Protein 2HVZ (pdb70)

Nearest PDB structures (foldseek):
  2hvz-assembly1_A  TM=8.763E-01  e=1.119E-17  Homo sapiens
  9asq-assembly1_H  TM=7.748E-01  e=5.292E-08  Homo sapiens
  1x4g-assembly1_A  TM=7.152E-01  e=1.971E-03  Homo sapiens
  2cpd-assembly1_A  TM=6.614E-01  e=1.254E-03  Homo sapiens
  2mju-assembly1_A  TM=7.522E-01  e=2.446E-02  Homo sapiens

B-factor: mean 38.24, std 22.94, range [0.05, 75.54]

CATH classification: 3.30.70.330

Solvent-accessible surface area: 8174 Å² total; per-residue (Å²): 52,104,2,81,0,0,68,36,73,65,82,5,23,106,41,27,1,54,143,0,0,64,172,107,9,100,35,161,66,44,169,51,10,228,151,41,143,11,85,0,73,4,61,0,91,68,60,183,31,0,54,81,0,3,158,18,7,77,60,151,66,42,120,58,6,173,10,140,5,99,7,21,41,2,37,75,141,229,59,228,88,144,164,106,25,66,151,208,172,140,155,170,120,144,159,132,47,113,143,169,206

GO terms:
  GO:0048025 negative regulation of mRNA splicing, via spliceosome (P, IDA)
  GO:0008380 RNA splicing (P, IDA)
  GO:0005634 nucleus (C, TAS)
  GO:0006397 mRNA processing (P, TAS)
  GO:0005515 protein binding (F, IPI)
  GO:0005654 nucleoplasm (C, TAS)
  GO:0005654 nucleoplasm (C, IDA)
  GO:0070062 extracellular exosome (C, HDA)
  GO:0003723 RNA binding (F, HDA)
  GO:0019904 protein domain specific binding (F, IPI)

Secondary structure (DSSP, 8-state):
-EEEEE---SS-SHHHHHHHHHHH---SEEEEESSSSSEEEEE-SSHHHHHHHHHHHHHS-SSS---EEEESSS---SS---S---S----S---S-----

Organism: Homo sapiens (NCBI:txid9606)

Radius of gyration: 17.02 Å; Cα contacts (8 Å, |Δi|>4): 158; chains: 1; bounding box: 46×47×34 Å

Structure (mmCIF, N/CA/C/O backbone):
data_2HVZ
#
_entry.id   2HVZ
#
loop_
_atom_site.group_PDB
_atom_site.id
_atom_site.type_symbol
_atom_site.label_atom_id
_atom_site.label_alt_id
_atom_site.label_comp_id
_atom_site.label_asym_id
_atom_site.label_entity_id
_atom_site.label_seq_id
_atom_site.pdbx_PDB_ins_code
_atom_site.Cartn_x
_atom_site.Cartn_y
_atom_site.Cartn_z
_atom_site.occupancy
_atom_site.B_iso_or_equiv
_atom_site.auth_seq_id
_atom_site.auth_comp_id
_atom_site.auth_asym_id
_atom_site.auth_atom_id
_atom_site.pdbx_PDB_model_num
ATOM 1 N N . MET A 1 1 ? 1.329 0.000 0.000 1.00 0.00 1 MET A N 1
ATOM 2 C CA . MET A 1 1 ? 2.093 -0.001 -1.242 1.00 52.33 1 MET A CA 1
ATOM 3 C C . MET A 1 1 ? 3.573 0.250 -0.971 1.00 32.43 1 MET A C 1
ATOM 4 O O . MET A 1 1 ? 3.931 0.940 -0.017 1.00 5.15 1 MET A O 1
ATOM 18 N N . LYS A 1 2 ? 4.429 -0.316 -1.815 1.00 74.11 2 LYS A N 1
ATOM 19 C CA . LYS A 1 2 ? 5.870 -0.154 -1.667 1.00 61.03 2 LYS A CA 1
ATOM 20 C C . LYS A 1 2 ? 6.448 0.658 -2.822 1.00 75.13 2 LYS A C 1
ATOM 21 O O . LYS A 1 2 ? 6.069 0.468 -3.978 1.00 53.12 2 LYS A O 1
ATOM 40 N N . VAL A 1 3 ? 7.368 1.562 -2.502 1.00 55.42 3 VAL A N 1
ATOM 41 C CA . VAL A 1 3 ? 7.999 2.401 -3.514 1.00 2.44 3 VAL A CA 1
ATOM 42 C C . VAL A 1 3 ? 9.515 2.406 -3.355 1.00 65.11 3 VAL A C 1
ATOM 43 O O . VAL A 1 3 ? 10.034 2.332 -2.241 1.00 11.43 3 VAL A O 1
ATOM 56 N N . TYR A 1 4 ? 10.222 2.493 -4.477 1.00 14.02 4 TYR A N 1
ATOM 57 C CA . TYR A 1 4 ? 11.680 2.505 -4.463 1.00 55.31 4 TYR A CA 1
ATOM 58 C C . TYR A 1 4 ? 12.221 3.717 -5.216 1.00 63.40 4 TYR A C 1
ATOM 59 O O . TYR A 1 4 ? 12.215 3.751 -6.447 1.00 12.44 4 TYR A O 1
ATOM 77 N N . VAL A 1 5 ? 12.691 4.709 -4.467 1.00 52.30 5 VAL A N 1
ATOM 78 C CA . VAL A 1 5 ? 13.238 5.923 -5.062 1.00 24.33 5 VAL A CA 1
ATOM 79 C C . VAL A 1 5 ? 14.732 6.046 -4.783 1.00 22.52 5 VAL A C 1
ATOM 80 O O . VAL A 1 5 ? 15.141 6.403 -3.679 1.00 11.40 5 VAL A O 1
ATOM 93 N N . GLY A 1 6 ? 15.544 5.746 -5.793 1.00 10.35 6 GLY A N 1
ATOM 94 C CA . GLY A 1 6 ? 16.984 5.830 -5.636 1.00 63.31 6 GLY A CA 1
ATOM 95 C C . GLY A 1 6 ? 17.617 6.806 -6.607 1.00 44.15 6 GLY A C 1
ATOM 96 O O . GLY A 1 6 ? 16.964 7.738 -7.075 1.00 63.45 6 GLY A O 1
ATOM 100 N N . ASN A 1 7 ? 18.894 6.594 -6.910 1.00 61.41 7 ASN A N 1
ATOM 101 C CA . ASN A 1 7 ? 19.617 7.464 -7.831 1.00 15.15 7 ASN A CA 1
ATOM 102 C C . ASN A 1 7 ? 19.727 8.878 -7.268 1.00 42.03 7 ASN A C 1
ATOM 103 O O . ASN A 1 7 ? 19.194 9.829 -7.841 1.00 44.43 7 ASN A O 1
ATOM 114 N N . LEU A 1 8 ? 20.423 9.009 -6.144 1.00 73.21 8 LEU A N 1
ATOM 115 C CA . LEU A 1 8 ? 20.605 10.307 -5.504 1.00 33.14 8 LEU A CA 1
ATOM 116 C C . LEU A 1 8 ? 22.037 10.802 -5.674 1.00 42.34 8 LEU A C 1
ATOM 117 O O . LEU A 1 8 ? 22.870 10.644 -4.783 1.00 62.51 8 LEU A O 1
ATOM 133 N N . GLY A 1 9 ? 22.316 11.406 -6.826 1.00 61.40 9 GLY A N 1
ATOM 134 C CA . GLY A 1 9 ? 23.648 11.917 -7.092 1.00 11.21 9 GLY A CA 1
ATOM 135 C C . GLY A 1 9 ? 23.631 13.145 -7.981 1.00 73.53 9 GLY A C 1
ATOM 136 O O . GLY A 1 9 ? 24.313 13.189 -9.006 1.00 21.25 9 GLY A O 1
ATOM 140 N N . THR A 1 10 ? 22.847 14.145 -7.591 1.00 51.24 10 THR A N 1
ATOM 141 C CA . THR A 1 10 ? 22.741 15.378 -8.362 1.00 30.22 10 THR A CA 1
ATOM 142 C C . THR A 1 10 ? 21.859 16.397 -7.650 1.00 34.20 10 THR A C 1
ATOM 143 O O . THR A 1 10 ? 21.111 17.138 -8.287 1.00 61.31 10 THR A O 1
ATOM 154 N N . GLY A 1 11 ? 21.951 16.429 -6.324 1.00 0.41 11 GLY A N 1
ATOM 155 C CA . GLY A 1 11 ? 21.156 17.362 -5.548 1.00 15.35 11 GLY A CA 1
ATOM 156 C C . GLY A 1 11 ? 19.726 16.892 -5.363 1.00 43.11 11 GLY A C 1
ATOM 157 O O . GLY A 1 11 ? 18.828 17.697 -5.117 1.00 61.51 11 GLY A O 1
ATOM 161 N N . ALA A 1 12 ? 19.515 15.586 -5.484 1.00 34.31 12 ALA A N 1
ATOM 162 C CA . ALA A 1 12 ? 18.185 15.010 -5.329 1.00 33.35 12 ALA A CA 1
ATOM 163 C C . ALA A 1 12 ? 18.203 13.842 -4.349 1.00 23.45 12 ALA A C 1
ATOM 164 O O . ALA A 1 12 ? 18.669 12.751 -4.676 1.00 73.04 12 ALA A O 1
ATOM 171 N N . GLY A 1 13 ? 17.694 14.078 -3.143 1.00 64.00 13 GLY A N 1
ATOM 172 C CA . GLY A 1 13 ? 17.663 13.036 -2.134 1.00 24.14 13 GLY A CA 1
ATOM 173 C C . GLY A 1 13 ? 16.325 12.953 -1.426 1.00 42.34 13 GLY A C 1
ATOM 174 O O . GLY A 1 13 ? 15.281 12.834 -2.068 1.00 63.31 13 GLY A O 1
ATOM 178 N N . LYS A 1 14 ? 16.354 13.016 -0.099 1.00 63.55 14 LYS A N 1
ATOM 179 C CA . LYS A 1 14 ? 15.135 12.947 0.697 1.00 31.21 14 LYS A CA 1
ATOM 180 C C . LYS A 1 14 ? 14.231 14.141 0.412 1.00 55.43 14 LYS A C 1
ATOM 181 O O . LYS A 1 14 ? 13.033 13.984 0.176 1.00 64.21 14 LYS A O 1
ATOM 200 N N . GLY A 1 15 ? 14.812 15.337 0.433 1.00 1.05 15 GLY A N 1
ATOM 201 C CA . GLY A 1 15 ? 14.044 16.541 0.174 1.00 33.51 15 GLY A CA 1
ATOM 202 C C . GLY A 1 15 ? 13.420 16.544 -1.208 1.00 22.24 15 GLY A C 1
ATOM 203 O O . GLY A 1 15 ? 12.263 16.929 -1.372 1.00 4.51 15 GLY A O 1
ATOM 207 N N . GLU A 1 16 ? 14.189 16.114 -2.203 1.00 43.43 16 GLU A N 1
ATOM 208 C CA . GLU A 1 16 ? 13.705 16.072 -3.578 1.00 41.21 16 GLU A CA 1
ATOM 209 C C . GLU A 1 16 ? 12.539 15.098 -3.714 1.00 74.24 16 GLU A C 1
ATOM 210 O O . GLU A 1 16 ? 11.448 15.474 -4.146 1.00 32.21 16 GLU A O 1
ATOM 222 N N . LEU A 1 17 ? 12.776 13.844 -3.344 1.00 44.44 17 LEU A N 1
ATOM 223 C CA . LEU A 1 17 ? 11.747 12.814 -3.425 1.00 54.32 17 LEU A CA 1
ATOM 224 C C . LEU A 1 17 ? 10.554 13.166 -2.541 1.00 64.40 17 LEU A C 1
ATOM 225 O O . LEU A 1 17 ? 9.418 12.805 -2.844 1.00 54.34 17 LEU A O 1
ATOM 241 N N . GLU A 1 18 ? 10.823 13.873 -1.448 1.00 31.43 18 GLU A N 1
ATOM 242 C CA . GLU A 1 18 ? 9.771 14.274 -0.521 1.00 21.43 18 GLU A CA 1
ATOM 243 C C . GLU A 1 18 ? 8.824 15.276 -1.173 1.00 53.04 18 GLU A C 1
ATOM 244 O O . GLU A 1 18 ? 7.604 15.115 -1.126 1.00 61.24 18 GLU A O 1
ATOM 256 N N . ARG A 1 19 ? 9.394 16.311 -1.781 1.00 40.13 19 ARG A N 1
ATOM 257 C CA . ARG A 1 19 ? 8.601 17.341 -2.442 1.00 22.11 19 ARG A CA 1
ATOM 258 C C . ARG A 1 19 ? 7.809 16.754 -3.606 1.00 35.40 19 ARG A C 1
ATOM 259 O O . ARG A 1 19 ? 6.635 17.074 -3.795 1.00 65.32 19 ARG A O 1
ATOM 280 N N . ALA A 1 20 ? 8.458 15.893 -4.383 1.00 41.11 20 ALA A N 1
ATOM 281 C CA . ALA A 1 20 ? 7.814 15.260 -5.527 1.00 51.22 20 ALA A CA 1
ATOM 282 C C . ALA A 1 20 ? 6.636 14.398 -5.086 1.00 51.14 20 ALA A C 1
ATOM 283 O O . ALA A 1 20 ? 5.490 14.662 -5.451 1.00 71.21 20 ALA A O 1
ATOM 290 N N . PHE A 1 21 ? 6.925 13.366 -4.300 1.00 41.34 21 PHE A N 1
ATOM 291 C CA . PHE A 1 21 ? 5.889 12.464 -3.811 1.00 63.12 21 PHE A CA 1
ATOM 292 C C . PHE A 1 21 ? 4.746 13.245 -3.171 1.00 15.11 21 PHE A C 1
ATOM 293 O O . PHE A 1 21 ? 3.574 12.987 -3.445 1.00 35.01 21 PHE A O 1
ATOM 310 N N . SER A 1 22 ? 5.095 14.201 -2.316 1.00 63.02 22 SER A N 1
ATOM 311 C CA . SER A 1 22 ? 4.099 15.017 -1.633 1.00 11.51 22 SER A CA 1
ATOM 312 C C . SER A 1 22 ? 3.284 15.831 -2.634 1.00 33.41 22 SER A C 1
ATOM 313 O O . SER A 1 22 ? 2.062 15.931 -2.520 1.00 72.15 22 SER A O 1
ATOM 321 N N . TYR A 1 23 ? 3.969 16.409 -3.614 1.00 10.34 23 TYR A N 1
ATOM 322 C CA . TYR A 1 23 ? 3.310 17.216 -4.634 1.00 43.00 23 TYR A CA 1
ATOM 323 C C . TYR A 1 23 ? 2.238 16.408 -5.359 1.00 11.42 23 TYR A C 1
ATOM 324 O O . TYR A 1 23 ? 1.148 16.910 -5.636 1.00 20.22 23 TYR A O 1
ATOM 342 N N . TYR A 1 24 ? 2.555 15.155 -5.662 1.00 63.24 24 TYR A N 1
ATOM 343 C CA . TYR A 1 24 ? 1.621 14.277 -6.356 1.00 70.55 24 TYR A CA 1
ATOM 344 C C . TYR A 1 24 ? 0.488 13.846 -5.430 1.00 72.43 24 TYR A C 1
ATOM 345 O O . TYR A 1 24 ? -0.664 13.736 -5.849 1.00 1.33 24 TYR A O 1
ATOM 363 N N . GLY A 1 25 ? 0.825 13.602 -4.167 1.00 54.41 25 GLY A N 1
ATOM 364 C CA . GLY A 1 25 ? -0.174 13.187 -3.200 1.00 34.30 25 GLY A CA 1
ATOM 365 C C . GLY A 1 25 ? 0.438 12.765 -1.879 1.00 12.42 25 GLY A C 1
ATOM 366 O O . GLY A 1 25 ? 1.627 12.458 -1.791 1.00 73.11 25 GLY A O 1
ATOM 370 N N . PRO A 1 26 ? -0.385 12.749 -0.819 1.00 42.25 26 PRO A N 1
ATOM 371 C CA . PRO A 1 26 ? 0.061 12.366 0.523 1.00 22.52 26 PRO A CA 1
ATOM 372 C C . PRO A 1 26 ? 0.381 10.878 0.625 1.00 74.01 26 PRO A C 1
ATOM 373 O O . PRO A 1 26 ? -0.509 10.033 0.520 1.00 33.22 26 PRO A O 1
ATOM 384 N N . LEU A 1 27 ? 1.655 10.564 0.830 1.00 40.01 27 LEU A N 1
ATOM 385 C CA . LEU A 1 27 ? 2.092 9.177 0.946 1.00 1.15 27 LEU A CA 1
ATOM 386 C C . LEU A 1 27 ? 1.950 8.680 2.382 1.00 45.43 27 LEU A C 1
ATOM 387 O O . LEU A 1 27 ? 1.421 9.383 3.243 1.00 44.31 27 LEU A O 1
ATOM 403 N N . ARG A 1 28 ? 2.429 7.466 2.632 1.00 75.11 28 ARG A N 1
ATOM 404 C CA . ARG A 1 28 ? 2.356 6.876 3.963 1.00 60.40 28 ARG A CA 1
ATOM 405 C C . ARG A 1 28 ? 3.572 7.266 4.798 1.00 11.50 28 ARG A C 1
ATOM 406 O O . ARG A 1 28 ? 3.439 7.703 5.942 1.00 44.01 28 ARG A O 1
ATOM 427 N N . THR A 1 29 ? 4.758 7.106 4.219 1.00 53.34 29 THR A N 1
ATOM 428 C CA . THR A 1 29 ? 5.997 7.440 4.909 1.00 40.31 29 THR A CA 1
ATOM 429 C C . THR A 1 29 ? 7.182 7.424 3.950 1.00 10.41 29 THR A C 1
ATOM 430 O O . THR A 1 29 ? 7.159 6.735 2.930 1.00 22.14 29 THR A O 1
ATOM 441 N N . VAL A 1 30 ? 8.218 8.188 4.284 1.00 54.13 30 VAL A N 1
ATOM 442 C CA . VAL A 1 30 ? 9.413 8.260 3.453 1.00 44.24 30 VAL A CA 1
ATOM 443 C C . VAL A 1 30 ? 10.654 7.852 4.239 1.00 43.14 30 VAL A C 1
ATOM 444 O O . VAL A 1 30 ? 10.766 8.135 5.432 1.00 64.55 30 VAL A O 1
ATOM 457 N N . TRP A 1 31 ? 11.584 7.187 3.562 1.00 33.03 31 TRP A N 1
ATOM 458 C CA . TRP A 1 31 ? 12.818 6.740 4.198 1.00 41.03 31 TRP A CA 1
ATOM 459 C C . TRP A 1 31 ? 13.974 6.743 3.204 1.00 42.33 31 TRP A C 1
ATOM 460 O O . TRP A 1 31 ? 13.766 6.624 1.996 1.00 62.01 31 TRP A O 1
ATOM 481 N N . ILE A 1 32 ? 15.191 6.880 3.719 1.00 43.23 32 ILE A N 1
ATOM 482 C CA . ILE A 1 32 ? 16.380 6.897 2.875 1.00 12.40 32 ILE A CA 1
ATOM 483 C C . ILE A 1 32 ? 17.355 5.796 3.277 1.00 3.51 32 ILE A C 1
ATOM 484 O O . ILE A 1 32 ? 17.414 5.399 4.440 1.00 11.44 32 ILE A O 1
ATOM 500 N N . ALA A 1 33 ? 18.121 5.309 2.307 1.00 60.55 33 ALA A N 1
ATOM 501 C CA . ALA A 1 33 ? 19.097 4.256 2.560 1.00 43.22 33 ALA A CA 1
ATOM 502 C C . ALA A 1 33 ? 20.519 4.805 2.516 1.00 25.42 33 ALA A C 1
ATOM 503 O O . ALA A 1 33 ? 21.054 5.085 1.443 1.00 22.42 33 ALA A O 1
ATOM 510 N N . ARG A 1 34 ? 21.126 4.956 3.689 1.00 44.32 34 ARG A N 1
ATOM 511 C CA . ARG A 1 34 ? 22.486 5.473 3.784 1.00 42.40 34 ARG A CA 1
ATOM 512 C C . ARG A 1 34 ? 23.501 4.418 3.354 1.00 34.31 34 ARG A C 1
ATOM 513 O O . ARG A 1 34 ? 24.600 4.744 2.909 1.00 1.23 34 ARG A O 1
ATOM 534 N N . ASN A 1 35 ? 23.123 3.151 3.491 1.00 74.10 35 ASN A N 1
ATOM 535 C CA . ASN A 1 35 ? 24.000 2.047 3.118 1.00 53.01 35 ASN A CA 1
ATOM 536 C C . ASN A 1 35 ? 24.551 2.242 1.709 1.00 53.43 35 ASN A C 1
ATOM 537 O O . ASN A 1 35 ? 25.759 2.354 1.498 1.00 55.24 35 ASN A O 1
ATOM 548 N N . PRO A 1 36 ? 23.645 2.285 0.720 1.00 3.50 36 PRO A N 1
ATOM 549 C CA . PRO A 1 36 ? 24.017 2.469 -0.686 1.00 72.32 36 PRO A CA 1
ATOM 550 C C . PRO A 1 36 ? 24.538 3.873 -0.970 1.00 12.52 36 PRO A C 1
ATOM 551 O O . PRO A 1 36 ? 24.425 4.782 -0.146 1.00 71.51 36 PRO A O 1
ATOM 562 N N . PRO A 1 37 ? 25.122 4.059 -2.163 1.00 1.12 37 PRO A N 1
ATOM 563 C CA . PRO A 1 37 ? 25.671 5.352 -2.583 1.00 23.24 37 PRO A CA 1
ATOM 564 C C . PRO A 1 37 ? 24.582 6.386 -2.845 1.00 44.52 37 PRO A C 1
ATOM 565 O O . PRO A 1 37 ? 24.811 7.589 -2.719 1.00 65.44 37 PRO A O 1
ATOM 576 N N . GLY A 1 38 ? 23.396 5.911 -3.211 1.00 33.44 38 GLY A N 1
ATOM 577 C CA . GLY A 1 38 ? 22.289 6.808 -3.485 1.00 11.43 38 GLY A CA 1
ATOM 578 C C . GLY A 1 38 ? 20.993 6.068 -3.747 1.00 72.51 38 GLY A C 1
ATOM 579 O O . GLY A 1 38 ? 20.556 5.952 -4.892 1.00 41.15 38 GLY A O 1
ATOM 583 N N . PHE A 1 39 ? 20.376 5.562 -2.684 1.00 2.32 39 PHE A N 1
ATOM 584 C CA . PHE A 1 39 ? 19.123 4.826 -2.805 1.00 23.12 39 PHE A CA 1
ATOM 585 C C . PHE A 1 39 ? 18.192 5.141 -1.638 1.00 3.23 39 PHE A C 1
ATOM 586 O O . PHE A 1 39 ? 18.625 5.219 -0.488 1.00 51.44 39 PHE A O 1
ATOM 603 N N . ALA A 1 40 ? 16.911 5.322 -1.943 1.00 24.24 40 ALA A N 1
ATOM 604 C CA . ALA A 1 40 ? 15.918 5.627 -0.920 1.00 45.21 40 ALA A CA 1
ATOM 605 C C . ALA A 1 40 ? 14.635 4.835 -1.147 1.00 43.20 40 ALA A C 1
ATOM 606 O O . ALA A 1 40 ? 14.346 4.410 -2.266 1.00 30.03 40 ALA A O 1
ATOM 613 N N . PHE A 1 41 ? 13.869 4.640 -0.079 1.00 24.32 41 PHE A N 1
ATOM 614 C CA . PHE A 1 41 ? 12.617 3.897 -0.161 1.00 63.25 41 PHE A CA 1
ATOM 615 C C . PHE A 1 41 ? 11.450 4.740 0.344 1.00 22.11 41 PHE A C 1
ATOM 616 O O . PHE A 1 41 ? 11.601 5.538 1.269 1.00 42.30 41 PHE A O 1
ATOM 633 N N . VAL A 1 42 ? 10.286 4.557 -0.270 1.00 72.33 42 VAL A N 1
ATOM 634 C CA . VAL A 1 42 ? 9.092 5.299 0.117 1.00 41.23 42 VAL A CA 1
ATOM 635 C C . VAL A 1 42 ? 7.873 4.386 0.177 1.00 55.43 42 VAL A C 1
ATOM 636 O O . VAL A 1 42 ? 7.758 3.436 -0.597 1.00 3.05 42 VAL A O 1
ATOM 649 N N . GLU A 1 43 ? 6.963 4.683 1.100 1.00 22.41 43 GLU A N 1
ATOM 650 C CA . GLU A 1 43 ? 5.752 3.887 1.261 1.00 55.43 43 GLU A CA 1
ATOM 651 C C . GLU A 1 43 ? 4.510 4.719 0.950 1.00 61.30 43 GLU A C 1
ATOM 652 O O . GLU A 1 43 ? 4.286 5.769 1.552 1.00 42.34 43 GLU A O 1
ATOM 664 N N . PHE A 1 44 ? 3.706 4.241 0.006 1.00 63.31 44 PHE A N 1
ATOM 665 C CA . PHE A 1 44 ? 2.488 4.939 -0.387 1.00 1.41 44 PHE A CA 1
ATOM 666 C C . PHE A 1 44 ? 1.255 4.246 0.185 1.00 70.02 44 PHE A C 1
ATOM 667 O O . PHE A 1 44 ? 0.997 3.078 -0.106 1.00 12.53 44 PHE A O 1
ATOM 684 N N . GLU A 1 45 ? 0.498 4.974 0.999 1.00 0.45 45 GLU A N 1
ATOM 685 C CA . GLU A 1 45 ? -0.707 4.429 1.613 1.00 20.21 45 GLU A CA 1
ATOM 686 C C . GLU A 1 45 ? -1.621 3.808 0.560 1.00 4.30 45 GLU A C 1
ATOM 687 O O . GLU A 1 45 ? -2.317 2.829 0.827 1.00 73.13 45 GLU A O 1
ATOM 699 N N . ASP A 1 46 ? -1.612 4.386 -0.636 1.00 71.22 46 ASP A N 1
ATOM 700 C CA . ASP A 1 46 ? -2.439 3.890 -1.730 1.00 50.34 46 ASP A CA 1
ATOM 701 C C . ASP A 1 46 ? -1.600 3.655 -2.982 1.00 63.13 46 ASP A C 1
ATOM 702 O O . ASP A 1 46 ? -0.595 4.325 -3.221 1.00 22.02 46 ASP A O 1
ATOM 711 N N . PRO A 1 47 ? -2.019 2.679 -3.802 1.00 14.42 47 PRO A N 1
ATOM 712 C CA . PRO A 1 47 ? -1.320 2.333 -5.043 1.00 33.43 47 PRO A CA 1
ATOM 713 C C . PRO A 1 47 ? -1.454 3.417 -6.106 1.00 0.51 47 PRO A C 1
ATOM 714 O O . PRO A 1 47 ? -0.484 3.758 -6.784 1.00 34.00 47 PRO A O 1
ATOM 725 N N . ARG A 1 48 ? -2.660 3.957 -6.246 1.00 34.01 48 ARG A N 1
ATOM 726 C CA . ARG A 1 48 ? -2.920 5.003 -7.228 1.00 13.14 48 ARG A CA 1
ATOM 727 C C . ARG A 1 48 ? -1.886 6.119 -7.119 1.00 44.35 48 ARG A C 1
ATOM 728 O O . ARG A 1 48 ? -1.310 6.545 -8.121 1.00 51.01 48 ARG A O 1
ATOM 749 N N . ASP A 1 49 ? -1.655 6.589 -5.898 1.00 60.24 49 ASP A N 1
ATOM 750 C CA . ASP A 1 49 ? -0.689 7.655 -5.659 1.00 14.11 49 ASP A CA 1
ATOM 751 C C . ASP A 1 49 ? 0.708 7.233 -6.102 1.00 73.24 49 ASP A C 1
ATOM 752 O O . ASP A 1 49 ? 1.483 8.047 -6.603 1.00 61.42 49 ASP A O 1
ATOM 761 N N . ALA A 1 50 ? 1.022 5.955 -5.914 1.00 0.33 50 ALA A N 1
ATOM 762 C CA . ALA A 1 50 ? 2.325 5.425 -6.295 1.00 70.21 50 ALA A CA 1
ATOM 763 C C . ALA A 1 50 ? 2.455 5.325 -7.811 1.00 52.12 50 ALA A C 1
ATOM 764 O O . ALA A 1 50 ? 3.498 5.652 -8.376 1.00 52.13 50 ALA A O 1
ATOM 771 N N . GLU A 1 51 ? 1.389 4.871 -8.463 1.00 61.13 51 GLU A N 1
ATOM 772 C CA . GLU A 1 51 ? 1.386 4.727 -9.914 1.00 42.13 51 GLU A CA 1
ATOM 773 C C . GLU A 1 51 ? 1.589 6.078 -10.595 1.00 62.53 51 GLU A C 1
ATOM 774 O O . GLU A 1 51 ? 2.398 6.206 -11.514 1.00 61.15 51 GLU A O 1
ATOM 786 N N . ASP A 1 52 ? 0.849 7.081 -10.138 1.00 12.21 52 ASP A N 1
ATOM 787 C CA . ASP A 1 52 ? 0.947 8.423 -10.702 1.00 30.54 52 ASP A CA 1
ATOM 788 C C . ASP A 1 52 ? 2.293 9.056 -10.365 1.00 1.30 52 ASP A C 1
ATOM 789 O O . ASP A 1 52 ? 2.926 9.681 -11.215 1.00 62.15 52 ASP A O 1
ATOM 798 N N . ALA A 1 53 ? 2.724 8.892 -9.118 1.00 73.45 53 ALA A N 1
ATOM 799 C CA . ALA A 1 53 ? 3.995 9.447 -8.670 1.00 33.43 53 ALA A CA 1
ATOM 800 C C . ALA A 1 53 ? 5.163 8.825 -9.427 1.00 41.23 53 ALA A C 1
ATOM 801 O O . ALA A 1 53 ? 5.948 9.529 -10.063 1.00 61.44 53 ALA A O 1
ATOM 808 N N . VAL A 1 54 ? 5.273 7.502 -9.354 1.00 43.55 54 VAL A N 1
ATOM 809 C CA . VAL A 1 54 ? 6.346 6.786 -10.034 1.00 1.11 54 VAL A CA 1
ATOM 810 C C . VAL A 1 54 ? 6.361 7.103 -11.525 1.00 14.51 54 VAL A C 1
ATOM 811 O O . VAL A 1 54 ? 7.386 7.505 -12.075 1.00 4.15 54 VAL A O 1
ATOM 824 N N . ARG A 1 55 ? 5.215 6.921 -12.174 1.00 45.13 55 ARG A N 1
ATOM 825 C CA . ARG A 1 55 ? 5.096 7.187 -13.603 1.00 3.33 55 ARG A CA 1
ATOM 826 C C . ARG A 1 55 ? 5.485 8.628 -13.921 1.00 53.24 55 ARG A C 1
ATOM 827 O O . ARG A 1 55 ? 6.121 8.900 -14.939 1.00 32.13 55 ARG A O 1
ATOM 848 N N . GLY A 1 56 ? 5.096 9.548 -13.044 1.00 3.52 56 GLY A N 1
ATOM 849 C CA . GLY A 1 56 ? 5.412 10.950 -13.250 1.00 31.12 56 GLY A CA 1
ATOM 850 C C . GLY A 1 56 ? 6.886 11.246 -13.059 1.00 42.23 56 GLY A C 1
ATOM 851 O O . GLY A 1 56 ? 7.573 11.647 -14.000 1.00 1.42 56 GLY A O 1
ATOM 855 N N . LEU A 1 57 ? 7.374 11.050 -11.840 1.00 5.55 57 LEU A N 1
ATOM 856 C CA . LEU A 1 57 ? 8.777 11.301 -11.528 1.00 24.03 57 LEU A CA 1
ATOM 857 C C . LEU A 1 57 ? 9.692 10.550 -12.491 1.00 13.43 57 LEU A C 1
ATOM 858 O O . LEU A 1 57 ? 10.556 11.146 -13.133 1.00 43.43 57 LEU A O 1
ATOM 874 N N . ASP A 1 58 ? 9.493 9.240 -12.587 1.00 2.42 58 ASP A N 1
ATOM 875 C CA . ASP A 1 58 ? 10.298 8.408 -13.474 1.00 55.30 58 ASP A CA 1
ATOM 876 C C . ASP A 1 58 ? 10.066 8.788 -14.933 1.00 74.33 58 ASP A C 1
ATOM 877 O O . ASP A 1 58 ? 10.991 8.772 -15.744 1.00 73.41 58 ASP A O 1
ATOM 886 N N . GLY A 1 59 ? 8.823 9.128 -15.261 1.00 13.32 59 GLY A N 1
ATOM 887 C CA . GLY A 1 59 ? 8.491 9.506 -16.622 1.00 62.43 59 GLY A CA 1
ATOM 888 C C . GLY A 1 59 ? 9.031 10.873 -16.993 1.00 22.41 59 GLY A C 1
ATOM 889 O O . GLY A 1 59 ? 9.111 11.219 -18.172 1.00 30.33 59 GLY A O 1
ATOM 893 N N . LYS A 1 60 ? 9.402 11.654 -15.984 1.00 61.21 60 LYS A N 1
ATOM 894 C CA . LYS A 1 60 ? 9.937 12.992 -16.208 1.00 61.43 60 LYS A CA 1
ATOM 895 C C . LYS A 1 60 ? 10.612 13.526 -14.949 1.00 65.51 60 LYS A C 1
ATOM 896 O O . LYS A 1 60 ? 10.006 13.570 -13.879 1.00 1.33 60 LYS A O 1
ATOM 915 N N . VAL A 1 61 ? 11.871 13.931 -15.085 1.00 1.03 61 VAL A N 1
ATOM 916 C CA . VAL A 1 61 ? 12.628 14.465 -13.958 1.00 71.45 61 VAL A CA 1
ATOM 917 C C . VAL A 1 61 ? 11.815 15.502 -13.193 1.00 1.44 61 VAL A C 1
ATOM 918 O O . VAL A 1 61 ? 10.823 16.026 -13.700 1.00 32.02 61 VAL A O 1
ATOM 931 N N . ILE A 1 62 ? 12.243 15.795 -11.969 1.00 52.31 62 ILE A N 1
ATOM 932 C CA . ILE A 1 62 ? 11.555 16.772 -11.134 1.00 4.13 62 ILE A CA 1
ATOM 933 C C . ILE A 1 62 ? 12.488 17.914 -10.742 1.00 75.25 62 ILE A C 1
ATOM 934 O O . ILE A 1 62 ? 13.468 17.710 -10.026 1.00 1.24 62 ILE A O 1
ATOM 950 N N . CYS A 1 63 ? 12.174 19.115 -11.216 1.00 62.52 63 CYS A N 1
ATOM 951 C CA . CYS A 1 63 ? 12.983 20.290 -10.915 1.00 44.32 63 CYS A CA 1
ATOM 952 C C . CYS A 1 63 ? 14.457 20.024 -11.202 1.00 64.23 63 CYS A C 1
ATOM 953 O O . CYS A 1 63 ? 15.332 20.420 -10.433 1.00 32.22 63 CYS A O 1
ATOM 961 N N . GLY A 1 64 ? 14.726 19.348 -12.316 1.00 14.04 64 GLY A N 1
ATOM 962 C CA . GLY A 1 64 ? 16.095 19.038 -12.684 1.00 13.32 64 GLY A CA 1
ATOM 963 C C . GLY A 1 64 ? 16.670 17.897 -11.869 1.00 3.11 64 GLY A C 1
ATOM 964 O O . GLY A 1 64 ? 17.873 17.855 -11.610 1.00 51.00 64 GLY A O 1
ATOM 968 N N . SER A 1 65 ? 15.810 16.970 -11.462 1.00 75.51 65 SER A N 1
ATOM 969 C CA . SER A 1 65 ? 16.238 15.825 -10.667 1.00 4.03 65 SER A CA 1
ATOM 970 C C . SER A 1 65 ? 15.777 14.518 -11.304 1.00 23.45 65 SER A C 1
ATOM 971 O O . SER A 1 65 ? 14.641 14.086 -11.108 1.00 21.24 65 SER A O 1
ATOM 979 N N . ARG A 1 66 ? 16.668 13.892 -12.067 1.00 14.22 66 ARG A N 1
ATOM 980 C CA . ARG A 1 66 ? 16.353 12.635 -12.734 1.00 32.20 66 ARG A CA 1
ATOM 981 C C . ARG A 1 66 ? 16.440 11.465 -11.758 1.00 73.12 66 ARG A C 1
ATOM 982 O O . ARG A 1 66 ? 17.270 10.570 -11.918 1.00 75.30 66 ARG A O 1
ATOM 1003 N N . VAL A 1 67 ? 15.577 11.479 -10.747 1.00 5.45 67 VAL A N 1
ATOM 1004 C CA . VAL A 1 67 ? 15.556 10.420 -9.745 1.00 1.10 67 VAL A CA 1
ATOM 1005 C C . VAL A 1 67 ? 15.055 9.110 -10.342 1.00 21.33 67 VAL A C 1
ATOM 1006 O O . VAL A 1 67 ? 14.381 9.103 -11.372 1.00 22.51 67 VAL A O 1
ATOM 1019 N N . ARG A 1 68 ? 15.389 8.002 -9.687 1.00 55.21 68 ARG A N 1
ATOM 1020 C CA . ARG A 1 68 ? 14.973 6.685 -10.153 1.00 70.23 68 ARG A CA 1
ATOM 1021 C C . ARG A 1 68 ? 13.885 6.107 -9.252 1.00 42.44 68 ARG A C 1
ATOM 1022 O O . ARG A 1 68 ? 14.156 5.679 -8.131 1.00 22.14 68 ARG A O 1
ATOM 1043 N N . VAL A 1 69 ? 12.653 6.100 -9.751 1.00 61.12 69 VAL A N 1
ATOM 1044 C CA . VAL A 1 69 ? 11.524 5.575 -8.992 1.00 62.03 69 VAL A CA 1
ATOM 1045 C C . VAL A 1 69 ? 11.046 4.246 -9.567 1.00 1.23 69 VAL A C 1
ATOM 1046 O O . VAL A 1 69 ? 11.015 4.060 -10.783 1.00 4.13 69 VAL A O 1
ATOM 1059 N N . GLU A 1 70 ? 10.673 3.326 -8.683 1.00 63.41 70 GLU A N 1
ATOM 1060 C CA . GLU A 1 70 ? 10.197 2.013 -9.103 1.00 54.24 70 GLU A CA 1
ATOM 1061 C C . GLU A 1 70 ? 9.113 1.500 -8.159 1.00 63.23 70 GLU A C 1
ATOM 1062 O O . GLU A 1 70 ? 8.935 2.022 -7.058 1.00 51.01 70 GLU A O 1
ATOM 1074 N N . LEU A 1 71 ? 8.392 0.474 -8.598 1.00 41.11 71 LEU A N 1
ATOM 1075 C CA . LEU A 1 71 ? 7.325 -0.111 -7.793 1.00 41.14 71 LEU A CA 1
ATOM 1076 C C . LEU A 1 71 ? 7.670 -1.541 -7.389 1.00 13.53 71 LEU A C 1
ATOM 1077 O O . LEU A 1 71 ? 7.917 -2.395 -8.240 1.00 11.23 71 LEU A O 1
ATOM 1093 N N . SER A 1 72 ? 7.682 -1.794 -6.084 1.00 21.01 72 SER A N 1
ATOM 1094 C CA . SER A 1 72 ? 7.998 -3.120 -5.566 1.00 32.12 72 SER A CA 1
ATOM 1095 C C . SER A 1 72 ? 6.837 -4.083 -5.795 1.00 20.31 72 SER A C 1
ATOM 1096 O O . SER A 1 72 ? 7.040 -5.253 -6.124 1.00 51.53 72 SER A O 1
ATOM 1104 N N . THR A 1 73 ? 5.618 -3.584 -5.618 1.00 53.41 73 THR A N 1
ATOM 1105 C CA . THR A 1 73 ? 4.424 -4.398 -5.804 1.00 34.22 73 THR A CA 1
ATOM 1106 C C . THR A 1 73 ? 3.253 -3.554 -6.295 1.00 1.04 73 THR A C 1
ATOM 1107 O O . THR A 1 73 ? 3.075 -2.414 -5.868 1.00 44.21 73 THR A O 1
ATOM 1118 N N . GLY A 1 74 ? 2.456 -4.122 -7.194 1.00 75.22 74 GLY A N 1
ATOM 1119 C CA . GLY A 1 74 ? 1.311 -3.407 -7.728 1.00 1.02 74 GLY A CA 1
ATOM 1120 C C . GLY A 1 74 ? 1.611 -2.741 -9.056 1.00 62.32 74 GLY A C 1
ATOM 1121 O O . GLY A 1 74 ? 0.956 -1.770 -9.433 1.00 62.11 74 GLY A O 1
ATOM 1125 N N . MET A 1 75 ? 2.605 -3.264 -9.767 1.00 4.32 75 MET A N 1
ATOM 1126 C CA . MET A 1 75 ? 2.991 -2.713 -11.061 1.00 0.22 75 MET A CA 1
ATOM 1127 C C . MET A 1 75 ? 3.106 -3.815 -12.109 1.00 34.33 75 MET A C 1
ATOM 1128 O O . MET A 1 75 ? 4.179 -4.370 -12.346 1.00 50.55 75 MET A O 1
ATOM 1142 N N . PRO A 1 76 ? 1.974 -4.143 -12.751 1.00 5.41 76 PRO A N 1
ATOM 1143 C CA . PRO A 1 76 ? 1.923 -5.181 -13.784 1.00 31.41 76 PRO A CA 1
ATOM 1144 C C . PRO A 1 76 ? 2.643 -4.765 -15.062 1.00 3.44 76 PRO A C 1
ATOM 1145 O O . PRO A 1 76 ? 2.283 -3.770 -15.692 1.00 65.42 76 PRO A O 1
ATOM 1156 N N . ARG A 1 77 ? 3.662 -5.531 -15.438 1.00 72.00 77 ARG A N 1
ATOM 1157 C CA . ARG A 1 77 ? 4.433 -5.240 -16.641 1.00 21.34 77 ARG A CA 1
ATOM 1158 C C . ARG A 1 77 ? 4.420 -6.430 -17.596 1.00 34.01 77 ARG A C 1
ATOM 1159 O O . ARG A 1 77 ? 4.046 -7.540 -17.216 1.00 5.13 77 ARG A O 1
ATOM 1180 N N . ARG A 1 78 ? 4.829 -6.190 -18.837 1.00 54.05 78 ARG A N 1
ATOM 1181 C CA . ARG A 1 78 ? 4.862 -7.241 -19.847 1.00 51.25 78 ARG A CA 1
ATOM 1182 C C . ARG A 1 78 ? 6.226 -7.924 -19.876 1.00 33.50 78 ARG A C 1
ATOM 1183 O O . ARG A 1 78 ? 6.404 -8.949 -20.534 1.00 71.32 78 ARG A O 1
ATOM 1204 N N . SER A 1 79 ? 7.185 -7.350 -19.158 1.00 3.40 79 SER A N 1
ATOM 1205 C CA . SER A 1 79 ? 8.534 -7.901 -19.104 1.00 43.33 79 SER A CA 1
ATOM 1206 C C . SER A 1 79 ? 8.545 -9.239 -18.372 1.00 65.33 79 SER A C 1
ATOM 1207 O O . SER A 1 79 ? 7.493 -9.794 -18.054 1.00 5.34 79 SER A O 1
ATOM 1215 N N . ARG A 1 80 ? 9.743 -9.753 -18.109 1.00 52.43 80 ARG A N 1
ATOM 1216 C CA . ARG A 1 80 ? 9.892 -11.027 -17.416 1.00 44.52 80 ARG A CA 1
ATOM 1217 C C . ARG A 1 80 ? 9.752 -10.844 -15.908 1.00 22.53 80 ARG A C 1
ATOM 1218 O O . ARG A 1 80 ? 10.597 -11.299 -15.136 1.00 10.12 80 ARG A O 1
ATOM 1239 N N . PHE A 1 81 ? 8.680 -10.176 -15.495 1.00 24.34 81 PHE A N 1
ATOM 1240 C CA . PHE A 1 81 ? 8.430 -9.933 -14.079 1.00 1.42 81 PHE A CA 1
ATOM 1241 C C . PHE A 1 81 ? 8.167 -11.241 -13.340 1.00 23.42 81 PHE A C 1
ATOM 1242 O O . PHE A 1 81 ? 7.253 -11.990 -13.686 1.00 51.50 81 PHE A O 1
ATOM 1259 N N . ASP A 1 82 ? 8.976 -11.511 -12.321 1.00 11.12 82 ASP A N 1
ATOM 1260 C CA . ASP A 1 82 ? 8.832 -12.729 -11.532 1.00 13.24 82 ASP A CA 1
ATOM 1261 C C . ASP A 1 82 ? 7.885 -12.506 -10.356 1.00 50.24 82 ASP A C 1
ATOM 1262 O O . ASP A 1 82 ? 7.025 -13.340 -10.072 1.00 43.12 82 ASP A O 1
ATOM 1271 N N . ARG A 1 83 ? 8.050 -11.376 -9.676 1.00 51.25 83 ARG A N 1
ATOM 1272 C CA . ARG A 1 83 ? 7.212 -11.044 -8.531 1.00 33.45 83 ARG A CA 1
ATOM 1273 C C . ARG A 1 83 ? 5.795 -10.695 -8.976 1.00 72.33 83 ARG A C 1
ATOM 1274 O O . ARG A 1 83 ? 5.580 -9.829 -9.825 1.00 22.51 83 ARG A O 1
ATOM 1295 N N . PRO A 1 84 ? 4.804 -11.385 -8.392 1.00 14.41 84 PRO A N 1
ATOM 1296 C CA . PRO A 1 84 ? 3.390 -11.165 -8.713 1.00 43.11 84 PRO A CA 1
ATOM 1297 C C . PRO A 1 84 ? 2.884 -9.818 -8.208 1.00 75.31 84 PRO A C 1
ATOM 1298 O O . PRO A 1 84 ? 2.768 -9.583 -7.005 1.00 54.12 84 PRO A O 1
ATOM 1309 N N . PRO A 1 85 ? 2.573 -8.912 -9.147 1.00 4.10 85 PRO A N 1
ATOM 1310 C CA . PRO A 1 85 ? 2.073 -7.573 -8.820 1.00 71.44 85 PRO A CA 1
ATOM 1311 C C . PRO A 1 85 ? 0.661 -7.607 -8.247 1.00 15.34 85 PRO A C 1
ATOM 1312 O O . PRO A 1 85 ? -0.109 -8.527 -8.521 1.00 14.31 85 PRO A O 1
ATOM 1323 N N . ALA A 1 86 ? 0.327 -6.597 -7.449 1.00 73.13 86 ALA A N 1
ATOM 1324 C CA . ALA A 1 86 ? -0.994 -6.510 -6.839 1.00 72.11 86 ALA A CA 1
ATOM 1325 C C . ALA A 1 86 ? -1.899 -5.565 -7.622 1.00 75.42 86 ALA A C 1
ATOM 1326 O O . ALA A 1 86 ? -1.975 -4.373 -7.324 1.00 65.21 86 ALA A O 1
ATOM 1333 N N . ARG A 1 87 ? -2.585 -6.105 -8.625 1.00 24.31 87 ARG A N 1
ATOM 1334 C CA . ARG A 1 87 ? -3.483 -5.309 -9.452 1.00 34.30 87 ARG A CA 1
ATOM 1335 C C . ARG A 1 87 ? -4.922 -5.422 -8.955 1.00 42.33 87 ARG A C 1
ATOM 1336 O O . ARG A 1 87 ? -5.571 -4.415 -8.670 1.00 23.35 87 ARG A O 1
ATOM 1357 N N . ARG A 1 88 ? -5.413 -6.652 -8.856 1.00 35.44 88 ARG A N 1
ATOM 1358 C CA . ARG A 1 88 ? -6.775 -6.896 -8.395 1.00 72.14 88 ARG A CA 1
ATOM 1359 C C . ARG A 1 88 ? -6.856 -8.197 -7.603 1.00 34.44 88 ARG A C 1
ATOM 1360 O O . ARG A 1 88 ? -5.835 -8.795 -7.262 1.00 11.51 88 ARG A O 1
ATOM 1381 N N . LYS A 1 89 ? -8.078 -8.631 -7.311 1.00 70.44 89 LYS A N 1
ATOM 1382 C CA . LYS A 1 89 ? -8.294 -9.862 -6.560 1.00 14.24 89 LYS A CA 1
ATOM 1383 C C . LYS A 1 89 ? -8.520 -11.042 -7.500 1.00 3.42 89 LYS A C 1
ATOM 1384 O O . LYS A 1 89 ? -7.636 -11.880 -7.684 1.00 0.24 89 LYS A O 1
ATOM 1403 N N . LEU A 1 90 ? -9.706 -11.100 -8.094 1.00 34.30 90 LEU A N 1
ATOM 1404 C CA . LEU A 1 90 ? -10.047 -12.177 -9.017 1.00 73.03 90 LEU A CA 1
ATOM 1405 C C . LEU A 1 90 ? -9.959 -13.534 -8.327 1.00 73.42 90 LEU A C 1
ATOM 1406 O O . LEU A 1 90 ? -8.877 -14.107 -8.196 1.00 22.31 90 LEU A O 1
ATOM 1422 N N . LEU A 1 91 ? -11.105 -14.045 -7.890 1.00 20.03 91 LEU A N 1
ATOM 1423 C CA . LEU A 1 91 ? -11.158 -15.337 -7.215 1.00 35.23 91 LEU A CA 1
ATOM 1424 C C . LEU A 1 91 ? -12.593 -15.850 -7.132 1.00 42.44 91 LEU A C 1
ATOM 1425 O O . LEU A 1 91 ? -12.847 -17.041 -7.307 1.00 42.10 91 LEU A O 1
ATOM 1441 N N . GLU A 1 92 ? -13.526 -14.941 -6.867 1.00 52.13 92 GLU A N 1
ATOM 1442 C CA . GLU A 1 92 ? -14.935 -15.302 -6.764 1.00 12.14 92 GLU A CA 1
ATOM 1443 C C . GLU A 1 92 ? -15.528 -15.583 -8.142 1.00 24.25 92 GLU A C 1
ATOM 1444 O O . GLU A 1 92 ? -16.369 -16.468 -8.299 1.00 52.31 92 GLU A O 1
ATOM 1456 N N . VAL A 1 93 ? -15.082 -14.823 -9.137 1.00 60.41 93 VAL A N 1
ATOM 1457 C CA . VAL A 1 93 ? -15.567 -14.990 -10.502 1.00 64.21 93 VAL A CA 1
ATOM 1458 C C . VAL A 1 93 ? -14.560 -15.756 -11.353 1.00 21.31 93 VAL A C 1
ATOM 1459 O O . VAL A 1 93 ? -13.354 -15.699 -11.110 1.00 2.03 93 VAL A O 1
ATOM 1472 N N . LEU A 1 94 ? -15.063 -16.473 -12.352 1.00 65.11 94 LEU A N 1
ATOM 1473 C CA . LEU A 1 94 ? -14.207 -17.251 -13.241 1.00 71.52 94 LEU A CA 1
ATOM 1474 C C . LEU A 1 94 ? -14.932 -17.582 -14.542 1.00 65.21 94 LEU A C 1
ATOM 1475 O O . LEU A 1 94 ? -16.110 -17.939 -14.535 1.00 40.44 94 LEU A O 1
ATOM 1491 N N . PHE A 1 95 ? -14.218 -17.464 -15.657 1.00 53.31 95 PHE A N 1
ATOM 1492 C CA . PHE A 1 95 ? -14.793 -17.751 -16.966 1.00 63.33 95 PHE A CA 1
ATOM 1493 C C . PHE A 1 95 ? -13.710 -18.175 -17.954 1.00 63.21 95 PHE A C 1
ATOM 1494 O O . PHE A 1 95 ? -12.783 -17.418 -18.238 1.00 3.13 95 PHE A O 1
ATOM 1511 N N . ASN A 1 96 ? -13.835 -19.392 -18.474 1.00 50.01 96 ASN A N 1
ATOM 1512 C CA . ASN A 1 96 ? -12.867 -19.918 -19.429 1.00 61.34 96 ASN A CA 1
ATOM 1513 C C . ASN A 1 96 ? -13.572 -20.577 -20.611 1.00 62.12 96 ASN A C 1
ATOM 1514 O O . ASN A 1 96 ? -13.024 -21.471 -21.254 1.00 60.44 96 ASN A O 1
ATOM 1525 N N . GLY A 1 97 ? -14.791 -20.127 -20.892 1.00 33.43 97 GLY A N 1
ATOM 1526 C CA . GLY A 1 97 ? -15.551 -20.684 -21.996 1.00 13.32 97 GLY A CA 1
ATOM 1527 C C . GLY A 1 97 ? -16.136 -22.044 -21.670 1.00 65.04 97 GLY A C 1
ATOM 1528 O O . GLY A 1 97 ? -15.709 -23.070 -22.201 1.00 3.31 97 GLY A O 1
ATOM 1532 N N . PRO A 1 98 ? -17.135 -22.064 -20.776 1.00 74.55 98 PRO A N 1
ATOM 1533 C CA . PRO A 1 98 ? -17.800 -23.303 -20.360 1.00 25.11 98 PRO A CA 1
ATOM 1534 C C . PRO A 1 98 ? -18.650 -23.907 -21.472 1.00 14.10 98 PRO A C 1
ATOM 1535 O O . PRO A 1 98 ? -19.009 -25.084 -21.424 1.00 22.43 98 PRO A O 1
ATOM 1546 N N . LEU A 1 99 ? -18.971 -23.094 -22.473 1.00 25.41 99 LEU A N 1
ATOM 1547 C CA . LEU A 1 99 ? -19.780 -23.549 -23.599 1.00 5.14 99 LEU A CA 1
ATOM 1548 C C . LEU A 1 99 ? -18.974 -24.467 -24.513 1.00 11.24 99 LEU A C 1
ATOM 1549 O O . LEU A 1 99 ? -17.848 -24.147 -24.892 1.00 53.15 99 LEU A O 1
ATOM 1565 N N . GLU A 1 100 ? -19.560 -25.607 -24.863 1.00 33.41 100 GLU A N 1
ATOM 1566 C CA . GLU A 1 100 ? -18.897 -26.570 -25.734 1.00 23.42 100 GLU A CA 1
ATOM 1567 C C . GLU A 1 100 ? -19.199 -26.276 -27.200 1.00 64.04 100 GLU A C 1
ATOM 1568 O O . GLU A 1 100 ? -18.851 -27.057 -28.086 1.00 71.54 100 GLU A O 1
ATOM 1580 N N . HIS A 1 101 ? -19.849 -25.143 -27.449 1.00 24.41 101 HIS A N 1
ATOM 1581 C CA . HIS A 1 101 ? -20.198 -24.745 -28.808 1.00 0.23 101 HIS A CA 1
ATOM 1582 C C . HIS A 1 101 ? -21.170 -25.741 -29.433 1.00 50.31 101 HIS A C 1
ATOM 1583 O O . HIS A 1 101 ? -22.016 -26.312 -28.745 1.00 34.12 101 HIS A O 1
ATOM 1597 N N . MET A 1 1 ? 1.226 -0.587 -0.755 1.00 43.23 1 MET A N 2
ATOM 1598 C CA . MET A 1 1 ? 2.174 -0.712 -1.857 1.00 21.25 1 MET A CA 2
ATOM 1599 C C . MET A 1 1 ? 3.578 -0.312 -1.414 1.00 11.01 1 MET A C 2
ATOM 1600 O O . MET A 1 1 ? 3.746 0.450 -0.462 1.00 3.23 1 MET A O 2
ATOM 1614 N N . LYS A 1 2 ? 4.583 -0.831 -2.110 1.00 44.35 2 LYS A N 2
ATOM 1615 C CA . LYS A 1 2 ? 5.973 -0.527 -1.791 1.00 22.24 2 LYS A CA 2
ATOM 1616 C C . LYS A 1 2 ? 6.619 0.299 -2.899 1.00 32.52 2 LYS A C 2
ATOM 1617 O O . LYS A 1 2 ? 6.409 0.038 -4.083 1.00 70.25 2 LYS A O 2
ATOM 1636 N N . VAL A 1 3 ? 7.406 1.295 -2.506 1.00 62.11 3 VAL A N 2
ATOM 1637 C CA . VAL A 1 3 ? 8.085 2.157 -3.466 1.00 53.13 3 VAL A CA 2
ATOM 1638 C C . VAL A 1 3 ? 9.545 2.366 -3.081 1.00 51.14 3 VAL A C 2
ATOM 1639 O O . VAL A 1 3 ? 9.894 2.359 -1.901 1.00 33.44 3 VAL A O 2
ATOM 1652 N N . TYR A 1 4 ? 10.395 2.553 -4.085 1.00 75.02 4 TYR A N 2
ATOM 1653 C CA . TYR A 1 4 ? 11.819 2.762 -3.852 1.00 55.43 4 TYR A CA 2
ATOM 1654 C C . TYR A 1 4 ? 12.356 3.885 -4.735 1.00 15.12 4 TYR A C 2
ATOM 1655 O O . TYR A 1 4 ? 12.327 3.794 -5.962 1.00 71.22 4 TYR A O 2
ATOM 1673 N N . VAL A 1 5 ? 12.846 4.945 -4.100 1.00 21.12 5 VAL A N 2
ATOM 1674 C CA . VAL A 1 5 ? 13.392 6.086 -4.825 1.00 70.22 5 VAL A CA 2
ATOM 1675 C C . VAL A 1 5 ? 14.896 6.206 -4.609 1.00 63.32 5 VAL A C 2
ATOM 1676 O O . VAL A 1 5 ? 15.349 6.649 -3.555 1.00 3.02 5 VAL A O 2
ATOM 1689 N N . GLY A 1 6 ? 15.667 5.807 -5.617 1.00 2.42 6 GLY A N 2
ATOM 1690 C CA . GLY A 1 6 ? 17.113 5.878 -5.518 1.00 2.54 6 GLY A CA 2
ATOM 1691 C C . GLY A 1 6 ? 17.701 6.969 -6.391 1.00 24.20 6 GLY A C 2
ATOM 1692 O O . GLY A 1 6 ? 16.969 7.752 -6.995 1.00 5.04 6 GLY A O 2
ATOM 1696 N N . ASN A 1 7 ? 19.028 7.021 -6.457 1.00 72.22 7 ASN A N 2
ATOM 1697 C CA . ASN A 1 7 ? 19.714 8.025 -7.262 1.00 1.34 7 ASN A CA 2
ATOM 1698 C C . ASN A 1 7 ? 19.433 9.429 -6.734 1.00 43.24 7 ASN A C 2
ATOM 1699 O O . ASN A 1 7 ? 18.694 10.199 -7.349 1.00 74.31 7 ASN A O 2
ATOM 1710 N N . LEU A 1 8 ? 20.029 9.756 -5.593 1.00 12.41 8 LEU A N 2
ATOM 1711 C CA . LEU A 1 8 ? 19.844 11.068 -4.982 1.00 51.32 8 LEU A CA 2
ATOM 1712 C C . LEU A 1 8 ? 21.183 11.667 -4.563 1.00 54.41 8 LEU A C 2
ATOM 1713 O O . LEU A 1 8 ? 21.802 11.217 -3.600 1.00 72.33 8 LEU A O 2
ATOM 1729 N N . GLY A 1 9 ? 21.623 12.688 -5.292 1.00 52.45 9 GLY A N 2
ATOM 1730 C CA . GLY A 1 9 ? 22.884 13.334 -4.980 1.00 2.23 9 GLY A CA 2
ATOM 1731 C C . GLY A 1 9 ? 23.124 14.574 -5.818 1.00 1.23 9 GLY A C 2
ATOM 1732 O O . GLY A 1 9 ? 24.071 14.629 -6.603 1.00 42.20 9 GLY A O 2
ATOM 1736 N N . THR A 1 10 ? 22.263 15.574 -5.653 1.00 22.20 10 THR A N 2
ATOM 1737 C CA . THR A 1 10 ? 22.384 16.818 -6.402 1.00 60.03 10 THR A CA 2
ATOM 1738 C C . THR A 1 10 ? 21.336 17.832 -5.957 1.00 64.11 10 THR A C 2
ATOM 1739 O O . THR A 1 10 ? 20.793 18.576 -6.772 1.00 73.12 10 THR A O 2
ATOM 1750 N N . GLY A 1 11 ? 21.058 17.857 -4.657 1.00 71.52 11 GLY A N 2
ATOM 1751 C CA . GLY A 1 11 ? 20.076 18.784 -4.126 1.00 41.13 11 GLY A CA 2
ATOM 1752 C C . GLY A 1 11 ? 18.664 18.238 -4.198 1.00 70.25 11 GLY A C 2
ATOM 1753 O O . GLY A 1 11 ? 17.696 18.977 -4.026 1.00 13.40 11 GLY A O 2
ATOM 1757 N N . ALA A 1 12 ? 18.546 16.939 -4.456 1.00 10.31 12 ALA A N 2
ATOM 1758 C CA . ALA A 1 12 ? 17.242 16.295 -4.550 1.00 61.33 12 ALA A CA 2
ATOM 1759 C C . ALA A 1 12 ? 17.183 15.046 -3.677 1.00 74.34 12 ALA A C 2
ATOM 1760 O O . ALA A 1 12 ? 17.752 14.010 -4.019 1.00 74.14 12 ALA A O 2
ATOM 1767 N N . GLY A 1 13 ? 16.490 15.151 -2.547 1.00 41.32 13 GLY A N 2
ATOM 1768 C CA . GLY A 1 13 ? 16.370 14.023 -1.643 1.00 23.05 13 GLY A CA 2
ATOM 1769 C C . GLY A 1 13 ? 15.032 13.990 -0.931 1.00 61.22 13 GLY A C 2
ATOM 1770 O O . GLY A 1 13 ? 13.981 13.947 -1.571 1.00 10.42 13 GLY A O 2
ATOM 1774 N N . LYS A 1 14 ? 15.069 14.007 0.397 1.00 43.41 14 LYS A N 2
ATOM 1775 C CA . LYS A 1 14 ? 13.851 13.979 1.197 1.00 31.33 14 LYS A CA 2
ATOM 1776 C C . LYS A 1 14 ? 12.861 15.036 0.720 1.00 41.43 14 LYS A C 2
ATOM 1777 O O . LYS A 1 14 ? 11.709 14.730 0.417 1.00 53.22 14 LYS A O 2
ATOM 1796 N N . GLY A 1 15 ? 13.319 16.283 0.654 1.00 65.25 15 GLY A N 2
ATOM 1797 C CA . GLY A 1 15 ? 12.462 17.366 0.210 1.00 15.25 15 GLY A CA 2
ATOM 1798 C C . GLY A 1 15 ? 11.976 17.177 -1.213 1.00 65.51 15 GLY A C 2
ATOM 1799 O O . GLY A 1 15 ? 10.815 17.444 -1.520 1.00 63.01 15 GLY A O 2
ATOM 1803 N N . GLU A 1 16 ? 12.869 16.715 -2.084 1.00 55.32 16 GLU A N 2
ATOM 1804 C CA . GLU A 1 16 ? 12.524 16.493 -3.484 1.00 4.14 16 GLU A CA 2
ATOM 1805 C C . GLU A 1 16 ? 11.427 15.441 -3.614 1.00 14.14 16 GLU A C 2
ATOM 1806 O O . GLU A 1 16 ? 10.365 15.702 -4.181 1.00 13.24 16 GLU A O 2
ATOM 1818 N N . LEU A 1 17 ? 11.690 14.251 -3.085 1.00 43.31 17 LEU A N 2
ATOM 1819 C CA . LEU A 1 17 ? 10.726 13.158 -3.142 1.00 11.23 17 LEU A CA 2
ATOM 1820 C C . LEU A 1 17 ? 9.466 13.503 -2.354 1.00 73.34 17 LEU A C 2
ATOM 1821 O O . LEU A 1 17 ? 8.376 13.027 -2.671 1.00 52.51 17 LEU A O 2
ATOM 1837 N N . GLU A 1 18 ? 9.623 14.333 -1.329 1.00 4.54 18 GLU A N 2
ATOM 1838 C CA . GLU A 1 18 ? 8.497 14.742 -0.497 1.00 42.34 18 GLU A CA 2
ATOM 1839 C C . GLU A 1 18 ? 7.497 15.566 -1.303 1.00 72.35 18 GLU A C 2
ATOM 1840 O O . GLU A 1 18 ? 6.304 15.260 -1.331 1.00 5.24 18 GLU A O 2
ATOM 1852 N N . ARG A 1 19 ? 7.991 16.611 -1.958 1.00 42.31 19 ARG A N 2
ATOM 1853 C CA . ARG A 1 19 ? 7.141 17.480 -2.763 1.00 43.13 19 ARG A CA 2
ATOM 1854 C C . ARG A 1 19 ? 6.543 16.716 -3.940 1.00 74.25 19 ARG A C 2
ATOM 1855 O O . ARG A 1 19 ? 5.375 16.898 -4.282 1.00 54.32 19 ARG A O 2
ATOM 1876 N N . ALA A 1 20 ? 7.352 15.860 -4.557 1.00 15.14 20 ALA A N 2
ATOM 1877 C CA . ALA A 1 20 ? 6.902 15.067 -5.694 1.00 54.30 20 ALA A CA 2
ATOM 1878 C C . ALA A 1 20 ? 5.791 14.105 -5.287 1.00 53.04 20 ALA A C 2
ATOM 1879 O O . ALA A 1 20 ? 4.651 14.232 -5.736 1.00 21.43 20 ALA A O 2
ATOM 1886 N N . PHE A 1 21 ? 6.130 13.143 -4.436 1.00 62.53 21 PHE A N 2
ATOM 1887 C CA . PHE A 1 21 ? 5.161 12.157 -3.971 1.00 3.24 21 PHE A CA 2
ATOM 1888 C C . PHE A 1 21 ? 3.899 12.839 -3.451 1.00 72.04 21 PHE A C 2
ATOM 1889 O O . PHE A 1 21 ? 2.783 12.453 -3.801 1.00 25.23 21 PHE A O 2
ATOM 1906 N N . SER A 1 22 ? 4.084 13.855 -2.615 1.00 33.05 22 SER A N 2
ATOM 1907 C CA . SER A 1 22 ? 2.961 14.589 -2.043 1.00 35.41 22 SER A CA 2
ATOM 1908 C C . SER A 1 22 ? 2.111 15.223 -3.140 1.00 45.41 22 SER A C 2
ATOM 1909 O O . SER A 1 22 ? 0.882 15.180 -3.092 1.00 51.34 22 SER A O 2
ATOM 1917 N N . TYR A 1 23 ? 2.777 15.812 -4.128 1.00 14.34 23 TYR A N 2
ATOM 1918 C CA . TYR A 1 23 ? 2.085 16.459 -5.236 1.00 75.23 23 TYR A CA 2
ATOM 1919 C C . TYR A 1 23 ? 1.171 15.472 -5.958 1.00 4.40 23 TYR A C 2
ATOM 1920 O O . TYR A 1 23 ? 0.041 15.804 -6.317 1.00 63.51 23 TYR A O 2
ATOM 1938 N N . TYR A 1 24 ? 1.670 14.259 -6.166 1.00 71.12 24 TYR A N 2
ATOM 1939 C CA . TYR A 1 24 ? 0.901 13.223 -6.846 1.00 42.23 24 TYR A CA 2
ATOM 1940 C C . TYR A 1 24 ? -0.208 12.688 -5.946 1.00 24.35 24 TYR A C 2
ATOM 1941 O O . TYR A 1 24 ? -1.291 12.342 -6.414 1.00 71.42 24 TYR A O 2
ATOM 1959 N N . GLY A 1 25 ? 0.073 12.623 -4.647 1.00 53.23 25 GLY A N 2
ATOM 1960 C CA . GLY A 1 25 ? -0.910 12.130 -3.700 1.00 23.30 25 GLY A CA 2
ATOM 1961 C C . GLY A 1 25 ? -0.297 11.779 -2.359 1.00 25.31 25 GLY A C 2
ATOM 1962 O O . GLY A 1 25 ? 0.908 11.553 -2.243 1.00 62.20 25 GLY A O 2
ATOM 1966 N N . PRO A 1 26 ? -1.136 11.731 -1.314 1.00 74.12 26 PRO A N 2
ATOM 1967 C CA . PRO A 1 26 ? -0.692 11.407 0.045 1.00 60.34 26 PRO A CA 2
ATOM 1968 C C . PRO A 1 26 ? -0.277 9.946 0.186 1.00 51.20 26 PRO A C 2
ATOM 1969 O O . PRO A 1 26 ? -1.107 9.042 0.086 1.00 34.23 26 PRO A O 2
ATOM 1980 N N . LEU A 1 27 ? 1.011 9.722 0.419 1.00 44.10 27 LEU A N 2
ATOM 1981 C CA . LEU A 1 27 ? 1.537 8.370 0.575 1.00 52.12 27 LEU A CA 2
ATOM 1982 C C . LEU A 1 27 ? 1.424 7.906 2.023 1.00 32.43 27 LEU A C 2
ATOM 1983 O O . LEU A 1 27 ? 0.916 8.629 2.880 1.00 55.33 27 LEU A O 2
ATOM 1999 N N . ARG A 1 28 ? 1.903 6.695 2.290 1.00 33.11 28 ARG A N 2
ATOM 2000 C CA . ARG A 1 28 ? 1.856 6.134 3.635 1.00 3.31 28 ARG A CA 2
ATOM 2001 C C . ARG A 1 28 ? 2.992 6.685 4.493 1.00 34.11 28 ARG A C 2
ATOM 2002 O O . ARG A 1 28 ? 2.765 7.192 5.592 1.00 12.22 28 ARG A O 2
ATOM 2023 N N . THR A 1 29 ? 4.215 6.581 3.984 1.00 44.21 29 THR A N 2
ATOM 2024 C CA . THR A 1 29 ? 5.386 7.067 4.703 1.00 22.43 29 THR A CA 2
ATOM 2025 C C . THR A 1 29 ? 6.591 7.186 3.776 1.00 14.15 29 THR A C 2
ATOM 2026 O O . THR A 1 29 ? 6.656 6.526 2.739 1.00 1.50 29 THR A O 2
ATOM 2037 N N . VAL A 1 30 ? 7.543 8.031 4.157 1.00 1.43 30 VAL A N 2
ATOM 2038 C CA . VAL A 1 30 ? 8.747 8.236 3.361 1.00 60.13 30 VAL A CA 2
ATOM 2039 C C . VAL A 1 30 ? 10.001 7.915 4.167 1.00 15.00 30 VAL A C 2
ATOM 2040 O O . VAL A 1 30 ? 10.055 8.161 5.372 1.00 64.20 30 VAL A O 2
ATOM 2053 N N . TRP A 1 31 ? 11.005 7.365 3.494 1.00 10.43 31 TRP A N 2
ATOM 2054 C CA . TRP A 1 31 ? 12.259 7.011 4.149 1.00 45.04 31 TRP A CA 2
ATOM 2055 C C . TRP A 1 31 ? 13.437 7.177 3.194 1.00 31.52 31 TRP A C 2
ATOM 2056 O O . TRP A 1 31 ? 13.287 7.040 1.980 1.00 71.33 31 TRP A O 2
ATOM 2077 N N . ILE A 1 32 ? 14.607 7.471 3.751 1.00 40.25 32 ILE A N 2
ATOM 2078 C CA . ILE A 1 32 ? 15.810 7.654 2.948 1.00 73.35 32 ILE A CA 2
ATOM 2079 C C . ILE A 1 32 ? 17.015 6.991 3.605 1.00 25.00 32 ILE A C 2
ATOM 2080 O O . ILE A 1 32 ? 17.148 6.995 4.828 1.00 22.44 32 ILE A O 2
ATOM 2096 N N . ALA A 1 33 ? 17.893 6.424 2.784 1.00 42.13 33 ALA A N 2
ATOM 2097 C CA . ALA A 1 33 ? 19.090 5.761 3.285 1.00 65.11 33 ALA A CA 2
ATOM 2098 C C . ALA A 1 33 ? 20.333 6.607 3.033 1.00 44.54 33 ALA A C 2
ATOM 2099 O O . ALA A 1 33 ? 20.790 6.733 1.896 1.00 10.52 33 ALA A O 2
ATOM 2106 N N . ARG A 1 34 ? 20.876 7.186 4.099 1.00 51.42 34 ARG A N 2
ATOM 2107 C CA . ARG A 1 34 ? 22.065 8.023 3.992 1.00 61.10 34 ARG A CA 2
ATOM 2108 C C . ARG A 1 34 ? 23.318 7.168 3.823 1.00 32.13 34 ARG A C 2
ATOM 2109 O O . ARG A 1 34 ? 24.310 7.611 3.247 1.00 61.45 34 ARG A O 2
ATOM 2130 N N . ASN A 1 35 ? 23.263 5.941 4.332 1.00 44.05 35 ASN A N 2
ATOM 2131 C CA . ASN A 1 35 ? 24.394 5.024 4.238 1.00 11.32 35 ASN A CA 2
ATOM 2132 C C . ASN A 1 35 ? 24.936 4.973 2.813 1.00 5.12 35 ASN A C 2
ATOM 2133 O O . ASN A 1 35 ? 26.100 5.280 2.554 1.00 2.21 35 ASN A O 2
ATOM 2144 N N . PRO A 1 36 ? 24.074 4.576 1.866 1.00 41.34 36 PRO A N 2
ATOM 2145 C CA . PRO A 1 36 ? 24.444 4.476 0.451 1.00 54.54 36 PRO A CA 2
ATOM 2146 C C . PRO A 1 36 ? 24.668 5.843 -0.188 1.00 10.03 36 PRO A C 2
ATOM 2147 O O . PRO A 1 36 ? 24.370 6.885 0.397 1.00 24.43 36 PRO A O 2
ATOM 2158 N N . PRO A 1 37 ? 25.205 5.842 -1.417 1.00 31.11 37 PRO A N 2
ATOM 2159 C CA . PRO A 1 37 ? 25.480 7.074 -2.162 1.00 10.34 37 PRO A CA 2
ATOM 2160 C C . PRO A 1 37 ? 24.204 7.776 -2.613 1.00 74.33 37 PRO A C 2
ATOM 2161 O O . PRO A 1 37 ? 24.195 8.985 -2.840 1.00 20.14 37 PRO A O 2
ATOM 2172 N N . GLY A 1 38 ? 23.126 7.008 -2.742 1.00 55.13 38 GLY A N 2
ATOM 2173 C CA . GLY A 1 38 ? 21.858 7.574 -3.166 1.00 42.11 38 GLY A CA 2
ATOM 2174 C C . GLY A 1 38 ? 20.773 6.525 -3.308 1.00 2.23 38 GLY A C 2
ATOM 2175 O O . GLY A 1 38 ? 20.494 6.055 -4.411 1.00 24.22 38 GLY A O 2
ATOM 2179 N N . PHE A 1 39 ? 20.160 6.156 -2.188 1.00 72.22 39 PHE A N 2
ATOM 2180 C CA . PHE A 1 39 ? 19.101 5.153 -2.192 1.00 13.43 39 PHE A CA 2
ATOM 2181 C C . PHE A 1 39 ? 18.069 5.449 -1.107 1.00 72.42 39 PHE A C 2
ATOM 2182 O O . PHE A 1 39 ? 18.395 5.498 0.078 1.00 4.13 39 PHE A O 2
ATOM 2199 N N . ALA A 1 40 ? 16.822 5.644 -1.523 1.00 12.41 40 ALA A N 2
ATOM 2200 C CA . ALA A 1 40 ? 15.741 5.933 -0.588 1.00 44.31 40 ALA A CA 2
ATOM 2201 C C . ALA A 1 40 ? 14.554 5.004 -0.817 1.00 42.00 40 ALA A C 2
ATOM 2202 O O . ALA A 1 40 ? 14.390 4.446 -1.902 1.00 62.30 40 ALA A O 2
ATOM 2209 N N . PHE A 1 41 ? 13.729 4.842 0.212 1.00 72.32 41 PHE A N 2
ATOM 2210 C CA . PHE A 1 41 ? 12.557 3.978 0.123 1.00 41.20 41 PHE A CA 2
ATOM 2211 C C . PHE A 1 41 ? 11.297 4.725 0.552 1.00 64.12 41 PHE A C 2
ATOM 2212 O O . PHE A 1 41 ? 11.337 5.569 1.448 1.00 73.55 41 PHE A O 2
ATOM 2229 N N . VAL A 1 42 ? 10.180 4.408 -0.095 1.00 10.40 42 VAL A N 2
ATOM 2230 C CA . VAL A 1 42 ? 8.908 5.048 0.219 1.00 72.03 42 VAL A CA 2
ATOM 2231 C C . VAL A 1 42 ? 7.768 4.035 0.215 1.00 1.50 42 VAL A C 2
ATOM 2232 O O . VAL A 1 42 ? 7.818 3.033 -0.497 1.00 1.20 42 VAL A O 2
ATOM 2245 N N . GLU A 1 43 ? 6.741 4.305 1.015 1.00 4.33 43 GLU A N 2
ATOM 2246 C CA . GLU A 1 43 ? 5.589 3.417 1.104 1.00 32.40 43 GLU A CA 2
ATOM 2247 C C . GLU A 1 43 ? 4.300 4.162 0.768 1.00 62.33 43 GLU A C 2
ATOM 2248 O O . GLU A 1 43 ? 4.006 5.208 1.346 1.00 51.12 43 GLU A O 2
ATOM 2260 N N . PHE A 1 44 ? 3.536 3.615 -0.172 1.00 34.03 44 PHE A N 2
ATOM 2261 C CA . PHE A 1 44 ? 2.279 4.228 -0.587 1.00 62.42 44 PHE A CA 2
ATOM 2262 C C . PHE A 1 44 ? 1.087 3.413 -0.093 1.00 3.35 44 PHE A C 2
ATOM 2263 O O . PHE A 1 44 ? 0.955 2.232 -0.412 1.00 13.34 44 PHE A O 2
ATOM 2280 N N . GLU A 1 45 ? 0.224 4.054 0.689 1.00 54.21 45 GLU A N 2
ATOM 2281 C CA . GLU A 1 45 ? -0.956 3.389 1.229 1.00 73.12 45 GLU A CA 2
ATOM 2282 C C . GLU A 1 45 ? -1.739 2.687 0.123 1.00 61.12 45 GLU A C 2
ATOM 2283 O O . GLU A 1 45 ? -2.321 1.624 0.338 1.00 30.34 45 GLU A O 2
ATOM 2295 N N . ASP A 1 46 ? -1.748 3.290 -1.061 1.00 34.41 46 ASP A N 2
ATOM 2296 C CA . ASP A 1 46 ? -2.459 2.723 -2.202 1.00 3.23 46 ASP A CA 2
ATOM 2297 C C . ASP A 1 46 ? -1.496 2.421 -3.346 1.00 21.34 46 ASP A C 2
ATOM 2298 O O . ASP A 1 46 ? -0.517 3.133 -3.571 1.00 31.14 46 ASP A O 2
ATOM 2307 N N . PRO A 1 47 ? -1.778 1.338 -4.086 1.00 45.30 47 PRO A N 2
ATOM 2308 C CA . PRO A 1 47 ? -0.948 0.916 -5.219 1.00 11.33 47 PRO A CA 2
ATOM 2309 C C . PRO A 1 47 ? -1.052 1.873 -6.401 1.00 42.24 47 PRO A C 2
ATOM 2310 O O . PRO A 1 47 ? -0.040 2.297 -6.960 1.00 4.05 47 PRO A O 2
ATOM 2321 N N . ARG A 1 48 ? -2.281 2.210 -6.778 1.00 41.02 48 ARG A N 2
ATOM 2322 C CA . ARG A 1 48 ? -2.516 3.117 -7.895 1.00 71.34 48 ARG A CA 2
ATOM 2323 C C . ARG A 1 48 ? -1.702 4.398 -7.737 1.00 32.44 48 ARG A C 2
ATOM 2324 O O . ARG A 1 48 ? -1.147 4.916 -8.705 1.00 42.13 48 ARG A O 2
ATOM 2345 N N . ASP A 1 49 ? -1.637 4.902 -6.510 1.00 2.44 49 ASP A N 2
ATOM 2346 C CA . ASP A 1 49 ? -0.891 6.122 -6.223 1.00 43.35 49 ASP A CA 2
ATOM 2347 C C . ASP A 1 49 ? 0.611 5.883 -6.349 1.00 33.13 49 ASP A C 2
ATOM 2348 O O . ASP A 1 49 ? 1.355 6.761 -6.783 1.00 41.32 49 ASP A O 2
ATOM 2357 N N . ALA A 1 50 ? 1.048 4.689 -5.964 1.00 65.51 50 ALA A N 2
ATOM 2358 C CA . ALA A 1 50 ? 2.460 4.333 -6.034 1.00 44.42 50 ALA A CA 2
ATOM 2359 C C . ALA A 1 50 ? 2.912 4.160 -7.480 1.00 74.24 50 ALA A C 2
ATOM 2360 O O . ALA A 1 50 ? 3.968 4.654 -7.874 1.00 31.34 50 ALA A O 2
ATOM 2367 N N . GLU A 1 51 ? 2.104 3.455 -8.267 1.00 25.42 51 GLU A N 2
ATOM 2368 C CA . GLU A 1 51 ? 2.423 3.215 -9.669 1.00 42.25 51 GLU A CA 2
ATOM 2369 C C . GLU A 1 51 ? 2.393 4.518 -10.464 1.00 61.42 51 GLU A C 2
ATOM 2370 O O . GLU A 1 51 ? 3.244 4.753 -11.323 1.00 14.35 51 GLU A O 2
ATOM 2382 N N . ASP A 1 52 ? 1.408 5.359 -10.172 1.00 54.10 52 ASP A N 2
ATOM 2383 C CA . ASP A 1 52 ? 1.266 6.638 -10.858 1.00 53.11 52 ASP A CA 2
ATOM 2384 C C . ASP A 1 52 ? 2.427 7.568 -10.520 1.00 70.11 52 ASP A C 2
ATOM 2385 O O . ASP A 1 52 ? 3.037 8.163 -11.408 1.00 24.33 52 ASP A O 2
ATOM 2394 N N . ALA A 1 53 ? 2.726 7.689 -9.231 1.00 34.43 53 ALA A N 2
ATOM 2395 C CA . ALA A 1 53 ? 3.814 8.545 -8.776 1.00 32.05 53 ALA A CA 2
ATOM 2396 C C . ALA A 1 53 ? 5.142 8.118 -9.390 1.00 24.31 53 ALA A C 2
ATOM 2397 O O . ALA A 1 53 ? 5.849 8.927 -9.990 1.00 42.34 53 ALA A O 2
ATOM 2404 N N . VAL A 1 54 ? 5.477 6.841 -9.235 1.00 62.53 54 VAL A N 2
ATOM 2405 C CA . VAL A 1 54 ? 6.721 6.305 -9.775 1.00 43.53 54 VAL A CA 2
ATOM 2406 C C . VAL A 1 54 ? 6.807 6.528 -11.281 1.00 44.11 54 VAL A C 2
ATOM 2407 O O . VAL A 1 54 ? 7.766 7.120 -11.777 1.00 51.25 54 VAL A O 2
ATOM 2420 N N . ARG A 1 55 ? 5.799 6.050 -12.003 1.00 2.01 55 ARG A N 2
ATOM 2421 C CA . ARG A 1 55 ? 5.761 6.196 -13.453 1.00 40.10 55 ARG A CA 2
ATOM 2422 C C . ARG A 1 55 ? 5.968 7.653 -13.858 1.00 74.43 55 ARG A C 2
ATOM 2423 O O . ARG A 1 55 ? 6.655 7.944 -14.836 1.00 50.11 55 ARG A O 2
ATOM 2444 N N . GLY A 1 56 ? 5.367 8.564 -13.099 1.00 74.01 56 GLY A N 2
ATOM 2445 C CA . GLY A 1 56 ? 5.496 9.979 -13.395 1.00 62.35 56 GLY A CA 2
ATOM 2446 C C . GLY A 1 56 ? 6.889 10.505 -13.111 1.00 51.34 56 GLY A C 2
ATOM 2447 O O . GLY A 1 56 ? 7.543 11.061 -13.995 1.00 70.21 56 GLY A O 2
ATOM 2451 N N . LEU A 1 57 ? 7.344 10.333 -11.875 1.00 70.04 57 LEU A N 2
ATOM 2452 C CA . LEU A 1 57 ? 8.668 10.797 -11.476 1.00 63.31 57 LEU A CA 2
ATOM 2453 C C . LEU A 1 57 ? 9.748 10.200 -12.374 1.00 14.41 57 LEU A C 2
ATOM 2454 O O . LEU A 1 57 ? 10.562 10.924 -12.947 1.00 4.24 57 LEU A O 2
ATOM 2470 N N . ASP A 1 58 ? 9.746 8.877 -12.493 1.00 52.44 58 ASP A N 2
ATOM 2471 C CA . ASP A 1 58 ? 10.723 8.183 -13.324 1.00 52.45 58 ASP A CA 2
ATOM 2472 C C . ASP A 1 58 ? 10.508 8.506 -14.800 1.00 2.21 58 ASP A C 2
ATOM 2473 O O . ASP A 1 58 ? 11.458 8.553 -15.580 1.00 42.31 58 ASP A O 2
ATOM 2482 N N . GLY A 1 59 ? 9.252 8.727 -15.176 1.00 31.13 59 GLY A N 2
ATOM 2483 C CA . GLY A 1 59 ? 8.935 9.041 -16.557 1.00 1.03 59 GLY A CA 2
ATOM 2484 C C . GLY A 1 59 ? 9.265 10.477 -16.915 1.00 35.40 59 GLY A C 2
ATOM 2485 O O . GLY A 1 59 ? 9.349 10.827 -18.092 1.00 50.22 59 GLY A O 2
ATOM 2489 N N . LYS A 1 60 ? 9.450 11.311 -15.898 1.00 32.03 60 LYS A N 2
ATOM 2490 C CA . LYS A 1 60 ? 9.771 12.717 -16.110 1.00 3.32 60 LYS A CA 2
ATOM 2491 C C . LYS A 1 60 ? 10.381 13.331 -14.854 1.00 2.42 60 LYS A C 2
ATOM 2492 O O . LYS A 1 60 ? 9.777 13.305 -13.782 1.00 11.24 60 LYS A O 2
ATOM 2511 N N . VAL A 1 61 ? 11.582 13.885 -14.994 1.00 55.11 61 VAL A N 2
ATOM 2512 C CA . VAL A 1 61 ? 12.272 14.508 -13.871 1.00 51.32 61 VAL A CA 2
ATOM 2513 C C . VAL A 1 61 ? 11.345 15.449 -13.110 1.00 33.13 61 VAL A C 2
ATOM 2514 O O . VAL A 1 61 ? 10.370 15.958 -13.663 1.00 74.11 61 VAL A O 2
ATOM 2527 N N . ILE A 1 62 ? 11.656 15.676 -11.838 1.00 34.30 62 ILE A N 2
ATOM 2528 C CA . ILE A 1 62 ? 10.851 16.557 -11.001 1.00 31.32 62 ILE A CA 2
ATOM 2529 C C . ILE A 1 62 ? 11.682 17.719 -10.469 1.00 12.52 62 ILE A C 2
ATOM 2530 O O . ILE A 1 62 ? 12.633 17.521 -9.712 1.00 63.04 62 ILE A O 2
ATOM 2546 N N . CYS A 1 63 ? 11.315 18.932 -10.867 1.00 41.35 63 CYS A N 2
ATOM 2547 C CA . CYS A 1 63 ? 12.026 20.128 -10.430 1.00 10.50 63 CYS A CA 2
ATOM 2548 C C . CYS A 1 63 ? 13.530 19.970 -10.627 1.00 20.40 63 CYS A C 2
ATOM 2549 O O . CYS A 1 63 ? 14.321 20.313 -9.750 1.00 1.14 63 CYS A O 2
ATOM 2557 N N . GLY A 1 64 ? 13.918 19.445 -11.785 1.00 71.44 64 GLY A N 2
ATOM 2558 C CA . GLY A 1 64 ? 15.326 19.247 -12.076 1.00 40.40 64 GLY A CA 2
ATOM 2559 C C . GLY A 1 64 ? 15.919 18.084 -11.307 1.00 23.32 64 GLY A C 2
ATOM 2560 O O . GLY A 1 64 ? 17.096 18.105 -10.946 1.00 61.44 64 GLY A O 2
ATOM 2564 N N . SER A 1 65 ? 15.103 17.066 -11.053 1.00 54.21 65 SER A N 2
ATOM 2565 C CA . SER A 1 65 ? 15.552 15.891 -10.316 1.00 61.35 65 SER A CA 2
ATOM 2566 C C . SER A 1 65 ? 15.255 14.614 -11.097 1.00 71.02 65 SER A C 2
ATOM 2567 O O . SER A 1 65 ? 14.146 14.082 -11.039 1.00 61.04 65 SER A O 2
ATOM 2575 N N . ARG A 1 66 ? 16.254 14.128 -11.827 1.00 13.11 66 ARG A N 2
ATOM 2576 C CA . ARG A 1 66 ? 16.100 12.915 -12.621 1.00 22.14 66 ARG A CA 2
ATOM 2577 C C . ARG A 1 66 ? 16.404 11.676 -11.784 1.00 23.32 66 ARG A C 2
ATOM 2578 O O . ARG A 1 66 ? 17.185 10.815 -12.191 1.00 3.34 66 ARG A O 2
ATOM 2599 N N . VAL A 1 67 ? 15.782 11.592 -10.612 1.00 63.21 67 VAL A N 2
ATOM 2600 C CA . VAL A 1 67 ? 15.986 10.458 -9.718 1.00 13.20 67 VAL A CA 2
ATOM 2601 C C . VAL A 1 67 ? 15.488 9.163 -10.351 1.00 4.35 67 VAL A C 2
ATOM 2602 O O . VAL A 1 67 ? 14.763 9.185 -11.345 1.00 63.12 67 VAL A O 2
ATOM 2615 N N . ARG A 1 68 ? 15.883 8.036 -9.767 1.00 14.45 68 ARG A N 2
ATOM 2616 C CA . ARG A 1 68 ? 15.477 6.731 -10.273 1.00 64.14 68 ARG A CA 2
ATOM 2617 C C . ARG A 1 68 ? 14.579 6.013 -9.270 1.00 40.14 68 ARG A C 2
ATOM 2618 O O . ARG A 1 68 ? 15.051 5.495 -8.258 1.00 52.11 68 ARG A O 2
ATOM 2639 N N . VAL A 1 69 ? 13.282 5.987 -9.559 1.00 14.15 69 VAL A N 2
ATOM 2640 C CA . VAL A 1 69 ? 12.317 5.333 -8.683 1.00 31.23 69 VAL A CA 2
ATOM 2641 C C . VAL A 1 69 ? 11.784 4.051 -9.313 1.00 31.14 69 VAL A C 2
ATOM 2642 O O . VAL A 1 69 ? 11.584 3.981 -10.525 1.00 33.43 69 VAL A O 2
ATOM 2655 N N . GLU A 1 70 ? 11.556 3.040 -8.481 1.00 33.54 70 GLU A N 2
ATOM 2656 C CA . GLU A 1 70 ? 11.046 1.759 -8.957 1.00 53.33 70 GLU A CA 2
ATOM 2657 C C . GLU A 1 70 ? 10.095 1.139 -7.938 1.00 33.12 70 GLU A C 2
ATOM 2658 O O . GLU A 1 70 ? 10.040 1.565 -6.783 1.00 61.42 70 GLU A O 2
ATOM 2670 N N . LEU A 1 71 ? 9.346 0.131 -8.373 1.00 4.13 71 LEU A N 2
ATOM 2671 C CA . LEU A 1 71 ? 8.396 -0.549 -7.499 1.00 42.12 71 LEU A CA 2
ATOM 2672 C C . LEU A 1 71 ? 8.889 -1.948 -7.142 1.00 42.53 71 LEU A C 2
ATOM 2673 O O . LEU A 1 71 ? 9.052 -2.800 -8.015 1.00 23.53 71 LEU A O 2
ATOM 2689 N N . SER A 1 72 ? 9.123 -2.176 -5.854 1.00 31.21 72 SER A N 2
ATOM 2690 C CA . SER A 1 72 ? 9.599 -3.471 -5.381 1.00 73.14 72 SER A CA 2
ATOM 2691 C C . SER A 1 72 ? 8.487 -4.514 -5.444 1.00 30.12 72 SER A C 2
ATOM 2692 O O . SER A 1 72 ? 8.748 -5.713 -5.553 1.00 4.44 72 SER A O 2
ATOM 2700 N N . THR A 1 73 ? 7.243 -4.049 -5.374 1.00 23.31 73 THR A N 2
ATOM 2701 C CA . THR A 1 73 ? 6.091 -4.940 -5.421 1.00 13.00 73 THR A CA 2
ATOM 2702 C C . THR A 1 73 ? 4.884 -4.245 -6.041 1.00 32.11 73 THR A C 2
ATOM 2703 O O . THR A 1 73 ? 4.576 -3.101 -5.709 1.00 73.21 73 THR A O 2
ATOM 2714 N N . GLY A 1 74 ? 4.203 -4.945 -6.944 1.00 13.35 74 GLY A N 2
ATOM 2715 C CA . GLY A 1 74 ? 3.036 -4.378 -7.595 1.00 63.31 74 GLY A CA 2
ATOM 2716 C C . GLY A 1 74 ? 3.364 -3.768 -8.943 1.00 64.34 74 GLY A C 2
ATOM 2717 O O . GLY A 1 74 ? 2.655 -2.883 -9.420 1.00 45.52 74 GLY A O 2
ATOM 2721 N N . MET A 1 75 ? 4.443 -4.242 -9.559 1.00 11.12 75 MET A N 2
ATOM 2722 C CA . MET A 1 75 ? 4.864 -3.736 -10.860 1.00 75.44 75 MET A CA 2
ATOM 2723 C C . MET A 1 75 ? 5.108 -4.883 -11.836 1.00 25.32 75 MET A C 2
ATOM 2724 O O . MET A 1 75 ? 6.230 -5.367 -11.994 1.00 14.23 75 MET A O 2
ATOM 2738 N N . PRO A 1 76 ? 4.036 -5.330 -12.506 1.00 62.42 76 PRO A N 2
ATOM 2739 C CA . PRO A 1 76 ? 4.110 -6.426 -13.478 1.00 2.33 76 PRO A CA 2
ATOM 2740 C C . PRO A 1 76 ? 4.858 -6.027 -14.745 1.00 45.21 76 PRO A C 2
ATOM 2741 O O . PRO A 1 76 ? 4.461 -5.095 -15.445 1.00 10.14 76 PRO A O 2
ATOM 2752 N N . ARG A 1 77 ? 5.943 -6.738 -15.035 1.00 71.22 77 ARG A N 2
ATOM 2753 C CA . ARG A 1 77 ? 6.747 -6.457 -16.219 1.00 31.45 77 ARG A CA 2
ATOM 2754 C C . ARG A 1 77 ? 6.875 -7.699 -17.096 1.00 53.03 77 ARG A C 2
ATOM 2755 O O . ARG A 1 77 ? 6.386 -8.773 -16.744 1.00 42.15 77 ARG A O 2
ATOM 2776 N N . ARG A 1 78 ? 7.534 -7.544 -18.240 1.00 12.42 78 ARG A N 2
ATOM 2777 C CA . ARG A 1 78 ? 7.724 -8.651 -19.169 1.00 21.25 78 ARG A CA 2
ATOM 2778 C C . ARG A 1 78 ? 8.990 -9.433 -18.830 1.00 43.34 78 ARG A C 2
ATOM 2779 O O . ARG A 1 78 ? 9.235 -10.506 -19.381 1.00 70.11 78 ARG A O 2
ATOM 2800 N N . SER A 1 79 ? 9.792 -8.886 -17.922 1.00 30.22 79 SER A N 2
ATOM 2801 C CA . SER A 1 79 ? 11.035 -9.530 -17.513 1.00 41.34 79 SER A CA 2
ATOM 2802 C C . SER A 1 79 ? 10.753 -10.816 -16.743 1.00 64.10 79 SER A C 2
ATOM 2803 O O . SER A 1 79 ? 9.624 -11.064 -16.319 1.00 65.23 79 SER A O 2
ATOM 2811 N N . ARG A 1 80 ? 11.788 -11.631 -16.566 1.00 3.11 80 ARG A N 2
ATOM 2812 C CA . ARG A 1 80 ? 11.653 -12.893 -15.848 1.00 2.40 80 ARG A CA 2
ATOM 2813 C C . ARG A 1 80 ? 11.681 -12.665 -14.339 1.00 70.44 80 ARG A C 2
ATOM 2814 O O . ARG A 1 80 ? 12.467 -13.285 -13.622 1.00 75.20 80 ARG A O 2
ATOM 2835 N N . PHE A 1 81 ? 10.819 -11.772 -13.865 1.00 32.53 81 PHE A N 2
ATOM 2836 C CA . PHE A 1 81 ? 10.745 -11.462 -12.442 1.00 23.02 81 PHE A CA 2
ATOM 2837 C C . PHE A 1 81 ? 10.302 -12.683 -11.641 1.00 12.20 81 PHE A C 2
ATOM 2838 O O . PHE A 1 81 ? 9.360 -13.379 -12.021 1.00 10.14 81 PHE A O 2
ATOM 2855 N N . ASP A 1 82 ? 10.987 -12.936 -10.532 1.00 25.12 82 ASP A N 2
ATOM 2856 C CA . ASP A 1 82 ? 10.665 -14.072 -9.676 1.00 60.21 82 ASP A CA 2
ATOM 2857 C C . ASP A 1 82 ? 9.688 -13.665 -8.578 1.00 34.11 82 ASP A C 2
ATOM 2858 O O . ASP A 1 82 ? 8.793 -14.429 -8.215 1.00 52.03 82 ASP A O 2
ATOM 2867 N N . ARG A 1 83 ? 9.866 -12.458 -8.052 1.00 0.22 83 ARG A N 2
ATOM 2868 C CA . ARG A 1 83 ? 9.001 -11.950 -6.993 1.00 65.32 83 ARG A CA 2
ATOM 2869 C C . ARG A 1 83 ? 7.610 -11.634 -7.533 1.00 34.32 83 ARG A C 2
ATOM 2870 O O . ARG A 1 83 ? 7.446 -10.890 -8.500 1.00 61.31 83 ARG A O 2
ATOM 2891 N N . PRO A 1 84 ? 6.582 -12.213 -6.894 1.00 53.31 84 PRO A N 2
ATOM 2892 C CA . PRO A 1 84 ? 5.186 -12.008 -7.292 1.00 51.53 84 PRO A CA 2
ATOM 2893 C C . PRO A 1 84 ? 4.701 -10.592 -6.997 1.00 33.53 84 PRO A C 2
ATOM 2894 O O . PRO A 1 84 ? 4.562 -10.186 -5.843 1.00 24.22 84 PRO A O 2
ATOM 2905 N N . PRO A 1 85 ? 4.435 -9.822 -8.062 1.00 71.53 85 PRO A N 2
ATOM 2906 C CA . PRO A 1 85 ? 3.960 -8.441 -7.942 1.00 12.11 85 PRO A CA 2
ATOM 2907 C C . PRO A 1 85 ? 2.534 -8.363 -7.407 1.00 40.30 85 PRO A C 2
ATOM 2908 O O . PRO A 1 85 ? 1.702 -9.220 -7.703 1.00 41.45 85 PRO A O 2
ATOM 2919 N N . ALA A 1 86 ? 2.259 -7.329 -6.618 1.00 32.52 86 ALA A N 2
ATOM 2920 C CA . ALA A 1 86 ? 0.933 -7.139 -6.044 1.00 13.51 86 ALA A CA 2
ATOM 2921 C C . ALA A 1 86 ? -0.065 -6.687 -7.105 1.00 41.30 86 ALA A C 2
ATOM 2922 O O . ALA A 1 86 ? -0.408 -5.507 -7.186 1.00 45.01 86 ALA A O 2
ATOM 2929 N N . ARG A 1 87 ? -0.527 -7.632 -7.917 1.00 21.01 87 ARG A N 2
ATOM 2930 C CA . ARG A 1 87 ? -1.484 -7.330 -8.975 1.00 21.15 87 ARG A CA 2
ATOM 2931 C C . ARG A 1 87 ? -2.747 -8.173 -8.822 1.00 3.11 87 ARG A C 2
ATOM 2932 O O . ARG A 1 87 ? -3.853 -7.640 -8.729 1.00 62.35 87 ARG A O 2
ATOM 2953 N N . ARG A 1 88 ? -2.573 -9.490 -8.797 1.00 33.22 88 ARG A N 2
ATOM 2954 C CA . ARG A 1 88 ? -3.699 -10.406 -8.657 1.00 63.53 88 ARG A CA 2
ATOM 2955 C C . ARG A 1 88 ? -4.764 -10.123 -9.712 1.00 72.53 88 ARG A C 2
ATOM 2956 O O . ARG A 1 88 ? -5.723 -9.392 -9.462 1.00 62.50 88 ARG A O 2
ATOM 2977 N N . LYS A 1 89 ? -4.590 -10.707 -10.893 1.00 43.12 89 LYS A N 2
ATOM 2978 C CA . LYS A 1 89 ? -5.535 -10.519 -11.987 1.00 73.21 89 LYS A CA 2
ATOM 2979 C C . LYS A 1 89 ? -6.536 -11.669 -12.045 1.00 21.13 89 LYS A C 2
ATOM 2980 O O . LYS A 1 89 ? -6.584 -12.509 -11.145 1.00 61.33 89 LYS A O 2
ATOM 2999 N N . LEU A 1 90 ? -7.332 -11.702 -13.108 1.00 11.45 90 LEU A N 2
ATOM 3000 C CA . LEU A 1 90 ? -8.331 -12.750 -13.283 1.00 71.13 90 LEU A CA 2
ATOM 3001 C C . LEU A 1 90 ? -8.922 -12.709 -14.689 1.00 21.21 90 LEU A C 2
ATOM 3002 O O . LEU A 1 90 ? -9.909 -12.017 -14.939 1.00 54.40 90 LEU A O 2
ATOM 3018 N N . LEU A 1 91 ? -8.313 -13.457 -15.603 1.00 10.42 91 LEU A N 2
ATOM 3019 C CA . LEU A 1 91 ? -8.780 -13.508 -16.984 1.00 0.00 91 LEU A CA 2
ATOM 3020 C C . LEU A 1 91 ? -9.204 -14.923 -17.363 1.00 71.30 91 LEU A C 2
ATOM 3021 O O . LEU A 1 91 ? -10.163 -15.114 -18.110 1.00 70.40 91 LEU A O 2
ATOM 3037 N N . GLU A 1 92 ? -8.484 -15.911 -16.841 1.00 31.32 92 GLU A N 2
ATOM 3038 C CA . GLU A 1 92 ? -8.788 -17.309 -17.124 1.00 63.11 92 GLU A CA 2
ATOM 3039 C C . GLU A 1 92 ? -10.104 -17.723 -16.473 1.00 13.31 92 GLU A C 2
ATOM 3040 O O . GLU A 1 92 ? -10.791 -18.625 -16.953 1.00 41.30 92 GLU A O 2
ATOM 3052 N N . VAL A 1 93 ? -10.450 -17.057 -15.376 1.00 1.34 93 VAL A N 2
ATOM 3053 C CA . VAL A 1 93 ? -11.684 -17.354 -14.658 1.00 3.31 93 VAL A CA 2
ATOM 3054 C C . VAL A 1 93 ? -12.799 -16.397 -15.063 1.00 53.13 93 VAL A C 2
ATOM 3055 O O . VAL A 1 93 ? -12.544 -15.253 -15.441 1.00 51.34 93 VAL A O 2
ATOM 3068 N N . LEU A 1 94 ? -14.037 -16.872 -14.982 1.00 11.02 94 LEU A N 2
ATOM 3069 C CA . LEU A 1 94 ? -15.194 -16.058 -15.340 1.00 20.53 94 LEU A CA 2
ATOM 3070 C C . LEU A 1 94 ? -16.494 -16.782 -15.002 1.00 2.43 94 LEU A C 2
ATOM 3071 O O . LEU A 1 94 ? -16.665 -17.957 -15.326 1.00 51.23 94 LEU A O 2
ATOM 3087 N N . PHE A 1 95 ? -17.408 -16.071 -14.350 1.00 0.12 95 PHE A N 2
ATOM 3088 C CA . PHE A 1 95 ? -18.693 -16.644 -13.969 1.00 35.41 95 PHE A CA 2
ATOM 3089 C C . PHE A 1 95 ? -19.750 -15.555 -13.813 1.00 13.23 95 PHE A C 2
ATOM 3090 O O . PHE A 1 95 ? -19.951 -15.022 -12.722 1.00 73.22 95 PHE A O 2
ATOM 3107 N N . ASN A 1 96 ? -20.422 -15.229 -14.912 1.00 52.41 96 ASN A N 2
ATOM 3108 C CA . ASN A 1 96 ? -21.458 -14.202 -14.898 1.00 42.25 96 ASN A CA 2
ATOM 3109 C C . ASN A 1 96 ? -22.455 -14.420 -16.032 1.00 40.14 96 ASN A C 2
ATOM 3110 O O . ASN A 1 96 ? -22.829 -13.481 -16.734 1.00 3.23 96 ASN A O 2
ATOM 3121 N N . GLY A 1 97 ? -22.883 -15.667 -16.206 1.00 3.04 97 GLY A N 2
ATOM 3122 C CA . GLY A 1 97 ? -23.833 -15.986 -17.255 1.00 21.31 97 GLY A CA 2
ATOM 3123 C C . GLY A 1 97 ? -23.196 -15.995 -18.631 1.00 33.15 97 GLY A C 2
ATOM 3124 O O . GLY A 1 97 ? -23.482 -15.147 -19.476 1.00 11.32 97 GLY A O 2
ATOM 3128 N N . PRO A 1 98 ? -22.309 -16.972 -18.870 1.00 73.31 98 PRO A N 2
ATOM 3129 C CA . PRO A 1 98 ? -21.611 -17.111 -20.152 1.00 0.24 98 PRO A CA 2
ATOM 3130 C C . PRO A 1 98 ? -22.544 -17.548 -21.276 1.00 2.22 98 PRO A C 2
ATOM 3131 O O . PRO A 1 98 ? -22.326 -17.215 -22.442 1.00 14.34 98 PRO A O 2
ATOM 3142 N N . LEU A 1 99 ? -23.583 -18.295 -20.919 1.00 41.33 99 LEU A N 2
ATOM 3143 C CA . LEU A 1 99 ? -24.550 -18.777 -21.899 1.00 32.31 99 LEU A CA 2
ATOM 3144 C C . LEU A 1 99 ? -25.687 -17.777 -22.080 1.00 42.55 99 LEU A C 2
ATOM 3145 O O . LEU A 1 99 ? -26.102 -17.115 -21.129 1.00 64.42 99 LEU A O 2
ATOM 3161 N N . GLU A 1 100 ? -26.187 -17.673 -23.308 1.00 1.11 100 GLU A N 2
ATOM 3162 C CA . GLU A 1 100 ? -27.277 -16.753 -23.613 1.00 21.52 100 GLU A CA 2
ATOM 3163 C C . GLU A 1 100 ? -28.627 -17.457 -23.511 1.00 20.33 100 GLU A C 2
ATOM 3164 O O . GLU A 1 100 ? -29.661 -16.896 -23.873 1.00 15.11 100 GLU A O 2
ATOM 3176 N N . HIS A 1 101 ? -28.609 -18.691 -23.015 1.00 42.25 101 HIS A N 2
ATOM 3177 C CA . HIS A 1 101 ? -29.831 -19.472 -22.865 1.00 71.53 101 HIS A CA 2
ATOM 3178 C C . HIS A 1 101 ? -30.532 -19.649 -24.209 1.00 64.02 101 HIS A C 2
ATOM 3179 O O . HIS A 1 101 ? -29.953 -20.183 -25.156 1.00 43.41 101 HIS A O 2
ATOM 3193 N N . MET A 1 1 ? 0.428 1.424 -1.911 1.00 40.35 1 MET A N 3
ATOM 3194 C CA . MET A 1 1 ? 1.296 0.264 -2.072 1.00 23.31 1 MET A CA 3
ATOM 3195 C C . MET A 1 1 ? 2.753 0.635 -1.813 1.00 61.24 1 MET A C 3
ATOM 3196 O O . MET A 1 1 ? 3.050 1.725 -1.324 1.00 54.11 1 MET A O 3
ATOM 3210 N N . LYS A 1 2 ? 3.659 -0.279 -2.145 1.00 4.43 2 LYS A N 3
ATOM 3211 C CA . LYS A 1 2 ? 5.086 -0.048 -1.950 1.00 12.24 2 LYS A CA 3
ATOM 3212 C C . LYS A 1 2 ? 5.691 0.665 -3.154 1.00 44.34 2 LYS A C 3
ATOM 3213 O O . LYS A 1 2 ? 5.293 0.427 -4.295 1.00 31.45 2 LYS A O 3
ATOM 3232 N N . VAL A 1 3 ? 6.657 1.541 -2.894 1.00 65.45 3 VAL A N 3
ATOM 3233 C CA . VAL A 1 3 ? 7.320 2.286 -3.958 1.00 11.31 3 VAL A CA 3
ATOM 3234 C C . VAL A 1 3 ? 8.835 2.254 -3.790 1.00 71.24 3 VAL A C 3
ATOM 3235 O O . VAL A 1 3 ? 9.345 2.217 -2.671 1.00 25.34 3 VAL A O 3
ATOM 3248 N N . TYR A 1 4 ? 9.549 2.269 -4.911 1.00 34.45 4 TYR A N 3
ATOM 3249 C CA . TYR A 1 4 ? 11.006 2.239 -4.888 1.00 62.15 4 TYR A CA 3
ATOM 3250 C C . TYR A 1 4 ? 11.587 3.335 -5.777 1.00 30.21 4 TYR A C 3
ATOM 3251 O O . TYR A 1 4 ? 11.358 3.357 -6.986 1.00 73.43 4 TYR A O 3
ATOM 3269 N N . VAL A 1 5 ? 12.341 4.244 -5.167 1.00 65.24 5 VAL A N 3
ATOM 3270 C CA . VAL A 1 5 ? 12.958 5.342 -5.902 1.00 13.54 5 VAL A CA 3
ATOM 3271 C C . VAL A 1 5 ? 14.479 5.271 -5.824 1.00 35.32 5 VAL A C 3
ATOM 3272 O O . VAL A 1 5 ? 15.075 5.613 -4.804 1.00 44.41 5 VAL A O 3
ATOM 3285 N N . GLY A 1 6 ? 15.101 4.823 -6.910 1.00 71.31 6 GLY A N 3
ATOM 3286 C CA . GLY A 1 6 ? 16.548 4.714 -6.945 1.00 14.34 6 GLY A CA 3
ATOM 3287 C C . GLY A 1 6 ? 17.186 5.761 -7.836 1.00 4.14 6 GLY A C 3
ATOM 3288 O O . GLY A 1 6 ? 16.527 6.707 -8.264 1.00 1.35 6 GLY A O 3
ATOM 3292 N N . ASN A 1 7 ? 18.475 5.592 -8.114 1.00 51.14 7 ASN A N 3
ATOM 3293 C CA . ASN A 1 7 ? 19.204 6.532 -8.959 1.00 31.34 7 ASN A CA 3
ATOM 3294 C C . ASN A 1 7 ? 19.243 7.918 -8.322 1.00 22.42 7 ASN A C 3
ATOM 3295 O O . ASN A 1 7 ? 18.618 8.857 -8.815 1.00 14.44 7 ASN A O 3
ATOM 3306 N N . LEU A 1 8 ? 19.982 8.038 -7.225 1.00 23.44 8 LEU A N 3
ATOM 3307 C CA . LEU A 1 8 ? 20.105 9.309 -6.520 1.00 34.03 8 LEU A CA 3
ATOM 3308 C C . LEU A 1 8 ? 21.563 9.749 -6.439 1.00 51.15 8 LEU A C 3
ATOM 3309 O O . LEU A 1 8 ? 22.348 9.196 -5.670 1.00 75.34 8 LEU A O 3
ATOM 3325 N N . GLY A 1 9 ? 21.918 10.751 -7.239 1.00 24.35 9 GLY A N 3
ATOM 3326 C CA . GLY A 1 9 ? 23.281 11.250 -7.241 1.00 21.20 9 GLY A CA 3
ATOM 3327 C C . GLY A 1 9 ? 23.453 12.463 -8.134 1.00 34.15 9 GLY A C 3
ATOM 3328 O O . GLY A 1 9 ? 24.338 12.494 -8.989 1.00 52.22 9 GLY A O 3
ATOM 3332 N N . THR A 1 10 ? 22.602 13.466 -7.936 1.00 65.13 10 THR A N 3
ATOM 3333 C CA . THR A 1 10 ? 22.662 14.686 -8.732 1.00 31.34 10 THR A CA 3
ATOM 3334 C C . THR A 1 10 ? 21.823 15.793 -8.104 1.00 21.14 10 THR A C 3
ATOM 3335 O O . THR A 1 10 ? 21.200 16.588 -8.806 1.00 63.33 10 THR A O 3
ATOM 3346 N N . GLY A 1 11 ? 21.812 15.839 -6.775 1.00 10.52 11 GLY A N 3
ATOM 3347 C CA . GLY A 1 11 ? 21.046 16.854 -6.074 1.00 44.15 11 GLY A CA 3
ATOM 3348 C C . GLY A 1 11 ? 19.607 16.438 -5.843 1.00 64.20 11 GLY A C 3
ATOM 3349 O O . GLY A 1 11 ? 18.746 17.277 -5.583 1.00 54.01 11 GLY A O 3
ATOM 3353 N N . ALA A 1 12 ? 19.346 15.138 -5.939 1.00 42.32 12 ALA A N 3
ATOM 3354 C CA . ALA A 1 12 ? 18.002 14.612 -5.738 1.00 53.41 12 ALA A CA 3
ATOM 3355 C C . ALA A 1 12 ? 18.008 13.456 -4.745 1.00 34.53 12 ALA A C 3
ATOM 3356 O O . ALA A 1 12 ? 18.425 12.346 -5.072 1.00 71.51 12 ALA A O 3
ATOM 3363 N N . GLY A 1 13 ? 17.542 13.723 -3.528 1.00 41.43 13 GLY A N 3
ATOM 3364 C CA . GLY A 1 13 ? 17.504 12.695 -2.506 1.00 33.45 13 GLY A CA 3
ATOM 3365 C C . GLY A 1 13 ? 16.174 12.648 -1.780 1.00 75.52 13 GLY A C 3
ATOM 3366 O O . GLY A 1 13 ? 15.117 12.574 -2.408 1.00 41.44 13 GLY A O 3
ATOM 3370 N N . LYS A 1 14 ? 16.223 12.688 -0.453 1.00 64.31 14 LYS A N 3
ATOM 3371 C CA . LYS A 1 14 ? 15.014 12.649 0.360 1.00 33.20 14 LYS A CA 3
ATOM 3372 C C . LYS A 1 14 ? 14.115 13.843 0.056 1.00 3.53 14 LYS A C 3
ATOM 3373 O O . LYS A 1 14 ? 12.908 13.694 -0.128 1.00 62.32 14 LYS A O 3
ATOM 3392 N N . GLY A 1 15 ? 14.713 15.030 0.004 1.00 1.13 15 GLY A N 3
ATOM 3393 C CA . GLY A 1 15 ? 13.952 16.233 -0.279 1.00 33.41 15 GLY A CA 3
ATOM 3394 C C . GLY A 1 15 ? 13.269 16.182 -1.631 1.00 61.54 15 GLY A C 3
ATOM 3395 O O . GLY A 1 15 ? 12.117 16.591 -1.767 1.00 73.23 15 GLY A O 3
ATOM 3399 N N . GLU A 1 16 ? 13.983 15.679 -2.634 1.00 53.02 16 GLU A N 3
ATOM 3400 C CA . GLU A 1 16 ? 13.438 15.579 -3.983 1.00 62.02 16 GLU A CA 3
ATOM 3401 C C . GLU A 1 16 ? 12.251 14.621 -4.021 1.00 13.30 16 GLU A C 3
ATOM 3402 O O . GLU A 1 16 ? 11.146 14.999 -4.413 1.00 12.43 16 GLU A O 3
ATOM 3414 N N . LEU A 1 17 ? 12.487 13.380 -3.612 1.00 34.31 17 LEU A N 3
ATOM 3415 C CA . LEU A 1 17 ? 11.437 12.366 -3.599 1.00 4.11 17 LEU A CA 3
ATOM 3416 C C . LEU A 1 17 ? 10.295 12.777 -2.675 1.00 62.40 17 LEU A C 3
ATOM 3417 O O . LEU A 1 17 ? 9.142 12.412 -2.900 1.00 14.32 17 LEU A O 3
ATOM 3433 N N . GLU A 1 18 ? 10.625 13.538 -1.637 1.00 2.43 18 GLU A N 3
ATOM 3434 C CA . GLU A 1 18 ? 9.626 13.999 -0.680 1.00 51.31 18 GLU A CA 3
ATOM 3435 C C . GLU A 1 18 ? 8.673 15.000 -1.328 1.00 61.30 18 GLU A C 3
ATOM 3436 O O . GLU A 1 18 ? 7.457 14.808 -1.322 1.00 10.54 18 GLU A O 3
ATOM 3448 N N . ARG A 1 19 ? 9.235 16.067 -1.886 1.00 40.00 19 ARG A N 3
ATOM 3449 C CA . ARG A 1 19 ? 8.436 17.099 -2.537 1.00 23.25 19 ARG A CA 3
ATOM 3450 C C . ARG A 1 19 ? 7.563 16.499 -3.634 1.00 73.42 19 ARG A C 3
ATOM 3451 O O . ARG A 1 19 ? 6.383 16.829 -3.753 1.00 22.15 19 ARG A O 3
ATOM 3472 N N . ALA A 1 20 ? 8.151 15.616 -4.435 1.00 33.31 20 ALA A N 3
ATOM 3473 C CA . ALA A 1 20 ? 7.426 14.969 -5.521 1.00 60.45 20 ALA A CA 3
ATOM 3474 C C . ALA A 1 20 ? 6.287 14.107 -4.986 1.00 3.43 20 ALA A C 3
ATOM 3475 O O . ALA A 1 20 ? 5.114 14.388 -5.233 1.00 62.31 20 ALA A O 3
ATOM 3482 N N . PHE A 1 21 ? 6.641 13.058 -4.251 1.00 75.22 21 PHE A N 3
ATOM 3483 C CA . PHE A 1 21 ? 5.648 12.154 -3.682 1.00 14.33 21 PHE A CA 3
ATOM 3484 C C . PHE A 1 21 ? 4.580 12.932 -2.917 1.00 25.55 21 PHE A C 3
ATOM 3485 O O . PHE A 1 21 ? 3.385 12.775 -3.165 1.00 61.41 21 PHE A O 3
ATOM 3502 N N . SER A 1 22 ? 5.022 13.770 -1.984 1.00 72.22 22 SER A N 3
ATOM 3503 C CA . SER A 1 22 ? 4.105 14.569 -1.179 1.00 25.31 22 SER A CA 3
ATOM 3504 C C . SER A 1 22 ? 3.141 15.349 -2.067 1.00 3.51 22 SER A C 3
ATOM 3505 O O . SER A 1 22 ? 1.933 15.362 -1.830 1.00 2.43 22 SER A O 3
ATOM 3513 N N . TYR A 1 23 ? 3.684 15.999 -3.090 1.00 43.33 23 TYR A N 3
ATOM 3514 C CA . TYR A 1 23 ? 2.874 16.785 -4.013 1.00 50.03 23 TYR A CA 3
ATOM 3515 C C . TYR A 1 23 ? 1.795 15.923 -4.661 1.00 32.53 23 TYR A C 3
ATOM 3516 O O . TYR A 1 23 ? 0.659 16.361 -4.842 1.00 12.43 23 TYR A O 3
ATOM 3534 N N . TYR A 1 24 ? 2.159 14.693 -5.007 1.00 34.21 24 TYR A N 3
ATOM 3535 C CA . TYR A 1 24 ? 1.223 13.768 -5.636 1.00 24.42 24 TYR A CA 3
ATOM 3536 C C . TYR A 1 24 ? 0.201 13.256 -4.626 1.00 30.23 24 TYR A C 3
ATOM 3537 O O . TYR A 1 24 ? -0.981 13.116 -4.938 1.00 2.11 24 TYR A O 3
ATOM 3555 N N . GLY A 1 25 ? 0.666 12.978 -3.411 1.00 40.33 25 GLY A N 3
ATOM 3556 C CA . GLY A 1 25 ? -0.220 12.486 -2.373 1.00 24.44 25 GLY A CA 3
ATOM 3557 C C . GLY A 1 25 ? 0.458 12.414 -1.019 1.00 24.23 25 GLY A C 3
ATOM 3558 O O . GLY A 1 25 ? 1.657 12.662 -0.887 1.00 21.21 25 GLY A O 3
ATOM 3562 N N . PRO A 1 26 ? -0.318 12.069 0.019 1.00 75.32 26 PRO A N 3
ATOM 3563 C CA . PRO A 1 26 ? 0.193 11.958 1.388 1.00 12.33 26 PRO A CA 3
ATOM 3564 C C . PRO A 1 26 ? 1.126 10.765 1.564 1.00 1.31 26 PRO A C 3
ATOM 3565 O O . PRO A 1 26 ? 0.717 9.615 1.402 1.00 21.23 26 PRO A O 3
ATOM 3576 N N . LEU A 1 27 ? 2.381 11.046 1.897 1.00 43.25 27 LEU A N 3
ATOM 3577 C CA . LEU A 1 27 ? 3.374 9.995 2.095 1.00 15.42 27 LEU A CA 3
ATOM 3578 C C . LEU A 1 27 ? 3.166 9.297 3.435 1.00 73.50 27 LEU A C 3
ATOM 3579 O O . LEU A 1 27 ? 3.003 9.947 4.467 1.00 15.41 27 LEU A O 3
ATOM 3595 N N . ARG A 1 28 ? 3.175 7.968 3.411 1.00 21.21 28 ARG A N 3
ATOM 3596 C CA . ARG A 1 28 ? 2.989 7.181 4.624 1.00 73.51 28 ARG A CA 3
ATOM 3597 C C . ARG A 1 28 ? 4.311 6.998 5.362 1.00 25.13 28 ARG A C 3
ATOM 3598 O O . ARG A 1 28 ? 4.415 7.288 6.555 1.00 44.24 28 ARG A O 3
ATOM 3619 N N . THR A 1 29 ? 5.322 6.514 4.646 1.00 55.22 29 THR A N 3
ATOM 3620 C CA . THR A 1 29 ? 6.637 6.291 5.232 1.00 11.14 29 THR A CA 3
ATOM 3621 C C . THR A 1 29 ? 7.704 6.152 4.153 1.00 70.13 29 THR A C 3
ATOM 3622 O O . THR A 1 29 ? 7.679 5.211 3.359 1.00 45.20 29 THR A O 3
ATOM 3633 N N . VAL A 1 30 ? 8.641 7.094 4.129 1.00 43.25 30 VAL A N 3
ATOM 3634 C CA . VAL A 1 30 ? 9.719 7.075 3.147 1.00 41.52 30 VAL A CA 3
ATOM 3635 C C . VAL A 1 30 ? 11.075 6.909 3.823 1.00 43.12 30 VAL A C 3
ATOM 3636 O O . VAL A 1 30 ? 11.220 7.165 5.018 1.00 12.22 30 VAL A O 3
ATOM 3649 N N . TRP A 1 31 ? 12.066 6.479 3.050 1.00 2.32 31 TRP A N 3
ATOM 3650 C CA . TRP A 1 31 ? 13.412 6.279 3.575 1.00 44.14 31 TRP A CA 3
ATOM 3651 C C . TRP A 1 31 ? 14.408 6.046 2.444 1.00 41.23 31 TRP A C 3
ATOM 3652 O O . TRP A 1 31 ? 14.117 5.327 1.487 1.00 5.22 31 TRP A O 3
ATOM 3673 N N . ILE A 1 32 ? 15.582 6.658 2.560 1.00 61.45 32 ILE A N 3
ATOM 3674 C CA . ILE A 1 32 ? 16.620 6.515 1.547 1.00 64.34 32 ILE A CA 3
ATOM 3675 C C . ILE A 1 32 ? 17.776 5.663 2.061 1.00 43.24 32 ILE A C 3
ATOM 3676 O O . ILE A 1 32 ? 18.091 5.679 3.250 1.00 4.21 32 ILE A O 3
ATOM 3692 N N . ALA A 1 33 ? 18.406 4.921 1.155 1.00 11.52 33 ALA A N 3
ATOM 3693 C CA . ALA A 1 33 ? 19.530 4.066 1.516 1.00 12.31 33 ALA A CA 3
ATOM 3694 C C . ALA A 1 33 ? 20.852 4.681 1.071 1.00 64.23 33 ALA A C 3
ATOM 3695 O O . ALA A 1 33 ? 21.161 4.717 -0.121 1.00 30.14 33 ALA A O 3
ATOM 3702 N N . ARG A 1 34 ? 21.630 5.164 2.035 1.00 75.34 34 ARG A N 3
ATOM 3703 C CA . ARG A 1 34 ? 22.918 5.779 1.741 1.00 63.31 34 ARG A CA 3
ATOM 3704 C C . ARG A 1 34 ? 23.970 4.717 1.434 1.00 61.34 34 ARG A C 3
ATOM 3705 O O . ARG A 1 34 ? 24.952 4.983 0.742 1.00 53.32 34 ARG A O 3
ATOM 3726 N N . ASN A 1 35 ? 23.757 3.512 1.954 1.00 51.33 35 ASN A N 3
ATOM 3727 C CA . ASN A 1 35 ? 24.687 2.410 1.736 1.00 40.21 35 ASN A CA 3
ATOM 3728 C C . ASN A 1 35 ? 25.049 2.287 0.259 1.00 53.52 35 ASN A C 3
ATOM 3729 O O . ASN A 1 35 ? 26.213 2.384 -0.131 1.00 34.41 35 ASN A O 3
ATOM 3740 N N . PRO A 1 36 ? 24.028 2.070 -0.584 1.00 42.51 36 PRO A N 3
ATOM 3741 C CA . PRO A 1 36 ? 24.213 1.931 -2.032 1.00 1.13 36 PRO A CA 3
ATOM 3742 C C . PRO A 1 36 ? 24.610 3.246 -2.695 1.00 35.23 36 PRO A C 3
ATOM 3743 O O . PRO A 1 36 ? 24.572 4.313 -2.083 1.00 4.54 36 PRO A O 3
ATOM 3754 N N . PRO A 1 37 ? 24.998 3.170 -3.976 1.00 71.32 37 PRO A N 3
ATOM 3755 C CA . PRO A 1 37 ? 25.408 4.345 -4.750 1.00 53.23 37 PRO A CA 3
ATOM 3756 C C . PRO A 1 37 ? 24.238 5.273 -5.058 1.00 13.41 37 PRO A C 3
ATOM 3757 O O . PRO A 1 37 ? 24.430 6.444 -5.384 1.00 64.24 37 PRO A O 3
ATOM 3768 N N . GLY A 1 38 ? 23.023 4.743 -4.951 1.00 21.10 38 GLY A N 3
ATOM 3769 C CA . GLY A 1 38 ? 21.840 5.539 -5.221 1.00 32.52 38 GLY A CA 3
ATOM 3770 C C . GLY A 1 38 ? 20.576 4.702 -5.264 1.00 43.21 38 GLY A C 3
ATOM 3771 O O . GLY A 1 38 ? 20.097 4.344 -6.340 1.00 15.20 38 GLY A O 3
ATOM 3775 N N . PHE A 1 39 ? 20.036 4.388 -4.091 1.00 62.02 39 PHE A N 3
ATOM 3776 C CA . PHE A 1 39 ? 18.822 3.586 -3.999 1.00 71.31 39 PHE A CA 3
ATOM 3777 C C . PHE A 1 39 ? 17.983 4.005 -2.795 1.00 62.22 39 PHE A C 3
ATOM 3778 O O . PHE A 1 39 ? 18.458 3.994 -1.660 1.00 65.32 39 PHE A O 3
ATOM 3795 N N . ALA A 1 40 ? 16.733 4.375 -3.053 1.00 31.44 40 ALA A N 3
ATOM 3796 C CA . ALA A 1 40 ? 15.827 4.796 -1.991 1.00 61.03 40 ALA A CA 3
ATOM 3797 C C . ALA A 1 40 ? 14.493 4.063 -2.085 1.00 22.02 40 ALA A C 3
ATOM 3798 O O . ALA A 1 40 ? 14.095 3.612 -3.159 1.00 24.30 40 ALA A O 3
ATOM 3805 N N . PHE A 1 41 ? 13.806 3.947 -0.953 1.00 44.20 41 PHE A N 3
ATOM 3806 C CA . PHE A 1 41 ? 12.517 3.267 -0.907 1.00 42.03 41 PHE A CA 3
ATOM 3807 C C . PHE A 1 41 ? 11.445 4.173 -0.308 1.00 24.32 41 PHE A C 3
ATOM 3808 O O . PHE A 1 41 ? 11.724 4.982 0.577 1.00 21.33 41 PHE A O 3
ATOM 3825 N N . VAL A 1 42 ? 10.218 4.031 -0.797 1.00 73.24 42 VAL A N 3
ATOM 3826 C CA . VAL A 1 42 ? 9.103 4.835 -0.311 1.00 20.23 42 VAL A CA 3
ATOM 3827 C C . VAL A 1 42 ? 7.853 3.983 -0.122 1.00 15.40 42 VAL A C 3
ATOM 3828 O O . VAL A 1 42 ? 7.620 3.032 -0.867 1.00 54.31 42 VAL A O 3
ATOM 3841 N N . GLU A 1 43 ? 7.051 4.333 0.879 1.00 30.44 43 GLU A N 3
ATOM 3842 C CA . GLU A 1 43 ? 5.824 3.599 1.166 1.00 54.31 43 GLU A CA 3
ATOM 3843 C C . GLU A 1 43 ? 4.615 4.531 1.143 1.00 62.14 43 GLU A C 3
ATOM 3844 O O . GLU A 1 43 ? 4.561 5.514 1.882 1.00 52.14 43 GLU A O 3
ATOM 3856 N N . PHE A 1 44 ? 3.648 4.214 0.288 1.00 41.51 44 PHE A N 3
ATOM 3857 C CA . PHE A 1 44 ? 2.441 5.023 0.166 1.00 13.11 44 PHE A CA 3
ATOM 3858 C C . PHE A 1 44 ? 1.252 4.327 0.822 1.00 14.42 44 PHE A C 3
ATOM 3859 O O . PHE A 1 44 ? 0.942 3.179 0.509 1.00 72.43 44 PHE A O 3
ATOM 3876 N N . GLU A 1 45 ? 0.591 5.033 1.735 1.00 74.32 45 GLU A N 3
ATOM 3877 C CA . GLU A 1 45 ? -0.563 4.482 2.436 1.00 12.42 45 GLU A CA 3
ATOM 3878 C C . GLU A 1 45 ? -1.563 3.883 1.452 1.00 72.32 45 GLU A C 3
ATOM 3879 O O . GLU A 1 45 ? -2.205 2.873 1.740 1.00 30.54 45 GLU A O 3
ATOM 3891 N N . ASP A 1 46 ? -1.690 4.513 0.289 1.00 31.23 46 ASP A N 3
ATOM 3892 C CA . ASP A 1 46 ? -2.611 4.042 -0.739 1.00 12.41 46 ASP A CA 3
ATOM 3893 C C . ASP A 1 46 ? -1.868 3.734 -2.035 1.00 25.13 46 ASP A C 3
ATOM 3894 O O . ASP A 1 46 ? -0.852 4.351 -2.358 1.00 73.44 46 ASP A O 3
ATOM 3903 N N . PRO A 1 47 ? -2.383 2.756 -2.794 1.00 64.15 47 PRO A N 3
ATOM 3904 C CA . PRO A 1 47 ? -1.783 2.343 -4.067 1.00 21.12 47 PRO A CA 3
ATOM 3905 C C . PRO A 1 47 ? -1.939 3.402 -5.152 1.00 51.43 47 PRO A C 3
ATOM 3906 O O . PRO A 1 47 ? -1.007 3.668 -5.912 1.00 13.54 47 PRO A O 3
ATOM 3917 N N . ARG A 1 48 ? -3.122 4.004 -5.219 1.00 51.25 48 ARG A N 3
ATOM 3918 C CA . ARG A 1 48 ? -3.400 5.034 -6.213 1.00 1.40 48 ARG A CA 3
ATOM 3919 C C . ARG A 1 48 ? -2.318 6.110 -6.198 1.00 65.11 48 ARG A C 3
ATOM 3920 O O . ARG A 1 48 ? -1.793 6.491 -7.245 1.00 11.34 48 ARG A O 3
ATOM 3941 N N . ASP A 1 49 ? -1.989 6.595 -5.006 1.00 20.42 49 ASP A N 3
ATOM 3942 C CA . ASP A 1 49 ? -0.969 7.626 -4.854 1.00 61.32 49 ASP A CA 3
ATOM 3943 C C . ASP A 1 49 ? 0.398 7.106 -5.289 1.00 52.25 49 ASP A C 3
ATOM 3944 O O . ASP A 1 49 ? 1.199 7.844 -5.862 1.00 25.30 49 ASP A O 3
ATOM 3953 N N . ALA A 1 50 ? 0.656 5.832 -5.013 1.00 4.31 50 ALA A N 3
ATOM 3954 C CA . ALA A 1 50 ? 1.925 5.214 -5.377 1.00 4.14 50 ALA A CA 3
ATOM 3955 C C . ALA A 1 50 ? 2.051 5.068 -6.889 1.00 62.13 50 ALA A C 3
ATOM 3956 O O . ALA A 1 50 ? 3.114 5.314 -7.459 1.00 33.10 50 ALA A O 3
ATOM 3963 N N . GLU A 1 51 ? 0.960 4.665 -7.533 1.00 50.31 51 GLU A N 3
ATOM 3964 C CA . GLU A 1 51 ? 0.950 4.485 -8.980 1.00 45.21 51 GLU A CA 3
ATOM 3965 C C . GLU A 1 51 ? 1.134 5.820 -9.696 1.00 2.31 51 GLU A C 3
ATOM 3966 O O . GLU A 1 51 ? 1.929 5.932 -10.629 1.00 44.20 51 GLU A O 3
ATOM 3978 N N . ASP A 1 52 ? 0.393 6.829 -9.252 1.00 51.42 52 ASP A N 3
ATOM 3979 C CA . ASP A 1 52 ? 0.473 8.158 -9.849 1.00 64.51 52 ASP A CA 3
ATOM 3980 C C . ASP A 1 52 ? 1.834 8.792 -9.580 1.00 42.54 52 ASP A C 3
ATOM 3981 O O . ASP A 1 52 ? 2.384 9.489 -10.433 1.00 2.23 52 ASP A O 3
ATOM 3990 N N . ALA A 1 53 ? 2.371 8.547 -8.390 1.00 10.45 53 ALA A N 3
ATOM 3991 C CA . ALA A 1 53 ? 3.667 9.094 -8.009 1.00 4.31 53 ALA A CA 3
ATOM 3992 C C . ALA A 1 53 ? 4.783 8.511 -8.869 1.00 23.32 53 ALA A C 3
ATOM 3993 O O . ALA A 1 53 ? 5.648 9.237 -9.359 1.00 12.41 53 ALA A O 3
ATOM 4000 N N . VAL A 1 54 ? 4.759 7.194 -9.048 1.00 20.31 54 VAL A N 3
ATOM 4001 C CA . VAL A 1 54 ? 5.769 6.512 -9.849 1.00 53.43 54 VAL A CA 3
ATOM 4002 C C . VAL A 1 54 ? 5.685 6.933 -11.312 1.00 75.44 54 VAL A C 3
ATOM 4003 O O . VAL A 1 54 ? 6.658 7.422 -11.885 1.00 62.23 54 VAL A O 3
ATOM 4016 N N . ARG A 1 55 ? 4.514 6.739 -11.912 1.00 22.25 55 ARG A N 3
ATOM 4017 C CA . ARG A 1 55 ? 4.303 7.097 -13.309 1.00 14.02 55 ARG A CA 3
ATOM 4018 C C . ARG A 1 55 ? 4.599 8.576 -13.542 1.00 23.51 55 ARG A C 3
ATOM 4019 O O . ARG A 1 55 ? 5.152 8.953 -14.574 1.00 42.00 55 ARG A O 3
ATOM 4040 N N . GLY A 1 56 ? 4.227 9.408 -12.575 1.00 12.44 56 GLY A N 3
ATOM 4041 C CA . GLY A 1 56 ? 4.460 10.836 -12.694 1.00 25.30 56 GLY A CA 3
ATOM 4042 C C . GLY A 1 56 ? 5.935 11.185 -12.677 1.00 3.20 56 GLY A C 3
ATOM 4043 O O . GLY A 1 56 ? 6.460 11.744 -13.641 1.00 70.34 56 GLY A O 3
ATOM 4047 N N . LEU A 1 57 ? 6.606 10.858 -11.578 1.00 45.02 57 LEU A N 3
ATOM 4048 C CA . LEU A 1 57 ? 8.030 11.142 -11.438 1.00 45.34 57 LEU A CA 3
ATOM 4049 C C . LEU A 1 57 ? 8.835 10.442 -12.528 1.00 62.34 57 LEU A C 3
ATOM 4050 O O . LEU A 1 57 ? 9.606 11.076 -13.249 1.00 71.45 57 LEU A O 3
ATOM 4066 N N . ASP A 1 58 ? 8.649 9.131 -12.644 1.00 3.41 58 ASP A N 3
ATOM 4067 C CA . ASP A 1 58 ? 9.355 8.345 -13.648 1.00 64.45 58 ASP A CA 3
ATOM 4068 C C . ASP A 1 58 ? 9.041 8.849 -15.053 1.00 72.24 58 ASP A C 3
ATOM 4069 O O . ASP A 1 58 ? 9.900 8.841 -15.934 1.00 21.22 58 ASP A O 3
ATOM 4078 N N . GLY A 1 59 ? 7.802 9.286 -15.256 1.00 53.42 59 GLY A N 3
ATOM 4079 C CA . GLY A 1 59 ? 7.395 9.787 -16.556 1.00 61.13 59 GLY A CA 3
ATOM 4080 C C . GLY A 1 59 ? 7.827 11.221 -16.786 1.00 44.45 59 GLY A C 3
ATOM 4081 O O . GLY A 1 59 ? 7.844 11.699 -17.921 1.00 73.33 59 GLY A O 3
ATOM 4085 N N . LYS A 1 60 ? 8.177 11.913 -15.707 1.00 64.41 60 LYS A N 3
ATOM 4086 C CA . LYS A 1 60 ? 8.612 13.302 -15.795 1.00 33.30 60 LYS A CA 3
ATOM 4087 C C . LYS A 1 60 ? 9.546 13.654 -14.642 1.00 34.25 60 LYS A C 3
ATOM 4088 O O . LYS A 1 60 ? 9.149 13.623 -13.477 1.00 32.45 60 LYS A O 3
ATOM 4107 N N . VAL A 1 61 ? 10.788 13.990 -14.973 1.00 40.35 61 VAL A N 3
ATOM 4108 C CA . VAL A 1 61 ? 11.778 14.351 -13.965 1.00 54.13 61 VAL A CA 3
ATOM 4109 C C . VAL A 1 61 ? 11.218 15.380 -12.990 1.00 0.24 61 VAL A C 3
ATOM 4110 O O . VAL A 1 61 ? 10.247 16.073 -13.293 1.00 15.54 61 VAL A O 3
ATOM 4123 N N . ILE A 1 62 ? 11.838 15.474 -11.818 1.00 14.41 62 ILE A N 3
ATOM 4124 C CA . ILE A 1 62 ? 11.402 16.420 -10.798 1.00 42.30 62 ILE A CA 3
ATOM 4125 C C . ILE A 1 62 ? 12.522 17.390 -10.433 1.00 74.54 62 ILE A C 3
ATOM 4126 O O . ILE A 1 62 ? 13.554 16.987 -9.896 1.00 43.22 62 ILE A O 3
ATOM 4142 N N . CYS A 1 63 ? 12.309 18.667 -10.727 1.00 40.41 63 CYS A N 3
ATOM 4143 C CA . CYS A 1 63 ? 13.300 19.695 -10.429 1.00 40.42 63 CYS A CA 3
ATOM 4144 C C . CYS A 1 63 ? 14.674 19.295 -10.955 1.00 63.43 63 CYS A C 3
ATOM 4145 O O . CYS A 1 63 ? 15.685 19.465 -10.275 1.00 11.31 63 CYS A O 3
ATOM 4153 N N . GLY A 1 64 ? 14.703 18.759 -12.172 1.00 25.52 64 GLY A N 3
ATOM 4154 C CA . GLY A 1 64 ? 15.959 18.340 -12.768 1.00 75.30 64 GLY A CA 3
ATOM 4155 C C . GLY A 1 64 ? 16.483 17.049 -12.170 1.00 14.43 64 GLY A C 3
ATOM 4156 O O . GLY A 1 64 ? 17.693 16.844 -12.083 1.00 2.23 64 GLY A O 3
ATOM 4160 N N . SER A 1 65 ? 15.569 16.178 -11.754 1.00 62.44 65 SER A N 3
ATOM 4161 C CA . SER A 1 65 ? 15.946 14.902 -11.156 1.00 0.53 65 SER A CA 3
ATOM 4162 C C . SER A 1 65 ? 15.252 13.743 -11.864 1.00 51.33 65 SER A C 3
ATOM 4163 O O . SER A 1 65 ? 14.100 13.423 -11.572 1.00 55.52 65 SER A O 3
ATOM 4171 N N . ARG A 1 66 ? 15.962 13.118 -12.797 1.00 62.04 66 ARG A N 3
ATOM 4172 C CA . ARG A 1 66 ? 15.415 11.995 -13.549 1.00 42.25 66 ARG A CA 3
ATOM 4173 C C . ARG A 1 66 ? 15.633 10.683 -12.802 1.00 72.31 66 ARG A C 3
ATOM 4174 O O . ARG A 1 66 ? 16.139 9.712 -13.365 1.00 74.23 66 ARG A O 3
ATOM 4195 N N . VAL A 1 67 ? 15.248 10.661 -11.530 1.00 53.10 67 VAL A N 3
ATOM 4196 C CA . VAL A 1 67 ? 15.400 9.468 -10.705 1.00 51.43 67 VAL A CA 3
ATOM 4197 C C . VAL A 1 67 ? 14.650 8.285 -11.307 1.00 24.00 67 VAL A C 3
ATOM 4198 O O . VAL A 1 67 ? 13.870 8.444 -12.246 1.00 22.21 67 VAL A O 3
ATOM 4211 N N . ARG A 1 68 ? 14.892 7.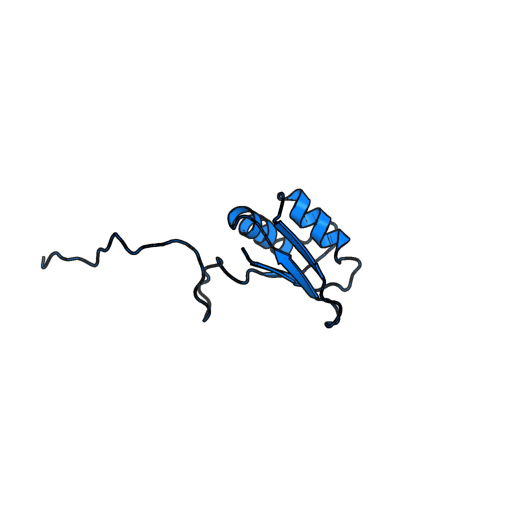098 -10.760 1.00 2.45 68 ARG A N 3
ATOM 4212 C CA . ARG A 1 68 ? 14.240 5.887 -11.243 1.00 25.03 68 ARG A CA 3
ATOM 4213 C C . ARG A 1 68 ? 13.210 5.385 -10.235 1.00 41.22 68 ARG A C 3
ATOM 4214 O O . ARG A 1 68 ? 13.563 4.882 -9.168 1.00 42.25 68 ARG A O 3
ATOM 4235 N N . VAL A 1 69 ? 11.934 5.526 -10.581 1.00 44.12 69 VAL A N 3
ATOM 4236 C CA . VAL A 1 69 ? 10.853 5.087 -9.708 1.00 35.20 69 VAL A CA 3
ATOM 4237 C C . VAL A 1 69 ? 10.165 3.846 -10.266 1.00 61.13 69 VAL A C 3
ATOM 4238 O O . VAL A 1 69 ? 9.969 3.725 -11.475 1.00 34.41 69 VAL A O 3
ATOM 4251 N N . GLU A 1 70 ? 9.801 2.927 -9.377 1.00 64.02 70 GLU A N 3
ATOM 4252 C CA . GLU A 1 70 ? 9.136 1.694 -9.782 1.00 54.52 70 GLU A CA 3
ATOM 4253 C C . GLU A 1 70 ? 8.322 1.112 -8.630 1.00 55.04 70 GLU A C 3
ATOM 4254 O O . GLU A 1 70 ? 8.486 1.509 -7.476 1.00 30.41 70 GLU A O 3
ATOM 4266 N N . LEU A 1 71 ? 7.443 0.169 -8.953 1.00 13.44 71 LEU A N 3
ATOM 4267 C CA . LEU A 1 71 ? 6.601 -0.469 -7.946 1.00 4.42 71 LEU A CA 3
ATOM 4268 C C . LEU A 1 71 ? 7.042 -1.908 -7.700 1.00 45.13 71 LEU A C 3
ATOM 4269 O O . LEU A 1 71 ? 6.891 -2.770 -8.566 1.00 23.23 71 LEU A O 3
ATOM 4285 N N . SER A 1 72 ? 7.586 -2.161 -6.514 1.00 45.41 72 SER A N 3
ATOM 4286 C CA . SER A 1 72 ? 8.051 -3.495 -6.155 1.00 31.41 72 SER A CA 3
ATOM 4287 C C . SER A 1 72 ? 6.873 -4.420 -5.864 1.00 60.51 72 SER A C 3
ATOM 4288 O O . SER A 1 72 ? 6.976 -5.640 -6.002 1.00 43.11 72 SER A O 3
ATOM 4296 N N . THR A 1 73 ? 5.752 -3.831 -5.460 1.00 33.50 73 THR A N 3
ATOM 4297 C CA . THR A 1 73 ? 4.554 -4.601 -5.148 1.00 52.31 73 THR A CA 3
ATOM 4298 C C . THR A 1 73 ? 3.293 -3.787 -5.416 1.00 33.30 73 THR A C 3
ATOM 4299 O O . THR A 1 73 ? 3.218 -2.608 -5.072 1.00 60.43 73 THR A O 3
ATOM 4310 N N . GLY A 1 74 ? 2.302 -4.425 -6.032 1.00 31.42 74 GLY A N 3
ATOM 4311 C CA . GLY A 1 74 ? 1.056 -3.745 -6.335 1.00 4.03 74 GLY A CA 3
ATOM 4312 C C . GLY A 1 74 ? 1.014 -3.220 -7.756 1.00 55.20 74 GLY A C 3
ATOM 4313 O O . GLY A 1 74 ? 0.296 -2.264 -8.050 1.00 62.10 74 GLY A O 3
ATOM 4317 N N . MET A 1 75 ? 1.785 -3.845 -8.640 1.00 13.23 75 MET A N 3
ATOM 4318 C CA . MET A 1 75 ? 1.832 -3.434 -10.038 1.00 52.21 75 MET A CA 3
ATOM 4319 C C . MET A 1 75 ? 1.467 -4.594 -10.958 1.00 62.34 75 MET A C 3
ATOM 4320 O O . MET A 1 75 ? 2.329 -5.327 -11.444 1.00 21.20 75 MET A O 3
ATOM 4334 N N . PRO A 1 76 ? 0.160 -4.767 -11.205 1.00 22.42 76 PRO A N 3
ATOM 4335 C CA . PRO A 1 76 ? -0.348 -5.837 -12.069 1.00 24.44 76 PRO A CA 3
ATOM 4336 C C . PRO A 1 76 ? -0.001 -5.612 -13.536 1.00 43.52 76 PRO A C 3
ATOM 4337 O O . PRO A 1 76 ? -0.394 -4.607 -14.129 1.00 41.12 76 PRO A O 3
ATOM 4348 N N . ARG A 1 77 ? 0.737 -6.552 -14.117 1.00 25.15 77 ARG A N 3
ATOM 4349 C CA . ARG A 1 77 ? 1.138 -6.455 -15.515 1.00 53.40 77 ARG A CA 3
ATOM 4350 C C . ARG A 1 77 ? 0.565 -7.613 -16.326 1.00 61.14 77 ARG A C 3
ATOM 4351 O O . ARG A 1 77 ? -0.032 -8.536 -15.773 1.00 34.24 77 ARG A O 3
ATOM 4372 N N . ARG A 1 78 ? 0.752 -7.557 -17.641 1.00 75.11 78 ARG A N 3
ATOM 4373 C CA . ARG A 1 78 ? 0.252 -8.600 -18.529 1.00 21.44 78 ARG A CA 3
ATOM 4374 C C . ARG A 1 78 ? 1.309 -9.679 -18.748 1.00 73.21 78 ARG A C 3
ATOM 4375 O O . ARG A 1 78 ? 1.024 -10.735 -19.314 1.00 44.43 78 ARG A O 3
ATOM 4396 N N . SER A 1 79 ? 2.529 -9.406 -18.297 1.00 33.05 79 SER A N 3
ATOM 4397 C CA . SER A 1 79 ? 3.629 -10.351 -18.447 1.00 71.03 79 SER A CA 3
ATOM 4398 C C . SER A 1 79 ? 3.403 -11.589 -17.585 1.00 64.41 79 SER A C 3
ATOM 4399 O O . SER A 1 79 ? 2.389 -11.703 -16.897 1.00 23.45 79 SER A O 3
ATOM 4407 N N . ARG A 1 80 ? 4.356 -12.515 -17.629 1.00 4.31 80 ARG A N 3
ATOM 4408 C CA . ARG A 1 80 ? 4.262 -13.746 -16.853 1.00 43.35 80 ARG A CA 3
ATOM 4409 C C . ARG A 1 80 ? 4.725 -13.520 -15.417 1.00 63.11 80 ARG A C 3
ATOM 4410 O O . ARG A 1 80 ? 5.540 -14.278 -14.890 1.00 45.43 80 ARG A O 3
ATOM 4431 N N . PHE A 1 81 ? 4.200 -12.473 -14.789 1.00 62.32 81 PHE A N 3
ATOM 4432 C CA . PHE A 1 81 ? 4.561 -12.147 -13.414 1.00 54.34 81 PHE A CA 3
ATOM 4433 C C . PHE A 1 81 ? 4.079 -13.230 -12.454 1.00 24.40 81 PHE A C 3
ATOM 4434 O O . PHE A 1 81 ? 2.880 -13.477 -12.330 1.00 74.22 81 PHE A O 3
ATOM 4451 N N . ASP A 1 82 ? 5.024 -13.874 -11.777 1.00 71.31 82 ASP A N 3
ATOM 4452 C CA . ASP A 1 82 ? 4.698 -14.932 -10.827 1.00 52.51 82 ASP A CA 3
ATOM 4453 C C . ASP A 1 82 ? 4.455 -14.356 -9.435 1.00 43.24 82 ASP A C 3
ATOM 4454 O O . ASP A 1 82 ? 3.696 -14.916 -8.645 1.00 31.02 82 ASP A O 3
ATOM 4463 N N . ARG A 1 83 ? 5.106 -13.235 -9.143 1.00 4.33 83 ARG A N 3
ATOM 4464 C CA . ARG A 1 83 ? 4.963 -12.585 -7.846 1.00 2.53 83 ARG A CA 3
ATOM 4465 C C . ARG A 1 83 ? 3.586 -11.942 -7.709 1.00 1.22 83 ARG A C 3
ATOM 4466 O O . ARG A 1 83 ? 3.159 -11.147 -8.546 1.00 50.41 83 ARG A O 3
ATOM 4487 N N . PRO A 1 84 ? 2.873 -12.294 -6.628 1.00 44.43 84 PRO A N 3
ATOM 4488 C CA . PRO A 1 84 ? 1.534 -11.763 -6.356 1.00 43.11 84 PRO A CA 3
ATOM 4489 C C . PRO A 1 84 ? 1.562 -10.286 -5.978 1.00 51.11 84 PRO A C 3
ATOM 4490 O O . PRO A 1 84 ? 2.058 -9.901 -4.919 1.00 54.51 84 PRO A O 3
ATOM 4501 N N . PRO A 1 85 ? 1.017 -9.438 -6.863 1.00 11.43 85 PRO A N 3
ATOM 4502 C CA . PRO A 1 85 ? 0.966 -7.989 -6.643 1.00 20.24 85 PRO A CA 3
ATOM 4503 C C . PRO A 1 85 ? -0.003 -7.606 -5.530 1.00 11.44 85 PRO A C 3
ATOM 4504 O O . PRO A 1 85 ? -0.985 -8.304 -5.281 1.00 21.35 85 PRO A O 3
ATOM 4515 N N . ALA A 1 86 ? 0.279 -6.491 -4.863 1.00 44.25 86 ALA A N 3
ATOM 4516 C CA . ALA A 1 86 ? -0.569 -6.013 -3.779 1.00 31.34 86 ALA A CA 3
ATOM 4517 C C . ALA A 1 86 ? -1.830 -5.348 -4.320 1.00 21.11 86 ALA A C 3
ATOM 4518 O O . ALA A 1 86 ? -2.081 -4.170 -4.063 1.00 63.44 86 ALA A O 3
ATOM 4525 N N . ARG A 1 87 ? -2.620 -6.109 -5.070 1.00 64.52 87 ARG A N 3
ATOM 4526 C CA . ARG A 1 87 ? -3.854 -5.593 -5.649 1.00 43.52 87 ARG A CA 3
ATOM 4527 C C . ARG A 1 87 ? -5.072 -6.243 -5.002 1.00 35.43 87 ARG A C 3
ATOM 4528 O O . ARG A 1 87 ? -6.101 -5.597 -4.803 1.00 34.40 87 ARG A O 3
ATOM 4549 N N . ARG A 1 88 ? -4.949 -7.526 -4.676 1.00 3.14 88 ARG A N 3
ATOM 4550 C CA . ARG A 1 88 ? -6.040 -8.265 -4.052 1.00 53.55 88 ARG A CA 3
ATOM 4551 C C . ARG A 1 88 ? -7.292 -8.224 -4.924 1.00 42.44 88 ARG A C 3
ATOM 4552 O O . ARG A 1 88 ? -7.287 -7.643 -6.010 1.00 0.20 88 ARG A O 3
ATOM 4573 N N . LYS A 1 89 ? -8.363 -8.845 -4.442 1.00 40.33 89 LYS A N 3
ATOM 4574 C CA . LYS A 1 89 ? -9.623 -8.880 -5.176 1.00 4.41 89 LYS A CA 3
ATOM 4575 C C . LYS A 1 89 ? -9.463 -9.628 -6.496 1.00 12.34 89 LYS A C 3
ATOM 4576 O O . LYS A 1 89 ? -8.350 -9.797 -6.995 1.00 3.25 89 LYS A O 3
ATOM 4595 N N . LEU A 1 90 ? -10.582 -10.073 -7.057 1.00 41.50 90 LEU A N 3
ATOM 4596 C CA . LEU A 1 90 ? -10.566 -10.801 -8.321 1.00 35.54 90 LEU A CA 3
ATOM 4597 C C . LEU A 1 90 ? -11.972 -10.913 -8.902 1.00 51.11 90 LEU A C 3
ATOM 4598 O O . LEU A 1 90 ? -12.606 -11.966 -8.824 1.00 71.14 90 LEU A O 3
ATOM 4614 N N . LEU A 1 91 ? -12.453 -9.821 -9.487 1.00 31.34 91 LEU A N 3
ATOM 4615 C CA . LEU A 1 91 ? -13.784 -9.796 -10.084 1.00 64.43 91 LEU A CA 3
ATOM 4616 C C . LEU A 1 91 ? -13.715 -9.373 -11.548 1.00 13.51 91 LEU A C 3
ATOM 4617 O O . LEU A 1 91 ? -14.284 -10.028 -12.420 1.00 50.34 91 LEU A O 3
ATOM 4633 N N . GLU A 1 92 ? -13.014 -8.274 -11.808 1.00 44.15 92 GLU A N 3
ATOM 4634 C CA . GLU A 1 92 ? -12.870 -7.764 -13.167 1.00 71.21 92 GLU A CA 3
ATOM 4635 C C . GLU A 1 92 ? -12.114 -8.758 -14.044 1.00 5.11 92 GLU A C 3
ATOM 4636 O O . GLU A 1 92 ? -12.430 -8.931 -15.221 1.00 34.32 92 GLU A O 3
ATOM 4648 N N . VAL A 1 93 ? -11.111 -9.408 -13.462 1.00 2.03 93 VAL A N 3
ATOM 4649 C CA . VAL A 1 93 ? -10.309 -10.385 -14.188 1.00 44.34 93 VAL A CA 3
ATOM 4650 C C . VAL A 1 93 ? -10.836 -11.799 -13.973 1.00 54.32 93 VAL A C 3
ATOM 4651 O O . VAL A 1 93 ? -11.419 -12.104 -12.932 1.00 12.12 93 VAL A O 3
ATOM 4664 N N . LEU A 1 94 ? -10.628 -12.659 -14.964 1.00 13.02 94 LEU A N 3
ATOM 4665 C CA . LEU A 1 94 ? -11.083 -14.043 -14.883 1.00 43.14 94 LEU A CA 3
ATOM 4666 C C . LEU A 1 94 ? -10.422 -14.896 -15.961 1.00 74.35 94 LEU A C 3
ATOM 4667 O O . LEU A 1 94 ? -10.393 -14.521 -17.134 1.00 0.03 94 LEU A O 3
ATOM 4683 N N . PHE A 1 95 ? -9.895 -16.047 -15.557 1.00 73.34 95 PHE A N 3
ATOM 4684 C CA . PHE A 1 95 ? -9.236 -16.955 -16.489 1.00 33.30 95 PHE A CA 3
ATOM 4685 C C . PHE A 1 95 ? -9.847 -18.352 -16.411 1.00 4.31 95 PHE A C 3
ATOM 4686 O O . PHE A 1 95 ? -9.813 -18.997 -15.364 1.00 72.44 95 PHE A O 3
ATOM 4703 N N . ASN A 1 96 ? -10.404 -18.810 -17.527 1.00 32.42 96 ASN A N 3
ATOM 4704 C CA . ASN A 1 96 ? -11.023 -20.130 -17.585 1.00 54.44 96 ASN A CA 3
ATOM 4705 C C . ASN A 1 96 ? -10.972 -20.692 -19.003 1.00 31.14 96 ASN A C 3
ATOM 4706 O O . ASN A 1 96 ? -11.803 -21.514 -19.386 1.00 32.31 96 ASN A O 3
ATOM 4717 N N . GLY A 1 97 ? -9.989 -20.243 -19.777 1.00 1.32 97 GLY A N 3
ATOM 4718 C CA . GLY A 1 97 ? -9.847 -20.712 -21.143 1.00 23.13 97 GLY A CA 3
ATOM 4719 C C . GLY A 1 97 ? -10.810 -20.030 -22.093 1.00 52.14 97 GLY A C 3
ATOM 4720 O O . GLY A 1 97 ? -11.769 -20.632 -22.577 1.00 53.40 97 GLY A O 3
ATOM 4724 N N . PRO A 1 98 ? -10.559 -18.742 -22.373 1.00 75.22 98 PRO A N 3
ATOM 4725 C CA . PRO A 1 98 ? -11.402 -17.949 -23.274 1.00 22.34 98 PRO A CA 3
ATOM 4726 C C . PRO A 1 98 ? -11.273 -18.392 -24.727 1.00 54.31 98 PRO A C 3
ATOM 4727 O O . PRO A 1 98 ? -12.187 -18.195 -25.530 1.00 31.34 98 PRO A O 3
ATOM 4738 N N . LEU A 1 99 ? -10.135 -18.990 -25.060 1.00 71.12 99 LEU A N 3
ATOM 4739 C CA . LEU A 1 99 ? -9.887 -19.461 -26.418 1.00 74.53 99 LEU A CA 3
ATOM 4740 C C . LEU A 1 99 ? -10.560 -20.809 -26.658 1.00 74.12 99 LEU A C 3
ATOM 4741 O O . LEU A 1 99 ? -10.854 -21.543 -25.715 1.00 53.12 99 LEU A O 3
ATOM 4757 N N . GLU A 1 100 ? -10.799 -21.128 -27.926 1.00 74.15 100 GLU A N 3
ATOM 4758 C CA . GLU A 1 100 ? -11.436 -22.389 -28.289 1.00 54.44 100 GLU A CA 3
ATOM 4759 C C . GLU A 1 100 ? -10.392 -23.448 -28.628 1.00 20.54 100 GLU A C 3
ATOM 4760 O O . GLU A 1 100 ? -10.725 -24.537 -29.097 1.00 53.14 100 GLU A O 3
ATOM 4772 N N . HIS A 1 101 ? -9.126 -23.122 -28.386 1.00 33.02 101 HIS A N 3
ATOM 4773 C CA . HIS A 1 101 ? -8.032 -24.045 -28.664 1.00 70.34 101 HIS A CA 3
ATOM 4774 C C . HIS A 1 101 ? -7.939 -24.343 -30.158 1.00 40.50 101 HIS A C 3
ATOM 4775 O O . HIS A 1 101 ? -6.997 -23.917 -30.828 1.00 12.23 101 HIS A O 3
ATOM 4789 N N . MET A 1 1 ? 0.228 -0.396 -3.694 1.00 30.50 1 MET A N 4
ATOM 4790 C CA . MET A 1 1 ? 1.237 -0.201 -4.728 1.00 42.52 1 MET A CA 4
ATOM 4791 C C . MET A 1 1 ? 2.591 0.135 -4.110 1.00 52.23 1 MET A C 4
ATOM 4792 O O . MET A 1 1 ? 2.721 1.105 -3.363 1.00 54.33 1 MET A O 4
ATOM 4806 N N . LYS A 1 2 ? 3.597 -0.673 -4.426 1.00 21.11 2 LYS A N 4
ATOM 4807 C CA . LYS A 1 2 ? 4.942 -0.462 -3.903 1.00 13.10 2 LYS A CA 4
ATOM 4808 C C . LYS A 1 2 ? 5.727 0.497 -4.792 1.00 12.21 2 LYS A C 4
ATOM 4809 O O . LYS A 1 2 ? 5.610 0.460 -6.017 1.00 3.41 2 LYS A O 4
ATOM 4828 N N . VAL A 1 3 ? 6.528 1.354 -4.167 1.00 50.52 3 VAL A N 4
ATOM 4829 C CA . VAL A 1 3 ? 7.335 2.322 -4.902 1.00 34.40 3 VAL A CA 4
ATOM 4830 C C . VAL A 1 3 ? 8.800 2.241 -4.489 1.00 40.34 3 VAL A C 4
ATOM 4831 O O . VAL A 1 3 ? 9.116 2.056 -3.314 1.00 15.43 3 VAL A O 4
ATOM 4844 N N . TYR A 1 4 ? 9.692 2.382 -5.464 1.00 14.11 4 TYR A N 4
ATOM 4845 C CA . TYR A 1 4 ? 11.125 2.324 -5.203 1.00 31.43 4 TYR A CA 4
ATOM 4846 C C . TYR A 1 4 ? 11.835 3.543 -5.784 1.00 33.24 4 TYR A C 4
ATOM 4847 O O . TYR A 1 4 ? 11.866 3.737 -6.999 1.00 11.32 4 TYR A O 4
ATOM 4865 N N . VAL A 1 5 ? 12.405 4.362 -4.905 1.00 72.34 5 VAL A N 4
ATOM 4866 C CA . VAL A 1 5 ? 13.116 5.562 -5.329 1.00 64.31 5 VAL A CA 4
ATOM 4867 C C . VAL A 1 5 ? 14.604 5.461 -5.009 1.00 35.42 5 VAL A C 4
ATOM 4868 O O . VAL A 1 5 ? 15.013 5.613 -3.859 1.00 4.50 5 VAL A O 4
ATOM 4881 N N . GLY A 1 6 ? 15.408 5.202 -6.035 1.00 43.22 6 GLY A N 4
ATOM 4882 C CA . GLY A 1 6 ? 16.842 5.085 -5.843 1.00 10.43 6 GLY A CA 4
ATOM 4883 C C . GLY A 1 6 ? 17.601 6.270 -6.407 1.00 1.15 6 GLY A C 4
ATOM 4884 O O . GLY A 1 6 ? 16.999 7.239 -6.867 1.00 41.03 6 GLY A O 4
ATOM 4888 N N . ASN A 1 7 ? 18.927 6.194 -6.369 1.00 24.54 7 ASN A N 4
ATOM 4889 C CA . ASN A 1 7 ? 19.770 7.269 -6.878 1.00 0.40 7 ASN A CA 4
ATOM 4890 C C . ASN A 1 7 ? 19.590 8.539 -6.052 1.00 13.24 7 ASN A C 4
ATOM 4891 O O . ASN A 1 7 ? 18.970 9.503 -6.502 1.00 54.40 7 ASN A O 4
ATOM 4902 N N . LEU A 1 8 ? 20.136 8.533 -4.841 1.00 21.22 8 LEU A N 4
ATOM 4903 C CA . LEU A 1 8 ? 20.037 9.684 -3.951 1.00 12.34 8 LEU A CA 4
ATOM 4904 C C . LEU A 1 8 ? 21.412 10.292 -3.690 1.00 75.35 8 LEU A C 4
ATOM 4905 O O . LEU A 1 8 ? 21.698 10.757 -2.588 1.00 34.40 8 LEU A O 4
ATOM 4921 N N . GLY A 1 9 ? 22.259 10.286 -4.715 1.00 61.10 9 GLY A N 4
ATOM 4922 C CA . GLY A 1 9 ? 23.593 10.841 -4.577 1.00 70.35 9 GLY A CA 4
ATOM 4923 C C . GLY A 1 9 ? 23.679 12.272 -5.068 1.00 51.33 9 GLY A C 4
ATOM 4924 O O . GLY A 1 9 ? 24.684 12.951 -4.855 1.00 11.34 9 GLY A O 4
ATOM 4928 N N . THR A 1 10 ? 22.623 12.734 -5.731 1.00 35.34 10 THR A N 4
ATOM 4929 C CA . THR A 1 10 ? 22.584 14.093 -6.256 1.00 74.50 10 THR A CA 4
ATOM 4930 C C . THR A 1 10 ? 21.928 15.047 -5.265 1.00 31.25 10 THR A C 4
ATOM 4931 O O . THR A 1 10 ? 21.161 15.928 -5.650 1.00 42.25 10 THR A O 4
ATOM 4942 N N . GLY A 1 11 ? 22.235 14.865 -3.984 1.00 2.44 11 GLY A N 4
ATOM 4943 C CA . GLY A 1 11 ? 21.667 15.719 -2.956 1.00 60.34 11 GLY A CA 4
ATOM 4944 C C . GLY A 1 11 ? 20.156 15.615 -2.887 1.00 4.12 11 GLY A C 4
ATOM 4945 O O . GLY A 1 11 ? 19.484 16.546 -2.444 1.00 75.34 11 GLY A O 4
ATOM 4949 N N . ALA A 1 12 ? 19.622 14.481 -3.326 1.00 73.44 12 ALA A N 4
ATOM 4950 C CA . ALA A 1 12 ? 18.181 14.259 -3.312 1.00 22.14 12 ALA A CA 4
ATOM 4951 C C . ALA A 1 12 ? 17.837 12.928 -2.652 1.00 64.42 12 ALA A C 4
ATOM 4952 O O . ALA A 1 12 ? 18.025 11.865 -3.243 1.00 32.34 12 ALA A O 4
ATOM 4959 N N . GLY A 1 13 ? 17.333 12.993 -1.423 1.00 44.45 13 GLY A N 4
ATOM 4960 C CA . GLY A 1 13 ? 16.972 11.786 -0.704 1.00 64.11 13 GLY A CA 4
ATOM 4961 C C . GLY A 1 13 ? 15.569 11.848 -0.134 1.00 61.05 13 GLY A C 4
ATOM 4962 O O . GLY A 1 13 ? 14.608 12.109 -0.858 1.00 72.32 13 GLY A O 4
ATOM 4966 N N . LYS A 1 14 ? 15.449 11.606 1.167 1.00 41.35 14 LYS A N 4
ATOM 4967 C CA . LYS A 1 14 ? 14.153 11.635 1.834 1.00 3.23 14 LYS A CA 4
ATOM 4968 C C . LYS A 1 14 ? 13.416 12.936 1.535 1.00 53.33 14 LYS A C 4
ATOM 4969 O O . LYS A 1 14 ? 12.226 12.929 1.221 1.00 62.30 14 LYS A O 4
ATOM 4988 N N . GLY A 1 15 ? 14.131 14.053 1.632 1.00 31.03 15 GLY A N 4
ATOM 4989 C CA . GLY A 1 15 ? 13.527 15.346 1.367 1.00 25.12 15 GLY A CA 4
ATOM 4990 C C . GLY A 1 15 ? 13.073 15.490 -0.072 1.00 25.31 15 GLY A C 4
ATOM 4991 O O . GLY A 1 15 ? 11.972 15.970 -0.336 1.00 41.43 15 GLY A O 4
ATOM 4995 N N . GLU A 1 16 ? 13.925 15.073 -1.004 1.00 1.40 16 GLU A N 4
ATOM 4996 C CA . GLU A 1 16 ? 13.605 15.161 -2.424 1.00 3.21 16 GLU A CA 4
ATOM 4997 C C . GLU A 1 16 ? 12.324 14.395 -2.741 1.00 41.34 16 GLU A C 4
ATOM 4998 O O . GLU A 1 16 ? 11.353 14.967 -3.239 1.00 33.45 16 GLU A O 4
ATOM 5010 N N . LEU A 1 17 ? 12.330 13.099 -2.452 1.00 31.14 17 LEU A N 4
ATOM 5011 C CA . LEU A 1 17 ? 11.169 12.253 -2.706 1.00 70.11 17 LEU A CA 4
ATOM 5012 C C . LEU A 1 17 ? 9.959 12.736 -1.913 1.00 52.13 17 LEU A C 4
ATOM 5013 O O . LEU A 1 17 ? 8.822 12.629 -2.372 1.00 30.12 17 LEU A O 4
ATOM 5029 N N . GLU A 1 18 ? 10.212 13.270 -0.722 1.00 64.25 18 GLU A N 4
ATOM 5030 C CA . GLU A 1 18 ? 9.143 13.771 0.133 1.00 71.22 18 GLU A CA 4
ATOM 5031 C C . GLU A 1 18 ? 8.351 14.868 -0.572 1.00 42.24 18 GLU A C 4
ATOM 5032 O O . GLU A 1 18 ? 7.125 14.802 -0.665 1.00 3.34 18 GLU A O 4
ATOM 5044 N N . ARG A 1 19 ? 9.061 15.877 -1.068 1.00 21.43 19 ARG A N 4
ATOM 5045 C CA . ARG A 1 19 ? 8.426 16.989 -1.763 1.00 14.51 19 ARG A CA 4
ATOM 5046 C C . ARG A 1 19 ? 7.754 16.515 -3.048 1.00 54.11 19 ARG A C 4
ATOM 5047 O O . ARG A 1 19 ? 6.626 16.903 -3.350 1.00 54.52 19 ARG A O 4
ATOM 5068 N N . ALA A 1 20 ? 8.455 15.674 -3.801 1.00 31.23 20 ALA A N 4
ATOM 5069 C CA . ALA A 1 20 ? 7.926 15.146 -5.052 1.00 31.50 20 ALA A CA 4
ATOM 5070 C C . ALA A 1 20 ? 6.653 14.341 -4.813 1.00 71.45 20 ALA A C 4
ATOM 5071 O O . ALA A 1 20 ? 5.570 14.728 -5.254 1.00 21.54 20 ALA A O 4
ATOM 5078 N N . PHE A 1 21 ? 6.790 13.219 -4.115 1.00 21.53 21 PHE A N 4
ATOM 5079 C CA . PHE A 1 21 ? 5.651 12.358 -3.819 1.00 74.22 21 PHE A CA 4
ATOM 5080 C C . PHE A 1 21 ? 4.492 13.168 -3.245 1.00 32.40 21 PHE A C 4
ATOM 5081 O O . PHE A 1 21 ? 3.356 13.059 -3.706 1.00 33.50 21 PHE A O 4
ATOM 5098 N N . SER A 1 22 ? 4.788 13.979 -2.235 1.00 42.52 22 SER A N 4
ATOM 5099 C CA . SER A 1 22 ? 3.771 14.805 -1.594 1.00 63.21 22 SER A CA 4
ATOM 5100 C C . SER A 1 22 ? 3.109 15.735 -2.606 1.00 61.11 22 SER A C 4
ATOM 5101 O O . SER A 1 22 ? 1.887 15.882 -2.624 1.00 32.11 22 SER A O 4
ATOM 5109 N N . TYR A 1 23 ? 3.925 16.360 -3.447 1.00 41.42 23 TYR A N 4
ATOM 5110 C CA . TYR A 1 23 ? 3.420 17.278 -4.461 1.00 42.42 23 TYR A CA 4
ATOM 5111 C C . TYR A 1 23 ? 2.383 16.595 -5.347 1.00 60.00 23 TYR A C 4
ATOM 5112 O O . TYR A 1 23 ? 1.353 17.180 -5.681 1.00 53.41 23 TYR A O 4
ATOM 5130 N N . TYR A 1 24 ? 2.663 15.352 -5.723 1.00 41.33 24 TYR A N 4
ATOM 5131 C CA . TYR A 1 24 ? 1.757 14.588 -6.572 1.00 35.12 24 TYR A CA 4
ATOM 5132 C C . TYR A 1 24 ? 0.531 14.131 -5.787 1.00 30.34 24 TYR A C 4
ATOM 5133 O O . TYR A 1 24 ? -0.586 14.131 -6.302 1.00 12.14 24 TYR A O 4
ATOM 5151 N N . GLY A 1 25 ? 0.750 13.741 -4.534 1.00 51.02 25 GLY A N 4
ATOM 5152 C CA . GLY A 1 25 ? -0.345 13.287 -3.696 1.00 44.05 25 GLY A CA 4
ATOM 5153 C C . GLY A 1 25 ? 0.137 12.625 -2.421 1.00 65.10 25 GLY A C 4
ATOM 5154 O O . GLY A 1 25 ? 1.294 12.218 -2.306 1.00 51.22 25 GLY A O 4
ATOM 5158 N N . PRO A 1 26 ? -0.762 12.511 -1.432 1.00 61.35 26 PRO A N 4
ATOM 5159 C CA . PRO A 1 26 ? -0.444 11.895 -0.141 1.00 33.04 26 PRO A CA 4
ATOM 5160 C C . PRO A 1 26 ? -0.231 10.389 -0.253 1.00 0.31 26 PRO A C 4
ATOM 5161 O O . PRO A 1 26 ? -1.159 9.642 -0.565 1.00 60.03 26 PRO A O 4
ATOM 5172 N N . LEU A 1 27 ? 0.996 9.950 0.004 1.00 70.41 27 LEU A N 4
ATOM 5173 C CA . LEU A 1 27 ? 1.331 8.532 -0.068 1.00 22.32 27 LEU A CA 4
ATOM 5174 C C . LEU A 1 27 ? 1.045 7.837 1.259 1.00 34.43 27 LEU A C 4
ATOM 5175 O O . LEU A 1 27 ? 0.557 8.457 2.204 1.00 51.51 27 LEU A O 4
ATOM 5191 N N . ARG A 1 28 ? 1.353 6.545 1.324 1.00 54.43 28 ARG A N 4
ATOM 5192 C CA . ARG A 1 28 ? 1.129 5.766 2.535 1.00 10.14 28 ARG A CA 4
ATOM 5193 C C . ARG A 1 28 ? 2.248 5.999 3.546 1.00 2.20 28 ARG A C 4
ATOM 5194 O O . ARG A 1 28 ? 1.995 6.340 4.702 1.00 3.21 28 ARG A O 4
ATOM 5215 N N . THR A 1 29 ? 3.488 5.812 3.103 1.00 55.55 29 THR A N 4
ATOM 5216 C CA . THR A 1 29 ? 4.645 6.000 3.968 1.00 43.54 29 THR A CA 4
ATOM 5217 C C . THR A 1 29 ? 5.927 6.124 3.152 1.00 50.04 29 THR A C 4
ATOM 5218 O O . THR A 1 29 ? 5.960 5.774 1.972 1.00 61.41 29 THR A O 4
ATOM 5229 N N . VAL A 1 30 ? 6.982 6.624 3.787 1.00 11.14 30 VAL A N 4
ATOM 5230 C CA . VAL A 1 30 ? 8.267 6.792 3.120 1.00 5.14 30 VAL A CA 4
ATOM 5231 C C . VAL A 1 30 ? 9.375 6.059 3.869 1.00 10.21 30 VAL A C 4
ATOM 5232 O O . VAL A 1 30 ? 9.342 5.950 5.095 1.00 61.12 30 VAL A O 4
ATOM 5245 N N . TRP A 1 31 ? 10.354 5.560 3.124 1.00 23.53 31 TRP A N 4
ATOM 5246 C CA . TRP A 1 31 ? 11.473 4.837 3.718 1.00 23.31 31 TRP A CA 4
ATOM 5247 C C . TRP A 1 31 ? 12.760 5.092 2.941 1.00 1.01 31 TRP A C 4
ATOM 5248 O O . TRP A 1 31 ? 12.732 5.300 1.728 1.00 70.23 31 TRP A O 4
ATOM 5269 N N . ILE A 1 32 ? 13.886 5.075 3.647 1.00 73.22 32 ILE A N 4
ATOM 5270 C CA . ILE A 1 32 ? 15.182 5.303 3.022 1.00 44.35 32 ILE A CA 4
ATOM 5271 C C . ILE A 1 32 ? 16.190 4.238 3.440 1.00 72.31 32 ILE A C 4
ATOM 5272 O O . ILE A 1 32 ? 16.179 3.772 4.579 1.00 3.41 32 ILE A O 4
ATOM 5288 N N . ALA A 1 33 ? 17.060 3.857 2.511 1.00 44.13 33 ALA A N 4
ATOM 5289 C CA . ALA A 1 33 ? 18.078 2.849 2.784 1.00 55.40 33 ALA A CA 4
ATOM 5290 C C . ALA A 1 33 ? 19.458 3.483 2.911 1.00 45.51 33 ALA A C 4
ATOM 5291 O O . ALA A 1 33 ? 20.069 3.869 1.914 1.00 52.13 33 ALA A O 4
ATOM 5298 N N . ARG A 1 34 ? 19.945 3.589 4.143 1.00 21.01 34 ARG A N 4
ATOM 5299 C CA . ARG A 1 34 ? 21.254 4.178 4.400 1.00 54.41 34 ARG A CA 4
ATOM 5300 C C . ARG A 1 34 ? 22.369 3.194 4.062 1.00 22.33 34 ARG A C 4
ATOM 5301 O O . ARG A 1 34 ? 23.468 3.593 3.680 1.00 42.11 34 ARG A O 4
ATOM 5322 N N . ASN A 1 35 ? 22.078 1.905 4.207 1.00 10.11 35 ASN A N 4
ATOM 5323 C CA . ASN A 1 35 ? 23.057 0.863 3.919 1.00 52.14 35 ASN A CA 4
ATOM 5324 C C . ASN A 1 35 ? 23.723 1.102 2.567 1.00 4.12 35 ASN A C 4
ATOM 5325 O O . ASN A 1 35 ? 24.940 1.263 2.467 1.00 51.11 35 ASN A O 4
ATOM 5336 N N . PRO A 1 36 ? 22.909 1.127 1.502 1.00 71.32 36 PRO A N 4
ATOM 5337 C CA . PRO A 1 36 ? 23.397 1.347 0.137 1.00 31.42 36 PRO A CA 4
ATOM 5338 C C . PRO A 1 36 ? 23.886 2.775 -0.081 1.00 34.44 36 PRO A C 4
ATOM 5339 O O . PRO A 1 36 ? 23.694 3.656 0.757 1.00 53.52 36 PRO A O 4
ATOM 5350 N N . PRO A 1 37 ? 24.532 3.010 -1.232 1.00 3.52 37 PRO A N 4
ATOM 5351 C CA . PRO A 1 37 ? 25.061 4.331 -1.587 1.00 32.14 37 PRO A CA 4
ATOM 5352 C C . PRO A 1 37 ? 23.955 5.336 -1.888 1.00 54.23 37 PRO A C 4
ATOM 5353 O O . PRO A 1 37 ? 24.079 6.521 -1.582 1.00 51.22 37 PRO A O 4
ATOM 5364 N N . GLY A 1 38 ? 22.871 4.855 -2.491 1.00 24.54 38 GLY A N 4
ATOM 5365 C CA . GLY A 1 38 ? 21.759 5.725 -2.823 1.00 73.22 38 GLY A CA 4
ATOM 5366 C C . GLY A 1 38 ? 20.526 4.953 -3.251 1.00 24.30 38 GLY A C 4
ATOM 5367 O O . GLY A 1 38 ? 20.266 4.797 -4.444 1.00 74.11 38 GLY A O 4
ATOM 5371 N N . PHE A 1 39 ? 19.767 4.466 -2.275 1.00 53.03 39 PHE A N 4
ATOM 5372 C CA . PHE A 1 39 ? 18.556 3.703 -2.557 1.00 3.10 39 PHE A CA 4
ATOM 5373 C C . PHE A 1 39 ? 17.497 3.950 -1.487 1.00 74.21 39 PHE A C 4
ATOM 5374 O O . PHE A 1 39 ? 17.780 3.885 -0.291 1.00 52.13 39 PHE A O 4
ATOM 5391 N N . ALA A 1 40 ? 16.275 4.233 -1.927 1.00 40.31 40 ALA A N 4
ATOM 5392 C CA . ALA A 1 40 ? 15.172 4.488 -1.009 1.00 4.44 40 ALA A CA 4
ATOM 5393 C C . ALA A 1 40 ? 13.897 3.796 -1.477 1.00 13.43 40 ALA A C 4
ATOM 5394 O O . ALA A 1 40 ? 13.741 3.494 -2.660 1.00 21.41 40 ALA A O 4
ATOM 5401 N N . PHE A 1 41 ? 12.986 3.548 -0.541 1.00 42.21 41 PHE A N 4
ATOM 5402 C CA . PHE A 1 41 ? 11.724 2.890 -0.858 1.00 22.10 41 PHE A CA 4
ATOM 5403 C C . PHE A 1 41 ? 10.541 3.717 -0.364 1.00 34.41 41 PHE A C 4
ATOM 5404 O O . PHE A 1 41 ? 10.621 4.382 0.669 1.00 62.50 41 PHE A O 4
ATOM 5421 N N . VAL A 1 42 ? 9.441 3.670 -1.110 1.00 44.11 42 VAL A N 4
ATOM 5422 C CA . VAL A 1 42 ? 8.240 4.414 -0.749 1.00 63.41 42 VAL A CA 4
ATOM 5423 C C . VAL A 1 42 ? 6.986 3.581 -0.988 1.00 31.43 42 VAL A C 4
ATOM 5424 O O . VAL A 1 42 ? 6.943 2.752 -1.897 1.00 3.25 42 VAL A O 4
ATOM 5437 N N . GLU A 1 43 ? 5.966 3.807 -0.165 1.00 43.23 43 GLU A N 4
ATOM 5438 C CA . GLU A 1 43 ? 4.710 3.077 -0.287 1.00 63.55 43 GLU A CA 4
ATOM 5439 C C . GLU A 1 43 ? 3.551 4.030 -0.561 1.00 14.05 43 GLU A C 4
ATOM 5440 O O . GLU A 1 43 ? 3.290 4.947 0.218 1.00 35.05 43 GLU A O 4
ATOM 5452 N N . PHE A 1 44 ? 2.858 3.807 -1.673 1.00 24.02 44 PHE A N 4
ATOM 5453 C CA . PHE A 1 44 ? 1.727 4.646 -2.051 1.00 4.44 44 PHE A CA 4
ATOM 5454 C C . PHE A 1 44 ? 0.406 3.948 -1.746 1.00 34.43 44 PHE A C 4
ATOM 5455 O O . PHE A 1 44 ? 0.133 2.863 -2.258 1.00 61.34 44 PHE A O 4
ATOM 5472 N N . GLU A 1 45 ? -0.411 4.578 -0.907 1.00 4.01 45 GLU A N 4
ATOM 5473 C CA . GLU A 1 45 ? -1.703 4.016 -0.533 1.00 10.14 45 GLU A CA 4
ATOM 5474 C C . GLU A 1 45 ? -2.534 3.690 -1.770 1.00 43.15 45 GLU A C 4
ATOM 5475 O O . GLU A 1 45 ? -3.329 2.751 -1.767 1.00 74.35 45 GLU A O 4
ATOM 5487 N N . ASP A 1 46 ? -2.343 4.473 -2.826 1.00 40.15 46 ASP A N 4
ATOM 5488 C CA . ASP A 1 46 ? -3.073 4.269 -4.072 1.00 35.41 46 ASP A CA 4
ATOM 5489 C C . ASP A 1 46 ? -2.113 4.008 -5.228 1.00 75.34 46 ASP A C 4
ATOM 5490 O O . ASP A 1 46 ? -1.009 4.548 -5.284 1.00 43.13 46 ASP A O 4
ATOM 5499 N N . PRO A 1 47 ? -2.543 3.159 -6.174 1.00 25.50 47 PRO A N 4
ATOM 5500 C CA . PRO A 1 47 ? -1.736 2.806 -7.346 1.00 50.02 47 PRO A CA 4
ATOM 5501 C C . PRO A 1 47 ? -1.589 3.970 -8.320 1.00 41.20 47 PRO A C 4
ATOM 5502 O O . PRO A 1 47 ? -0.485 4.284 -8.765 1.00 63.42 47 PRO A O 4
ATOM 5513 N N . ARG A 1 48 ? -2.708 4.608 -8.646 1.00 74.23 48 ARG A N 4
ATOM 5514 C CA . ARG A 1 48 ? -2.703 5.737 -9.568 1.00 55.31 48 ARG A CA 4
ATOM 5515 C C . ARG A 1 48 ? -1.673 6.780 -9.145 1.00 11.12 48 ARG A C 4
ATOM 5516 O O . ARG A 1 48 ? -0.958 7.335 -9.979 1.00 50.22 48 ARG A O 4
ATOM 5537 N N . ASP A 1 49 ? -1.604 7.041 -7.844 1.00 43.42 49 ASP A N 4
ATOM 5538 C CA . ASP A 1 49 ? -0.661 8.017 -7.310 1.00 2.05 49 ASP A CA 4
ATOM 5539 C C . ASP A 1 49 ? 0.778 7.562 -7.534 1.00 52.02 49 ASP A C 4
ATOM 5540 O O . ASP A 1 49 ? 1.666 8.378 -7.778 1.00 62.24 49 ASP A O 4
ATOM 5549 N N . ALA A 1 50 ? 1.000 6.254 -7.449 1.00 13.53 50 ALA A N 4
ATOM 5550 C CA . ALA A 1 50 ? 2.330 5.691 -7.643 1.00 52.14 50 ALA A CA 4
ATOM 5551 C C . ALA A 1 50 ? 2.728 5.719 -9.115 1.00 73.13 50 ALA A C 4
ATOM 5552 O O . ALA A 1 50 ? 3.869 6.033 -9.453 1.00 35.12 50 ALA A O 4
ATOM 5559 N N . GLU A 1 51 ? 1.780 5.388 -9.986 1.00 74.33 51 GLU A N 4
ATOM 5560 C CA . GLU A 1 51 ? 2.033 5.374 -11.422 1.00 64.21 51 GLU A CA 4
ATOM 5561 C C . GLU A 1 51 ? 2.377 6.772 -11.928 1.00 15.24 51 GLU A C 4
ATOM 5562 O O . GLU A 1 51 ? 3.338 6.955 -12.674 1.00 50.34 51 GLU A O 4
ATOM 5574 N N . ASP A 1 52 ? 1.583 7.755 -11.515 1.00 62.25 52 ASP A N 4
ATOM 5575 C CA . ASP A 1 52 ? 1.802 9.137 -11.925 1.00 41.13 52 ASP A CA 4
ATOM 5576 C C . ASP A 1 52 ? 3.076 9.695 -11.298 1.00 31.31 52 ASP A C 4
ATOM 5577 O O . ASP A 1 52 ? 3.933 10.242 -11.991 1.00 54.41 52 ASP A O 4
ATOM 5586 N N . ALA A 1 53 ? 3.193 9.552 -9.982 1.00 13.02 53 ALA A N 4
ATOM 5587 C CA . ALA A 1 53 ? 4.362 10.040 -9.261 1.00 52.42 53 ALA A CA 4
ATOM 5588 C C . ALA A 1 53 ? 5.648 9.477 -9.855 1.00 61.45 53 ALA A C 4
ATOM 5589 O O . ALA A 1 53 ? 6.552 10.225 -10.227 1.00 63.11 53 ALA A O 4
ATOM 5596 N N . VAL A 1 54 ? 5.724 8.152 -9.942 1.00 11.32 54 VAL A N 4
ATOM 5597 C CA . VAL A 1 54 ? 6.900 7.488 -10.491 1.00 53.14 54 VAL A CA 4
ATOM 5598 C C . VAL A 1 54 ? 7.160 7.931 -11.927 1.00 21.41 54 VAL A C 4
ATOM 5599 O O . VAL A 1 54 ? 8.271 8.336 -12.270 1.00 54.24 54 VAL A O 4
ATOM 5612 N N . ARG A 1 55 ? 6.129 7.850 -12.761 1.00 51.23 55 ARG A N 4
ATOM 5613 C CA . ARG A 1 55 ? 6.246 8.242 -14.161 1.00 21.12 55 ARG A CA 4
ATOM 5614 C C . ARG A 1 55 ? 6.845 9.640 -14.286 1.00 21.32 55 ARG A C 4
ATOM 5615 O O . ARG A 1 55 ? 7.647 9.905 -15.180 1.00 62.22 55 ARG A O 4
ATOM 5636 N N . GLY A 1 56 ? 6.449 10.531 -13.382 1.00 53.02 56 GLY A N 4
ATOM 5637 C CA . GLY A 1 56 ? 6.956 11.891 -13.409 1.00 75.43 56 GLY A CA 4
ATOM 5638 C C . GLY A 1 56 ? 8.363 11.996 -12.856 1.00 60.25 56 GLY A C 4
ATOM 5639 O O . GLY A 1 56 ? 9.272 12.473 -13.538 1.00 33.42 56 GLY A O 4
ATOM 5643 N N . LEU A 1 57 ? 8.545 11.551 -11.618 1.00 0.51 57 LEU A N 4
ATOM 5644 C CA . LEU A 1 57 ? 9.852 11.599 -10.972 1.00 44.23 57 LEU A CA 4
ATOM 5645 C C . LEU A 1 57 ? 10.921 10.968 -11.859 1.00 31.30 57 LEU A C 4
ATOM 5646 O O . LEU A 1 57 ? 12.035 11.481 -11.967 1.00 73.22 57 LEU A O 4
ATOM 5662 N N . ASP A 1 58 ? 10.573 9.853 -12.493 1.00 2.22 58 ASP A N 4
ATOM 5663 C CA . ASP A 1 58 ? 11.501 9.153 -13.373 1.00 43.02 58 ASP A CA 4
ATOM 5664 C C . ASP A 1 58 ? 11.559 9.821 -14.743 1.00 45.34 58 ASP A C 4
ATOM 5665 O O . ASP A 1 58 ? 12.622 9.911 -15.357 1.00 1.33 58 ASP A O 4
ATOM 5674 N N . GLY A 1 59 ? 10.408 10.288 -15.218 1.00 65.12 59 GLY A N 4
ATOM 5675 C CA . GLY A 1 59 ? 10.350 10.941 -16.513 1.00 63.30 59 GLY A CA 4
ATOM 5676 C C . GLY A 1 59 ? 11.342 12.081 -16.633 1.00 30.15 59 GLY A C 4
ATOM 5677 O O . GLY A 1 59 ? 12.095 12.160 -17.604 1.00 12.25 59 GLY A O 4
ATOM 5681 N N . LYS A 1 60 ? 11.343 12.968 -15.644 1.00 13.34 60 LYS A N 4
ATOM 5682 C CA . LYS A 1 60 ? 12.249 14.111 -15.641 1.00 34.11 60 LYS A CA 4
ATOM 5683 C C . LYS A 1 60 ? 12.916 14.272 -14.279 1.00 45.52 60 LYS A C 4
ATOM 5684 O O . LYS A 1 60 ? 13.008 13.320 -13.505 1.00 2.04 60 LYS A O 4
ATOM 5703 N N . VAL A 1 61 ? 13.381 15.485 -13.993 1.00 35.23 61 VAL A N 4
ATOM 5704 C CA . VAL A 1 61 ? 14.038 15.772 -12.723 1.00 74.42 61 VAL A CA 4
ATOM 5705 C C . VAL A 1 61 ? 13.090 16.481 -11.762 1.00 44.11 61 VAL A C 4
ATOM 5706 O O . VAL A 1 61 ? 12.156 17.162 -12.186 1.00 34.35 61 VAL A O 4
ATOM 5719 N N . ILE A 1 62 ? 13.339 16.318 -10.467 1.00 73.21 62 ILE A N 4
ATOM 5720 C CA . ILE A 1 62 ? 12.509 16.944 -9.446 1.00 13.33 62 ILE A CA 4
ATOM 5721 C C . ILE A 1 62 ? 13.288 18.009 -8.681 1.00 52.12 62 ILE A C 4
ATOM 5722 O O . ILE A 1 62 ? 13.999 17.704 -7.723 1.00 44.23 62 ILE A O 4
ATOM 5738 N N . CYS A 1 63 ? 13.147 19.259 -9.109 1.00 70.43 63 CYS A N 4
ATOM 5739 C CA . CYS A 1 63 ? 13.837 20.370 -8.464 1.00 50.23 63 CYS A CA 4
ATOM 5740 C C . CYS A 1 63 ? 15.349 20.227 -8.605 1.00 31.32 63 CYS A C 4
ATOM 5741 O O . CYS A 1 63 ? 16.105 20.607 -7.712 1.00 14.13 63 CYS A O 4
ATOM 5749 N N . GLY A 1 64 ? 15.783 19.673 -9.733 1.00 45.10 64 GLY A N 4
ATOM 5750 C CA . GLY A 1 64 ? 17.203 19.487 -9.969 1.00 42.12 64 GLY A CA 4
ATOM 5751 C C . GLY A 1 64 ? 17.707 18.153 -9.455 1.00 53.01 64 GLY A C 4
ATOM 5752 O O . GLY A 1 64 ? 18.893 18.000 -9.165 1.00 20.41 64 GLY A O 4
ATOM 5756 N N . SER A 1 65 ? 16.803 17.185 -9.340 1.00 55.52 65 SER A N 4
ATOM 5757 C CA . SER A 1 65 ? 17.160 15.859 -8.852 1.00 25.11 65 SER A CA 4
ATOM 5758 C C . SER A 1 65 ? 16.695 14.779 -9.823 1.00 75.52 65 SER A C 4
ATOM 5759 O O . SER A 1 65 ? 15.545 14.340 -9.776 1.00 41.12 65 SER A O 4
ATOM 5767 N N . ARG A 1 66 ? 17.596 14.354 -10.703 1.00 13.20 66 ARG A N 4
ATOM 5768 C CA . ARG A 1 66 ? 17.278 13.326 -11.687 1.00 12.32 66 ARG A CA 4
ATOM 5769 C C . ARG A 1 66 ? 17.415 11.933 -11.081 1.00 31.43 66 ARG A C 4
ATOM 5770 O O . ARG A 1 66 ? 18.139 11.085 -11.604 1.00 13.14 66 ARG A O 4
ATOM 5791 N N . VAL A 1 67 ? 16.715 11.703 -9.974 1.00 61.31 67 VAL A N 4
ATOM 5792 C CA . VAL A 1 67 ? 16.758 10.412 -9.297 1.00 0.32 67 VAL A CA 4
ATOM 5793 C C . VAL A 1 67 ? 16.201 9.306 -10.186 1.00 1.20 67 VAL A C 4
ATOM 5794 O O . VAL A 1 67 ? 15.736 9.563 -11.296 1.00 54.52 67 VAL A O 4
ATOM 5807 N N . ARG A 1 68 ? 16.252 8.074 -9.690 1.00 52.12 68 ARG A N 4
ATOM 5808 C CA . ARG A 1 68 ? 15.753 6.928 -10.440 1.00 71.31 68 ARG A CA 4
ATOM 5809 C C . ARG A 1 68 ? 14.675 6.189 -9.651 1.00 42.55 68 ARG A C 4
ATOM 5810 O O . ARG A 1 68 ? 14.973 5.463 -8.703 1.00 72.02 68 ARG A O 4
ATOM 5831 N N . VAL A 1 69 ? 13.422 6.381 -10.050 1.00 14.31 69 VAL A N 4
ATOM 5832 C CA . VAL A 1 69 ? 12.299 5.734 -9.381 1.00 64.33 69 VAL A CA 4
ATOM 5833 C C . VAL A 1 69 ? 11.670 4.668 -10.272 1.00 11.24 69 VAL A C 4
ATOM 5834 O O . VAL A 1 69 ? 11.583 4.834 -11.488 1.00 12.43 69 VAL A O 4
ATOM 5847 N N . GLU A 1 70 ? 11.232 3.574 -9.657 1.00 20.05 70 GLU A N 4
ATOM 5848 C CA . GLU A 1 70 ? 10.610 2.481 -10.395 1.00 25.35 70 GLU A CA 4
ATOM 5849 C C . GLU A 1 70 ? 9.652 1.697 -9.502 1.00 2.31 70 GLU A C 4
ATOM 5850 O O . GLU A 1 70 ? 9.665 1.844 -8.279 1.00 20.51 70 GLU A O 4
ATOM 5862 N N . LEU A 1 71 ? 8.822 0.866 -10.122 1.00 12.13 71 LEU A N 4
ATOM 5863 C CA . LEU A 1 71 ? 7.856 0.059 -9.385 1.00 15.13 71 LEU A CA 4
ATOM 5864 C C . LEU A 1 71 ? 8.264 -1.410 -9.380 1.00 63.52 71 LEU A C 4
ATOM 5865 O O . LEU A 1 71 ? 8.130 -2.105 -10.387 1.00 65.43 71 LEU A O 4
ATOM 5881 N N . SER A 1 72 ? 8.761 -1.878 -8.239 1.00 43.43 72 SER A N 4
ATOM 5882 C CA . SER A 1 72 ? 9.191 -3.264 -8.104 1.00 20.52 72 SER A CA 4
ATOM 5883 C C . SER A 1 72 ? 7.989 -4.200 -8.023 1.00 32.30 72 SER A C 4
ATOM 5884 O O . SER A 1 72 ? 8.080 -5.379 -8.367 1.00 32.43 72 SER A O 4
ATOM 5892 N N . THR A 1 73 ? 6.861 -3.666 -7.565 1.00 74.15 73 THR A N 4
ATOM 5893 C CA . THR A 1 73 ? 5.640 -4.452 -7.438 1.00 12.24 73 THR A CA 4
ATOM 5894 C C . THR A 1 73 ? 4.407 -3.603 -7.726 1.00 71.03 73 THR A C 4
ATOM 5895 O O . THR A 1 73 ? 4.380 -2.409 -7.430 1.00 34.43 73 THR A O 4
ATOM 5906 N N . GLY A 1 74 ? 3.387 -4.228 -8.307 1.00 14.43 74 GLY A N 4
ATOM 5907 C CA . GLY A 1 74 ? 2.164 -3.514 -8.625 1.00 50.42 74 GLY A CA 4
ATOM 5908 C C . GLY A 1 74 ? 2.127 -3.040 -10.065 1.00 23.12 74 GLY A C 4
ATOM 5909 O O . GLY A 1 74 ? 1.439 -2.073 -10.389 1.00 44.25 74 GLY A O 4
ATOM 5913 N N . MET A 1 75 ? 2.871 -3.722 -10.930 1.00 32.55 75 MET A N 4
ATOM 5914 C CA . MET A 1 75 ? 2.921 -3.365 -12.343 1.00 35.15 75 MET A CA 4
ATOM 5915 C C . MET A 1 75 ? 2.430 -4.518 -13.212 1.00 62.25 75 MET A C 4
ATOM 5916 O O . MET A 1 75 ? 3.208 -5.352 -13.676 1.00 64.10 75 MET A O 4
ATOM 5930 N N . PRO A 1 76 ? 1.109 -4.569 -13.440 1.00 44.12 76 PRO A N 4
ATOM 5931 C CA . PRO A 1 76 ? 0.486 -5.615 -14.256 1.00 23.51 76 PRO A CA 4
ATOM 5932 C C . PRO A 1 76 ? 0.835 -5.483 -15.734 1.00 42.34 76 PRO A C 4
ATOM 5933 O O . PRO A 1 76 ? 0.532 -4.470 -16.365 1.00 4.53 76 PRO A O 4
ATOM 5944 N N . ARG A 1 77 ? 1.473 -6.512 -16.282 1.00 20.11 77 ARG A N 4
ATOM 5945 C CA . ARG A 1 77 ? 1.864 -6.509 -17.687 1.00 34.55 77 ARG A CA 4
ATOM 5946 C C . ARG A 1 77 ? 1.710 -7.900 -18.296 1.00 43.10 77 ARG A C 4
ATOM 5947 O O . ARG A 1 77 ? 1.353 -8.855 -17.606 1.00 64.01 77 ARG A O 4
ATOM 5968 N N . ARG A 1 78 ? 1.982 -8.005 -19.593 1.00 32.13 78 ARG A N 4
ATOM 5969 C CA . ARG A 1 78 ? 1.872 -9.278 -20.295 1.00 44.24 78 ARG A CA 4
ATOM 5970 C C . ARG A 1 78 ? 3.195 -10.038 -20.253 1.00 40.44 78 ARG A C 4
ATOM 5971 O O . ARG A 1 78 ? 3.222 -11.244 -20.008 1.00 1.50 78 ARG A O 4
ATOM 5992 N N . SER A 1 79 ? 4.290 -9.323 -20.495 1.00 33.40 79 SER A N 4
ATOM 5993 C CA . SER A 1 79 ? 5.615 -9.931 -20.489 1.00 44.21 79 SER A CA 4
ATOM 5994 C C . SER A 1 79 ? 6.558 -9.168 -19.564 1.00 4.04 79 SER A C 4
ATOM 5995 O O . SER A 1 79 ? 6.147 -8.236 -18.872 1.00 24.45 79 SER A O 4
ATOM 6003 N N . ARG A 1 80 ? 7.825 -9.571 -19.557 1.00 51.42 80 ARG A N 4
ATOM 6004 C CA . ARG A 1 80 ? 8.827 -8.927 -18.716 1.00 50.24 80 ARG A CA 4
ATOM 6005 C C . ARG A 1 80 ? 8.485 -9.093 -17.239 1.00 20.23 80 ARG A C 4
ATOM 6006 O O . ARG A 1 80 ? 9.014 -8.382 -16.384 1.00 63.03 80 ARG A O 4
ATOM 6027 N N . PHE A 1 81 ? 7.597 -10.037 -16.945 1.00 15.31 81 PHE A N 4
ATOM 6028 C CA . PHE A 1 81 ? 7.183 -10.296 -15.571 1.00 15.32 81 PHE A CA 4
ATOM 6029 C C . PHE A 1 81 ? 7.117 -11.795 -15.296 1.00 25.31 81 PHE A C 4
ATOM 6030 O O . PHE A 1 81 ? 6.376 -12.526 -15.953 1.00 33.13 81 PHE A O 4
ATOM 6047 N N . ASP A 1 82 ? 7.900 -12.246 -14.321 1.00 74.24 82 ASP A N 4
ATOM 6048 C CA . ASP A 1 82 ? 7.931 -13.658 -13.958 1.00 65.22 82 ASP A CA 4
ATOM 6049 C C . ASP A 1 82 ? 6.904 -13.963 -12.872 1.00 63.44 82 ASP A C 4
ATOM 6050 O O . ASP A 1 82 ? 6.188 -14.962 -12.945 1.00 23.24 82 ASP A O 4
ATOM 6059 N N . ARG A 1 83 ? 6.839 -13.097 -11.867 1.00 32.03 83 ARG A N 4
ATOM 6060 C CA . ARG A 1 83 ? 5.901 -13.275 -10.765 1.00 21.23 83 ARG A CA 4
ATOM 6061 C C . ARG A 1 83 ? 4.713 -12.328 -10.903 1.00 51.12 83 ARG A C 4
ATOM 6062 O O . ARG A 1 83 ? 4.770 -11.320 -11.608 1.00 71.24 83 ARG A O 4
ATOM 6083 N N . PRO A 1 84 ? 3.610 -12.657 -10.215 1.00 73.42 84 PRO A N 4
ATOM 6084 C CA . PRO A 1 84 ? 2.387 -11.849 -10.245 1.00 61.13 84 PRO A CA 4
ATOM 6085 C C . PRO A 1 84 ? 2.556 -10.515 -9.526 1.00 20.42 84 PRO A C 4
ATOM 6086 O O . PRO A 1 84 ? 3.209 -10.422 -8.486 1.00 52.10 84 PRO A O 4
ATOM 6097 N N . PRO A 1 85 ? 1.954 -9.457 -10.090 1.00 25.54 85 PRO A N 4
ATOM 6098 C CA . PRO A 1 85 ? 2.023 -8.110 -9.517 1.00 44.45 85 PRO A CA 4
ATOM 6099 C C . PRO A 1 85 ? 1.234 -7.990 -8.219 1.00 33.14 85 PRO A C 4
ATOM 6100 O O . PRO A 1 85 ? 0.307 -8.761 -7.972 1.00 31.14 85 PRO A O 4
ATOM 6111 N N . ALA A 1 86 ? 1.607 -7.019 -7.392 1.00 14.41 86 ALA A N 4
ATOM 6112 C CA . ALA A 1 86 ? 0.931 -6.797 -6.119 1.00 60.04 86 ALA A CA 4
ATOM 6113 C C . ALA A 1 86 ? -0.357 -6.004 -6.313 1.00 10.15 86 ALA A C 4
ATOM 6114 O O . ALA A 1 86 ? -0.539 -4.943 -5.716 1.00 1.43 86 ALA A O 4
ATOM 6121 N N . ARG A 1 87 ? -1.248 -6.525 -7.150 1.00 65.21 87 ARG A N 4
ATOM 6122 C CA . ARG A 1 87 ? -2.518 -5.864 -7.423 1.00 20.20 87 ARG A CA 4
ATOM 6123 C C . ARG A 1 87 ? -3.672 -6.608 -6.757 1.00 60.34 87 ARG A C 4
ATOM 6124 O O . ARG A 1 87 ? -4.838 -6.388 -7.086 1.00 43.33 87 ARG A O 4
ATOM 6145 N N . ARG A 1 88 ? -3.339 -7.490 -5.821 1.00 23.41 88 ARG A N 4
ATOM 6146 C CA . ARG A 1 88 ? -4.347 -8.268 -5.111 1.00 24.24 88 ARG A CA 4
ATOM 6147 C C . ARG A 1 88 ? -5.209 -9.061 -6.088 1.00 34.43 88 ARG A C 4
ATOM 6148 O O . ARG A 1 88 ? -4.988 -9.027 -7.298 1.00 65.23 88 ARG A O 4
ATOM 6169 N N . LYS A 1 89 ? -6.194 -9.776 -5.554 1.00 32.12 89 LYS A N 4
ATOM 6170 C CA . LYS A 1 89 ? -7.092 -10.578 -6.377 1.00 44.10 89 LYS A CA 4
ATOM 6171 C C . LYS A 1 89 ? -8.549 -10.222 -6.098 1.00 64.45 89 LYS A C 4
ATOM 6172 O O . LYS A 1 89 ? -8.838 -9.276 -5.365 1.00 52.02 89 LYS A O 4
ATOM 6191 N N . LEU A 1 90 ? -9.462 -10.987 -6.686 1.00 70.14 90 LEU A N 4
ATOM 6192 C CA . LEU A 1 90 ? -10.890 -10.754 -6.500 1.00 40.31 90 LEU A CA 4
ATOM 6193 C C . LEU A 1 90 ? -11.295 -9.391 -7.051 1.00 54.54 90 LEU A C 4
ATOM 6194 O O . LEU A 1 90 ? -12.032 -8.642 -6.407 1.00 24.21 90 LEU A O 4
ATOM 6210 N N . LEU A 1 91 ? -10.812 -9.075 -8.248 1.00 14.41 91 LEU A N 4
ATOM 6211 C CA . LEU A 1 91 ? -11.126 -7.802 -8.888 1.00 12.10 91 LEU A CA 4
ATOM 6212 C C . LEU A 1 91 ? -10.773 -7.837 -10.372 1.00 14.15 91 LEU A C 4
ATOM 6213 O O . LEU A 1 91 ? -11.610 -7.543 -11.225 1.00 21.32 91 LEU A O 4
ATOM 6229 N N . GLU A 1 92 ? -9.530 -8.200 -10.670 1.00 41.15 92 GLU A N 4
ATOM 6230 C CA . GLU A 1 92 ? -9.068 -8.275 -12.051 1.00 42.45 92 GLU A CA 4
ATOM 6231 C C . GLU A 1 92 ? -9.270 -9.677 -12.618 1.00 21.12 92 GLU A C 4
ATOM 6232 O O . GLU A 1 92 ? -9.456 -9.852 -13.822 1.00 41.32 92 GLU A O 4
ATOM 6244 N N . VAL A 1 93 ? -9.231 -10.675 -11.740 1.00 14.40 93 VAL A N 4
ATOM 6245 C CA . VAL A 1 93 ? -9.411 -12.062 -12.151 1.00 4.01 93 VAL A CA 4
ATOM 6246 C C . VAL A 1 93 ? -10.818 -12.553 -11.829 1.00 64.04 93 VAL A C 4
ATOM 6247 O O . VAL A 1 93 ? -11.449 -12.085 -10.881 1.00 2.02 93 VAL A O 4
ATOM 6260 N N . LEU A 1 94 ? -11.304 -13.499 -12.625 1.00 31.32 94 LEU A N 4
ATOM 6261 C CA . LEU A 1 94 ? -12.638 -14.056 -12.425 1.00 42.40 94 LEU A CA 4
ATOM 6262 C C . LEU A 1 94 ? -12.765 -15.419 -13.096 1.00 70.42 94 LEU A C 4
ATOM 6263 O O . LEU A 1 94 ? -11.895 -15.828 -13.866 1.00 53.31 94 LEU A O 4
ATOM 6279 N N . PHE A 1 95 ? -13.855 -16.119 -12.801 1.00 35.12 95 PHE A N 4
ATOM 6280 C CA . PHE A 1 95 ? -14.098 -17.437 -13.377 1.00 3.25 95 PHE A CA 4
ATOM 6281 C C . PHE A 1 95 ? -15.553 -17.855 -13.186 1.00 3.34 95 PHE A C 4
ATOM 6282 O O . PHE A 1 95 ? -16.089 -17.787 -12.081 1.00 12.53 95 PHE A O 4
ATOM 6299 N N . ASN A 1 96 ? -16.185 -18.287 -14.272 1.00 14.23 96 ASN A N 4
ATOM 6300 C CA . ASN A 1 96 ? -17.579 -18.715 -14.225 1.00 42.20 96 ASN A CA 4
ATOM 6301 C C . ASN A 1 96 ? -17.795 -19.957 -15.085 1.00 15.44 96 ASN A C 4
ATOM 6302 O O . ASN A 1 96 ? -18.892 -20.191 -15.590 1.00 53.33 96 ASN A O 4
ATOM 6313 N N . GLY A 1 97 ? -16.741 -20.750 -15.245 1.00 22.31 97 GLY A N 4
ATOM 6314 C CA . GLY A 1 97 ? -16.836 -21.959 -16.043 1.00 52.50 97 GLY A CA 4
ATOM 6315 C C . GLY A 1 97 ? -16.883 -21.669 -17.530 1.00 54.12 97 GLY A C 4
ATOM 6316 O O . GLY A 1 97 ? -17.914 -21.833 -18.184 1.00 23.11 97 GLY A O 4
ATOM 6320 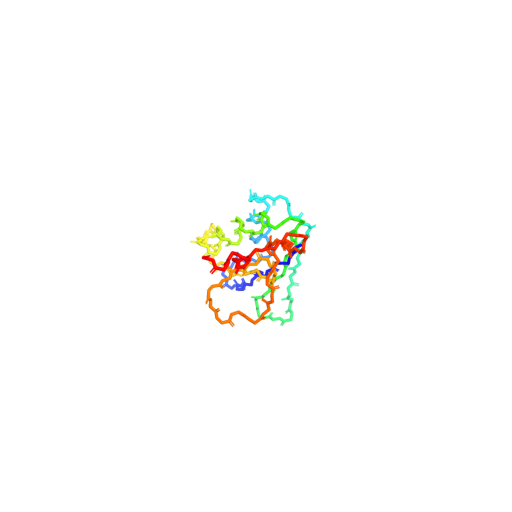N N . PRO A 1 98 ? -15.747 -21.225 -18.087 1.00 23.20 98 PRO A N 4
ATOM 6321 C CA . PRO A 1 98 ? -15.637 -20.901 -19.512 1.00 73.45 98 PRO A CA 4
ATOM 6322 C C . PRO A 1 98 ? -15.700 -22.143 -20.396 1.00 14.15 98 PRO A C 4
ATOM 6323 O O . PRO A 1 98 ? -16.068 -22.065 -21.569 1.00 2.04 98 PRO A O 4
ATOM 6334 N N . LEU A 1 99 ? -15.341 -23.288 -19.825 1.00 43.53 99 LEU A N 4
ATOM 6335 C CA . LEU A 1 99 ? -15.357 -24.547 -20.561 1.00 70.11 99 LEU A CA 4
ATOM 6336 C C . LEU A 1 99 ? -16.616 -25.347 -20.243 1.00 21.43 99 LEU A C 4
ATOM 6337 O O . LEU A 1 99 ? -17.092 -25.347 -19.108 1.00 54.32 99 LEU A O 4
ATOM 6353 N N . GLU A 1 100 ? -17.148 -26.030 -21.252 1.00 22.54 100 GLU A N 4
ATOM 6354 C CA . GLU A 1 100 ? -18.351 -26.836 -21.078 1.00 24.23 100 GLU A CA 4
ATOM 6355 C C . GLU A 1 100 ? -17.995 -28.268 -20.689 1.00 23.22 100 GLU A C 4
ATOM 6356 O O . GLU A 1 100 ? -18.860 -29.143 -20.640 1.00 24.50 100 GLU A O 4
ATOM 6368 N N . HIS A 1 101 ? -16.715 -28.500 -20.413 1.00 50.23 101 HIS A N 4
ATOM 6369 C CA . HIS A 1 101 ? -16.244 -29.825 -20.029 1.00 25.43 101 HIS A CA 4
ATOM 6370 C C . HIS A 1 101 ? -16.556 -30.850 -21.115 1.00 53.33 101 HIS A C 4
ATOM 6371 O O . HIS A 1 101 ? -15.658 -31.519 -21.628 1.00 13.51 101 HIS A O 4
ATOM 6385 N N . MET A 1 1 ? 0.624 1.174 -1.196 1.00 75.40 1 MET A N 5
ATOM 6386 C CA . MET A 1 1 ? 1.635 0.144 -1.407 1.00 35.00 1 MET A CA 5
ATOM 6387 C C . MET A 1 1 ? 3.035 0.702 -1.175 1.00 62.14 1 MET A C 5
ATOM 6388 O O . MET A 1 1 ? 3.197 1.855 -0.777 1.00 3.42 1 MET A O 5
ATOM 6402 N N . LYS A 1 2 ? 4.045 -0.124 -1.427 1.00 42.14 2 LYS A N 5
ATOM 6403 C CA . LYS A 1 2 ? 5.433 0.286 -1.248 1.00 13.54 2 LYS A CA 5
ATOM 6404 C C . LYS A 1 2 ? 5.978 0.933 -2.517 1.00 72.11 2 LYS A C 5
ATOM 6405 O O . LYS A 1 2 ? 5.627 0.535 -3.628 1.00 42.11 2 LYS A O 5
ATOM 6424 N N . VAL A 1 3 ? 6.839 1.931 -2.345 1.00 14.21 3 VAL A N 5
ATOM 6425 C CA . VAL A 1 3 ? 7.434 2.631 -3.477 1.00 22.21 3 VAL A CA 5
ATOM 6426 C C . VAL A 1 3 ? 8.954 2.661 -3.366 1.00 44.11 3 VAL A C 5
ATOM 6427 O O . VAL A 1 3 ? 9.505 2.783 -2.272 1.00 2.14 3 VAL A O 5
ATOM 6440 N N . TYR A 1 4 ? 9.627 2.550 -4.506 1.00 24.11 4 TYR A N 5
ATOM 6441 C CA . TYR A 1 4 ? 11.085 2.563 -4.537 1.00 60.42 4 TYR A CA 5
ATOM 6442 C C . TYR A 1 4 ? 11.600 3.619 -5.511 1.00 31.44 4 TYR A C 5
ATOM 6443 O O . TYR A 1 4 ? 11.310 3.572 -6.706 1.00 52.11 4 TYR A O 5
ATOM 6461 N N . VAL A 1 5 ? 12.367 4.571 -4.989 1.00 71.11 5 VAL A N 5
ATOM 6462 C CA . VAL A 1 5 ? 12.925 5.639 -5.811 1.00 32.55 5 VAL A CA 5
ATOM 6463 C C . VAL A 1 5 ? 14.449 5.627 -5.765 1.00 54.44 5 VAL A C 5
ATOM 6464 O O . VAL A 1 5 ? 15.054 6.059 -4.786 1.00 3.54 5 VAL A O 5
ATOM 6477 N N . GLY A 1 6 ? 15.063 5.130 -6.834 1.00 45.14 6 GLY A N 5
ATOM 6478 C CA . GLY A 1 6 ? 16.512 5.072 -6.897 1.00 2.21 6 GLY A CA 5
ATOM 6479 C C . GLY A 1 6 ? 17.091 6.079 -7.871 1.00 62.11 6 GLY A C 5
ATOM 6480 O O . GLY A 1 6 ? 16.383 6.958 -8.360 1.00 74.41 6 GLY A O 5
ATOM 6484 N N . ASN A 1 7 ? 18.384 5.952 -8.152 1.00 71.25 7 ASN A N 5
ATOM 6485 C CA . ASN A 1 7 ? 19.059 6.860 -9.073 1.00 74.42 7 ASN A CA 5
ATOM 6486 C C . ASN A 1 7 ? 19.023 8.292 -8.548 1.00 63.25 7 ASN A C 5
ATOM 6487 O O . ASN A 1 7 ? 18.381 9.164 -9.135 1.00 43.02 7 ASN A O 5
ATOM 6498 N N . LEU A 1 8 ? 19.718 8.527 -7.441 1.00 12.32 8 LEU A N 5
ATOM 6499 C CA . LEU A 1 8 ? 19.767 9.854 -6.836 1.00 43.14 8 LEU A CA 5
ATOM 6500 C C . LEU A 1 8 ? 21.170 10.446 -6.936 1.00 33.34 8 LEU A C 5
ATOM 6501 O O . LEU A 1 8 ? 22.062 10.086 -6.169 1.00 60.31 8 LEU A O 5
ATOM 6517 N N . GLY A 1 9 ? 21.356 11.358 -7.885 1.00 11.12 9 GLY A N 5
ATOM 6518 C CA . GLY A 1 9 ? 22.651 11.987 -8.065 1.00 63.24 9 GLY A CA 5
ATOM 6519 C C . GLY A 1 9 ? 22.967 12.989 -6.973 1.00 54.41 9 GLY A C 5
ATOM 6520 O O . GLY A 1 9 ? 23.260 12.612 -5.838 1.00 74.21 9 GLY A O 5
ATOM 6524 N N . THR A 1 10 ? 22.908 14.273 -7.315 1.00 64.12 10 THR A N 5
ATOM 6525 C CA . THR A 1 10 ? 23.193 15.333 -6.356 1.00 72.03 10 THR A CA 5
ATOM 6526 C C . THR A 1 10 ? 22.183 16.469 -6.477 1.00 22.30 10 THR A C 5
ATOM 6527 O O . THR A 1 10 ? 22.332 17.514 -5.846 1.00 12.13 10 THR A O 5
ATOM 6538 N N . GLY A 1 11 ? 21.154 16.256 -7.292 1.00 44.01 11 GLY A N 5
ATOM 6539 C CA . GLY A 1 11 ? 20.135 17.271 -7.480 1.00 15.31 11 GLY A CA 5
ATOM 6540 C C . GLY A 1 11 ? 18.741 16.757 -7.177 1.00 24.43 11 GLY A C 5
ATOM 6541 O O . GLY A 1 11 ? 17.817 17.539 -6.960 1.00 52.32 11 GLY A O 5
ATOM 6545 N N . ALA A 1 12 ? 18.590 15.436 -7.163 1.00 0.33 12 ALA A N 5
ATOM 6546 C CA . ALA A 1 12 ? 17.300 14.818 -6.884 1.00 12.23 12 ALA A CA 5
ATOM 6547 C C . ALA A 1 12 ? 17.425 13.750 -5.803 1.00 21.12 12 ALA A C 5
ATOM 6548 O O . ALA A 1 12 ? 17.930 12.656 -6.053 1.00 4.43 12 ALA A O 5
ATOM 6555 N N . GLY A 1 13 ? 16.962 14.075 -4.599 1.00 60.34 13 GLY A N 5
ATOM 6556 C CA . GLY A 1 13 ? 17.033 13.132 -3.498 1.00 53.22 13 GLY A CA 5
ATOM 6557 C C . GLY A 1 13 ? 15.779 13.140 -2.647 1.00 14.33 13 GLY A C 5
ATOM 6558 O O . GLY A 1 13 ? 14.672 12.961 -3.156 1.00 30.03 13 GLY A O 5
ATOM 6562 N N . LYS A 1 14 ? 15.950 13.347 -1.345 1.00 43.25 14 LYS A N 5
ATOM 6563 C CA . LYS A 1 14 ? 14.824 13.378 -0.420 1.00 70.30 14 LYS A CA 5
ATOM 6564 C C . LYS A 1 14 ? 13.866 14.513 -0.766 1.00 72.13 14 LYS A C 5
ATOM 6565 O O . LYS A 1 14 ? 12.652 14.319 -0.821 1.00 22.11 14 LYS A O 5
ATOM 6584 N N . GLY A 1 15 ? 14.420 15.699 -1.001 1.00 20.41 15 GLY A N 5
ATOM 6585 C CA . GLY A 1 15 ? 13.600 16.847 -1.340 1.00 72.34 15 GLY A CA 5
ATOM 6586 C C . GLY A 1 15 ? 12.859 16.663 -2.650 1.00 41.11 15 GLY A C 5
ATOM 6587 O O . GLY A 1 15 ? 11.688 17.022 -2.763 1.00 13.40 15 GLY A O 5
ATOM 6591 N N . GLU A 1 16 ? 13.544 16.104 -3.642 1.00 64.25 16 GLU A N 5
ATOM 6592 C CA . GLU A 1 16 ? 12.943 15.876 -4.951 1.00 45.25 16 GLU A CA 5
ATOM 6593 C C . GLU A 1 16 ? 11.763 14.915 -4.848 1.00 53.14 16 GLU A C 5
ATOM 6594 O O . GLU A 1 16 ? 10.647 15.238 -5.258 1.00 13.44 16 GLU A O 5
ATOM 6606 N N . LEU A 1 17 ? 12.017 13.732 -4.300 1.00 14.33 17 LEU A N 5
ATOM 6607 C CA . LEU A 1 17 ? 10.976 12.722 -4.143 1.00 15.44 17 LEU A CA 5
ATOM 6608 C C . LEU A 1 17 ? 9.880 13.211 -3.200 1.00 45.30 17 LEU A C 5
ATOM 6609 O O . LEU A 1 17 ? 8.714 12.846 -3.346 1.00 45.45 17 LEU A O 5
ATOM 6625 N N . GLU A 1 18 ? 10.264 14.040 -2.234 1.00 45.44 18 GLU A N 5
ATOM 6626 C CA . GLU A 1 18 ? 9.314 14.580 -1.269 1.00 40.12 18 GLU A CA 5
ATOM 6627 C C . GLU A 1 18 ? 8.283 15.468 -1.959 1.00 54.13 18 GLU A C 5
ATOM 6628 O O . GLU A 1 18 ? 7.077 15.278 -1.797 1.00 41.44 18 GLU A O 5
ATOM 6640 N N . ARG A 1 19 ? 8.766 16.438 -2.729 1.00 32.02 19 ARG A N 5
ATOM 6641 C CA . ARG A 1 19 ? 7.887 17.357 -3.442 1.00 70.32 19 ARG A CA 5
ATOM 6642 C C . ARG A 1 19 ? 7.047 16.613 -4.476 1.00 71.23 19 ARG A C 5
ATOM 6643 O O . ARG A 1 19 ? 5.850 16.864 -4.616 1.00 4.43 19 ARG A O 5
ATOM 6664 N N . ALA A 1 20 ? 7.683 15.696 -5.199 1.00 54.40 20 ALA A N 5
ATOM 6665 C CA . ALA A 1 20 ? 6.994 14.915 -6.219 1.00 0.21 20 ALA A CA 5
ATOM 6666 C C . ALA A 1 20 ? 5.880 14.074 -5.606 1.00 73.54 20 ALA A C 5
ATOM 6667 O O . ALA A 1 20 ? 4.700 14.287 -5.888 1.00 3.10 20 ALA A O 5
ATOM 6674 N N . PHE A 1 21 ? 6.261 13.116 -4.768 1.00 32.51 21 PHE A N 5
ATOM 6675 C CA . PHE A 1 21 ? 5.293 12.240 -4.117 1.00 3.13 21 PHE A CA 5
ATOM 6676 C C . PHE A 1 21 ? 4.182 13.052 -3.458 1.00 1.21 21 PHE A C 5
ATOM 6677 O O . PHE A 1 21 ? 2.999 12.759 -3.630 1.00 10.23 21 PHE A O 5
ATOM 6694 N N . SER A 1 22 ? 4.572 14.074 -2.703 1.00 3.04 22 SER A N 5
ATOM 6695 C CA . SER A 1 22 ? 3.610 14.927 -2.014 1.00 25.42 22 SER A CA 5
ATOM 6696 C C . SER A 1 22 ? 2.682 15.614 -3.011 1.00 4.13 22 SER A C 5
ATOM 6697 O O . SER A 1 22 ? 1.471 15.682 -2.803 1.00 73.00 22 SER A O 5
ATOM 6705 N N . TYR A 1 23 ? 3.260 16.123 -4.093 1.00 62.32 23 TYR A N 5
ATOM 6706 C CA . TYR A 1 23 ? 2.487 16.808 -5.122 1.00 73.41 23 TYR A CA 5
ATOM 6707 C C . TYR A 1 23 ? 1.380 15.907 -5.662 1.00 31.23 23 TYR A C 5
ATOM 6708 O O . TYR A 1 23 ? 0.244 16.344 -5.849 1.00 21.33 23 TYR A O 5
ATOM 6726 N N . TYR A 1 24 ? 1.720 14.647 -5.909 1.00 70.23 24 TYR A N 5
ATOM 6727 C CA . TYR A 1 24 ? 0.757 13.683 -6.429 1.00 51.30 24 TYR A CA 5
ATOM 6728 C C . TYR A 1 24 ? -0.257 13.295 -5.358 1.00 33.33 24 TYR A C 5
ATOM 6729 O O . TYR A 1 24 ? -1.423 13.037 -5.655 1.00 20.45 24 TYR A O 5
ATOM 6747 N N . GLY A 1 25 ? 0.196 13.256 -4.108 1.00 45.04 25 GLY A N 5
ATOM 6748 C CA . GLY A 1 25 ? -0.683 12.899 -3.011 1.00 22.15 25 GLY A CA 5
ATOM 6749 C C . GLY A 1 25 ? 0.076 12.614 -1.729 1.00 73.14 25 GLY A C 5
ATOM 6750 O O . GLY A 1 25 ? 1.275 12.334 -1.742 1.00 13.32 25 GLY A O 5
ATOM 6754 N N . PRO A 1 26 ? -0.630 12.685 -0.591 1.00 1.20 26 PRO A N 5
ATOM 6755 C CA . PRO A 1 26 ? -0.035 12.437 0.726 1.00 54.03 26 PRO A CA 5
ATOM 6756 C C . PRO A 1 26 ? 0.331 10.971 0.929 1.00 34.25 26 PRO A C 5
ATOM 6757 O O . PRO A 1 26 ? -0.545 10.111 1.037 1.00 22.02 26 PRO A O 5
ATOM 6768 N N . LEU A 1 27 ? 1.628 10.692 0.982 1.00 22.30 27 LEU A N 5
ATOM 6769 C CA . LEU A 1 27 ? 2.110 9.328 1.174 1.00 44.23 27 LEU A CA 5
ATOM 6770 C C . LEU A 1 27 ? 2.194 8.984 2.657 1.00 23.23 27 LEU A C 5
ATOM 6771 O O . LEU A 1 27 ? 1.850 9.798 3.514 1.00 12.01 27 LEU A O 5
ATOM 6787 N N . ARG A 1 28 ? 2.656 7.773 2.953 1.00 0.33 28 ARG A N 5
ATOM 6788 C CA . ARG A 1 28 ? 2.786 7.322 4.333 1.00 23.43 28 ARG A CA 5
ATOM 6789 C C . ARG A 1 28 ? 4.065 7.865 4.965 1.00 71.23 28 ARG A C 5
ATOM 6790 O O . ARG A 1 28 ? 4.031 8.481 6.030 1.00 3.24 28 ARG A O 5
ATOM 6811 N N . THR A 1 29 ? 5.192 7.631 4.300 1.00 5.42 29 THR A N 5
ATOM 6812 C CA . THR A 1 29 ? 6.482 8.095 4.796 1.00 10.13 29 THR A CA 5
ATOM 6813 C C . THR A 1 29 ? 7.557 7.983 3.722 1.00 62.04 29 THR A C 5
ATOM 6814 O O . THR A 1 29 ? 7.370 7.307 2.710 1.00 51.12 29 THR A O 5
ATOM 6825 N N . VAL A 1 30 ? 8.685 8.649 3.948 1.00 40.35 30 VAL A N 5
ATOM 6826 C CA . VAL A 1 30 ? 9.792 8.623 2.999 1.00 72.22 30 VAL A CA 5
ATOM 6827 C C . VAL A 1 30 ? 11.076 8.143 3.666 1.00 71.43 30 VAL A C 5
ATOM 6828 O O . VAL A 1 30 ? 11.248 8.282 4.877 1.00 50.25 30 VAL A O 5
ATOM 6841 N N . TRP A 1 31 ? 11.974 7.577 2.868 1.00 43.13 31 TRP A N 5
ATOM 6842 C CA . TRP A 1 31 ? 13.244 7.076 3.381 1.00 44.20 31 TRP A CA 5
ATOM 6843 C C . TRP A 1 31 ? 14.323 7.124 2.305 1.00 44.41 31 TRP A C 5
ATOM 6844 O O . TRP A 1 31 ? 14.031 7.011 1.114 1.00 34.53 31 TRP A O 5
ATOM 6865 N N . ILE A 1 32 ? 15.571 7.293 2.731 1.00 54.32 32 ILE A N 5
ATOM 6866 C CA . ILE A 1 32 ? 16.693 7.355 1.802 1.00 34.24 32 ILE A CA 5
ATOM 6867 C C . ILE A 1 32 ? 17.817 6.421 2.237 1.00 44.42 32 ILE A C 5
ATOM 6868 O O . ILE A 1 32 ? 18.081 6.263 3.428 1.00 0.04 32 ILE A O 5
ATOM 6884 N N . ALA A 1 33 ? 18.479 5.807 1.262 1.00 73.34 33 ALA A N 5
ATOM 6885 C CA . ALA A 1 33 ? 19.578 4.892 1.543 1.00 61.13 33 ALA A CA 5
ATOM 6886 C C . ALA A 1 33 ? 20.921 5.525 1.196 1.00 4.01 33 ALA A C 5
ATOM 6887 O O . ALA A 1 33 ? 21.280 5.640 0.024 1.00 0.20 33 ALA A O 5
ATOM 6894 N N . ARG A 1 34 ? 21.660 5.935 2.222 1.00 33.45 34 ARG A N 5
ATOM 6895 C CA . ARG A 1 34 ? 22.963 6.558 2.026 1.00 52.03 34 ARG A CA 5
ATOM 6896 C C . ARG A 1 34 ? 24.019 5.513 1.678 1.00 74.24 34 ARG A C 5
ATOM 6897 O O . ARG A 1 34 ? 25.017 5.818 1.028 1.00 64.15 34 ARG A O 5
ATOM 6918 N N . ASN A 1 35 ? 23.790 4.279 2.116 1.00 55.11 35 ASN A N 5
ATOM 6919 C CA . ASN A 1 35 ? 24.721 3.189 1.852 1.00 64.23 35 ASN A CA 5
ATOM 6920 C C . ASN A 1 35 ? 25.096 3.139 0.374 1.00 53.35 35 ASN A C 5
ATOM 6921 O O . ASN A 1 35 ? 26.260 3.273 -0.002 1.00 45.13 35 ASN A O 5
ATOM 6932 N N . PRO A 1 36 ? 24.085 2.943 -0.486 1.00 42.04 36 PRO A N 5
ATOM 6933 C CA . PRO A 1 36 ? 24.283 2.872 -1.937 1.00 51.53 36 PRO A CA 5
ATOM 6934 C C . PRO A 1 36 ? 24.661 4.222 -2.537 1.00 53.51 36 PRO A C 5
ATOM 6935 O O . PRO A 1 36 ? 24.585 5.263 -1.883 1.00 22.32 36 PRO A O 5
ATOM 6946 N N . PRO A 1 37 ? 25.077 4.209 -3.812 1.00 62.31 37 PRO A N 5
ATOM 6947 C CA . PRO A 1 37 ? 25.474 5.425 -4.528 1.00 61.44 37 PRO A CA 5
ATOM 6948 C C . PRO A 1 37 ? 24.288 6.337 -4.823 1.00 4.12 37 PRO A C 5
ATOM 6949 O O . PRO A 1 37 ? 24.453 7.540 -5.021 1.00 13.12 37 PRO A O 5
ATOM 6960 N N . GLY A 1 38 ? 23.093 5.756 -4.850 1.00 14.33 38 GLY A N 5
ATOM 6961 C CA . GLY A 1 38 ? 21.897 6.533 -5.120 1.00 72.34 38 GLY A CA 5
ATOM 6962 C C . GLY A 1 38 ? 20.641 5.683 -5.119 1.00 44.24 38 GLY A C 5
ATOM 6963 O O . GLY A 1 38 ? 20.107 5.351 -6.178 1.00 20.24 38 GLY A O 5
ATOM 6967 N N . PHE A 1 39 ? 20.170 5.329 -3.929 1.00 35.04 39 PHE A N 5
ATOM 6968 C CA . PHE A 1 39 ? 18.970 4.510 -3.794 1.00 43.22 39 PHE A CA 5
ATOM 6969 C C . PHE A 1 39 ? 18.108 4.995 -2.632 1.00 63.02 39 PHE A C 5
ATOM 6970 O O . PHE A 1 39 ? 18.593 5.161 -1.513 1.00 75.31 39 PHE A O 5
ATOM 6987 N N . ALA A 1 40 ? 16.828 5.221 -2.907 1.00 52.02 40 ALA A N 5
ATOM 6988 C CA . ALA A 1 40 ? 15.897 5.685 -1.886 1.00 5.23 40 ALA A CA 5
ATOM 6989 C C . ALA A 1 40 ? 14.600 4.885 -1.920 1.00 61.41 40 ALA A C 5
ATOM 6990 O O . ALA A 1 40 ? 14.237 4.315 -2.950 1.00 4.23 40 ALA A O 5
ATOM 6997 N N . PHE A 1 41 ? 13.905 4.844 -0.788 1.00 51.43 41 PHE A N 5
ATOM 6998 C CA . PHE A 1 41 ? 12.648 4.112 -0.689 1.00 21.43 41 PHE A CA 5
ATOM 6999 C C . PHE A 1 41 ? 11.548 4.995 -0.109 1.00 55.51 41 PHE A C 5
ATOM 7000 O O . PHE A 1 41 ? 11.806 5.856 0.732 1.00 14.24 41 PHE A O 5
ATOM 7017 N N . VAL A 1 42 ? 10.319 4.777 -0.566 1.00 73.43 42 VAL A N 5
ATOM 7018 C CA . VAL A 1 42 ? 9.178 5.552 -0.094 1.00 31.11 42 VAL A CA 5
ATOM 7019 C C . VAL A 1 42 ? 7.979 4.652 0.184 1.00 1.01 42 VAL A C 5
ATOM 7020 O O . VAL A 1 42 ? 7.805 3.618 -0.459 1.00 60.24 42 VAL A O 5
ATOM 7033 N N . GLU A 1 43 ? 7.155 5.054 1.147 1.00 60.22 43 GLU A N 5
ATOM 7034 C CA . GLU A 1 43 ? 5.972 4.282 1.510 1.00 40.50 43 GLU A CA 5
ATOM 7035 C C . GLU A 1 43 ? 4.701 5.096 1.283 1.00 42.13 43 GLU A C 5
ATOM 7036 O O . GLU A 1 43 ? 4.581 6.226 1.756 1.00 2.23 43 GLU A O 5
ATOM 7048 N N . PHE A 1 44 ? 3.755 4.513 0.554 1.00 11.21 44 PHE A N 5
ATOM 7049 C CA . PHE A 1 44 ? 2.493 5.184 0.262 1.00 63.41 44 PHE A CA 5
ATOM 7050 C C . PHE A 1 44 ? 1.345 4.542 1.035 1.00 73.13 44 PHE A C 5
ATOM 7051 O O . PHE A 1 44 ? 1.110 3.338 0.931 1.00 1.45 44 PHE A O 5
ATOM 7068 N N . GLU A 1 45 ? 0.633 5.355 1.809 1.00 1.11 45 GLU A N 5
ATOM 7069 C CA . GLU A 1 45 ? -0.490 4.866 2.601 1.00 41.45 45 GLU A CA 5
ATOM 7070 C C . GLU A 1 45 ? -1.432 4.023 1.746 1.00 41.22 45 GLU A C 5
ATOM 7071 O O . GLU A 1 45 ? -1.991 3.031 2.214 1.00 54.45 45 GLU A O 5
ATOM 7083 N N . ASP A 1 46 ? -1.602 4.426 0.491 1.00 32.52 46 ASP A N 5
ATOM 7084 C CA . ASP A 1 46 ? -2.476 3.708 -0.430 1.00 24.30 46 ASP A CA 5
ATOM 7085 C C . ASP A 1 46 ? -1.720 3.303 -1.692 1.00 5.04 46 ASP A C 5
ATOM 7086 O O . ASP A 1 46 ? -0.787 3.977 -2.129 1.00 24.01 46 ASP A O 5
ATOM 7095 N N . PRO A 1 47 ? -2.129 2.175 -2.291 1.00 51.32 47 PRO A N 5
ATOM 7096 C CA . PRO A 1 47 ? -1.504 1.655 -3.511 1.00 23.14 47 PRO A CA 5
ATOM 7097 C C . PRO A 1 47 ? -1.796 2.525 -4.729 1.00 21.35 47 PRO A C 5
ATOM 7098 O O . PRO A 1 47 ? -0.904 2.809 -5.529 1.00 33.54 47 PRO A O 5
ATOM 7109 N N . ARG A 1 48 ? -3.050 2.945 -4.863 1.00 5.14 48 ARG A N 5
ATOM 7110 C CA . ARG A 1 48 ? -3.459 3.782 -5.984 1.00 2.21 48 ARG A CA 5
ATOM 7111 C C . ARG A 1 48 ? -2.574 5.021 -6.089 1.00 13.23 48 ARG A C 5
ATOM 7112 O O . ARG A 1 48 ? -2.068 5.346 -7.163 1.00 75.01 48 ARG A O 5
ATOM 7133 N N . ASP A 1 49 ? -2.393 5.709 -4.967 1.00 30.34 49 ASP A N 5
ATOM 7134 C CA . ASP A 1 49 ? -1.569 6.912 -4.932 1.00 34.34 49 ASP A CA 5
ATOM 7135 C C . ASP A 1 49 ? -0.140 6.604 -5.366 1.00 42.43 49 ASP A C 5
ATOM 7136 O O . ASP A 1 49 ? 0.497 7.406 -6.049 1.00 65.52 49 ASP A O 5
ATOM 7145 N N . ALA A 1 50 ? 0.358 5.439 -4.965 1.00 12.32 50 ALA A N 5
ATOM 7146 C CA . ALA A 1 50 ? 1.711 5.026 -5.314 1.00 23.24 50 ALA A CA 5
ATOM 7147 C C . ALA A 1 50 ? 1.814 4.676 -6.794 1.00 41.23 50 ALA A C 5
ATOM 7148 O O . ALA A 1 50 ? 2.799 5.010 -7.453 1.00 32.34 50 ALA A O 5
ATOM 7155 N N . GLU A 1 51 ? 0.791 4.002 -7.311 1.00 44.20 51 GLU A N 5
ATOM 7156 C CA . GLU A 1 51 ? 0.769 3.607 -8.714 1.00 61.53 51 GLU A CA 5
ATOM 7157 C C . GLU A 1 51 ? 0.806 4.830 -9.625 1.00 44.23 51 GLU A C 5
ATOM 7158 O O . GLU A 1 51 ? 1.541 4.860 -10.613 1.00 1.13 51 GLU A O 5
ATOM 7170 N N . ASP A 1 52 ? 0.009 5.837 -9.286 1.00 73.04 52 ASP A N 5
ATOM 7171 C CA . ASP A 1 52 ? -0.050 7.064 -10.073 1.00 30.15 52 ASP A CA 5
ATOM 7172 C C . ASP A 1 52 ? 1.238 7.868 -9.922 1.00 72.34 52 ASP A C 5
ATOM 7173 O O . ASP A 1 52 ? 1.783 8.373 -10.903 1.00 5.02 52 ASP A O 5
ATOM 7182 N N . ALA A 1 53 ? 1.717 7.982 -8.688 1.00 43.32 53 ALA A N 5
ATOM 7183 C CA . ALA A 1 53 ? 2.941 8.724 -8.410 1.00 20.31 53 ALA A CA 5
ATOM 7184 C C . ALA A 1 53 ? 4.124 8.137 -9.172 1.00 60.42 53 ALA A C 5
ATOM 7185 O O . ALA A 1 53 ? 4.899 8.865 -9.792 1.00 23.20 53 ALA A O 5
ATOM 7192 N N . VAL A 1 54 ? 4.257 6.815 -9.122 1.00 25.12 54 VAL A N 5
ATOM 7193 C CA . VAL A 1 54 ? 5.346 6.130 -9.808 1.00 62.22 54 VAL A CA 5
ATOM 7194 C C . VAL A 1 54 ? 5.208 6.257 -11.321 1.00 63.31 54 VAL A C 5
ATOM 7195 O O . VAL A 1 54 ? 6.142 6.673 -12.007 1.00 12.40 54 VAL A O 5
ATOM 7208 N N . ARG A 1 55 ? 4.037 5.895 -11.835 1.00 64.04 55 ARG A N 5
ATOM 7209 C CA . ARG A 1 55 ? 3.777 5.968 -13.268 1.00 60.30 55 ARG A CA 5
ATOM 7210 C C . ARG A 1 55 ? 4.116 7.352 -13.813 1.00 13.24 55 ARG A C 5
ATOM 7211 O O . ARG A 1 55 ? 4.672 7.483 -14.902 1.00 62.10 55 ARG A O 5
ATOM 7232 N N . GLY A 1 56 ? 3.775 8.384 -13.046 1.00 21.10 56 GLY A N 5
ATOM 7233 C CA . GLY A 1 56 ? 4.050 9.745 -13.468 1.00 62.34 56 GLY A CA 5
ATOM 7234 C C . GLY A 1 56 ? 5.515 10.109 -13.333 1.00 3.03 56 GLY A C 5
ATOM 7235 O O . GLY A 1 56 ? 6.143 10.558 -14.293 1.00 31.40 56 GLY A O 5
ATOM 7239 N N . LEU A 1 57 ? 6.062 9.918 -12.137 1.00 43.13 57 LEU A N 5
ATOM 7240 C CA . LEU A 1 57 ? 7.463 10.231 -11.878 1.00 44.31 57 LEU A CA 5
ATOM 7241 C C . LEU A 1 57 ? 8.374 9.513 -12.869 1.00 1.12 57 LEU A C 5
ATOM 7242 O O . LEU A 1 57 ? 9.196 10.139 -13.538 1.00 2.30 57 LEU A O 5
ATOM 7258 N N . ASP A 1 58 ? 8.220 8.197 -12.959 1.00 25.35 58 ASP A N 5
ATOM 7259 C CA . ASP A 1 58 ? 9.027 7.393 -13.870 1.00 53.21 58 ASP A CA 5
ATOM 7260 C C . ASP A 1 58 ? 8.618 7.641 -15.319 1.00 22.21 58 ASP A C 5
ATOM 7261 O O . ASP A 1 58 ? 9.463 7.697 -16.212 1.00 32.13 58 ASP A O 5
ATOM 7270 N N . GLY A 1 59 ? 7.316 7.787 -15.545 1.00 1.52 59 GLY A N 5
ATOM 7271 C CA . GLY A 1 59 ? 6.818 8.026 -16.887 1.00 23.01 59 GLY A CA 5
ATOM 7272 C C . GLY A 1 59 ? 7.224 9.384 -17.423 1.00 3.50 59 GLY A C 5
ATOM 7273 O O . GLY A 1 59 ? 7.159 9.630 -18.628 1.00 2.03 59 GLY A O 5
ATOM 7277 N N . LYS A 1 60 ? 7.643 10.271 -16.527 1.00 3.33 60 LYS A N 5
ATOM 7278 C CA . LYS A 1 60 ? 8.061 11.613 -16.915 1.00 4.12 60 LYS A CA 5
ATOM 7279 C C . LYS A 1 60 ? 8.921 12.251 -15.828 1.00 60.11 60 LYS A C 5
ATOM 7280 O O . LYS A 1 60 ? 8.486 12.400 -14.686 1.00 52.22 60 LYS A O 5
ATOM 7299 N N . VAL A 1 61 ? 10.143 12.627 -16.191 1.00 63.20 61 VAL A N 5
ATOM 7300 C CA . VAL A 1 61 ? 11.063 13.251 -15.248 1.00 11.15 61 VAL A CA 5
ATOM 7301 C C . VAL A 1 61 ? 10.383 14.382 -14.483 1.00 71.55 61 VAL A C 5
ATOM 7302 O O . VAL A 1 61 ? 9.454 15.014 -14.987 1.00 61.23 61 VAL A O 5
ATOM 7315 N N . ILE A 1 62 ? 10.852 14.631 -13.265 1.00 73.25 62 ILE A N 5
ATOM 7316 C CA . ILE A 1 62 ? 10.290 15.687 -12.432 1.00 73.54 62 ILE A CA 5
ATOM 7317 C C . ILE A 1 62 ? 11.322 16.773 -12.150 1.00 63.41 62 ILE A C 5
ATOM 7318 O O . ILE A 1 62 ? 12.404 16.495 -11.631 1.00 62.24 62 ILE A O 5
ATOM 7334 N N . CYS A 1 63 ? 10.980 18.009 -12.493 1.00 44.42 63 CYS A N 5
ATOM 7335 C CA . CYS A 1 63 ? 11.878 19.139 -12.276 1.00 34.22 63 CYS A CA 5
ATOM 7336 C C . CYS A 1 63 ? 13.288 18.814 -12.758 1.00 34.41 63 CYS A C 5
ATOM 7337 O O . CYS A 1 63 ? 14.272 19.150 -12.101 1.00 62.14 63 CYS A O 5
ATOM 7345 N N . GLY A 1 64 ? 13.377 18.155 -13.910 1.00 12.24 64 GLY A N 5
ATOM 7346 C CA . GLY A 1 64 ? 14.670 17.794 -14.459 1.00 63.42 64 GLY A CA 5
ATOM 7347 C C . GLY A 1 64 ? 15.326 16.657 -13.700 1.00 11.33 64 GLY A C 5
ATOM 7348 O O . GLY A 1 64 ? 16.550 16.603 -13.585 1.00 43.22 64 GLY A O 5
ATOM 7352 N N . SER A 1 65 ? 14.509 15.748 -13.178 1.00 23.32 65 SER A N 5
ATOM 7353 C CA . SER A 1 65 ? 15.017 14.610 -12.420 1.00 71.21 65 SER A CA 5
ATOM 7354 C C . SER A 1 65 ? 14.464 13.299 -12.972 1.00 40.43 65 SER A C 5
ATOM 7355 O O . SER A 1 65 ? 13.330 12.919 -12.680 1.00 2.12 65 SER A O 5
ATOM 7363 N N . ARG A 1 66 ? 15.274 12.613 -13.772 1.00 54.55 66 ARG A N 5
ATOM 7364 C CA . ARG A 1 66 ? 14.866 11.346 -14.367 1.00 43.22 66 ARG A CA 5
ATOM 7365 C C . ARG A 1 66 ? 15.179 10.182 -13.432 1.00 75.52 66 ARG A C 5
ATOM 7366 O O . ARG A 1 66 ? 15.764 9.180 -13.845 1.00 4.45 66 ARG A O 5
ATOM 7387 N N . VAL A 1 67 ? 14.784 10.320 -12.170 1.00 74.05 67 VAL A N 5
ATOM 7388 C CA . VAL A 1 67 ? 15.021 9.280 -11.177 1.00 35.33 67 VAL A CA 5
ATOM 7389 C C . VAL A 1 67 ? 14.352 7.971 -11.581 1.00 71.33 67 VAL A C 5
ATOM 7390 O O . VAL A 1 67 ? 13.611 7.918 -12.563 1.00 65.35 67 VAL A O 5
ATOM 7403 N N . ARG A 1 68 ? 14.618 6.916 -10.818 1.00 13.15 68 ARG A N 5
ATOM 7404 C CA . ARG A 1 68 ? 14.042 5.606 -11.097 1.00 2.02 68 ARG A CA 5
ATOM 7405 C C . ARG A 1 68 ? 12.989 5.242 -10.055 1.00 35.21 68 ARG A C 5
ATOM 7406 O O . ARG A 1 68 ? 13.316 4.888 -8.922 1.00 64.23 68 ARG A O 5
ATOM 7427 N N . VAL A 1 69 ? 11.721 5.332 -10.446 1.00 22.31 69 VAL A N 5
ATOM 7428 C CA . VAL A 1 69 ? 10.619 5.011 -9.547 1.00 1.33 69 VAL A CA 5
ATOM 7429 C C . VAL A 1 69 ? 9.943 3.706 -9.950 1.00 31.34 69 VAL A C 5
ATOM 7430 O O . VAL A 1 69 ? 9.679 3.470 -11.128 1.00 41.53 69 VAL A O 5
ATOM 7443 N N . GLU A 1 70 ? 9.665 2.860 -8.962 1.00 54.31 70 GLU A N 5
ATOM 7444 C CA . GLU A 1 70 ? 9.019 1.578 -9.215 1.00 32.42 70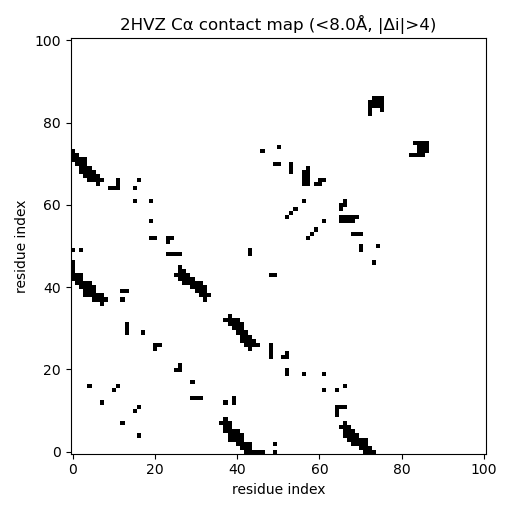 GLU A CA 5
ATOM 7445 C C . GLU A 1 70 ? 8.371 1.035 -7.944 1.00 55.23 70 GLU A C 5
ATOM 7446 O O . GLU A 1 70 ? 8.635 1.520 -6.843 1.00 54.11 70 GLU A O 5
ATOM 7458 N N . LEU A 1 71 ? 7.521 0.027 -8.105 1.00 55.10 71 LEU A N 5
ATOM 7459 C CA . LEU A 1 71 ? 6.833 -0.582 -6.972 1.00 20.23 71 LEU A CA 5
ATOM 7460 C C . LEU A 1 71 ? 7.395 -1.969 -6.675 1.00 50.14 71 LEU A C 5
ATOM 7461 O O . LEU A 1 71 ? 7.291 -2.880 -7.496 1.00 71.23 71 LEU A O 5
ATOM 7477 N N . SER A 1 72 ? 7.989 -2.121 -5.496 1.00 71.51 72 SER A N 5
ATOM 7478 C CA . SER A 1 72 ? 8.569 -3.397 -5.092 1.00 12.24 72 SER A CA 5
ATOM 7479 C C . SER A 1 72 ? 7.477 -4.399 -4.728 1.00 63.15 72 SER A C 5
ATOM 7480 O O . SER A 1 72 ? 7.676 -5.611 -4.815 1.00 63.34 72 SER A O 5
ATOM 7488 N N . THR A 1 73 ? 6.322 -3.884 -4.320 1.00 55.05 73 THR A N 5
ATOM 7489 C CA . THR A 1 73 ? 5.198 -4.732 -3.943 1.00 11.34 73 THR A CA 5
ATOM 7490 C C . THR A 1 73 ? 3.875 -4.130 -4.403 1.00 45.35 73 THR A C 5
ATOM 7491 O O . THR A 1 73 ? 3.638 -2.933 -4.244 1.00 32.22 73 THR A O 5
ATOM 7502 N N . GLY A 1 74 ? 3.016 -4.968 -4.976 1.00 44.31 74 GLY A N 5
ATOM 7503 C CA . GLY A 1 74 ? 1.728 -4.499 -5.451 1.00 34.12 74 GLY A CA 5
ATOM 7504 C C . GLY A 1 74 ? 1.737 -4.180 -6.933 1.00 34.13 74 GLY A C 5
ATOM 7505 O O . GLY A 1 74 ? 0.863 -3.468 -7.426 1.00 40.51 74 GLY A O 5
ATOM 7509 N N . MET A 1 75 ? 2.728 -4.707 -7.644 1.00 32.51 75 MET A N 5
ATOM 7510 C CA . MET A 1 75 ? 2.847 -4.474 -9.078 1.00 73.04 75 MET A CA 5
ATOM 7511 C C . MET A 1 75 ? 3.061 -5.786 -9.827 1.00 15.12 75 MET A C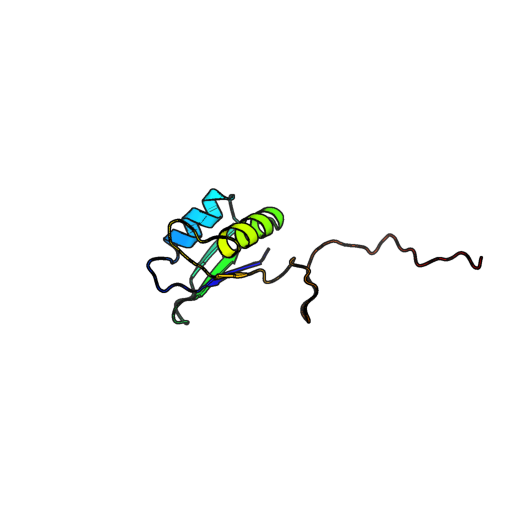 5
ATOM 7512 O O . MET A 1 75 ? 4.189 -6.196 -10.100 1.00 11.13 75 MET A O 5
ATOM 7526 N N . PRO A 1 76 ? 1.953 -6.462 -10.167 1.00 51.50 76 PRO A N 5
ATOM 7527 C CA . PRO A 1 76 ? 1.994 -7.737 -10.889 1.00 11.14 76 PRO A CA 5
ATOM 7528 C C . PRO A 1 76 ? 2.455 -7.571 -12.333 1.00 34.32 76 PRO A C 5
ATOM 7529 O O . PRO A 1 76 ? 1.825 -6.862 -13.118 1.00 34.42 76 PRO A O 5
ATOM 7540 N N . ARG A 1 77 ? 3.557 -8.230 -12.677 1.00 14.14 77 ARG A N 5
ATOM 7541 C CA . ARG A 1 77 ? 4.102 -8.155 -14.027 1.00 13.43 77 ARG A CA 5
ATOM 7542 C C . ARG A 1 77 ? 4.407 -9.548 -14.568 1.00 72.13 77 ARG A C 5
ATOM 7543 O O . ARG A 1 77 ? 4.228 -10.548 -13.873 1.00 23.03 77 ARG A O 5
ATOM 7564 N N . ARG A 1 78 ? 4.867 -9.606 -15.814 1.00 10.42 78 ARG A N 5
ATOM 7565 C CA . ARG A 1 78 ? 5.195 -10.876 -16.449 1.00 60.02 78 ARG A CA 5
ATOM 7566 C C . ARG A 1 78 ? 6.539 -11.401 -15.952 1.00 73.44 78 ARG A C 5
ATOM 7567 O O . ARG A 1 78 ? 6.911 -12.542 -16.227 1.00 75.23 78 ARG A O 5
ATOM 7588 N N . SER A 1 79 ? 7.263 -10.561 -15.220 1.00 33.10 79 SER A N 5
ATOM 7589 C CA . SER A 1 79 ? 8.567 -10.939 -14.688 1.00 51.04 79 SER A CA 5
ATOM 7590 C C . SER A 1 79 ? 8.427 -12.027 -13.629 1.00 20.54 79 SER A C 5
ATOM 7591 O O . SER A 1 79 ? 7.385 -12.152 -12.985 1.00 71.31 79 SER A O 5
ATOM 7599 N N . ARG A 1 80 ? 9.485 -12.813 -13.453 1.00 75.11 80 ARG A N 5
ATOM 7600 C CA . ARG A 1 80 ? 9.480 -13.892 -12.473 1.00 24.22 80 ARG A CA 5
ATOM 7601 C C . ARG A 1 80 ? 9.820 -13.365 -11.082 1.00 3.50 80 ARG A C 5
ATOM 7602 O O . ARG A 1 80 ? 10.704 -13.891 -10.405 1.00 72.45 80 ARG A O 5
ATOM 7623 N N . PHE A 1 81 ? 9.113 -12.321 -10.662 1.00 3.33 81 PHE A N 5
ATOM 7624 C CA . PHE A 1 81 ? 9.341 -11.720 -9.352 1.00 71.44 81 PHE A CA 5
ATOM 7625 C C . PHE A 1 81 ? 8.986 -12.699 -8.236 1.00 41.25 81 PHE A C 5
ATOM 7626 O O . PHE A 1 81 ? 7.822 -13.056 -8.056 1.00 72.03 81 PHE A O 5
ATOM 7643 N N . ASP A 1 82 ? 9.998 -13.128 -7.491 1.00 22.51 82 ASP A N 5
ATOM 7644 C CA . ASP A 1 82 ? 9.794 -14.065 -6.392 1.00 25.21 82 ASP A CA 5
ATOM 7645 C C . ASP A 1 82 ? 8.922 -13.446 -5.304 1.00 45.33 82 ASP A C 5
ATOM 7646 O O . ASP A 1 82 ? 8.162 -14.143 -4.632 1.00 44.12 82 ASP A O 5
ATOM 7655 N N . ARG A 1 83 ? 9.039 -12.132 -5.136 1.00 74.45 83 ARG A N 5
ATOM 7656 C CA . ARG A 1 83 ? 8.263 -11.419 -4.129 1.00 33.41 83 ARG A CA 5
ATOM 7657 C C . ARG A 1 83 ? 6.792 -11.341 -4.530 1.00 25.22 83 ARG A C 5
ATOM 7658 O O . ARG A 1 83 ? 6.444 -10.878 -5.616 1.00 34.11 83 ARG A O 5
ATOM 7679 N N . PRO A 1 84 ? 5.909 -11.805 -3.634 1.00 30.05 84 PRO A N 5
ATOM 7680 C CA . PRO A 1 84 ? 4.463 -11.798 -3.871 1.00 75.43 84 PRO A CA 5
ATOM 7681 C C . PRO A 1 84 ? 3.880 -10.389 -3.862 1.00 70.23 84 PRO A C 5
ATOM 7682 O O . PRO A 1 84 ? 3.833 -9.718 -2.832 1.00 12.44 84 PRO A O 5
ATOM 7693 N N . PRO A 1 85 ? 3.425 -9.929 -5.037 1.00 12.30 85 PRO A N 5
ATOM 7694 C CA . PRO A 1 85 ? 2.836 -8.595 -5.190 1.00 10.02 85 PRO A CA 5
ATOM 7695 C C . PRO A 1 85 ? 1.478 -8.479 -4.507 1.00 33.24 85 PRO A C 5
ATOM 7696 O O . PRO A 1 85 ? 0.698 -9.431 -4.488 1.00 65.52 85 PRO A O 5
ATOM 7707 N N . ALA A 1 86 ? 1.200 -7.306 -3.946 1.00 64.43 86 ALA A N 5
ATOM 7708 C CA . ALA A 1 86 ? -0.065 -7.066 -3.264 1.00 51.12 86 ALA A CA 5
ATOM 7709 C C . ALA A 1 86 ? -1.139 -6.607 -4.245 1.00 2.31 86 ALA A C 5
ATOM 7710 O O . ALA A 1 86 ? -1.207 -5.430 -4.599 1.00 45.33 86 ALA A O 5
ATOM 7717 N N . ARG A 1 87 ? -1.975 -7.543 -4.680 1.00 74.13 87 ARG A N 5
ATOM 7718 C CA . ARG A 1 87 ? -3.045 -7.234 -5.622 1.00 23.20 87 ARG A CA 5
ATOM 7719 C C . ARG A 1 87 ? -4.132 -8.304 -5.580 1.00 63.23 87 ARG A C 5
ATOM 7720 O O . ARG A 1 87 ? -4.864 -8.497 -6.551 1.00 62.51 87 ARG A O 5
ATOM 7741 N N . ARG A 1 88 ? -4.230 -8.997 -4.450 1.00 52.42 88 ARG A N 5
ATOM 7742 C CA . ARG A 1 88 ? -5.226 -10.048 -4.283 1.00 31.12 88 ARG A CA 5
ATOM 7743 C C . ARG A 1 88 ? -5.099 -11.098 -5.383 1.00 41.30 88 ARG A C 5
ATOM 7744 O O . ARG A 1 88 ? -4.201 -11.027 -6.223 1.00 31.44 88 ARG A O 5
ATOM 7765 N N . LYS A 1 89 ? -6.003 -12.071 -5.372 1.00 72.14 89 LYS A N 5
ATOM 7766 C CA . LYS A 1 89 ? -5.994 -13.136 -6.369 1.00 10.43 89 LYS A CA 5
ATOM 7767 C C . LYS A 1 89 ? -6.034 -12.560 -7.781 1.00 3.34 89 LYS A C 5
ATOM 7768 O O . LYS A 1 89 ? -5.022 -12.543 -8.484 1.00 15.33 89 LYS A O 5
ATOM 7787 N N . LEU A 1 90 ? -7.206 -12.088 -8.189 1.00 53.22 90 LEU A N 5
ATOM 7788 C CA . LEU A 1 90 ? -7.377 -11.509 -9.517 1.00 72.14 90 LEU A CA 5
ATOM 7789 C C . LEU A 1 90 ? -6.857 -12.455 -10.595 1.00 22.23 90 LEU A C 5
ATOM 7790 O O . LEU A 1 90 ? -5.695 -12.376 -10.997 1.00 31.41 90 LEU A O 5
ATOM 7806 N N . LEU A 1 91 ? -7.724 -13.348 -11.060 1.00 3.22 91 LEU A N 5
ATOM 7807 C CA . LEU A 1 91 ? -7.353 -14.308 -12.093 1.00 63.41 91 LEU A CA 5
ATOM 7808 C C . LEU A 1 91 ? -8.539 -15.191 -12.468 1.00 12.33 91 LEU A C 5
ATOM 7809 O O . LEU A 1 91 ? -8.699 -15.572 -13.627 1.00 15.43 91 LEU A O 5
ATOM 7825 N N . GLU A 1 92 ? -9.369 -15.509 -11.479 1.00 24.41 92 GLU A N 5
ATOM 7826 C CA . GLU A 1 92 ? -10.541 -16.346 -11.706 1.00 54.32 92 GLU A CA 5
ATOM 7827 C C . GLU A 1 92 ? -11.528 -15.656 -12.645 1.00 25.32 92 GLU A C 5
ATOM 7828 O O . GLU A 1 92 ? -12.309 -16.313 -13.333 1.00 51.33 92 GLU A O 5
ATOM 7840 N N . VAL A 1 93 ? -11.485 -14.328 -12.666 1.00 52.12 93 VAL A N 5
ATOM 7841 C CA . VAL A 1 93 ? -12.374 -13.548 -13.520 1.00 22.42 93 VAL A CA 5
ATOM 7842 C C . VAL A 1 93 ? -11.661 -13.099 -14.790 1.00 62.13 93 VAL A C 5
ATOM 7843 O O . VAL A 1 93 ? -10.444 -12.907 -14.798 1.00 71.50 93 VAL A O 5
ATOM 7856 N N . LEU A 1 94 ? -12.426 -12.932 -15.864 1.00 24.15 94 LEU A N 5
ATOM 7857 C CA . LEU A 1 94 ? -11.868 -12.504 -17.142 1.00 25.13 94 LEU A CA 5
ATOM 7858 C C . LEU A 1 94 ? -12.961 -12.376 -18.198 1.00 3.14 94 LEU A C 5
ATOM 7859 O O . LEU A 1 94 ? -13.849 -13.223 -18.293 1.00 21.32 94 LEU A O 5
ATOM 7875 N N . PHE A 1 95 ? -12.888 -11.312 -18.991 1.00 34.04 95 PHE A N 5
ATOM 7876 C CA . PHE A 1 95 ? -13.871 -11.073 -20.041 1.00 71.32 95 PHE A CA 5
ATOM 7877 C C . PHE A 1 95 ? -13.185 -10.837 -21.384 1.00 15.53 95 PHE A C 5
ATOM 7878 O O . PHE A 1 95 ? -12.418 -9.888 -21.542 1.00 32.11 95 PHE A O 5
ATOM 7895 N N . ASN A 1 96 ? -13.468 -11.707 -22.347 1.00 54.15 96 ASN A N 5
ATOM 7896 C CA . ASN A 1 96 ? -12.879 -11.594 -23.677 1.00 4.05 96 ASN A CA 5
ATOM 7897 C C . ASN A 1 96 ? -13.667 -12.415 -24.693 1.00 4.31 96 ASN A C 5
ATOM 7898 O O . ASN A 1 96 ? -13.125 -12.851 -25.708 1.00 33.23 96 ASN A O 5
ATOM 7909 N N . GLY A 1 97 ? -14.950 -12.620 -24.412 1.00 71.23 97 GLY A N 5
ATOM 7910 C CA . GLY A 1 97 ? -15.792 -13.387 -25.311 1.00 73.33 97 GLY A CA 5
ATOM 7911 C C . GLY A 1 97 ? -15.507 -14.875 -25.245 1.00 40.44 97 GLY A C 5
ATOM 7912 O O . GLY A 1 97 ? -14.928 -15.459 -26.162 1.00 13.51 97 GLY A O 5
ATOM 7916 N N . PRO A 1 98 ? -15.917 -15.511 -24.138 1.00 71.34 98 PRO A N 5
ATOM 7917 C CA . PRO A 1 98 ? -15.712 -16.948 -23.929 1.00 41.35 98 PRO A CA 5
ATOM 7918 C C . PRO A 1 98 ? -16.575 -17.797 -24.856 1.00 63.41 98 PRO A C 5
ATOM 7919 O O . PRO A 1 98 ? -16.315 -18.986 -25.046 1.00 32.52 98 PRO A O 5
ATOM 7930 N N . LEU A 1 99 ? -17.601 -17.181 -25.431 1.00 51.14 99 LEU A N 5
ATOM 7931 C CA . LEU A 1 99 ? -18.503 -17.881 -26.340 1.00 22.03 99 LEU A CA 5
ATOM 7932 C C . LEU A 1 99 ? -18.407 -17.308 -27.750 1.00 75.43 99 LEU A C 5
ATOM 7933 O O . LEU A 1 99 ? -18.735 -16.145 -27.981 1.00 3.10 99 LEU A O 5
ATOM 7949 N N . GLU A 1 100 ? -17.959 -18.135 -28.690 1.00 71.00 100 GLU A N 5
ATOM 7950 C CA . GLU A 1 100 ? -17.823 -17.710 -30.078 1.00 64.22 100 GLU A CA 5
ATOM 7951 C C . GLU A 1 100 ? -19.090 -18.020 -30.869 1.00 72.43 100 GLU A C 5
ATOM 7952 O O . GLU A 1 100 ? -19.124 -17.875 -32.092 1.00 23.43 100 GLU A O 5
ATOM 7964 N N . HIS A 1 101 ? -20.132 -18.449 -30.163 1.00 4.11 101 HIS A N 5
ATOM 7965 C CA . HIS A 1 101 ? -21.402 -18.780 -30.798 1.00 71.02 101 HIS A CA 5
ATOM 7966 C C . HIS A 1 101 ? -21.218 -19.876 -31.843 1.00 64.13 101 HIS A C 5
ATOM 7967 O O . HIS A 1 101 ? -20.580 -20.897 -31.580 1.00 54.43 101 HIS A O 5
ATOM 7981 N N . MET A 1 1 ? 0.964 -1.952 -2.022 1.00 40.14 1 MET A N 6
ATOM 7982 C CA . MET A 1 1 ? 1.848 -2.026 -3.180 1.00 10.40 1 MET A CA 6
ATOM 7983 C C . MET A 1 1 ? 3.298 -1.785 -2.773 1.00 22.33 1 MET A C 6
ATOM 7984 O O . MET A 1 1 ? 3.577 -1.358 -1.652 1.00 73.30 1 MET A O 6
ATOM 7998 N N . LYS A 1 2 ? 4.219 -2.062 -3.690 1.00 21.34 2 LYS A N 6
ATOM 7999 C CA . LYS A 1 2 ? 5.641 -1.876 -3.427 1.00 42.51 2 LYS A CA 6
ATOM 8000 C C . LYS A 1 2 ? 6.263 -0.928 -4.448 1.00 21.10 2 LYS A C 6
ATOM 8001 O O . LYS A 1 2 ? 6.024 -1.050 -5.649 1.00 54.14 2 LYS A O 6
ATOM 8020 N N . VAL A 1 3 ? 7.064 0.015 -3.962 1.00 51.33 3 VAL A N 6
ATOM 8021 C CA . VAL A 1 3 ? 7.722 0.982 -4.833 1.00 24.21 3 VAL A CA 6
ATOM 8022 C C . VAL A 1 3 ? 9.171 1.202 -4.413 1.00 2.24 3 VAL A C 6
ATOM 8023 O O . VAL A 1 3 ? 9.506 1.113 -3.231 1.00 43.22 3 VAL A O 6
ATOM 8036 N N . TYR A 1 4 ? 10.026 1.491 -5.387 1.00 65.21 4 TYR A N 6
ATOM 8037 C CA . TYR A 1 4 ? 11.441 1.722 -5.119 1.00 12.41 4 TYR A CA 6
ATOM 8038 C C . TYR A 1 4 ? 11.921 3.002 -5.796 1.00 43.23 4 TYR A C 6
ATOM 8039 O O . TYR A 1 4 ? 11.916 3.109 -7.023 1.00 3.13 4 TYR A O 6
ATOM 8057 N N . VAL A 1 5 ? 12.337 3.972 -4.988 1.00 31.14 5 VAL A N 6
ATOM 8058 C CA . VAL A 1 5 ? 12.823 5.245 -5.507 1.00 32.32 5 VAL A CA 6
ATOM 8059 C C . VAL A 1 5 ? 14.302 5.438 -5.192 1.00 12.22 5 VAL A C 6
ATOM 8060 O O . VAL A 1 5 ? 14.671 5.750 -4.060 1.00 72.13 5 VAL A O 6
ATOM 8073 N N . GLY A 1 6 ? 15.146 5.251 -6.202 1.00 40.30 6 GLY A N 6
ATOM 8074 C CA . GLY A 1 6 ? 16.576 5.410 -6.013 1.00 21.03 6 GLY A CA 6
ATOM 8075 C C . GLY A 1 6 ? 17.115 6.657 -6.685 1.00 41.00 6 GLY A C 6
ATOM 8076 O O . GLY A 1 6 ? 16.349 7.500 -7.149 1.00 50.31 6 GLY A O 6
ATOM 8080 N N . ASN A 1 7 ? 18.438 6.775 -6.736 1.00 51.12 7 ASN A N 6
ATOM 8081 C CA . ASN A 1 7 ? 19.079 7.930 -7.355 1.00 32.12 7 ASN A CA 6
ATOM 8082 C C . ASN A 1 7 ? 18.731 9.212 -6.604 1.00 63.21 7 ASN A C 6
ATOM 8083 O O . ASN A 1 7 ? 17.987 10.056 -7.106 1.00 24.14 7 ASN A O 6
ATOM 8094 N N . LEU A 1 8 ? 19.275 9.351 -5.400 1.00 12.50 8 LEU A N 6
ATOM 8095 C CA . LEU A 1 8 ? 19.023 10.531 -4.579 1.00 64.02 8 LEU A CA 6
ATOM 8096 C C . LEU A 1 8 ? 20.305 11.331 -4.368 1.00 70.22 8 LEU A C 6
ATOM 8097 O O . LEU A 1 8 ? 20.820 11.415 -3.254 1.00 53.51 8 LEU A O 6
ATOM 8113 N N . GLY A 1 9 ? 20.814 11.918 -5.447 1.00 3.42 9 GLY A N 6
ATOM 8114 C CA . GLY A 1 9 ? 22.030 12.706 -5.358 1.00 62.33 9 GLY A CA 6
ATOM 8115 C C . GLY A 1 9 ? 21.948 13.991 -6.158 1.00 22.04 9 GLY A C 6
ATOM 8116 O O . GLY A 1 9 ? 22.831 14.288 -6.963 1.00 41.22 9 GLY A O 6
ATOM 8120 N N . THR A 1 10 ? 20.884 14.756 -5.937 1.00 53.52 10 THR A N 6
ATOM 8121 C CA . THR A 1 10 ? 20.688 16.015 -6.645 1.00 12.31 10 THR A CA 6
ATOM 8122 C C . THR A 1 10 ? 19.694 16.909 -5.912 1.00 5.42 10 THR A C 6
ATOM 8123 O O . THR A 1 10 ? 19.052 17.766 -6.517 1.00 13.32 10 THR A O 6
ATOM 8134 N N . GLY A 1 11 ? 19.574 16.704 -4.604 1.00 1.45 11 GLY A N 6
ATOM 8135 C CA . GLY A 1 11 ? 18.657 17.501 -3.809 1.00 70.32 11 GLY A CA 6
ATOM 8136 C C . GLY A 1 11 ? 17.276 16.882 -3.724 1.00 30.40 11 GLY A C 6
ATOM 8137 O O . GLY A 1 11 ? 16.298 17.567 -3.427 1.00 3.51 11 GLY A O 6
ATOM 8141 N N . ALA A 1 12 ? 17.195 15.581 -3.987 1.00 12.42 12 ALA A N 6
ATOM 8142 C CA . ALA A 1 12 ? 15.923 14.870 -3.938 1.00 44.10 12 ALA A CA 6
ATOM 8143 C C . ALA A 1 12 ? 16.032 13.610 -3.086 1.00 13.22 12 ALA A C 6
ATOM 8144 O O . ALA A 1 12 ? 16.610 12.610 -3.509 1.00 42.42 12 ALA A O 6
ATOM 8151 N N . GLY A 1 13 ? 15.471 13.666 -1.881 1.00 63.23 13 GLY A N 6
ATOM 8152 C CA . GLY A 1 13 ? 15.517 12.523 -0.988 1.00 71.34 13 GLY A CA 6
ATOM 8153 C C . GLY A 1 13 ? 14.155 12.176 -0.420 1.00 60.13 13 GLY A C 6
ATOM 8154 O O . GLY A 1 13 ? 13.189 12.005 -1.164 1.00 33.01 13 GLY A O 6
ATOM 8158 N N . LYS A 1 14 ? 14.077 12.070 0.902 1.00 72.22 14 LYS A N 6
ATOM 8159 C CA . LYS A 1 14 ? 12.824 11.741 1.571 1.00 73.44 14 LYS A CA 6
ATOM 8160 C C . LYS A 1 14 ? 11.786 12.837 1.352 1.00 72.21 14 LYS A C 6
ATOM 8161 O O . LYS A 1 14 ? 10.654 12.563 0.954 1.00 3.20 14 LYS A O 6
ATOM 8180 N N . GLY A 1 15 ? 12.180 14.080 1.614 1.00 72.54 15 GLY A N 6
ATOM 8181 C CA . GLY A 1 15 ? 11.272 15.198 1.438 1.00 50.00 15 GLY A CA 6
ATOM 8182 C C . GLY A 1 15 ? 10.789 15.334 0.007 1.00 4.05 15 GLY A C 6
ATOM 8183 O O . GLY A 1 15 ? 9.604 15.556 -0.235 1.00 52.23 15 GLY A O 6
ATOM 8187 N N . GLU A 1 16 ? 11.711 15.202 -0.941 1.00 41.15 16 GLU A N 6
ATOM 8188 C CA . GLU A 1 16 ? 11.372 15.314 -2.355 1.00 43.53 16 GLU A CA 6
ATOM 8189 C C . GLU A 1 16 ? 10.365 14.242 -2.760 1.00 62.14 16 GLU A C 6
ATOM 8190 O O . GLU A 1 16 ? 9.281 14.548 -3.259 1.00 45.33 16 GLU A O 6
ATOM 8202 N N . LEU A 1 17 ? 10.731 12.983 -2.543 1.00 12.40 17 LEU A N 6
ATOM 8203 C CA . LEU A 1 17 ? 9.861 11.864 -2.885 1.00 75.24 17 LEU A CA 6
ATOM 8204 C C . LEU A 1 17 ? 8.562 11.919 -2.087 1.00 2.33 17 LEU A C 6
ATOM 8205 O O . LEU A 1 17 ? 7.521 11.450 -2.544 1.00 52.45 17 LEU A O 6
ATOM 8221 N N . GLU A 1 18 ? 8.633 12.497 -0.892 1.00 13.44 18 GLU A N 6
ATOM 8222 C CA . GLU A 1 18 ? 7.462 12.615 -0.030 1.00 51.05 18 GLU A CA 6
ATOM 8223 C C . GLU A 1 18 ? 6.412 13.525 -0.661 1.00 72.03 18 GLU A C 6
ATOM 8224 O O . GLU A 1 18 ? 5.255 13.136 -0.825 1.00 23.32 18 GLU A O 6
ATOM 8236 N N . ARG A 1 19 ? 6.823 14.739 -1.013 1.00 24.31 19 ARG A N 6
ATOM 8237 C CA . ARG A 1 19 ? 5.919 15.705 -1.624 1.00 12.12 19 ARG A CA 6
ATOM 8238 C C . ARG A 1 19 ? 5.421 15.204 -2.977 1.00 5.53 19 ARG A C 6
ATOM 8239 O O . ARG A 1 19 ? 4.255 15.385 -3.326 1.00 23.31 19 ARG A O 6
ATOM 8260 N N . ALA A 1 20 ? 6.315 14.576 -3.734 1.00 34.31 20 ALA A N 6
ATOM 8261 C CA . ALA A 1 20 ? 5.966 14.048 -5.047 1.00 63.12 20 ALA A CA 6
ATOM 8262 C C . ALA A 1 20 ? 4.917 12.947 -4.936 1.00 25.42 20 ALA A C 6
ATOM 8263 O O . ALA A 1 20 ? 3.789 13.101 -5.403 1.00 32.20 20 ALA A O 6
ATOM 8270 N N . PHE A 1 21 ? 5.297 11.835 -4.315 1.00 23.21 21 PHE A N 6
ATOM 8271 C CA . PHE A 1 21 ? 4.390 10.706 -4.144 1.00 15.42 21 PHE A CA 6
ATOM 8272 C C . PHE A 1 21 ? 3.069 11.159 -3.527 1.00 42.33 21 PHE A C 6
ATOM 8273 O O . PHE A 1 21 ? 1.993 10.800 -4.005 1.00 61.01 21 PHE A O 6
ATOM 8290 N N . SER A 1 22 ? 3.160 11.950 -2.463 1.00 24.12 22 SER A N 6
ATOM 8291 C CA . SER A 1 22 ? 1.974 12.449 -1.777 1.00 70.13 22 SER A CA 6
ATOM 8292 C C . SER A 1 22 ? 1.082 13.232 -2.736 1.00 1.44 22 SER A C 6
ATOM 8293 O O . SER A 1 22 ? -0.139 13.072 -2.737 1.00 4.24 22 SER A O 6
ATOM 8301 N N . TYR A 1 23 ? 1.701 14.080 -3.550 1.00 11.12 23 TYR A N 6
ATOM 8302 C CA . TYR A 1 23 ? 0.964 14.891 -4.512 1.00 4.32 23 TYR A CA 6
ATOM 8303 C C . TYR A 1 23 ? 0.234 14.011 -5.521 1.00 63.52 23 TYR A C 6
ATOM 8304 O O . TYR A 1 23 ? -0.902 14.294 -5.902 1.00 21.41 23 TYR A O 6
ATOM 8322 N N . TYR A 1 24 ? 0.895 12.941 -5.950 1.00 42.10 24 TYR A N 6
ATOM 8323 C CA . TYR A 1 24 ? 0.311 12.019 -6.916 1.00 64.55 24 TYR A CA 6
ATOM 8324 C C . TYR A 1 24 ? -0.776 11.166 -6.268 1.00 45.44 24 TYR A C 6
ATOM 8325 O O . TYR A 1 24 ? -1.791 10.857 -6.890 1.00 61.42 24 TYR A O 6
ATOM 8343 N N . GLY A 1 25 ? -0.554 10.791 -5.012 1.00 61.12 25 GLY A N 6
ATOM 8344 C CA . GLY A 1 25 ? -1.522 9.979 -4.299 1.00 31.31 25 GLY A CA 6
ATOM 8345 C C . GLY A 1 25 ? -1.147 9.773 -2.845 1.00 20.42 25 GLY A C 6
ATOM 8346 O O . GLY A 1 25 ? -0.075 10.177 -2.395 1.00 24.22 25 GLY A O 6
ATOM 8350 N N . PRO A 1 26 ? -2.045 9.131 -2.083 1.00 73.31 26 PRO A N 6
ATOM 8351 C CA . PRO A 1 26 ? -1.826 8.858 -0.660 1.00 4.34 26 PRO A CA 6
ATOM 8352 C C . PRO A 1 26 ? -0.739 7.813 -0.430 1.00 42.53 26 PRO A C 6
ATOM 8353 O O . PRO A 1 26 ? -0.839 6.683 -0.910 1.00 1.25 26 PRO A O 6
ATOM 8364 N N . LEU A 1 27 ? 0.299 8.197 0.305 1.00 14.52 27 LEU A N 6
ATOM 8365 C CA . LEU A 1 27 ? 1.405 7.293 0.599 1.00 72.11 27 LEU A CA 6
ATOM 8366 C C . LEU A 1 27 ? 1.077 6.402 1.793 1.00 64.12 27 LEU A C 6
ATOM 8367 O O . LEU A 1 27 ? 0.408 6.829 2.733 1.00 33.14 27 LEU A O 6
ATOM 8383 N N . ARG A 1 28 ? 1.556 5.163 1.749 1.00 70.23 28 ARG A N 6
ATOM 8384 C CA . ARG A 1 28 ? 1.315 4.212 2.827 1.00 30.12 28 ARG A CA 6
ATOM 8385 C C . ARG A 1 28 ? 2.518 4.135 3.763 1.00 33.10 28 ARG A C 6
ATOM 8386 O O . ARG A 1 28 ? 2.377 4.230 4.983 1.00 71.12 28 ARG A O 6
ATOM 8407 N N . THR A 1 29 ? 3.702 3.962 3.184 1.00 72.53 29 THR A N 6
ATOM 8408 C CA . THR A 1 29 ? 4.929 3.870 3.965 1.00 73.01 29 THR A CA 6
ATOM 8409 C C . THR A 1 29 ? 6.122 4.401 3.179 1.00 70.34 29 THR A C 6
ATOM 8410 O O . THR A 1 29 ? 6.322 4.043 2.018 1.00 64.31 29 THR A O 6
ATOM 8421 N N . VAL A 1 30 ? 6.913 5.256 3.818 1.00 10.43 30 VAL A N 6
ATOM 8422 C CA . VAL A 1 30 ? 8.088 5.835 3.179 1.00 44.52 30 VAL A CA 6
ATOM 8423 C C . VAL A 1 30 ? 9.355 5.513 3.963 1.00 4.53 30 VAL A C 6
ATOM 8424 O O . VAL A 1 30 ? 9.407 5.694 5.180 1.00 41.52 30 VAL A O 6
ATOM 8437 N N . TRP A 1 31 ? 10.375 5.036 3.259 1.00 70.00 31 TRP A N 6
ATOM 8438 C CA . TRP A 1 31 ? 11.643 4.689 3.890 1.00 64.12 31 TRP A CA 6
ATOM 8439 C C . TRP A 1 31 ? 12.818 5.061 2.992 1.00 51.14 31 TRP A C 6
ATOM 8440 O O . TRP A 1 31 ? 12.694 5.074 1.767 1.00 62.25 31 TRP A O 6
ATOM 8461 N N . ILE A 1 32 ? 13.956 5.363 3.608 1.00 52.04 32 ILE A N 6
ATOM 8462 C CA . ILE A 1 32 ? 15.152 5.734 2.862 1.00 2.02 32 ILE A CA 6
ATOM 8463 C C . ILE A 1 32 ? 16.350 4.895 3.292 1.00 23.55 32 ILE A C 6
ATOM 8464 O O . ILE A 1 32 ? 16.461 4.501 4.453 1.00 12.43 32 ILE A O 6
ATOM 8480 N N . ALA A 1 33 ? 17.247 4.625 2.349 1.00 55.02 33 ALA A N 6
ATOM 8481 C CA . ALA A 1 33 ? 18.439 3.836 2.631 1.00 70.41 33 ALA A CA 6
ATOM 8482 C C . ALA A 1 33 ? 19.686 4.713 2.653 1.00 13.43 33 ALA A C 6
ATOM 8483 O O . ALA A 1 33 ? 20.178 5.135 1.607 1.00 41.32 33 ALA A O 6
ATOM 8490 N N . ARG A 1 34 ? 20.191 4.985 3.852 1.00 10.01 34 ARG A N 6
ATOM 8491 C CA . ARG A 1 34 ? 21.379 5.814 4.010 1.00 5.52 34 ARG A CA 6
ATOM 8492 C C . ARG A 1 34 ? 22.642 5.024 3.681 1.00 62.41 34 ARG A C 6
ATOM 8493 O O . ARG A 1 34 ? 23.640 5.587 3.235 1.00 45.14 34 ARG A O 6
ATOM 8514 N N . ASN A 1 35 ? 22.590 3.715 3.905 1.00 33.42 35 ASN A N 6
ATOM 8515 C CA . ASN A 1 35 ? 23.729 2.846 3.633 1.00 4.35 35 ASN A CA 6
ATOM 8516 C C . ASN A 1 35 ? 24.293 3.108 2.240 1.00 0.52 35 ASN A C 6
ATOM 8517 O O . ASN A 1 35 ? 25.457 3.473 2.073 1.00 51.42 35 ASN A O 6
ATOM 8528 N N . PRO A 1 36 ? 23.449 2.919 1.215 1.00 11.12 36 PRO A N 6
ATOM 8529 C CA . PRO A 1 36 ? 23.840 3.130 -0.182 1.00 11.32 36 PRO A CA 6
ATOM 8530 C C . PRO A 1 36 ? 24.058 4.604 -0.506 1.00 41.21 36 PRO A C 6
ATOM 8531 O O . PRO A 1 36 ? 23.742 5.492 0.286 1.00 55.44 36 PRO A O 6
ATOM 8542 N N . PRO A 1 37 ? 24.611 4.873 -1.698 1.00 5.10 37 PRO A N 6
ATOM 8543 C CA . PRO A 1 37 ? 24.883 6.239 -2.154 1.00 42.34 37 PRO A CA 6
ATOM 8544 C C . PRO A 1 37 ? 23.606 7.012 -2.463 1.00 54.25 37 PRO A C 6
ATOM 8545 O O . PRO A 1 37 ? 23.531 8.221 -2.245 1.00 22.52 37 PRO A O 6
ATOM 8556 N N . GLY A 1 38 ? 22.601 6.306 -2.973 1.00 53.24 38 GLY A N 6
ATOM 8557 C CA . GLY A 1 38 ? 21.339 6.943 -3.304 1.00 3.12 38 GLY A CA 6
ATOM 8558 C C . GLY A 1 38 ? 20.251 5.940 -3.632 1.00 25.45 38 GLY A C 6
ATOM 8559 O O . GLY A 1 38 ? 19.995 5.651 -4.801 1.00 13.05 38 GLY A O 6
ATOM 8563 N N . PHE A 1 39 ? 19.611 5.405 -2.597 1.00 61.33 39 PHE A N 6
ATOM 8564 C CA . PHE A 1 39 ? 18.546 4.425 -2.781 1.00 5.12 39 PHE A CA 6
ATOM 8565 C C . PHE A 1 39 ? 17.487 4.563 -1.691 1.00 62.42 39 PHE A C 6
ATOM 8566 O O . PHE A 1 39 ? 17.800 4.550 -0.501 1.00 63.02 39 PHE A O 6
ATOM 8583 N N . ALA A 1 40 ? 16.232 4.694 -2.108 1.00 1.42 40 ALA A N 6
ATOM 8584 C CA . ALA A 1 40 ? 15.126 4.833 -1.169 1.00 30.14 40 ALA A CA 6
ATOM 8585 C C . ALA A 1 40 ? 13.976 3.900 -1.533 1.00 62.03 40 ALA A C 6
ATOM 8586 O O . ALA A 1 40 ? 13.793 3.550 -2.699 1.00 42.14 40 ALA A O 6
ATOM 8593 N N . PHE A 1 41 ? 13.204 3.500 -0.529 1.00 31.44 41 PHE A N 6
ATOM 8594 C CA . PHE A 1 41 ? 12.072 2.605 -0.744 1.00 3.33 41 PHE A CA 6
ATOM 8595 C C . PHE A 1 41 ? 10.756 3.307 -0.423 1.00 12.10 41 PHE A C 6
ATOM 8596 O O . PHE A 1 41 ? 10.691 4.152 0.470 1.00 41.10 41 PHE A O 6
ATOM 8613 N N . VAL A 1 42 ? 9.708 2.951 -1.159 1.00 34.12 42 VAL A N 6
ATOM 8614 C CA . VAL A 1 42 ? 8.392 3.545 -0.954 1.00 1.15 42 VAL A CA 6
ATOM 8615 C C . VAL A 1 42 ? 7.293 2.492 -1.045 1.00 42.31 42 VAL A C 6
ATOM 8616 O O . VAL A 1 42 ? 7.445 1.482 -1.730 1.00 73.43 42 VAL A O 6
ATOM 8629 N N . GLU A 1 43 ? 6.187 2.738 -0.350 1.00 71.50 43 GLU A N 6
ATOM 8630 C CA . GLU A 1 43 ? 5.062 1.809 -0.353 1.00 42.52 43 GLU A CA 6
ATOM 8631 C C . GLU A 1 43 ? 3.746 2.550 -0.571 1.00 40.40 43 GLU A C 6
ATOM 8632 O O . GLU A 1 43 ? 3.360 3.401 0.231 1.00 55.13 43 GLU A O 6
ATOM 8644 N N . PHE A 1 44 ? 3.062 2.221 -1.662 1.00 1.31 44 PHE A N 6
ATOM 8645 C CA . PHE A 1 44 ? 1.790 2.856 -1.987 1.00 61.22 44 PHE A CA 6
ATOM 8646 C C . PHE A 1 44 ? 0.621 1.931 -1.659 1.00 4.20 44 PHE A C 6
ATOM 8647 O O . PHE A 1 44 ? 0.514 0.833 -2.204 1.00 11.31 44 PHE A O 6
ATOM 8664 N N . GLU A 1 45 ? -0.251 2.384 -0.764 1.00 2.50 45 GLU A N 6
ATOM 8665 C CA . GLU A 1 45 ? -1.411 1.597 -0.362 1.00 44.41 45 GLU A CA 6
ATOM 8666 C C . GLU A 1 45 ? -2.259 1.221 -1.573 1.00 52.33 45 GLU A C 6
ATOM 8667 O O . GLU A 1 45 ? -2.931 0.190 -1.578 1.00 22.51 45 GLU A O 6
ATOM 8679 N N . ASP A 1 46 ? -2.224 2.066 -2.598 1.00 64.21 46 ASP A N 6
ATOM 8680 C CA . ASP A 1 46 ? -2.988 1.823 -3.816 1.00 34.01 46 ASP A CA 6
ATOM 8681 C C . ASP A 1 46 ? -2.067 1.744 -5.029 1.00 73.33 46 ASP A C 6
ATOM 8682 O O . ASP A 1 46 ? -1.049 2.431 -5.112 1.00 70.24 46 ASP A O 6
ATOM 8691 N N . PRO A 1 47 ? -2.431 0.885 -5.993 1.00 63.14 47 PRO A N 6
ATOM 8692 C CA . PRO A 1 47 ? -1.650 0.695 -7.220 1.00 32.24 47 PRO A CA 6
ATOM 8693 C C . PRO A 1 47 ? -1.713 1.908 -8.141 1.00 12.21 47 PRO A C 6
ATOM 8694 O O . PRO A 1 47 ? -0.698 2.335 -8.691 1.00 1.22 47 PRO A O 6
ATOM 8705 N N . ARG A 1 48 ? -2.911 2.460 -8.305 1.00 34.54 48 ARG A N 6
ATOM 8706 C CA . ARG A 1 48 ? -3.106 3.624 -9.160 1.00 72.22 48 ARG A CA 6
ATOM 8707 C C . ARG A 1 48 ? -2.109 4.726 -8.814 1.00 62.44 48 ARG A C 6
ATOM 8708 O O . ARG A 1 48 ? -1.539 5.362 -9.701 1.00 70.43 48 ARG A O 6
ATOM 8729 N N . ASP A 1 49 ? -1.904 4.946 -7.521 1.00 24.24 49 ASP A N 6
ATOM 8730 C CA . ASP A 1 49 ? -0.975 5.970 -7.057 1.00 42.22 49 ASP A CA 6
ATOM 8731 C C . ASP A 1 49 ? 0.465 5.586 -7.384 1.00 10.12 49 ASP A C 6
ATOM 8732 O O . ASP A 1 49 ? 1.290 6.443 -7.699 1.00 1.14 49 ASP A O 6
ATOM 8741 N N . ALA A 1 50 ? 0.759 4.292 -7.305 1.00 43.52 50 ALA A N 6
ATOM 8742 C CA . ALA A 1 50 ? 2.099 3.795 -7.593 1.00 73.03 50 ALA A CA 6
ATOM 8743 C C . ALA A 1 50 ? 2.415 3.900 -9.081 1.00 44.42 50 ALA A C 6
ATOM 8744 O O . ALA A 1 50 ? 3.514 4.301 -9.464 1.00 1.02 50 ALA A O 6
ATOM 8751 N N . GLU A 1 51 ? 1.446 3.538 -9.915 1.00 73.41 51 GLU A N 6
ATOM 8752 C CA . GLU A 1 51 ? 1.623 3.591 -11.361 1.00 65.55 51 GLU A CA 6
ATOM 8753 C C . GLU A 1 51 ? 1.756 5.033 -11.841 1.00 2.21 51 GLU A C 6
ATOM 8754 O O . GLU A 1 51 ? 2.657 5.362 -12.613 1.00 22.51 51 GLU A O 6
ATOM 8766 N N . ASP A 1 52 ? 0.852 5.890 -11.378 1.00 63.51 52 ASP A N 6
ATOM 8767 C CA . ASP A 1 52 ? 0.868 7.297 -11.758 1.00 54.34 52 ASP A CA 6
ATOM 8768 C C . ASP A 1 52 ? 2.131 7.984 -11.249 1.00 12.12 52 ASP A C 6
ATOM 8769 O O . ASP A 1 52 ? 2.738 8.790 -11.953 1.00 12.51 52 ASP A O 6
ATOM 8778 N N . ALA A 1 53 ? 2.520 7.659 -10.020 1.00 43.53 53 ALA A N 6
ATOM 8779 C CA . ALA A 1 53 ? 3.711 8.244 -9.417 1.00 3.20 53 ALA A CA 6
ATOM 8780 C C . ALA A 1 53 ? 4.967 7.850 -10.187 1.00 51.35 53 ALA A C 6
ATOM 8781 O O . ALA A 1 53 ? 5.747 8.707 -10.603 1.00 51.31 53 ALA A O 6
ATOM 8788 N N . VAL A 1 54 ? 5.157 6.548 -10.374 1.00 72.04 54 VAL A N 6
ATOM 8789 C CA . VAL A 1 54 ? 6.318 6.040 -11.095 1.00 51.55 54 VAL A CA 6
ATOM 8790 C C . VAL A 1 54 ? 6.350 6.568 -12.526 1.00 23.34 54 VAL A C 6
ATOM 8791 O O . VAL A 1 54 ? 7.274 7.283 -12.913 1.00 41.15 54 VAL A O 6
ATOM 8804 N N . ARG A 1 55 ? 5.335 6.210 -13.305 1.00 63.14 55 ARG A N 6
ATOM 8805 C CA . ARG A 1 55 ? 5.248 6.646 -14.694 1.00 13.54 55 ARG A CA 6
ATOM 8806 C C . ARG A 1 55 ? 5.413 8.160 -14.799 1.00 64.32 55 ARG A C 6
ATOM 8807 O O . ARG A 1 55 ? 6.073 8.660 -15.709 1.00 40.21 55 ARG A O 6
ATOM 8828 N N . GLY A 1 56 ? 4.809 8.883 -13.862 1.00 11.15 56 GLY A N 6
ATOM 8829 C CA . GLY A 1 56 ? 4.901 10.331 -13.868 1.00 0.44 56 GLY A CA 6
ATOM 8830 C C . GLY A 1 56 ? 6.296 10.825 -13.541 1.00 4.03 56 GLY A C 6
ATOM 8831 O O . GLY A 1 56 ? 6.994 11.357 -14.406 1.00 33.32 56 GLY A O 6
ATOM 8835 N N . LEU A 1 57 ? 6.705 10.651 -12.289 1.00 4.22 57 LEU A N 6
ATOM 8836 C CA . LEU A 1 57 ? 8.027 11.085 -11.848 1.00 71.55 57 LEU A CA 6
ATOM 8837 C C . LEU A 1 57 ? 9.111 10.570 -12.791 1.00 14.42 57 LEU A C 6
ATOM 8838 O O . LEU A 1 57 ? 9.894 11.349 -13.335 1.00 60.53 57 LEU A O 6
ATOM 8854 N N . ASP A 1 58 ? 9.148 9.256 -12.980 1.00 53.11 58 ASP A N 6
ATOM 8855 C CA . ASP A 1 58 ? 10.133 8.638 -13.860 1.00 20.24 58 ASP A CA 6
ATOM 8856 C C . ASP A 1 58 ? 9.970 9.135 -15.293 1.00 31.43 58 ASP A C 6
ATOM 8857 O O . ASP A 1 58 ? 10.951 9.332 -16.008 1.00 24.14 58 ASP A O 6
ATOM 8866 N N . GLY A 1 59 ? 8.722 9.334 -15.706 1.00 70.13 59 GLY A N 6
ATOM 8867 C CA . GLY A 1 59 ? 8.453 9.805 -17.052 1.00 71.45 59 GLY A CA 6
ATOM 8868 C C . GLY A 1 59 ? 8.845 11.256 -17.249 1.00 21.45 59 GLY A C 6
ATOM 8869 O O . GLY A 1 59 ? 9.008 11.716 -18.379 1.00 31.41 59 GLY A O 6
ATOM 8873 N N . LYS A 1 60 ? 8.996 11.980 -16.145 1.00 50.31 60 LYS A N 6
ATOM 8874 C CA . LYS A 1 60 ? 9.371 13.388 -16.199 1.00 50.32 60 LYS A CA 6
ATOM 8875 C C . LYS A 1 60 ? 9.914 13.859 -14.854 1.00 33.24 60 LYS A C 6
ATOM 8876 O O . LYS A 1 60 ? 9.221 13.798 -13.838 1.00 13.41 60 LYS A O 6
ATOM 8895 N N . VAL A 1 61 ? 11.157 14.329 -14.854 1.00 1.12 61 VAL A N 6
ATOM 8896 C CA . VAL A 1 61 ? 11.792 14.813 -13.633 1.00 73.44 61 VAL A CA 6
ATOM 8897 C C . VAL A 1 61 ? 10.877 15.773 -12.881 1.00 73.44 61 VAL A C 6
ATOM 8898 O O . VAL A 1 61 ? 10.044 16.452 -13.483 1.00 30.41 61 VAL A O 6
ATOM 8911 N N . ILE A 1 62 ? 11.037 15.824 -11.563 1.00 45.15 62 ILE A N 6
ATOM 8912 C CA . ILE A 1 62 ? 10.227 16.702 -10.729 1.00 52.43 62 ILE A CA 6
ATOM 8913 C C . ILE A 1 62 ? 11.087 17.762 -10.048 1.00 73.34 62 ILE A C 6
ATOM 8914 O O . ILE A 1 62 ? 12.042 17.440 -9.340 1.00 74.43 62 ILE A O 6
ATOM 8930 N N . CYS A 1 63 ? 10.741 19.026 -10.266 1.00 31.31 63 CYS A N 6
ATOM 8931 C CA . CYS A 1 63 ? 11.481 20.134 -9.672 1.00 73.22 63 CYS A CA 6
ATOM 8932 C C . CYS A 1 63 ? 12.983 19.950 -9.865 1.00 55.21 63 CYS A C 6
ATOM 8933 O O . CYS A 1 63 ? 13.771 20.206 -8.956 1.00 64.04 63 CYS A O 6
ATOM 8941 N N . GLY A 1 64 ? 13.371 19.503 -11.056 1.00 11.23 64 GLY A N 6
ATOM 8942 C CA . GLY A 1 64 ? 14.777 19.291 -11.346 1.00 31.11 64 GLY A CA 6
ATOM 8943 C C . GLY A 1 64 ? 15.337 18.073 -10.639 1.00 24.03 64 GLY A C 6
ATOM 8944 O O . GLY A 1 64 ? 16.511 18.047 -10.270 1.00 24.43 64 GLY A O 6
ATOM 8948 N N . SER A 1 65 ? 14.496 17.062 -10.448 1.00 12.03 65 SER A N 6
ATOM 8949 C CA . SER A 1 65 ? 14.912 15.837 -9.775 1.00 5.32 65 SER A CA 6
ATOM 8950 C C . SER A 1 65 ? 14.581 14.612 -10.622 1.00 12.34 65 SER A C 6
ATOM 8951 O O . SER A 1 65 ? 13.442 14.144 -10.637 1.00 2.52 65 SER A O 6
ATOM 8959 N N . ARG A 1 66 ? 15.584 14.098 -11.325 1.00 42.13 66 ARG A N 6
ATOM 8960 C CA . ARG A 1 66 ? 15.400 12.928 -12.176 1.00 1.50 66 ARG A CA 6
ATOM 8961 C C . ARG A 1 66 ? 15.515 11.642 -11.364 1.00 32.14 66 ARG A C 6
ATOM 8962 O O . ARG A 1 66 ? 16.311 10.760 -11.687 1.00 1.35 66 ARG A O 6
ATOM 8983 N N . VAL A 1 67 ? 14.714 11.542 -10.307 1.00 62.42 67 VAL A N 6
ATOM 8984 C CA . VAL A 1 67 ? 14.725 10.363 -9.449 1.00 2.22 67 VAL A CA 6
ATOM 8985 C C . VAL A 1 67 ? 14.388 9.104 -10.239 1.00 50.14 67 VAL A C 6
ATOM 8986 O O . VAL A 1 67 ? 13.740 9.170 -11.284 1.00 64.14 67 VAL A O 6
ATOM 8999 N N . ARG A 1 68 ? 14.831 7.958 -9.733 1.00 61.14 68 ARG A N 6
ATOM 9000 C CA . ARG A 1 68 ? 14.577 6.683 -10.393 1.00 31.32 68 ARG A CA 6
ATOM 9001 C C . ARG A 1 68 ? 13.537 5.872 -9.625 1.00 71.34 68 ARG A C 6
ATOM 9002 O O . ARG A 1 68 ? 13.830 5.302 -8.574 1.00 43.31 68 ARG A O 6
ATOM 9023 N N . VAL A 1 69 ? 12.320 5.824 -10.158 1.00 50.13 69 VAL A N 6
ATOM 9024 C CA . VAL A 1 69 ? 11.236 5.083 -9.524 1.00 62.25 69 VAL A CA 6
ATOM 9025 C C . VAL A 1 69 ? 10.898 3.822 -10.312 1.00 44.25 69 VAL A C 6
ATOM 9026 O O . VAL A 1 69 ? 10.835 3.845 -11.541 1.00 51.31 69 VAL A O 6
ATOM 9039 N N . GLU A 1 70 ? 10.682 2.723 -9.596 1.00 41.33 70 GLU A N 6
ATOM 9040 C CA . GLU A 1 70 ? 10.351 1.452 -10.230 1.00 13.43 70 GLU A CA 6
ATOM 9041 C C . GLU A 1 70 ? 9.521 0.578 -9.294 1.00 21.01 70 GLU A C 6
ATOM 9042 O O . GLU A 1 70 ? 9.507 0.787 -8.080 1.00 61.00 70 GLU A O 6
ATOM 9054 N N . LEU A 1 71 ? 8.830 -0.402 -9.867 1.00 4.44 71 LEU A N 6
ATOM 9055 C CA . LEU A 1 71 ? 7.997 -1.309 -9.085 1.00 1.41 71 LEU A CA 6
ATOM 9056 C C . LEU A 1 71 ? 8.617 -2.701 -9.023 1.00 41.11 71 LEU A C 6
ATOM 9057 O O . LEU A 1 71 ? 8.628 -3.431 -10.014 1.00 42.12 71 LEU A O 6
ATOM 9073 N N . SER A 1 72 ? 9.130 -3.063 -7.852 1.00 4.02 72 SER A N 6
ATOM 9074 C CA . SER A 1 72 ? 9.754 -4.367 -7.661 1.00 33.43 72 SER A CA 6
ATOM 9075 C C . SER A 1 72 ? 8.700 -5.469 -7.599 1.00 21.04 72 SER A C 6
ATOM 9076 O O . SER A 1 72 ? 8.977 -6.629 -7.907 1.00 5.34 72 SER A O 6
ATOM 9084 N N . THR A 1 73 ? 7.488 -5.098 -7.198 1.00 30.14 73 THR A N 6
ATOM 9085 C CA . THR A 1 73 ? 6.392 -6.053 -7.093 1.00 70.12 73 THR A CA 6
ATOM 9086 C C . THR A 1 73 ? 5.048 -5.375 -7.332 1.00 34.33 73 THR A C 6
ATOM 9087 O O . THR A 1 73 ? 4.787 -4.291 -6.811 1.00 71.44 73 THR A O 6
ATOM 9098 N N . GLY A 1 74 ? 4.196 -6.022 -8.122 1.00 13.20 74 GLY A N 6
ATOM 9099 C CA . GLY A 1 74 ? 2.888 -5.466 -8.415 1.00 14.12 74 GLY A CA 6
ATOM 9100 C C . GLY A 1 74 ? 2.859 -4.713 -9.730 1.00 73.22 74 GLY A C 6
ATOM 9101 O O . GLY A 1 74 ? 2.026 -3.829 -9.929 1.00 3.25 74 GLY A O 6
ATOM 9105 N N . MET A 1 75 ? 3.771 -5.063 -10.631 1.00 23.33 75 MET A N 6
ATOM 9106 C CA . MET A 1 75 ? 3.847 -4.414 -11.934 1.00 52.50 75 MET A CA 6
ATOM 9107 C C . MET A 1 75 ? 3.904 -5.447 -13.054 1.00 63.23 75 MET A C 6
ATOM 9108 O O . MET A 1 75 ? 4.976 -5.835 -13.519 1.00 43.13 75 MET A O 6
ATOM 9122 N N . PRO A 1 76 ? 2.725 -5.905 -13.499 1.00 72.41 76 PRO A N 6
ATOM 9123 C CA . PRO A 1 76 ? 2.615 -6.900 -14.570 1.00 71.04 76 PRO A CA 6
ATOM 9124 C C . PRO A 1 76 ? 3.019 -6.336 -15.928 1.00 60.44 76 PRO A C 6
ATOM 9125 O O . PRO A 1 76 ? 2.420 -5.378 -16.416 1.00 41.22 76 PRO A O 6
ATOM 9136 N N . ARG A 1 77 ? 4.038 -6.938 -16.534 1.00 53.31 77 ARG A N 6
ATOM 9137 C CA . ARG A 1 77 ? 4.522 -6.495 -17.836 1.00 11.31 77 ARG A CA 6
ATOM 9138 C C . ARG A 1 77 ? 4.452 -7.627 -18.856 1.00 73.13 77 ARG A C 6
ATOM 9139 O O . ARG A 1 77 ? 4.083 -8.754 -18.524 1.00 3.34 77 ARG A O 6
ATOM 9160 N N . ARG A 1 78 ? 4.807 -7.319 -20.099 1.00 72.44 78 ARG A N 6
ATOM 9161 C CA . ARG A 1 78 ? 4.782 -8.310 -21.168 1.00 64.35 78 ARG A CA 6
ATOM 9162 C C . ARG A 1 78 ? 6.111 -9.056 -21.249 1.00 43.23 78 ARG A C 6
ATOM 9163 O O . ARG A 1 78 ? 6.234 -10.050 -21.965 1.00 3.12 78 ARG A O 6
ATOM 9184 N N . SER A 1 79 ? 7.103 -8.568 -20.511 1.00 64.13 79 SER A N 6
ATOM 9185 C CA . SER A 1 79 ? 8.425 -9.185 -20.503 1.00 35.23 79 SER A CA 6
ATOM 9186 C C . SER A 1 79 ? 8.378 -10.560 -19.842 1.00 52.30 79 SER A C 6
ATOM 9187 O O . SER A 1 79 ? 7.395 -10.915 -19.192 1.00 14.22 79 SER A O 6
ATOM 9195 N N . ARG A 1 80 ? 9.448 -11.329 -20.014 1.00 41.51 80 ARG A N 6
ATOM 9196 C CA . ARG A 1 80 ? 9.530 -12.665 -19.436 1.00 51.43 80 ARG A CA 6
ATOM 9197 C C . ARG A 1 80 ? 9.909 -12.596 -17.960 1.00 32.12 80 ARG A C 6
ATOM 9198 O O . ARG A 1 80 ? 10.864 -13.238 -17.523 1.00 22.02 80 ARG A O 6
ATOM 9219 N N . PHE A 1 81 ? 9.154 -11.813 -17.196 1.00 72.22 81 PHE A N 6
ATOM 9220 C CA . PHE A 1 81 ? 9.411 -11.659 -15.769 1.00 61.41 81 PHE A CA 6
ATOM 9221 C C . PHE A 1 81 ? 9.210 -12.982 -15.034 1.00 52.45 81 PHE A C 6
ATOM 9222 O O . PHE A 1 81 ? 8.231 -13.691 -15.268 1.00 11.13 81 PHE A O 6
ATOM 9239 N N . ASP A 1 82 ? 10.143 -13.306 -14.147 1.00 24.30 82 ASP A N 6
ATOM 9240 C CA . ASP A 1 82 ? 10.070 -14.543 -13.377 1.00 54.42 82 ASP A CA 6
ATOM 9241 C C . ASP A 1 82 ? 9.355 -14.314 -12.049 1.00 1.11 82 ASP A C 6
ATOM 9242 O O . ASP A 1 82 ? 8.576 -15.154 -11.599 1.00 55.04 82 ASP A O 6
ATOM 9251 N N . ARG A 1 83 ? 9.627 -13.172 -11.425 1.00 65.33 83 ARG A N 6
ATOM 9252 C CA . ARG A 1 83 ? 9.013 -12.834 -10.147 1.00 74.33 83 ARG A CA 6
ATOM 9253 C C . ARG A 1 83 ? 7.531 -12.513 -10.325 1.00 24.23 83 ARG A C 6
ATOM 9254 O O . ARG A 1 83 ? 7.147 -11.662 -11.127 1.00 3.33 83 ARG A O 6
ATOM 9275 N N . PRO A 1 84 ? 6.679 -13.211 -9.559 1.00 53.44 84 PRO A N 6
ATOM 9276 C CA . PRO A 1 84 ? 5.227 -13.017 -9.614 1.00 34.31 84 PRO A CA 6
ATOM 9277 C C . PRO A 1 84 ? 4.799 -11.673 -9.036 1.00 53.42 84 PRO A C 6
ATOM 9278 O O . PRO A 1 84 ? 4.912 -11.421 -7.836 1.00 51.13 84 PRO A O 6
ATOM 9289 N N . PRO A 1 85 ? 4.295 -10.787 -9.908 1.00 14.41 85 PRO A N 6
ATOM 9290 C CA . PRO A 1 85 ? 3.839 -9.453 -9.506 1.00 54.43 85 PRO A CA 6
ATOM 9291 C C . PRO A 1 85 ? 2.564 -9.503 -8.670 1.00 43.13 85 PRO A C 6
ATOM 9292 O O . PRO A 1 85 ? 1.705 -10.357 -8.883 1.00 34.30 85 PRO A O 6
ATOM 9303 N N . ALA A 1 86 ? 2.449 -8.582 -7.719 1.00 42.33 86 ALA A N 6
ATOM 9304 C CA . ALA A 1 86 ? 1.278 -8.520 -6.853 1.00 45.02 86 ALA A CA 6
ATOM 9305 C C . ALA A 1 86 ? 0.047 -8.063 -7.627 1.00 75.21 86 ALA A C 6
ATOM 9306 O O . ALA A 1 86 ? -0.300 -6.882 -7.620 1.00 2.20 86 ALA A O 6
ATOM 9313 N N . ARG A 1 87 ? -0.611 -9.006 -8.294 1.00 62.11 87 ARG A N 6
ATOM 9314 C CA . ARG A 1 87 ? -1.803 -8.699 -9.075 1.00 33.43 87 ARG A CA 6
ATOM 9315 C C . ARG A 1 87 ? -2.890 -9.744 -8.840 1.00 72.44 87 ARG A C 6
ATOM 9316 O O . ARG A 1 87 ? -3.749 -9.963 -9.695 1.00 34.15 87 ARG A O 6
ATOM 9337 N N . ARG A 1 88 ? -2.845 -10.387 -7.678 1.00 12.11 88 ARG A N 6
ATOM 9338 C CA . ARG A 1 88 ? -3.825 -11.410 -7.332 1.00 43.00 88 ARG A CA 6
ATOM 9339 C C . ARG A 1 88 ? -5.020 -10.796 -6.609 1.00 71.03 88 ARG A C 6
ATOM 9340 O O . ARG A 1 88 ? -5.166 -10.940 -5.395 1.00 54.42 88 ARG A O 6
ATOM 9361 N N . LYS A 1 89 ? -5.873 -10.111 -7.363 1.00 44.45 89 LYS A N 6
ATOM 9362 C CA . LYS A 1 89 ? -7.056 -9.475 -6.797 1.00 10.33 89 LYS A CA 6
ATOM 9363 C C . LYS A 1 89 ? -8.112 -9.234 -7.871 1.00 63.11 89 LYS A C 6
ATOM 9364 O O . LYS A 1 89 ? -7.834 -9.349 -9.066 1.00 20.34 89 LYS A O 6
ATOM 9383 N N . LEU A 1 90 ? -9.322 -8.898 -7.440 1.00 33.13 90 LEU A N 6
ATOM 9384 C CA . LEU A 1 90 ? -10.420 -8.639 -8.365 1.00 62.22 90 LEU A CA 6
ATOM 9385 C C . LEU A 1 90 ? -11.450 -7.705 -7.740 1.00 14.41 90 LEU A C 6
ATOM 9386 O O . LEU A 1 90 ? -12.370 -8.149 -7.050 1.00 45.44 90 LEU A O 6
ATOM 9402 N N . LEU A 1 91 ? -11.293 -6.409 -7.987 1.00 1.13 91 LEU A N 6
ATOM 9403 C CA . LEU A 1 91 ? -12.211 -5.411 -7.450 1.00 12.41 91 LEU A CA 6
ATOM 9404 C C . LEU A 1 91 ? -12.159 -4.125 -8.270 1.00 24.52 91 LEU A C 6
ATOM 9405 O O . LEU A 1 91 ? -13.180 -3.654 -8.768 1.00 71.34 91 LEU A O 6
ATOM 9421 N N . GLU A 1 92 ? -10.961 -3.565 -8.406 1.00 63.23 92 GLU A N 6
ATOM 9422 C CA . GLU A 1 92 ? -10.776 -2.335 -9.167 1.00 63.34 92 GLU A CA 6
ATOM 9423 C C . GLU A 1 92 ? -10.638 -2.633 -10.658 1.00 23.23 92 GLU A C 6
ATOM 9424 O O . GLU A 1 92 ? -11.001 -1.815 -11.502 1.00 54.42 92 GLU A O 6
ATOM 9436 N N . VAL A 1 93 ? -10.109 -3.811 -10.973 1.00 62.32 93 VAL A N 6
ATOM 9437 C CA . VAL A 1 93 ? -9.923 -4.219 -12.361 1.00 4.33 93 VAL A CA 6
ATOM 9438 C C . VAL A 1 93 ? -10.974 -5.241 -12.779 1.00 43.41 93 VAL A C 6
ATOM 9439 O O . VAL A 1 93 ? -11.504 -5.979 -11.947 1.00 41.45 93 VAL A O 6
ATOM 9452 N N . LEU A 1 94 ? -11.271 -5.279 -14.073 1.00 61.13 94 LEU A N 6
ATOM 9453 C CA . LEU A 1 94 ? -12.259 -6.212 -14.604 1.00 13.31 94 LEU A CA 6
ATOM 9454 C C . LEU A 1 94 ? -11.820 -6.758 -15.959 1.00 31.24 94 LEU A C 6
ATOM 9455 O O . LEU A 1 94 ? -10.842 -6.290 -16.541 1.00 51.43 94 LEU A O 6
ATOM 9471 N N . PHE A 1 95 ? -12.551 -7.751 -16.455 1.00 42.25 95 PHE A N 6
ATOM 9472 C CA . PHE A 1 95 ? -12.238 -8.361 -17.743 1.00 4.54 95 PHE A CA 6
ATOM 9473 C C . PHE A 1 95 ? -10.877 -9.050 -17.701 1.00 40.11 95 PHE A C 6
ATOM 9474 O O . PHE A 1 95 ? -10.082 -8.934 -18.632 1.00 42.55 95 PHE A O 6
ATOM 9491 N N . ASN A 1 96 ? -10.617 -9.768 -16.613 1.00 41.31 96 ASN A N 6
ATOM 9492 C CA . ASN A 1 96 ? -9.352 -10.475 -16.449 1.00 33.35 96 ASN A CA 6
ATOM 9493 C C . ASN A 1 96 ? -9.580 -11.981 -16.356 1.00 64.10 96 ASN A C 6
ATOM 9494 O O . ASN A 1 96 ? -8.747 -12.714 -15.824 1.00 1.34 96 ASN A O 6
ATOM 9505 N N . GLY A 1 97 ? -10.714 -12.436 -16.879 1.00 71.44 97 GLY A N 6
ATOM 9506 C CA . GLY A 1 97 ? -11.031 -13.852 -16.846 1.00 63.22 97 GLY A CA 6
ATOM 9507 C C . GLY A 1 97 ? -11.350 -14.342 -15.448 1.00 23.42 97 GLY A C 6
ATOM 9508 O O . GLY A 1 97 ? -10.603 -15.120 -14.854 1.00 25.20 97 GLY A O 6
ATOM 9512 N N . PRO A 1 98 ? -12.484 -13.881 -14.899 1.00 65.32 98 PRO A N 6
ATOM 9513 C CA . PRO A 1 98 ? -12.925 -14.264 -13.555 1.00 0.24 98 PRO A CA 6
ATOM 9514 C C . PRO A 1 98 ? -13.367 -15.721 -13.482 1.00 72.34 98 PRO A C 6
ATOM 9515 O O . PRO A 1 98 ? -13.345 -16.335 -12.415 1.00 22.41 98 PRO A O 6
ATOM 9526 N N . LEU A 1 99 ? -13.768 -16.270 -14.624 1.00 35.13 99 LEU A N 6
ATOM 9527 C CA . LEU A 1 99 ? -14.216 -17.657 -14.690 1.00 62.00 99 LEU A CA 6
ATOM 9528 C C . LEU A 1 99 ? -13.154 -18.542 -15.335 1.00 4.50 99 LEU A C 6
ATOM 9529 O O . LEU A 1 99 ? -12.852 -18.402 -16.520 1.00 13.42 99 LEU A O 6
ATOM 9545 N N . GLU A 1 100 ? -12.592 -19.453 -14.547 1.00 63.12 100 GLU A N 6
ATOM 9546 C CA . GLU A 1 100 ? -11.564 -20.361 -15.043 1.00 32.20 100 GLU A CA 6
ATOM 9547 C C . GLU A 1 100 ? -12.185 -21.660 -15.550 1.00 5.01 100 GLU A C 6
ATOM 9548 O O . GLU A 1 100 ? -11.477 -22.615 -15.872 1.00 42.23 100 GLU A O 6
ATOM 9560 N N . HIS A 1 101 ? -13.512 -21.688 -15.617 1.00 22.30 101 HIS A N 6
ATOM 9561 C CA . HIS A 1 101 ? -14.229 -22.869 -16.084 1.00 63.45 101 HIS A CA 6
ATOM 9562 C C . HIS A 1 101 ? -13.900 -24.082 -15.219 1.00 62.33 101 HIS A C 6
ATOM 9563 O O . HIS A 1 101 ? -13.167 -23.975 -14.236 1.00 4.52 101 HIS A O 6
ATOM 9577 N N . MET A 1 1 ? 1.301 1.026 1.533 1.00 71.33 1 MET A N 7
ATOM 9578 C CA . MET A 1 1 ? 1.780 0.625 0.215 1.00 52.12 1 MET A CA 7
ATOM 9579 C C . MET A 1 1 ? 3.300 0.729 0.134 1.00 75.20 1 MET A C 7
ATOM 9580 O O . MET A 1 1 ? 3.890 1.710 0.587 1.00 63.52 1 MET A O 7
ATOM 9594 N N . LYS A 1 2 ? 3.928 -0.289 -0.445 1.00 55.11 2 LYS A N 7
ATOM 9595 C CA . LYS A 1 2 ? 5.379 -0.313 -0.586 1.00 55.45 2 LYS A CA 7
ATOM 9596 C C . LYS A 1 2 ? 5.809 0.347 -1.893 1.00 12.23 2 LYS A C 7
ATOM 9597 O O . LYS A 1 2 ? 5.413 -0.082 -2.977 1.00 24.54 2 LYS A O 7
ATOM 9616 N N . VAL A 1 3 ? 6.622 1.393 -1.783 1.00 22.34 3 VAL A N 7
ATOM 9617 C CA . VAL A 1 3 ? 7.108 2.110 -2.955 1.00 43.12 3 VAL A CA 7
ATOM 9618 C C . VAL A 1 3 ? 8.626 2.017 -3.066 1.00 71.24 3 VAL A C 7
ATOM 9619 O O . VAL A 1 3 ? 9.343 2.200 -2.083 1.00 23.13 3 VAL A O 7
ATOM 9632 N N . TYR A 1 4 ? 9.109 1.732 -4.271 1.00 33.45 4 TYR A N 7
ATOM 9633 C CA . TYR A 1 4 ? 10.542 1.612 -4.511 1.00 31.03 4 TYR A CA 7
ATOM 9634 C C . TYR A 1 4 ? 11.018 2.667 -5.504 1.00 54.35 4 TYR A C 7
ATOM 9635 O O . TYR A 1 4 ? 10.798 2.546 -6.710 1.00 13.13 4 TYR A O 7
ATOM 9653 N N . VAL A 1 5 ? 11.672 3.703 -4.989 1.00 43.34 5 VAL A N 7
ATOM 9654 C CA . VAL A 1 5 ? 12.182 4.780 -5.830 1.00 12.20 5 VAL A CA 7
ATOM 9655 C C . VAL A 1 5 ? 13.703 4.858 -5.762 1.00 72.41 5 VAL A C 7
ATOM 9656 O O . VAL A 1 5 ? 14.266 5.366 -4.794 1.00 44.31 5 VAL A O 7
ATOM 9669 N N . GLY A 1 6 ? 14.363 4.349 -6.798 1.00 52.14 6 GLY A N 7
ATOM 9670 C CA . GLY A 1 6 ? 15.813 4.371 -6.837 1.00 63.21 6 GLY A CA 7
ATOM 9671 C C . GLY A 1 6 ? 16.350 5.071 -8.070 1.00 21.22 6 GLY A C 7
ATOM 9672 O O . GLY A 1 6 ? 15.697 5.954 -8.624 1.00 2.13 6 GLY A O 7
ATOM 9676 N N . ASN A 1 7 ? 17.544 4.676 -8.499 1.00 44.54 7 ASN A N 7
ATOM 9677 C CA . ASN A 1 7 ? 18.170 5.274 -9.674 1.00 11.15 7 ASN A CA 7
ATOM 9678 C C . ASN A 1 7 ? 18.436 6.760 -9.451 1.00 74.03 7 ASN A C 7
ATOM 9679 O O . ASN A 1 7 ? 17.974 7.606 -10.218 1.00 41.14 7 ASN A O 7
ATOM 9690 N N . LEU A 1 8 ? 19.183 7.071 -8.398 1.00 34.54 8 LEU A N 7
ATOM 9691 C CA . LEU A 1 8 ? 19.511 8.454 -8.074 1.00 2.52 8 LEU A CA 7
ATOM 9692 C C . LEU A 1 8 ? 20.967 8.761 -8.409 1.00 42.22 8 LEU A C 7
ATOM 9693 O O . LEU A 1 8 ? 21.882 8.308 -7.722 1.00 52.14 8 LEU A O 7
ATOM 9709 N N . GLY A 1 9 ? 21.175 9.536 -9.470 1.00 15.24 9 GLY A N 7
ATOM 9710 C CA . GLY A 1 9 ? 22.521 9.892 -9.876 1.00 43.23 9 GLY A CA 7
ATOM 9711 C C . GLY A 1 9 ? 23.137 10.948 -8.980 1.00 44.44 9 GLY A C 7
ATOM 9712 O O . GLY A 1 9 ? 23.682 10.635 -7.921 1.00 45.14 9 GLY A O 7
ATOM 9716 N N . THR A 1 10 ? 23.053 12.205 -9.405 1.00 41.44 10 THR A N 7
ATOM 9717 C CA . THR A 1 10 ? 23.609 13.311 -8.636 1.00 0.20 10 THR A CA 7
ATOM 9718 C C . THR A 1 10 ? 22.803 14.588 -8.847 1.00 32.35 10 THR A C 7
ATOM 9719 O O . THR A 1 10 ? 23.232 15.494 -9.558 1.00 42.54 10 THR A O 7
ATOM 9730 N N . GLY A 1 11 ? 21.631 14.652 -8.222 1.00 12.04 11 GLY A N 7
ATOM 9731 C CA . GLY A 1 11 ? 20.783 15.823 -8.353 1.00 63.41 11 GLY A CA 7
ATOM 9732 C C . GLY A 1 11 ? 19.362 15.564 -7.893 1.00 4.33 11 GLY A C 7
ATOM 9733 O O . GLY A 1 11 ? 18.638 16.495 -7.540 1.00 23.21 11 GLY A O 7
ATOM 9737 N N . ALA A 1 12 ? 18.962 14.297 -7.897 1.00 54.24 12 ALA A N 7
ATOM 9738 C CA . ALA A 1 12 ? 17.618 13.919 -7.477 1.00 1.43 12 ALA A CA 7
ATOM 9739 C C . ALA A 1 12 ? 17.662 12.805 -6.436 1.00 54.51 12 ALA A C 7
ATOM 9740 O O . ALA A 1 12 ? 17.920 11.648 -6.762 1.00 72.33 12 ALA A O 7
ATOM 9747 N N . GLY A 1 13 ? 17.408 13.164 -5.181 1.00 73.11 13 GLY A N 7
ATOM 9748 C CA . GLY A 1 13 ? 17.424 12.183 -4.112 1.00 31.22 13 GLY A CA 7
ATOM 9749 C C . GLY A 1 13 ? 16.161 12.218 -3.274 1.00 21.40 13 GLY A C 7
ATOM 9750 O O . GLY A 1 13 ? 15.053 12.133 -3.803 1.00 72.25 13 GLY A O 7
ATOM 9754 N N . LYS A 1 14 ? 16.327 12.341 -1.961 1.00 61.15 14 LYS A N 7
ATOM 9755 C CA . LYS A 1 14 ? 15.192 12.386 -1.047 1.00 41.22 14 LYS A CA 7
ATOM 9756 C C . LYS A 1 14 ? 14.328 13.614 -1.313 1.00 53.44 14 LYS A C 7
ATOM 9757 O O . LYS A 1 14 ? 13.108 13.512 -1.435 1.00 13.43 14 LYS A O 7
ATOM 9776 N N . GLY A 1 15 ? 14.969 14.776 -1.404 1.00 60.35 15 GLY A N 7
ATOM 9777 C CA . GLY A 1 15 ? 14.243 16.006 -1.657 1.00 53.42 15 GLY A CA 7
ATOM 9778 C C . GLY A 1 15 ? 13.490 15.976 -2.973 1.00 24.12 15 GLY A C 7
ATOM 9779 O O . GLY A 1 15 ? 12.343 16.414 -3.049 1.00 3.42 15 GLY A O 7
ATOM 9783 N N . GLU A 1 16 ? 14.139 15.458 -4.012 1.00 14.24 16 GLU A N 7
ATOM 9784 C CA . GLU A 1 16 ? 13.523 15.375 -5.331 1.00 1.31 16 GLU A CA 7
ATOM 9785 C C . GLU A 1 16 ? 12.311 14.448 -5.309 1.00 3.13 16 GLU A C 7
ATOM 9786 O O . GLU A 1 16 ? 11.199 14.853 -5.650 1.00 62.13 16 GLU A O 7
ATOM 9798 N N . LEU A 1 17 ? 12.534 13.202 -4.905 1.00 45.32 17 LEU A N 7
ATOM 9799 C CA . LEU A 1 17 ? 11.462 12.216 -4.838 1.00 72.14 17 LEU A CA 7
ATOM 9800 C C . LEU A 1 17 ? 10.363 12.670 -3.883 1.00 10.21 17 LEU A C 7
ATOM 9801 O O . LEU A 1 17 ? 9.192 12.343 -4.069 1.00 54.13 17 LEU A O 7
ATOM 9817 N N . GLU A 1 18 ? 10.750 13.428 -2.861 1.00 61.52 18 GLU A N 7
ATOM 9818 C CA . GLU A 1 18 ? 9.797 13.928 -1.878 1.00 33.33 18 GLU A CA 7
ATOM 9819 C C . GLU A 1 18 ? 8.864 14.963 -2.501 1.00 65.41 18 GLU A C 7
ATOM 9820 O O . GLU A 1 18 ? 7.647 14.897 -2.333 1.00 54.45 18 GLU A O 7
ATOM 9832 N N . ARG A 1 19 ? 9.446 15.917 -3.220 1.00 50.12 19 ARG A N 7
ATOM 9833 C CA . ARG A 1 19 ? 8.669 16.967 -3.867 1.00 54.12 19 ARG A CA 7
ATOM 9834 C C . ARG A 1 19 ? 7.715 16.378 -4.902 1.00 73.12 19 ARG A C 7
ATOM 9835 O O . ARG A 1 19 ? 6.546 16.758 -4.971 1.00 43.04 19 ARG A O 7
ATOM 9856 N N . ALA A 1 20 ? 8.222 15.448 -5.705 1.00 52.11 20 ALA A N 7
ATOM 9857 C CA . ALA A 1 20 ? 7.415 14.806 -6.735 1.00 61.41 20 ALA A CA 7
ATOM 9858 C C . ALA A 1 20 ? 6.266 14.015 -6.119 1.00 11.12 20 ALA A C 7
ATOM 9859 O O . ALA A 1 20 ? 5.096 14.282 -6.397 1.00 25.52 20 ALA A O 7
ATOM 9866 N N . PHE A 1 21 ? 6.606 13.041 -5.281 1.00 41.12 21 PHE A N 7
ATOM 9867 C CA . PHE A 1 21 ? 5.602 12.210 -4.627 1.00 3.24 21 PHE A CA 7
ATOM 9868 C C . PHE A 1 21 ? 4.525 13.071 -3.974 1.00 11.50 21 PHE A C 7
ATOM 9869 O O . PHE A 1 21 ? 3.331 12.858 -4.187 1.00 4.43 21 PHE A O 7
ATOM 9886 N N . SER A 1 22 ? 4.956 14.045 -3.178 1.00 33.22 22 SER A N 7
ATOM 9887 C CA . SER A 1 22 ? 4.029 14.936 -2.490 1.00 10.10 22 SER A CA 7
ATOM 9888 C C . SER A 1 22 ? 3.149 15.681 -3.489 1.00 40.12 22 SER A C 7
ATOM 9889 O O . SER A 1 22 ? 1.938 15.800 -3.299 1.00 63.14 22 SER A O 7
ATOM 9897 N N . TYR A 1 23 ? 3.767 16.181 -4.554 1.00 14.25 23 TYR A N 7
ATOM 9898 C CA . TYR A 1 23 ? 3.041 16.917 -5.582 1.00 45.23 23 TYR A CA 7
ATOM 9899 C C . TYR A 1 23 ? 1.896 16.081 -6.145 1.00 43.04 23 TYR A C 7
ATOM 9900 O O . TYR A 1 23 ? 0.803 16.591 -6.391 1.00 71.25 23 TYR A O 7
ATOM 9918 N N . TYR A 1 24 ? 2.156 14.794 -6.346 1.00 73.12 24 TYR A N 7
ATOM 9919 C CA . TYR A 1 24 ? 1.149 13.886 -6.882 1.00 34.32 24 TYR A CA 7
ATOM 9920 C C . TYR A 1 24 ? 0.096 13.556 -5.827 1.00 42.54 24 TYR A C 7
ATOM 9921 O O . TYR A 1 24 ? -1.081 13.387 -6.141 1.00 13.01 24 TYR A O 7
ATOM 9939 N N . GLY A 1 25 ? 0.531 13.468 -4.574 1.00 11.01 25 GLY A N 7
ATOM 9940 C CA . GLY A 1 25 ? -0.385 13.160 -3.491 1.00 41.11 25 GLY A CA 7
ATOM 9941 C C . GLY A 1 25 ? 0.326 12.981 -2.164 1.00 55.21 25 GLY A C 7
ATOM 9942 O O . GLY A 1 25 ? 1.521 12.692 -2.110 1.00 2.43 25 GLY A O 7
ATOM 9946 N N . PRO A 1 26 ? -0.418 13.156 -1.062 1.00 14.11 26 PRO A N 7
ATOM 9947 C CA . PRO A 1 26 ? 0.127 13.018 0.292 1.00 43.23 26 PRO A CA 7
ATOM 9948 C C . PRO A 1 26 ? 0.470 11.572 0.634 1.00 43.41 26 PRO A C 7
ATOM 9949 O O . PRO A 1 26 ? -0.418 10.737 0.805 1.00 32.43 26 PRO A O 7
ATOM 9960 N N . LEU A 1 27 ? 1.763 11.283 0.733 1.00 41.55 27 LEU A N 7
ATOM 9961 C CA . LEU A 1 27 ? 2.224 9.937 1.055 1.00 11.53 27 LEU A CA 7
ATOM 9962 C C . LEU A 1 27 ? 2.271 9.725 2.565 1.00 10.41 27 LEU A C 7
ATOM 9963 O O . LEU A 1 27 ? 1.921 10.617 3.338 1.00 3.43 27 LEU A O 7
ATOM 9979 N N . ARG A 1 28 ? 2.707 8.540 2.978 1.00 64.14 28 ARG A N 7
ATOM 9980 C CA . ARG A 1 28 ? 2.801 8.211 4.395 1.00 45.22 28 ARG A CA 7
ATOM 9981 C C . ARG A 1 28 ? 4.161 8.616 4.958 1.00 53.12 28 ARG A C 7
ATOM 9982 O O . ARG A 1 28 ? 4.249 9.458 5.852 1.00 42.41 28 ARG A O 7
ATOM 10003 N N . THR A 1 29 ? 5.219 8.010 4.429 1.00 41.03 29 THR A N 7
ATOM 10004 C CA . THR A 1 29 ? 6.573 8.306 4.879 1.00 64.41 29 THR A CA 7
ATOM 10005 C C . THR A 1 29 ? 7.597 7.973 3.799 1.00 34.52 29 THR A C 7
ATOM 10006 O O . THR A 1 29 ? 7.502 6.939 3.138 1.00 70.43 29 THR A O 7
ATOM 10017 N N . VAL A 1 30 ? 8.576 8.855 3.626 1.00 72.31 30 VAL A N 7
ATOM 10018 C CA . VAL A 1 30 ? 9.619 8.653 2.627 1.00 14.11 30 VAL A CA 7
ATOM 10019 C C . VAL A 1 30 ? 10.952 8.318 3.285 1.00 4.30 30 VAL A C 7
ATOM 10020 O O . VAL A 1 30 ? 11.184 8.652 4.447 1.00 34.32 30 VAL A O 7
ATOM 10033 N N . TRP A 1 31 ? 11.827 7.658 2.534 1.00 15.03 31 TRP A N 7
ATOM 10034 C CA . TRP A 1 31 ? 13.139 7.278 3.045 1.00 51.11 31 TRP A CA 7
ATOM 10035 C C . TRP A 1 31 ? 14.122 7.047 1.902 1.00 15.12 31 TRP A C 7
ATOM 10036 O O . TRP A 1 31 ? 13.718 6.782 0.769 1.00 5.51 31 TRP A O 7
ATOM 10057 N N . ILE A 1 32 ? 15.411 7.148 2.207 1.00 51.43 32 ILE A N 7
ATOM 10058 C CA . ILE A 1 32 ? 16.450 6.949 1.204 1.00 21.13 32 ILE A CA 7
ATOM 10059 C C . ILE A 1 32 ? 17.496 5.950 1.688 1.00 74.43 32 ILE A C 7
ATOM 10060 O O . ILE A 1 32 ? 17.752 5.834 2.886 1.00 55.42 32 ILE A O 7
ATOM 10076 N N . ALA A 1 33 ? 18.098 5.230 0.747 1.00 41.14 33 ALA A N 7
ATOM 10077 C CA . ALA A 1 33 ? 19.119 4.243 1.076 1.00 50.20 33 ALA A CA 7
ATOM 10078 C C . ALA A 1 33 ? 20.507 4.735 0.679 1.00 54.33 33 ALA A C 7
ATOM 10079 O O . ALA A 1 33 ? 20.857 4.748 -0.502 1.00 14.05 33 ALA A O 7
ATOM 10086 N N . ARG A 1 34 ? 21.292 5.140 1.671 1.00 3.31 34 ARG A N 7
ATOM 10087 C CA . ARG A 1 34 ? 22.641 5.635 1.424 1.00 2.33 34 ARG A CA 7
ATOM 10088 C C . ARG A 1 34 ? 23.588 4.488 1.085 1.00 31.43 34 ARG A C 7
ATOM 10089 O O . ARG A 1 34 ? 24.602 4.683 0.417 1.00 52.32 34 ARG A O 7
ATOM 10110 N N . ASN A 1 35 ? 23.249 3.290 1.552 1.00 10.21 35 ASN A N 7
ATOM 10111 C CA . ASN A 1 35 ? 24.069 2.111 1.299 1.00 2.14 35 ASN A CA 7
ATOM 10112 C C . ASN A 1 35 ? 24.396 1.984 -0.185 1.00 43.04 35 ASN A C 7
ATOM 10113 O O . ASN A 1 35 ? 25.557 2.017 -0.596 1.00 34.51 35 ASN A O 7
ATOM 10124 N N . PRO A 1 36 ? 23.350 1.836 -1.011 1.00 52.32 36 PRO A N 7
ATOM 10125 C CA . PRO A 1 36 ? 23.500 1.703 -2.463 1.00 70.43 36 PRO A CA 7
ATOM 10126 C C . PRO A 1 36 ? 23.960 2.999 -3.120 1.00 45.33 36 PRO A C 7
ATOM 10127 O O . PRO A 1 36 ? 23.966 4.066 -2.506 1.00 44.53 36 PRO A O 7
ATOM 10138 N N . PRO A 1 37 ? 24.356 2.908 -4.399 1.00 14.12 37 PRO A N 7
ATOM 10139 C CA . PRO A 1 37 ? 24.824 4.065 -5.167 1.00 42.31 37 PRO A CA 7
ATOM 10140 C C . PRO A 1 37 ? 23.700 5.046 -5.482 1.00 74.32 37 PRO A C 7
ATOM 10141 O O . PRO A 1 37 ? 23.946 6.215 -5.774 1.00 41.11 37 PRO A O 7
ATOM 10152 N N . GLY A 1 38 ? 22.463 4.561 -5.421 1.00 20.23 38 GLY A N 7
ATOM 10153 C CA . GLY A 1 38 ? 21.319 5.408 -5.702 1.00 0.43 38 GLY A CA 7
ATOM 10154 C C . GLY A 1 38 ? 20.006 4.657 -5.615 1.00 75.12 38 GLY A C 7
ATOM 10155 O O . GLY A 1 38 ? 19.441 4.260 -6.635 1.00 14.13 38 GLY A O 7
ATOM 10159 N N . PHE A 1 39 ? 19.518 4.459 -4.395 1.00 22.21 39 PHE A N 7
ATOM 10160 C CA . PHE A 1 39 ? 18.264 3.747 -4.179 1.00 11.13 39 PHE A CA 7
ATOM 10161 C C . PHE A 1 39 ? 17.520 4.311 -2.972 1.00 31.45 39 PHE A C 7
ATOM 10162 O O . PHE A 1 39 ? 18.108 4.527 -1.912 1.00 53.24 39 PHE A O 7
ATOM 10179 N N . ALA A 1 40 ? 16.223 4.546 -3.140 1.00 52.05 40 ALA A N 7
ATOM 10180 C CA . ALA A 1 40 ? 15.398 5.083 -2.066 1.00 35.34 40 ALA A CA 7
ATOM 10181 C C . ALA A 1 40 ? 14.075 4.331 -1.961 1.00 52.15 40 ALA A C 7
ATOM 10182 O O . ALA A 1 40 ? 13.624 3.712 -2.925 1.00 73.32 40 ALA A O 7
ATOM 10189 N N . PHE A 1 41 ? 13.458 4.389 -0.786 1.00 74.10 41 PHE A N 7
ATOM 10190 C CA . PHE A 1 41 ? 12.187 3.712 -0.556 1.00 32.14 41 PHE A CA 7
ATOM 10191 C C . PHE A 1 41 ? 11.151 4.678 0.012 1.00 71.11 41 PHE A C 7
ATOM 10192 O O . PHE A 1 41 ? 11.483 5.583 0.778 1.00 63.14 41 PHE A O 7
ATOM 10209 N N . VAL A 1 42 ? 9.893 4.479 -0.370 1.00 3.02 42 VAL A N 7
ATOM 10210 C CA . VAL A 1 42 ? 8.808 5.331 0.101 1.00 53.25 42 VAL A CA 7
ATOM 10211 C C . VAL A 1 42 ? 7.572 4.507 0.446 1.00 44.22 42 VAL A C 7
ATOM 10212 O O . VAL A 1 42 ? 7.344 3.444 -0.129 1.00 72.51 42 VAL A O 7
ATOM 10225 N N . GLU A 1 43 ? 6.779 5.007 1.388 1.00 32.31 43 GLU A N 7
ATOM 10226 C CA . GLU A 1 43 ? 5.566 4.316 1.810 1.00 61.41 43 GLU A CA 7
ATOM 10227 C C . GLU A 1 43 ? 4.334 5.184 1.571 1.00 60.41 43 GLU A C 7
ATOM 10228 O O . GLU A 1 43 ? 4.254 6.314 2.052 1.00 22.15 43 GLU A O 7
ATOM 10240 N N . PHE A 1 44 ? 3.375 4.647 0.823 1.00 25.12 44 PHE A N 7
ATOM 10241 C CA . PHE A 1 44 ? 2.148 5.372 0.518 1.00 14.01 44 PHE A CA 7
ATOM 10242 C C . PHE A 1 44 ? 0.985 4.851 1.359 1.00 44.33 44 PHE A C 7
ATOM 10243 O O . PHE A 1 44 ? 0.626 3.677 1.279 1.00 53.44 44 PHE A O 7
ATOM 10260 N N . GLU A 1 45 ? 0.403 5.734 2.164 1.00 4.25 45 GLU A N 7
ATOM 10261 C CA . GLU A 1 45 ? -0.717 5.363 3.021 1.00 40.21 45 GLU A CA 7
ATOM 10262 C C . GLU A 1 45 ? -1.861 4.779 2.197 1.00 13.33 45 GLU A C 7
ATOM 10263 O O . GLU A 1 45 ? -2.626 3.945 2.682 1.00 52.13 45 GLU A O 7
ATOM 10275 N N . ASP A 1 46 ? -1.972 5.224 0.951 1.00 41.35 46 ASP A N 7
ATOM 10276 C CA . ASP A 1 46 ? -3.022 4.746 0.058 1.00 1.44 46 ASP A CA 7
ATOM 10277 C C . ASP A 1 46 ? -2.431 4.234 -1.251 1.00 42.23 46 ASP A C 7
ATOM 10278 O O . ASP A 1 46 ? -1.410 4.725 -1.734 1.00 52.32 46 ASP A O 7
ATOM 10287 N N . PRO A 1 47 ? -3.085 3.222 -1.841 1.00 11.54 47 PRO A N 7
ATOM 10288 C CA . PRO A 1 47 ? -2.642 2.621 -3.102 1.00 10.20 47 PRO A CA 7
ATOM 10289 C C . PRO A 1 47 ? -2.827 3.561 -4.289 1.00 4.05 47 PRO A C 7
ATOM 10290 O O . PRO A 1 47 ? -1.936 3.699 -5.128 1.00 33.44 47 PRO A O 7
ATOM 10301 N N . ARG A 1 48 ? -3.987 4.206 -4.352 1.00 21.12 48 ARG A N 7
ATOM 10302 C CA . ARG A 1 48 ? -4.288 5.132 -5.437 1.00 1.45 48 ARG A CA 7
ATOM 10303 C C . ARG A 1 48 ? -3.149 6.129 -5.632 1.00 20.01 48 ARG A C 7
ATOM 10304 O O . ARG A 1 48 ? -2.733 6.398 -6.759 1.00 10.30 48 ARG A O 7
ATOM 10325 N N . ASP A 1 49 ? -2.650 6.673 -4.528 1.00 10.14 49 ASP A N 7
ATOM 10326 C CA . ASP A 1 49 ? -1.559 7.639 -4.577 1.00 10.51 49 ASP A CA 7
ATOM 10327 C C . ASP A 1 49 ? -0.283 6.992 -5.106 1.00 51.12 49 ASP A C 7
ATOM 10328 O O . ASP A 1 49 ? 0.501 7.627 -5.811 1.00 12.44 49 ASP A O 7
ATOM 10337 N N . ALA A 1 50 ? -0.082 5.725 -4.761 1.00 24.32 50 ALA A N 7
ATOM 10338 C CA . ALA A 1 50 ? 1.098 4.991 -5.202 1.00 3.22 50 ALA A CA 7
ATOM 10339 C C . ALA A 1 50 ? 1.019 4.667 -6.690 1.00 1.32 50 ALA A C 7
ATOM 10340 O O . ALA A 1 50 ? 2.012 4.770 -7.410 1.00 33.53 50 ALA A O 7
ATOM 10347 N N . GLU A 1 51 ? -0.168 4.276 -7.143 1.00 63.13 51 GLU A N 7
ATOM 10348 C CA . GLU A 1 51 ? -0.374 3.936 -8.546 1.00 74.31 51 GLU A CA 7
ATOM 10349 C C . GLU A 1 51 ? -0.187 5.161 -9.436 1.00 71.13 51 GLU A C 7
ATOM 10350 O O . GLU A 1 51 ? 0.497 5.100 -10.458 1.00 41.21 51 GLU A O 7
ATOM 10362 N N . ASP A 1 52 ? -0.800 6.271 -9.041 1.00 52.12 52 ASP A N 7
ATOM 10363 C CA . ASP A 1 52 ? -0.701 7.511 -9.802 1.00 14.30 52 ASP A CA 7
ATOM 10364 C C . ASP A 1 52 ? 0.717 8.070 -9.749 1.00 21.03 52 ASP A C 7
ATOM 10365 O O . ASP A 1 52 ? 1.308 8.389 -10.780 1.00 0.32 52 ASP A O 7
ATOM 10374 N N . ALA A 1 53 ? 1.257 8.186 -8.540 1.00 12.12 53 ALA A N 7
ATOM 10375 C CA . ALA A 1 53 ? 2.606 8.705 -8.352 1.00 51.32 53 ALA A CA 7
ATOM 10376 C C . ALA A 1 53 ? 3.623 7.891 -9.145 1.00 33.24 53 ALA A C 7
ATOM 10377 O O . ALA A 1 53 ? 4.496 8.447 -9.810 1.00 5.44 53 ALA A O 7
ATOM 10384 N N . VAL A 1 54 ? 3.504 6.569 -9.069 1.00 34.02 54 VAL A N 7
ATOM 10385 C CA . VAL A 1 54 ? 4.412 5.677 -9.780 1.00 4.55 54 VAL A CA 7
ATOM 10386 C C . VAL A 1 54 ? 4.307 5.873 -11.288 1.00 11.53 54 VAL A C 7
ATOM 10387 O O . VAL A 1 54 ? 5.299 6.161 -11.958 1.00 21.35 54 VAL A O 7
ATOM 10400 N N . ARG A 1 55 ? 3.098 5.717 -11.816 1.00 75.31 55 ARG A N 7
ATOM 10401 C CA . ARG A 1 55 ? 2.862 5.876 -13.246 1.00 60.30 55 ARG A CA 7
ATOM 10402 C C . ARG A 1 55 ? 3.456 7.187 -13.752 1.00 54.22 55 ARG A C 7
ATOM 10403 O O . ARG A 1 55 ? 4.042 7.239 -14.833 1.00 31.15 55 ARG A O 7
ATOM 10424 N N . GLY A 1 56 ? 3.298 8.246 -12.963 1.00 63.21 56 GLY A N 7
ATOM 10425 C CA . GLY A 1 56 ? 3.823 9.543 -13.348 1.00 62.34 56 GLY A CA 7
ATOM 10426 C C . GLY A 1 56 ? 5.327 9.633 -13.179 1.00 51.22 56 GLY A C 7
ATOM 10427 O O . GLY A 1 56 ? 6.058 9.826 -14.152 1.00 22.34 56 GLY A O 7
ATOM 10431 N N . LEU A 1 57 ? 5.791 9.496 -11.942 1.00 74.20 57 LEU A N 7
ATOM 10432 C CA . LEU A 1 57 ? 7.218 9.565 -11.648 1.00 32.32 57 LEU A CA 7
ATOM 10433 C C . LEU A 1 57 ? 8.011 8.655 -12.581 1.00 14.01 57 LEU A C 7
ATOM 10434 O O . LEU A 1 57 ? 8.992 9.079 -13.192 1.00 11.14 57 LEU A O 7
ATOM 10450 N N . ASP A 1 58 ? 7.577 7.404 -12.688 1.00 24.24 58 ASP A N 7
ATOM 10451 C CA . ASP A 1 58 ? 8.245 6.435 -13.549 1.00 74.50 58 ASP A CA 7
ATOM 10452 C C . ASP A 1 58 ? 7.926 6.702 -15.017 1.00 33.13 58 ASP A C 7
ATOM 10453 O O . ASP A 1 58 ? 8.766 6.499 -15.892 1.00 3.51 58 ASP A O 7
ATOM 10462 N N . GLY A 1 59 ? 6.704 7.157 -15.278 1.00 42.24 59 GLY A N 7
ATOM 10463 C CA . GLY A 1 59 ? 6.295 7.443 -16.641 1.00 44.51 59 GLY A CA 7
ATOM 10464 C C . GLY A 1 59 ? 7.265 8.364 -17.356 1.00 71.51 59 GLY A C 7
ATOM 10465 O O . GLY A 1 59 ? 7.735 8.053 -18.451 1.00 1.12 59 GLY A O 7
ATOM 10469 N N . LYS A 1 60 ? 7.564 9.501 -16.738 1.00 25.35 60 LYS A N 7
ATOM 10470 C CA . LYS A 1 60 ? 8.484 10.470 -17.321 1.00 11.41 60 LYS A CA 7
ATOM 10471 C C . LYS A 1 60 ? 9.506 10.940 -16.290 1.00 73.32 60 LYS A C 7
ATOM 10472 O O . LYS A 1 60 ? 9.788 10.240 -15.318 1.00 31.44 60 LYS A O 7
ATOM 10491 N N . VAL A 1 61 ? 10.056 12.130 -16.509 1.00 24.33 61 VAL A N 7
ATOM 10492 C CA . VAL A 1 61 ? 11.045 12.694 -15.597 1.00 71.43 61 VAL A CA 7
ATOM 10493 C C . VAL A 1 61 ? 10.453 13.840 -14.785 1.00 34.30 61 VAL A C 7
ATOM 10494 O O . VAL A 1 61 ? 9.422 14.405 -15.151 1.00 11.40 61 VAL A O 7
ATOM 10507 N N . ILE A 1 62 ? 11.111 14.177 -13.681 1.00 40.44 62 ILE A N 7
ATOM 10508 C CA . ILE A 1 62 ? 10.650 15.258 -12.818 1.00 23.51 62 ILE A CA 7
ATOM 10509 C C . ILE A 1 62 ? 11.731 16.319 -12.641 1.00 53.14 62 ILE A C 7
ATOM 10510 O O . ILE A 1 62 ? 12.772 16.064 -12.036 1.00 5.42 62 ILE A O 7
ATOM 10526 N N . CYS A 1 63 ? 11.475 17.510 -13.172 1.00 72.52 63 CYS A N 7
ATOM 10527 C CA . CYS A 1 63 ? 12.425 18.611 -13.073 1.00 3.44 63 CYS A CA 7
ATOM 10528 C C . CYS A 1 63 ? 13.814 18.174 -13.528 1.00 11.45 63 CYS A C 7
ATOM 10529 O O . CYS A 1 63 ? 14.818 18.507 -12.899 1.00 34.25 63 CYS A O 7
ATOM 10537 N N . GLY A 1 64 ? 13.863 17.425 -14.625 1.00 1.21 64 GLY A N 7
ATOM 10538 C CA . GLY A 1 64 ? 15.133 16.953 -15.144 1.00 43.04 64 GLY A CA 7
ATOM 10539 C C . GLY A 1 64 ? 15.703 15.808 -14.331 1.00 75.51 64 GLY A C 7
ATOM 10540 O O . GLY A 1 64 ? 16.919 15.635 -14.257 1.00 30.44 64 GLY A O 7
ATOM 10544 N N . SER A 1 65 ? 14.821 15.024 -13.718 1.00 62.42 65 SER A N 7
ATOM 10545 C CA . SER A 1 65 ? 15.243 13.892 -12.901 1.00 61.24 65 SER A CA 7
ATOM 10546 C C . SER A 1 65 ? 14.537 12.612 -13.340 1.00 43.30 65 SER A C 7
ATOM 10547 O O . SER A 1 65 ? 13.411 12.339 -12.926 1.00 75.22 65 SER A O 7
ATOM 10555 N N . ARG A 1 66 ? 15.209 11.832 -14.181 1.00 12.04 66 ARG A N 7
ATOM 10556 C CA . ARG A 1 66 ? 14.647 10.582 -14.677 1.00 74.12 66 ARG A CA 7
ATOM 10557 C C . ARG A 1 66 ? 14.802 9.468 -13.646 1.00 5.12 66 ARG A C 7
ATOM 10558 O O . ARG A 1 66 ? 15.394 8.426 -13.927 1.00 24.23 66 ARG A O 7
ATOM 10579 N N . VAL A 1 67 ? 14.268 9.696 -12.450 1.00 53.45 67 VAL A N 7
ATOM 10580 C CA . VAL A 1 67 ? 14.347 8.713 -11.377 1.00 74.32 67 VAL A CA 7
ATOM 10581 C C . VAL A 1 67 ? 13.566 7.451 -11.729 1.00 44.24 67 VAL A C 7
ATOM 10582 O O . VAL A 1 67 ? 12.708 7.466 -12.612 1.00 62.00 67 VAL A O 7
ATOM 10595 N N . ARG A 1 68 ? 13.870 6.361 -11.033 1.00 60.43 68 ARG A N 7
ATOM 10596 C CA . ARG A 1 68 ? 13.198 5.089 -11.273 1.00 15.41 68 ARG A CA 7
ATOM 10597 C C . ARG A 1 68 ? 12.255 4.748 -10.122 1.00 62.55 68 ARG A C 7
ATOM 10598 O O . ARG A 1 68 ? 12.684 4.595 -8.979 1.00 25.02 68 ARG A O 7
ATOM 10619 N N . VAL A 1 69 ? 10.968 4.629 -10.434 1.00 3.04 69 VAL A N 7
ATOM 10620 C CA . VAL A 1 69 ? 9.965 4.305 -9.427 1.00 20.34 69 VAL A CA 7
ATOM 10621 C C . VAL A 1 69 ? 9.240 3.009 -9.771 1.00 32.31 69 VAL A C 7
ATOM 10622 O O . VAL A 1 69 ? 8.876 2.777 -10.923 1.00 41.34 69 VAL A O 7
ATOM 10635 N N . GLU A 1 70 ? 9.033 2.167 -8.763 1.00 14.11 70 GLU A N 7
ATOM 10636 C CA . GLU A 1 70 ? 8.351 0.893 -8.960 1.00 15.41 70 GLU A CA 7
ATOM 10637 C C . GLU A 1 70 ? 7.643 0.452 -7.682 1.00 23.41 70 GLU A C 7
ATOM 10638 O O . GLU A 1 70 ? 7.889 0.994 -6.604 1.00 15.23 70 GLU A O 7
ATOM 10650 N N . LEU A 1 71 ? 6.764 -0.536 -7.811 1.00 23.13 71 LEU A N 7
ATOM 10651 C CA . LEU A 1 71 ? 6.020 -1.052 -6.667 1.00 11.31 71 LEU A CA 7
ATOM 10652 C C . LEU A 1 71 ? 6.522 -2.436 -6.270 1.00 73.41 71 LEU A C 7
ATOM 10653 O O . LEU A 1 71 ? 6.359 -3.403 -7.014 1.00 65.35 71 LEU A O 7
ATOM 10669 N N . SER A 1 72 ? 7.130 -2.524 -5.092 1.00 21.54 72 SER A N 7
ATOM 10670 C CA . SER A 1 72 ? 7.657 -3.791 -4.596 1.00 40.31 72 SER A CA 7
ATOM 10671 C C . SER A 1 72 ? 6.528 -4.781 -4.327 1.00 40.02 72 SER A C 7
ATOM 10672 O O . SER A 1 72 ? 6.723 -5.995 -4.388 1.00 70.42 72 SER A O 7
ATOM 10680 N N . THR A 1 73 ? 5.345 -4.253 -4.029 1.00 32.22 73 THR A N 7
ATOM 10681 C CA . THR A 1 73 ? 4.184 -5.089 -3.749 1.00 51.30 73 THR A CA 7
ATOM 10682 C C . THR A 1 73 ? 2.893 -4.396 -4.173 1.00 25.45 73 THR A C 7
ATOM 10683 O O . THR A 1 73 ? 2.712 -3.203 -3.938 1.00 10.45 73 THR A O 7
ATOM 10694 N N . GLY A 1 74 ? 1.998 -5.155 -4.798 1.00 42.33 74 GLY A N 7
ATOM 10695 C CA . GLY A 1 74 ? 0.735 -4.596 -5.244 1.00 61.31 74 GLY A CA 7
ATOM 10696 C C . GLY A 1 74 ? 0.766 -4.184 -6.702 1.00 72.35 74 GLY A C 7
ATOM 10697 O O . GLY A 1 74 ? -0.045 -3.369 -7.141 1.00 71.21 74 GLY A O 7
ATOM 10701 N N . MET A 1 75 ? 1.705 -4.748 -7.455 1.00 41.32 75 MET A N 7
ATOM 10702 C CA . MET A 1 75 ? 1.838 -4.433 -8.873 1.00 61.30 75 MET A CA 7
ATOM 10703 C C . MET A 1 75 ? 1.738 -5.697 -9.722 1.00 13.32 75 MET A C 7
ATOM 10704 O O . MET A 1 75 ? 2.738 -6.341 -10.040 1.00 14.13 75 MET A O 7
ATOM 10718 N N . PRO A 1 76 ? 0.503 -6.061 -10.098 1.00 60.42 76 PRO A N 7
ATOM 10719 C CA . PRO A 1 76 ? 0.243 -7.250 -10.915 1.00 64.43 76 PRO A CA 7
ATOM 10720 C C . PRO A 1 76 ? 0.738 -7.088 -12.348 1.00 64.44 76 PRO A C 7
ATOM 10721 O O . PRO A 1 76 ? 0.288 -6.202 -13.074 1.00 73.13 76 PRO A O 7
ATOM 10732 N N . ARG A 1 77 ? 1.667 -7.950 -12.750 1.00 4.14 77 ARG A N 7
ATOM 10733 C CA . ARG A 1 77 ? 2.224 -7.901 -14.096 1.00 71.33 77 ARG A CA 7
ATOM 10734 C C . ARG A 1 77 ? 2.496 -9.307 -14.623 1.00 71.23 77 ARG A C 7
ATOM 10735 O O . ARG A 1 77 ? 2.295 -10.295 -13.917 1.00 22.22 77 ARG A O 7
ATOM 10756 N N . ARG A 1 78 ? 2.953 -9.389 -15.869 1.00 0.45 78 ARG A N 7
ATOM 10757 C CA . ARG A 1 78 ? 3.251 -10.673 -16.491 1.00 33.13 78 ARG A CA 7
ATOM 10758 C C . ARG A 1 78 ? 4.680 -11.109 -16.181 1.00 34.35 78 ARG A C 7
ATOM 10759 O O . ARG A 1 78 ? 4.927 -12.268 -15.846 1.00 51.21 78 ARG A O 7
ATOM 10780 N N . SER A 1 79 ? 5.616 -10.173 -16.295 1.00 25.35 79 SER A N 7
ATOM 10781 C CA . SER A 1 79 ? 7.021 -10.462 -16.031 1.00 3.23 79 SER A CA 7
ATOM 10782 C C . SER A 1 79 ? 7.604 -9.462 -15.036 1.00 73.11 79 SER A C 7
ATOM 10783 O O . SER A 1 79 ? 6.885 -8.627 -14.486 1.00 25.43 79 SER A O 7
ATOM 10791 N N . ARG A 1 80 ? 8.910 -9.554 -14.811 1.00 43.21 80 ARG A N 7
ATOM 10792 C CA . ARG A 1 80 ? 9.590 -8.659 -13.882 1.00 62.13 80 ARG A CA 7
ATOM 10793 C C . ARG A 1 80 ? 9.079 -8.862 -12.459 1.00 52.00 80 ARG A C 7
ATOM 10794 O O . ARG A 1 80 ? 9.306 -8.029 -11.582 1.00 5.24 80 ARG A O 7
ATOM 10815 N N . PHE A 1 81 ? 8.386 -9.974 -12.238 1.00 22.33 81 PHE A N 7
ATOM 10816 C CA . PHE A 1 81 ? 7.841 -10.286 -10.922 1.00 31.34 81 PHE A CA 7
ATOM 10817 C C . PHE A 1 81 ? 8.066 -11.755 -10.574 1.00 5.34 81 PHE A C 7
ATOM 10818 O O . PHE A 1 81 ? 7.610 -12.650 -11.285 1.00 40.42 81 PHE A O 7
ATOM 10835 N N . ASP A 1 82 ? 8.774 -11.994 -9.475 1.00 31.00 82 ASP A N 7
ATOM 10836 C CA . ASP A 1 82 ? 9.060 -13.353 -9.031 1.00 65.21 82 ASP A CA 7
ATOM 10837 C C . ASP A 1 82 ? 7.982 -13.851 -8.074 1.00 31.11 82 ASP A C 7
ATOM 10838 O O . ASP A 1 82 ? 7.517 -14.986 -8.183 1.00 3.11 82 ASP A O 7
ATOM 10847 N N . ARG A 1 83 ? 7.589 -12.995 -7.136 1.00 62.12 83 ARG A N 7
ATOM 10848 C CA . ARG A 1 83 ? 6.567 -13.349 -6.159 1.00 2.25 83 ARG A CA 7
ATOM 10849 C C . ARG A 1 83 ? 5.231 -12.703 -6.511 1.00 75.03 83 ARG A C 7
ATOM 10850 O O . ARG A 1 83 ? 5.162 -11.732 -7.265 1.00 41.01 83 ARG A O 7
ATOM 10871 N N . PRO A 1 84 ? 4.142 -13.254 -5.955 1.00 14.14 84 PRO A N 7
ATOM 10872 C CA . PRO A 1 84 ? 2.787 -12.748 -6.196 1.00 2.11 84 PRO A CA 7
ATOM 10873 C C . PRO A 1 84 ? 2.552 -11.389 -5.546 1.00 51.40 84 PRO A C 7
ATOM 10874 O O . PRO A 1 84 ? 2.978 -11.130 -4.420 1.00 43.45 84 PRO A O 7
ATOM 10885 N N . PRO A 1 85 ? 1.857 -10.498 -6.269 1.00 72.34 85 PRO A N 7
ATOM 10886 C CA . PRO A 1 85 ? 1.548 -9.151 -5.782 1.00 44.42 85 PRO A CA 7
ATOM 10887 C C . PRO A 1 85 ? 0.534 -9.164 -4.643 1.00 44.13 85 PRO A C 7
ATOM 10888 O O . PRO A 1 85 ? -0.241 -10.109 -4.501 1.00 51.33 85 PRO A O 7
ATOM 10899 N N . ALA A 1 86 ? 0.546 -8.109 -3.835 1.00 30.34 86 ALA A N 7
ATOM 10900 C CA . ALA A 1 86 ? -0.375 -7.999 -2.710 1.00 25.12 86 ALA A CA 7
ATOM 10901 C C . ALA A 1 86 ? -1.701 -7.385 -3.144 1.00 72.42 86 ALA A C 7
ATOM 10902 O O . ALA A 1 86 ? -2.183 -6.430 -2.535 1.00 60.21 86 ALA A O 7
ATOM 10909 N N . ARG A 1 87 ? -2.286 -7.940 -4.201 1.00 14.31 87 ARG A N 7
ATOM 10910 C CA . ARG A 1 87 ? -3.557 -7.445 -4.718 1.00 3.03 87 ARG A CA 7
ATOM 10911 C C . ARG A 1 87 ? -4.729 -8.162 -4.055 1.00 74.35 87 ARG A C 7
ATOM 10912 O O . ARG A 1 87 ? -5.836 -7.628 -3.983 1.00 51.22 87 ARG A O 7
ATOM 10933 N N . ARG A 1 88 ? -4.479 -9.376 -3.574 1.00 42.52 88 ARG A N 7
ATOM 10934 C CA . ARG A 1 88 ? -5.514 -10.167 -2.920 1.00 2.43 88 ARG A CA 7
ATOM 10935 C C . ARG A 1 88 ? -6.697 -10.395 -3.856 1.00 12.54 88 ARG A C 7
ATOM 10936 O O . ARG A 1 88 ? -7.585 -9.549 -3.969 1.00 32.22 88 ARG A O 7
ATOM 10957 N N . LYS A 1 89 ? -6.703 -11.542 -4.525 1.00 62.13 89 LYS A N 7
ATOM 10958 C CA . LYS A 1 89 ? -7.776 -11.883 -5.451 1.00 74.01 89 LYS A CA 7
ATOM 10959 C C . LYS A 1 89 ? -7.820 -10.902 -6.619 1.00 21.44 89 LYS A C 7
ATOM 10960 O O . LYS A 1 89 ? -6.941 -10.051 -6.760 1.00 54.44 89 LYS A O 7
ATOM 10979 N N . LEU A 1 90 ? -8.847 -11.027 -7.452 1.00 12.44 90 LEU A N 7
ATOM 10980 C CA . LEU A 1 90 ? -9.006 -10.150 -8.607 1.00 12.35 90 LEU A CA 7
ATOM 10981 C C . LEU A 1 90 ? -7.852 -10.328 -9.588 1.00 54.32 90 LEU A C 7
ATOM 10982 O O . LEU A 1 90 ? -7.513 -9.410 -10.337 1.00 22.32 90 LEU A O 7
ATOM 10998 N N . LEU A 1 91 ? -7.255 -11.514 -9.581 1.00 45.05 91 LEU A N 7
ATOM 10999 C CA . LEU A 1 91 ? -6.140 -11.814 -10.473 1.00 44.12 91 LEU A CA 7
ATOM 11000 C C . LEU A 1 91 ? -6.322 -13.177 -11.133 1.00 41.24 91 LEU A C 7
ATOM 11001 O O . LEU A 1 91 ? -6.159 -13.316 -12.345 1.00 62.40 91 LEU A O 7
ATOM 11017 N N . GLU A 1 92 ? -6.663 -14.178 -10.328 1.00 62.01 92 GLU A N 7
ATOM 11018 C CA . GLU A 1 92 ? -6.869 -15.529 -10.836 1.00 24.55 92 GLU A CA 7
ATOM 11019 C C . GLU A 1 92 ? -8.051 -15.575 -11.799 1.00 50.32 92 GLU A C 7
ATOM 11020 O O . GLU A 1 92 ? -8.095 -16.405 -12.707 1.00 41.43 92 GLU A O 7
ATOM 11032 N N . VAL A 1 93 ? -9.009 -14.676 -11.594 1.00 21.11 93 VAL A N 7
ATOM 11033 C CA . VAL A 1 93 ? -10.192 -14.612 -12.444 1.00 21.03 93 VAL A CA 7
ATOM 11034 C C . VAL A 1 93 ? -10.017 -13.581 -13.553 1.00 4.12 93 VAL A C 7
ATOM 11035 O O . VAL A 1 93 ? -9.297 -12.594 -13.391 1.00 21.45 93 VAL A O 7
ATOM 11048 N N . LEU A 1 94 ? -10.679 -13.815 -14.680 1.00 51.42 94 LEU A N 7
ATOM 11049 C CA . LEU A 1 94 ? -10.598 -12.905 -15.818 1.00 64.31 94 LEU A CA 7
ATOM 11050 C C . LEU A 1 94 ? -11.562 -13.327 -16.922 1.00 41.12 94 LEU A C 7
ATOM 11051 O O . LEU A 1 94 ? -11.610 -14.496 -17.306 1.00 12.13 94 LEU A O 7
ATOM 11067 N N . PHE A 1 95 ? -12.327 -12.367 -17.431 1.00 41.20 95 PHE A N 7
ATOM 11068 C CA . PHE A 1 95 ? -13.289 -12.638 -18.492 1.00 73.05 95 PHE A CA 7
ATOM 11069 C C . PHE A 1 95 ? -13.580 -11.375 -19.299 1.00 31.54 95 PHE A C 7
ATOM 11070 O O . PHE A 1 95 ? -14.356 -10.521 -18.874 1.00 52.53 95 PHE A O 7
ATOM 11087 N N . ASN A 1 96 ? -12.950 -11.267 -20.464 1.00 13.51 96 ASN A N 7
ATOM 11088 C CA . ASN A 1 96 ? -13.140 -10.108 -21.330 1.00 21.42 96 ASN A CA 7
ATOM 11089 C C . ASN A 1 96 ? -12.515 -10.346 -22.701 1.00 71.42 96 ASN A C 7
ATOM 11090 O O . ASN A 1 96 ? -12.049 -9.413 -23.353 1.00 52.02 96 ASN A O 7
ATOM 11101 N N . GLY A 1 97 ? -12.510 -11.604 -23.133 1.00 24.00 97 GLY A N 7
ATOM 11102 C CA . GLY A 1 97 ? -11.940 -11.943 -24.424 1.00 54.53 97 GLY A CA 7
ATOM 11103 C C . GLY A 1 97 ? -10.463 -12.269 -24.339 1.00 23.33 97 GLY A C 7
ATOM 11104 O O . GLY A 1 97 ? -9.612 -11.532 -24.837 1.00 10.54 97 GLY A O 7
ATOM 11108 N N . PRO A 1 98 ? -10.139 -13.399 -23.693 1.00 20.33 98 PRO A N 7
ATOM 11109 C CA . PRO A 1 98 ? -8.753 -13.847 -23.527 1.00 70.42 98 PRO A CA 7
ATOM 11110 C C . PRO A 1 98 ? -8.131 -14.305 -24.842 1.00 41.00 98 PRO A C 7
ATOM 11111 O O . PRO A 1 98 ? -6.935 -14.121 -25.072 1.00 22.01 98 PRO A O 7
ATOM 11122 N N . LEU A 1 99 ? -8.949 -14.901 -25.702 1.00 61.32 99 LEU A N 7
ATOM 11123 C CA . LEU A 1 99 ? -8.479 -15.385 -26.996 1.00 25.14 99 LEU A CA 7
ATOM 11124 C C . LEU A 1 99 ? -8.780 -14.374 -28.097 1.00 62.35 99 LEU A C 7
ATOM 11125 O O . LEU A 1 99 ? -9.889 -13.850 -28.184 1.00 54.53 99 LEU A O 7
ATOM 11141 N N . GLU A 1 100 ? -7.785 -14.108 -28.938 1.00 23.32 100 GLU A N 7
ATOM 11142 C CA . GLU A 1 100 ? -7.945 -13.161 -30.035 1.00 62.30 100 GLU A CA 7
ATOM 11143 C C . GLU A 1 100 ? -8.329 -13.882 -31.324 1.00 61.01 100 GLU A C 7
ATOM 11144 O O . GLU A 1 100 ? -8.370 -13.279 -32.397 1.00 62.22 100 GLU A O 7
ATOM 11156 N N . HIS A 1 101 ? -8.609 -15.176 -31.210 1.00 72.55 101 HIS A N 7
ATOM 11157 C CA . HIS A 1 101 ? -8.990 -15.981 -32.366 1.00 51.53 101 HIS A CA 7
ATOM 11158 C C . HIS A 1 101 ? -7.850 -16.053 -33.378 1.00 0.54 101 HIS A C 7
ATOM 11159 O O . HIS A 1 101 ? -8.007 -16.608 -34.466 1.00 1.25 101 HIS A O 7
ATOM 11173 N N . MET A 1 1 ? -0.739 1.387 -2.181 1.00 43.34 1 MET A N 8
ATOM 11174 C CA . MET A 1 1 ? 0.140 1.333 -3.344 1.00 23.41 1 MET A CA 8
ATOM 11175 C C . MET A 1 1 ? 1.604 1.416 -2.923 1.00 40.51 1 MET A C 8
ATOM 11176 O O . MET A 1 1 ? 2.008 2.348 -2.226 1.00 62.42 1 MET A O 8
ATOM 11190 N N . LYS A 1 2 ? 2.395 0.438 -3.350 1.00 72.12 2 LYS A N 8
ATOM 11191 C CA . LYS A 1 2 ? 3.814 0.401 -3.019 1.00 63.20 2 LYS A CA 8
ATOM 11192 C C . LYS A 1 2 ? 4.630 1.201 -4.030 1.00 12.04 2 LYS A C 8
ATOM 11193 O O . LYS A 1 2 ? 4.449 1.060 -5.239 1.00 65.31 2 LYS A O 8
ATOM 11212 N N . VAL A 1 3 ? 5.529 2.041 -3.526 1.00 33.23 3 VAL A N 8
ATOM 11213 C CA . VAL A 1 3 ? 6.374 2.861 -4.385 1.00 10.54 3 VAL A CA 8
ATOM 11214 C C . VAL A 1 3 ? 7.851 2.579 -4.134 1.00 70.43 3 VAL A C 8
ATOM 11215 O O . VAL A 1 3 ? 8.286 2.462 -2.988 1.00 40.34 3 VAL A O 8
ATOM 11228 N N . TYR A 1 4 ? 8.618 2.469 -5.213 1.00 53.35 4 TYR A N 8
ATOM 11229 C CA . TYR A 1 4 ? 10.047 2.198 -5.112 1.00 33.05 4 TYR A CA 8
ATOM 11230 C C . TYR A 1 4 ? 10.861 3.316 -5.756 1.00 32.14 4 TYR A C 8
ATOM 11231 O O . TYR A 1 4 ? 10.771 3.550 -6.961 1.00 10.32 4 TYR A O 8
ATOM 11249 N N . VAL A 1 5 ? 11.657 4.003 -4.943 1.00 14.54 5 VAL A N 8
ATOM 11250 C CA . VAL A 1 5 ? 12.489 5.096 -5.431 1.00 41.14 5 VAL A CA 8
ATOM 11251 C C . VAL A 1 5 ? 13.948 4.894 -5.038 1.00 11.14 5 VAL A C 8
ATOM 11252 O O . VAL A 1 5 ? 14.325 5.099 -3.884 1.00 74.54 5 VAL A O 8
ATOM 11265 N N . GLY A 1 6 ? 14.766 4.491 -6.005 1.00 43.32 6 GLY A N 8
ATOM 11266 C CA . GLY A 1 6 ? 16.176 4.269 -5.740 1.00 35.40 6 GLY A CA 8
ATOM 11267 C C . GLY A 1 6 ? 17.072 5.126 -6.611 1.00 60.12 6 GLY A C 8
ATOM 11268 O O . GLY A 1 6 ? 16.660 6.183 -7.087 1.00 33.14 6 GLY A O 8
ATOM 11272 N N . ASN A 1 7 ? 18.303 4.670 -6.820 1.00 1.23 7 ASN A N 8
ATOM 11273 C CA . ASN A 1 7 ? 19.261 5.404 -7.638 1.00 4.41 7 ASN A CA 8
ATOM 11274 C C . ASN A 1 7 ? 19.574 6.764 -7.021 1.00 52.52 7 ASN A C 8
ATOM 11275 O O . ASN A 1 7 ? 19.261 7.807 -7.598 1.00 65.25 7 ASN A O 8
ATOM 11286 N N . LEU A 1 8 ? 20.192 6.747 -5.846 1.00 23.33 8 LEU A N 8
ATOM 11287 C CA . LEU A 1 8 ? 20.548 7.978 -5.150 1.00 3.52 8 LEU A CA 8
ATOM 11288 C C . LEU A 1 8 ? 22.046 8.250 -5.254 1.00 73.42 8 LEU A C 8
ATOM 11289 O O . LEU A 1 8 ? 22.806 7.955 -4.333 1.00 61.32 8 LEU A O 8
ATOM 11305 N N . GLY A 1 9 ? 22.462 8.816 -6.383 1.00 23.30 9 GLY A N 8
ATOM 11306 C CA . GLY A 1 9 ? 23.867 9.119 -6.586 1.00 52.32 9 GLY A CA 8
ATOM 11307 C C . GLY A 1 9 ? 24.076 10.394 -7.379 1.00 55.30 9 GLY A C 8
ATOM 11308 O O . GLY A 1 9 ? 24.752 10.392 -8.408 1.00 25.42 9 GLY A O 8
ATOM 11312 N N . THR A 1 10 ? 23.491 11.489 -6.901 1.00 63.14 10 THR A N 8
ATOM 11313 C CA . THR A 1 10 ? 23.614 12.776 -7.574 1.00 10.13 10 THR A CA 8
ATOM 11314 C C . THR A 1 10 ? 22.941 13.883 -6.770 1.00 30.42 10 THR A C 8
ATOM 11315 O O . THR A 1 10 ? 22.409 14.838 -7.334 1.00 64.21 10 THR A O 8
ATOM 11326 N N . GLY A 1 11 ? 22.968 13.748 -5.447 1.00 62.53 11 GLY A N 8
ATOM 11327 C CA . GLY A 1 11 ? 22.358 14.744 -4.587 1.00 55.11 11 GLY A CA 8
ATOM 11328 C C . GLY A 1 11 ? 20.856 14.572 -4.476 1.00 54.53 11 GLY A C 8
ATOM 11329 O O . GLY A 1 11 ? 20.133 15.530 -4.200 1.00 24.21 11 GLY A O 8
ATOM 11333 N N . ALA A 1 12 ? 20.384 13.349 -4.694 1.00 53.33 12 ALA A N 8
ATOM 11334 C CA . ALA A 1 12 ? 18.958 13.056 -4.617 1.00 61.51 12 ALA A CA 8
ATOM 11335 C C . ALA A 1 12 ? 18.694 11.850 -3.722 1.00 33.14 12 ALA A C 8
ATOM 11336 O O . ALA A 1 12 ? 18.935 10.709 -4.113 1.00 74.22 12 ALA A O 8
ATOM 11343 N N . GLY A 1 13 ? 18.197 12.111 -2.516 1.00 41.22 13 GLY A N 8
ATOM 11344 C CA . GLY A 1 13 ? 17.909 11.037 -1.584 1.00 2.13 13 GLY A CA 8
ATOM 11345 C C . GLY A 1 13 ? 16.546 11.181 -0.937 1.00 31.32 13 GLY A C 8
ATOM 11346 O O . GLY A 1 13 ? 15.534 11.317 -1.626 1.00 4.15 13 GLY A O 8
ATOM 11350 N N . LYS A 1 14 ? 16.517 11.149 0.391 1.00 34.41 14 LYS A N 8
ATOM 11351 C CA . LYS A 1 14 ? 15.268 11.276 1.133 1.00 74.23 14 LYS A CA 8
ATOM 11352 C C . LYS A 1 14 ? 14.640 12.648 0.910 1.00 1.23 14 LYS A C 8
ATOM 11353 O O . LYS A 1 14 ? 13.453 12.757 0.605 1.00 63.30 14 LYS A O 8
ATOM 11372 N N . GLY A 1 15 ? 15.446 13.695 1.064 1.00 30.43 15 GLY A N 8
ATOM 11373 C CA . GLY A 1 15 ? 14.952 15.046 0.875 1.00 34.21 15 GLY A CA 8
ATOM 11374 C C . GLY A 1 15 ? 14.423 15.279 -0.527 1.00 25.15 15 GLY A C 8
ATOM 11375 O O . GLY A 1 15 ? 13.372 15.892 -0.706 1.00 33.23 15 GLY A O 8
ATOM 11379 N N . GLU A 1 16 ? 15.156 14.790 -1.522 1.00 40.24 16 GLU A N 8
ATOM 11380 C CA . GLU A 1 16 ? 14.755 14.952 -2.915 1.00 64.51 16 GLU A CA 8
ATOM 11381 C C . GLU A 1 16 ? 13.433 14.241 -3.187 1.00 34.25 16 GLU A C 8
ATOM 11382 O O . GLU A 1 16 ? 12.466 14.855 -3.639 1.00 51.43 16 GLU A O 8
ATOM 11394 N N . LEU A 1 17 ? 13.397 12.943 -2.907 1.00 64.54 17 LEU A N 8
ATOM 11395 C CA . LEU A 1 17 ? 12.194 12.146 -3.121 1.00 51.34 17 LEU A CA 8
ATOM 11396 C C . LEU A 1 17 ? 11.040 12.663 -2.268 1.00 23.24 17 LEU A C 8
ATOM 11397 O O . LEU A 1 17 ? 9.875 12.536 -2.641 1.00 33.01 17 LEU A O 8
ATOM 11413 N N . GLU A 1 18 ? 11.375 13.247 -1.121 1.00 55.12 18 GLU A N 8
ATOM 11414 C CA . GLU A 1 18 ? 10.366 13.784 -0.216 1.00 14.03 18 GLU A CA 8
ATOM 11415 C C . GLU A 1 18 ? 9.680 15.003 -0.826 1.00 43.21 18 GLU A C 8
ATOM 11416 O O . GLU A 1 18 ? 8.453 15.104 -0.826 1.00 63.53 18 GLU A O 8
ATOM 11428 N N . ARG A 1 19 ? 10.482 15.928 -1.344 1.00 62.45 19 ARG A N 8
ATOM 11429 C CA . ARG A 1 19 ? 9.954 17.141 -1.956 1.00 41.03 19 ARG A CA 8
ATOM 11430 C C . ARG A 1 19 ? 9.127 16.810 -3.195 1.00 31.31 19 ARG A C 8
ATOM 11431 O O . ARG A 1 19 ? 8.044 17.359 -3.395 1.00 70.24 19 ARG A O 8
ATOM 11452 N N . ALA A 1 20 ? 9.645 15.909 -4.023 1.00 24.52 20 ALA A N 8
ATOM 11453 C CA . ALA A 1 20 ? 8.954 15.503 -5.240 1.00 45.05 20 ALA A CA 8
ATOM 11454 C C . ALA A 1 20 ? 7.616 14.848 -4.920 1.00 35.53 20 ALA A C 8
ATOM 11455 O O . ALA A 1 20 ? 6.562 15.328 -5.338 1.00 32.30 20 ALA A O 8
ATOM 11462 N N . PHE A 1 21 ? 7.664 13.748 -4.175 1.00 73.45 21 PHE A N 8
ATOM 11463 C CA . PHE A 1 21 ? 6.454 13.025 -3.800 1.00 60.00 21 PHE A CA 8
ATOM 11464 C C . PHE A 1 21 ? 5.430 13.967 -3.174 1.00 52.23 21 PHE A C 8
ATOM 11465 O O . PHE A 1 21 ? 4.278 14.023 -3.605 1.00 11.44 21 PHE A O 8
ATOM 11482 N N . SER A 1 22 ? 5.859 14.705 -2.155 1.00 55.23 22 SER A N 8
ATOM 11483 C CA . SER A 1 22 ? 4.979 15.642 -1.467 1.00 14.15 22 SER A CA 8
ATOM 11484 C C . SER A 1 22 ? 4.405 16.666 -2.442 1.00 21.14 22 SER A C 8
ATOM 11485 O O . SER A 1 22 ? 3.221 16.998 -2.385 1.00 72.13 22 SER A O 8
ATOM 11493 N N . TYR A 1 23 ? 5.254 17.162 -3.335 1.00 13.53 23 TYR A N 8
ATOM 11494 C CA . TYR A 1 23 ? 4.833 18.150 -4.321 1.00 45.43 23 TYR A CA 8
ATOM 11495 C C . TYR A 1 23 ? 3.656 17.634 -5.142 1.00 71.23 23 TYR A C 8
ATOM 11496 O O . TYR A 1 23 ? 2.674 18.345 -5.356 1.00 40.24 23 TYR A O 8
ATOM 11514 N N . TYR A 1 24 ? 3.762 16.391 -5.599 1.00 33.13 24 TYR A N 8
ATOM 11515 C CA . TYR A 1 24 ? 2.707 15.778 -6.398 1.00 24.33 24 TYR A CA 8
ATOM 11516 C C . TYR A 1 24 ? 1.493 15.447 -5.536 1.00 12.24 24 TYR A C 8
ATOM 11517 O O . TYR A 1 24 ? 0.355 15.502 -5.999 1.00 54.42 24 TYR A O 8
ATOM 11535 N N . GLY A 1 25 ? 1.745 15.104 -4.276 1.00 71.40 25 GLY A N 8
ATOM 11536 C CA . GLY A 1 25 ? 0.664 14.770 -3.368 1.00 33.44 25 GLY A CA 8
ATOM 11537 C C . GLY A 1 25 ? 1.161 14.147 -2.078 1.00 62.02 25 GLY A C 8
ATOM 11538 O O . GLY A 1 25 ? 2.275 13.628 -2.004 1.00 20.31 25 GLY A O 8
ATOM 11542 N N . PRO A 1 26 ? 0.324 14.196 -1.031 1.00 42.13 26 PRO A N 8
ATOM 11543 C CA . PRO A 1 26 ? 0.664 13.638 0.281 1.00 42.20 26 PRO A CA 8
ATOM 11544 C C . PRO A 1 26 ? 0.714 12.114 0.268 1.00 43.24 26 PRO A C 8
ATOM 11545 O O . PRO A 1 26 ? -0.306 11.451 0.075 1.00 23.15 26 PRO A O 8
ATOM 11556 N N . LEU A 1 27 ? 1.906 11.564 0.473 1.00 0.41 27 LEU A N 8
ATOM 11557 C CA . LEU A 1 27 ? 2.089 10.117 0.485 1.00 0.12 27 LEU A CA 8
ATOM 11558 C C . LEU A 1 27 ? 1.806 9.544 1.870 1.00 11.12 27 LEU A C 8
ATOM 11559 O O . LEU A 1 27 ? 1.795 10.272 2.863 1.00 34.43 27 LEU A O 8
ATOM 11575 N N . ARG A 1 28 ? 1.580 8.236 1.929 1.00 70.23 28 ARG A N 8
ATOM 11576 C CA . ARG A 1 28 ? 1.298 7.565 3.192 1.00 21.11 28 ARG A CA 8
ATOM 11577 C C . ARG A 1 28 ? 2.498 7.647 4.131 1.00 64.54 28 ARG A C 8
ATOM 11578 O O . ARG A 1 28 ? 2.374 8.070 5.280 1.00 4.23 28 ARG A O 8
ATOM 11599 N N . THR A 1 29 ? 3.661 7.237 3.633 1.00 44.31 29 THR A N 8
ATOM 11600 C CA . THR A 1 29 ? 4.884 7.262 4.426 1.00 15.35 29 THR A CA 8
ATOM 11601 C C . THR A 1 29 ? 6.115 7.093 3.545 1.00 63.05 29 THR A C 8
ATOM 11602 O O . THR A 1 29 ? 6.052 6.468 2.485 1.00 11.45 29 THR A O 8
ATOM 11613 N N . VAL A 1 30 ? 7.236 7.653 3.988 1.00 65.30 30 VAL A N 8
ATOM 11614 C CA . VAL A 1 30 ? 8.484 7.562 3.239 1.00 23.13 30 VAL A CA 8
ATOM 11615 C C . VAL A 1 30 ? 9.478 6.639 3.937 1.00 53.52 30 VAL A C 8
ATOM 11616 O O . VAL A 1 30 ? 9.463 6.507 5.161 1.00 63.04 30 VAL A O 8
ATOM 11629 N N . TRP A 1 31 ? 10.339 6.005 3.150 1.00 23.45 31 TRP A N 8
ATOM 11630 C CA . TRP A 1 31 ? 11.341 5.094 3.693 1.00 2.00 31 TRP A CA 8
ATOM 11631 C C . TRP A 1 31 ? 12.633 5.163 2.886 1.00 21.02 31 TRP A C 8
ATOM 11632 O O . TRP A 1 31 ? 12.607 5.363 1.672 1.00 52.54 31 TRP A O 8
ATOM 11653 N N . ILE A 1 32 ? 13.761 4.996 3.568 1.00 21.42 32 ILE A N 8
ATOM 11654 C CA . ILE A 1 32 ? 15.063 5.038 2.913 1.00 34.22 32 ILE A CA 8
ATOM 11655 C C . ILE A 1 32 ? 15.905 3.822 3.285 1.00 53.11 32 ILE A C 8
ATOM 11656 O O . ILE A 1 32 ? 15.904 3.381 4.434 1.00 54.31 32 ILE A O 8
ATOM 11672 N N . ALA A 1 33 ? 16.624 3.286 2.305 1.00 64.41 33 ALA A N 8
ATOM 11673 C CA . ALA A 1 33 ? 17.475 2.123 2.530 1.00 54.14 33 ALA A CA 8
ATOM 11674 C C . ALA A 1 33 ? 18.948 2.515 2.545 1.00 41.43 33 ALA A C 8
ATOM 11675 O O . ALA A 1 33 ? 19.541 2.779 1.498 1.00 14.43 33 ALA A O 8
ATOM 11682 N N . ARG A 1 34 ? 19.534 2.552 3.737 1.00 13.31 34 ARG A N 8
ATOM 11683 C CA . ARG A 1 34 ? 20.938 2.914 3.888 1.00 51.41 34 ARG A CA 8
ATOM 11684 C C . ARG A 1 34 ? 21.843 1.736 3.541 1.00 45.55 34 ARG A C 8
ATOM 11685 O O . ARG A 1 34 ? 22.973 1.921 3.090 1.00 41.31 34 ARG A O 8
ATOM 11706 N N . ASN A 1 35 ? 21.339 0.526 3.754 1.00 32.42 35 ASN A N 8
ATOM 11707 C CA . ASN A 1 35 ? 22.103 -0.683 3.465 1.00 54.32 35 ASN A CA 8
ATOM 11708 C C . ASN A 1 35 ? 22.738 -0.606 2.080 1.00 50.11 35 ASN A C 8
ATOM 11709 O O . ASN A 1 35 ? 23.957 -0.676 1.924 1.00 23.22 35 ASN A O 8
ATOM 11720 N N . PRO A 1 36 ? 21.893 -0.458 1.049 1.00 42.43 36 PRO A N 8
ATOM 11721 C CA . PRO A 1 36 ? 22.349 -0.367 -0.342 1.00 2.25 36 PRO A CA 8
ATOM 11722 C C . PRO A 1 36 ? 23.082 0.940 -0.627 1.00 70.41 36 PRO A C 8
ATOM 11723 O O . PRO A 1 36 ? 23.094 1.863 0.187 1.00 44.20 36 PRO A O 8
ATOM 11734 N N . PRO A 1 37 ? 23.708 1.022 -1.811 1.00 33.44 37 PRO A N 8
ATOM 11735 C CA . PRO A 1 37 ? 24.454 2.212 -2.231 1.00 34.50 37 PRO A CA 8
ATOM 11736 C C . PRO A 1 37 ? 23.539 3.396 -2.522 1.00 12.31 37 PRO A C 8
ATOM 11737 O O . PRO A 1 37 ? 23.935 4.551 -2.371 1.00 4.04 37 PRO A O 8
ATOM 11748 N N . GLY A 1 38 ? 22.311 3.102 -2.940 1.00 44.01 38 GLY A N 8
ATOM 11749 C CA . GLY A 1 38 ? 21.359 4.154 -3.245 1.00 45.11 38 GLY A CA 8
ATOM 11750 C C . GLY A 1 38 ? 19.992 3.611 -3.611 1.00 25.10 38 GLY A C 8
ATOM 11751 O O . GLY A 1 38 ? 19.662 3.485 -4.790 1.00 73.12 38 GLY A O 8
ATOM 11755 N N . PHE A 1 39 ? 19.196 3.286 -2.598 1.00 11.41 39 PHE A N 8
ATOM 11756 C CA . PHE A 1 39 ? 17.858 2.751 -2.819 1.00 33.22 39 PHE A CA 8
ATOM 11757 C C . PHE A 1 39 ? 16.908 3.183 -1.706 1.00 1.45 39 PHE A C 8
ATOM 11758 O O . PHE A 1 39 ? 17.260 3.150 -0.527 1.00 3.01 39 PHE A O 8
ATOM 11775 N N . ALA A 1 40 ? 15.702 3.590 -2.089 1.00 64.02 40 ALA A N 8
ATOM 11776 C CA . ALA A 1 40 ? 14.701 4.028 -1.125 1.00 21.14 40 ALA A CA 8
ATOM 11777 C C . ALA A 1 40 ? 13.313 3.526 -1.508 1.00 41.31 40 ALA A C 8
ATOM 11778 O O . ALA A 1 40 ? 13.062 3.186 -2.665 1.00 4.44 40 ALA A O 8
ATOM 11785 N N . PHE A 1 41 ? 12.414 3.482 -0.530 1.00 62.43 41 PHE A N 8
ATOM 11786 C CA . PHE A 1 41 ? 11.051 3.019 -0.765 1.00 42.54 41 PHE A CA 8
ATOM 11787 C C . PHE A 1 41 ? 10.037 4.003 -0.190 1.00 34.14 41 PHE A C 8
ATOM 11788 O O . PHE A 1 41 ? 10.284 4.638 0.836 1.00 55.34 41 PHE A O 8
ATOM 11805 N N . VAL A 1 42 ? 8.893 4.123 -0.857 1.00 45.53 42 VAL A N 8
ATOM 11806 C CA . VAL A 1 42 ? 7.840 5.029 -0.413 1.00 23.40 42 VAL A CA 8
ATOM 11807 C C . VAL A 1 42 ? 6.469 4.370 -0.519 1.00 42.51 42 VAL A C 8
ATOM 11808 O O . VAL A 1 42 ? 6.235 3.540 -1.396 1.00 63.22 42 VAL A O 8
ATOM 11821 N N . GLU A 1 43 ? 5.566 4.748 0.380 1.00 2.53 43 GLU A N 8
ATOM 11822 C CA . GLU A 1 43 ? 4.218 4.194 0.387 1.00 15.03 43 GLU A CA 8
ATOM 11823 C C . GLU A 1 43 ? 3.181 5.281 0.116 1.00 21.33 43 GLU A C 8
ATOM 11824 O O . GLU A 1 43 ? 3.118 6.285 0.826 1.00 32.31 43 GLU A O 8
ATOM 11836 N N . PHE A 1 44 ? 2.371 5.073 -0.916 1.00 75.20 44 PHE A N 8
ATOM 11837 C CA . PHE A 1 44 ? 1.338 6.035 -1.283 1.00 34.42 44 PHE A CA 8
ATOM 11838 C C . PHE A 1 44 ? -0.040 5.547 -0.844 1.00 11.01 44 PHE A C 8
ATOM 11839 O O . PHE A 1 44 ? -0.499 4.488 -1.270 1.00 54.12 44 PHE A O 8
ATOM 11856 N N . GLU A 1 45 ? -0.693 6.328 0.011 1.00 21.13 45 GLU A N 8
ATOM 11857 C CA . GLU A 1 45 ? -2.017 5.975 0.509 1.00 32.22 45 GLU A CA 8
ATOM 11858 C C . GLU A 1 45 ? -2.994 5.764 -0.644 1.00 43.13 45 GLU A C 8
ATOM 11859 O O . GLU A 1 45 ? -3.940 4.984 -0.536 1.00 61.10 45 GLU A O 8
ATOM 11871 N N . ASP A 1 46 ? -2.757 6.466 -1.747 1.00 72.44 46 ASP A N 8
ATOM 11872 C CA . ASP A 1 46 ? -3.615 6.356 -2.922 1.00 23.12 46 ASP A CA 8
ATOM 11873 C C . ASP A 1 46 ? -2.807 5.941 -4.148 1.00 2.34 46 ASP A C 8
ATOM 11874 O O . ASP A 1 46 ? -1.638 6.296 -4.300 1.00 41.33 46 ASP A O 8
ATOM 11883 N N . PRO A 1 47 ? -3.442 5.171 -5.043 1.00 35.43 47 PRO A N 8
ATOM 11884 C CA . PRO A 1 47 ? -2.802 4.690 -6.271 1.00 3.45 47 PRO A CA 8
ATOM 11885 C C . PRO A 1 47 ? -2.550 5.814 -7.270 1.00 64.35 47 PRO A C 8
ATOM 11886 O O . PRO A 1 47 ? -1.455 5.932 -7.822 1.00 14.40 47 PRO A O 8
ATOM 11897 N N . ARG A 1 48 ? -3.568 6.636 -7.499 1.00 75.22 48 ARG A N 8
ATOM 11898 C CA . ARG A 1 48 ? -3.457 7.749 -8.434 1.00 2.34 48 ARG A CA 8
ATOM 11899 C C . ARG A 1 48 ? -2.219 8.589 -8.133 1.00 64.13 48 ARG A C 8
ATOM 11900 O O . ARG A 1 48 ? -1.493 8.991 -9.043 1.00 72.33 48 ARG A O 8
ATOM 11921 N N . ASP A 1 49 ? -1.984 8.850 -6.852 1.00 41.22 49 ASP A N 8
ATOM 11922 C CA . ASP A 1 49 ? -0.833 9.641 -6.431 1.00 54.45 49 ASP A CA 8
ATOM 11923 C C . ASP A 1 49 ? 0.471 8.948 -6.812 1.00 2.32 49 ASP A C 8
ATOM 11924 O O . ASP A 1 49 ? 1.454 9.602 -7.162 1.00 35.31 49 ASP A O 8
ATOM 11933 N N . ALA A 1 50 ? 0.473 7.621 -6.739 1.00 43.34 50 ALA A N 8
ATOM 11934 C CA . ALA A 1 50 ? 1.656 6.840 -7.077 1.00 24.42 50 ALA A CA 8
ATOM 11935 C C . ALA A 1 50 ? 1.880 6.806 -8.585 1.00 21.31 50 ALA A C 8
ATOM 11936 O O . ALA A 1 50 ? 3.009 6.940 -9.057 1.00 34.03 50 ALA A O 8
ATOM 11943 N N . GLU A 1 51 ? 0.798 6.625 -9.335 1.00 72.52 51 GLU A N 8
ATOM 11944 C CA . GLU A 1 51 ? 0.878 6.571 -10.790 1.00 40.52 51 GLU A CA 8
ATOM 11945 C C . GLU A 1 51 ? 1.428 7.879 -11.353 1.00 23.12 51 GLU A C 8
ATOM 11946 O O . GLU A 1 51 ? 2.326 7.876 -12.195 1.00 25.52 51 GLU A O 8
ATOM 11958 N N . ASP A 1 52 ? 0.882 8.995 -10.882 1.00 24.31 52 ASP A N 8
ATOM 11959 C CA . ASP A 1 52 ? 1.318 10.310 -11.337 1.00 10.03 52 ASP A CA 8
ATOM 11960 C C . ASP A 1 52 ? 2.730 10.614 -10.846 1.00 41.54 52 ASP A C 8
ATOM 11961 O O . ASP A 1 52 ? 3.609 10.964 -11.633 1.00 61.15 52 ASP A O 8
ATOM 11970 N N . ALA A 1 53 ? 2.939 10.480 -9.541 1.00 5.21 53 ALA A N 8
ATOM 11971 C CA . ALA A 1 53 ? 4.244 10.740 -8.946 1.00 25.12 53 ALA A CA 8
ATOM 11972 C C . ALA A 1 53 ? 5.335 9.932 -9.640 1.00 62.53 53 ALA A C 8
ATOM 11973 O O . ALA A 1 53 ? 6.320 10.488 -10.127 1.00 31.24 53 ALA A O 8
ATOM 11980 N N . VAL A 1 54 ? 5.154 8.615 -9.683 1.00 13.45 54 VAL A N 8
ATOM 11981 C CA . VAL A 1 54 ? 6.122 7.730 -10.318 1.00 4.11 54 VAL A CA 8
ATOM 11982 C C . VAL A 1 54 ? 6.335 8.107 -11.780 1.00 20.12 54 VAL A C 8
ATOM 11983 O O . VAL A 1 54 ? 7.469 8.259 -12.234 1.00 23.04 54 VAL A O 8
ATOM 11996 N N . ARG A 1 55 ? 5.236 8.257 -12.512 1.00 63.33 55 ARG A N 8
ATOM 11997 C CA . ARG A 1 55 ? 5.302 8.615 -13.924 1.00 2.31 55 ARG A CA 8
ATOM 11998 C C . ARG A 1 55 ? 6.134 9.879 -14.126 1.00 31.43 55 ARG A C 8
ATOM 11999 O O . ARG A 1 55 ? 6.856 10.007 -15.113 1.00 44.31 55 ARG A O 8
ATOM 12020 N N . GLY A 1 56 ? 6.026 10.809 -13.182 1.00 54.43 56 GLY A N 8
ATOM 12021 C CA . GLY A 1 56 ? 6.772 12.050 -13.275 1.00 43.34 56 GLY A CA 8
ATOM 12022 C C . GLY A 1 56 ? 8.225 11.884 -12.877 1.00 2.03 56 GLY A C 8
ATOM 12023 O O . GLY A 1 56 ? 9.126 12.053 -13.700 1.00 0.33 56 GLY A O 8
ATOM 12027 N N . LEU A 1 57 ? 8.455 11.553 -11.611 1.00 5.31 57 LEU A N 8
ATOM 12028 C CA . LEU A 1 57 ? 9.810 11.366 -11.103 1.00 62.45 57 LEU A CA 8
ATOM 12029 C C . LEU A 1 57 ? 10.605 10.429 -12.007 1.00 64.23 57 LEU A C 8
ATOM 12030 O O . LEU A 1 57 ? 11.775 10.677 -12.300 1.00 1.10 57 LEU A O 8
ATOM 12046 N N . ASP A 1 58 ? 9.962 9.353 -12.448 1.00 2.13 58 ASP A N 8
ATOM 12047 C CA . ASP A 1 58 ? 10.608 8.380 -13.321 1.00 41.43 58 ASP A CA 8
ATOM 12048 C C . ASP A 1 58 ? 10.633 8.877 -14.763 1.00 51.54 58 ASP A C 8
ATOM 12049 O O . ASP A 1 58 ? 11.612 8.680 -15.482 1.00 73.10 58 ASP A O 8
ATOM 12058 N N . GLY A 1 59 ? 9.548 9.523 -15.180 1.00 51.24 59 GLY A N 8
ATOM 12059 C CA . GLY A 1 59 ? 9.465 10.037 -16.535 1.00 44.21 59 GLY A CA 8
ATOM 12060 C C . GLY A 1 59 ? 10.660 10.894 -16.904 1.00 65.50 59 GLY A C 8
ATOM 12061 O O . GLY A 1 59 ? 11.292 10.679 -17.939 1.00 23.13 59 GLY A O 8
ATOM 12065 N N . LYS A 1 60 ? 10.972 11.869 -16.057 1.00 34.21 60 LYS A N 8
ATOM 12066 C CA . LYS A 1 60 ? 12.099 12.762 -16.298 1.00 75.02 60 LYS A CA 8
ATOM 12067 C C . LYS A 1 60 ? 12.880 13.012 -15.012 1.00 70.43 60 LYS A C 8
ATOM 12068 O O . LYS A 1 60 ? 12.824 12.215 -14.075 1.00 54.22 60 LYS A O 8
ATOM 12087 N N . VAL A 1 61 ? 13.608 14.123 -14.974 1.00 10.13 61 VAL A N 8
ATOM 12088 C CA . VAL A 1 61 ? 14.399 14.479 -13.802 1.00 33.14 61 VAL A CA 8
ATOM 12089 C C . VAL A 1 61 ? 13.646 15.458 -12.908 1.00 2.14 61 VAL A C 8
ATOM 12090 O O . VAL A 1 61 ? 12.935 16.338 -13.394 1.00 60.32 61 VAL A O 8
ATOM 12103 N N . ILE A 1 62 ? 13.808 15.300 -11.598 1.00 62.34 62 ILE A N 8
ATOM 12104 C CA . ILE A 1 62 ? 13.145 16.171 -10.636 1.00 43.22 62 ILE A CA 8
ATOM 12105 C C . ILE A 1 62 ? 14.113 17.207 -10.074 1.00 65.42 62 ILE A C 8
ATOM 12106 O O . ILE A 1 62 ? 14.837 16.938 -9.114 1.00 14.41 62 ILE A O 8
ATOM 12122 N N . CYS A 1 63 ? 14.121 18.390 -10.677 1.00 53.13 63 CYS A N 8
ATOM 12123 C CA . CYS A 1 63 ? 15.000 19.468 -10.236 1.00 75.44 63 CYS A CA 8
ATOM 12124 C C . CYS A 1 63 ? 16.464 19.081 -10.413 1.00 24.14 63 CYS A C 8
ATOM 12125 O O . CYS A 1 63 ? 17.322 19.482 -9.627 1.00 52.40 63 CYS A O 8
ATOM 12133 N N . GLY A 1 64 ? 16.744 18.297 -11.449 1.00 74.53 64 GLY A N 8
ATOM 12134 C CA . GLY A 1 64 ? 18.105 17.867 -11.709 1.00 23.11 64 GLY A CA 8
ATOM 12135 C C . GLY A 1 64 ? 18.435 16.548 -11.038 1.00 1.42 64 GLY A C 8
ATOM 12136 O O . GLY A 1 64 ? 19.603 16.238 -10.804 1.00 41.21 64 GLY A O 8
ATOM 12140 N N . SER A 1 65 ? 17.403 15.771 -10.725 1.00 64.34 65 SER A N 8
ATOM 12141 C CA . SER A 1 65 ? 17.589 14.481 -10.072 1.00 30.53 65 SER A CA 8
ATOM 12142 C C . SER A 1 65 ? 16.876 13.373 -10.843 1.00 3.54 65 SER A C 8
ATOM 12143 O O . SER A 1 65 ? 15.690 13.119 -10.631 1.00 44.33 65 SER A O 8
ATOM 12151 N N . ARG A 1 66 ? 17.609 12.718 -11.737 1.00 53.34 66 ARG A N 8
ATOM 12152 C CA . ARG A 1 66 ? 17.048 11.639 -12.541 1.00 54.34 66 ARG A CA 8
ATOM 12153 C C . ARG A 1 66 ? 17.042 10.327 -11.762 1.00 40.24 66 ARG A C 8
ATOM 12154 O O . ARG A 1 66 ? 17.592 9.322 -12.214 1.00 54.52 66 ARG A O 8
ATOM 12175 N N . VAL A 1 67 ? 16.418 10.344 -10.589 1.00 55.21 67 VAL A N 8
ATOM 12176 C CA . VAL A 1 67 ? 16.340 9.156 -9.747 1.00 53.33 67 VAL A CA 8
ATOM 12177 C C . VAL A 1 67 ? 15.564 8.042 -10.440 1.00 33.31 67 VAL A C 8
ATOM 12178 O O . VAL A 1 67 ? 15.014 8.235 -11.524 1.00 51.53 67 VAL A O 8
ATOM 12191 N N . ARG A 1 68 ? 15.523 6.874 -9.806 1.00 12.40 68 ARG A N 8
ATOM 12192 C CA . ARG A 1 68 ? 14.814 5.728 -10.362 1.00 23.34 68 ARG A CA 8
ATOM 12193 C C . ARG A 1 68 ? 13.549 5.431 -9.563 1.00 15.43 68 ARG A C 8
ATOM 12194 O O . ARG A 1 68 ? 13.611 4.890 -8.459 1.00 11.34 68 ARG A O 8
ATOM 12215 N N . VAL A 1 69 ? 12.400 5.790 -10.128 1.00 43.42 69 VAL A N 8
ATOM 12216 C CA . VAL A 1 69 ? 11.120 5.563 -9.470 1.00 34.24 69 VAL A CA 8
ATOM 12217 C C . VAL A 1 69 ? 10.275 4.557 -10.243 1.00 72.23 69 VAL A C 8
ATOM 12218 O O . VAL A 1 69 ? 10.211 4.600 -11.471 1.00 52.43 69 VAL A O 8
ATOM 12231 N N . GLU A 1 70 ? 9.628 3.652 -9.516 1.00 32.25 70 GLU A N 8
ATOM 12232 C CA . GLU A 1 70 ? 8.787 2.634 -10.135 1.00 14.33 70 GLU A CA 8
ATOM 12233 C C . GLU A 1 70 ? 7.900 1.955 -9.095 1.00 55.41 70 GLU A C 8
ATOM 12234 O O . GLU A 1 70 ? 8.119 2.091 -7.891 1.00 4.13 70 GLU A O 8
ATOM 12246 N N . LEU A 1 71 ? 6.896 1.225 -9.569 1.00 1.02 71 LEU A N 8
ATOM 12247 C CA . LEU A 1 71 ? 5.974 0.524 -8.681 1.00 42.54 71 LEU A CA 8
ATOM 12248 C C . LEU A 1 71 ? 6.218 -0.981 -8.722 1.00 14.35 71 LEU A C 8
ATOM 12249 O O . LEU A 1 71 ? 5.973 -1.632 -9.737 1.00 25.20 71 LEU A O 8
ATOM 12265 N N . SER A 1 72 ? 6.698 -1.527 -7.609 1.00 63.22 72 SER A N 8
ATOM 12266 C CA . SER A 1 72 ? 6.976 -2.956 -7.518 1.00 2.33 72 SER A CA 8
ATOM 12267 C C . SER A 1 72 ? 5.681 -3.755 -7.408 1.00 23.11 72 SER A C 8
ATOM 12268 O O . SER A 1 72 ? 5.627 -4.928 -7.781 1.00 4.50 72 SER A O 8
ATOM 12276 N N . THR A 1 73 ? 4.638 -3.112 -6.893 1.00 30.02 73 THR A N 8
ATOM 12277 C CA . THR A 1 73 ? 3.343 -3.761 -6.732 1.00 22.40 73 THR A CA 8
ATOM 12278 C C . THR A 1 73 ? 2.204 -2.812 -7.085 1.00 2.31 73 THR A C 8
ATOM 12279 O O . THR A 1 73 ? 2.217 -1.643 -6.702 1.00 54.42 73 THR A O 8
ATOM 12290 N N . GLY A 1 74 ? 1.219 -3.323 -7.817 1.00 40.34 74 GLY A N 8
ATOM 12291 C CA . GLY A 1 74 ? 0.085 -2.506 -8.209 1.00 44.31 74 GLY A CA 8
ATOM 12292 C C . GLY A 1 74 ? 0.238 -1.932 -9.604 1.00 25.12 74 GLY A C 8
ATOM 12293 O O . GLY A 1 74 ? -0.402 -0.939 -9.947 1.00 42.21 74 GLY A O 8
ATOM 12297 N N . MET A 1 75 ? 1.091 -2.558 -10.409 1.00 55.01 75 MET A N 8
ATOM 12298 C CA . MET A 1 75 ? 1.326 -2.103 -11.774 1.00 51.24 75 MET A CA 8
ATOM 12299 C C . MET A 1 75 ? 1.075 -3.228 -12.773 1.00 53.35 75 MET A C 8
ATOM 12300 O O . MET A 1 75 ? 1.981 -3.974 -13.145 1.00 34.33 75 MET A O 8
ATOM 12314 N N . PRO A 1 76 ? -0.184 -3.354 -13.220 1.00 22.01 76 PRO A N 8
ATOM 12315 C CA . PRO A 1 76 ? -0.583 -4.386 -14.182 1.00 43.40 76 PRO A CA 8
ATOM 12316 C C . PRO A 1 76 ? -0.011 -4.133 -15.573 1.00 23.32 76 PRO A C 8
ATOM 12317 O O . PRO A 1 76 ? -0.294 -3.109 -16.194 1.00 60.03 76 PRO A O 8
ATOM 12328 N N . ARG A 1 77 ? 0.795 -5.073 -16.056 1.00 30.52 77 ARG A N 8
ATOM 12329 C CA . ARG A 1 77 ? 1.407 -4.952 -17.373 1.00 62.03 77 ARG A CA 8
ATOM 12330 C C . ARG A 1 77 ? 1.489 -6.311 -18.062 1.00 73.03 77 ARG A C 8
ATOM 12331 O O . ARG A 1 77 ? 1.118 -7.334 -17.486 1.00 3.35 77 ARG A O 8
ATOM 12352 N N . ARG A 1 78 ? 1.975 -6.313 -19.299 1.00 61.51 78 ARG A N 8
ATOM 12353 C CA . ARG A 1 78 ? 2.103 -7.546 -20.067 1.00 44.02 78 ARG A CA 8
ATOM 12354 C C . ARG A 1 78 ? 3.437 -8.229 -19.780 1.00 30.53 78 ARG A C 8
ATOM 12355 O O . ARG A 1 78 ? 3.494 -9.444 -19.586 1.00 4.34 78 ARG A O 8
ATOM 12376 N N . SER A 1 79 ? 4.507 -7.441 -19.755 1.00 31.15 79 SER A N 8
ATOM 12377 C CA . SER A 1 79 ? 5.841 -7.971 -19.495 1.00 54.42 79 SER A CA 8
ATOM 12378 C C . SER A 1 79 ? 6.522 -7.199 -18.369 1.00 33.33 79 SER A C 8
ATOM 12379 O O . SER A 1 79 ? 5.915 -6.332 -17.740 1.00 34.31 79 SER A O 8
ATOM 12387 N N . ARG A 1 80 ? 7.787 -7.522 -18.120 1.00 13.21 80 ARG A N 8
ATOM 12388 C CA . ARG A 1 80 ? 8.551 -6.861 -17.069 1.00 21.11 80 ARG A CA 8
ATOM 12389 C C . ARG A 1 80 ? 7.951 -7.151 -15.696 1.00 63.32 80 ARG A C 8
ATOM 12390 O O . ARG A 1 80 ? 8.265 -6.477 -14.715 1.00 24.42 80 ARG A O 8
ATOM 12411 N N . PHE A 1 81 ? 7.086 -8.158 -15.635 1.00 62.11 81 PHE A N 8
ATOM 12412 C CA . PHE A 1 81 ? 6.441 -8.537 -14.383 1.00 50.23 81 PHE A CA 8
ATOM 12413 C C . PHE A 1 81 ? 6.417 -10.054 -14.221 1.00 3.22 81 PHE A C 8
ATOM 12414 O O . PHE A 1 81 ? 5.858 -10.769 -15.052 1.00 33.20 81 PHE A O 8
ATOM 12431 N N . ASP A 1 82 ? 7.029 -10.537 -13.145 1.00 70.02 82 ASP A N 8
ATOM 12432 C CA . ASP A 1 82 ? 7.078 -11.969 -12.872 1.00 44.32 82 ASP A CA 8
ATOM 12433 C C . ASP A 1 82 ? 5.892 -12.400 -12.015 1.00 41.15 82 ASP A C 8
ATOM 12434 O O . ASP A 1 82 ? 5.261 -13.423 -12.281 1.00 64.21 82 ASP A O 8
ATOM 12443 N N . ARG A 1 83 ? 5.595 -11.613 -10.986 1.00 70.15 83 ARG A N 8
ATOM 12444 C CA . ARG A 1 83 ? 4.486 -11.915 -10.089 1.00 41.33 83 ARG A CA 8
ATOM 12445 C C . ARG A 1 83 ? 3.286 -11.021 -10.389 1.00 30.13 83 ARG A C 8
ATOM 12446 O O . ARG A 1 83 ? 3.406 -9.966 -11.012 1.00 64.43 83 ARG A O 8
ATOM 12467 N N . PRO A 1 84 ? 2.099 -11.452 -9.935 1.00 5.42 84 PRO A N 8
ATOM 12468 C CA . PRO A 1 84 ? 0.855 -10.706 -10.142 1.00 53.30 84 PRO A CA 8
ATOM 12469 C C . PRO A 1 84 ? 0.809 -9.417 -9.328 1.00 52.02 84 PRO A C 8
ATOM 12470 O O . PRO A 1 84 ? 1.230 -9.369 -8.172 1.00 44.15 84 PRO A O 8
ATOM 12481 N N . PRO A 1 85 ? 0.285 -8.346 -9.943 1.00 74.30 85 PRO A N 8
ATOM 12482 C CA . PRO A 1 85 ? 0.170 -7.037 -9.293 1.00 63.30 85 PRO A CA 8
ATOM 12483 C C . PRO A 1 85 ? -0.873 -7.032 -8.181 1.00 3.53 85 PRO A C 8
ATOM 12484 O O . PRO A 1 85 ? -1.790 -7.852 -8.173 1.00 52.51 85 PRO A O 8
ATOM 12495 N N . ALA A 1 86 ? -0.726 -6.101 -7.243 1.00 23.42 86 ALA A N 8
ATOM 12496 C CA . ALA A 1 86 ? -1.657 -5.988 -6.127 1.00 42.21 86 ALA A CA 8
ATOM 12497 C C . ALA A 1 86 ? -2.874 -5.153 -6.511 1.00 2.24 86 ALA A C 8
ATOM 12498 O O . ALA A 1 86 ? -3.218 -4.189 -5.826 1.00 45.24 86 ALA A O 8
ATOM 12505 N N . ARG A 1 87 ? -3.521 -5.529 -7.609 1.00 14.24 87 ARG A N 8
ATOM 12506 C CA . ARG A 1 87 ? -4.699 -4.813 -8.084 1.00 12.12 87 ARG A CA 8
ATOM 12507 C C . ARG A 1 87 ? -5.974 -5.582 -7.750 1.00 72.02 87 ARG A C 8
ATOM 12508 O O . ARG A 1 87 ? -6.846 -5.080 -7.040 1.00 23.31 87 ARG A O 8
ATOM 12529 N N . ARG A 1 88 ? -6.076 -6.802 -8.268 1.00 50.30 88 ARG A N 8
ATOM 12530 C CA . ARG A 1 88 ? -7.245 -7.639 -8.027 1.00 22.13 88 ARG A CA 8
ATOM 12531 C C . ARG A 1 88 ? -6.835 -9.089 -7.789 1.00 23.54 88 ARG A C 8
ATOM 12532 O O . ARG A 1 88 ? -5.649 -9.399 -7.669 1.00 32.34 88 ARG A O 8
ATOM 12553 N N . LYS A 1 89 ? -7.823 -9.975 -7.721 1.00 11.22 89 LYS A N 8
ATOM 12554 C CA . LYS A 1 89 ? -7.567 -11.393 -7.498 1.00 1.21 89 LYS A CA 8
ATOM 12555 C C . LYS A 1 89 ? -6.924 -11.622 -6.134 1.00 4.41 89 LYS A C 8
ATOM 12556 O O . LYS A 1 89 ? -6.366 -10.700 -5.536 1.00 52.35 89 LYS A O 8
ATOM 12575 N N . LEU A 1 90 ? -7.003 -12.855 -5.647 1.00 2.00 90 LEU A N 8
ATOM 12576 C CA . LEU A 1 90 ? -6.427 -13.205 -4.353 1.00 64.44 90 LEU A CA 8
ATOM 12577 C C . LEU A 1 90 ? -6.139 -14.701 -4.272 1.00 74.24 90 LEU A C 8
ATOM 12578 O O . LEU A 1 90 ? -6.178 -15.294 -3.194 1.00 21.35 90 LEU A O 8
ATOM 12594 N N . LEU A 1 91 ? -5.849 -15.305 -5.419 1.00 75.54 91 LEU A N 8
ATOM 12595 C CA . LEU A 1 91 ? -5.553 -16.733 -5.479 1.00 1.43 91 LEU A CA 8
ATOM 12596 C C . LEU A 1 91 ? -6.830 -17.559 -5.370 1.00 32.20 91 LEU A C 8
ATOM 12597 O O . LEU A 1 91 ? -6.803 -18.781 -5.509 1.00 60.54 91 LEU A O 8
ATOM 12613 N N . GLU A 1 92 ? -7.948 -16.883 -5.122 1.00 45.13 92 GLU A N 8
ATOM 12614 C CA . GLU A 1 92 ? -9.235 -17.556 -4.997 1.00 10.33 92 GLU A CA 8
ATOM 12615 C C . GLU A 1 92 ? -10.009 -17.499 -6.310 1.00 52.45 92 GLU A C 8
ATOM 12616 O O . GLU A 1 92 ? -10.660 -18.467 -6.703 1.00 64.24 92 GLU A O 8
ATOM 12628 N N . VAL A 1 93 ? -9.935 -16.356 -6.985 1.00 44.14 93 VAL A N 8
ATOM 12629 C CA . VAL A 1 93 ? -10.627 -16.171 -8.255 1.00 72.20 93 VAL A CA 8
ATOM 12630 C C . VAL A 1 93 ? -9.710 -16.483 -9.432 1.00 22.21 93 VAL A C 8
ATOM 12631 O O . VAL A 1 93 ? -8.491 -16.325 -9.343 1.00 34.33 93 VAL A O 8
ATOM 12644 N N . LEU A 1 94 ? -10.302 -16.927 -10.535 1.00 52.32 94 LEU A N 8
ATOM 12645 C CA . LEU A 1 94 ? -9.538 -17.261 -11.732 1.00 53.02 94 LEU A CA 8
ATOM 12646 C C . LEU A 1 94 ? -10.406 -17.147 -12.981 1.00 73.54 94 LEU A C 8
ATOM 12647 O O . LEU A 1 94 ? -11.626 -17.006 -12.892 1.00 31.12 94 LEU A O 8
ATOM 12663 N N . PHE A 1 95 ? -9.769 -17.212 -14.146 1.00 35.30 95 PHE A N 8
ATOM 12664 C CA . PHE A 1 95 ? -10.483 -17.118 -15.414 1.00 35.10 95 PHE A CA 8
ATOM 12665 C C . PHE A 1 95 ? -9.521 -17.248 -16.591 1.00 31.10 95 PHE A C 8
ATOM 12666 O O . PHE A 1 95 ? -8.949 -16.261 -17.050 1.00 44.21 95 PHE A O 8
ATOM 12683 N N . ASN A 1 96 ? -9.348 -18.474 -17.074 1.00 33.34 96 ASN A N 8
ATOM 12684 C CA . ASN A 1 96 ? -8.455 -18.735 -18.196 1.00 44.13 96 ASN A CA 8
ATOM 12685 C C . ASN A 1 96 ? -9.166 -19.535 -19.283 1.00 63.32 96 ASN A C 8
ATOM 12686 O O . ASN A 1 96 ? -8.534 -20.270 -20.041 1.00 72.41 96 ASN A O 8
ATOM 12697 N N . GLY A 1 97 ? -10.485 -19.386 -19.353 1.00 72.22 97 GLY A N 8
ATOM 12698 C CA . GLY A 1 97 ? -11.261 -20.100 -20.350 1.00 64.55 97 GLY A CA 8
ATOM 12699 C C . GLY A 1 97 ? -11.343 -21.587 -20.065 1.00 53.11 97 GLY A C 8
ATOM 12700 O O . GLY A 1 97 ? -10.760 -22.410 -20.771 1.00 3.30 97 GLY A O 8
ATOM 12704 N N . PRO A 1 98 ? -12.082 -21.950 -19.006 1.00 52.12 98 PRO A N 8
ATOM 12705 C CA . PRO A 1 98 ? -12.256 -23.349 -18.604 1.00 44.11 98 PRO A CA 8
ATOM 12706 C C . PRO A 1 98 ? -13.110 -24.135 -19.593 1.00 43.31 98 PRO A C 8
ATOM 12707 O O . PRO A 1 98 ? -13.020 -25.361 -19.669 1.00 41.25 98 PRO A O 8
ATOM 12718 N N . LEU A 1 99 ? -13.938 -23.422 -20.349 1.00 64.22 99 LEU A N 8
ATOM 12719 C CA . LEU A 1 99 ? -14.808 -24.053 -21.335 1.00 33.31 99 LEU A CA 8
ATOM 12720 C C . LEU A 1 99 ? -14.011 -24.508 -22.553 1.00 74.24 99 LEU A C 8
ATOM 12721 O O . LEU A 1 99 ? -12.937 -23.979 -22.836 1.00 71.35 99 LEU A O 8
ATOM 12737 N N . GLU A 1 100 ? -14.547 -25.490 -23.271 1.00 60.55 100 GLU A N 8
ATOM 12738 C CA . GLU A 1 100 ? -13.886 -26.015 -24.461 1.00 5.25 100 GLU A CA 8
ATOM 12739 C C . GLU A 1 100 ? -14.317 -25.247 -25.706 1.00 42.55 100 GLU A C 8
ATOM 12740 O O . GLU A 1 100 ? -13.987 -25.628 -26.830 1.00 0.00 100 GLU A O 8
ATOM 12752 N N . HIS A 1 101 ? -15.057 -24.162 -25.499 1.00 41.01 101 HIS A N 8
ATOM 12753 C CA . HIS A 1 101 ? -15.534 -23.339 -26.605 1.00 31.10 101 HIS A CA 8
ATOM 12754 C C . HIS A 1 101 ? -16.387 -24.162 -27.566 1.00 14.15 101 HIS A C 8
ATOM 12755 O O . HIS A 1 101 ? -16.947 -25.192 -27.187 1.00 50.42 101 HIS A O 8
ATOM 12769 N N . MET A 1 1 ? 1.680 -1.880 -1.693 1.00 21.12 1 MET A N 9
ATOM 12770 C CA . MET A 1 1 ? 2.004 -0.631 -2.372 1.00 55.12 1 MET A CA 9
ATOM 12771 C C . MET A 1 1 ? 3.242 0.016 -1.760 1.00 70.11 1 MET A C 9
ATOM 12772 O O . MET A 1 1 ? 3.154 0.724 -0.757 1.00 13.21 1 MET A O 9
ATOM 12786 N N . LYS A 1 2 ? 4.396 -0.232 -2.370 1.00 21.12 2 LYS A N 9
ATOM 12787 C CA . LYS A 1 2 ? 5.653 0.326 -1.886 1.00 41.51 2 LYS A CA 9
ATOM 12788 C C . LYS A 1 2 ? 6.333 1.156 -2.971 1.00 21.22 2 LYS A C 9
ATOM 12789 O O . LYS A 1 2 ? 6.242 0.839 -4.157 1.00 2.21 2 LYS A O 9
ATOM 12808 N N . VAL A 1 3 ? 7.016 2.218 -2.556 1.00 52.52 3 VAL A N 9
ATOM 12809 C CA . VAL A 1 3 ? 7.713 3.092 -3.492 1.00 65.34 3 VAL A CA 9
ATOM 12810 C C . VAL A 1 3 ? 9.224 2.912 -3.390 1.00 71.13 3 VAL A C 9
ATOM 12811 O O . VAL A 1 3 ? 9.789 2.928 -2.296 1.00 70.25 3 VAL A O 9
ATOM 12824 N N . TYR A 1 4 ? 9.872 2.741 -4.537 1.00 5.51 4 TYR A N 9
ATOM 12825 C CA . TYR A 1 4 ? 11.318 2.557 -4.577 1.00 62.40 4 TYR A CA 9
ATOM 12826 C C . TYR A 1 4 ? 11.991 3.688 -5.348 1.00 50.21 4 TYR A C 9
ATOM 12827 O O . TYR A 1 4 ? 11.834 3.806 -6.563 1.00 51.44 4 TYR A O 9
ATOM 12845 N N . VAL A 1 5 ? 12.742 4.519 -4.632 1.00 23.41 5 VAL A N 9
ATOM 12846 C CA . VAL A 1 5 ? 13.441 5.640 -5.247 1.00 45.41 5 VAL A CA 9
ATOM 12847 C C . VAL A 1 5 ? 14.947 5.534 -5.032 1.00 0.31 5 VAL A C 9
ATOM 12848 O O . VAL A 1 5 ? 15.451 5.820 -3.947 1.00 23.33 5 VAL A O 9
ATOM 12861 N N . GLY A 1 6 ? 15.661 5.122 -6.075 1.00 71.31 6 GLY A N 9
ATOM 12862 C CA . GLY A 1 6 ? 17.103 4.985 -5.980 1.00 54.31 6 GLY A CA 9
ATOM 12863 C C . GLY A 1 6 ? 17.835 5.867 -6.972 1.00 10.32 6 GLY A C 9
ATOM 12864 O O . GLY A 1 6 ? 17.275 6.837 -7.481 1.00 4.41 6 GLY A O 9
ATOM 12868 N N . ASN A 1 7 ? 19.091 5.531 -7.245 1.00 63.24 7 ASN A N 9
ATOM 12869 C CA . ASN A 1 7 ? 19.902 6.301 -8.181 1.00 44.12 7 ASN A CA 9
ATOM 12870 C C . ASN A 1 7 ? 20.110 7.726 -7.676 1.00 63.41 7 ASN A C 9
ATOM 12871 O O . ASN A 1 7 ? 19.539 8.676 -8.213 1.00 4.01 7 ASN A O 9
ATOM 12882 N N . LEU A 1 8 ? 20.932 7.866 -6.642 1.00 15.55 8 LEU A N 9
ATOM 12883 C CA . LEU A 1 8 ? 21.216 9.175 -6.063 1.00 43.34 8 LEU A CA 9
ATOM 12884 C C . LEU A 1 8 ? 22.673 9.566 -6.291 1.00 61.12 8 LEU A C 9
ATOM 12885 O O . LEU A 1 8 ? 23.373 8.951 -7.095 1.00 11.11 8 LEU A O 9
ATOM 12901 N N . GLY A 1 9 ? 23.124 10.592 -5.576 1.00 23.00 9 GLY A N 9
ATOM 12902 C CA . GLY A 1 9 ? 24.496 11.046 -5.713 1.00 70.41 9 GLY A CA 9
ATOM 12903 C C . GLY A 1 9 ? 24.637 12.171 -6.719 1.00 72.41 9 GLY A C 9
ATOM 12904 O O . GLY A 1 9 ? 25.697 12.349 -7.319 1.00 64.11 9 GLY A O 9
ATOM 12908 N N . THR A 1 10 ? 23.564 12.933 -6.907 1.00 35.52 10 THR A N 9
ATOM 12909 C CA . THR A 1 10 ? 23.571 14.044 -7.849 1.00 52.22 10 THR A CA 9
ATOM 12910 C C . THR A 1 10 ? 22.662 15.172 -7.375 1.00 52.55 10 THR A C 9
ATOM 12911 O O . THR A 1 10 ? 22.054 15.874 -8.183 1.00 44.11 10 THR A O 9
ATOM 12922 N N . GLY A 1 11 ? 22.573 15.342 -6.060 1.00 3.44 11 GLY A N 9
ATOM 12923 C CA . GLY A 1 11 ? 21.736 16.388 -5.501 1.00 42.13 11 GLY A CA 9
ATOM 12924 C C . GLY A 1 11 ? 20.297 15.947 -5.327 1.00 15.13 11 GLY A C 9
ATOM 12925 O O . GLY A 1 11 ? 19.394 16.777 -5.221 1.00 5.40 11 GLY A O 9
ATOM 12929 N N . ALA A 1 12 ? 20.080 14.636 -5.298 1.00 3.10 12 ALA A N 9
ATOM 12930 C CA . ALA A 1 12 ? 18.740 14.086 -5.135 1.00 2.32 12 ALA A CA 9
ATOM 12931 C C . ALA A 1 12 ? 18.706 13.045 -4.022 1.00 30.52 12 ALA A C 9
ATOM 12932 O O . ALA A 1 12 ? 19.180 11.922 -4.194 1.00 13.31 12 ALA A O 9
ATOM 12939 N N . GLY A 1 13 ? 18.143 13.424 -2.879 1.00 15.42 13 GLY A N 9
ATOM 12940 C CA . GLY A 1 13 ? 18.058 12.511 -1.754 1.00 41.31 13 GLY A CA 9
ATOM 12941 C C . GLY A 1 13 ? 16.740 12.624 -1.013 1.00 63.05 13 GLY A C 9
ATOM 12942 O O . GLY A 1 13 ? 15.671 12.499 -1.611 1.00 12.34 13 GLY A O 9
ATOM 12946 N N . LYS A 1 14 ? 16.815 12.859 0.292 1.00 4.11 14 LYS A N 9
ATOM 12947 C CA . LYS A 1 14 ? 15.620 12.988 1.117 1.00 51.32 14 LYS A CA 9
ATOM 12948 C C . LYS A 1 14 ? 14.833 14.240 0.742 1.00 3.33 14 LYS A C 9
ATOM 12949 O O . LYS A 1 14 ? 13.634 14.175 0.475 1.00 2.01 14 LYS A O 9
ATOM 12968 N N . GLY A 1 15 ? 15.517 15.380 0.724 1.00 45.44 15 GLY A N 9
ATOM 12969 C CA . GLY A 1 15 ? 14.866 16.631 0.379 1.00 23.31 15 GLY A CA 9
ATOM 12970 C C . GLY A 1 15 ? 14.262 16.606 -1.011 1.00 32.13 15 GLY A C 9
ATOM 12971 O O . GLY A 1 15 ? 13.159 17.110 -1.224 1.00 25.55 15 GLY A O 9
ATOM 12975 N N . GLU A 1 16 ? 14.986 16.020 -1.959 1.00 72.41 16 GLU A N 9
ATOM 12976 C CA . GLU A 1 16 ? 14.514 15.934 -3.336 1.00 42.12 16 GLU A CA 9
ATOM 12977 C C . GLU A 1 16 ? 13.275 15.049 -3.433 1.00 62.40 16 GLU A C 9
ATOM 12978 O O . GLU A 1 16 ? 12.222 15.484 -3.900 1.00 13.14 16 GLU A O 9
ATOM 12990 N N . LEU A 1 17 ? 13.409 13.804 -2.990 1.00 22.44 17 LEU A N 9
ATOM 12991 C CA . LEU A 1 17 ? 12.301 12.855 -3.026 1.00 44.11 17 LEU A CA 9
ATOM 12992 C C . LEU A 1 17 ? 11.134 13.348 -2.177 1.00 40.32 17 LEU A C 9
ATOM 12993 O O . LEU A 1 17 ? 9.978 13.029 -2.451 1.00 14.41 17 LEU A O 9
ATOM 13009 N N . GLU A 1 18 ? 11.446 14.129 -1.148 1.00 0.34 18 GLU A N 9
ATOM 13010 C CA . GLU A 1 18 ? 10.422 14.667 -0.260 1.00 51.51 18 GLU A CA 9
ATOM 13011 C C . GLU A 1 18 ? 9.589 15.729 -0.972 1.00 14.53 18 GLU A C 9
ATOM 13012 O O . GLU A 1 18 ? 8.359 15.702 -0.927 1.00 34.35 18 GLU A O 9
ATOM 13024 N N . ARG A 1 19 ? 10.268 16.665 -1.628 1.00 32.43 19 ARG A N 9
ATOM 13025 C CA . ARG A 1 19 ? 9.591 17.737 -2.347 1.00 63.14 19 ARG A CA 9
ATOM 13026 C C . ARG A 1 19 ? 8.729 17.176 -3.474 1.00 74.30 19 ARG A C 9
ATOM 13027 O O . ARG A 1 19 ? 7.599 17.617 -3.683 1.00 41.20 19 ARG A O 9
ATOM 13048 N N . ALA A 1 20 ? 9.270 16.200 -4.197 1.00 14.51 20 ALA A N 9
ATOM 13049 C CA . ALA A 1 20 ? 8.549 15.578 -5.301 1.00 3.13 20 ALA A CA 9
ATOM 13050 C C . ALA A 1 20 ? 7.336 14.803 -4.797 1.00 43.12 20 ALA A C 9
ATOM 13051 O O . ALA A 1 20 ? 6.198 15.114 -5.150 1.00 24.21 20 ALA A O 9
ATOM 13058 N N . PHE A 1 21 ? 7.587 13.793 -3.971 1.00 72.43 21 PHE A N 9
ATOM 13059 C CA . PHE A 1 21 ? 6.515 12.972 -3.420 1.00 73.35 21 PHE A CA 9
ATOM 13060 C C . PHE A 1 21 ? 5.434 13.842 -2.787 1.00 13.52 21 PHE A C 9
ATOM 13061 O O . PHE A 1 21 ? 4.247 13.687 -3.076 1.00 24.30 21 PHE A O 9
ATOM 13078 N N . SER A 1 22 ? 5.853 14.759 -1.920 1.00 41.15 22 SER A N 9
ATOM 13079 C CA . SER A 1 22 ? 4.921 15.652 -1.242 1.00 4.32 22 SER A CA 9
ATOM 13080 C C . SER A 1 22 ? 4.129 16.479 -2.250 1.00 72.41 22 SER A C 9
ATOM 13081 O O . SER A 1 22 ? 2.915 16.638 -2.121 1.00 52.31 22 SER A O 9
ATOM 13089 N N . TYR A 1 23 ? 4.824 17.002 -3.254 1.00 24.44 23 TYR A N 9
ATOM 13090 C CA . TYR A 1 23 ? 4.187 17.814 -4.283 1.00 64.25 23 TYR A CA 9
ATOM 13091 C C . TYR A 1 23 ? 3.031 17.061 -4.934 1.00 31.54 23 TYR A C 9
ATOM 13092 O O . TYR A 1 23 ? 1.952 17.616 -5.143 1.00 4.44 23 TYR A O 9
ATOM 13110 N N . TYR A 1 24 ? 3.264 15.792 -5.250 1.00 71.24 24 TYR A N 9
ATOM 13111 C CA . TYR A 1 24 ? 2.243 14.961 -5.878 1.00 44.04 24 TYR A CA 9
ATOM 13112 C C . TYR A 1 24 ? 1.145 14.601 -4.883 1.00 10.44 24 TYR A C 9
ATOM 13113 O O . TYR A 1 24 ? -0.018 14.447 -5.253 1.00 11.34 24 TYR A O 9
ATOM 13131 N N . GLY A 1 25 ? 1.524 14.470 -3.615 1.00 22.41 25 GLY A N 9
ATOM 13132 C CA . GLY A 1 25 ? 0.561 14.130 -2.584 1.00 21.30 25 GLY A CA 9
ATOM 13133 C C . GLY A 1 25 ? 1.224 13.718 -1.284 1.00 51.23 25 GLY A C 9
ATOM 13134 O O . GLY A 1 25 ? 2.404 13.369 -1.248 1.00 11.12 25 GLY A O 9
ATOM 13138 N N . PRO A 1 26 ? 0.456 13.758 -0.185 1.00 51.24 26 PRO A N 9
ATOM 13139 C CA . PRO A 1 26 ? 0.955 13.391 1.143 1.00 22.20 26 PRO A CA 9
ATOM 13140 C C . PRO A 1 26 ? 1.226 11.895 1.267 1.00 11.34 26 PRO A C 9
ATOM 13141 O O . PRO A 1 26 ? 0.307 11.079 1.185 1.00 23.31 26 PRO A O 9
ATOM 13152 N N . LEU A 1 27 ? 2.491 11.542 1.466 1.00 0.55 27 LEU A N 9
ATOM 13153 C CA . LEU A 1 27 ? 2.883 10.144 1.603 1.00 32.10 27 LEU A CA 9
ATOM 13154 C C . LEU A 1 27 ? 2.737 9.676 3.047 1.00 11.15 27 LEU A C 9
ATOM 13155 O O . LEU A 1 27 ? 2.319 10.439 3.918 1.00 3.44 27 LEU A O 9
ATOM 13171 N N . ARG A 1 28 ? 3.086 8.418 3.295 1.00 72.34 28 ARG A N 9
ATOM 13172 C CA . ARG A 1 28 ? 2.995 7.849 4.634 1.00 74.53 28 ARG A CA 9
ATOM 13173 C C . ARG A 1 28 ? 4.310 8.021 5.388 1.00 34.14 28 ARG A C 9
ATOM 13174 O O . ARG A 1 28 ? 4.331 8.512 6.518 1.00 73.14 28 ARG A O 9
ATOM 13195 N N . THR A 1 29 ? 5.406 7.613 4.757 1.00 3.11 29 THR A N 9
ATOM 13196 C CA . THR A 1 29 ? 6.725 7.721 5.369 1.00 72.53 29 THR A CA 9
ATOM 13197 C C . THR A 1 29 ? 7.826 7.651 4.317 1.00 60.40 29 THR A C 9
ATOM 13198 O O . THR A 1 29 ? 7.587 7.247 3.179 1.00 53.12 29 THR A O 9
ATOM 13209 N N . VAL A 1 30 ? 9.035 8.046 4.705 1.00 35.50 30 VAL A N 9
ATOM 13210 C CA . VAL A 1 30 ? 10.174 8.026 3.796 1.00 71.35 30 VAL A CA 9
ATOM 13211 C C . VAL A 1 30 ? 11.430 7.524 4.499 1.00 1.41 30 VAL A C 9
ATOM 13212 O O . VAL A 1 30 ? 11.649 7.808 5.677 1.00 70.02 30 VAL A O 9
ATOM 13225 N N . TRP A 1 31 ? 12.252 6.779 3.770 1.00 70.33 31 TRP A N 9
ATOM 13226 C CA . TRP A 1 31 ? 13.488 6.238 4.324 1.00 32.22 31 TRP A CA 9
ATOM 13227 C C . TRP A 1 31 ? 14.524 6.013 3.228 1.00 14.11 31 TRP A C 9
ATOM 13228 O O . TRP A 1 31 ? 14.263 5.312 2.250 1.00 41.01 31 TRP A O 9
ATOM 13249 N N . ILE A 1 32 ? 15.698 6.612 3.398 1.00 73.50 32 ILE A N 9
ATOM 13250 C CA . ILE A 1 32 ? 16.772 6.475 2.423 1.00 65.41 32 ILE A CA 9
ATOM 13251 C C . ILE A 1 32 ? 17.892 5.590 2.960 1.00 63.43 32 ILE A C 9
ATOM 13252 O O . ILE A 1 32 ? 18.163 5.573 4.160 1.00 35.31 32 ILE A O 9
ATOM 13268 N N . ALA A 1 33 ? 18.542 4.857 2.061 1.00 32.54 33 ALA A N 9
ATOM 13269 C CA . ALA A 1 33 ? 19.635 3.972 2.444 1.00 63.12 33 ALA A CA 9
ATOM 13270 C C . ALA A 1 33 ? 20.983 4.555 2.032 1.00 12.00 33 ALA A C 9
ATOM 13271 O O . ALA A 1 33 ? 21.316 4.596 0.848 1.00 62.14 33 ALA A O 9
ATOM 13278 N N . ARG A 1 34 ? 21.753 5.006 3.017 1.00 61.32 34 ARG A N 9
ATOM 13279 C CA . ARG A 1 34 ? 23.064 5.589 2.756 1.00 72.51 34 ARG A CA 9
ATOM 13280 C C . ARG A 1 34 ? 24.100 4.500 2.490 1.00 54.13 34 ARG A C 9
ATOM 13281 O O . ARG A 1 34 ? 25.103 4.735 1.818 1.00 52.32 34 ARG A O 9
ATOM 13302 N N . ASN A 1 35 ? 23.848 3.309 3.022 1.00 24.53 35 ASN A N 9
ATOM 13303 C CA . ASN A 1 35 ? 24.760 2.184 2.843 1.00 34.12 35 ASN A CA 9
ATOM 13304 C C . ASN A 1 35 ? 25.148 2.027 1.376 1.00 23.13 35 ASN A C 9
ATOM 13305 O O . ASN A 1 35 ? 26.322 2.085 1.010 1.00 42.23 35 ASN A O 9
ATOM 13316 N N . PRO A 1 36 ? 24.140 1.823 0.516 1.00 51.44 36 PRO A N 9
ATOM 13317 C CA . PRO A 1 36 ? 24.351 1.655 -0.925 1.00 52.03 36 PRO A CA 9
ATOM 13318 C C . PRO A 1 36 ? 24.796 2.947 -1.601 1.00 4.41 36 PRO A C 9
ATOM 13319 O O . PRO A 1 36 ? 24.777 4.025 -1.006 1.00 44.45 36 PRO A O 9
ATOM 13330 N N . PRO A 1 37 ? 25.207 2.840 -2.873 1.00 62.22 37 PRO A N 9
ATOM 13331 C CA . PRO A 1 37 ? 25.664 3.991 -3.657 1.00 65.14 37 PRO A CA 9
ATOM 13332 C C . PRO A 1 37 ? 24.527 4.946 -4.002 1.00 70.04 37 PRO A C 9
ATOM 13333 O O . PRO A 1 37 ? 24.757 6.114 -4.313 1.00 72.13 37 PRO A O 9
ATOM 13344 N N . GLY A 1 38 ? 23.298 4.441 -3.945 1.00 2.10 38 GLY A N 9
ATOM 13345 C CA . GLY A 1 38 ? 22.143 5.264 -4.254 1.00 21.32 38 GLY A CA 9
ATOM 13346 C C . GLY A 1 38 ? 20.857 4.463 -4.302 1.00 21.32 38 GLY A C 9
ATOM 13347 O O . GLY A 1 38 ? 20.399 4.074 -5.377 1.00 11.35 38 GLY A O 9
ATOM 13351 N N . PHE A 1 39 ? 20.274 4.213 -3.134 1.00 75.13 39 PHE A N 9
ATOM 13352 C CA . PHE A 1 39 ? 19.034 3.450 -3.047 1.00 53.21 39 PHE A CA 9
ATOM 13353 C C . PHE A 1 39 ? 18.181 3.930 -1.876 1.00 23.11 39 PHE A C 9
ATOM 13354 O O . PHE A 1 39 ? 18.598 3.856 -0.720 1.00 54.22 39 PHE A O 9
ATOM 13371 N N . ALA A 1 40 ? 16.986 4.422 -2.184 1.00 51.14 40 ALA A N 9
ATOM 13372 C CA . ALA A 1 40 ? 16.074 4.913 -1.159 1.00 31.34 40 ALA A CA 9
ATOM 13373 C C . ALA A 1 40 ? 14.681 4.318 -1.333 1.00 14.20 40 ALA A C 9
ATOM 13374 O O . ALA A 1 40 ? 14.278 3.969 -2.443 1.00 21.11 40 ALA A O 9
ATOM 13381 N N . PHE A 1 41 ? 13.948 4.205 -0.230 1.00 3.02 41 PHE A N 9
ATOM 13382 C CA . PHE A 1 41 ? 12.600 3.651 -0.261 1.00 31.32 41 PHE A CA 9
ATOM 13383 C C . PHE A 1 41 ? 11.595 4.631 0.338 1.00 61.31 41 PHE A C 9
ATOM 13384 O O . PHE A 1 41 ? 11.910 5.367 1.273 1.00 44.34 41 PHE A O 9
ATOM 13401 N N . VAL A 1 42 ? 10.383 4.634 -0.208 1.00 42.03 42 VAL A N 9
ATOM 13402 C CA . VAL A 1 42 ? 9.331 5.522 0.271 1.00 0.30 42 VAL A CA 9
ATOM 13403 C C . VAL A 1 42 ? 7.984 4.809 0.307 1.00 51.54 42 VAL A C 9
ATOM 13404 O O . VAL A 1 42 ? 7.737 3.890 -0.473 1.00 31.01 42 VAL A O 9
ATOM 13417 N N . GLU A 1 43 ? 7.116 5.241 1.216 1.00 11.13 43 GLU A N 9
ATOM 13418 C CA . GLU A 1 43 ? 5.793 4.643 1.353 1.00 1.11 43 GLU A CA 9
ATOM 13419 C C . GLU A 1 43 ? 4.703 5.707 1.265 1.00 1.40 43 GLU A C 9
ATOM 13420 O O . GLU A 1 43 ? 4.752 6.721 1.962 1.00 51.21 43 GLU A O 9
ATOM 13432 N N . PHE A 1 44 ? 3.720 5.469 0.403 1.00 42.31 44 PHE A N 9
ATOM 13433 C CA . PHE A 1 44 ? 2.618 6.407 0.221 1.00 5.35 44 PHE A CA 9
ATOM 13434 C C . PHE A 1 44 ? 1.379 5.945 0.982 1.00 24.52 44 PHE A C 9
ATOM 13435 O O . PHE A 1 44 ? 0.967 4.790 0.873 1.00 52.53 44 PHE A O 9
ATOM 13452 N N . GLU A 1 45 ? 0.792 6.854 1.753 1.00 13.04 45 GLU A N 9
ATOM 13453 C CA . GLU A 1 45 ? -0.399 6.539 2.534 1.00 72.45 45 GLU A CA 9
ATOM 13454 C C . GLU A 1 45 ? -1.496 5.963 1.643 1.00 55.22 45 GLU A C 9
ATOM 13455 O O . GLU A 1 45 ? -2.274 5.110 2.070 1.00 32.13 45 GLU A O 9
ATOM 13467 N N . ASP A 1 46 ? -1.553 6.437 0.403 1.00 62.10 46 ASP A N 9
ATOM 13468 C CA . ASP A 1 46 ? -2.554 5.970 -0.549 1.00 42.02 46 ASP A CA 9
ATOM 13469 C C . ASP A 1 46 ? -1.890 5.371 -1.785 1.00 53.14 46 ASP A C 9
ATOM 13470 O O . ASP A 1 46 ? -0.777 5.739 -2.162 1.00 74.33 46 ASP A O 9
ATOM 13479 N N . PRO A 1 47 ? -2.588 4.425 -2.432 1.00 4.20 47 PRO A N 9
ATOM 13480 C CA . PRO A 1 47 ? -2.085 3.755 -3.635 1.00 33.31 47 PRO A CA 9
ATOM 13481 C C . PRO A 1 47 ? -2.041 4.686 -4.842 1.00 32.42 47 PRO A C 9
ATOM 13482 O O . PRO A 1 47 ? -1.027 4.771 -5.535 1.00 74.11 47 PRO A O 9
ATOM 13493 N N . ARG A 1 48 ? -3.146 5.382 -5.087 1.00 34.20 48 ARG A N 9
ATOM 13494 C CA . ARG A 1 48 ? -3.233 6.306 -6.211 1.00 55.20 48 ARG A CA 9
ATOM 13495 C C . ARG A 1 48 ? -2.087 7.313 -6.177 1.00 54.00 48 ARG A C 9
ATOM 13496 O O . ARG A 1 48 ? -1.528 7.668 -7.215 1.00 73.50 48 ARG A O 9
ATOM 13517 N N . ASP A 1 49 ? -1.744 7.770 -4.978 1.00 24.21 49 ASP A N 9
ATOM 13518 C CA . ASP A 1 49 ? -0.664 8.735 -4.808 1.00 51.42 49 ASP A CA 9
ATOM 13519 C C . ASP A 1 49 ? 0.683 8.111 -5.159 1.00 1.53 49 ASP A C 9
ATOM 13520 O O . ASP A 1 49 ? 1.564 8.778 -5.701 1.00 24.41 49 ASP A O 9
ATOM 13529 N N . ALA A 1 50 ? 0.835 6.829 -4.844 1.00 44.32 50 ALA A N 9
ATOM 13530 C CA . ALA A 1 50 ? 2.074 6.115 -5.127 1.00 5.44 50 ALA A CA 9
ATOM 13531 C C . ALA A 1 50 ? 2.266 5.921 -6.627 1.00 3.01 50 ALA A C 9
ATOM 13532 O O . ALA A 1 50 ? 3.367 6.095 -7.148 1.00 62.12 50 ALA A O 9
ATOM 13539 N N . GLU A 1 51 ? 1.188 5.559 -7.315 1.00 31.12 51 GLU A N 9
ATOM 13540 C CA . GLU A 1 51 ? 1.240 5.340 -8.755 1.00 73.35 51 GLU A CA 9
ATOM 13541 C C . GLU A 1 51 ? 1.507 6.647 -9.496 1.00 14.24 51 GLU A C 9
ATOM 13542 O O . GLU A 1 51 ? 2.358 6.708 -10.383 1.00 2.14 51 GLU A O 9
ATOM 13554 N N . ASP A 1 52 ? 0.772 7.690 -9.125 1.00 5.42 52 ASP A N 9
ATOM 13555 C CA . ASP A 1 52 ? 0.929 8.997 -9.752 1.00 43.42 52 ASP A CA 9
ATOM 13556 C C . ASP A 1 52 ? 2.317 9.569 -9.477 1.00 54.23 52 ASP A C 9
ATOM 13557 O O . ASP A 1 52 ? 2.976 10.084 -10.379 1.00 43.34 52 ASP A O 9
ATOM 13566 N N . ALA A 1 53 ? 2.752 9.476 -8.225 1.00 62.42 53 ALA A N 9
ATOM 13567 C CA . ALA A 1 53 ? 4.061 9.983 -7.832 1.00 31.52 53 ALA A CA 9
ATOM 13568 C C . ALA A 1 53 ? 5.173 9.307 -8.626 1.00 61.54 53 ALA A C 9
ATOM 13569 O O . ALA A 1 53 ? 5.986 9.973 -9.267 1.00 54.42 53 ALA A O 9
ATOM 13576 N N . VAL A 1 54 ? 5.204 7.978 -8.580 1.00 3.41 54 VAL A N 9
ATOM 13577 C CA . VAL A 1 54 ? 6.217 7.212 -9.296 1.00 31.11 54 VAL A CA 9
ATOM 13578 C C . VAL A 1 54 ? 6.205 7.541 -10.784 1.00 52.14 54 VAL A C 9
ATOM 13579 O O . VAL A 1 54 ? 7.211 7.982 -11.341 1.00 75.54 54 VAL A O 9
ATOM 13592 N N . ARG A 1 55 ? 5.060 7.325 -11.423 1.00 54.03 55 ARG A N 9
ATOM 13593 C CA . ARG A 1 55 ? 4.916 7.598 -12.848 1.00 44.22 55 ARG A CA 9
ATOM 13594 C C . ARG A 1 55 ? 5.377 9.015 -13.179 1.00 60.32 55 ARG A C 9
ATOM 13595 O O . ARG A 1 55 ? 5.962 9.258 -14.234 1.00 24.33 55 ARG A O 9
ATOM 13616 N N . GLY A 1 56 ? 5.108 9.947 -12.270 1.00 74.01 56 GLY A N 9
ATOM 13617 C CA . GLY A 1 56 ? 5.501 11.327 -12.484 1.00 54.53 56 GLY A CA 9
ATOM 13618 C C . GLY A 1 56 ? 7.003 11.517 -12.431 1.00 5.43 56 GLY A C 9
ATOM 13619 O O . GLY A 1 56 ? 7.623 11.912 -13.420 1.00 14.13 56 GLY A O 9
ATOM 13623 N N . LEU A 1 57 ? 7.592 11.238 -11.273 1.00 45.12 57 LEU A N 9
ATOM 13624 C CA . LEU A 1 57 ? 9.033 11.382 -11.093 1.00 60.15 57 LEU A CA 9
ATOM 13625 C C . LEU A 1 57 ? 9.796 10.563 -12.130 1.00 54.12 57 LEU A C 9
ATOM 13626 O O . LEU A 1 57 ? 10.640 11.091 -12.854 1.00 4.04 57 LEU A O 9
ATOM 13642 N N . ASP A 1 58 ? 9.490 9.272 -12.198 1.00 3.13 58 ASP A N 9
ATOM 13643 C CA . ASP A 1 58 ? 10.144 8.380 -13.148 1.00 44.44 58 ASP A CA 9
ATOM 13644 C C . ASP A 1 58 ? 9.842 8.800 -14.584 1.00 3.25 58 ASP A C 9
ATOM 13645 O O . ASP A 1 58 ? 10.684 8.666 -15.471 1.00 31.33 58 ASP A O 9
ATOM 13654 N N . GLY A 1 59 ? 8.634 9.309 -14.804 1.00 73.23 59 GLY A N 9
ATOM 13655 C CA . GLY A 1 59 ? 8.241 9.739 -16.134 1.00 4.15 59 GLY A CA 9
ATOM 13656 C C . GLY A 1 59 ? 8.844 11.078 -16.511 1.00 62.30 59 GLY A C 9
ATOM 13657 O O . GLY A 1 59 ? 8.873 11.445 -17.686 1.00 11.43 59 GLY A O 9
ATOM 13661 N N . LYS A 1 60 ? 9.326 11.810 -15.513 1.00 2.32 60 LYS A N 9
ATOM 13662 C CA . LYS A 1 60 ? 9.931 13.117 -15.745 1.00 22.55 60 LYS A CA 9
ATOM 13663 C C . LYS A 1 60 ? 10.807 13.527 -14.565 1.00 51.52 60 LYS A C 9
ATOM 13664 O O . LYS A 1 60 ? 10.340 13.601 -13.428 1.00 63.33 60 LYS A O 9
ATOM 13683 N N . VAL A 1 61 ? 12.079 13.796 -14.843 1.00 53.25 61 VAL A N 9
ATOM 13684 C CA . VAL A 1 61 ? 13.019 14.203 -13.806 1.00 30.51 61 VAL A CA 9
ATOM 13685 C C . VAL A 1 61 ? 12.420 15.285 -12.915 1.00 2.00 61 VAL A C 9
ATOM 13686 O O . VAL A 1 61 ? 11.583 16.073 -13.356 1.00 43.30 61 VAL A O 9
ATOM 13699 N N . ILE A 1 62 ? 12.855 15.318 -11.660 1.00 34.43 62 ILE A N 9
ATOM 13700 C CA . ILE A 1 62 ? 12.362 16.305 -10.707 1.00 24.21 62 ILE A CA 9
ATOM 13701 C C . ILE A 1 62 ? 13.478 17.246 -10.265 1.00 52.33 62 ILE A C 9
ATOM 13702 O O . ILE A 1 62 ? 14.512 16.806 -9.762 1.00 44.51 62 ILE A O 9
ATOM 13718 N N . CYS A 1 63 ? 13.260 18.543 -10.455 1.00 73.31 63 CYS A N 9
ATOM 13719 C CA . CYS A 1 63 ? 14.246 19.548 -10.075 1.00 63.33 63 CYS A CA 9
ATOM 13720 C C . CYS A 1 63 ? 15.637 19.155 -10.562 1.00 44.33 63 CYS A C 9
ATOM 13721 O O . CYS A 1 63 ? 16.623 19.300 -9.840 1.00 51.44 63 CYS A O 9
ATOM 13729 N N . GLY A 1 64 ? 15.709 18.655 -11.792 1.00 41.44 64 GLY A N 9
ATOM 13730 C CA . GLY A 1 64 ? 16.983 18.248 -12.354 1.00 65.33 64 GLY A CA 9
ATOM 13731 C C . GLY A 1 64 ? 17.510 16.970 -11.731 1.00 1.43 64 GLY A C 9
ATOM 13732 O O . GLY A 1 64 ? 18.720 16.791 -11.595 1.00 3.02 64 GLY A O 9
ATOM 13736 N N . SER A 1 65 ? 16.599 16.081 -11.349 1.00 23.12 65 SER A N 9
ATOM 13737 C CA . SER A 1 65 ? 16.979 14.816 -10.731 1.00 35.33 65 SER A CA 9
ATOM 13738 C C . SER A 1 65 ? 16.334 13.640 -11.460 1.00 5.43 65 SER A C 9
ATOM 13739 O O . SER A 1 65 ? 15.162 13.331 -11.247 1.00 21.23 65 SER A O 9
ATOM 13747 N N . ARG A 1 66 ? 17.110 12.990 -12.321 1.00 30.43 66 ARG A N 9
ATOM 13748 C CA . ARG A 1 66 ? 16.616 11.849 -13.083 1.00 1.12 66 ARG A CA 9
ATOM 13749 C C . ARG A 1 66 ? 16.797 10.552 -12.300 1.00 5.24 66 ARG A C 9
ATOM 13750 O O . ARG A 1 66 ? 17.309 9.563 -12.825 1.00 40.52 66 ARG A O 9
ATOM 13771 N N . VAL A 1 67 ? 16.375 10.564 -11.039 1.00 50.02 67 VAL A N 9
ATOM 13772 C CA . VAL A 1 67 ? 16.490 9.389 -10.183 1.00 40.34 67 VAL A CA 9
ATOM 13773 C C . VAL A 1 67 ? 15.686 8.221 -10.743 1.00 22.12 67 VAL A C 9
ATOM 13774 O O . VAL A 1 67 ? 15.020 8.348 -11.770 1.00 14.20 67 VAL A O 9
ATOM 13787 N N . ARG A 1 68 ? 15.754 7.083 -10.060 1.00 74.30 68 ARG A N 9
ATOM 13788 C CA . ARG A 1 68 ? 15.032 5.891 -10.489 1.00 64.51 68 ARG A CA 9
ATOM 13789 C C . ARG A 1 68 ? 13.863 5.596 -9.554 1.00 5.04 68 ARG A C 9
ATOM 13790 O O . ARG A 1 68 ? 14.054 5.113 -8.437 1.00 43.14 68 ARG A O 9
ATOM 13811 N N . VAL A 1 69 ? 12.653 5.891 -10.017 1.00 32.13 69 VAL A N 9
ATOM 13812 C CA . VAL A 1 69 ? 11.453 5.657 -9.222 1.00 53.52 69 VAL A CA 9
ATOM 13813 C C . VAL A 1 69 ? 10.617 4.525 -9.808 1.00 63.14 69 VAL A C 9
ATOM 13814 O O . VAL A 1 69 ? 10.327 4.510 -11.004 1.00 61.30 69 VAL A O 9
ATOM 13827 N N . GLU A 1 70 ? 10.234 3.578 -8.957 1.00 55.35 70 GLU A N 9
ATOM 13828 C CA . GLU A 1 70 ? 9.431 2.441 -9.392 1.00 62.02 70 GLU A CA 9
ATOM 13829 C C . GLU A 1 70 ? 8.705 1.804 -8.211 1.00 23.13 70 GLU A C 9
ATOM 13830 O O . GLU A 1 70 ? 9.056 2.037 -7.053 1.00 52.01 70 GLU A O 9
ATOM 13842 N N . LEU A 1 71 ? 7.692 0.999 -8.511 1.00 11.21 71 LEU A N 9
ATOM 13843 C CA . LEU A 1 71 ? 6.915 0.328 -7.475 1.00 21.14 71 LEU A CA 9
ATOM 13844 C C . LEU A 1 71 ? 7.104 -1.184 -7.546 1.00 1.03 71 LEU A C 9
ATOM 13845 O O . LEU A 1 71 ? 6.826 -1.807 -8.570 1.00 41.14 71 LEU A O 9
ATOM 13861 N N . SER A 1 72 ? 7.577 -1.768 -6.449 1.00 72.34 72 SER A N 9
ATOM 13862 C CA . SER A 1 72 ? 7.805 -3.207 -6.388 1.00 35.33 72 SER A CA 9
ATOM 13863 C C . SER A 1 72 ? 6.484 -3.962 -6.268 1.00 12.40 72 SER A C 9
ATOM 13864 O O . SER A 1 72 ? 6.380 -5.124 -6.662 1.00 4.04 72 SER A O 9
ATOM 13872 N N . THR A 1 73 ? 5.474 -3.292 -5.721 1.00 2.50 73 THR A N 9
ATOM 13873 C CA . THR A 1 73 ? 4.160 -3.897 -5.547 1.00 51.14 73 THR A CA 9
ATOM 13874 C C . THR A 1 73 ? 3.058 -2.844 -5.600 1.00 24.50 73 THR A C 9
ATOM 13875 O O . THR A 1 73 ? 3.281 -1.681 -5.267 1.00 23.44 73 THR A O 9
ATOM 13886 N N . GLY A 1 74 ? 1.868 -3.261 -6.021 1.00 13.24 74 GLY A N 9
ATOM 13887 C CA . GLY A 1 74 ? 0.749 -2.341 -6.108 1.00 73.04 74 GLY A CA 9
ATOM 13888 C C . GLY A 1 74 ? 0.564 -1.785 -7.506 1.00 51.52 74 GLY A C 9
ATOM 13889 O O . GLY A 1 74 ? 0.018 -0.696 -7.681 1.00 15.34 74 GLY A O 9
ATOM 13893 N N . MET A 1 75 ? 1.022 -2.533 -8.505 1.00 10.44 75 MET A N 9
ATOM 13894 C CA . MET A 1 75 ? 0.904 -2.107 -9.894 1.00 44.34 75 MET A CA 9
ATOM 13895 C C . MET A 1 75 ? 0.325 -3.223 -10.758 1.00 4.11 75 MET A C 9
ATOM 13896 O O . MET A 1 75 ? 1.051 -4.009 -11.367 1.00 41.24 75 MET A O 9
ATOM 13910 N N . PRO A 1 76 ? -1.013 -3.296 -10.813 1.00 22.43 76 PRO A N 9
ATOM 13911 C CA . PRO A 1 76 ? -1.718 -4.313 -11.599 1.00 52.30 76 PRO A CA 9
ATOM 13912 C C . PRO A 1 76 ? -1.571 -4.089 -13.100 1.00 72.42 76 PRO A C 9
ATOM 13913 O O . PRO A 1 76 ? -1.969 -3.049 -13.624 1.00 44.33 76 PRO A O 9
ATOM 13924 N N . ARG A 1 77 ? -0.999 -5.073 -13.787 1.00 4.22 77 ARG A N 9
ATOM 13925 C CA . ARG A 1 77 ? -0.799 -4.983 -15.228 1.00 42.31 77 ARG A CA 9
ATOM 13926 C C . ARG A 1 77 ? -1.233 -6.272 -15.919 1.00 21.21 77 ARG A C 9
ATOM 13927 O O . ARG A 1 77 ? -1.160 -7.355 -15.337 1.00 2.40 77 ARG A O 9
ATOM 13948 N N . ARG A 1 78 ? -1.685 -6.148 -17.162 1.00 40.04 78 ARG A N 9
ATOM 13949 C CA . ARG A 1 78 ? -2.132 -7.303 -17.932 1.00 15.24 78 ARG A CA 9
ATOM 13950 C C . ARG A 1 78 ? -0.959 -7.971 -18.641 1.00 63.15 78 ARG A C 9
ATOM 13951 O O . ARG A 1 78 ? -1.093 -9.066 -19.189 1.00 1.35 78 ARG A O 9
ATOM 13972 N N . SER A 1 79 ? 0.191 -7.305 -18.629 1.00 2.52 79 SER A N 9
ATOM 13973 C CA . SER A 1 79 ? 1.387 -7.832 -19.275 1.00 4.40 79 SER A CA 9
ATOM 13974 C C . SER A 1 79 ? 1.908 -9.061 -18.535 1.00 54.55 79 SER A C 9
ATOM 13975 O O . SER A 1 79 ? 1.243 -9.589 -17.644 1.00 24.40 79 SER A O 9
ATOM 13983 N N . ARG A 1 80 ? 3.100 -9.509 -18.913 1.00 23.43 80 ARG A N 9
ATOM 13984 C CA . ARG A 1 80 ? 3.710 -10.677 -18.287 1.00 42.51 80 ARG A CA 9
ATOM 13985 C C . ARG A 1 80 ? 4.357 -10.304 -16.956 1.00 62.22 80 ARG A C 9
ATOM 13986 O O . ARG A 1 80 ? 5.527 -10.603 -16.718 1.00 25.12 80 ARG A O 9
ATOM 14007 N N . PHE A 1 81 ? 3.588 -9.650 -16.093 1.00 13.32 81 PHE A N 9
ATOM 14008 C CA . PHE A 1 81 ? 4.086 -9.235 -14.787 1.00 10.04 81 PHE A CA 9
ATOM 14009 C C . PHE A 1 81 ? 4.417 -10.447 -13.921 1.00 65.10 81 PHE A C 9
ATOM 14010 O O . PHE A 1 81 ? 3.614 -11.371 -13.794 1.00 13.14 81 PHE A O 9
ATOM 14027 N N . ASP A 1 82 ? 5.607 -10.436 -13.329 1.00 73.10 82 ASP A N 9
ATOM 14028 C CA . ASP A 1 82 ? 6.046 -11.534 -12.475 1.00 13.51 82 ASP A CA 9
ATOM 14029 C C . ASP A 1 82 ? 5.682 -11.267 -11.018 1.00 31.04 82 ASP A C 9
ATOM 14030 O O . ASP A 1 82 ? 5.188 -12.152 -10.319 1.00 71.20 82 ASP A O 9
ATOM 14039 N N . ARG A 1 83 ? 5.930 -10.042 -10.565 1.00 64.25 83 ARG A N 9
ATOM 14040 C CA . ARG A 1 83 ? 5.631 -9.660 -9.191 1.00 21.03 83 ARG A CA 9
ATOM 14041 C C . ARG A 1 83 ? 4.138 -9.403 -9.011 1.00 32.03 83 ARG A C 9
ATOM 14042 O O . ARG A 1 83 ? 3.532 -8.595 -9.716 1.00 25.34 83 ARG A O 9
ATOM 14063 N N . PRO A 1 84 ? 3.528 -10.106 -8.045 1.00 24.33 84 PRO A N 9
ATOM 14064 C CA . PRO A 1 84 ? 2.099 -9.972 -7.749 1.00 52.44 84 PRO A CA 9
ATOM 14065 C C . PRO A 1 84 ? 1.762 -8.625 -7.118 1.00 33.34 84 PRO A C 9
ATOM 14066 O O . PRO A 1 84 ? 2.259 -8.272 -6.048 1.00 61.50 84 PRO A O 9
ATOM 14077 N N . PRO A 1 85 ? 0.896 -7.854 -7.792 1.00 63.14 85 PRO A N 9
ATOM 14078 C CA . PRO A 1 85 ? 0.473 -6.535 -7.315 1.00 12.43 85 PRO A CA 9
ATOM 14079 C C . PRO A 1 85 ? -0.418 -6.623 -6.080 1.00 61.51 85 PRO A C 9
ATOM 14080 O O . PRO A 1 85 ? -1.067 -7.642 -5.844 1.00 14.41 85 PRO A O 9
ATOM 14091 N N . ALA A 1 86 ? -0.444 -5.551 -5.296 1.00 45.42 86 ALA A N 9
ATOM 14092 C CA . ALA A 1 86 ? -1.257 -5.507 -4.087 1.00 64.22 86 ALA A CA 9
ATOM 14093 C C . ALA A 1 86 ? -2.705 -5.158 -4.412 1.00 71.21 86 ALA A C 9
ATOM 14094 O O . ALA A 1 86 ? -3.263 -4.208 -3.863 1.00 44.31 86 ALA A O 9
ATOM 14101 N N . ARG A 1 87 ? -3.309 -5.932 -5.308 1.00 22.30 87 ARG A N 9
ATOM 14102 C CA . ARG A 1 87 ? -4.692 -5.703 -5.707 1.00 71.21 87 ARG A CA 9
ATOM 14103 C C . ARG A 1 87 ? -5.136 -6.730 -6.745 1.00 44.12 87 ARG A C 9
ATOM 14104 O O . ARG A 1 87 ? -5.910 -6.418 -7.650 1.00 11.21 87 ARG A O 9
ATOM 14125 N N . ARG A 1 88 ? -4.639 -7.955 -6.608 1.00 43.12 88 ARG A N 9
ATOM 14126 C CA . ARG A 1 88 ? -4.982 -9.027 -7.535 1.00 12.32 88 ARG A CA 9
ATOM 14127 C C . ARG A 1 88 ? -6.402 -9.527 -7.285 1.00 61.12 88 ARG A C 9
ATOM 14128 O O . ARG A 1 88 ? -6.983 -9.277 -6.229 1.00 75.21 88 ARG A O 9
ATOM 14149 N N . LYS A 1 89 ? -6.955 -10.235 -8.264 1.00 40.34 89 LYS A N 9
ATOM 14150 C CA . LYS A 1 89 ? -8.306 -10.772 -8.152 1.00 40.52 89 LYS A CA 9
ATOM 14151 C C . LYS A 1 89 ? -8.472 -12.013 -9.023 1.00 54.43 89 LYS A C 9
ATOM 14152 O O . LYS A 1 89 ? -7.607 -12.331 -9.840 1.00 52.33 89 LYS A O 9
ATOM 14171 N N . LEU A 1 90 ? -9.589 -12.709 -8.845 1.00 72.40 90 LEU A N 9
ATOM 14172 C CA . LEU A 1 90 ? -9.870 -13.915 -9.616 1.00 61.43 90 LEU A CA 9
ATOM 14173 C C . LEU A 1 90 ? -11.247 -14.474 -9.271 1.00 64.33 90 LEU A C 9
ATOM 14174 O O . LEU A 1 90 ? -11.401 -15.218 -8.302 1.00 34.40 90 LEU A O 9
ATOM 14190 N N . LEU A 1 91 ? -12.243 -14.113 -10.072 1.00 14.15 91 LEU A N 9
ATOM 14191 C CA . LEU A 1 91 ? -13.608 -14.580 -9.853 1.00 30.13 91 LEU A CA 9
ATOM 14192 C C . LEU A 1 91 ? -14.476 -14.320 -11.080 1.00 11.54 91 LEU A C 9
ATOM 14193 O O . LEU A 1 91 ? -15.034 -15.247 -11.664 1.00 74.03 91 LEU A O 9
ATOM 14209 N N . GLU A 1 92 ? -14.583 -13.051 -11.464 1.00 63.54 92 GLU A N 9
ATOM 14210 C CA . GLU A 1 92 ? -15.382 -12.670 -12.623 1.00 22.11 92 GLU A CA 9
ATOM 14211 C C . GLU A 1 92 ? -14.783 -13.236 -13.907 1.00 43.02 92 GLU A C 9
ATOM 14212 O O . GLU A 1 92 ? -15.492 -13.471 -14.886 1.00 0.33 92 GLU A O 9
ATOM 14224 N N . VAL A 1 93 ? -13.471 -13.452 -13.896 1.00 71.33 93 VAL A N 9
ATOM 14225 C CA . VAL A 1 93 ? -12.775 -13.991 -15.059 1.00 14.11 93 VAL A CA 9
ATOM 14226 C C . VAL A 1 93 ? -12.561 -15.494 -14.923 1.00 72.25 93 VAL A C 9
ATOM 14227 O O . VAL A 1 93 ? -12.446 -16.019 -13.815 1.00 11.21 93 VAL A O 9
ATOM 14240 N N . LEU A 1 94 ? -12.508 -16.183 -16.058 1.00 72.11 94 LEU A N 9
ATOM 14241 C CA . LEU A 1 94 ? -12.307 -17.628 -16.067 1.00 41.12 94 LEU A CA 9
ATOM 14242 C C . LEU A 1 94 ? -12.109 -18.141 -17.490 1.00 24.11 94 LEU A C 9
ATOM 14243 O O . LEU A 1 94 ? -12.854 -17.780 -18.401 1.00 33.43 94 LEU A O 9
ATOM 14259 N N . PHE A 1 95 ? -11.100 -18.987 -17.673 1.00 42.52 95 PHE A N 9
ATOM 14260 C CA . PHE A 1 95 ? -10.804 -19.551 -18.985 1.00 10.12 95 PHE A CA 9
ATOM 14261 C C . PHE A 1 95 ? -9.978 -20.827 -18.854 1.00 72.31 95 PHE A C 9
ATOM 14262 O O . PHE A 1 95 ? -8.769 -20.777 -18.631 1.00 54.13 95 PHE A O 9
ATOM 14279 N N . ASN A 1 96 ? -10.641 -21.971 -18.994 1.00 11.22 96 ASN A N 9
ATOM 14280 C CA . ASN A 1 96 ? -9.970 -23.261 -18.890 1.00 65.23 96 ASN A CA 9
ATOM 14281 C C . ASN A 1 96 ? -10.440 -24.209 -19.989 1.00 34.20 96 ASN A C 9
ATOM 14282 O O . ASN A 1 96 ? -10.415 -25.428 -19.825 1.00 32.24 96 ASN A O 9
ATOM 14293 N N . GLY A 1 97 ? -10.870 -23.639 -21.111 1.00 64.52 97 GLY A N 9
ATOM 14294 C CA . GLY A 1 97 ? -11.340 -24.448 -22.221 1.00 3.02 97 GLY A CA 9
ATOM 14295 C C . GLY A 1 97 ? -12.756 -24.948 -22.015 1.00 23.12 97 GLY A C 9
ATOM 14296 O O . GLY A 1 97 ? -12.995 -26.142 -21.832 1.00 2.13 97 GLY A O 9
ATOM 14300 N N . PRO A 1 98 ? -13.725 -24.021 -22.042 1.00 23.12 98 PRO A N 9
ATOM 14301 C CA . PRO A 1 98 ? -15.141 -24.351 -21.857 1.00 51.22 98 PRO A CA 9
ATOM 14302 C C . PRO A 1 98 ? -15.715 -25.126 -23.038 1.00 44.14 98 PRO A C 9
ATOM 14303 O O . PRO A 1 98 ? -16.651 -25.911 -22.883 1.00 54.54 98 PRO A O 9
ATOM 14314 N N . LEU A 1 99 ? -15.147 -24.902 -24.218 1.00 71.15 99 LEU A N 9
ATOM 14315 C CA . LEU A 1 99 ? -15.602 -25.581 -25.427 1.00 41.52 99 LEU A CA 9
ATOM 14316 C C . LEU A 1 99 ? -15.116 -27.026 -25.456 1.00 43.01 99 LEU A C 9
ATOM 14317 O O . LEU A 1 99 ? -14.031 -27.335 -24.964 1.00 72.40 99 LEU A O 9
ATOM 14333 N N . GLU A 1 100 ? -15.925 -27.906 -26.038 1.00 10.23 100 GLU A N 9
ATOM 14334 C CA . GLU A 1 100 ? -15.576 -29.318 -26.132 1.00 24.33 100 GLU A CA 9
ATOM 14335 C C . GLU A 1 100 ? -14.917 -29.628 -27.473 1.00 53.11 100 GLU A C 9
ATOM 14336 O O . GLU A 1 100 ? -14.679 -30.789 -27.807 1.00 51.03 100 GLU A O 9
ATOM 14348 N N . HIS A 1 101 ? -14.626 -28.581 -28.238 1.00 51.34 101 HIS A N 9
ATOM 14349 C CA . HIS A 1 101 ? -13.995 -28.740 -29.544 1.00 13.31 101 HIS A CA 9
ATOM 14350 C C . HIS A 1 101 ? -14.905 -29.508 -30.497 1.00 75.31 101 HIS A C 9
ATOM 14351 O O . HIS A 1 101 ? -15.291 -28.997 -31.549 1.00 75.30 101 HIS A O 9
ATOM 14365 N N . MET A 1 1 ? 0.993 -0.211 -3.156 1.00 11.51 1 MET A N 10
ATOM 14366 C CA . MET A 1 1 ? 2.063 -1.166 -3.418 1.00 3.33 1 MET A CA 10
ATOM 14367 C C . MET A 1 1 ? 3.408 -0.616 -2.952 1.00 20.52 1 MET A C 10
ATOM 14368 O O . MET A 1 1 ? 3.470 0.406 -2.268 1.00 72.32 1 MET A O 10
ATOM 14382 N N . LYS A 1 2 ? 4.483 -1.302 -3.325 1.00 44.45 2 LYS A N 10
ATOM 14383 C CA . LYS A 1 2 ? 5.828 -0.883 -2.947 1.00 53.52 2 LYS A CA 10
ATOM 14384 C C . LYS A 1 2 ? 6.397 0.102 -3.964 1.00 0.03 2 LYS A C 10
ATOM 14385 O O . LYS A 1 2 ? 6.141 -0.010 -5.163 1.00 34.25 2 LYS A O 10
ATOM 14404 N N . VAL A 1 3 ? 7.172 1.066 -3.477 1.00 41.21 3 VAL A N 10
ATOM 14405 C CA . VAL A 1 3 ? 7.780 2.069 -4.344 1.00 31.13 3 VAL A CA 10
ATOM 14406 C C . VAL A 1 3 ? 9.275 2.196 -4.072 1.00 53.43 3 VAL A C 10
ATOM 14407 O O . VAL A 1 3 ? 9.713 2.156 -2.922 1.00 41.54 3 VAL A O 10
ATOM 14420 N N . TYR A 1 4 ? 10.053 2.350 -5.138 1.00 14.41 4 TYR A N 10
ATOM 14421 C CA . TYR A 1 4 ? 11.500 2.482 -5.015 1.00 55.12 4 TYR A CA 10
ATOM 14422 C C . TYR A 1 4 ? 11.988 3.766 -5.679 1.00 11.25 4 TYR A C 10
ATOM 14423 O O . TYR A 1 4 ? 11.821 3.959 -6.883 1.00 11.31 4 TYR A O 10
ATOM 14441 N N . VAL A 1 5 ? 12.593 4.642 -4.883 1.00 4.31 5 VAL A N 10
ATOM 14442 C CA . VAL A 1 5 ? 13.109 5.908 -5.391 1.00 75.02 5 VAL A CA 10
ATOM 14443 C C . VAL A 1 5 ? 14.565 6.111 -4.987 1.00 74.55 5 VAL A C 10
ATOM 14444 O O . VAL A 1 5 ? 14.861 6.441 -3.840 1.00 44.33 5 VAL A O 10
ATOM 14457 N N . GLY A 1 6 ? 15.471 5.910 -5.940 1.00 33.12 6 GLY A N 10
ATOM 14458 C CA . GLY A 1 6 ? 16.886 6.075 -5.664 1.00 52.50 6 GLY A CA 10
ATOM 14459 C C . GLY A 1 6 ? 17.517 7.165 -6.508 1.00 63.30 6 GLY A C 10
ATOM 14460 O O . GLY A 1 6 ? 16.834 8.081 -6.962 1.00 44.54 6 GLY A O 10
ATOM 14464 N N . ASN A 1 7 ? 18.826 7.065 -6.717 1.00 1.30 7 ASN A N 10
ATOM 14465 C CA . ASN A 1 7 ? 19.551 8.052 -7.510 1.00 74.43 7 ASN A CA 10
ATOM 14466 C C . ASN A 1 7 ? 19.477 9.431 -6.862 1.00 62.15 7 ASN A C 10
ATOM 14467 O O . ASN A 1 7 ? 18.892 10.361 -7.420 1.00 65.31 7 ASN A O 10
ATOM 14478 N N . LEU A 1 8 ? 20.075 9.557 -5.683 1.00 34.34 8 LEU A N 10
ATOM 14479 C CA . LEU A 1 8 ? 20.078 10.823 -4.958 1.00 62.10 8 LEU A CA 10
ATOM 14480 C C . LEU A 1 8 ? 21.396 11.564 -5.163 1.00 74.11 8 LEU A C 10
ATOM 14481 O O . LEU A 1 8 ? 22.072 11.926 -4.202 1.00 1.15 8 LEU A O 10
ATOM 14497 N N . GLY A 1 9 ? 21.753 11.788 -6.424 1.00 72.22 9 GLY A N 10
ATOM 14498 C CA . GLY A 1 9 ? 22.987 12.487 -6.733 1.00 33.43 9 GLY A CA 10
ATOM 14499 C C . GLY A 1 9 ? 22.749 13.770 -7.503 1.00 1.30 9 GLY A C 10
ATOM 14500 O O . GLY A 1 9 ? 23.012 13.841 -8.704 1.00 75.12 9 GLY A O 10
ATOM 14504 N N . THR A 1 10 ? 22.249 14.790 -6.812 1.00 32.34 10 THR A N 10
ATOM 14505 C CA . THR A 1 10 ? 21.973 16.076 -7.438 1.00 53.13 10 THR A CA 10
ATOM 14506 C C . THR A 1 10 ? 21.367 17.056 -6.439 1.00 64.35 10 THR A C 10
ATOM 14507 O O . THR A 1 10 ? 21.583 18.264 -6.531 1.00 74.55 10 THR A O 10
ATOM 14518 N N . GLY A 1 11 ? 20.609 16.527 -5.484 1.00 21.12 11 GLY A N 10
ATOM 14519 C CA . GLY A 1 11 ? 19.985 17.370 -4.481 1.00 32.52 11 GLY A CA 10
ATOM 14520 C C . GLY A 1 11 ? 18.545 16.980 -4.210 1.00 61.45 11 GLY A C 10
ATOM 14521 O O . GLY A 1 11 ? 17.711 17.832 -3.906 1.00 21.41 11 GLY A O 10
ATOM 14525 N N . ALA A 1 12 ? 18.252 15.688 -4.324 1.00 3.25 12 ALA A N 10
ATOM 14526 C CA . ALA A 1 12 ? 16.904 15.187 -4.089 1.00 13.42 12 ALA A CA 10
ATOM 14527 C C . ALA A 1 12 ? 16.918 13.997 -3.135 1.00 43.25 12 ALA A C 10
ATOM 14528 O O . ALA A 1 12 ? 17.293 12.889 -3.516 1.00 45.11 12 ALA A O 10
ATOM 14535 N N . GLY A 1 13 ? 16.508 14.235 -1.893 1.00 72.42 13 GLY A N 10
ATOM 14536 C CA . GLY A 1 13 ? 16.483 13.173 -0.905 1.00 34.44 13 GLY A CA 10
ATOM 14537 C C . GLY A 1 13 ? 15.099 12.952 -0.325 1.00 42.44 13 GLY A C 10
ATOM 14538 O O . GLY A 1 13 ? 14.125 12.802 -1.063 1.00 42.04 13 GLY A O 10
ATOM 14542 N N . LYS A 1 14 ? 15.011 12.931 1.000 1.00 0.42 14 LYS A N 10
ATOM 14543 C CA . LYS A 1 14 ? 13.737 12.727 1.680 1.00 41.44 14 LYS A CA 10
ATOM 14544 C C . LYS A 1 14 ? 12.787 13.891 1.415 1.00 0.03 14 LYS A C 10
ATOM 14545 O O . LYS A 1 14 ? 11.615 13.689 1.101 1.00 70.11 14 LYS A O 10
ATOM 14564 N N . GLY A 1 15 ? 13.302 15.110 1.544 1.00 55.43 15 GLY A N 10
ATOM 14565 C CA . GLY A 1 15 ? 12.485 16.288 1.314 1.00 62.03 15 GLY A CA 10
ATOM 14566 C C . GLY A 1 15 ? 11.970 16.367 -0.110 1.00 3.52 15 GLY A C 10
ATOM 14567 O O . GLY A 1 15 ? 10.796 16.657 -0.336 1.00 11.11 15 GLY A O 10
ATOM 14571 N N . GLU A 1 16 ? 12.852 16.111 -1.072 1.00 15.25 16 GLU A N 10
ATOM 14572 C CA . GLU A 1 16 ? 12.479 16.158 -2.480 1.00 52.15 16 GLU A CA 10
ATOM 14573 C C . GLU A 1 16 ? 11.407 15.118 -2.795 1.00 10.34 16 GLU A C 10
ATOM 14574 O O . GLU A 1 16 ? 10.329 15.451 -3.289 1.00 32.04 16 GLU A O 10
ATOM 14586 N N . LEU A 1 17 ? 11.711 13.858 -2.505 1.00 62.13 17 LEU A N 10
ATOM 14587 C CA . LEU A 1 17 ? 10.775 12.768 -2.757 1.00 20.22 17 LEU A CA 10
ATOM 14588 C C . LEU A 1 17 ? 9.490 12.959 -1.958 1.00 74.23 17 LEU A C 10
ATOM 14589 O O . LEU A 1 17 ? 8.421 12.505 -2.367 1.00 23.14 17 LEU A O 10
ATOM 14605 N N . GLU A 1 18 ? 9.601 13.635 -0.819 1.00 44.23 18 GLU A N 10
ATOM 14606 C CA . GLU A 1 18 ? 8.447 13.887 0.035 1.00 10.22 18 GLU A CA 10
ATOM 14607 C C . GLU A 1 18 ? 7.479 14.860 -0.631 1.00 74.05 18 GLU A C 10
ATOM 14608 O O . GLU A 1 18 ? 6.276 14.607 -0.698 1.00 74.12 18 GLU A O 10
ATOM 14620 N N . ARG A 1 19 ? 8.012 15.974 -1.123 1.00 23.52 19 ARG A N 10
ATOM 14621 C CA . ARG A 1 19 ? 7.196 16.985 -1.783 1.00 1.44 19 ARG A CA 10
ATOM 14622 C C . ARG A 1 19 ? 6.567 16.430 -3.057 1.00 51.30 19 ARG A C 10
ATOM 14623 O O . ARG A 1 19 ? 5.412 16.719 -3.368 1.00 13.44 19 ARG A O 10
ATOM 14644 N N . ALA A 1 20 ? 7.335 15.632 -3.791 1.00 43.31 20 ALA A N 10
ATOM 14645 C CA . ALA A 1 20 ? 6.853 15.036 -5.030 1.00 60.35 20 ALA A CA 10
ATOM 14646 C C . ALA A 1 20 ? 5.734 14.035 -4.759 1.00 44.43 20 ALA A C 10
ATOM 14647 O O . ALA A 1 20 ? 4.597 14.230 -5.188 1.00 33.12 20 ALA A O 10
ATOM 14654 N N . PHE A 1 21 ? 6.065 12.964 -4.046 1.00 0.11 21 PHE A N 10
ATOM 14655 C CA . PHE A 1 21 ? 5.088 11.932 -3.719 1.00 62.10 21 PHE A CA 10
ATOM 14656 C C . PHE A 1 21 ? 3.835 12.545 -3.102 1.00 13.33 21 PHE A C 10
ATOM 14657 O O . PHE A 1 21 ? 2.714 12.210 -3.483 1.00 73.55 21 PHE A O 10
ATOM 14674 N N . SER A 1 22 ? 4.034 13.446 -2.145 1.00 33.03 22 SER A N 10
ATOM 14675 C CA . SER A 1 22 ? 2.920 14.104 -1.471 1.00 25.45 22 SER A CA 10
ATOM 14676 C C . SER A 1 22 ? 2.086 14.911 -2.461 1.00 21.34 22 SER A C 10
ATOM 14677 O O . SER A 1 22 ? 0.856 14.883 -2.420 1.00 72.44 22 SER A O 10
ATOM 14685 N N . TYR A 1 23 ? 2.764 15.629 -3.348 1.00 45.13 23 TYR A N 10
ATOM 14686 C CA . TYR A 1 23 ? 2.087 16.447 -4.348 1.00 23.42 23 TYR A CA 10
ATOM 14687 C C . TYR A 1 23 ? 1.151 15.598 -5.202 1.00 71.33 23 TYR A C 10
ATOM 14688 O O . TYR A 1 23 ? 0.027 16.002 -5.502 1.00 3.51 23 TYR A O 10
ATOM 14706 N N . TYR A 1 24 ? 1.622 14.418 -5.591 1.00 11.12 24 TYR A N 10
ATOM 14707 C CA . TYR A 1 24 ? 0.829 13.511 -6.412 1.00 51.33 24 TYR A CA 10
ATOM 14708 C C . TYR A 1 24 ? -0.300 12.886 -5.599 1.00 31.31 24 TYR A C 10
ATOM 14709 O O . TYR A 1 24 ? -1.402 12.675 -6.104 1.00 42.22 24 TYR A O 10
ATOM 14727 N N . GLY A 1 25 ? -0.016 12.591 -4.334 1.00 14.13 25 GLY A N 10
ATOM 14728 C CA . GLY A 1 25 ? -1.017 11.993 -3.469 1.00 43.10 25 GLY A CA 10
ATOM 14729 C C . GLY A 1 25 ? -0.431 11.493 -2.163 1.00 43.54 25 GLY A C 10
ATOM 14730 O O . GLY A 1 25 ? 0.771 11.251 -2.050 1.00 42.41 25 GLY A O 10
ATOM 14734 N N . PRO A 1 26 ? -1.291 11.334 -1.147 1.00 20.41 26 PRO A N 10
ATOM 14735 C CA . PRO A 1 26 ? -0.874 10.859 0.176 1.00 1.40 26 PRO A CA 10
ATOM 14736 C C . PRO A 1 26 ? -0.464 9.391 0.163 1.00 75.42 26 PRO A C 10
ATOM 14737 O O . PRO A 1 26 ? -1.297 8.505 -0.040 1.00 44.34 26 PRO A O 10
ATOM 14748 N N . LEU A 1 27 ? 0.821 9.138 0.381 1.00 63.33 27 LEU A N 10
ATOM 14749 C CA . LEU A 1 27 ? 1.341 7.775 0.394 1.00 24.25 27 LEU A CA 10
ATOM 14750 C C . LEU A 1 27 ? 1.213 7.157 1.783 1.00 1.02 27 LEU A C 10
ATOM 14751 O O . LEU A 1 27 ? 0.705 7.788 2.710 1.00 53.43 27 LEU A O 10
ATOM 14767 N N . ARG A 1 28 ? 1.679 5.920 1.920 1.00 3.12 28 ARG A N 10
ATOM 14768 C CA . ARG A 1 28 ? 1.618 5.217 3.196 1.00 14.31 28 ARG A CA 10
ATOM 14769 C C . ARG A 1 28 ? 2.744 5.669 4.121 1.00 43.13 28 ARG A C 10
ATOM 14770 O O . ARG A 1 28 ? 2.507 6.050 5.268 1.00 72.15 28 ARG A O 10
ATOM 14791 N N . THR A 1 29 ? 3.973 5.624 3.614 1.00 32.13 29 THR A N 10
ATOM 14792 C CA . THR A 1 29 ? 5.136 6.026 4.394 1.00 3.51 29 THR A CA 10
ATOM 14793 C C . THR A 1 29 ? 6.354 6.231 3.500 1.00 54.13 29 THR A C 10
ATOM 14794 O O . THR A 1 29 ? 6.367 5.804 2.345 1.00 22.12 29 THR A O 10
ATOM 14805 N N . VAL A 1 30 ? 7.376 6.887 4.040 1.00 32.23 30 VAL A N 10
ATOM 14806 C CA . VAL A 1 30 ? 8.599 7.146 3.291 1.00 5.52 30 VAL A CA 10
ATOM 14807 C C . VAL A 1 30 ? 9.832 6.749 4.096 1.00 35.23 30 VAL A C 10
ATOM 14808 O O . VAL A 1 30 ? 9.855 6.880 5.320 1.00 13.41 30 VAL A O 10
ATOM 14821 N N . TRP A 1 31 ? 10.854 6.263 3.402 1.00 75.35 31 TRP A N 10
ATOM 14822 C CA . TRP A 1 31 ? 12.091 5.846 4.052 1.00 35.12 31 TRP A CA 10
ATOM 14823 C C . TRP A 1 31 ? 13.285 6.040 3.125 1.00 23.41 31 TRP A C 10
ATOM 14824 O O . TRP A 1 31 ? 13.151 5.972 1.903 1.00 63.10 31 TRP A O 10
ATOM 14845 N N . ILE A 1 32 ? 14.452 6.280 3.713 1.00 2.33 32 ILE A N 10
ATOM 14846 C CA . ILE A 1 32 ? 15.670 6.482 2.939 1.00 43.24 32 ILE A CA 10
ATOM 14847 C C . ILE A 1 32 ? 16.756 5.495 3.353 1.00 34.43 32 ILE A C 10
ATOM 14848 O O . ILE A 1 32 ? 16.812 5.066 4.506 1.00 54.05 32 ILE A O 10
ATOM 14864 N N . ALA A 1 33 ? 17.617 5.139 2.406 1.00 25.23 33 ALA A N 10
ATOM 14865 C CA . ALA A 1 33 ? 18.704 4.205 2.674 1.00 60.20 33 ALA A CA 10
ATOM 14866 C C . ALA A 1 33 ? 20.046 4.926 2.731 1.00 4.11 33 ALA A C 10
ATOM 14867 O O . ALA A 1 33 ? 20.597 5.315 1.701 1.00 63.4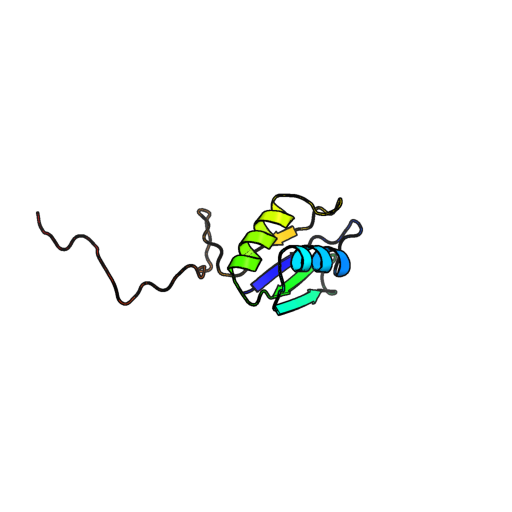0 33 ALA A O 10
ATOM 14874 N N . ARG A 1 34 ? 20.567 5.103 3.941 1.00 20.51 34 ARG A N 10
ATOM 14875 C CA . ARG A 1 34 ? 21.844 5.779 4.132 1.00 2.21 34 ARG A CA 10
ATOM 14876 C C . ARG A 1 34 ? 23.006 4.865 3.753 1.00 13.03 34 ARG A C 10
ATOM 14877 O O . ARG A 1 34 ? 24.064 5.331 3.334 1.00 50.33 34 ARG A O 10
ATOM 14898 N N . ASN A 1 35 ? 22.799 3.561 3.905 1.00 25.21 35 ASN A N 10
ATOM 14899 C CA . ASN A 1 35 ? 23.830 2.581 3.580 1.00 12.11 35 ASN A CA 10
ATOM 14900 C C . ASN A 1 35 ? 24.414 2.845 2.196 1.00 45.51 35 ASN A C 10
ATOM 14901 O O . ASN A 1 35 ? 25.610 3.094 2.037 1.00 53.42 35 ASN A O 10
ATOM 14912 N N . PRO A 1 36 ? 23.553 2.791 1.169 1.00 12.24 36 PRO A N 10
ATOM 14913 C CA . PRO A 1 36 ? 23.960 3.023 -0.219 1.00 45.04 36 PRO A CA 10
ATOM 14914 C C . PRO A 1 36 ? 24.331 4.479 -0.480 1.00 15.25 36 PRO A C 10
ATOM 14915 O O . PRO A 1 36 ? 24.104 5.360 0.350 1.00 10.22 36 PRO A O 10
ATOM 14926 N N . PRO A 1 37 ? 24.913 4.741 -1.659 1.00 24.01 37 PRO A N 10
ATOM 14927 C CA . PRO A 1 37 ? 25.326 6.090 -2.056 1.00 1.43 37 PRO A CA 10
ATOM 14928 C C . PRO A 1 37 ? 24.136 7.003 -2.330 1.00 40.43 37 PRO A C 10
ATOM 14929 O O . PRO A 1 37 ? 24.188 8.204 -2.065 1.00 33.53 37 PRO A O 10
ATOM 14940 N N . GLY A 1 38 ? 23.063 6.426 -2.864 1.00 5.14 38 GLY A N 10
ATOM 14941 C CA . GLY A 1 38 ? 21.875 7.203 -3.165 1.00 4.23 38 GLY A CA 10
ATOM 14942 C C . GLY A 1 38 ? 20.689 6.332 -3.526 1.00 71.30 38 GLY A C 10
ATOM 14943 O O . GLY A 1 38 ? 20.396 6.126 -4.704 1.00 42.21 38 GLY A O 10
ATOM 14947 N N . PHE A 1 39 ? 20.004 5.816 -2.510 1.00 42.34 39 PHE A N 10
ATOM 14948 C CA . PHE A 1 39 ? 18.844 4.960 -2.727 1.00 22.52 39 PHE A CA 10
ATOM 14949 C C . PHE A 1 39 ? 17.811 5.153 -1.620 1.00 65.53 39 PHE A C 10
ATOM 14950 O O . PHE A 1 39 ? 18.144 5.133 -0.436 1.00 22.43 39 PHE A O 10
ATOM 14967 N N . ALA A 1 40 ? 16.557 5.340 -2.016 1.00 72.03 40 ALA A N 10
ATOM 14968 C CA . ALA A 1 40 ? 15.475 5.535 -1.059 1.00 53.34 40 ALA A CA 10
ATOM 14969 C C . ALA A 1 40 ? 14.270 4.667 -1.408 1.00 3.40 40 ALA A C 10
ATOM 14970 O O . ALA A 1 40 ? 14.051 4.332 -2.572 1.00 35.41 40 ALA A O 10
ATOM 14977 N N . PHE A 1 41 ? 13.493 4.307 -0.392 1.00 61.52 41 PHE A N 10
ATOM 14978 C CA . PHE A 1 41 ? 12.311 3.476 -0.591 1.00 63.24 41 PHE A CA 10
ATOM 14979 C C . PHE A 1 41 ? 11.057 4.186 -0.092 1.00 54.32 41 PHE A C 10
ATOM 14980 O O . PHE A 1 41 ? 11.101 4.938 0.882 1.00 70.22 41 PHE A O 10
ATOM 14997 N N . VAL A 1 42 ? 9.938 3.943 -0.768 1.00 13.24 42 VAL A N 10
ATOM 14998 C CA . VAL A 1 42 ? 8.670 4.558 -0.394 1.00 11.45 42 VAL A CA 10
ATOM 14999 C C . VAL A 1 42 ? 7.525 3.556 -0.483 1.00 21.35 42 VAL A C 10
ATOM 15000 O O . VAL A 1 42 ? 7.529 2.669 -1.336 1.00 22.15 42 VAL A O 10
ATOM 15013 N N . GLU A 1 43 ? 6.546 3.704 0.404 1.00 33.43 43 GLU A N 10
ATOM 15014 C CA . GLU A 1 43 ? 5.394 2.810 0.425 1.00 32.34 43 GLU A CA 10
ATOM 15015 C C . GLU A 1 43 ? 4.107 3.573 0.123 1.00 65.24 43 GLU A C 10
ATOM 15016 O O . GLU A 1 43 ? 3.755 4.521 0.824 1.00 4.41 43 GLU A O 10
ATOM 15028 N N . PHE A 1 44 ? 3.410 3.152 -0.927 1.00 60.23 44 PHE A N 10
ATOM 15029 C CA . PHE A 1 44 ? 2.163 3.796 -1.325 1.00 25.40 44 PHE A CA 10
ATOM 15030 C C . PHE A 1 44 ? 0.960 2.961 -0.897 1.00 72.04 44 PHE A C 10
ATOM 15031 O O . PHE A 1 44 ? 0.821 1.805 -1.295 1.00 72.03 44 PHE A O 10
ATOM 15048 N N . GLU A 1 45 ? 0.093 3.556 -0.084 1.00 2.32 45 GLU A N 10
ATOM 15049 C CA . GLU A 1 45 ? -1.098 2.867 0.399 1.00 3.30 45 GLU A CA 10
ATOM 15050 C C . GLU A 1 45 ? -1.862 2.228 -0.756 1.00 74.15 45 GLU A C 10
ATOM 15051 O O . GLU A 1 45 ? -2.459 1.162 -0.605 1.00 70.35 45 GLU A O 10
ATOM 15063 N N . ASP A 1 46 ? -1.840 2.887 -1.909 1.00 51.44 46 ASP A N 10
ATOM 15064 C CA . ASP A 1 46 ? -2.530 2.384 -3.091 1.00 53.35 46 ASP A CA 10
ATOM 15065 C C . ASP A 1 46 ? -1.578 2.295 -4.280 1.00 30.32 46 ASP A C 10
ATOM 15066 O O . ASP A 1 46 ? -0.629 3.069 -4.406 1.00 53.22 46 ASP A O 10
ATOM 15075 N N . PRO A 1 47 ? -1.834 1.327 -5.172 1.00 73.33 47 PRO A N 10
ATOM 15076 C CA . PRO A 1 47 ? -1.011 1.112 -6.366 1.00 1.31 47 PRO A CA 10
ATOM 15077 C C . PRO A 1 47 ? -1.170 2.232 -7.388 1.00 44.35 47 PRO A C 10
ATOM 15078 O O . PRO A 1 47 ? -0.187 2.714 -7.953 1.00 32.01 47 PRO A O 10
ATOM 15089 N N . ARG A 1 48 ? -2.412 2.643 -7.622 1.00 21.41 48 ARG A N 10
ATOM 15090 C CA . ARG A 1 48 ? -2.699 3.706 -8.577 1.00 64.23 48 ARG A CA 10
ATOM 15091 C C . ARG A 1 48 ? -1.824 4.927 -8.310 1.00 13.52 48 ARG A C 10
ATOM 15092 O O . ARG A 1 48 ? -1.209 5.475 -9.225 1.00 1.13 48 ARG A O 10
ATOM 15113 N N . ASP A 1 49 ? -1.775 5.349 -7.051 1.00 72.00 49 ASP A N 10
ATOM 15114 C CA . ASP A 1 49 ? -0.976 6.505 -6.663 1.00 11.44 49 ASP A CA 10
ATOM 15115 C C . ASP A 1 49 ? 0.495 6.288 -7.001 1.00 23.41 49 ASP A C 10
ATOM 15116 O O . ASP A 1 49 ? 1.199 7.222 -7.382 1.00 65.05 49 ASP A O 10
ATOM 15125 N N . ALA A 1 50 ? 0.953 5.048 -6.857 1.00 41.23 50 ALA A N 10
ATOM 15126 C CA . ALA A 1 50 ? 2.340 4.708 -7.149 1.00 21.35 50 ALA A CA 10
ATOM 15127 C C . ALA A 1 50 ? 2.594 4.679 -8.652 1.00 5.52 50 ALA A C 10
ATOM 15128 O O . ALA A 1 50 ? 3.639 5.129 -9.122 1.00 21.23 50 ALA A O 10
ATOM 15135 N N . GLU A 1 51 ? 1.633 4.148 -9.400 1.00 51.03 51 GLU A N 10
ATOM 15136 C CA . GLU A 1 51 ? 1.755 4.060 -10.851 1.00 1.43 51 GLU A CA 10
ATOM 15137 C C . GLU A 1 51 ? 1.891 5.448 -11.470 1.00 43.40 51 GLU A C 10
ATOM 15138 O O . GLU A 1 51 ? 2.731 5.671 -12.342 1.00 43.01 51 GLU A O 10
ATOM 15150 N N . ASP A 1 52 ? 1.059 6.378 -11.013 1.00 70.43 52 ASP A N 10
ATOM 15151 C CA . ASP A 1 52 ? 1.086 7.744 -11.521 1.00 52.42 52 ASP A CA 10
ATOM 15152 C C . ASP A 1 52 ? 2.320 8.487 -11.019 1.00 22.40 52 ASP A C 10
ATOM 15153 O O . ASP A 1 52 ? 3.050 9.097 -11.800 1.00 20.24 52 ASP A O 10
ATOM 15162 N N . ALA A 1 53 ? 2.547 8.431 -9.711 1.00 35.44 53 ALA A N 10
ATOM 15163 C CA . ALA A 1 53 ? 3.693 9.097 -9.104 1.00 73.54 53 ALA A CA 10
ATOM 15164 C C . ALA A 1 53 ? 4.999 8.621 -9.731 1.00 52.05 53 ALA A C 10
ATOM 15165 O O . ALA A 1 53 ? 5.860 9.427 -10.084 1.00 54.42 53 ALA A O 10
ATOM 15172 N N . VAL A 1 54 ? 5.141 7.306 -9.867 1.00 53.31 54 VAL A N 10
ATOM 15173 C CA . VAL A 1 54 ? 6.342 6.723 -10.452 1.00 42.32 54 VAL A CA 10
ATOM 15174 C C . VAL A 1 54 ? 6.459 7.074 -11.931 1.00 71.13 54 VAL A C 10
ATOM 15175 O O . VAL A 1 54 ? 7.520 7.486 -12.400 1.00 61.22 54 VAL A O 10
ATOM 15188 N N . ARG A 1 55 ? 5.361 6.908 -12.661 1.00 51.14 55 ARG A N 10
ATOM 15189 C CA . ARG A 1 55 ? 5.340 7.206 -14.088 1.00 40.44 55 ARG A CA 10
ATOM 15190 C C . ARG A 1 55 ? 5.835 8.625 -14.354 1.00 52.15 55 ARG A C 10
ATOM 15191 O O . ARG A 1 55 ? 6.584 8.865 -15.300 1.00 63.11 55 ARG A O 10
ATOM 15212 N N . GLY A 1 56 ? 5.409 9.563 -13.513 1.00 71.42 56 GLY A N 10
ATOM 15213 C CA . GLY A 1 56 ? 5.818 10.946 -13.675 1.00 30.42 56 GLY A CA 10
ATOM 15214 C C . GLY A 1 56 ? 7.207 11.207 -13.127 1.00 12.33 56 GLY A C 10
ATOM 15215 O O . GLY A 1 56 ? 8.088 11.679 -13.847 1.00 20.41 56 GLY A O 10
ATOM 15219 N N . LEU A 1 57 ? 7.404 10.903 -11.849 1.00 14.03 57 LEU A N 10
ATOM 15220 C CA . LEU A 1 57 ? 8.695 11.110 -11.203 1.00 64.42 57 LEU A CA 10
ATOM 15221 C C . LEU A 1 57 ? 9.821 10.495 -12.029 1.00 21.03 57 LEU A C 10
ATOM 15222 O O . LEU A 1 57 ? 10.872 11.107 -12.216 1.00 45.55 57 LEU A O 10
ATOM 15238 N N . ASP A 1 58 ? 9.593 9.282 -12.521 1.00 14.51 58 ASP A N 10
ATOM 15239 C CA . ASP A 1 58 ? 10.586 8.586 -13.330 1.00 22.24 58 ASP A CA 10
ATOM 15240 C C . ASP A 1 58 ? 10.497 9.017 -14.790 1.00 43.12 58 ASP A C 10
ATOM 15241 O O . ASP A 1 58 ? 11.508 9.097 -15.487 1.00 1.41 58 ASP A O 10
ATOM 15250 N N . GLY A 1 59 ? 9.280 9.293 -15.248 1.00 34.22 59 GLY A N 10
ATOM 15251 C CA . GLY A 1 59 ? 9.081 9.711 -16.623 1.00 41.11 59 GLY A CA 10
ATOM 15252 C C . GLY A 1 59 ? 9.949 10.895 -17.000 1.00 1.41 59 GLY A C 10
ATOM 15253 O O . GLY A 1 59 ? 10.509 10.941 -18.095 1.00 63.14 59 GLY A O 10
ATOM 15257 N N . LYS A 1 60 ? 10.060 11.858 -16.091 1.00 44.21 60 LYS A N 10
ATOM 15258 C CA . LYS A 1 60 ? 10.866 13.049 -16.333 1.00 13.55 60 LYS A CA 10
ATOM 15259 C C . LYS A 1 60 ? 11.453 13.582 -15.030 1.00 3.33 60 LYS A C 10
ATOM 15260 O O . LYS A 1 60 ? 11.447 12.896 -14.008 1.00 31.04 60 LYS A O 10
ATOM 15279 N N . VAL A 1 61 ? 11.960 14.811 -15.073 1.00 33.43 61 VAL A N 10
ATOM 15280 C CA . VAL A 1 61 ? 12.549 15.436 -13.895 1.00 13.41 61 VAL A CA 10
ATOM 15281 C C . VAL A 1 61 ? 11.516 16.264 -13.138 1.00 42.42 61 VAL A C 10
ATOM 15282 O O . VAL A 1 61 ? 10.740 17.007 -13.740 1.00 34.23 61 VAL A O 10
ATOM 15295 N N . ILE A 1 62 ? 11.514 16.132 -11.816 1.00 52.21 62 ILE A N 10
ATOM 15296 C CA . ILE A 1 62 ? 10.578 16.870 -10.977 1.00 34.31 62 ILE A CA 10
ATOM 15297 C C . ILE A 1 62 ? 11.305 17.886 -10.103 1.00 63.31 62 ILE A C 10
ATOM 15298 O O . ILE A 1 62 ? 12.203 17.531 -9.337 1.00 55.43 62 ILE A O 10
ATOM 15314 N N . CYS A 1 63 ? 10.912 19.149 -10.222 1.00 31.13 63 CYS A N 10
ATOM 15315 C CA . CYS A 1 63 ? 11.526 20.217 -9.442 1.00 1.44 63 CYS A CA 10
ATOM 15316 C C . CYS A 1 63 ? 13.047 20.160 -9.544 1.00 12.12 63 CYS A C 10
ATOM 15317 O O . CYS A 1 63 ? 13.751 20.278 -8.542 1.00 44.33 63 CYS A O 10
ATOM 15325 N N . GLY A 1 64 ? 13.547 19.976 -10.762 1.00 54.22 64 GLY A N 10
ATOM 15326 C CA . GLY A 1 64 ? 14.981 19.904 -10.973 1.00 14.43 64 GLY A CA 10
ATOM 15327 C C . GLY A 1 64 ? 15.596 18.664 -10.357 1.00 34.55 64 GLY A C 10
ATOM 15328 O O . GLY A 1 64 ? 16.796 18.626 -10.086 1.00 51.20 64 GLY A O 10
ATOM 15332 N N . SER A 1 65 ? 14.771 17.645 -10.132 1.00 42.24 65 SER A N 10
ATOM 15333 C CA . SER A 1 65 ? 15.240 16.399 -9.539 1.00 21.43 65 SER A CA 10
ATOM 15334 C C . SER A 1 65 ? 14.840 15.203 -10.398 1.00 41.35 65 SER A C 10
ATOM 15335 O O . SER A 1 65 ? 13.737 14.673 -10.269 1.00 32.25 65 SER A O 10
ATOM 15343 N N . ARG A 1 66 ? 15.745 14.785 -11.277 1.00 44.10 66 ARG A N 10
ATOM 15344 C CA . ARG A 1 66 ? 15.488 13.654 -12.160 1.00 32.34 66 ARG A CA 10
ATOM 15345 C C . ARG A 1 66 ? 15.893 12.342 -11.494 1.00 62.32 66 ARG A C 10
ATOM 15346 O O . ARG A 1 66 ? 16.573 11.511 -12.098 1.00 12.34 66 ARG A O 10
ATOM 15367 N N . VAL A 1 67 ? 15.472 12.162 -10.246 1.00 52.13 67 VAL A N 10
ATOM 15368 C CA . VAL A 1 67 ? 15.790 10.951 -9.499 1.00 1.53 67 VAL A CA 10
ATOM 15369 C C . VAL A 1 67 ? 15.334 9.706 -10.250 1.00 32.21 67 VAL A C 10
ATOM 15370 O O . VAL A 1 67 ? 14.738 9.799 -11.323 1.00 44.14 67 VAL A O 10
ATOM 15383 N N . ARG A 1 68 ? 15.617 8.540 -9.678 1.00 72.11 68 ARG A N 10
ATOM 15384 C CA . ARG A 1 68 ? 15.236 7.275 -10.294 1.00 60.41 68 ARG A CA 10
ATOM 15385 C C . ARG A 1 68 ? 14.105 6.609 -9.515 1.00 3.21 68 ARG A C 10
ATOM 15386 O O . ARG A 1 68 ? 14.322 6.053 -8.438 1.00 44.32 68 ARG A O 10
ATOM 15407 N N . VAL A 1 69 ? 12.897 6.670 -10.067 1.00 4.55 69 VAL A N 10
ATOM 15408 C CA . VAL A 1 69 ? 11.732 6.074 -9.424 1.00 65.32 69 VAL A CA 10
ATOM 15409 C C . VAL A 1 69 ? 11.230 4.868 -10.209 1.00 74.53 69 VAL A C 10
ATOM 15410 O O . VAL A 1 69 ? 11.261 4.859 -11.439 1.00 62.24 69 VAL A O 10
ATOM 15423 N N . GLU A 1 70 ? 10.766 3.851 -9.489 1.00 55.11 70 GLU A N 10
ATOM 15424 C CA . GLU A 1 70 ? 10.256 2.639 -10.120 1.00 31.15 70 GLU A CA 10
ATOM 15425 C C . GLU A 1 70 ? 9.510 1.772 -9.109 1.00 1.42 70 GLU A C 10
ATOM 15426 O O . GLU A 1 70 ? 9.612 1.982 -7.899 1.00 70.03 70 GLU A O 10
ATOM 15438 N N . LEU A 1 71 ? 8.760 0.799 -9.613 1.00 21.20 71 LEU A N 10
ATOM 15439 C CA . LEU A 1 71 ? 7.996 -0.100 -8.755 1.00 72.44 71 LEU A CA 10
ATOM 15440 C C . LEU A 1 71 ? 8.617 -1.493 -8.736 1.00 20.40 71 LEU A C 10
ATOM 15441 O O . LEU A 1 71 ? 8.562 -2.223 -9.726 1.00 54.51 71 LEU A O 10
ATOM 15457 N N . SER A 1 72 ? 9.207 -1.857 -7.602 1.00 35.05 72 SER A N 10
ATOM 15458 C CA . SER A 1 72 ? 9.840 -3.162 -7.453 1.00 73.23 72 SER A CA 10
ATOM 15459 C C . SER A 1 72 ? 8.791 -4.262 -7.314 1.00 4.14 72 SER A C 10
ATOM 15460 O O . SER A 1 72 ? 9.043 -5.422 -7.642 1.00 54.11 72 SER A O 10
ATOM 15468 N N . THR A 1 73 ? 7.613 -3.889 -6.823 1.00 43.11 73 THR A N 10
ATOM 15469 C CA . THR A 1 73 ? 6.526 -4.842 -6.638 1.00 2.30 73 THR A CA 10
ATOM 15470 C C . THR A 1 73 ? 5.174 -4.195 -6.918 1.00 5.12 73 THR A C 10
ATOM 15471 O O . THR A 1 73 ? 4.953 -3.030 -6.590 1.00 31.14 73 THR A O 10
ATOM 15482 N N . GLY A 1 74 ? 4.272 -4.959 -7.526 1.00 43.04 74 GLY A N 10
ATOM 15483 C CA . GLY A 1 74 ? 2.953 -4.443 -7.839 1.00 52.45 74 GLY A CA 10
ATOM 15484 C C . GLY A 1 74 ? 2.850 -3.940 -9.266 1.00 3.22 74 GLY A C 10
ATOM 15485 O O . GLY A 1 74 ? 2.014 -3.091 -9.573 1.00 73.21 74 GLY A O 10
ATOM 15489 N N . MET A 1 75 ? 3.705 -4.463 -10.139 1.00 33.31 75 MET A N 10
ATOM 15490 C CA . MET A 1 75 ? 3.707 -4.061 -11.541 1.00 34.43 75 MET A CA 10
ATOM 15491 C C . MET A 1 75 ? 3.450 -5.259 -12.450 1.00 11.01 75 MET A C 10
ATOM 15492 O O . MET A 1 75 ? 4.375 -5.922 -12.920 1.00 1.35 75 MET A O 10
ATOM 15506 N N . PRO A 1 76 ? 2.164 -5.545 -12.705 1.00 45.20 76 PRO A N 10
ATOM 15507 C CA . PRO A 1 76 ? 1.757 -6.664 -13.560 1.00 50.30 76 PRO A CA 10
ATOM 15508 C C . PRO A 1 76 ? 2.097 -6.426 -15.027 1.00 42.13 76 PRO A C 10
ATOM 15509 O O . PRO A 1 76 ? 1.624 -5.466 -15.636 1.00 44.11 76 PRO A O 10
ATOM 15520 N N . ARG A 1 77 ? 2.919 -7.306 -15.590 1.00 1.15 77 ARG A N 10
ATOM 15521 C CA . ARG A 1 77 ? 3.323 -7.191 -16.986 1.00 12.33 77 ARG A CA 10
ATOM 15522 C C . ARG A 1 77 ? 3.435 -8.567 -17.635 1.00 21.25 77 ARG A C 10
ATOM 15523 O O . ARG A 1 77 ? 3.220 -9.590 -16.984 1.00 60.23 77 ARG A O 10
ATOM 15544 N N . ARG A 1 78 ? 3.773 -8.584 -18.920 1.00 33.02 78 ARG A N 10
ATOM 15545 C CA . ARG A 1 78 ? 3.912 -9.834 -19.657 1.00 32.21 78 ARG A CA 10
ATOM 15546 C C . ARG A 1 78 ? 5.197 -10.557 -19.264 1.00 12.01 78 ARG A C 10
ATOM 15547 O O . ARG A 1 78 ? 5.418 -11.705 -19.650 1.00 1.23 78 ARG A O 10
ATOM 15568 N N . SER A 1 79 ? 6.041 -9.877 -18.495 1.00 12.24 79 SER A N 10
ATOM 15569 C CA . SER A 1 79 ? 7.306 -10.452 -18.053 1.00 32.11 79 SER A CA 10
ATOM 15570 C C . SER A 1 79 ? 7.068 -11.627 -17.109 1.00 1.22 79 SER A C 10
ATOM 15571 O O . SER A 1 79 ? 6.443 -11.477 -16.059 1.00 2.22 79 SER A O 10
ATOM 15579 N N . ARG A 1 80 ? 7.571 -12.796 -17.491 1.00 61.00 80 ARG A N 10
ATOM 15580 C CA . ARG A 1 80 ? 7.413 -13.997 -16.680 1.00 61.43 80 ARG A CA 10
ATOM 15581 C C . ARG A 1 80 ? 8.535 -14.111 -15.652 1.00 61.14 80 ARG A C 10
ATOM 15582 O O . ARG A 1 80 ? 9.267 -15.101 -15.623 1.00 54.03 80 ARG A O 10
ATOM 15603 N N . PHE A 1 81 ? 8.665 -13.091 -14.811 1.00 0.12 81 PHE A N 10
ATOM 15604 C CA . PHE A 1 81 ? 9.699 -13.075 -13.782 1.00 74.42 81 PHE A CA 10
ATOM 15605 C C . PHE A 1 81 ? 9.497 -14.218 -12.791 1.00 52.11 81 PHE A C 10
ATOM 15606 O O . PHE A 1 81 ? 8.410 -14.788 -12.698 1.00 32.33 81 PHE A O 10
ATOM 15623 N N . ASP A 1 82 ? 10.552 -14.547 -12.054 1.00 11.42 82 ASP A N 10
ATOM 15624 C CA . ASP A 1 82 ? 10.492 -15.620 -11.069 1.00 32.40 82 ASP A CA 10
ATOM 15625 C C . ASP A 1 82 ? 9.449 -15.318 -9.998 1.00 12.43 82 ASP A C 10
ATOM 15626 O O . ASP A 1 82 ? 8.664 -16.187 -9.618 1.00 61.02 82 ASP A O 10
ATOM 15635 N N . ARG A 1 83 ? 9.447 -14.080 -9.514 1.00 1.12 83 ARG A N 10
ATOM 15636 C CA . ARG A 1 83 ? 8.502 -13.663 -8.485 1.00 23.34 83 ARG A CA 10
ATOM 15637 C C . ARG A 1 83 ? 7.378 -12.825 -9.086 1.00 30.00 83 ARG A C 10
ATOM 15638 O O . ARG A 1 83 ? 7.611 -11.822 -9.761 1.00 70.20 83 ARG A O 10
ATOM 15659 N N . PRO A 1 84 ? 6.129 -13.244 -8.837 1.00 35.52 84 PRO A N 10
ATOM 15660 C CA . PRO A 1 84 ? 4.943 -12.547 -9.344 1.00 43.13 84 PRO A CA 10
ATOM 15661 C C . PRO A 1 84 ? 4.730 -11.198 -8.667 1.00 3.43 84 PRO A C 10
ATOM 15662 O O . PRO A 1 84 ? 5.195 -10.955 -7.553 1.00 4.20 84 PRO A O 10
ATOM 15673 N N . PRO A 1 85 ? 4.010 -10.297 -9.352 1.00 62.34 85 PRO A N 10
ATOM 15674 C CA . PRO A 1 85 ? 3.718 -8.957 -8.835 1.00 24.22 85 PRO A CA 10
ATOM 15675 C C . PRO A 1 85 ? 2.745 -8.988 -7.662 1.00 34.12 85 PRO A C 10
ATOM 15676 O O . PRO A 1 85 ? 1.963 -9.927 -7.516 1.00 60.44 85 PRO A O 10
ATOM 15687 N N . ALA A 1 86 ? 2.797 -7.955 -6.828 1.00 2.23 86 ALA A N 10
ATOM 15688 C CA . ALA A 1 86 ? 1.918 -7.863 -5.669 1.00 12.01 86 ALA A CA 10
ATOM 15689 C C . ALA A 1 86 ? 0.701 -6.996 -5.971 1.00 14.53 86 ALA A C 10
ATOM 15690 O O . ALA A 1 86 ? 0.713 -5.788 -5.732 1.00 51.34 86 ALA A O 10
ATOM 15697 N N . ARG A 1 87 ? -0.349 -7.619 -6.497 1.00 4.21 87 ARG A N 10
ATOM 15698 C CA . ARG A 1 87 ? -1.573 -6.903 -6.833 1.00 52.31 87 ARG A CA 10
ATOM 15699 C C . ARG A 1 87 ? -2.793 -7.805 -6.669 1.00 40.32 87 ARG A C 10
ATOM 15700 O O . ARG A 1 87 ? -3.839 -7.567 -7.273 1.00 50.42 87 ARG A O 10
ATOM 15721 N N . ARG A 1 88 ? -2.650 -8.841 -5.849 1.00 54.31 88 ARG A N 10
ATOM 15722 C CA . ARG A 1 88 ? -3.740 -9.779 -5.607 1.00 64.23 88 ARG A CA 10
ATOM 15723 C C . ARG A 1 88 ? -5.015 -9.042 -5.209 1.00 5.52 88 ARG A C 10
ATOM 15724 O O . ARG A 1 88 ? -5.033 -8.295 -4.230 1.00 30.54 88 ARG A O 10
ATOM 15745 N N . LYS A 1 89 ? -6.079 -9.255 -5.975 1.00 11.43 89 LYS A N 10
ATOM 15746 C CA . LYS A 1 89 ? -7.359 -8.612 -5.703 1.00 11.43 89 LYS A CA 10
ATOM 15747 C C . LYS A 1 89 ? -8.499 -9.354 -6.394 1.00 4.43 89 LYS A C 10
ATOM 15748 O O . LYS A 1 89 ? -8.308 -10.448 -6.926 1.00 21.25 89 LYS A O 10
ATOM 15767 N N . LEU A 1 90 ? -9.683 -8.751 -6.384 1.00 24.43 90 LEU A N 10
ATOM 15768 C CA . LEU A 1 90 ? -10.853 -9.355 -7.011 1.00 52.33 90 LEU A CA 10
ATOM 15769 C C . LEU A 1 90 ? -11.356 -8.495 -8.167 1.00 3.35 90 LEU A C 10
ATOM 15770 O O . LEU A 1 90 ? -12.557 -8.432 -8.431 1.00 12.31 90 LEU A O 10
ATOM 15786 N N . LEU A 1 91 ? -10.429 -7.836 -8.853 1.00 51.50 91 LEU A N 10
ATOM 15787 C CA . LEU A 1 91 ? -10.777 -6.980 -9.983 1.00 33.54 91 LEU A CA 10
ATOM 15788 C C . LEU A 1 91 ? -10.050 -7.426 -11.247 1.00 40.22 91 LEU A C 10
ATOM 15789 O O . LEU A 1 91 ? -10.599 -7.357 -12.346 1.00 44.04 91 LEU A O 10
ATOM 15805 N N . GLU A 1 92 ? -8.813 -7.884 -11.082 1.00 70.01 92 GLU A N 10
ATOM 15806 C CA . GLU A 1 92 ? -8.012 -8.342 -12.211 1.00 42.11 92 GLU A CA 10
ATOM 15807 C C . GLU A 1 92 ? -8.642 -9.569 -12.863 1.00 70.14 92 GLU A C 10
ATOM 15808 O O . GLU A 1 92 ? -8.434 -9.832 -14.048 1.00 20.42 92 GLU A O 10
ATOM 15820 N N . VAL A 1 93 ? -9.413 -10.317 -12.081 1.00 34.40 93 VAL A N 10
ATOM 15821 C CA . VAL A 1 93 ? -10.075 -11.517 -12.581 1.00 41.42 93 VAL A CA 10
ATOM 15822 C C . VAL A 1 93 ? -11.499 -11.211 -13.031 1.00 70.35 93 VAL A C 10
ATOM 15823 O O . VAL A 1 93 ? -12.144 -10.300 -12.512 1.00 35.03 93 VAL A O 10
ATOM 15836 N N . LEU A 1 94 ? -11.984 -11.979 -14.001 1.00 34.22 94 LEU A N 10
ATOM 15837 C CA . LEU A 1 94 ? -13.334 -11.792 -14.522 1.00 0.11 94 LEU A CA 10
ATOM 15838 C C . LEU A 1 94 ? -13.779 -13.007 -15.329 1.00 55.13 94 LEU A C 10
ATOM 15839 O O . LEU A 1 94 ? -12.968 -13.864 -15.679 1.00 71.32 94 LEU A O 10
ATOM 15855 N N . PHE A 1 95 ? -15.074 -13.073 -15.624 1.00 23.13 95 PHE A N 10
ATOM 15856 C CA . PHE A 1 95 ? -15.627 -14.183 -16.391 1.00 53.53 95 PHE A CA 10
ATOM 15857 C C . PHE A 1 95 ? -16.245 -13.687 -17.696 1.00 3.23 95 PHE A C 10
ATOM 15858 O O . PHE A 1 95 ? -17.185 -12.894 -17.688 1.00 34.24 95 PHE A O 10
ATOM 15875 N N . ASN A 1 96 ? -15.707 -14.160 -18.815 1.00 42.23 96 ASN A N 10
ATOM 15876 C CA . ASN A 1 96 ? -16.203 -13.764 -20.128 1.00 73.43 96 ASN A CA 10
ATOM 15877 C C . ASN A 1 96 ? -16.657 -14.982 -20.928 1.00 22.12 96 ASN A C 10
ATOM 15878 O O . ASN A 1 96 ? -16.593 -14.990 -22.156 1.00 61.14 96 ASN A O 10
ATOM 15889 N N . GLY A 1 97 ? -17.116 -16.010 -20.221 1.00 20.33 97 GLY A N 10
ATOM 15890 C CA . GLY A 1 97 ? -17.574 -17.219 -20.881 1.00 0.14 97 GLY A CA 10
ATOM 15891 C C . GLY A 1 97 ? -16.449 -17.966 -21.568 1.00 64.11 97 GLY A C 10
ATOM 15892 O O . GLY A 1 97 ? -16.389 -18.051 -22.795 1.00 13.41 97 GLY A O 10
ATOM 15896 N N . PRO A 1 98 ? -15.528 -18.524 -20.768 1.00 2.11 98 PRO A N 10
ATOM 15897 C CA . PRO A 1 98 ? -14.381 -19.277 -21.285 1.00 52.41 98 PRO A CA 10
ATOM 15898 C C . PRO A 1 98 ? -14.793 -20.608 -21.903 1.00 71.41 98 PRO A C 10
ATOM 15899 O O . PRO A 1 98 ? -14.062 -21.181 -22.713 1.00 35.34 98 PRO A O 10
ATOM 15910 N N . LEU A 1 99 ? -15.967 -21.096 -21.517 1.00 61.34 99 LEU A N 10
ATOM 15911 C CA . LEU A 1 99 ? -16.477 -22.362 -22.034 1.00 43.44 99 LEU A CA 10
ATOM 15912 C C . LEU A 1 99 ? -16.928 -22.215 -23.484 1.00 70.21 99 LEU A C 10
ATOM 15913 O O . LEU A 1 99 ? -17.387 -21.151 -23.896 1.00 55.31 99 LEU A O 10
ATOM 15929 N N . GLU A 1 100 ? -16.795 -23.293 -24.252 1.00 13.54 100 GLU A N 10
ATOM 15930 C CA . GLU A 1 100 ? -17.191 -23.283 -25.655 1.00 30.30 100 GLU A CA 10
ATOM 15931 C C . GLU A 1 100 ? -18.633 -23.756 -25.817 1.00 21.22 100 GLU A C 10
ATOM 15932 O O . GLU A 1 100 ? -19.110 -23.958 -26.934 1.00 13.11 100 GLU A O 10
ATOM 15944 N N . HIS A 1 101 ? -19.322 -23.932 -24.693 1.00 45.34 101 HIS A N 10
ATOM 15945 C CA . HIS A 1 101 ? -20.709 -24.381 -24.710 1.00 11.04 101 HIS A CA 10
ATOM 15946 C C . HIS A 1 101 ? -20.819 -25.784 -25.299 1.00 51.12 101 HIS A C 10
ATOM 15947 O O . HIS A 1 101 ? -19.896 -26.591 -25.182 1.00 13.22 101 HIS A O 10
ATOM 15961 N N . MET A 1 1 ? 0.956 -0.670 -1.380 1.00 23.24 1 MET A N 11
ATOM 15962 C CA . MET A 1 1 ? 1.789 -0.309 -2.521 1.00 73.43 1 MET A CA 11
ATOM 15963 C C . MET A 1 1 ? 3.239 -0.105 -2.094 1.00 14.21 1 MET A C 11
ATOM 15964 O O . MET A 1 1 ? 3.511 0.483 -1.047 1.00 22.11 1 MET A O 11
ATOM 15978 N N . LYS A 1 2 ? 4.166 -0.594 -2.910 1.00 40.53 2 LYS A N 11
ATOM 15979 C CA . LYS A 1 2 ? 5.589 -0.464 -2.618 1.00 14.10 2 LYS A CA 11
ATOM 15980 C C . LYS A 1 2 ? 6.280 0.410 -3.659 1.00 5.51 2 LYS A C 11
ATOM 15981 O O . LYS A 1 2 ? 6.155 0.178 -4.861 1.00 43.44 2 LYS A O 11
ATOM 16000 N N . VAL A 1 3 ? 7.012 1.416 -3.189 1.00 30.12 3 VAL A N 11
ATOM 16001 C CA . VAL A 1 3 ? 7.726 2.323 -4.079 1.00 1.30 3 VAL A CA 11
ATOM 16002 C C . VAL A 1 3 ? 9.219 2.336 -3.769 1.00 72.53 3 VAL A C 11
ATOM 16003 O O . VAL A 1 3 ? 9.624 2.217 -2.613 1.00 5.22 3 VAL A O 11
ATOM 16016 N N . TYR A 1 4 ? 10.032 2.480 -4.810 1.00 31.23 4 TYR A N 11
ATOM 16017 C CA . TYR A 1 4 ? 11.481 2.506 -4.649 1.00 71.35 4 TYR A CA 11
ATOM 16018 C C . TYR A 1 4 ? 12.084 3.723 -5.344 1.00 21.13 4 TYR A C 11
ATOM 16019 O O . TYR A 1 4 ? 11.963 3.883 -6.558 1.00 53.23 4 TYR A O 11
ATOM 16037 N N . VAL A 1 5 ? 12.736 4.579 -4.563 1.00 30.31 5 VAL A N 11
ATOM 16038 C CA . VAL A 1 5 ? 13.361 5.781 -5.101 1.00 14.30 5 VAL A CA 11
ATOM 16039 C C . VAL A 1 5 ? 14.856 5.804 -4.804 1.00 33.04 5 VAL A C 11
ATOM 16040 O O . VAL A 1 5 ? 15.271 6.075 -3.678 1.00 24.52 5 VAL A O 11
ATOM 16053 N N . GLY A 1 6 ? 15.661 5.518 -5.823 1.00 12.15 6 GLY A N 11
ATOM 16054 C CA . GLY A 1 6 ? 17.102 5.511 -5.650 1.00 53.52 6 GLY A CA 11
ATOM 16055 C C . GLY A 1 6 ? 17.800 6.490 -6.573 1.00 44.20 6 GLY A C 11
ATOM 16056 O O . GLY A 1 6 ? 17.195 7.454 -7.039 1.00 40.31 6 GLY A O 11
ATOM 16060 N N . ASN A 1 7 ? 19.080 6.243 -6.836 1.00 74.12 7 ASN A N 11
ATOM 16061 C CA . ASN A 1 7 ? 19.862 7.112 -7.708 1.00 23.42 7 ASN A CA 11
ATOM 16062 C C . ASN A 1 7 ? 19.932 8.528 -7.144 1.00 61.40 7 ASN A C 11
ATOM 16063 O O . ASN A 1 7 ? 19.488 9.484 -7.781 1.00 65.01 7 ASN A O 11
ATOM 16074 N N . LEU A 1 8 ? 20.492 8.654 -5.946 1.00 42.52 8 LEU A N 11
ATOM 16075 C CA . LEU A 1 8 ? 20.621 9.954 -5.296 1.00 24.13 8 LEU A CA 11
ATOM 16076 C C . LEU A 1 8 ? 22.000 10.111 -4.662 1.00 41.14 8 LEU A C 11
ATOM 16077 O O . LEU A 1 8 ? 22.408 9.302 -3.830 1.00 42.21 8 LEU A O 11
ATOM 16093 N N . GLY A 1 9 ? 22.713 11.160 -5.062 1.00 1.15 9 GLY A N 11
ATOM 16094 C CA . GLY A 1 9 ? 24.037 11.406 -4.521 1.00 65.24 9 GLY A CA 11
ATOM 16095 C C . GLY A 1 9 ? 23.994 11.976 -3.118 1.00 4.14 9 GLY A C 11
ATOM 16096 O O . GLY A 1 9 ? 24.009 11.233 -2.136 1.00 35.41 9 GLY A O 11
ATOM 16100 N N . THR A 1 10 ? 23.943 13.301 -3.020 1.00 24.01 10 THR A N 11
ATOM 16101 C CA . THR A 1 10 ? 23.901 13.971 -1.726 1.00 63.13 10 THR A CA 11
ATOM 16102 C C . THR A 1 10 ? 23.077 15.251 -1.797 1.00 1.33 10 THR A C 11
ATOM 16103 O O . TH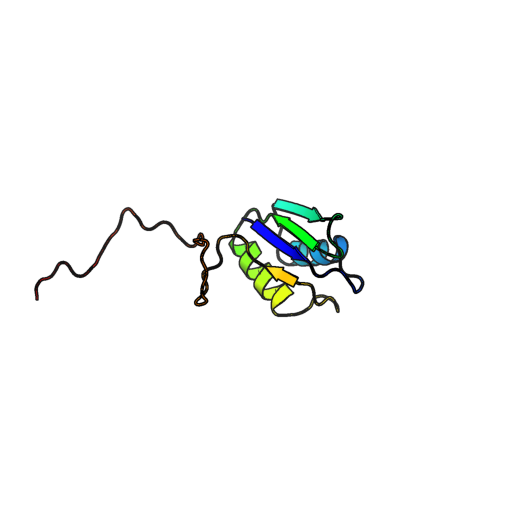R A 1 10 ? 23.247 16.156 -0.981 1.00 43.41 10 THR A O 11
ATOM 16114 N N . GLY A 1 11 ? 22.182 15.320 -2.778 1.00 12.45 11 GLY A N 11
ATOM 16115 C CA . GLY A 1 11 ? 21.344 16.495 -2.936 1.00 32.45 11 GLY A CA 11
ATOM 16116 C C . GLY A 1 11 ? 19.866 16.169 -2.845 1.00 22.31 11 GLY A C 11
ATOM 16117 O O . GLY A 1 11 ? 19.039 17.057 -2.641 1.00 23.12 11 GLY A O 11
ATOM 16121 N N . ALA A 1 12 ? 19.533 14.891 -2.999 1.00 10.44 12 ALA A N 11
ATOM 16122 C CA . ALA A 1 12 ? 18.145 14.451 -2.933 1.00 22.45 12 ALA A CA 11
ATOM 16123 C C . ALA A 1 12 ? 17.987 13.276 -1.973 1.00 63.00 12 ALA A C 11
ATOM 16124 O O . ALA A 1 12 ? 18.366 12.149 -2.289 1.00 34.33 12 ALA A O 11
ATOM 16131 N N . GLY A 1 13 ? 17.426 13.548 -0.799 1.00 2.24 13 GLY A N 11
ATOM 16132 C CA . GLY A 1 13 ? 17.229 12.503 0.189 1.00 2.52 13 GLY A CA 11
ATOM 16133 C C . GLY A 1 13 ? 15.794 12.424 0.671 1.00 41.03 13 GLY A C 11
ATOM 16134 O O . GLY A 1 13 ? 14.867 12.308 -0.131 1.00 63.24 13 GLY A O 11
ATOM 16138 N N . LYS A 1 14 ? 15.608 12.485 1.985 1.00 5.00 14 LYS A N 11
ATOM 16139 C CA . LYS A 1 14 ? 14.276 12.419 2.574 1.00 62.11 14 LYS A CA 11
ATOM 16140 C C . LYS A 1 14 ? 13.464 13.662 2.224 1.00 63.11 14 LYS A C 11
ATOM 16141 O O . LYS A 1 14 ? 12.334 13.563 1.747 1.00 4.23 14 LYS A O 11
ATOM 16160 N N . GLY A 1 15 ? 14.049 14.832 2.462 1.00 1.05 15 GLY A N 11
ATOM 16161 C CA . GLY A 1 15 ? 13.366 16.077 2.165 1.00 54.20 15 GLY A CA 11
ATOM 16162 C C . GLY A 1 15 ? 13.008 16.206 0.698 1.00 43.25 15 GLY A C 11
ATOM 16163 O O . GLY A 1 15 ? 11.928 16.687 0.356 1.00 63.44 15 GLY A O 11
ATOM 16167 N N . GLU A 1 16 ? 13.918 15.778 -0.172 1.00 23.55 16 GLU A N 11
ATOM 16168 C CA . GLU A 1 16 ? 13.693 15.850 -1.610 1.00 44.44 16 GLU A CA 11
ATOM 16169 C C . GLU A 1 16 ? 12.565 14.914 -2.033 1.00 12.32 16 GLU A C 11
ATOM 16170 O O . GLU A 1 16 ? 11.577 15.344 -2.630 1.00 51.10 16 GLU A O 11
ATOM 16182 N N . LEU A 1 17 ? 12.719 13.633 -1.719 1.00 73.41 17 LEU A N 11
ATOM 16183 C CA . LEU A 1 17 ? 11.713 12.634 -2.066 1.00 24.01 17 LEU A CA 11
ATOM 16184 C C . LEU A 1 17 ? 10.382 12.943 -1.388 1.00 64.00 17 LEU A C 11
ATOM 16185 O O . LEU A 1 17 ? 9.319 12.604 -1.905 1.00 73.13 17 LEU A O 11
ATOM 16201 N N . GLU A 1 18 ? 10.451 13.590 -0.229 1.00 14.22 18 GLU A N 11
ATOM 16202 C CA . GLU A 1 18 ? 9.250 13.946 0.518 1.00 21.14 18 GLU A CA 11
ATOM 16203 C C . GLU A 1 18 ? 8.486 15.067 -0.181 1.00 21.32 18 GLU A C 11
ATOM 16204 O O . GLU A 1 18 ? 7.275 14.975 -0.382 1.00 0.11 18 GLU A O 11
ATOM 16216 N N . ARG A 1 19 ? 9.203 16.124 -0.548 1.00 70.21 19 ARG A N 11
ATOM 16217 C CA . ARG A 1 19 ? 8.593 17.263 -1.223 1.00 3.31 19 ARG A CA 11
ATOM 16218 C C . ARG A 1 19 ? 7.986 16.843 -2.558 1.00 14.00 19 ARG A C 11
ATOM 16219 O O . ARG A 1 19 ? 6.900 17.291 -2.926 1.00 1.34 19 ARG A O 11
ATOM 16240 N N . ALA A 1 20 ? 8.694 15.980 -3.279 1.00 53.12 20 ALA A N 11
ATOM 16241 C CA . ALA A 1 20 ? 8.224 15.498 -4.572 1.00 53.41 20 ALA A CA 11
ATOM 16242 C C . ALA A 1 20 ? 6.979 14.632 -4.415 1.00 71.45 20 ALA A C 11
ATOM 16243 O O . ALA A 1 20 ? 5.908 14.967 -4.923 1.00 5.43 20 ALA A O 11
ATOM 16250 N N . PHE A 1 21 ? 7.126 13.514 -3.711 1.00 2.51 21 PHE A N 11
ATOM 16251 C CA . PHE A 1 21 ? 6.014 12.598 -3.489 1.00 53.21 21 PHE A CA 11
ATOM 16252 C C . PHE A 1 21 ? 4.792 13.344 -2.961 1.00 11.03 21 PHE A C 11
ATOM 16253 O O . PHE A 1 21 ? 3.679 13.163 -3.455 1.00 42.42 21 PHE A O 11
ATOM 16270 N N . SER A 1 22 ? 5.008 14.182 -1.952 1.00 42.32 22 SER A N 11
ATOM 16271 C CA . SER A 1 22 ? 3.925 14.953 -1.353 1.00 31.22 22 SER A CA 11
ATOM 16272 C C . SER A 1 22 ? 3.300 15.897 -2.375 1.00 10.51 22 SER A C 11
ATOM 16273 O O . SER A 1 22 ? 2.078 16.030 -2.449 1.00 1.14 22 SER A O 11
ATOM 16281 N N . TYR A 1 23 ? 4.147 16.552 -3.161 1.00 61.35 23 TYR A N 11
ATOM 16282 C CA . TYR A 1 23 ? 3.680 17.486 -4.178 1.00 54.42 23 TYR A CA 11
ATOM 16283 C C . TYR A 1 23 ? 2.701 16.809 -5.132 1.00 72.24 23 TYR A C 11
ATOM 16284 O O . TYR A 1 23 ? 1.670 17.379 -5.491 1.00 30.24 23 TYR A O 11
ATOM 16302 N N . TYR A 1 24 ? 3.031 15.588 -5.540 1.00 2.44 24 TYR A N 11
ATOM 16303 C CA . TYR A 1 24 ? 2.183 14.832 -6.454 1.00 25.05 24 TYR A CA 11
ATOM 16304 C C . TYR A 1 24 ? 0.928 14.333 -5.745 1.00 54.52 24 TYR A C 11
ATOM 16305 O O . TYR A 1 24 ? -0.148 14.264 -6.339 1.00 23.01 24 TYR A O 11
ATOM 16323 N N . GLY A 1 25 ? 1.073 13.988 -4.470 1.00 21.35 25 GLY A N 11
ATOM 16324 C CA . GLY A 1 25 ? -0.056 13.500 -3.700 1.00 14.45 25 GLY A CA 11
ATOM 16325 C C . GLY A 1 25 ? 0.357 12.946 -2.351 1.00 24.02 25 GLY A C 11
ATOM 16326 O O . GLY A 1 25 ? 1.524 12.627 -2.118 1.00 14.51 25 GLY A O 11
ATOM 16330 N N . PRO A 1 26 ? -0.613 12.825 -1.433 1.00 54.51 26 PRO A N 11
ATOM 16331 C CA . PRO A 1 26 ? -0.368 12.307 -0.084 1.00 63.33 26 PRO A CA 11
ATOM 16332 C C . PRO A 1 26 ? -0.049 10.816 -0.086 1.00 31.52 26 PRO A C 11
ATOM 16333 O O . PRO A 1 26 ? -0.922 9.984 -0.337 1.00 34.11 26 PRO A O 11
ATOM 16344 N N . LEU A 1 27 ? 1.206 10.483 0.196 1.00 13.22 27 LEU A N 11
ATOM 16345 C CA . LEU A 1 27 ? 1.640 9.091 0.228 1.00 32.20 27 LEU A CA 11
ATOM 16346 C C . LEU A 1 27 ? 1.381 8.471 1.598 1.00 63.04 27 LEU A C 11
ATOM 16347 O O . LEU A 1 27 ? 0.699 9.059 2.437 1.00 21.21 27 LEU A O 11
ATOM 16363 N N . ARG A 1 28 ? 1.932 7.282 1.817 1.00 64.44 28 ARG A N 11
ATOM 16364 C CA . ARG A 1 28 ? 1.762 6.583 3.085 1.00 62.43 28 ARG A CA 11
ATOM 16365 C C . ARG A 1 28 ? 2.940 6.853 4.017 1.00 72.13 28 ARG A C 11
ATOM 16366 O O . ARG A 1 28 ? 2.757 7.257 5.166 1.00 50.14 28 ARG A O 11
ATOM 16387 N N . THR A 1 29 ? 4.150 6.626 3.514 1.00 13.44 29 THR A N 11
ATOM 16388 C CA . THR A 1 29 ? 5.357 6.843 4.301 1.00 11.45 29 THR A CA 11
ATOM 16389 C C . THR A 1 29 ? 6.593 6.894 3.410 1.00 33.33 29 THR A C 11
ATOM 16390 O O . THR A 1 29 ? 6.571 6.421 2.274 1.00 73.40 29 THR A O 11
ATOM 16401 N N . VAL A 1 30 ? 7.671 7.470 3.933 1.00 34.41 30 VAL A N 11
ATOM 16402 C CA . VAL A 1 30 ? 8.917 7.580 3.185 1.00 62.00 30 VAL A CA 11
ATOM 16403 C C . VAL A 1 30 ? 10.071 6.933 3.942 1.00 65.42 30 VAL A C 11
ATOM 16404 O O . VAL A 1 30 ? 10.030 6.803 5.165 1.00 13.33 30 VAL A O 11
ATOM 16417 N N . TRP A 1 31 ? 11.101 6.528 3.206 1.00 14.23 31 TRP A N 11
ATOM 16418 C CA . TRP A 1 31 ? 12.268 5.894 3.809 1.00 52.14 31 TRP A CA 11
ATOM 16419 C C . TRP A 1 31 ? 13.490 6.038 2.909 1.00 24.01 31 TRP A C 11
ATOM 16420 O O . TRP A 1 31 ? 13.363 6.216 1.697 1.00 31.13 31 TRP A O 11
ATOM 16441 N N . ILE A 1 32 ? 14.673 5.960 3.509 1.00 65.22 32 ILE A N 11
ATOM 16442 C CA . ILE A 1 32 ? 15.918 6.080 2.760 1.00 3.12 32 ILE A CA 11
ATOM 16443 C C . ILE A 1 32 ? 16.983 5.137 3.309 1.00 62.40 32 ILE A C 11
ATOM 16444 O O . ILE A 1 32 ? 17.047 4.890 4.513 1.00 62.52 32 ILE A O 11
ATOM 16460 N N . ALA A 1 33 ? 17.819 4.614 2.418 1.00 73.45 33 ALA A N 11
ATOM 16461 C CA . ALA A 1 33 ? 18.884 3.700 2.813 1.00 52.43 33 ALA A CA 11
ATOM 16462 C C . ALA A 1 33 ? 20.246 4.382 2.740 1.00 62.52 33 ALA A C 11
ATOM 16463 O O . ALA A 1 33 ? 20.776 4.616 1.654 1.00 40.14 33 ALA A O 11
ATOM 16470 N N . ARG A 1 34 ? 20.808 4.697 3.902 1.00 13.22 34 ARG A N 11
ATOM 16471 C CA . ARG A 1 34 ? 22.108 5.353 3.969 1.00 12.55 34 ARG A CA 11
ATOM 16472 C C . ARG A 1 34 ? 23.228 4.379 3.618 1.00 73.42 34 ARG A C 11
ATOM 16473 O O . ARG A 1 34 ? 24.307 4.786 3.190 1.00 73.22 34 ARG A O 11
ATOM 16494 N N . ASN A 1 35 ? 22.963 3.089 3.802 1.00 14.34 35 ASN A N 11
ATOM 16495 C CA . ASN A 1 35 ? 23.948 2.056 3.506 1.00 44.22 35 ASN A CA 11
ATOM 16496 C C . ASN A 1 35 ? 24.521 2.238 2.104 1.00 65.35 35 ASN A C 11
ATOM 16497 O O . ASN A 1 35 ? 25.719 2.455 1.919 1.00 41.12 35 ASN A O 11
ATOM 16508 N N . PRO A 1 36 ? 23.647 2.147 1.091 1.00 52.34 36 PRO A N 11
ATOM 16509 C CA . PRO A 1 36 ? 24.042 2.300 -0.313 1.00 23.53 36 PRO A CA 11
ATOM 16510 C C . PRO A 1 36 ? 24.436 3.733 -0.652 1.00 3.13 36 PRO A C 11
ATOM 16511 O O . PRO A 1 36 ? 24.203 4.665 0.118 1.00 12.11 36 PRO A O 11
ATOM 16522 N N . PRO A 1 37 ? 25.048 3.916 -1.831 1.00 50.32 37 PRO A N 11
ATOM 16523 C CA . PRO A 1 37 ? 25.486 5.235 -2.299 1.00 63.53 37 PRO A CA 11
ATOM 16524 C C . PRO A 1 37 ? 24.314 6.143 -2.655 1.00 61.40 37 PRO A C 11
ATOM 16525 O O . PRO A 1 37 ? 24.446 7.366 -2.669 1.00 71.33 37 PRO A O 11
ATOM 16536 N N . GLY A 1 38 ? 23.166 5.535 -2.942 1.00 5.43 38 GLY A N 11
ATOM 16537 C CA . GLY A 1 38 ? 21.988 6.305 -3.293 1.00 55.12 38 GLY A CA 11
ATOM 16538 C C . GLY A 1 38 ? 20.782 5.427 -3.566 1.00 42.43 38 GLY A C 11
ATOM 16539 O O . GLY A 1 38 ? 20.402 5.223 -4.719 1.00 65.05 38 GLY A O 11
ATOM 16543 N N . PHE A 1 39 ? 20.179 4.905 -2.503 1.00 44.33 39 PHE A N 11
ATOM 16544 C CA . PHE A 1 39 ? 19.011 4.042 -2.634 1.00 24.01 39 PHE A CA 11
ATOM 16545 C C . PHE A 1 39 ? 18.008 4.312 -1.517 1.00 30.15 39 PHE A C 11
ATOM 16546 O O . PHE A 1 39 ? 18.321 4.159 -0.336 1.00 60.33 39 PHE A O 11
ATOM 16563 N N . ALA A 1 40 ? 16.801 4.715 -1.898 1.00 54.24 40 ALA A N 11
ATOM 16564 C CA . ALA A 1 40 ? 15.750 5.005 -0.930 1.00 44.21 40 ALA A CA 11
ATOM 16565 C C . ALA A 1 40 ? 14.464 4.262 -1.276 1.00 4.22 40 ALA A C 11
ATOM 16566 O O . ALA A 1 40 ? 14.274 3.825 -2.411 1.00 1.20 40 ALA A O 11
ATOM 16573 N N . PHE A 1 41 ? 13.584 4.122 -0.290 1.00 25.41 41 PHE A N 11
ATOM 16574 C CA . PHE A 1 41 ? 12.317 3.429 -0.490 1.00 14.42 41 PHE A CA 11
ATOM 16575 C C . PHE A 1 41 ? 11.150 4.277 0.008 1.00 13.13 41 PHE A C 11
ATOM 16576 O O . PHE A 1 41 ? 11.279 5.023 0.979 1.00 24.12 41 PHE A O 11
ATOM 16593 N N . VAL A 1 42 ? 10.009 4.157 -0.664 1.00 45.33 42 VAL A N 11
ATOM 16594 C CA . VAL A 1 42 ? 8.819 4.911 -0.291 1.00 12.30 42 VAL A CA 11
ATOM 16595 C C . VAL A 1 42 ? 7.569 4.043 -0.378 1.00 32.15 42 VAL A C 11
ATOM 16596 O O . VAL A 1 42 ? 7.507 3.104 -1.171 1.00 4.41 42 VAL A O 11
ATOM 16609 N N . GLU A 1 43 ? 6.574 4.363 0.444 1.00 0.41 43 GLU A N 11
ATOM 16610 C CA . GLU A 1 43 ? 5.325 3.611 0.460 1.00 52.31 43 GLU A CA 11
ATOM 16611 C C . GLU A 1 43 ? 4.145 4.509 0.101 1.00 55.34 43 GLU A C 11
ATOM 16612 O O . GLU A 1 43 ? 3.937 5.556 0.714 1.00 1.24 43 GLU A O 11
ATOM 16624 N N . PHE A 1 44 ? 3.374 4.092 -0.899 1.00 1.24 44 PHE A N 11
ATOM 16625 C CA . PHE A 1 44 ? 2.215 4.858 -1.342 1.00 3.52 44 PHE A CA 11
ATOM 16626 C C . PHE A 1 44 ? 0.918 4.176 -0.919 1.00 73.44 44 PHE A C 11
ATOM 16627 O O . PHE A 1 44 ? 0.682 3.013 -1.246 1.00 21.13 44 PHE A O 11
ATOM 16644 N N . GLU A 1 45 ? 0.081 4.908 -0.191 1.00 74.30 45 GLU A N 11
ATOM 16645 C CA . GLU A 1 45 ? -1.192 4.372 0.277 1.00 13.23 45 GLU A CA 11
ATOM 16646 C C . GLU A 1 45 ? -2.077 3.966 -0.898 1.00 11.12 45 GLU A C 11
ATOM 16647 O O . GLU A 1 45 ? -2.919 3.076 -0.776 1.00 52.31 45 GLU A O 11
ATOM 16659 N N . ASP A 1 46 ? -1.880 4.625 -2.034 1.00 60.03 46 ASP A N 11
ATOM 16660 C CA . ASP A 1 46 ? -2.659 4.333 -3.232 1.00 41.31 46 ASP A CA 11
ATOM 16661 C C . ASP A 1 46 ? -1.745 4.111 -4.434 1.00 14.44 46 ASP A C 11
ATOM 16662 O O . ASP A 1 46 ? -0.655 4.674 -4.527 1.00 45.54 46 ASP A O 11
ATOM 16671 N N . PRO A 1 47 ? -2.199 3.271 -5.375 1.00 30.50 47 PRO A N 11
ATOM 16672 C CA . PRO A 1 47 ? -1.438 2.954 -6.587 1.00 41.42 47 PRO A CA 11
ATOM 16673 C C . PRO A 1 47 ? -1.355 4.138 -7.545 1.00 74.12 47 PRO A C 11
ATOM 16674 O O . PRO A 1 47 ? -0.277 4.482 -8.030 1.00 14.32 47 PRO A O 11
ATOM 16685 N N . ARG A 1 48 ? -2.500 4.757 -7.814 1.00 35.15 48 ARG A N 11
ATOM 16686 C CA . ARG A 1 48 ? -2.557 5.902 -8.714 1.00 71.24 48 ARG A CA 11
ATOM 16687 C C . ARG A 1 48 ? -1.500 6.938 -8.344 1.00 31.01 48 ARG A C 11
ATOM 16688 O O . ARG A 1 48 ? -0.805 7.468 -9.211 1.00 71.20 48 ARG A O 11
ATOM 16709 N N . ASP A 1 49 ? -1.385 7.222 -7.051 1.00 52.03 49 ASP A N 11
ATOM 16710 C CA . ASP A 1 49 ? -0.413 8.194 -6.566 1.00 2.35 49 ASP A CA 11
ATOM 16711 C C . ASP A 1 49 ? 1.006 7.779 -6.943 1.00 53.20 49 ASP A C 11
ATOM 16712 O O . ASP A 1 49 ? 1.851 8.622 -7.240 1.00 5.43 49 ASP A O 11
ATOM 16721 N N . ALA A 1 50 ? 1.259 6.475 -6.928 1.00 72.44 50 ALA A N 11
ATOM 16722 C CA . ALA A 1 50 ? 2.574 5.948 -7.270 1.00 22.31 50 ALA A CA 11
ATOM 16723 C C . ALA A 1 50 ? 2.811 5.997 -8.776 1.00 22.45 50 ALA A C 11
ATOM 16724 O O . ALA A 1 50 ? 3.904 6.335 -9.230 1.00 35.02 50 ALA A O 11
ATOM 16731 N N . GLU A 1 51 ? 1.781 5.656 -9.544 1.00 10.04 51 GLU A N 11
ATOM 16732 C CA . GLU A 1 51 ? 1.879 5.660 -10.998 1.00 44.24 51 GLU A CA 11
ATOM 16733 C C . GLU A 1 51 ? 2.236 7.051 -11.516 1.00 20.24 51 GLU A C 11
ATOM 16734 O O . GLU A 1 51 ? 3.113 7.202 -12.366 1.00 41.42 51 GLU A O 11
ATOM 16746 N N . ASP A 1 52 ? 1.549 8.063 -10.996 1.00 64.54 52 ASP A N 11
ATOM 16747 C CA . ASP A 1 52 ? 1.793 9.441 -11.404 1.00 40.34 52 ASP A CA 11
ATOM 16748 C C . ASP A 1 52 ? 3.112 9.952 -10.834 1.00 23.14 52 ASP A C 11
ATOM 16749 O O . ASP A 1 52 ? 3.941 10.503 -11.557 1.00 40.22 52 ASP A O 11
ATOM 16758 N N . ALA A 1 53 ? 3.299 9.765 -9.531 1.00 43.21 53 ALA A N 11
ATOM 16759 C CA . ALA A 1 53 ? 4.518 10.206 -8.863 1.00 72.15 53 ALA A CA 11
ATOM 16760 C C . ALA A 1 53 ? 5.755 9.616 -9.533 1.00 14.41 53 ALA A C 11
ATOM 16761 O O . ALA A 1 53 ? 6.720 10.327 -9.812 1.00 40.34 53 ALA A O 11
ATOM 16768 N N . VAL A 1 54 ? 5.719 8.312 -9.787 1.00 4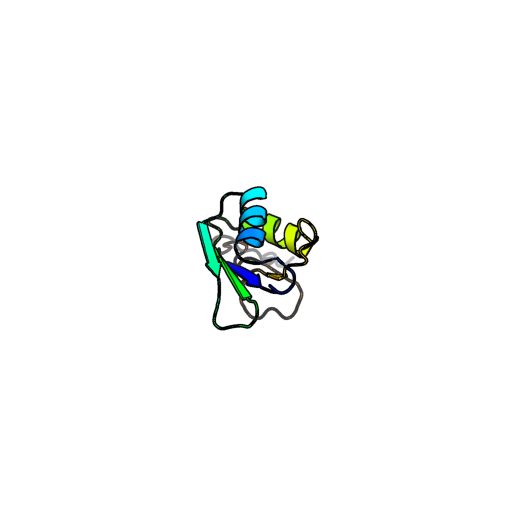3.22 54 VAL A N 11
ATOM 16769 C CA . VAL A 1 54 ? 6.837 7.627 -10.424 1.00 64.14 54 VAL A CA 11
ATOM 16770 C C . VAL A 1 54 ? 6.999 8.070 -11.874 1.00 63.22 54 VAL A C 11
ATOM 16771 O O . VAL A 1 54 ? 8.108 8.357 -12.326 1.00 71.11 54 VAL A O 11
ATOM 16784 N N . ARG A 1 55 ? 5.886 8.124 -12.598 1.00 63.55 55 ARG A N 11
ATOM 16785 C CA . ARG A 1 55 ? 5.905 8.531 -13.998 1.00 55.02 55 ARG A CA 11
ATOM 16786 C C . ARG A 1 55 ? 6.598 9.880 -14.163 1.00 12.34 55 ARG A C 11
ATOM 16787 O O . ARG A 1 55 ? 7.380 10.079 -15.091 1.00 70.22 55 ARG A O 11
ATOM 16808 N N . GLY A 1 56 ? 6.304 10.806 -13.254 1.00 23.42 56 GLY A N 11
ATOM 16809 C CA . GLY A 1 56 ? 6.907 12.124 -13.316 1.00 40.23 56 GLY A CA 11
ATOM 16810 C C . GLY A 1 56 ? 8.319 12.143 -12.765 1.00 40.02 56 GLY A C 11
ATOM 16811 O O . GLY A 1 56 ? 9.260 12.527 -13.461 1.00 41.21 56 GLY A O 11
ATOM 16815 N N . LEU A 1 57 ? 8.469 11.729 -11.512 1.00 14.11 57 LEU A N 11
ATOM 16816 C CA . LEU A 1 57 ? 9.777 11.701 -10.866 1.00 54.33 57 LEU A CA 11
ATOM 16817 C C . LEU A 1 57 ? 10.798 10.977 -11.737 1.00 21.42 57 LEU A C 11
ATOM 16818 O O . LEU A 1 57 ? 11.947 11.404 -11.849 1.00 24.44 57 LEU A O 11
ATOM 16834 N N . ASP A 1 58 ? 10.371 9.880 -12.353 1.00 32.02 58 ASP A N 11
ATOM 16835 C CA . ASP A 1 58 ? 11.247 9.097 -13.217 1.00 2.45 58 ASP A CA 11
ATOM 16836 C C . ASP A 1 58 ? 11.320 9.708 -14.613 1.00 24.33 58 ASP A C 11
ATOM 16837 O O . ASP A 1 58 ? 12.384 9.745 -15.230 1.00 10.11 58 ASP A O 11
ATOM 16846 N N . GLY A 1 59 ? 10.181 10.184 -15.105 1.00 41.53 59 GLY A N 11
ATOM 16847 C CA . GLY A 1 59 ? 10.138 10.785 -16.426 1.00 12.44 59 GLY A CA 11
ATOM 16848 C C . GLY A 1 59 ? 11.192 11.859 -16.609 1.00 23.21 59 GLY A C 11
ATOM 16849 O O . GLY A 1 59 ? 11.895 11.884 -17.620 1.00 34.11 59 GLY A O 11
ATOM 16853 N N . LYS A 1 60 ? 11.304 12.750 -15.630 1.00 33.13 60 LYS A N 11
ATOM 16854 C CA . LYS A 1 60 ? 12.280 13.832 -15.686 1.00 75.24 60 LYS A CA 11
ATOM 16855 C C . LYS A 1 60 ? 12.866 14.109 -14.306 1.00 32.42 60 LYS A C 11
ATOM 16856 O O . LYS A 1 60 ? 12.889 13.231 -13.443 1.00 14.14 60 LYS A O 11
ATOM 16875 N N . VAL A 1 61 ? 13.338 15.335 -14.103 1.00 61.43 61 VAL A N 11
ATOM 16876 C CA . VAL A 1 61 ? 13.922 15.728 -12.826 1.00 70.34 61 VAL A CA 11
ATOM 16877 C C . VAL A 1 61 ? 12.967 16.614 -12.035 1.00 50.31 61 VAL A C 11
ATOM 16878 O O . VAL A 1 61 ? 12.163 17.347 -12.612 1.00 35.12 61 VAL A O 11
ATOM 16891 N N . ILE A 1 62 ? 13.062 16.543 -10.712 1.00 13.13 62 ILE A N 11
ATOM 16892 C CA . ILE A 1 62 ? 12.207 17.341 -9.841 1.00 61.22 62 ILE A CA 11
ATOM 16893 C C . ILE A 1 62 ? 13.035 18.268 -8.958 1.00 12.02 62 ILE A C 11
ATOM 16894 O O . ILE A 1 62 ? 13.916 17.819 -8.224 1.00 2.43 62 ILE A O 11
ATOM 16910 N N . CYS A 1 63 ? 12.744 19.562 -9.032 1.00 44.04 63 CYS A N 11
ATOM 16911 C CA . CYS A 1 63 ? 13.461 20.554 -8.238 1.00 63.44 63 CYS A CA 11
ATOM 16912 C C . CYS A 1 63 ? 14.968 20.333 -8.325 1.00 0.32 63 CYS A C 11
ATOM 16913 O O . CYS A 1 63 ? 15.680 20.441 -7.327 1.00 73.31 63 CYS A O 11
ATOM 16921 N N . GLY A 1 64 ? 15.448 20.022 -9.525 1.00 53.54 64 GLY A N 11
ATOM 16922 C CA . GLY A 1 64 ? 16.867 19.790 -9.720 1.00 31.23 64 GLY A CA 11
ATOM 16923 C C . GLY A 1 64 ? 17.319 18.458 -9.155 1.00 73.40 64 GLY A C 11
ATOM 16924 O O . GLY A 1 64 ? 18.450 18.325 -8.688 1.00 40.15 64 GLY A O 11
ATOM 16928 N N . SER A 1 65 ? 16.432 17.468 -9.195 1.00 40.24 65 SER A N 11
ATOM 16929 C CA . SER A 1 65 ? 16.744 16.141 -8.678 1.00 72.25 65 SER A CA 11
ATOM 16930 C C . SER A 1 65 ? 16.461 15.069 -9.727 1.00 15.21 65 SER A C 11
ATOM 16931 O O . SER A 1 65 ? 15.320 14.639 -9.898 1.00 31.43 65 SER A O 11
ATOM 16939 N N . ARG A 1 66 ? 17.507 14.644 -10.426 1.00 62.55 66 ARG A N 11
ATOM 16940 C CA . ARG A 1 66 ? 17.372 13.623 -11.459 1.00 41.43 66 ARG A CA 11
ATOM 16941 C C . ARG A 1 66 ? 17.464 12.224 -10.857 1.00 14.41 66 ARG A C 11
ATOM 16942 O O . ARG A 1 66 ? 18.241 11.388 -11.318 1.00 0.35 66 ARG A O 11
ATOM 16963 N N . VAL A 1 67 ? 16.665 11.977 -9.824 1.00 15.12 67 VAL A N 11
ATOM 16964 C CA . VAL A 1 67 ? 16.655 10.680 -9.158 1.00 74.25 67 VAL A CA 11
ATOM 16965 C C . VAL A 1 67 ? 15.946 9.632 -10.009 1.00 34.44 67 VAL A C 11
ATOM 16966 O O . VAL A 1 67 ? 15.316 9.956 -11.015 1.00 40.45 67 VAL A O 11
ATOM 16979 N N . ARG A 1 68 ? 16.052 8.373 -9.596 1.00 72.43 68 ARG A N 11
ATOM 16980 C CA . ARG A 1 68 ? 15.421 7.276 -10.321 1.00 23.45 68 ARG A CA 11
ATOM 16981 C C . ARG A 1 68 ? 14.465 6.505 -9.415 1.00 55.32 68 ARG A C 11
ATOM 16982 O O . ARG A 1 68 ? 14.881 5.895 -8.431 1.00 31.25 68 ARG A O 11
ATOM 17003 N N . VAL A 1 69 ? 13.180 6.539 -9.755 1.00 71.13 69 VAL A N 11
ATOM 17004 C CA . VAL A 1 69 ? 12.164 5.844 -8.974 1.00 72.11 69 VAL A CA 11
ATOM 17005 C C . VAL A 1 69 ? 11.467 4.774 -9.807 1.00 55.20 69 VAL A C 11
ATOM 17006 O O . VAL A 1 69 ? 11.200 4.973 -10.992 1.00 35.13 69 VAL A O 11
ATOM 17019 N N . GLU A 1 70 ? 11.174 3.640 -9.179 1.00 30.23 70 GLU A N 11
ATOM 17020 C CA . GLU A 1 70 ? 10.507 2.538 -9.863 1.00 45.21 70 GLU A CA 11
ATOM 17021 C C . GLU A 1 70 ? 9.518 1.840 -8.935 1.00 14.21 70 GLU A C 11
ATOM 17022 O O . GLU A 1 70 ? 9.539 2.043 -7.720 1.00 62.21 70 GLU A O 11
ATOM 17034 N N . LEU A 1 71 ? 8.650 1.018 -9.515 1.00 43.22 71 LEU A N 11
ATOM 17035 C CA . LEU A 1 71 ? 7.651 0.290 -8.741 1.00 61.33 71 LEU A CA 11
ATOM 17036 C C . LEU A 1 71 ? 7.995 -1.195 -8.668 1.00 52.44 71 LEU A C 11
ATOM 17037 O O . LEU A 1 71 ? 7.893 -1.915 -9.661 1.00 61.04 71 LEU A O 11
ATOM 17053 N N . SER A 1 72 ? 8.400 -1.646 -7.486 1.00 10.45 72 SER A N 11
ATOM 17054 C CA . SER A 1 72 ? 8.760 -3.044 -7.283 1.00 61.11 72 SER A CA 11
ATOM 17055 C C . SER A 1 72 ? 7.515 -3.925 -7.243 1.00 63.33 72 SER A C 11
ATOM 17056 O O . SER A 1 72 ? 7.563 -5.105 -7.595 1.00 54.53 72 SER A O 11
ATOM 17064 N N . THR A 1 73 ? 6.400 -3.344 -6.811 1.00 61.43 73 THR A N 11
ATOM 17065 C CA . THR A 1 73 ? 5.142 -4.075 -6.724 1.00 23.25 73 THR A CA 11
ATOM 17066 C C . THR A 1 73 ? 3.951 -3.144 -6.917 1.00 32.14 73 THR A C 11
ATOM 17067 O O . THR A 1 73 ? 3.908 -2.050 -6.356 1.00 23.03 73 THR A O 11
ATOM 17078 N N . GLY A 1 74 ? 2.983 -3.586 -7.714 1.00 60.21 74 GLY A N 11
ATOM 17079 C CA . GLY A 1 74 ? 1.803 -2.780 -7.966 1.00 42.33 74 GLY A CA 11
ATOM 17080 C C . GLY A 1 74 ? 1.903 -1.994 -9.259 1.00 4.03 74 GLY A C 11
ATOM 17081 O O . GLY A 1 74 ? 1.262 -0.955 -9.412 1.00 61.03 74 GLY A O 11
ATOM 17085 N N . MET A 1 75 ? 2.712 -2.490 -10.190 1.00 35.12 75 MET A N 11
ATOM 17086 C CA . MET A 1 75 ? 2.894 -1.826 -11.476 1.00 34.55 75 MET A CA 11
ATOM 17087 C C . MET A 1 75 ? 2.741 -2.817 -12.625 1.00 63.42 75 MET A C 11
ATOM 17088 O O . MET A 1 75 ? 3.713 -3.397 -13.110 1.00 4.03 75 MET A O 11
ATOM 17102 N N . PRO A 1 76 ? 1.493 -3.018 -13.073 1.00 60.12 76 PRO A N 11
ATOM 17103 C CA . PRO A 1 76 ? 1.185 -3.939 -14.171 1.00 54.13 76 PRO A CA 11
ATOM 17104 C C . PRO A 1 76 ? 1.690 -3.427 -15.516 1.00 72.30 76 PRO A C 11
ATOM 17105 O O . PRO A 1 76 ? 1.293 -2.354 -15.971 1.00 62.54 76 PRO A O 11
ATOM 17116 N N . ARG A 1 77 ? 2.566 -4.202 -16.147 1.00 45.41 77 ARG A N 11
ATOM 17117 C CA . ARG A 1 77 ? 3.126 -3.826 -17.440 1.00 2.33 77 ARG A CA 11
ATOM 17118 C C . ARG A 1 77 ? 2.773 -4.858 -18.506 1.00 61.41 77 ARG A C 11
ATOM 17119 O O . ARG A 1 77 ? 2.150 -5.879 -18.213 1.00 63.35 77 ARG A O 11
ATOM 17140 N N . ARG A 1 78 ? 3.175 -4.585 -19.743 1.00 74.11 78 ARG A N 11
ATOM 17141 C CA . ARG A 1 78 ? 2.899 -5.489 -20.853 1.00 61.22 78 ARG A CA 11
ATOM 17142 C C . ARG A 1 78 ? 4.034 -6.493 -21.031 1.00 21.51 78 ARG A C 11
ATOM 17143 O O . ARG A 1 78 ? 3.913 -7.454 -21.791 1.00 40.02 78 ARG A O 11
ATOM 17164 N N . SER A 1 79 ? 5.137 -6.264 -20.325 1.00 15.12 79 SER A N 11
ATOM 17165 C CA . SER A 1 79 ? 6.295 -7.146 -20.408 1.00 11.23 79 SER A CA 11
ATOM 17166 C C . SER A 1 79 ? 5.983 -8.510 -19.801 1.00 24.34 79 SER A C 11
ATOM 17167 O O . SER A 1 79 ? 4.899 -8.728 -19.260 1.00 21.42 79 SER A O 11
ATOM 17175 N N . ARG A 1 80 ? 6.942 -9.426 -19.894 1.00 45.54 80 ARG A N 11
ATOM 17176 C CA . ARG A 1 80 ? 6.771 -10.770 -19.356 1.00 43.41 80 ARG A CA 11
ATOM 17177 C C . ARG A 1 80 ? 7.078 -10.800 -17.862 1.00 1.13 80 ARG A C 11
ATOM 17178 O O . ARG A 1 80 ? 7.835 -11.648 -17.390 1.00 23.32 80 ARG A O 11
ATOM 17199 N N . PHE A 1 81 ? 6.485 -9.868 -17.122 1.00 65.23 81 PHE A N 11
ATOM 17200 C CA . PHE A 1 81 ? 6.696 -9.787 -15.682 1.00 4.14 81 PHE A CA 11
ATOM 17201 C C . PHE A 1 81 ? 6.125 -11.015 -14.978 1.00 41.42 81 PHE A C 11
ATOM 17202 O O . PHE A 1 81 ? 4.917 -11.251 -15.003 1.00 22.42 81 PHE A O 11
ATOM 17219 N N . ASP A 1 82 ? 7.002 -11.792 -14.353 1.00 1.03 82 ASP A N 11
ATOM 17220 C CA . ASP A 1 82 ? 6.586 -12.995 -13.642 1.00 24.44 82 ASP A CA 11
ATOM 17221 C C . ASP A 1 82 ? 6.112 -12.657 -12.232 1.00 13.11 82 ASP A C 11
ATOM 17222 O O . ASP A 1 82 ? 5.290 -13.370 -11.655 1.00 41.32 82 ASP A O 11
ATOM 17231 N N . ARG A 1 83 ? 6.635 -11.566 -11.683 1.00 2.22 83 ARG A N 11
ATOM 17232 C CA . ARG A 1 83 ? 6.267 -11.134 -10.340 1.00 33.32 83 ARG A CA 11
ATOM 17233 C C . ARG A 1 83 ? 4.842 -10.588 -10.316 1.00 42.10 83 ARG A C 11
ATOM 17234 O O . ARG A 1 83 ? 4.482 -9.693 -11.081 1.00 13.34 83 ARG A O 11
ATOM 17255 N N . PRO A 1 84 ? 4.012 -11.138 -9.418 1.00 72.51 84 PRO A N 11
ATOM 17256 C CA . PRO A 1 84 ? 2.614 -10.722 -9.273 1.00 52.10 84 PRO A CA 11
ATOM 17257 C C . PRO A 1 84 ? 2.484 -9.323 -8.681 1.00 4.24 84 PRO A C 11
ATOM 17258 O O . PRO A 1 84 ? 2.798 -9.085 -7.514 1.00 31.10 84 PRO A O 11
ATOM 17269 N N . PRO A 1 85 ? 2.011 -8.373 -9.501 1.00 61.33 85 PRO A N 11
ATOM 17270 C CA . PRO A 1 85 ? 1.828 -6.981 -9.079 1.00 64.43 85 PRO A CA 11
ATOM 17271 C C . PRO A 1 85 ? 0.688 -6.824 -8.080 1.00 12.34 85 PRO A C 11
ATOM 17272 O O . PRO A 1 85 ? -0.262 -7.606 -8.079 1.00 53.33 85 PRO A O 11
ATOM 17283 N N . ALA A 1 86 ? 0.789 -5.807 -7.229 1.00 74.14 86 ALA A N 11
ATOM 17284 C CA . ALA A 1 86 ? -0.236 -5.546 -6.226 1.00 52.23 86 ALA A CA 11
ATOM 17285 C C . ALA A 1 86 ? -1.458 -4.881 -6.850 1.00 53.24 86 ALA A C 11
ATOM 17286 O O . ALA A 1 86 ? -1.831 -3.769 -6.475 1.00 72.12 86 ALA A O 11
ATOM 17293 N N . ARG A 1 87 ? -2.077 -5.568 -7.805 1.00 14.21 87 ARG A N 11
ATOM 17294 C CA . ARG A 1 87 ? -3.257 -5.042 -8.482 1.00 65.22 87 ARG A CA 11
ATOM 17295 C C . ARG A 1 87 ? -4.484 -5.896 -8.178 1.00 11.12 87 ARG A C 11
ATOM 17296 O O . ARG A 1 87 ? -5.557 -5.373 -7.877 1.00 51.30 87 ARG A O 11
ATOM 17317 N N . ARG A 1 88 ? -4.318 -7.212 -8.259 1.00 30.03 88 ARG A N 11
ATOM 17318 C CA . ARG A 1 88 ? -5.413 -8.138 -7.994 1.00 4.12 88 ARG A CA 11
ATOM 17319 C C . ARG A 1 88 ? -6.587 -7.875 -8.932 1.00 44.42 88 ARG A C 11
ATOM 17320 O O . ARG A 1 88 ? -6.561 -6.935 -9.728 1.00 35.24 88 ARG A O 11
ATOM 17341 N N . LYS A 1 89 ? -7.615 -8.711 -8.834 1.00 44.23 89 LYS A N 11
ATOM 17342 C CA . LYS A 1 89 ? -8.799 -8.569 -9.673 1.00 30.42 89 LYS A CA 11
ATOM 17343 C C . LYS A 1 89 ? -9.830 -9.645 -9.345 1.00 25.14 89 LYS A C 11
ATOM 17344 O O . LYS A 1 89 ? -9.695 -10.368 -8.356 1.00 44.51 89 LYS A O 11
ATOM 17363 N N . LEU A 1 90 ? -10.858 -9.747 -10.180 1.00 25.34 90 LEU A N 11
ATOM 17364 C CA . LEU A 1 90 ? -11.911 -10.737 -9.979 1.00 43.40 90 LEU A CA 11
ATOM 17365 C C . LEU A 1 90 ? -12.703 -10.957 -11.264 1.00 12.53 90 LEU A C 11
ATOM 17366 O O . LEU A 1 90 ? -13.874 -11.338 -11.226 1.00 63.12 90 LEU A O 11
ATOM 17382 N N . LEU A 1 91 ? -12.058 -10.716 -12.399 1.00 45.53 91 LEU A N 11
ATOM 17383 C CA . LEU A 1 91 ? -12.701 -10.889 -13.697 1.00 61.40 91 LEU A CA 11
ATOM 17384 C C . LEU A 1 91 ? -12.021 -11.995 -14.498 1.00 72.21 91 LEU A C 11
ATOM 17385 O O . LEU A 1 91 ? -12.671 -12.712 -15.258 1.00 63.23 91 LEU A O 11
ATOM 17401 N N . GLU A 1 92 ? -10.710 -12.128 -14.320 1.00 15.20 92 GLU A N 11
ATOM 17402 C CA . GLU A 1 92 ? -9.944 -13.148 -15.026 1.00 3.33 92 GLU A CA 11
ATOM 17403 C C . GLU A 1 92 ? -10.391 -14.547 -14.613 1.00 70.25 92 GLU A C 11
ATOM 17404 O O . GLU A 1 92 ? -10.239 -15.507 -15.369 1.00 22.54 92 GLU A O 11
ATOM 17416 N N . VAL A 1 93 ? -10.943 -14.655 -13.409 1.00 54.22 93 VAL A N 11
ATOM 17417 C CA . VAL A 1 93 ? -11.414 -15.936 -12.895 1.00 43.34 93 VAL A CA 11
ATOM 17418 C C . VAL A 1 93 ? -12.902 -16.123 -13.166 1.00 33.04 93 VAL A C 11
ATOM 17419 O O . VAL A 1 93 ? -13.658 -15.153 -13.242 1.00 22.13 93 VAL A O 11
ATOM 17432 N N . LEU A 1 94 ? -13.319 -17.376 -13.310 1.00 25.34 94 LEU A N 11
ATOM 17433 C CA . LEU A 1 94 ? -14.719 -17.692 -13.571 1.00 25.30 94 LEU A CA 11
ATOM 17434 C C . LEU A 1 94 ? -14.927 -19.200 -13.670 1.00 32.14 94 LEU A C 11
ATOM 17435 O O . LEU A 1 94 ? -14.030 -19.936 -14.081 1.00 22.04 94 LEU A O 11
ATOM 17451 N N . PHE A 1 95 ? -16.118 -19.653 -13.292 1.00 20.31 95 PHE A N 11
ATOM 17452 C CA . PHE A 1 95 ? -16.445 -21.074 -13.339 1.00 15.42 95 PHE A CA 11
ATOM 17453 C C . PHE A 1 95 ? -17.957 -21.283 -13.367 1.00 3.44 95 PHE A C 11
ATOM 17454 O O . PHE A 1 95 ? -18.609 -21.314 -12.324 1.00 23.31 95 PHE A O 11
ATOM 17471 N N . ASN A 1 96 ? -18.507 -21.424 -14.568 1.00 65.13 96 ASN A N 11
ATOM 17472 C CA . ASN A 1 96 ? -19.941 -21.629 -14.733 1.00 50.12 96 ASN A CA 11
ATOM 17473 C C . ASN A 1 96 ? -20.220 -22.850 -15.605 1.00 44.40 96 ASN A C 11
ATOM 17474 O O . ASN A 1 96 ? -21.264 -22.940 -16.250 1.00 5.04 96 ASN A O 11
ATOM 17485 N N . GLY A 1 97 ? -19.277 -23.788 -15.619 1.00 53.30 97 GLY A N 11
ATOM 17486 C CA . GLY A 1 97 ? -19.440 -24.991 -16.414 1.00 51.22 97 GLY A CA 11
ATOM 17487 C C . GLY A 1 97 ? -19.331 -24.722 -17.902 1.00 5.41 97 GLY A C 11
ATOM 17488 O O . GLY A 1 97 ? -20.314 -24.784 -18.640 1.00 12.53 97 GLY A O 11
ATOM 17492 N N . PRO A 1 98 ? -18.109 -24.413 -18.363 1.00 54.00 98 PRO A N 11
ATOM 17493 C CA . PRO A 1 98 ? -17.846 -24.126 -19.776 1.00 52.12 98 PRO A CA 11
ATOM 17494 C C . PRO A 1 98 ? -17.971 -25.367 -20.653 1.00 24.31 98 PRO A C 11
ATOM 17495 O O . PRO A 1 98 ? -18.094 -25.267 -21.874 1.00 71.54 98 PRO A O 11
ATOM 17506 N N . LEU A 1 99 ? -17.938 -26.536 -20.023 1.00 21.31 99 LEU A N 11
ATOM 17507 C CA . LEU A 1 99 ? -18.048 -27.799 -20.746 1.00 42.51 99 LEU A CA 11
ATOM 17508 C C . LEU A 1 99 ? -19.473 -28.019 -21.242 1.00 71.45 99 LEU A C 11
ATOM 17509 O O . LEU A 1 99 ? -20.437 -27.781 -20.516 1.00 20.23 99 LEU A O 11
ATOM 17525 N N . GLU A 1 100 ? -19.598 -28.478 -22.484 1.00 64.10 100 GLU A N 11
ATOM 17526 C CA . GLU A 1 100 ? -20.906 -28.732 -23.076 1.00 63.41 100 GLU A CA 11
ATOM 17527 C C . GLU A 1 100 ? -21.296 -30.200 -22.923 1.00 13.41 100 GLU A C 11
ATOM 17528 O O . GLU A 1 100 ? -22.297 -30.649 -23.482 1.00 15.22 100 GLU A O 11
ATOM 17540 N N . HIS A 1 101 ? -20.498 -30.942 -22.162 1.00 72.01 101 HIS A N 11
ATOM 17541 C CA . HIS A 1 101 ? -20.760 -32.359 -21.935 1.00 3.13 101 HIS A CA 11
ATOM 17542 C C . HIS A 1 101 ? -20.671 -33.144 -23.240 1.00 24.01 101 HIS A C 11
ATOM 17543 O O . HIS A 1 101 ? -20.244 -34.299 -23.252 1.00 70.24 101 HIS A O 11
ATOM 17557 N N . MET A 1 1 ? 0.889 0.757 -2.657 1.00 1.02 1 MET A N 12
ATOM 17558 C CA . MET A 1 1 ? 1.885 -0.305 -2.731 1.00 23.42 1 MET A CA 12
ATOM 17559 C C . MET A 1 1 ? 3.262 0.211 -2.323 1.00 73.42 1 MET A C 12
ATOM 17560 O O . MET A 1 1 ? 3.393 1.322 -1.809 1.00 75.23 1 MET A O 12
ATOM 17574 N N . LYS A 1 2 ? 4.286 -0.603 -2.555 1.00 62.12 2 LYS A N 12
ATOM 17575 C CA . LYS A 1 2 ? 5.653 -0.229 -2.213 1.00 64.24 2 LYS A CA 12
ATOM 17576 C C . LYS A 1 2 ? 6.312 0.532 -3.360 1.00 22.34 2 LYS A C 12
ATOM 17577 O O . LYS A 1 2 ? 6.064 0.247 -4.531 1.00 74.41 2 LYS A O 12
ATOM 17596 N N . VAL A 1 3 ? 7.155 1.500 -3.014 1.00 54.21 3 VAL A N 12
ATOM 17597 C CA . VAL A 1 3 ? 7.851 2.300 -4.014 1.00 43.23 3 VAL A CA 12
ATOM 17598 C C . VAL A 1 3 ? 9.338 2.406 -3.695 1.00 3.00 3 VAL A C 12
ATOM 17599 O O . VAL A 1 3 ? 9.734 2.422 -2.529 1.00 70.22 3 VAL A O 12
ATOM 17612 N N . TYR A 1 4 ? 10.158 2.479 -4.738 1.00 33.22 4 TYR A N 12
ATOM 17613 C CA . TYR A 1 4 ? 11.602 2.581 -4.569 1.00 44.30 4 TYR A CA 12
ATOM 17614 C C . TYR A 1 4 ? 12.171 3.713 -5.419 1.00 2.42 4 TYR A C 12
ATOM 17615 O O . TYR A 1 4 ? 12.032 3.718 -6.642 1.00 32.10 4 TYR A O 12
ATOM 17633 N N . VAL A 1 5 ? 12.814 4.673 -4.761 1.00 1.02 5 VAL A N 12
ATOM 17634 C CA . VAL A 1 5 ? 13.407 5.811 -5.454 1.00 75.41 5 VAL A CA 12
ATOM 17635 C C . VAL A 1 5 ? 14.905 5.898 -5.186 1.00 14.44 5 VAL A C 12
ATOM 17636 O O . VAL A 1 5 ? 15.330 6.325 -4.113 1.00 33.12 5 VAL A O 12
ATOM 17649 N N . GLY A 1 6 ? 15.702 5.492 -6.169 1.00 73.22 6 GLY A N 12
ATOM 17650 C CA . GLY A 1 6 ? 17.145 5.533 -6.020 1.00 34.22 6 GLY A CA 12
ATOM 17651 C C . GLY A 1 6 ? 17.786 6.604 -6.880 1.00 23.44 6 GLY A C 12
ATOM 17652 O O . GLY A 1 6 ? 17.100 7.473 -7.414 1.00 40.52 6 GLY A O 12
ATOM 17656 N N . ASN A 1 7 ? 19.107 6.541 -7.012 1.00 3.21 7 ASN A N 12
ATOM 17657 C CA . ASN A 1 7 ? 19.842 7.515 -7.811 1.00 62.12 7 ASN A CA 12
ATOM 17658 C C . ASN A 1 7 ? 19.669 8.922 -7.248 1.00 40.44 7 ASN A C 12
ATOM 17659 O O . ASN A 1 7 ? 19.017 9.771 -7.858 1.00 41.03 7 ASN A O 12
ATOM 17670 N N . LEU A 1 8 ? 20.257 9.164 -6.082 1.00 22.51 8 LEU A N 12
ATOM 17671 C CA . LEU A 1 8 ? 20.169 10.469 -5.436 1.00 62.40 8 LEU A CA 12
ATOM 17672 C C . LEU A 1 8 ? 21.559 11.032 -5.156 1.00 54.52 8 LEU A C 12
ATOM 17673 O O . LEU A 1 8 ? 22.250 10.583 -4.243 1.00 14.42 8 LEU A O 12
ATOM 17689 N N . GLY A 1 9 ? 21.961 12.022 -5.948 1.00 70.34 9 GLY A N 12
ATOM 17690 C CA . GLY A 1 9 ? 23.265 12.632 -5.769 1.00 1.44 9 GLY A CA 12
ATOM 17691 C C . GLY A 1 9 ? 23.334 13.498 -4.526 1.00 34.20 9 GLY A C 12
ATOM 17692 O O . GLY A 1 9 ? 23.404 12.988 -3.407 1.00 73.32 9 GLY A O 12
ATOM 17696 N N . THR A 1 10 ? 23.315 14.813 -4.721 1.00 20.24 10 THR A N 12
ATOM 17697 C CA . THR A 1 10 ? 23.378 15.751 -3.607 1.00 45.23 10 THR A CA 12
ATOM 17698 C C . THR A 1 10 ? 22.434 16.928 -3.826 1.00 24.04 10 THR A C 12
ATOM 17699 O O . THR A 1 10 ? 22.519 17.941 -3.133 1.00 10.12 10 THR A O 12
ATOM 17710 N N . GLY A 1 11 ? 21.534 16.787 -4.794 1.00 33.35 11 GLY A N 12
ATOM 17711 C CA . GLY A 1 11 ? 20.586 17.846 -5.085 1.00 52.21 11 GLY A CA 12
ATOM 17712 C C . GLY A 1 11 ? 19.147 17.396 -4.930 1.00 72.42 11 GLY A C 12
ATOM 17713 O O . GLY A 1 11 ? 18.250 18.216 -4.739 1.00 33.11 11 GLY A O 12
ATOM 17717 N N . ALA A 1 12 ? 18.926 16.088 -5.014 1.00 74.25 12 ALA A N 12
ATOM 17718 C CA . ALA A 1 12 ? 17.586 15.530 -4.882 1.00 34.41 12 ALA A CA 12
ATOM 17719 C C . ALA A 1 12 ? 17.562 14.393 -3.866 1.00 25.04 12 ALA A C 12
ATOM 17720 O O . ALA A 1 12 ? 18.029 13.289 -4.144 1.00 10.13 12 ALA A O 12
ATOM 17727 N N . GLY A 1 13 ? 17.017 14.671 -2.686 1.00 14.25 13 GLY A N 12
ATOM 17728 C CA . GLY A 1 13 ? 16.944 13.662 -1.645 1.00 71.24 13 GLY A CA 12
ATOM 17729 C C . GLY A 1 13 ? 15.574 13.591 -1.001 1.00 73.32 13 GLY A C 12
ATOM 17730 O O . GLY A 1 13 ? 14.565 13.422 -1.686 1.00 52.24 13 GLY A O 12
ATOM 17734 N N . LYS A 1 14 ? 15.536 13.718 0.321 1.00 71.11 14 LYS A N 12
ATOM 17735 C CA . LYS A 1 14 ? 14.280 13.667 1.059 1.00 33.13 14 LYS A CA 12
ATOM 17736 C C . LYS A 1 14 ? 13.341 14.783 0.613 1.00 14.01 14 LYS A C 12
ATOM 17737 O O . LYS A 1 14 ? 12.177 14.539 0.297 1.00 12.14 14 LYS A O 12
ATOM 17756 N N . GLY A 1 15 ? 13.855 16.009 0.588 1.00 21.11 15 GLY A N 12
ATOM 17757 C CA . GLY A 1 15 ? 13.049 17.144 0.178 1.00 72.44 15 GLY A CA 12
ATOM 17758 C C . GLY A 1 15 ? 12.527 17.002 -1.238 1.00 72.14 15 GLY A C 12
ATOM 17759 O O . GLY A 1 15 ? 11.375 17.333 -1.518 1.00 31.35 15 GLY A O 12
ATOM 17763 N N . GLU A 1 16 ? 13.377 16.510 -2.135 1.00 11.45 16 GLU A N 12
ATOM 17764 C CA . GLU A 1 16 ? 12.994 16.329 -3.530 1.00 24.31 16 GLU A CA 12
ATOM 17765 C C . GLU A 1 16 ? 11.922 15.251 -3.664 1.00 64.03 16 GLU A C 12
ATOM 17766 O O . GLU A 1 16 ? 10.840 15.499 -4.198 1.00 22.22 16 GLU A O 12
ATOM 17778 N N . LEU A 1 17 ? 12.231 14.054 -3.177 1.00 40.25 17 LEU A N 12
ATOM 17779 C CA . LEU A 1 17 ? 11.295 12.937 -3.243 1.00 1.01 17 LEU A CA 12
ATOM 17780 C C . LEU A 1 17 ? 10.008 13.260 -2.492 1.00 12.45 17 LEU A C 12
ATOM 17781 O O . LEU A 1 17 ? 8.933 12.779 -2.848 1.00 31.24 17 LEU A O 12
ATOM 17797 N N . GLU A 1 18 ? 10.125 14.080 -1.452 1.00 4.42 18 GLU A N 12
ATOM 17798 C CA . GLU A 1 18 ? 8.970 14.469 -0.652 1.00 31.14 18 GLU A CA 12
ATOM 17799 C C . GLU A 1 18 ? 8.051 15.400 -1.438 1.00 64.42 18 GLU A C 12
ATOM 17800 O O . GLU A 1 18 ? 6.836 15.208 -1.470 1.00 72.44 18 GLU A O 12
ATOM 17812 N N . ARG A 1 19 ? 8.642 16.408 -2.071 1.00 11.44 19 ARG A N 12
ATOM 17813 C CA . ARG A 1 19 ? 7.878 17.370 -2.856 1.00 14.25 19 ARG A CA 12
ATOM 17814 C C . ARG A 1 19 ? 7.166 16.682 -4.017 1.00 24.54 19 ARG A C 12
ATOM 17815 O O . ARG A 1 19 ? 6.010 16.980 -4.314 1.00 43.33 19 ARG A O 12
ATOM 17836 N N . ALA A 1 20 ? 7.866 15.759 -4.669 1.00 21.12 20 ALA A N 12
ATOM 17837 C CA . ALA A 1 20 ? 7.301 15.027 -5.796 1.00 4.02 20 ALA A CA 12
ATOM 17838 C C . ALA A 1 20 ? 6.166 14.114 -5.344 1.00 42.45 20 ALA A C 12
ATOM 17839 O O . ALA A 1 20 ? 5.019 14.284 -5.757 1.00 73.32 20 ALA A O 12
ATOM 17846 N N . PHE A 1 21 ? 6.494 13.146 -4.495 1.00 53.13 21 PHE A N 12
ATOM 17847 C CA . PHE A 1 21 ? 5.501 12.205 -3.989 1.00 43.11 21 PHE A CA 12
ATOM 17848 C C . PHE A 1 21 ? 4.286 12.942 -3.433 1.00 44.54 21 PHE A C 12
ATOM 17849 O O . PHE A 1 21 ? 3.145 12.597 -3.738 1.00 13.52 21 PHE A O 12
ATOM 17866 N N . SER A 1 22 ? 4.542 13.959 -2.616 1.00 54.43 22 SER A N 12
ATOM 17867 C CA . SER A 1 22 ? 3.470 14.743 -2.014 1.00 12.40 22 SER A CA 12
ATOM 17868 C C . SER A 1 22 ? 2.640 15.443 -3.086 1.00 51.01 22 SER A C 12
ATOM 17869 O O . SER A 1 22 ? 1.411 15.465 -3.020 1.00 34.33 22 SER A O 12
ATOM 17877 N N . TYR A 1 23 ? 3.321 16.014 -4.073 1.00 71.03 23 TYR A N 12
ATOM 17878 C CA . TYR A 1 23 ? 2.648 16.717 -5.159 1.00 42.02 23 TYR A CA 12
ATOM 17879 C C . TYR A 1 23 ? 1.649 15.804 -5.863 1.00 32.13 23 TYR A C 12
ATOM 17880 O O . TYR A 1 23 ? 0.543 16.222 -6.206 1.00 51.50 23 TYR A O 12
ATOM 17898 N N . TYR A 1 24 ? 2.046 14.554 -6.073 1.00 43.15 24 TYR A N 12
ATOM 17899 C CA . TYR A 1 24 ? 1.188 13.581 -6.737 1.00 75.45 24 TYR A CA 12
ATOM 17900 C C . TYR A 1 24 ? 0.072 13.114 -5.807 1.00 23.31 24 TYR A C 12
ATOM 17901 O O . TYR A 1 24 ? -1.063 12.909 -6.234 1.00 12.43 24 TYR A O 12
ATOM 17919 N N . GLY A 1 25 ? 0.406 12.947 -4.531 1.00 1.34 25 GLY A N 12
ATOM 17920 C CA . GLY A 1 25 ? -0.577 12.506 -3.558 1.00 43.42 25 GLY A CA 12
ATOM 17921 C C . GLY A 1 25 ? 0.053 12.104 -2.239 1.00 54.51 25 GLY A C 12
ATOM 17922 O O . GLY A 1 25 ? 1.246 11.810 -2.160 1.00 15.51 25 GLY A O 12
ATOM 17926 N N . PRO A 1 26 ? -0.760 12.090 -1.172 1.00 25.23 26 PRO A N 12
ATOM 17927 C CA . PRO A 1 26 ? -0.297 11.724 0.170 1.00 24.12 26 PRO A CA 12
ATOM 17928 C C . PRO A 1 26 ? 0.040 10.241 0.283 1.00 33.21 26 PRO A C 12
ATOM 17929 O O . PRO A 1 26 ? -0.840 9.385 0.179 1.00 64.44 26 PRO A O 12
ATOM 17940 N N . LEU A 1 27 ? 1.317 9.943 0.497 1.00 15.33 27 LEU A N 12
ATOM 17941 C CA . LEU A 1 27 ? 1.769 8.562 0.625 1.00 2.41 27 LEU A CA 12
ATOM 17942 C C . LEU A 1 27 ? 1.645 8.080 2.067 1.00 63.12 27 LEU A C 12
ATOM 17943 O O . LEU A 1 27 ? 1.181 8.813 2.939 1.00 14.44 27 LEU A O 12
ATOM 17959 N N . ARG A 1 28 ? 2.066 6.843 2.310 1.00 71.25 28 ARG A N 12
ATOM 17960 C CA . ARG A 1 28 ? 2.003 6.263 3.646 1.00 72.24 28 ARG A CA 12
ATOM 17961 C C . ARG A 1 28 ? 3.232 6.647 4.464 1.00 42.13 28 ARG A C 12
ATOM 17962 O O . ARG A 1 28 ? 3.116 7.159 5.578 1.00 54.45 28 ARG A O 12
ATOM 17983 N N . THR A 1 29 ? 4.412 6.396 3.904 1.00 74.12 29 THR A N 12
ATOM 17984 C CA . THR A 1 29 ? 5.662 6.713 4.581 1.00 4.51 29 THR A CA 12
ATOM 17985 C C . THR A 1 29 ? 6.802 6.878 3.582 1.00 1.13 29 THR A C 12
ATOM 17986 O O . THR A 1 29 ? 6.684 6.487 2.421 1.00 44.52 29 THR A O 12
ATOM 17997 N N . VAL A 1 30 ? 7.906 7.458 4.042 1.00 43.53 30 VAL A N 12
ATOM 17998 C CA . VAL A 1 30 ? 9.069 7.673 3.188 1.00 11.13 30 VAL A CA 12
ATOM 17999 C C . VAL A 1 30 ? 10.361 7.617 3.996 1.00 71.04 30 VAL A C 12
ATOM 18000 O O . VAL A 1 30 ? 10.421 8.103 5.125 1.00 54.11 30 VAL A O 12
ATOM 18013 N N . TRP A 1 31 ? 11.393 7.022 3.409 1.00 72.42 31 TRP A N 12
ATOM 18014 C CA . TRP A 1 31 ? 12.685 6.902 4.074 1.00 45.32 31 TRP A CA 12
ATOM 18015 C C . TRP A 1 31 ? 13.806 6.716 3.057 1.00 52.14 31 TRP A C 12
ATOM 18016 O O . TRP A 1 31 ? 13.684 5.921 2.124 1.00 31.14 31 TRP A O 12
ATOM 18037 N N . ILE A 1 32 ? 14.896 7.453 3.242 1.00 52.23 32 ILE A N 12
ATOM 18038 C CA . ILE A 1 32 ? 16.038 7.367 2.340 1.00 13.10 32 ILE A CA 12
ATOM 18039 C C . ILE A 1 32 ? 17.211 6.655 3.005 1.00 72.00 32 ILE A C 12
ATOM 18040 O O . ILE A 1 32 ? 17.361 6.692 4.226 1.00 61.22 32 ILE A O 12
ATOM 18056 N N . ALA A 1 33 ? 18.041 6.008 2.193 1.00 53.51 33 ALA A N 12
ATOM 18057 C CA . ALA A 1 33 ? 19.203 5.291 2.702 1.00 70.02 33 ALA A CA 12
ATOM 18058 C C . ALA A 1 33 ? 20.491 6.049 2.401 1.00 3.53 33 ALA A C 12
ATOM 18059 O O . ALA A 1 33 ? 20.928 6.119 1.252 1.00 24.45 33 ALA A O 12
ATOM 18066 N N . ARG A 1 34 ? 21.094 6.618 3.441 1.00 62.45 34 ARG A N 12
ATOM 18067 C CA . ARG A 1 34 ? 22.332 7.373 3.287 1.00 74.12 34 ARG A CA 12
ATOM 18068 C C . ARG A 1 34 ? 23.524 6.435 3.121 1.00 51.20 34 ARG A C 12
ATOM 18069 O O . ARG A 1 34 ? 24.543 6.808 2.541 1.00 31.40 34 ARG A O 12
ATOM 18090 N N . ASN A 1 35 ? 23.388 5.217 3.635 1.00 2.12 35 ASN A N 12
ATOM 18091 C CA . ASN A 1 35 ? 24.455 4.226 3.545 1.00 14.31 35 ASN A CA 12
ATOM 18092 C C . ASN A 1 35 ? 24.983 4.124 2.117 1.00 33.24 35 ASN A C 12
ATOM 18093 O O . ASN A 1 35 ? 26.163 4.349 1.848 1.00 72.11 35 ASN A O 12
ATOM 18104 N N . PRO A 1 36 ? 24.089 3.776 1.179 1.00 0.45 36 PRO A N 12
ATOM 18105 C CA . PRO A 1 36 ? 24.441 3.637 -0.237 1.00 3.33 36 PRO A CA 12
ATOM 18106 C C . PRO A 1 36 ? 24.753 4.979 -0.891 1.00 61.20 36 PRO A C 12
ATOM 18107 O O . PRO A 1 36 ? 24.529 6.044 -0.316 1.00 51.20 36 PRO A O 12
ATOM 18118 N N . PRO A 1 37 ? 25.282 4.929 -2.123 1.00 22.25 37 PRO A N 12
ATOM 18119 C CA . PRO A 1 37 ? 25.635 6.132 -2.882 1.00 71.11 37 PRO A CA 12
ATOM 18120 C C . PRO A 1 37 ? 24.406 6.912 -3.336 1.00 11.35 37 PRO A C 12
ATOM 18121 O O . PRO A 1 37 ? 24.495 8.096 -3.658 1.00 55.14 37 PRO A O 12
ATOM 18132 N N . GLY A 1 38 ? 23.258 6.241 -3.357 1.00 25.31 38 GLY A N 12
ATOM 18133 C CA . GLY A 1 38 ? 22.028 6.888 -3.772 1.00 73.01 38 GLY A CA 12
ATOM 18134 C C . GLY A 1 38 ? 20.879 5.910 -3.919 1.00 22.31 38 GLY A C 12
ATOM 18135 O O . GLY A 1 38 ? 20.574 5.460 -5.024 1.00 3.31 38 GLY A O 12
ATOM 18139 N N . PHE A 1 39 ? 20.241 5.577 -2.802 1.00 12.12 39 PHE A N 12
ATOM 18140 C CA . PHE A 1 39 ? 19.121 4.643 -2.810 1.00 52.34 39 PHE A CA 12
ATOM 18141 C C . PHE A 1 39 ? 18.112 4.994 -1.721 1.00 20.14 39 PHE A C 12
ATOM 18142 O O . PHE A 1 39 ? 18.447 5.027 -0.537 1.00 23.30 39 PHE A O 12
ATOM 18159 N N . ALA A 1 40 ? 16.875 5.256 -2.130 1.00 30.32 40 ALA A N 12
ATOM 18160 C CA . ALA A 1 40 ? 15.817 5.602 -1.189 1.00 54.54 40 ALA A CA 12
ATOM 18161 C C . ALA A 1 40 ? 14.581 4.736 -1.410 1.00 1.33 40 ALA A C 12
ATOM 18162 O O . ALA A 1 40 ? 14.334 4.260 -2.518 1.00 22.33 40 ALA A O 12
ATOM 18169 N N . PHE A 1 41 ? 13.808 4.536 -0.348 1.00 31.44 41 PHE A N 12
ATOM 18170 C CA . PHE A 1 41 ? 12.598 3.725 -0.425 1.00 23.21 41 PHE A CA 12
ATOM 18171 C C . PHE A 1 41 ? 11.387 4.506 0.076 1.00 40.11 41 PHE A C 12
ATOM 18172 O O . PHE A 1 41 ? 11.497 5.327 0.987 1.00 73.21 41 PHE A O 12
ATOM 18189 N N . VAL A 1 42 ? 10.231 4.245 -0.527 1.00 24.01 42 VAL A N 12
ATOM 18190 C CA . VAL A 1 42 ? 8.999 4.922 -0.143 1.00 13.30 42 VAL A CA 12
ATOM 18191 C C . VAL A 1 42 ? 7.823 3.952 -0.119 1.00 21.14 42 VAL A C 12
ATOM 18192 O O . VAL A 1 42 ? 7.811 2.959 -0.845 1.00 72.21 42 VAL A O 12
ATOM 18205 N N . GLU A 1 43 ? 6.836 4.247 0.722 1.00 43.23 43 GLU A N 12
ATOM 18206 C CA . GLU A 1 43 ? 5.656 3.400 0.840 1.00 34.35 43 GLU A CA 12
ATOM 18207 C C . GLU A 1 43 ? 4.383 4.199 0.574 1.00 22.20 43 GLU A C 12
ATOM 18208 O O . GLU A 1 43 ? 4.163 5.254 1.169 1.00 23.13 43 GLU A O 12
ATOM 18220 N N . PHE A 1 44 ? 3.548 3.688 -0.325 1.00 45.43 44 PHE A N 12
ATOM 18221 C CA . PHE A 1 44 ? 2.299 4.354 -0.673 1.00 15.33 44 PHE A CA 12
ATOM 18222 C C . PHE A 1 44 ? 1.100 3.574 -0.141 1.00 22.42 44 PHE A C 12
ATOM 18223 O O . PHE A 1 44 ? 0.956 2.381 -0.407 1.00 63.10 44 PHE A O 12
ATOM 18240 N N . GLU A 1 45 ? 0.244 4.256 0.613 1.00 50.31 45 GLU A N 12
ATOM 18241 C CA . GLU A 1 45 ? -0.941 3.626 1.184 1.00 41.35 45 GLU A CA 12
ATOM 18242 C C . GLU A 1 45 ? -1.710 2.850 0.119 1.00 74.12 45 GLU A C 12
ATOM 18243 O O . GLU A 1 45 ? -2.252 1.778 0.388 1.00 73.54 45 GLU A O 12
ATOM 18255 N N . ASP A 1 46 ? -1.754 3.400 -1.090 1.00 31.53 46 ASP A N 12
ATOM 18256 C CA . ASP A 1 46 ? -2.456 2.759 -2.196 1.00 14.41 46 ASP A CA 12
ATOM 18257 C C . ASP A 1 46 ? -1.517 2.529 -3.376 1.00 0.44 46 ASP A C 12
ATOM 18258 O O . ASP A 1 46 ? -0.570 3.283 -3.603 1.00 53.10 46 ASP A O 12
ATOM 18267 N N . PRO A 1 47 ? -1.782 1.463 -4.145 1.00 32.15 47 PRO A N 12
ATOM 18268 C CA . PRO A 1 47 ? -0.972 1.108 -5.313 1.00 44.44 47 PRO A CA 12
ATOM 18269 C C . PRO A 1 47 ? -1.142 2.100 -6.459 1.00 73.24 47 PRO A C 12
ATOM 18270 O O . PRO A 1 47 ? -0.167 2.507 -7.091 1.00 20.12 47 PRO A O 12
ATOM 18281 N N . ARG A 1 48 ? -2.387 2.485 -6.722 1.00 61.44 48 ARG A N 12
ATOM 18282 C CA . ARG A 1 48 ? -2.685 3.428 -7.793 1.00 43.12 48 ARG A CA 12
ATOM 18283 C C . ARG A 1 48 ? -1.844 4.693 -7.653 1.00 5.44 48 ARG A C 12
ATOM 18284 O O . ARG A 1 48 ? -1.204 5.135 -8.607 1.00 70.04 48 ARG A O 12
ATOM 18305 N N . ASP A 1 49 ? -1.850 5.272 -6.457 1.00 22.43 49 ASP A N 12
ATOM 18306 C CA . ASP A 1 49 ? -1.087 6.486 -6.190 1.00 72.15 49 ASP A CA 12
ATOM 18307 C C . ASP A 1 49 ? 0.400 6.259 -6.441 1.00 44.22 49 ASP A C 12
ATOM 18308 O O . ASP A 1 49 ? 1.092 7.132 -6.965 1.00 55.12 49 ASP A O 12
ATOM 18317 N N . ALA A 1 50 ? 0.886 5.082 -6.062 1.00 64.21 50 ALA A N 12
ATOM 18318 C CA . ALA A 1 50 ? 2.291 4.740 -6.247 1.00 4.24 50 ALA A CA 12
ATOM 18319 C C . ALA A 1 50 ? 2.626 4.572 -7.725 1.00 11.11 50 ALA A C 12
ATOM 18320 O O . ALA A 1 50 ? 3.676 5.017 -8.187 1.00 22.32 50 ALA A O 12
ATOM 18327 N N . GLU A 1 51 ? 1.726 3.927 -8.461 1.00 3.10 51 GLU A N 12
ATOM 18328 C CA . GLU A 1 51 ? 1.928 3.700 -9.887 1.00 64.31 51 GLU A CA 12
ATOM 18329 C C . GLU A 1 51 ? 2.026 5.023 -10.641 1.00 3.04 51 GLU A C 12
ATOM 18330 O O . GLU A 1 51 ? 2.882 5.193 -11.509 1.00 51.23 51 GLU A O 12
ATOM 18342 N N . ASP A 1 52 ? 1.144 5.956 -10.302 1.00 12.32 52 ASP A N 12
ATOM 18343 C CA . ASP A 1 52 ? 1.130 7.265 -10.945 1.00 50.02 52 ASP A CA 12
ATOM 18344 C C . ASP A 1 52 ? 2.381 8.060 -10.586 1.00 43.31 52 ASP A C 12
ATOM 18345 O O . ASP A 1 52 ? 3.028 8.645 -11.455 1.00 15.01 52 ASP A O 12
ATOM 18354 N N . ALA A 1 53 ? 2.716 8.078 -9.300 1.00 42.01 53 ALA A N 12
ATOM 18355 C CA . ALA A 1 53 ? 3.890 8.801 -8.826 1.00 61.54 53 ALA A CA 12
ATOM 18356 C C . ALA A 1 53 ? 5.157 8.298 -9.510 1.00 21.41 53 ALA A C 12
ATOM 18357 O O . ALA A 1 53 ? 6.014 9.086 -9.909 1.00 40.12 53 ALA A O 12
ATOM 18364 N N . VAL A 1 54 ? 5.270 6.980 -9.641 1.00 30.41 54 VAL A N 12
ATOM 18365 C CA . VAL A 1 54 ? 6.433 6.371 -10.277 1.00 14.34 54 VAL A CA 12
ATOM 18366 C C . VAL A 1 54 ? 6.493 6.719 -11.760 1.00 11.33 54 VAL A C 12
ATOM 18367 O O . VAL A 1 54 ? 7.479 7.281 -12.236 1.00 64.13 54 VAL A O 12
ATOM 18380 N N . ARG A 1 55 ? 5.431 6.383 -12.485 1.00 22.55 55 ARG A N 12
ATOM 18381 C CA . ARG A 1 55 ? 5.363 6.659 -13.914 1.00 64.24 55 ARG A CA 12
ATOM 18382 C C . ARG A 1 55 ? 5.675 8.125 -14.200 1.00 52.02 55 ARG A C 12
ATOM 18383 O O . ARG A 1 55 ? 6.299 8.453 -15.209 1.00 34.43 55 ARG A O 12
ATOM 18404 N N . GLY A 1 56 ? 5.235 9.004 -13.305 1.00 31.25 56 GLY A N 12
ATOM 18405 C CA . GLY A 1 56 ? 5.476 10.424 -13.479 1.00 15.32 56 GLY A CA 12
ATOM 18406 C C . GLY A 1 56 ? 6.918 10.805 -13.212 1.00 22.02 56 GLY A C 12
ATOM 18407 O O . GLY A 1 56 ? 7.637 11.220 -14.122 1.00 24.32 56 GLY A O 12
ATOM 18411 N N . LEU A 1 57 ? 7.343 10.666 -11.961 1.00 2.11 57 LEU A N 12
ATOM 18412 C CA . LEU A 1 57 ? 8.710 11.000 -11.576 1.00 10.14 57 LEU A CA 12
ATOM 18413 C C . LEU A 1 57 ? 9.717 10.330 -12.505 1.00 51.53 57 LEU A C 12
ATOM 18414 O O . LEU A 1 57 ? 10.633 10.977 -13.014 1.00 10.14 57 LEU A O 12
ATOM 18430 N N . ASP A 1 58 ? 9.539 9.032 -12.725 1.00 3.44 58 ASP A N 12
ATOM 18431 C CA . ASP A 1 58 ? 10.430 8.275 -13.596 1.00 44.31 58 ASP A CA 12
ATOM 18432 C C . ASP A 1 58 ? 10.217 8.659 -15.057 1.00 10.10 58 ASP A C 12
ATOM 18433 O O . ASP A 1 58 ? 11.162 8.696 -15.844 1.00 72.01 58 ASP A O 12
ATOM 18442 N N . GLY A 1 59 ? 8.968 8.943 -15.413 1.00 13.43 59 GLY A N 12
ATOM 18443 C CA . GLY A 1 59 ? 8.653 9.319 -16.779 1.00 14.35 59 GLY A CA 12
ATOM 18444 C C . GLY A 1 59 ? 9.160 10.704 -17.131 1.00 30.44 59 GLY A C 12
ATOM 18445 O O . GLY A 1 59 ? 9.253 11.059 -18.306 1.00 14.23 59 GLY A O 12
ATOM 18449 N N . LYS A 1 60 ? 9.488 11.489 -16.110 1.00 64.23 60 LYS A N 12
ATOM 18450 C CA . LYS A 1 60 ? 9.989 12.843 -16.316 1.00 72.34 60 LYS A CA 12
ATOM 18451 C C . LYS A 1 60 ? 10.618 13.390 -15.039 1.00 50.54 60 LYS A C 12
ATOM 18452 O O . LYS A 1 60 ? 9.987 13.408 -13.983 1.00 12.15 60 LYS A O 12
ATOM 18471 N N . VAL A 1 61 ? 11.865 13.838 -15.144 1.00 41.34 61 VAL A N 12
ATOM 18472 C CA . VAL A 1 61 ? 12.579 14.389 -13.998 1.00 54.34 61 VAL A CA 12
ATOM 18473 C C . VAL A 1 61 ? 11.716 15.397 -13.247 1.00 3.02 61 VAL A C 12
ATOM 18474 O O . VAL A 1 61 ? 10.816 16.009 -13.822 1.00 11.52 61 VAL A O 12
ATOM 18487 N N . ILE A 1 62 ? 11.998 15.564 -11.959 1.00 51.31 62 ILE A N 12
ATOM 18488 C CA . ILE A 1 62 ? 11.249 16.499 -11.129 1.00 52.40 62 ILE A CA 12
ATOM 18489 C C . ILE A 1 62 ? 12.146 17.622 -10.618 1.00 61.51 62 ILE A C 12
ATOM 18490 O O . ILE A 1 62 ? 13.175 17.370 -9.990 1.00 20.14 62 ILE A O 12
ATOM 18506 N N . CYS A 1 63 ? 11.749 18.859 -10.890 1.00 51.44 63 CYS A N 12
ATOM 18507 C CA . CYS A 1 63 ? 12.517 20.022 -10.457 1.00 73.52 63 CYS A CA 12
ATOM 18508 C C . CYS A 1 63 ? 13.994 19.855 -10.798 1.00 51.13 63 CYS A C 12
ATOM 18509 O O . CYS A 1 63 ? 14.868 20.223 -10.014 1.00 72.53 63 CYS A O 12
ATOM 18517 N N . GLY A 1 64 ? 14.265 19.297 -11.974 1.00 64.41 64 GLY A N 12
ATOM 18518 C CA . GLY A 1 64 ? 15.638 19.089 -12.398 1.00 12.34 64 GLY A CA 12
ATOM 18519 C C . GLY A 1 64 ? 16.301 17.936 -11.671 1.00 10.22 64 GLY A C 12
ATOM 18520 O O . GLY A 1 64 ? 17.509 17.954 -11.436 1.00 42.02 64 GLY A O 12
ATOM 18524 N N . SER A 1 65 ? 15.509 16.931 -11.312 1.00 12.03 65 SER A N 12
ATOM 18525 C CA . SER A 1 65 ? 16.025 15.767 -10.602 1.00 24.40 65 SER A CA 12
ATOM 18526 C C . SER A 1 65 ? 15.630 14.477 -11.314 1.00 62.34 65 SER A C 12
ATOM 18527 O O . SER A 1 65 ? 14.512 13.986 -11.158 1.00 21.21 65 SER A O 12
ATOM 18535 N N . ARG A 1 66 ? 16.556 13.933 -12.098 1.00 2.14 66 ARG A N 12
ATOM 18536 C CA . ARG A 1 66 ? 16.305 12.701 -12.836 1.00 3.14 66 ARG A CA 12
ATOM 18537 C C . ARG A 1 66 ? 16.440 11.485 -11.925 1.00 20.54 66 ARG A C 12
ATOM 18538 O O . ARG A 1 66 ? 17.258 10.598 -12.171 1.00 42.44 66 ARG A O 12
ATOM 18559 N N . VAL A 1 67 ? 15.632 11.449 -10.870 1.00 33.02 67 VAL A N 12
ATOM 18560 C CA . VAL A 1 67 ? 15.660 10.341 -9.922 1.00 51.50 67 VAL A CA 12
ATOM 18561 C C . VAL A 1 67 ? 15.172 9.051 -10.570 1.00 74.12 67 VAL A C 12
ATOM 18562 O O . VAL A 1 67 ? 14.481 9.079 -11.589 1.00 33.43 67 VAL A O 12
ATOM 18575 N N . ARG A 1 68 ? 15.535 7.921 -9.973 1.00 21.24 68 ARG A N 12
ATOM 18576 C CA . ARG A 1 68 ? 15.135 6.619 -10.492 1.00 75.21 68 ARG A CA 12
ATOM 18577 C C . ARG A 1 68 ? 14.055 5.992 -9.615 1.00 12.13 68 ARG A C 12
ATOM 18578 O O . ARG A 1 68 ? 14.336 5.503 -8.520 1.00 54.42 68 ARG A O 12
ATOM 18599 N N . VAL A 1 69 ? 12.818 6.010 -10.103 1.00 4.53 69 VAL A N 12
ATOM 18600 C CA . VAL A 1 69 ? 11.696 5.444 -9.364 1.00 24.11 69 VAL A CA 12
ATOM 18601 C C . VAL A 1 69 ? 11.217 4.146 -10.003 1.00 72.34 69 VAL A C 12
ATOM 18602 O O . VAL A 1 69 ? 11.231 4.003 -11.225 1.00 73.34 69 VAL A O 12
ATOM 18615 N N . GLU A 1 70 ? 10.792 3.202 -9.168 1.00 43.53 70 GLU A N 12
ATOM 18616 C CA . GLU A 1 70 ? 10.308 1.915 -9.653 1.00 44.32 70 GLU A CA 12
ATOM 18617 C C . GLU A 1 70 ? 9.422 1.239 -8.611 1.00 4.33 70 GLU A C 12
ATOM 18618 O O . GLU A 1 70 ? 9.403 1.636 -7.445 1.00 23.55 70 GLU A O 12
ATOM 18630 N N . LEU A 1 71 ? 8.690 0.217 -9.039 1.00 15.51 71 LEU A N 12
ATOM 18631 C CA . LEU A 1 71 ? 7.800 -0.514 -8.144 1.00 22.53 71 LEU A CA 12
ATOM 18632 C C . LEU A 1 71 ? 8.354 -1.904 -7.842 1.00 54.44 71 LEU A C 12
ATOM 18633 O O . LEU A 1 71 ? 8.300 -2.800 -8.684 1.00 44.04 71 LEU A O 12
ATOM 18649 N N . SER A 1 72 ? 8.883 -2.075 -6.635 1.00 72.12 72 SER A N 12
ATOM 18650 C CA . SER A 1 72 ? 9.447 -3.355 -6.223 1.00 4.21 72 SER A CA 12
ATOM 18651 C C . SER A 1 72 ? 8.344 -4.369 -5.939 1.00 31.23 72 SER A C 12
ATOM 18652 O O . SER A 1 72 ? 8.555 -5.579 -6.036 1.00 1.44 72 SER A O 12
ATOM 18660 N N . THR A 1 73 ? 7.164 -3.868 -5.587 1.00 11.32 73 THR A N 12
ATOM 18661 C CA . THR A 1 73 ? 6.027 -4.728 -5.287 1.00 35.20 73 THR A CA 12
ATOM 18662 C C . THR A 1 73 ? 4.714 -4.063 -5.685 1.00 71.12 73 THR A C 12
ATOM 18663 O O . THR A 1 73 ? 4.495 -2.884 -5.409 1.00 64.35 73 THR A O 12
ATOM 18674 N N . GLY A 1 74 ? 3.842 -4.828 -6.335 1.00 53.45 74 GLY A N 12
ATOM 18675 C CA . GLY A 1 74 ? 2.561 -4.295 -6.761 1.00 14.54 74 GLY A CA 12
ATOM 18676 C C . GLY A 1 74 ? 2.575 -3.832 -8.204 1.00 62.10 74 GLY A C 12
ATOM 18677 O O . GLY A 1 74 ? 1.757 -3.006 -8.606 1.00 50.41 74 GLY A O 12
ATOM 18681 N N . MET A 1 75 ? 3.509 -4.365 -8.985 1.00 70.31 75 MET A N 12
ATOM 18682 C CA . MET A 1 75 ? 3.627 -4.001 -10.392 1.00 73.44 75 MET A CA 12
ATOM 18683 C C . MET A 1 75 ? 3.682 -5.246 -11.273 1.00 5.31 75 MET A C 12
ATOM 18684 O O . MET A 1 75 ? 4.754 -5.744 -11.617 1.00 63.14 75 MET A O 12
ATOM 18698 N N . PRO A 1 76 ? 2.502 -5.761 -11.646 1.00 53.14 76 PRO A N 12
ATOM 18699 C CA . PRO A 1 76 ? 2.390 -6.953 -12.492 1.00 22.43 76 PRO A CA 12
ATOM 18700 C C . PRO A 1 76 ? 2.841 -6.692 -13.925 1.00 35.21 76 PRO A C 12
ATOM 18701 O O . PRO A 1 76 ? 2.279 -5.842 -14.617 1.00 23.43 76 PRO A O 12
ATOM 18712 N N . ARG A 1 77 ? 3.856 -7.428 -14.365 1.00 20.13 77 ARG A N 12
ATOM 18713 C CA . ARG A 1 77 ? 4.382 -7.275 -15.716 1.00 12.02 77 ARG A CA 12
ATOM 18714 C C . ARG A 1 77 ? 4.360 -8.606 -16.462 1.00 12.11 77 ARG A C 12
ATOM 18715 O O . ARG A 1 77 ? 3.990 -9.637 -15.901 1.00 23.45 77 ARG A O 12
ATOM 18736 N N . ARG A 1 78 ? 4.757 -8.574 -17.730 1.00 22.33 78 ARG A N 12
ATOM 18737 C CA . ARG A 1 78 ? 4.781 -9.777 -18.553 1.00 23.30 78 ARG A CA 12
ATOM 18738 C C . ARG A 1 78 ? 6.117 -10.502 -18.418 1.00 4.22 78 ARG A C 12
ATOM 18739 O O . ARG A 1 78 ? 6.276 -11.626 -18.893 1.00 31.44 78 ARG A O 12
ATOM 18760 N N . SER A 1 79 ? 7.076 -9.849 -17.768 1.00 34.13 79 SER A N 12
ATOM 18761 C CA . SER A 1 79 ? 8.399 -10.429 -17.574 1.00 24.02 79 SER A CA 12
ATOM 18762 C C . SER A 1 79 ? 8.335 -11.627 -16.631 1.00 40.02 79 SER A C 12
ATOM 18763 O O . SER A 1 79 ? 7.334 -11.839 -15.947 1.00 73.42 79 SER A O 12
ATOM 18771 N N . ARG A 1 80 ? 9.411 -12.407 -16.601 1.00 53.14 80 ARG A N 12
ATOM 18772 C CA . ARG A 1 80 ? 9.477 -13.584 -15.744 1.00 61.44 80 ARG A CA 12
ATOM 18773 C C . ARG A 1 80 ? 9.813 -13.193 -14.308 1.00 61.42 80 ARG A C 12
ATOM 18774 O O . ARG A 1 80 ? 10.757 -13.716 -13.716 1.00 64.40 80 ARG A O 12
ATOM 18795 N N . PHE A 1 81 ? 9.034 -12.270 -13.754 1.00 62.22 81 PHE A N 12
ATOM 18796 C CA . PHE A 1 81 ? 9.250 -11.808 -12.388 1.00 52.31 81 PHE A CA 12
ATOM 18797 C C . PHE A 1 81 ? 9.035 -12.941 -11.390 1.00 33.43 81 PHE A C 12
ATOM 18798 O O . PHE A 1 81 ? 8.068 -13.697 -11.491 1.00 63.43 81 PHE A O 12
ATOM 18815 N N . ASP A 1 82 ? 9.942 -13.053 -10.426 1.00 64.23 82 ASP A N 12
ATOM 18816 C CA . ASP A 1 82 ? 9.853 -14.094 -9.409 1.00 0.25 82 ASP A CA 12
ATOM 18817 C C . ASP A 1 82 ? 9.096 -13.591 -8.183 1.00 23.51 82 ASP A C 12
ATOM 18818 O O . ASP A 1 82 ? 8.312 -14.326 -7.581 1.00 43.43 82 ASP A O 12
ATOM 18827 N N . ARG A 1 83 ? 9.338 -12.337 -7.818 1.00 13.50 83 ARG A N 12
ATOM 18828 C CA . ARG A 1 83 ? 8.681 -11.737 -6.663 1.00 31.03 83 ARG A CA 12
ATOM 18829 C C . ARG A 1 83 ? 7.202 -11.489 -6.946 1.00 22.21 83 ARG A C 12
ATOM 18830 O O . ARG A 1 83 ? 6.832 -10.846 -7.928 1.00 43.13 83 ARG A O 12
ATOM 18851 N N . PRO A 1 84 ? 6.335 -12.012 -6.066 1.00 2.31 84 PRO A N 12
ATOM 18852 C CA . PRO A 1 84 ? 4.883 -11.860 -6.200 1.00 23.31 84 PRO A CA 12
ATOM 18853 C C . PRO A 1 84 ? 4.424 -10.428 -5.950 1.00 43.23 84 PRO A C 12
ATOM 18854 O O . PRO A 1 84 ? 4.499 -9.912 -4.835 1.00 10.21 84 PRO A O 12
ATOM 18865 N N . PRO A 1 85 ? 3.937 -9.768 -7.012 1.00 21.22 85 PRO A N 12
ATOM 18866 C CA . PRO A 1 85 ? 3.455 -8.386 -6.932 1.00 44.01 85 PRO A CA 12
ATOM 18867 C C . PRO A 1 85 ? 2.157 -8.269 -6.141 1.00 23.35 85 PRO A C 12
ATOM 18868 O O . PRO A 1 85 ? 1.310 -9.161 -6.185 1.00 1.32 85 PRO A O 12
ATOM 18879 N N . ALA A 1 86 ? 2.008 -7.164 -5.417 1.00 70.33 86 ALA A N 12
ATOM 18880 C CA . ALA A 1 86 ? 0.812 -6.930 -4.618 1.00 32.41 86 ALA A CA 12
ATOM 18881 C C . ALA A 1 86 ? -0.398 -6.659 -5.506 1.00 63.02 86 ALA A C 12
ATOM 18882 O O . ALA A 1 86 ? -0.754 -5.506 -5.750 1.00 72.22 86 ALA A O 12
ATOM 18889 N N . ARG A 1 87 ? -1.024 -7.728 -5.987 1.00 53.33 87 ARG A N 12
ATOM 18890 C CA . ARG A 1 87 ? -2.193 -7.604 -6.850 1.00 62.04 87 ARG A CA 12
ATOM 18891 C C . ARG A 1 87 ? -3.217 -8.691 -6.538 1.00 11.14 87 ARG A C 12
ATOM 18892 O O . ARG A 1 87 ? -3.925 -9.164 -7.426 1.00 74.44 87 ARG A O 12
ATOM 18913 N N . ARG A 1 88 ? -3.289 -9.082 -5.269 1.00 52.44 88 ARG A N 12
ATOM 18914 C CA . ARG A 1 88 ? -4.225 -10.114 -4.840 1.00 12.51 88 ARG A CA 12
ATOM 18915 C C . ARG A 1 88 ? -5.644 -9.785 -5.296 1.00 3.21 88 ARG A C 12
ATOM 18916 O O . ARG A 1 88 ? -6.195 -8.742 -4.943 1.00 33.22 88 ARG A O 12
ATOM 18937 N N . LYS A 1 89 ? -6.229 -10.681 -6.083 1.00 52.11 89 LYS A N 12
ATOM 18938 C CA . LYS A 1 89 ? -7.583 -10.488 -6.588 1.00 34.03 89 LYS A CA 12
ATOM 18939 C C . LYS A 1 89 ? -8.341 -11.811 -6.633 1.00 63.45 89 LYS A C 12
ATOM 18940 O O . LYS A 1 89 ? -7.792 -12.864 -6.306 1.00 24.23 89 LYS A O 12
ATOM 18959 N N . LEU A 1 90 ? -9.603 -11.751 -7.043 1.00 61.50 90 LEU A N 12
ATOM 18960 C CA . LEU A 1 90 ? -10.435 -12.946 -7.133 1.00 75.04 90 LEU A CA 12
ATOM 18961 C C . LEU A 1 90 ? -9.787 -13.995 -8.031 1.00 71.01 90 LEU A C 12
ATOM 18962 O O . LEU A 1 90 ? -9.236 -14.985 -7.549 1.00 23.32 90 LEU A O 12
ATOM 18978 N N . LEU A 1 91 ? -9.855 -13.771 -9.339 1.00 0.54 91 LEU A N 12
ATOM 18979 C CA . LEU A 1 91 ? -9.272 -14.695 -10.305 1.00 34.21 91 LEU A CA 12
ATOM 18980 C C . LEU A 1 91 ? -10.154 -15.928 -10.479 1.00 50.31 91 LEU A C 12
ATOM 18981 O O . LEU A 1 91 ? -9.897 -16.769 -11.339 1.00 22.51 91 LEU A O 12
ATOM 18997 N N . GLU A 1 92 ? -11.195 -16.025 -9.658 1.00 73.03 92 GLU A N 12
ATOM 18998 C CA . GLU A 1 92 ? -12.115 -17.154 -9.723 1.00 75.35 92 GLU A CA 12
ATOM 18999 C C . GLU A 1 92 ? -13.352 -16.802 -10.545 1.00 14.43 92 GLU A C 12
ATOM 19000 O O . GLU A 1 92 ? -13.855 -17.621 -11.314 1.00 13.13 92 GLU A O 12
ATOM 19012 N N . VAL A 1 93 ? -13.838 -15.576 -10.375 1.00 53.11 93 VAL A N 12
ATOM 19013 C CA . VAL A 1 93 ? -15.016 -15.113 -11.100 1.00 63.30 93 VAL A CA 12
ATOM 19014 C C . VAL A 1 93 ? -14.621 -14.369 -12.371 1.00 34.21 93 VAL A C 12
ATOM 19015 O O . VAL A 1 93 ? -13.552 -13.761 -12.441 1.00 74.33 93 VAL A O 12
ATOM 19028 N N . LEU A 1 94 ? -15.491 -14.420 -13.374 1.00 31.53 94 LEU A N 12
ATOM 19029 C CA . LEU A 1 94 ? -15.235 -13.750 -14.644 1.00 24.41 94 LEU A CA 12
ATOM 19030 C C . LEU A 1 94 ? -16.484 -13.747 -15.519 1.00 44.45 94 LEU A C 12
ATOM 19031 O O . LEU A 1 94 ? -17.374 -14.581 -15.353 1.00 44.03 94 LEU A O 12
ATOM 19047 N N . PHE A 1 95 ? -16.542 -12.803 -16.454 1.00 31.42 95 PHE A N 12
ATOM 19048 C CA . PHE A 1 95 ? -17.681 -12.692 -17.357 1.00 54.31 95 PHE A CA 12
ATOM 19049 C C . PHE A 1 95 ? -17.315 -11.880 -18.596 1.00 74.24 95 PHE A C 12
ATOM 19050 O O . PHE A 1 95 ? -17.202 -10.657 -18.539 1.00 1.42 95 PHE A O 12
ATOM 19067 N N . ASN A 1 96 ? -17.132 -12.572 -19.716 1.00 45.02 96 ASN A N 12
ATOM 19068 C CA . ASN A 1 96 ? -16.777 -11.917 -20.970 1.00 11.40 96 ASN A CA 12
ATOM 19069 C C . ASN A 1 96 ? -16.883 -12.889 -22.141 1.00 55.20 96 ASN A C 12
ATOM 19070 O O . ASN A 1 96 ? -16.088 -12.838 -23.078 1.00 40.31 96 ASN A O 12
ATOM 19081 N N . GLY A 1 97 ? -17.873 -13.774 -22.080 1.00 74.41 97 GLY A N 12
ATOM 19082 C CA . GLY A 1 97 ? -18.066 -14.745 -23.141 1.00 74.42 97 GLY A CA 12
ATOM 19083 C C . GLY A 1 97 ? -17.036 -15.856 -23.105 1.00 63.21 97 GLY A C 12
ATOM 19084 O O . GLY A 1 97 ? -16.144 -15.932 -23.950 1.00 64.12 97 GLY A O 12
ATOM 19088 N N . PRO A 1 98 ? -17.151 -16.743 -22.106 1.00 23.34 98 PRO A N 12
ATOM 19089 C CA . PRO A 1 98 ? -16.229 -17.871 -21.938 1.00 11.10 98 PRO A CA 12
ATOM 19090 C C . PRO A 1 98 ? -16.400 -18.926 -23.025 1.00 74.23 98 PRO A C 12
ATOM 19091 O O . PRO A 1 98 ? -15.439 -19.588 -23.419 1.00 51.15 98 PRO A O 12
ATOM 19102 N N . LEU A 1 99 ? -17.629 -19.079 -23.507 1.00 0.41 99 LEU A N 12
ATOM 19103 C CA . LEU A 1 99 ? -17.926 -20.054 -24.550 1.00 53.12 99 LEU A CA 12
ATOM 19104 C C . LEU A 1 99 ? -17.995 -19.384 -25.919 1.00 13.44 99 LEU A C 12
ATOM 19105 O O . LEU A 1 99 ? -18.767 -18.447 -26.123 1.00 20.22 99 LEU A O 12
ATOM 19121 N N . GLU A 1 100 ? -17.185 -19.871 -26.853 1.00 22.54 100 GLU A N 12
ATOM 19122 C CA . GLU A 1 100 ? -17.156 -19.320 -28.202 1.00 2.30 100 GLU A CA 12
ATOM 19123 C C . GLU A 1 100 ? -18.121 -20.068 -29.117 1.00 12.03 100 GLU A C 12
ATOM 19124 O O . GLU A 1 100 ? -18.140 -19.851 -30.329 1.00 12.13 100 GLU A O 12
ATOM 19136 N N . HIS A 1 101 ? -18.922 -20.951 -28.527 1.00 45.33 101 HIS A N 12
ATOM 19137 C CA . HIS A 1 101 ? -19.890 -21.732 -29.288 1.00 51.13 101 HIS A CA 12
ATOM 19138 C C . HIS A 1 101 ? -19.186 -22.649 -30.284 1.00 53.10 101 HIS A C 12
ATOM 19139 O O . HIS A 1 101 ? -18.773 -23.756 -29.938 1.00 33.22 101 HIS A O 12
ATOM 19153 N N . MET A 1 1 ? 0.901 -0.678 0.496 1.00 63.50 1 MET A N 13
ATOM 19154 C CA . MET A 1 1 ? 1.734 -0.988 -0.661 1.00 32.44 1 MET A CA 13
ATOM 19155 C C . MET A 1 1 ? 3.178 -0.558 -0.422 1.00 72.50 1 MET A C 13
ATOM 19156 O O . MET A 1 1 ? 3.436 0.438 0.254 1.00 63.33 1 MET A O 13
ATOM 19170 N N . LYS A 1 2 ? 4.116 -1.316 -0.980 1.00 52.14 2 LYS A N 13
ATOM 19171 C CA . LYS A 1 2 ? 5.534 -1.013 -0.830 1.00 22.43 2 LYS A CA 13
ATOM 19172 C C . LYS A 1 2 ? 6.077 -0.315 -2.072 1.00 54.34 2 LYS A C 13
ATOM 19173 O O . LYS A 1 2 ? 5.758 -0.695 -3.199 1.00 41.32 2 LYS A O 13
ATOM 19192 N N . VAL A 1 3 ? 6.899 0.708 -1.860 1.00 33.14 3 VAL A N 13
ATOM 19193 C CA . VAL A 1 3 ? 7.488 1.458 -2.963 1.00 34.24 3 VAL A CA 13
ATOM 19194 C C . VAL A 1 3 ? 8.972 1.712 -2.724 1.00 72.31 3 VAL A C 13
ATOM 19195 O O . VAL A 1 3 ? 9.409 1.873 -1.585 1.00 4.14 3 VAL A O 13
ATOM 19208 N N . TYR A 1 4 ? 9.742 1.746 -3.806 1.00 54.40 4 TYR A N 13
ATOM 19209 C CA . TYR A 1 4 ? 11.178 1.979 -3.715 1.00 21.12 4 TYR A CA 13
ATOM 19210 C C . TYR A 1 4 ? 11.637 2.975 -4.776 1.00 22.52 4 TYR A C 13
ATOM 19211 O O . TYR A 1 4 ? 11.486 2.737 -5.974 1.00 61.42 4 TYR A O 13
ATOM 19229 N N . VAL A 1 5 ? 12.200 4.092 -4.326 1.00 32.44 5 VAL A N 13
ATOM 19230 C CA . VAL A 1 5 ? 12.684 5.124 -5.234 1.00 75.05 5 VAL A CA 13
ATOM 19231 C C . VAL A 1 5 ? 14.198 5.269 -5.145 1.00 5.21 5 VAL A C 13
ATOM 19232 O O . VAL A 1 5 ? 14.721 5.864 -4.203 1.00 40.14 5 VAL A O 13
ATOM 19245 N N . GLY A 1 6 ? 14.900 4.721 -6.133 1.00 13.02 6 GLY A N 13
ATOM 19246 C CA . GLY A 1 6 ? 16.349 4.801 -6.147 1.00 74.40 6 GLY A CA 13
ATOM 19247 C C . GLY A 1 6 ? 16.867 5.740 -7.218 1.00 2.03 6 GLY A C 13
ATOM 19248 O O . GLY A 1 6 ? 16.091 6.439 -7.868 1.00 5.21 6 GLY A O 13
ATOM 19252 N N . ASN A 1 7 ? 18.184 5.758 -7.400 1.00 74.54 7 ASN A N 13
ATOM 19253 C CA . ASN A 1 7 ? 18.805 6.620 -8.398 1.00 43.34 7 ASN A CA 13
ATOM 19254 C C . ASN A 1 7 ? 18.527 8.090 -8.096 1.00 65.31 7 ASN A C 13
ATOM 19255 O O . ASN A 1 7 ? 17.776 8.751 -8.814 1.00 4.40 7 ASN A O 13
ATOM 19266 N N . LEU A 1 8 ? 19.138 8.594 -7.030 1.00 3.31 8 LEU A N 13
ATOM 19267 C CA . LEU A 1 8 ? 18.958 9.986 -6.632 1.00 50.21 8 LEU A CA 13
ATOM 19268 C C . LEU A 1 8 ? 20.296 10.631 -6.285 1.00 30.02 8 LEU A C 13
ATOM 19269 O O . LEU A 1 8 ? 20.978 10.207 -5.353 1.00 33.24 8 LEU A O 13
ATOM 19285 N N . GLY A 1 9 ? 20.665 11.661 -7.041 1.00 31.15 9 GLY A N 13
ATOM 19286 C CA . GLY A 1 9 ? 21.919 12.349 -6.796 1.00 12.24 9 GLY A CA 13
ATOM 19287 C C . GLY A 1 9 ? 22.178 13.456 -7.799 1.00 23.25 9 GLY A C 13
ATOM 19288 O O . GLY A 1 9 ? 23.143 13.399 -8.563 1.00 35.14 9 GLY A O 13
ATOM 19292 N N . THR A 1 10 ? 21.315 14.467 -7.799 1.00 32.30 10 THR A N 13
ATOM 19293 C CA . THR A 1 10 ? 21.453 15.590 -8.717 1.00 63.23 10 THR A CA 13
ATOM 19294 C C . THR A 1 10 ? 20.390 16.650 -8.454 1.00 3.15 10 THR A C 13
ATOM 19295 O O . THR A 1 10 ? 19.814 17.211 -9.385 1.00 21.42 10 THR A O 13
ATOM 19306 N N . GLY A 1 11 ? 20.135 16.921 -7.177 1.00 43.30 11 GLY A N 13
ATOM 19307 C CA . GLY A 1 11 ? 19.142 17.915 -6.814 1.00 33.21 11 GLY A CA 13
ATOM 19308 C C . GLY A 1 11 ? 17.747 17.329 -6.710 1.00 43.45 11 GLY A C 13
ATOM 19309 O O . GLY A 1 11 ? 16.765 18.063 -6.602 1.00 43.13 11 GLY A O 13
ATOM 19313 N N . ALA A 1 12 ? 17.660 16.004 -6.745 1.00 73.33 12 ALA A N 13
ATOM 19314 C CA . ALA A 1 12 ? 16.375 15.320 -6.654 1.00 44.43 12 ALA A CA 13
ATOM 19315 C C . ALA A 1 12 ? 16.408 14.229 -5.589 1.00 44.35 12 ALA A C 13
ATOM 19316 O O . ALA A 1 12 ? 16.991 13.166 -5.795 1.00 24.54 12 ALA A O 13
ATOM 19323 N N . GLY A 1 13 ? 15.779 14.501 -4.450 1.00 52.13 13 GLY A N 13
ATOM 19324 C CA . GLY A 1 13 ? 15.749 13.533 -3.370 1.00 21.32 13 GLY A CA 13
ATOM 19325 C C . GLY A 1 13 ? 14.450 13.573 -2.590 1.00 53.33 13 GLY A C 13
ATOM 19326 O O . GLY A 1 13 ? 13.370 13.413 -3.160 1.00 32.14 13 GLY A O 13
ATOM 19330 N N . LYS A 1 14 ? 14.552 13.787 -1.283 1.00 23.41 14 LYS A N 13
ATOM 19331 C CA . LYS A 1 14 ? 13.377 13.847 -0.423 1.00 12.55 14 LYS A CA 13
ATOM 19332 C C . LYS A 1 14 ? 12.337 14.809 -0.989 1.00 41.10 14 LYS A C 13
ATOM 19333 O O . LYS A 1 14 ? 11.181 14.440 -1.191 1.00 10.10 14 LYS A O 13
ATOM 19352 N N . GLY A 1 15 ? 12.757 16.044 -1.245 1.00 1.51 15 GLY A N 13
ATOM 19353 C CA . GLY A 1 15 ? 11.850 17.039 -1.787 1.00 40.11 15 GLY A CA 13
ATOM 19354 C C . GLY A 1 15 ? 11.296 16.642 -3.141 1.00 65.02 15 GLY A C 13
ATOM 19355 O O . GLY A 1 15 ? 10.115 16.844 -3.419 1.00 32.35 15 GLY A O 13
ATOM 19359 N N . GLU A 1 16 ? 12.153 16.077 -3.987 1.00 0.34 16 GLU A N 13
ATOM 19360 C CA . GLU A 1 16 ? 11.742 15.654 -5.320 1.00 62.21 16 GLU A CA 13
ATOM 19361 C C . GLU A 1 16 ? 10.670 14.571 -5.241 1.00 23.43 16 GLU A C 13
ATOM 19362 O O . GLU A 1 16 ? 9.573 14.726 -5.779 1.00 3.01 16 GLU A O 13
ATOM 19374 N N . LEU A 1 17 ? 10.996 13.473 -4.567 1.00 13.13 17 LEU A N 13
ATOM 19375 C CA . LEU A 1 17 ? 10.062 12.362 -4.416 1.00 52.45 17 LEU A CA 13
ATOM 19376 C C . LEU A 1 17 ? 8.834 12.788 -3.617 1.00 62.52 17 LEU A C 13
ATOM 19377 O O . LEU A 1 17 ? 7.744 12.248 -3.803 1.00 50.23 17 LEU A O 13
ATOM 19393 N N . GLU A 1 18 ? 9.020 13.759 -2.729 1.00 31.01 18 GLU A N 13
ATOM 19394 C CA . GLU A 1 18 ? 7.926 14.257 -1.903 1.00 24.02 18 GLU A CA 13
ATOM 19395 C C . GLU A 1 18 ? 6.865 14.940 -2.760 1.00 14.33 18 GLU A C 13
ATOM 19396 O O . GLU A 1 18 ? 5.684 14.597 -2.695 1.00 62.53 18 GLU A O 13
ATOM 19408 N N . ARG A 1 19 ? 7.293 15.910 -3.561 1.00 24.00 19 ARG A N 13
ATOM 19409 C CA . ARG A 1 19 ? 6.380 16.643 -4.429 1.00 44.24 19 ARG A CA 13
ATOM 19410 C C . ARG A 1 19 ? 5.758 15.717 -5.470 1.00 34.34 19 ARG A C 13
ATOM 19411 O O . ARG A 1 19 ? 4.572 15.826 -5.783 1.00 5.15 19 ARG A O 13
ATOM 19432 N N . ALA A 1 20 ? 6.565 14.805 -6.002 1.00 3.31 20 ALA A N 13
ATOM 19433 C CA . ALA A 1 20 ? 6.093 13.859 -7.005 1.00 44.23 20 ALA A CA 13
ATOM 19434 C C . ALA A 1 20 ? 5.018 12.942 -6.432 1.00 42.14 20 ALA A C 13
ATOM 19435 O O . ALA A 1 20 ? 3.859 12.995 -6.844 1.00 62.22 20 ALA A O 13
ATOM 19442 N N . PHE A 1 21 ? 5.410 12.101 -5.481 1.00 11.23 21 PHE A N 13
ATOM 19443 C CA . PHE A 1 21 ? 4.479 11.171 -4.852 1.00 64.34 21 PHE A CA 13
ATOM 19444 C C . PHE A 1 21 ? 3.228 11.897 -4.368 1.00 1.14 21 PHE A C 13
ATOM 19445 O O . PHE A 1 21 ? 2.106 11.454 -4.612 1.00 40.03 21 PHE A O 13
ATOM 19462 N N . SER A 1 22 ? 3.430 13.015 -3.678 1.00 50.41 22 SER A N 13
ATOM 19463 C CA . SER A 1 22 ? 2.319 13.802 -3.154 1.00 62.35 22 SER A CA 13
ATOM 19464 C C . SER A 1 22 ? 1.409 14.275 -4.284 1.00 11.13 22 SER A C 13
ATOM 19465 O O . SER A 1 22 ? 0.184 14.243 -4.163 1.00 50.34 22 SER A O 13
ATOM 19473 N N . TYR A 1 23 ? 2.017 14.714 -5.380 1.00 73.22 23 TYR A N 13
ATOM 19474 C CA . TYR A 1 23 ? 1.263 15.197 -6.531 1.00 35.51 23 TYR A CA 13
ATOM 19475 C C . TYR A 1 23 ? 0.344 14.107 -7.077 1.00 4.04 23 TYR A C 13
ATOM 19476 O O . TYR A 1 23 ? -0.814 14.363 -7.407 1.00 44.23 23 TYR A O 13
ATOM 19494 N N . TYR A 1 24 ? 0.870 12.891 -7.167 1.00 61.50 24 TYR A N 13
ATOM 19495 C CA . TYR A 1 24 ? 0.100 11.761 -7.674 1.00 31.11 24 TYR A CA 13
ATOM 19496 C C . TYR A 1 24 ? -0.964 11.332 -6.668 1.00 61.31 24 TYR A C 13
ATOM 19497 O O . TYR A 1 24 ? -2.065 10.933 -7.044 1.00 73.12 24 TYR A O 13
ATOM 19515 N N . GLY A 1 25 ? -0.625 11.418 -5.385 1.00 72.31 25 GLY A N 13
ATOM 19516 C CA . GLY A 1 25 ? -1.561 11.036 -4.344 1.00 21.23 25 GLY A CA 13
ATOM 19517 C C . GLY A 1 25 ? -0.903 10.932 -2.982 1.00 65.03 25 GLY A C 13
ATOM 19518 O O . GLY A 1 25 ? 0.312 10.766 -2.867 1.00 70.14 25 GLY A O 13
ATOM 19522 N N . PRO A 1 26 ? -1.714 11.033 -1.919 1.00 60.40 26 PRO A N 13
ATOM 19523 C CA . PRO A 1 26 ? -1.225 10.953 -0.539 1.00 63.05 26 PRO A CA 13
ATOM 19524 C C . PRO A 1 26 ? -0.755 9.550 -0.171 1.00 63.12 26 PRO A C 13
ATOM 19525 O O . PRO A 1 26 ? -1.556 8.619 -0.081 1.00 15.10 26 PRO A O 13
ATOM 19536 N N . LEU A 1 27 ? 0.549 9.404 0.041 1.00 15.31 27 LEU A N 13
ATOM 19537 C CA . LEU A 1 27 ? 1.126 8.114 0.401 1.00 73.33 27 LEU A CA 13
ATOM 19538 C C . LEU A 1 27 ? 1.081 7.899 1.910 1.00 32.41 27 LEU A C 13
ATOM 19539 O O . LEU A 1 27 ? 0.583 8.745 2.653 1.00 23.21 27 LEU A O 13
ATOM 19555 N N . ARG A 1 28 ? 1.605 6.762 2.357 1.00 44.05 28 ARG A N 13
ATOM 19556 C CA . ARG A 1 28 ? 1.626 6.436 3.777 1.00 1.34 28 ARG A CA 13
ATOM 19557 C C . ARG A 1 28 ? 2.802 7.114 4.474 1.00 45.44 28 ARG A C 13
ATOM 19558 O O . ARG A 1 28 ? 2.636 7.767 5.504 1.00 1.54 28 ARG A O 13
ATOM 19579 N N . THR A 1 29 ? 3.993 6.955 3.904 1.00 71.33 29 THR A N 13
ATOM 19580 C CA . THR A 1 29 ? 5.197 7.549 4.470 1.00 42.34 29 THR A CA 13
ATOM 19581 C C . THR A 1 29 ? 6.332 7.568 3.452 1.00 72.33 29 THR A C 13
ATOM 19582 O O . THR A 1 29 ? 6.272 6.887 2.428 1.00 53.24 29 THR A O 13
ATOM 19593 N N . VAL A 1 30 ? 7.367 8.351 3.740 1.00 33.41 30 VAL A N 13
ATOM 19594 C CA . VAL A 1 30 ? 8.517 8.456 2.850 1.00 12.02 30 VAL A CA 13
ATOM 19595 C C . VAL A 1 30 ? 9.819 8.212 3.604 1.00 22.11 30 VAL A C 13
ATOM 19596 O O . VAL A 1 30 ? 9.948 8.572 4.774 1.00 34.12 30 VAL A O 13
ATOM 19609 N N . TRP A 1 31 ? 10.782 7.599 2.926 1.00 25.20 31 TRP A N 13
ATOM 19610 C CA . TRP A 1 31 ? 12.077 7.307 3.532 1.00 34.31 31 TRP A CA 13
ATOM 19611 C C . TRP A 1 31 ? 13.192 7.375 2.494 1.00 14.44 31 TRP A C 13
ATOM 19612 O O . TRP A 1 31 ? 12.969 7.112 1.312 1.00 15.14 31 TRP A O 13
ATOM 19633 N N . ILE A 1 32 ? 14.391 7.730 2.943 1.00 32.04 32 ILE A N 13
ATOM 19634 C CA . ILE A 1 32 ? 15.540 7.831 2.053 1.00 41.43 32 ILE A CA 13
ATOM 19635 C C . ILE A 1 32 ? 16.793 7.256 2.704 1.00 31.41 32 ILE A C 13
ATOM 19636 O O . ILE A 1 32 ? 17.013 7.421 3.903 1.00 22.04 32 ILE A O 13
ATOM 19652 N N . ALA A 1 33 ? 17.612 6.580 1.904 1.00 12.14 33 ALA A N 13
ATOM 19653 C CA . ALA A 1 33 ? 18.845 5.983 2.402 1.00 51.01 33 ALA A CA 13
ATOM 19654 C C . ALA A 1 33 ? 20.063 6.777 1.944 1.00 43.24 33 ALA A C 13
ATOM 19655 O O . ALA A 1 33 ? 20.463 6.703 0.781 1.00 12.54 33 ALA A O 13
ATOM 19662 N N . ARG A 1 34 ? 20.649 7.537 2.864 1.00 62.35 34 ARG A N 13
ATOM 19663 C CA . ARG A 1 34 ? 21.821 8.346 2.553 1.00 41.24 34 ARG A CA 13
ATOM 19664 C C . ARG A 1 34 ? 23.067 7.474 2.427 1.00 33.20 34 ARG A C 13
ATOM 19665 O O . ARG A 1 34 ? 24.034 7.847 1.765 1.00 51.51 34 ARG A O 13
ATOM 19686 N N . ASN A 1 35 ? 23.035 6.310 3.068 1.00 31.01 35 ASN A N 13
ATOM 19687 C CA . ASN A 1 35 ? 24.162 5.385 3.029 1.00 34.20 35 ASN A CA 13
ATOM 19688 C C . ASN A 1 35 ? 24.633 5.161 1.595 1.00 14.42 35 ASN A C 13
ATOM 19689 O O . ASN A 1 35 ? 25.774 5.453 1.238 1.00 41.12 35 ASN A O 13
ATOM 19700 N N . PRO A 1 36 ? 23.733 4.632 0.753 1.00 62.13 36 PRO A N 13
ATOM 19701 C CA . PRO A 1 36 ? 24.033 4.359 -0.656 1.00 21.40 36 PRO A CA 13
ATOM 19702 C C . PRO A 1 36 ? 24.192 5.636 -1.473 1.00 41.12 36 PRO A C 13
ATOM 19703 O O . PRO A 1 36 ? 23.873 6.735 -1.020 1.00 1.51 36 PRO A O 13
ATOM 19714 N N . PRO A 1 37 ? 24.697 5.491 -2.708 1.00 15.05 37 PRO A N 13
ATOM 19715 C CA . PRO A 1 37 ? 24.908 6.623 -3.614 1.00 42.24 37 PRO A CA 13
ATOM 19716 C C . PRO A 1 37 ? 23.596 7.218 -4.114 1.00 44.54 37 PRO A C 13
ATOM 19717 O O . PRO A 1 37 ? 23.564 8.342 -4.613 1.00 52.54 37 PRO A O 13
ATOM 19728 N N . GLY A 1 38 ? 22.515 6.457 -3.977 1.00 23.34 38 GLY A N 13
ATOM 19729 C CA . GLY A 1 38 ? 21.215 6.927 -4.419 1.00 24.51 38 GLY A CA 13
ATOM 19730 C C . GLY A 1 38 ? 20.147 5.855 -4.321 1.00 5.34 38 GLY A C 13
ATOM 19731 O O . GLY A 1 38 ? 19.800 5.222 -5.317 1.00 73.24 38 GLY A O 13
ATOM 19735 N N . PHE A 1 39 ? 19.626 5.650 -3.115 1.00 43.55 39 PHE A N 13
ATOM 19736 C CA . PHE A 1 39 ? 18.593 4.646 -2.890 1.00 3.21 39 PHE A CA 13
ATOM 19737 C C . PHE A 1 39 ? 17.623 5.099 -1.803 1.00 31.22 39 PHE A C 13
ATOM 19738 O O . PHE A 1 39 ? 18.023 5.362 -0.669 1.00 72.31 39 PHE A O 13
ATOM 19755 N N . ALA A 1 40 ? 16.345 5.188 -2.158 1.00 64.32 40 ALA A N 13
ATOM 19756 C CA . ALA A 1 40 ? 15.317 5.607 -1.214 1.00 22.12 40 ALA A CA 13
ATOM 19757 C C . ALA A 1 40 ? 14.122 4.660 -1.247 1.00 43.01 40 ALA A C 13
ATOM 19758 O O . ALA A 1 40 ? 13.931 3.920 -2.212 1.00 71.40 40 ALA A O 13
ATOM 19765 N N . PHE A 1 41 ? 13.321 4.688 -0.187 1.00 43.12 41 PHE A N 13
ATOM 19766 C CA . PHE A 1 41 ? 12.145 3.831 -0.095 1.00 24.44 41 PHE A CA 13
ATOM 19767 C C . PHE A 1 41 ? 10.911 4.640 0.290 1.00 13.44 41 PHE A C 13
ATOM 19768 O O . PHE A 1 41 ? 10.999 5.606 1.048 1.00 4.44 41 PHE A O 13
ATOM 19785 N N . VAL A 1 42 ? 9.759 4.239 -0.238 1.00 51.54 42 VAL A N 13
ATOM 19786 C CA . VAL A 1 42 ? 8.505 4.926 0.049 1.00 4.42 42 VAL A CA 13
ATOM 19787 C C . VAL A 1 42 ? 7.371 3.931 0.268 1.00 41.53 42 VAL A C 13
ATOM 19788 O O . VAL A 1 42 ? 7.352 2.856 -0.331 1.00 1.44 42 VAL A O 13
ATOM 19801 N N . GLU A 1 43 ? 6.427 4.298 1.129 1.00 50.44 43 GLU A N 13
ATOM 19802 C CA . GLU A 1 43 ? 5.289 3.437 1.426 1.00 33.10 43 GLU A CA 13
ATOM 19803 C C . GLU A 1 43 ? 3.980 4.102 1.010 1.00 32.20 43 GLU A C 13
ATOM 19804 O O . GLU A 1 43 ? 3.645 5.189 1.482 1.00 30.52 43 GLU A O 13
ATOM 19816 N N . PHE A 1 44 ? 3.244 3.442 0.122 1.00 35.54 44 PHE A N 13
ATOM 19817 C CA . PHE A 1 44 ? 1.972 3.968 -0.359 1.00 51.23 44 PHE A CA 13
ATOM 19818 C C . PHE A 1 44 ? 0.800 3.263 0.317 1.00 11.34 44 PHE A C 13
ATOM 19819 O O . PHE A 1 44 ? 0.657 2.045 0.222 1.00 73.03 44 PHE A O 13
ATOM 19836 N N . GLU A 1 45 ? -0.035 4.040 1.001 1.00 22.45 45 GLU A N 13
ATOM 19837 C CA . GLU A 1 45 ? -1.193 3.489 1.695 1.00 13.44 45 GLU A CA 13
ATOM 19838 C C . GLU A 1 45 ? -2.013 2.600 0.765 1.00 23.41 45 GLU A C 13
ATOM 19839 O O . GLU A 1 45 ? -2.599 1.606 1.196 1.00 41.31 45 GLU A O 13
ATOM 19851 N N . ASP A 1 46 ? -2.049 2.964 -0.512 1.00 22.31 46 ASP A N 13
ATOM 19852 C CA . ASP A 1 46 ? -2.795 2.199 -1.504 1.00 55.12 46 ASP A CA 13
ATOM 19853 C C . ASP A 1 46 ? -1.900 1.810 -2.677 1.00 14.23 46 ASP A C 13
ATOM 19854 O O . ASP A 1 46 ? -0.969 2.527 -3.043 1.00 54.53 46 ASP A O 13
ATOM 19863 N N . PRO A 1 47 ? -2.186 0.647 -3.279 1.00 75.44 47 PRO A N 13
ATOM 19864 C CA . PRO A 1 47 ? -1.419 0.136 -4.419 1.00 23.42 47 PRO A CA 13
ATOM 19865 C C . PRO A 1 47 ? -1.641 0.958 -5.683 1.00 75.15 47 PRO A C 13
ATOM 19866 O O . PRO A 1 47 ? -0.694 1.278 -6.402 1.00 33.11 47 PRO A O 13
ATOM 19877 N N . ARG A 1 48 ? -2.899 1.297 -5.949 1.00 44.24 48 ARG A N 13
ATOM 19878 C CA . ARG A 1 48 ? -3.245 2.082 -7.128 1.00 71.02 48 ARG A CA 13
ATOM 19879 C C . ARG A 1 48 ? -2.363 3.322 -7.234 1.00 44.24 48 ARG A C 13
ATOM 19880 O O . ARG A 1 48 ? -1.820 3.621 -8.298 1.00 62.13 48 ARG A O 13
ATOM 19901 N N . ASP A 1 49 ? -2.225 4.040 -6.125 1.00 43.43 49 ASP A N 13
ATOM 19902 C CA . ASP A 1 49 ? -1.408 5.248 -6.093 1.00 41.01 49 ASP A CA 13
ATOM 19903 C C . ASP A 1 49 ? 0.051 4.926 -6.400 1.00 22.40 49 ASP A C 13
ATOM 19904 O O . ASP A 1 49 ? 0.750 5.713 -7.038 1.00 20.52 49 ASP A O 13
ATOM 19913 N N . ALA A 1 50 ? 0.504 3.764 -5.941 1.00 24.24 50 ALA A N 13
ATOM 19914 C CA . ALA A 1 50 ? 1.880 3.337 -6.167 1.00 13.12 50 ALA A CA 13
ATOM 19915 C C . ALA A 1 50 ? 2.108 2.974 -7.630 1.00 61.21 50 ALA A C 13
ATOM 19916 O O . ALA A 1 50 ? 3.159 3.274 -8.196 1.00 73.42 50 ALA A O 13
ATOM 19923 N N . GLU A 1 51 ? 1.118 2.326 -8.236 1.00 12.11 51 GLU A N 13
ATOM 19924 C CA . GLU A 1 51 ? 1.213 1.921 -9.633 1.00 62.14 51 GLU A CA 13
ATOM 19925 C C . GLU A 1 51 ? 1.251 3.139 -10.552 1.00 11.24 51 GLU A C 13
ATOM 19926 O O . GLU A 1 51 ? 2.076 3.219 -11.462 1.00 24.35 51 GLU A O 13
ATOM 19938 N N . ASP A 1 52 ? 0.351 4.085 -10.306 1.00 42.35 52 ASP A N 13
ATOM 19939 C CA . ASP A 1 52 ? 0.281 5.300 -11.110 1.00 51.21 52 ASP A CA 13
ATOM 19940 C C . ASP A 1 52 ? 1.486 6.197 -10.846 1.00 23.01 52 ASP A C 13
ATOM 19941 O O . ASP A 1 52 ? 1.984 6.867 -11.750 1.00 71.03 52 ASP A O 13
ATOM 19950 N N . ALA A 1 53 ? 1.950 6.205 -9.600 1.00 70.24 53 ALA A N 13
ATOM 19951 C CA . ALA A 1 53 ? 3.097 7.018 -9.218 1.00 2.35 53 ALA A CA 13
ATOM 19952 C C . ALA A 1 53 ? 4.390 6.448 -9.790 1.00 63.03 53 ALA A C 13
ATOM 19953 O O . ALA A 1 53 ? 5.152 7.153 -10.452 1.00 5.35 53 ALA A O 13
ATOM 19960 N N . VAL A 1 54 ? 4.632 5.167 -9.532 1.00 23.24 54 VAL A N 13
ATOM 19961 C CA . VAL A 1 54 ? 5.833 4.501 -10.022 1.00 4.41 54 VAL A CA 13
ATOM 19962 C C . VAL A 1 54 ? 5.887 4.517 -11.545 1.00 45.54 54 VAL A C 13
ATOM 19963 O O . VAL A 1 54 ? 6.934 4.782 -12.137 1.00 25.52 54 VAL A O 13
ATOM 19976 N N . ARG A 1 55 ? 4.752 4.234 -12.175 1.00 62.33 55 ARG A N 13
ATOM 19977 C CA . ARG A 1 55 ? 4.670 4.215 -13.631 1.00 21.32 55 ARG A CA 13
ATOM 19978 C C . ARG A 1 55 ? 4.849 5.618 -14.204 1.00 24.53 55 ARG A C 13
ATOM 19979 O O . ARG A 1 55 ? 5.453 5.795 -15.261 1.00 22.12 55 ARG A O 13
ATOM 20000 N N . GLY A 1 56 ? 4.320 6.612 -13.498 1.00 34.02 56 GLY A N 13
ATOM 20001 C CA . GLY A 1 56 ? 4.431 7.986 -13.952 1.00 22.21 56 GLY A CA 13
ATOM 20002 C C . GLY A 1 56 ? 5.828 8.546 -13.768 1.00 33.34 56 GLY A C 13
ATOM 20003 O O . GLY A 1 56 ? 6.361 9.210 -14.657 1.00 52.32 56 GLY A O 13
ATOM 20007 N N . LEU A 1 57 ? 6.422 8.279 -12.610 1.00 1.12 57 LEU A N 13
ATOM 20008 C CA . LEU A 1 57 ? 7.765 8.763 -12.310 1.00 65.43 57 LEU A CA 13
ATOM 20009 C C . LEU A 1 57 ? 8.811 8.002 -13.120 1.00 11.03 57 LEU A C 13
ATOM 20010 O O . LEU A 1 57 ? 9.709 8.601 -13.712 1.00 55.30 57 LEU A O 13
ATOM 20026 N N . ASP A 1 58 ? 8.687 6.680 -13.142 1.00 60.40 58 ASP A N 13
ATOM 20027 C CA . ASP A 1 58 ? 9.619 5.837 -13.882 1.00 23.33 58 ASP A CA 13
ATOM 20028 C C . ASP A 1 58 ? 9.378 5.948 -15.384 1.00 32.41 58 ASP A C 13
ATOM 20029 O O . ASP A 1 58 ? 10.305 5.826 -16.183 1.00 24.33 58 ASP A O 13
ATOM 20038 N N . GLY A 1 59 ? 8.124 6.179 -15.761 1.00 71.33 59 GLY A N 13
ATOM 20039 C CA . GLY A 1 59 ? 7.783 6.301 -17.167 1.00 33.25 59 GLY A CA 13
ATOM 20040 C C . GLY A 1 59 ? 7.945 7.717 -17.682 1.00 11.24 59 GLY A C 13
ATOM 20041 O O . GLY A 1 59 ? 8.025 7.942 -18.889 1.00 64.45 59 GLY A O 13
ATOM 20045 N N . LYS A 1 60 ? 7.991 8.677 -16.764 1.00 3.01 60 LYS A N 13
ATOM 20046 C CA . LYS A 1 60 ? 8.144 10.080 -17.131 1.00 23.15 60 LYS A CA 13
ATOM 20047 C C . LYS A 1 60 ? 8.817 10.865 -16.009 1.00 51.10 60 LYS A C 13
ATOM 20048 O O . LYS A 1 60 ? 8.282 10.972 -14.905 1.00 40.44 60 LYS A O 13
ATOM 20067 N N . VAL A 1 61 ? 9.992 11.414 -16.299 1.00 63.14 61 VAL A N 13
ATOM 20068 C CA . VAL A 1 61 ? 10.737 12.192 -15.316 1.00 74.31 61 VAL A CA 13
ATOM 20069 C C . VAL A 1 61 ? 9.840 13.219 -14.635 1.00 53.31 61 VAL A C 13
ATOM 20070 O O . VAL A 1 61 ? 8.881 13.713 -15.230 1.00 61.52 61 VAL A O 13
ATOM 20083 N N . ILE A 1 62 ? 10.158 13.538 -13.385 1.00 34.10 62 ILE A N 13
ATOM 20084 C CA . ILE A 1 62 ? 9.381 14.508 -12.623 1.00 43.45 62 ILE A CA 13
ATOM 20085 C C . ILE A 1 62 ? 10.232 15.716 -12.243 1.00 33.54 62 ILE A C 13
ATOM 20086 O O . ILE A 1 62 ? 11.291 15.573 -11.631 1.00 43.12 62 ILE A O 13
ATOM 20102 N N . CYS A 1 63 ? 9.760 16.903 -12.606 1.00 70.23 63 CYS A N 13
ATOM 20103 C CA . CYS A 1 63 ? 10.477 18.136 -12.302 1.00 13.22 63 CYS A CA 13
ATOM 20104 C C . CYS A 1 63 ? 11.952 18.013 -12.670 1.00 33.15 63 CYS A C 13
ATOM 20105 O O . CYS A 1 63 ? 12.826 18.465 -11.932 1.00 10.24 63 CYS A O 13
ATOM 20113 N N . GLY A 1 64 ? 12.221 17.395 -13.816 1.00 1.22 64 GLY A N 13
ATOM 20114 C CA . GLY A 1 64 ? 13.592 17.221 -14.261 1.00 15.53 64 GLY A CA 13
ATOM 20115 C C . GLY A 1 64 ? 14.339 16.184 -13.446 1.00 14.53 64 GLY A C 13
ATOM 20116 O O . GLY A 1 64 ? 15.546 16.301 -13.238 1.00 22.32 64 GLY A O 13
ATOM 20120 N N . SER A 1 65 ? 13.619 15.168 -12.981 1.00 52.04 65 SER A N 13
ATOM 20121 C CA . SER A 1 65 ? 14.220 14.109 -12.180 1.00 21.24 65 SER A CA 13
ATOM 20122 C C . SER A 1 65 ? 13.900 12.737 -12.764 1.00 72.53 65 SER A C 13
ATOM 20123 O O . SER A 1 65 ? 12.808 12.204 -12.565 1.00 53.31 65 SER A O 13
ATOM 20131 N N . ARG A 1 66 ? 14.860 12.169 -13.487 1.00 3.42 66 ARG A N 13
ATOM 20132 C CA . ARG A 1 66 ? 14.681 10.860 -14.102 1.00 64.21 66 ARG A CA 13
ATOM 20133 C C . ARG A 1 66 ? 15.077 9.747 -13.136 1.00 71.22 66 ARG A C 13
ATOM 20134 O O . ARG A 1 66 ? 15.828 8.839 -13.492 1.00 43.15 66 ARG A O 13
ATOM 20155 N N . VAL A 1 67 ? 14.566 9.824 -11.911 1.00 70.34 67 VAL A N 13
ATOM 20156 C CA . VAL A 1 67 ? 14.865 8.823 -10.894 1.00 50.10 67 VAL A CA 13
ATOM 20157 C C . VAL A 1 67 ? 14.349 7.449 -11.306 1.00 54.11 67 VAL A C 13
ATOM 20158 O O . VAL A 1 67 ? 13.604 7.320 -12.278 1.00 10.40 67 VAL A O 13
ATOM 20171 N N . ARG A 1 68 ? 14.749 6.425 -10.560 1.00 74.41 68 ARG A N 13
ATOM 20172 C CA . ARG A 1 68 ? 14.327 5.059 -10.848 1.00 52.11 68 ARG A CA 13
ATOM 20173 C C . ARG A 1 68 ? 13.509 4.488 -9.694 1.00 33.23 68 ARG A C 13
ATOM 20174 O O . ARG A 1 68 ? 14.055 4.120 -8.654 1.00 3.33 68 ARG A O 13
ATOM 20195 N N . VAL A 1 69 ? 12.195 4.417 -9.884 1.00 60.24 69 VAL A N 13
ATOM 20196 C CA . VAL A 1 69 ? 11.301 3.890 -8.860 1.00 2.00 69 VAL A CA 13
ATOM 20197 C C . VAL A 1 69 ? 10.716 2.546 -9.280 1.00 14.44 69 VAL A C 13
ATOM 20198 O O . VAL A 1 69 ? 10.405 2.333 -10.451 1.00 25.40 69 VAL A O 13
ATOM 20211 N N . GLU A 1 70 ? 10.567 1.644 -8.314 1.00 51.44 70 GLU A N 13
ATOM 20212 C CA . GLU A 1 70 ? 10.018 0.321 -8.585 1.00 24.32 70 GLU A CA 13
ATOM 20213 C C . GLU A 1 70 ? 9.153 -0.157 -7.422 1.00 71.45 70 GLU A C 13
ATOM 20214 O O . GLU A 1 70 ? 9.196 0.406 -6.328 1.00 42.52 70 GLU A O 13
ATOM 20226 N N . LEU A 1 71 ? 8.367 -1.200 -7.668 1.00 10.13 71 LEU A N 13
ATOM 20227 C CA . LEU A 1 71 ? 7.490 -1.755 -6.643 1.00 0.15 71 LEU A CA 13
ATOM 20228 C C . LEU A 1 71 ? 8.002 -3.109 -6.163 1.00 21.23 71 LEU A C 13
ATOM 20229 O O . LEU A 1 71 ? 7.962 -4.095 -6.898 1.00 61.34 71 LEU A O 13
ATOM 20245 N N . SER A 1 72 ? 8.481 -3.150 -4.924 1.00 3.34 72 SER A N 13
ATOM 20246 C CA . SER A 1 72 ? 9.003 -4.383 -4.346 1.00 12.24 72 SER A CA 13
ATOM 20247 C C . SER A 1 72 ? 7.893 -5.416 -4.177 1.00 52.15 72 SER A C 13
ATOM 20248 O O . SER A 1 72 ? 8.146 -6.621 -4.167 1.00 33.15 72 SER A O 13
ATOM 20256 N N . THR A 1 73 ? 6.660 -4.935 -4.046 1.00 62.04 73 THR A N 13
ATOM 20257 C CA . THR A 1 73 ? 5.511 -5.815 -3.877 1.00 54.35 73 THR A CA 13
ATOM 20258 C C . THR A 1 73 ? 4.257 -5.205 -4.493 1.00 54.14 73 THR A C 13
ATOM 20259 O O . THR A 1 73 ? 3.979 -4.020 -4.315 1.00 13.11 73 THR A O 13
ATOM 20270 N N . GLY A 1 74 ? 3.501 -6.024 -5.219 1.00 41.44 74 GLY A N 13
ATOM 20271 C CA . GLY A 1 74 ? 2.285 -5.546 -5.850 1.00 75.24 74 GLY A CA 13
ATOM 20272 C C . GLY A 1 74 ? 2.498 -5.154 -7.299 1.00 2.42 74 GLY A C 13
ATOM 20273 O O . GLY A 1 74 ? 1.751 -4.343 -7.846 1.00 34.52 74 GLY A O 13
ATOM 20277 N N . MET A 1 75 ? 3.523 -5.728 -7.921 1.00 15.10 75 MET A N 13
ATOM 20278 C CA . MET A 1 75 ? 3.832 -5.432 -9.315 1.00 64.40 75 MET A CA 13
ATOM 20279 C C . MET A 1 75 ? 4.032 -6.718 -10.112 1.00 2.32 75 MET A C 13
ATOM 20280 O O . MET A 1 75 ? 5.149 -7.213 -10.267 1.00 34.12 75 MET A O 13
ATOM 20294 N N . PRO A 1 76 ? 2.926 -7.272 -10.630 1.00 20.14 76 PRO A N 13
ATOM 20295 C CA . PRO A 1 76 ? 2.955 -8.507 -11.419 1.00 54.11 76 PRO A CA 13
ATOM 20296 C C . PRO A 1 76 ? 3.611 -8.309 -12.781 1.00 63.01 76 PRO A C 13
ATOM 20297 O O . PRO A 1 76 ? 3.141 -7.518 -13.598 1.00 53.34 76 PRO A O 13
ATOM 20308 N N . ARG A 1 77 ? 4.700 -9.033 -13.019 1.00 21.14 77 ARG A N 13
ATOM 20309 C CA . ARG A 1 77 ? 5.422 -8.936 -14.282 1.00 35.02 77 ARG A CA 13
ATOM 20310 C C . ARG A 1 77 ? 5.964 -10.298 -14.704 1.00 62.20 77 ARG A C 13
ATOM 20311 O O . ARG A 1 77 ? 5.875 -11.272 -13.956 1.00 51.00 77 ARG A O 13
ATOM 20332 N N . ARG A 1 78 ? 6.526 -10.359 -15.907 1.00 52.30 78 ARG A N 13
ATOM 20333 C CA . ARG A 1 78 ? 7.081 -11.601 -16.429 1.00 60.44 78 ARG A CA 13
ATOM 20334 C C . ARG A 1 78 ? 8.565 -11.718 -16.093 1.00 13.14 78 ARG A C 13
ATOM 20335 O O . ARG A 1 78 ? 9.033 -12.772 -15.662 1.00 50.14 78 ARG A O 13
ATOM 20356 N N . SER A 1 79 ? 9.299 -10.628 -16.292 1.00 11.11 79 SER A N 13
ATOM 20357 C CA . SER A 1 79 ? 10.730 -10.609 -16.014 1.00 2.14 79 SER A CA 13
ATOM 20358 C C . SER A 1 79 ? 11.095 -9.426 -15.122 1.00 54.53 79 SER A C 13
ATOM 20359 O O . SER A 1 79 ? 10.219 -8.744 -14.588 1.00 45.24 79 SER A O 13
ATOM 20367 N N . ARG A 1 80 ? 12.393 -9.188 -14.966 1.00 71.13 80 ARG A N 13
ATOM 20368 C CA . ARG A 1 80 ? 12.875 -8.088 -14.139 1.00 75.51 80 ARG A CA 13
ATOM 20369 C C . ARG A 1 80 ? 12.239 -8.132 -12.753 1.00 31.35 80 ARG A C 13
ATOM 20370 O O . ARG A 1 80 ? 12.063 -7.100 -12.106 1.00 11.52 80 ARG A O 13
ATOM 20391 N N . PHE A 1 81 ? 11.896 -9.335 -12.302 1.00 40.33 81 PHE A N 13
ATOM 20392 C CA . PHE A 1 81 ? 11.279 -9.513 -10.993 1.00 75.44 81 PHE A CA 13
ATOM 20393 C C . PHE A 1 81 ? 12.161 -10.367 -10.087 1.00 44.44 81 PHE A C 13
ATOM 20394 O O . PHE A 1 81 ? 12.607 -11.446 -10.476 1.00 25.55 81 PHE A O 13
ATOM 20411 N N . ASP A 1 82 ? 12.410 -9.874 -8.879 1.00 53.30 82 ASP A N 13
ATOM 20412 C CA . ASP A 1 82 ? 13.239 -10.590 -7.917 1.00 13.04 82 ASP A CA 13
ATOM 20413 C C . ASP A 1 82 ? 12.384 -11.479 -7.018 1.00 50.43 82 ASP A C 13
ATOM 20414 O O . ASP A 1 82 ? 12.724 -12.635 -6.768 1.00 71.12 82 ASP A O 13
ATOM 20423 N N . ARG A 1 83 ? 11.274 -10.930 -6.535 1.00 40.14 83 ARG A N 13
ATOM 20424 C CA . ARG A 1 83 ? 10.372 -11.672 -5.663 1.00 10.00 83 ARG A CA 13
ATOM 20425 C C . ARG A 1 83 ? 8.941 -11.620 -6.190 1.00 71.21 83 ARG A C 13
ATOM 20426 O O . ARG A 1 83 ? 8.582 -10.766 -7.001 1.00 5.11 83 ARG A O 13
ATOM 20447 N N . PRO A 1 84 ? 8.103 -12.556 -5.720 1.00 53.01 84 PRO A N 13
ATOM 20448 C CA . PRO A 1 84 ? 6.698 -12.638 -6.130 1.00 72.24 84 PRO A CA 13
ATOM 20449 C C . PRO A 1 84 ? 5.867 -11.481 -5.587 1.00 54.02 84 PRO A C 13
ATOM 20450 O O . PRO A 1 84 ? 6.017 -11.062 -4.439 1.00 62.13 84 PRO A O 13
ATOM 20461 N N . PRO A 1 85 ? 4.967 -10.951 -6.429 1.00 43.24 85 PRO A N 13
ATOM 20462 C CA . PRO A 1 85 ? 4.094 -9.835 -6.055 1.00 15.04 85 PRO A CA 13
ATOM 20463 C C . PRO A 1 85 ? 3.040 -10.243 -5.031 1.00 12.54 85 PRO A C 13
ATOM 20464 O O . PRO A 1 85 ? 2.687 -11.417 -4.922 1.00 44.43 85 PRO A O 13
ATOM 20475 N N . ALA A 1 86 ? 2.540 -9.265 -4.281 1.00 62.14 86 ALA A N 13
ATOM 20476 C CA . ALA A 1 86 ? 1.525 -9.522 -3.268 1.00 33.31 86 ALA A CA 13
ATOM 20477 C C . ALA A 1 86 ? 0.122 -9.422 -3.858 1.00 2.40 86 ALA A C 13
ATOM 20478 O O . ALA A 1 86 ? -0.752 -8.761 -3.296 1.00 43.14 86 ALA A O 13
ATOM 20485 N N . ARG A 1 87 ? -0.086 -10.080 -4.993 1.00 63.24 87 ARG A N 13
ATOM 20486 C CA . ARG A 1 87 ? -1.382 -10.063 -5.660 1.00 40.24 87 ARG A CA 13
ATOM 20487 C C . ARG A 1 87 ? -2.178 -11.324 -5.335 1.00 44.42 87 ARG A C 13
ATOM 20488 O O . ARG A 1 87 ? -3.298 -11.249 -4.829 1.00 64.54 87 ARG A O 13
ATOM 20509 N N . ARG A 1 88 ? -1.591 -12.479 -5.630 1.00 34.43 88 ARG A N 13
ATOM 20510 C CA . ARG A 1 88 ? -2.246 -13.756 -5.370 1.00 51.04 88 ARG A CA 13
ATOM 20511 C C . ARG A 1 88 ? -3.602 -13.823 -6.068 1.00 22.25 88 ARG A C 13
ATOM 20512 O O . ARG A 1 88 ? -3.991 -12.899 -6.782 1.00 73.52 88 ARG A O 13
ATOM 20533 N N . LYS A 1 89 ? -4.316 -14.923 -5.855 1.00 75.02 89 LYS A N 13
ATOM 20534 C CA . LYS A 1 89 ? -5.629 -15.112 -6.462 1.00 21.14 89 LYS A CA 13
ATOM 20535 C C . LYS A 1 89 ? -6.595 -14.016 -6.022 1.00 24.43 89 LYS A C 13
ATOM 20536 O O . LYS A 1 89 ? -6.215 -13.094 -5.298 1.00 75.42 89 LYS A O 13
ATOM 20555 N N . LEU A 1 90 ? -7.844 -14.124 -6.461 1.00 44.42 90 LEU A N 13
ATOM 20556 C CA . LEU A 1 90 ? -8.865 -13.142 -6.111 1.00 63.22 90 LEU A CA 13
ATOM 20557 C C . LEU A 1 90 ? -8.427 -11.736 -6.507 1.00 4.21 90 LEU A C 13
ATOM 20558 O O . LEU A 1 90 ? -8.681 -10.769 -5.787 1.00 63.10 90 LEU A O 13
ATOM 20574 N N . LEU A 1 91 ? -7.769 -11.628 -7.656 1.00 72.12 91 LEU A N 13
ATOM 20575 C CA . LEU A 1 91 ? -7.297 -10.339 -8.150 1.00 14.12 91 LEU A CA 13
ATOM 20576 C C . LEU A 1 91 ? -6.622 -10.490 -9.509 1.00 74.33 91 LEU A C 13
ATOM 20577 O O . LEU A 1 91 ? -6.837 -9.683 -10.412 1.00 54.25 91 LEU A O 13
ATOM 20593 N N . GLU A 1 92 ? -5.807 -11.531 -9.647 1.00 32.41 92 GLU A N 13
ATOM 20594 C CA . GLU A 1 92 ? -5.102 -11.789 -10.897 1.00 53.32 92 GLU A CA 13
ATOM 20595 C C . GLU A 1 92 ? -6.075 -12.221 -11.991 1.00 43.51 92 GLU A C 13
ATOM 20596 O O . GLU A 1 92 ? -5.815 -12.030 -13.179 1.00 65.02 92 GLU A O 13
ATOM 20608 N N . VAL A 1 93 ? -7.196 -12.804 -11.581 1.00 74.10 93 VAL A N 13
ATOM 20609 C CA . VAL A 1 93 ? -8.209 -13.263 -12.525 1.00 24.03 93 VAL A CA 13
ATOM 20610 C C . VAL A 1 93 ? -9.296 -12.212 -12.719 1.00 22.03 93 VAL A C 13
ATOM 20611 O O . VAL A 1 93 ? -9.580 -11.422 -11.817 1.00 25.41 93 VAL A O 13
ATOM 20624 N N . LEU A 1 94 ? -9.902 -12.208 -13.901 1.00 12.53 94 LEU A N 13
ATOM 20625 C CA . LEU A 1 94 ? -10.960 -11.253 -14.214 1.00 72.31 94 LEU A CA 13
ATOM 20626 C C . LEU A 1 94 ? -11.665 -11.629 -15.513 1.00 74.53 94 LEU A C 13
ATOM 20627 O O . LEU A 1 94 ? -11.240 -12.543 -16.221 1.00 34.35 94 LEU A O 13
ATOM 20643 N N . PHE A 1 95 ? -12.744 -10.918 -15.823 1.00 10.54 95 PHE A N 13
ATOM 20644 C CA . PHE A 1 95 ? -13.508 -11.176 -17.038 1.00 1.33 95 PHE A CA 13
ATOM 20645 C C . PHE A 1 95 ? -12.611 -11.103 -18.270 1.00 3.22 95 PHE A C 13
ATOM 20646 O O . PHE A 1 95 ? -11.407 -10.872 -18.162 1.00 13.05 95 PHE A O 13
ATOM 20663 N N . ASN A 1 96 ? -13.207 -11.302 -19.441 1.00 23.20 96 ASN A N 13
ATOM 20664 C CA . ASN A 1 96 ? -12.462 -11.260 -20.694 1.00 72.53 96 ASN A CA 13
ATOM 20665 C C . ASN A 1 96 ? -13.339 -10.744 -21.831 1.00 71.10 96 ASN A C 13
ATOM 20666 O O . ASN A 1 96 ? -13.101 -11.047 -22.999 1.00 52.14 96 ASN A O 13
ATOM 20677 N N . GLY A 1 97 ? -14.355 -9.962 -21.479 1.00 41.51 97 GLY A N 13
ATOM 20678 C CA . GLY A 1 97 ? -15.252 -9.415 -22.481 1.00 2.14 97 GLY A CA 13
ATOM 20679 C C . GLY A 1 97 ? -16.187 -10.461 -23.054 1.00 11.10 97 GLY A C 13
ATOM 20680 O O . GLY A 1 97 ? -16.056 -10.877 -24.205 1.00 74.23 97 GLY A O 13
ATOM 20684 N N . PRO A 1 98 ? -17.156 -10.904 -22.239 1.00 54.15 98 PRO A N 13
ATOM 20685 C CA . PRO A 1 98 ? -18.135 -11.914 -22.651 1.00 35.54 98 PRO A CA 13
ATOM 20686 C C . PRO A 1 98 ? -19.117 -11.382 -23.689 1.00 64.25 98 PRO A C 13
ATOM 20687 O O . PRO A 1 98 ? -19.792 -12.153 -24.373 1.00 11.12 98 PRO A O 13
ATOM 20698 N N . LEU A 1 99 ? -19.190 -10.061 -23.804 1.00 54.21 99 LEU A N 13
ATOM 20699 C CA . LEU A 1 99 ? -20.089 -9.425 -24.761 1.00 53.20 99 LEU A CA 13
ATOM 20700 C C . LEU A 1 99 ? -19.412 -9.260 -26.118 1.00 32.31 99 LEU A C 13
ATOM 20701 O O . LEU A 1 99 ? -18.479 -8.471 -26.265 1.00 33.45 99 LEU A O 13
ATOM 20717 N N . GLU A 1 100 ? -19.890 -10.009 -27.107 1.00 14.11 100 GLU A N 13
ATOM 20718 C CA . GLU A 1 100 ? -19.331 -9.944 -28.452 1.00 73.11 100 GLU A CA 13
ATOM 20719 C C . GLU A 1 100 ? -20.104 -8.951 -29.315 1.00 40.31 100 GLU A C 13
ATOM 20720 O O . GLU A 1 100 ? -19.884 -8.859 -30.523 1.00 53.44 100 GLU A O 13
ATOM 20732 N N . HIS A 1 101 ? -21.010 -8.209 -28.686 1.00 74.22 101 HIS A N 13
ATOM 20733 C CA . HIS A 1 101 ? -21.816 -7.222 -29.396 1.00 34.12 101 HIS A CA 13
ATOM 20734 C C . HIS A 1 101 ? -22.622 -7.880 -30.512 1.00 51.32 101 HIS A C 13
ATOM 20735 O O . HIS A 1 101 ? -23.218 -8.940 -30.319 1.00 21.03 101 HIS A O 13
ATOM 20749 N N . MET A 1 1 ? 1.966 -1.757 -2.047 1.00 24.02 1 MET A N 14
ATOM 20750 C CA . MET A 1 1 ? 3.155 -2.460 -2.514 1.00 63.25 1 MET A CA 14
ATOM 20751 C C . MET A 1 1 ? 4.423 -1.716 -2.107 1.00 32.15 1 MET A C 14
ATOM 20752 O O . MET A 1 1 ? 4.375 -0.775 -1.315 1.00 12.44 1 MET A O 14
ATOM 20766 N N . LYS A 1 2 ? 5.556 -2.144 -2.652 1.00 23.33 2 LYS A N 14
ATOM 20767 C CA . LYS A 1 2 ? 6.837 -1.518 -2.346 1.00 23.52 2 LYS A CA 14
ATOM 20768 C C . LYS A 1 2 ? 7.246 -0.548 -3.449 1.00 52.41 2 LYS A C 14
ATOM 20769 O O . LYS A 1 2 ? 6.986 -0.787 -4.628 1.00 61.43 2 LYS A O 14
ATOM 20788 N N . VAL A 1 3 ? 7.888 0.549 -3.058 1.00 72.15 3 VAL A N 14
ATOM 20789 C CA . VAL A 1 3 ? 8.335 1.555 -4.015 1.00 33.33 3 VAL A CA 14
ATOM 20790 C C . VAL A 1 3 ? 9.829 1.821 -3.874 1.00 0.43 3 VAL A C 14
ATOM 20791 O O . VAL A 1 3 ? 10.357 1.883 -2.763 1.00 63.43 3 VAL A O 14
ATOM 20804 N N . TYR A 1 4 ? 10.505 1.980 -5.006 1.00 23.10 4 TYR A N 14
ATOM 20805 C CA . TYR A 1 4 ? 11.940 2.238 -5.009 1.00 43.44 4 TYR A CA 14
ATOM 20806 C C . TYR A 1 4 ? 12.265 3.499 -5.805 1.00 12.34 4 TYR A C 14
ATOM 20807 O O . TYR A 1 4 ? 12.265 3.488 -7.036 1.00 1.33 4 TYR A O 14
ATOM 20825 N N . VAL A 1 5 ? 12.542 4.586 -5.091 1.00 53.11 5 VAL A N 14
ATOM 20826 C CA . VAL A 1 5 ? 12.870 5.856 -5.728 1.00 60.23 5 VAL A CA 14
ATOM 20827 C C . VAL A 1 5 ? 14.345 6.197 -5.546 1.00 72.23 5 VAL A C 14
ATOM 20828 O O . VAL A 1 5 ? 14.770 6.602 -4.466 1.00 3.15 5 VAL A O 14
ATOM 20841 N N . GLY A 1 6 ? 15.121 6.030 -6.613 1.00 23.02 6 GLY A N 14
ATOM 20842 C CA . GLY A 1 6 ? 16.541 6.325 -6.550 1.00 52.13 6 GLY A CA 14
ATOM 20843 C C . GLY A 1 6 ? 16.963 7.362 -7.572 1.00 70.13 6 GLY A C 14
ATOM 20844 O O . GLY A 1 6 ? 16.136 8.124 -8.071 1.00 60.21 6 GLY A O 14
ATOM 20848 N N . ASN A 1 7 ? 18.255 7.392 -7.883 1.00 72.05 7 ASN A N 14
ATOM 20849 C CA . ASN A 1 7 ? 18.786 8.345 -8.851 1.00 52.12 7 ASN A CA 14
ATOM 20850 C C . ASN A 1 7 ? 18.599 9.778 -8.362 1.00 4.10 7 ASN A C 14
ATOM 20851 O O . ASN A 1 7 ? 17.847 10.555 -8.952 1.00 62.43 7 ASN A O 14
ATOM 20862 N N . LEU A 1 8 ? 19.289 10.122 -7.280 1.00 44.43 8 LEU A N 14
ATOM 20863 C CA . LEU A 1 8 ? 19.201 11.463 -6.711 1.00 23.30 8 LEU A CA 14
ATOM 20864 C C . LEU A 1 8 ? 20.441 12.282 -7.053 1.00 42.33 8 LEU A C 14
ATOM 20865 O O . LEU A 1 8 ? 21.123 12.796 -6.167 1.00 72.40 8 LEU A O 14
ATOM 20881 N N . GLY A 1 9 ? 20.727 12.403 -8.346 1.00 74.35 9 GLY A N 14
ATOM 20882 C CA . GLY A 1 9 ? 21.883 13.163 -8.783 1.00 51.03 9 GLY A CA 14
ATOM 20883 C C . GLY A 1 9 ? 21.500 14.391 -9.585 1.00 1.30 9 GLY A C 14
ATOM 20884 O O . GLY A 1 9 ? 21.700 14.437 -10.799 1.00 54.24 9 GLY A O 14
ATOM 20888 N N . THR A 1 10 ? 20.946 15.391 -8.905 1.00 62.24 10 THR A N 14
ATOM 20889 C CA . THR A 1 10 ? 20.532 16.624 -9.562 1.00 54.00 10 THR A CA 14
ATOM 20890 C C . THR A 1 10 ? 19.890 17.586 -8.569 1.00 54.44 10 THR A C 14
ATOM 20891 O O . THR A 1 10 ? 20.001 18.804 -8.709 1.00 61.41 10 THR A O 14
ATOM 20902 N N . GLY A 1 11 ? 19.217 17.032 -7.565 1.00 50.31 11 GLY A N 14
ATOM 20903 C CA . GLY A 1 11 ? 18.567 17.857 -6.563 1.00 24.10 11 GLY A CA 14
ATOM 20904 C C . GLY A 1 11 ? 17.200 17.329 -6.176 1.00 2.44 11 GLY A C 14
ATOM 20905 O O . GLY A 1 11 ? 16.285 18.103 -5.898 1.00 12.55 11 GLY A O 14
ATOM 20909 N N . ALA A 1 12 ? 17.060 16.008 -6.159 1.00 24.11 12 ALA A N 14
ATOM 20910 C CA . ALA A 1 12 ? 15.795 15.378 -5.803 1.00 22.14 12 ALA A CA 14
ATOM 20911 C C . ALA A 1 12 ? 15.999 14.293 -4.751 1.00 21.22 12 ALA A C 14
ATOM 20912 O O . ALA A 1 12 ? 16.490 13.206 -5.053 1.00 71.02 12 ALA A O 14
ATOM 20919 N N . GLY A 1 13 ? 15.619 14.596 -3.513 1.00 64.20 13 GLY A N 14
ATOM 20920 C CA . GLY A 1 13 ? 15.770 13.636 -2.435 1.00 72.21 13 GLY A CA 14
ATOM 20921 C C . GLY A 1 13 ? 14.460 13.346 -1.730 1.00 73.20 13 GLY A C 14
ATOM 20922 O O . GLY A 1 13 ? 13.459 13.022 -2.370 1.00 63.25 13 GLY A O 14
ATOM 20926 N N . LYS A 1 14 ? 14.464 13.460 -0.406 1.00 40.53 14 LYS A N 14
ATOM 20927 C CA . LYS A 1 14 ? 13.268 13.208 0.388 1.00 54.10 14 LYS A CA 14
ATOM 20928 C C . LYS A 1 14 ? 12.186 14.240 0.085 1.00 32.11 14 LYS A C 14
ATOM 20929 O O . LYS A 1 14 ? 11.034 13.890 -0.169 1.00 21.22 14 LYS A O 14
ATOM 20948 N N . GLY A 1 15 ? 12.565 15.514 0.112 1.00 1.14 15 GLY A N 14
ATOM 20949 C CA . GLY A 1 15 ? 11.616 16.577 -0.162 1.00 73.34 15 GLY A CA 14
ATOM 20950 C C . GLY A 1 15 ? 11.014 16.472 -1.550 1.00 33.15 15 GLY A C 14
ATOM 20951 O O . GLY A 1 15 ? 9.806 16.632 -1.722 1.00 32.50 15 GLY A O 14
ATOM 20955 N N . GLU A 1 16 ? 11.858 16.205 -2.541 1.00 21.41 16 GLU A N 14
ATOM 20956 C CA . GLU A 1 16 ? 11.401 16.082 -3.920 1.00 63.42 16 GLU A CA 14
ATOM 20957 C C . GLU A 1 16 ? 10.433 14.912 -4.070 1.00 54.24 16 GLU A C 14
ATOM 20958 O O . GLU A 1 16 ? 9.291 15.088 -4.498 1.00 33.14 16 GLU A O 14
ATOM 20970 N N . LEU A 1 17 ? 10.896 13.719 -3.717 1.00 23.41 17 LEU A N 14
ATOM 20971 C CA . LEU A 1 17 ? 10.072 12.519 -3.812 1.00 61.32 17 LEU A CA 14
ATOM 20972 C C . LEU A 1 17 ? 8.815 12.652 -2.959 1.00 53.52 17 LEU A C 14
ATOM 20973 O O . LEU A 1 17 ? 7.766 12.101 -3.292 1.00 44.01 17 LEU A O 14
ATOM 20989 N N . GLU A 1 18 ? 8.928 13.390 -1.859 1.00 52.21 18 GLU A N 14
ATOM 20990 C CA . GLU A 1 18 ? 7.799 13.597 -0.960 1.00 10.34 18 GLU A CA 14
ATOM 20991 C C . GLU A 1 18 ? 6.707 14.420 -1.637 1.00 71.35 18 GLU A C 14
ATOM 20992 O O . GLU A 1 18 ? 5.532 14.051 -1.614 1.00 5.12 18 GLU A O 14
ATOM 21004 N N . ARG A 1 19 ? 7.103 15.536 -2.240 1.00 61.13 19 ARG A N 14
ATOM 21005 C CA . ARG A 1 19 ? 6.159 16.412 -2.923 1.00 52.02 19 ARG A CA 14
ATOM 21006 C C . ARG A 1 19 ? 5.474 15.681 -4.075 1.00 2.34 19 ARG A C 14
ATOM 21007 O O . ARG A 1 19 ? 4.261 15.781 -4.252 1.00 35.13 19 ARG A O 14
ATOM 21028 N N . ALA A 1 20 ? 6.261 14.948 -4.855 1.00 25.25 20 ALA A N 14
ATOM 21029 C CA . ALA A 1 20 ? 5.731 14.199 -5.988 1.00 3.55 20 ALA A CA 14
ATOM 21030 C C . ALA A 1 20 ? 4.750 13.127 -5.526 1.00 42.14 20 ALA A C 14
ATOM 21031 O O . ALA A 1 20 ? 3.569 13.162 -5.872 1.00 10.31 20 ALA A O 14
ATOM 21038 N N . PHE A 1 21 ? 5.247 12.174 -4.745 1.00 32.11 21 PHE A N 14
ATOM 21039 C CA . PHE A 1 21 ? 4.414 11.090 -4.238 1.00 32.22 21 PHE A CA 14
ATOM 21040 C C . PHE A 1 21 ? 3.156 11.637 -3.569 1.00 41.34 21 PHE A C 14
ATOM 21041 O O . PHE A 1 21 ? 2.039 11.259 -3.920 1.00 74.53 21 PHE A O 14
ATOM 21058 N N . SER A 1 22 ? 3.347 12.531 -2.604 1.00 23.41 22 SER A N 14
ATOM 21059 C CA . SER A 1 22 ? 2.229 13.128 -1.883 1.00 25.45 22 SER A CA 14
ATOM 21060 C C . SER A 1 22 ? 1.220 13.736 -2.852 1.00 5.24 22 SER A C 14
ATOM 21061 O O . SER A 1 22 ? 0.012 13.559 -2.699 1.00 54.11 22 SER A O 14
ATOM 21069 N N . TYR A 1 23 ? 1.726 14.454 -3.848 1.00 61.14 23 TYR A N 14
ATOM 21070 C CA . TYR A 1 23 ? 0.870 15.092 -4.842 1.00 23.51 23 TYR A CA 14
ATOM 21071 C C . TYR A 1 23 ? -0.028 14.066 -5.526 1.00 63.54 23 TYR A C 14
ATOM 21072 O O . TYR A 1 23 ? -1.232 14.276 -5.671 1.00 32.02 23 TYR A O 14
ATOM 21090 N N . TYR A 1 24 ? 0.568 12.955 -5.945 1.00 73.55 24 TYR A N 14
ATOM 21091 C CA . TYR A 1 24 ? -0.176 11.895 -6.617 1.00 13.24 24 TYR A CA 14
ATOM 21092 C C . TYR A 1 24 ? -1.087 11.163 -5.635 1.00 50.45 24 TYR A C 14
ATOM 21093 O O . TYR A 1 24 ? -2.134 10.640 -6.014 1.00 51.44 24 TYR A O 14
ATOM 21111 N N . GLY A 1 25 ? -0.679 11.132 -4.370 1.00 72.43 25 GLY A N 14
ATOM 21112 C CA . GLY A 1 25 ? -1.469 10.463 -3.353 1.00 22.40 25 GLY A CA 14
ATOM 21113 C C . GLY A 1 25 ? -0.687 10.224 -2.076 1.00 72.44 25 GLY A C 14
ATOM 21114 O O . GLY A 1 25 ? 0.544 10.200 -2.072 1.00 72.21 25 GLY A O 14
ATOM 21118 N N . PRO A 1 26 ? -1.409 10.043 -0.961 1.00 35.23 26 PRO A N 14
ATOM 21119 C CA . PRO A 1 26 ? -0.796 9.803 0.349 1.00 73.51 26 PRO A CA 14
ATOM 21120 C C . PRO A 1 26 ? -0.136 8.431 0.437 1.00 62.00 26 PRO A C 14
ATOM 21121 O O . PRO A 1 26 ? -0.811 7.402 0.397 1.00 60.43 26 PRO A O 14
ATOM 21132 N N . LEU A 1 27 ? 1.187 8.423 0.558 1.00 41.44 27 LEU A N 14
ATOM 21133 C CA . LEU A 1 27 ? 1.940 7.177 0.652 1.00 13.21 27 LEU A CA 14
ATOM 21134 C C . LEU A 1 27 ? 2.005 6.688 2.096 1.00 53.55 27 LEU A C 14
ATOM 21135 O O . LEU A 1 27 ? 1.716 7.438 3.029 1.00 63.04 27 LEU A O 14
ATOM 21151 N N . ARG A 1 28 ? 2.387 5.428 2.271 1.00 24.03 28 ARG A N 14
ATOM 21152 C CA . ARG A 1 28 ? 2.492 4.840 3.601 1.00 35.51 28 ARG A CA 14
ATOM 21153 C C . ARG A 1 28 ? 3.625 5.484 4.394 1.00 62.15 28 ARG A C 14
ATOM 21154 O O . ARG A 1 28 ? 3.422 5.970 5.507 1.00 71.13 28 ARG A O 14
ATOM 21175 N N . THR A 1 29 ? 4.821 5.484 3.813 1.00 60.05 29 THR A N 14
ATOM 21176 C CA . THR A 1 29 ? 5.987 6.066 4.464 1.00 3.41 29 THR A CA 14
ATOM 21177 C C . THR A 1 29 ? 7.134 6.251 3.477 1.00 71.23 29 THR A C 14
ATOM 21178 O O . THR A 1 29 ? 7.245 5.517 2.495 1.00 62.42 29 THR A O 14
ATOM 21189 N N . VAL A 1 30 ? 7.986 7.236 3.743 1.00 32.24 30 VAL A N 14
ATOM 21190 C CA . VAL A 1 30 ? 9.126 7.516 2.879 1.00 71.43 30 VAL A CA 14
ATOM 21191 C C . VAL A 1 30 ? 10.440 7.190 3.579 1.00 21.44 30 VAL A C 14
ATOM 21192 O O . VAL A 1 30 ? 10.566 7.356 4.793 1.00 70.54 30 VAL A O 14
ATOM 21205 N N . TRP A 1 31 ? 11.416 6.726 2.808 1.00 61.45 31 TRP A N 14
ATOM 21206 C CA . TRP A 1 31 ? 12.722 6.376 3.355 1.00 43.55 31 TRP A CA 14
ATOM 21207 C C . TRP A 1 31 ? 13.835 6.733 2.376 1.00 44.25 31 TRP A C 14
ATOM 21208 O O . TRP A 1 31 ? 13.686 6.568 1.165 1.00 74.05 31 TRP A O 14
ATOM 21229 N N . ILE A 1 32 ? 14.951 7.222 2.907 1.00 14.40 32 ILE A N 14
ATOM 21230 C CA . ILE A 1 32 ? 16.089 7.601 2.079 1.00 71.31 32 ILE A CA 14
ATOM 21231 C C . ILE A 1 32 ? 17.319 6.768 2.422 1.00 62.43 32 ILE A C 14
ATOM 21232 O O . ILE A 1 32 ? 17.559 6.445 3.585 1.00 53.31 32 ILE A O 14
ATOM 21248 N N . ALA A 1 33 ? 18.097 6.423 1.401 1.00 43.53 33 ALA A N 14
ATOM 21249 C CA . ALA A 1 33 ? 19.305 5.631 1.594 1.00 5.31 33 ALA A CA 14
ATOM 21250 C C . ALA A 1 33 ? 20.556 6.490 1.436 1.00 71.40 33 ALA A C 14
ATOM 21251 O O . ALA A 1 33 ? 20.936 6.850 0.322 1.00 51.21 33 ALA A O 14
ATOM 21258 N N . ARG A 1 34 ? 21.191 6.814 2.557 1.00 20.14 34 ARG A N 14
ATOM 21259 C CA . ARG A 1 34 ? 22.398 7.632 2.543 1.00 72.21 34 ARG A CA 14
ATOM 21260 C C . ARG A 1 34 ? 23.613 6.801 2.141 1.00 30.13 34 ARG A C 14
ATOM 21261 O O . ARG A 1 34 ? 24.564 7.317 1.557 1.00 43.04 34 ARG A O 14
ATOM 21282 N N . ASN A 1 35 ? 23.573 5.511 2.460 1.00 1.33 35 ASN A N 14
ATOM 21283 C CA . ASN A 1 35 ? 24.671 4.609 2.134 1.00 64.11 35 ASN A CA 14
ATOM 21284 C C . ASN A 1 35 ? 25.107 4.785 0.682 1.00 2.25 35 ASN A C 14
ATOM 21285 O O . ASN A 1 35 ? 26.252 5.130 0.390 1.00 42.43 35 ASN A O 14
ATOM 21296 N N . PRO A 1 36 ? 24.173 4.544 -0.249 1.00 62.43 36 PRO A N 14
ATOM 21297 C CA . PRO A 1 36 ? 24.437 4.670 -1.686 1.00 13.32 36 PRO A CA 14
ATOM 21298 C C . PRO A 1 36 ? 24.629 6.121 -2.114 1.00 52.11 36 PRO A C 14
ATOM 21299 O O . PRO A 1 36 ? 24.389 7.056 -1.350 1.00 1.11 36 PRO A O 14
ATOM 21310 N N . PRO A 1 37 ? 25.071 6.316 -3.365 1.00 62.13 37 PRO A N 14
ATOM 21311 C CA . PRO A 1 37 ? 25.304 7.651 -3.924 1.00 2.24 37 PRO A CA 14
ATOM 21312 C C . PRO A 1 37 ? 24.006 8.416 -4.159 1.00 71.40 37 PRO A C 14
ATOM 21313 O O . PRO A 1 37 ? 23.967 9.641 -4.052 1.00 65.44 37 PRO A O 14
ATOM 21324 N N . GLY A 1 38 ? 22.943 7.684 -4.480 1.00 21.24 38 GLY A N 14
ATOM 21325 C CA . GLY A 1 38 ? 21.657 8.311 -4.725 1.00 23.44 38 GLY A CA 14
ATOM 21326 C C . GLY A 1 38 ? 20.541 7.299 -4.889 1.00 70.54 38 GLY A C 14
ATOM 21327 O O . GLY A 1 38 ? 20.148 6.973 -6.010 1.00 43.41 38 GLY A O 14
ATOM 21331 N N . PHE A 1 39 ? 20.029 6.797 -3.770 1.00 51.32 39 PHE A N 14
ATOM 21332 C CA . PHE A 1 39 ? 18.953 5.814 -3.795 1.00 74.34 39 PHE A CA 14
ATOM 21333 C C . PHE A 1 39 ? 18.037 5.978 -2.585 1.00 65.34 39 PHE A C 14
ATOM 21334 O O . PHE A 1 39 ? 18.498 6.259 -1.479 1.00 72.33 39 PHE A O 14
ATOM 21351 N N . ALA A 1 40 ? 16.739 5.800 -2.805 1.00 12.51 40 ALA A N 14
ATOM 21352 C CA . ALA A 1 40 ? 15.759 5.927 -1.733 1.00 53.15 40 ALA A CA 14
ATOM 21353 C C . ALA A 1 40 ? 14.619 4.930 -1.911 1.00 72.15 40 ALA A C 14
ATOM 21354 O O . ALA A 1 40 ? 14.325 4.500 -3.027 1.00 42.12 40 ALA A O 14
ATOM 21361 N N . PHE A 1 41 ? 13.980 4.565 -0.805 1.00 30.12 41 PHE A N 14
ATOM 21362 C CA . PHE A 1 41 ? 12.873 3.616 -0.839 1.00 11.42 41 PHE A CA 14
ATOM 21363 C C . PHE A 1 41 ? 11.615 4.227 -0.228 1.00 31.32 41 PHE A C 14
ATOM 21364 O O . PHE A 1 41 ? 11.688 5.015 0.715 1.00 24.10 41 PHE A O 14
ATOM 21381 N N . VAL A 1 42 ? 10.460 3.857 -0.773 1.00 22.22 42 VAL A N 14
ATOM 21382 C CA . VAL A 1 42 ? 9.185 4.366 -0.282 1.00 43.52 42 VAL A CA 14
ATOM 21383 C C . VAL A 1 42 ? 8.139 3.260 -0.219 1.00 32.34 42 VAL A C 14
ATOM 21384 O O . VAL A 1 42 ? 8.125 2.357 -1.055 1.00 22.25 42 VAL A O 14
ATOM 21397 N N . GLU A 1 43 ? 7.263 3.337 0.779 1.00 42.13 43 GLU A N 14
ATOM 21398 C CA . GLU A 1 43 ? 6.213 2.341 0.951 1.00 34.30 43 GLU A CA 14
ATOM 21399 C C . GLU A 1 43 ? 4.838 2.947 0.681 1.00 24.23 43 GLU A C 14
ATOM 21400 O O . GLU A 1 43 ? 4.463 3.953 1.283 1.00 55.23 43 GLU A O 14
ATOM 21412 N N . PHE A 1 44 ? 4.093 2.327 -0.228 1.00 0.03 44 PHE A N 14
ATOM 21413 C CA . PHE A 1 44 ? 2.761 2.805 -0.579 1.00 40.32 44 PHE A CA 14
ATOM 21414 C C . PHE A 1 44 ? 1.684 1.904 0.018 1.00 3.11 44 PHE A C 14
ATOM 21415 O O . PHE A 1 44 ? 1.623 0.712 -0.281 1.00 12.11 44 PHE A O 14
ATOM 21432 N N . GLU A 1 45 ? 0.838 2.483 0.864 1.00 4.53 45 GLU A N 14
ATOM 21433 C CA . GLU A 1 45 ? -0.235 1.732 1.505 1.00 42.32 45 GLU A CA 14
ATOM 21434 C C . GLU A 1 45 ? -1.032 0.937 0.475 1.00 52.31 45 GLU A C 14
ATOM 21435 O O . GLU A 1 45 ? -1.511 -0.161 0.758 1.00 62.11 45 GLU A O 14
ATOM 21447 N N . ASP A 1 46 ? -1.171 1.501 -0.720 1.00 61.42 46 ASP A N 14
ATOM 21448 C CA . ASP A 1 46 ? -1.910 0.845 -1.793 1.00 44.23 46 ASP A CA 14
ATOM 21449 C C . ASP A 1 46 ? -1.062 0.753 -3.059 1.00 15.24 46 ASP A C 14
ATOM 21450 O O . ASP A 1 46 ? -0.211 1.601 -3.328 1.00 74.04 46 ASP A O 14
ATOM 21459 N N . PRO A 1 47 ? -1.299 -0.301 -3.854 1.00 4.12 47 PRO A N 14
ATOM 21460 C CA . PRO A 1 47 ? -0.567 -0.529 -5.104 1.00 31.25 47 PRO A CA 14
ATOM 21461 C C . PRO A 1 47 ? -0.928 0.488 -6.180 1.00 42.35 47 PRO A C 14
ATOM 21462 O O . PRO A 1 47 ? -0.051 1.039 -6.846 1.00 64.22 47 PRO A O 14
ATOM 21473 N N . ARG A 1 48 ? -2.223 0.734 -6.346 1.00 74.31 48 ARG A N 14
ATOM 21474 C CA . ARG A 1 48 ? -2.699 1.685 -7.343 1.00 74.12 48 ARG A CA 14
ATOM 21475 C C . ARG A 1 48 ? -1.954 3.012 -7.228 1.00 75.42 48 ARG A C 14
ATOM 21476 O O . ARG A 1 48 ? -1.494 3.565 -8.227 1.00 22.12 48 ARG A O 14
ATOM 21497 N N . ASP A 1 49 ? -1.841 3.516 -6.005 1.00 1.15 49 ASP A N 14
ATOM 21498 C CA . ASP A 1 49 ? -1.152 4.777 -5.758 1.00 43.55 49 ASP A CA 14
ATOM 21499 C C . ASP A 1 49 ? 0.300 4.703 -6.222 1.00 53.23 49 ASP A C 14
ATOM 21500 O O . ASP A 1 49 ? 0.854 5.684 -6.718 1.00 21.41 49 ASP A O 14
ATOM 21509 N N . ALA A 1 50 ? 0.909 3.534 -6.057 1.00 23.13 50 ALA A N 14
ATOM 21510 C CA . ALA A 1 50 ? 2.296 3.331 -6.459 1.00 54.52 50 ALA A CA 14
ATOM 21511 C C . ALA A 1 50 ? 2.418 3.234 -7.976 1.00 43.10 50 ALA A C 14
ATOM 21512 O O . ALA A 1 50 ? 3.356 3.768 -8.567 1.00 1.20 50 ALA A O 14
ATOM 21519 N N . GLU A 1 51 ? 1.465 2.548 -8.599 1.00 42.35 51 GLU A N 14
ATOM 21520 C CA . GLU A 1 51 ? 1.469 2.380 -10.048 1.00 0.41 51 GLU A CA 14
ATOM 21521 C C . GLU A 1 51 ? 1.379 3.731 -10.752 1.00 51.14 51 GLU A C 14
ATOM 21522 O O . GLU A 1 51 ? 2.111 3.996 -11.706 1.00 70.22 51 GLU A O 14
ATOM 21534 N N . ASP A 1 52 ? 0.476 4.581 -10.276 1.00 32.10 52 ASP A N 14
ATOM 21535 C CA . ASP A 1 52 ? 0.289 5.905 -10.859 1.00 22.42 52 ASP A CA 14
ATOM 21536 C C . ASP A 1 52 ? 1.452 6.825 -10.501 1.00 63.43 52 ASP A C 14
ATOM 21537 O O . ASP A 1 52 ? 1.960 7.558 -11.349 1.00 54.22 52 ASP A O 14
ATOM 21546 N N . ALA A 1 53 ? 1.869 6.781 -9.240 1.00 70.51 53 ALA A N 14
ATOM 21547 C CA . ALA A 1 53 ? 2.972 7.609 -8.771 1.00 5.23 53 ALA A CA 14
ATOM 21548 C C . ALA A 1 53 ? 4.256 7.297 -9.532 1.00 61.23 53 ALA A C 14
ATOM 21549 O O . ALA A 1 53 ? 4.943 8.201 -10.009 1.00 30.34 53 ALA A O 14
ATOM 21556 N N . VAL A 1 54 ? 4.575 6.011 -9.643 1.00 42.11 54 VAL A N 14
ATOM 21557 C CA . VAL A 1 54 ? 5.777 5.580 -10.347 1.00 73.53 54 VAL A CA 14
ATOM 21558 C C . VAL A 1 54 ? 5.672 5.869 -11.840 1.00 45.34 54 VAL A C 14
ATOM 21559 O O . VAL A 1 54 ? 6.537 6.529 -12.417 1.00 4.12 54 VAL A O 14
ATOM 21572 N N . ARG A 1 55 ? 4.608 5.372 -12.461 1.00 53.12 55 ARG A N 14
ATOM 21573 C CA . ARG A 1 55 ? 4.390 5.577 -13.888 1.00 44.02 55 ARG A CA 14
ATOM 21574 C C . ARG A 1 55 ? 4.488 7.057 -14.246 1.00 4.20 55 ARG A C 14
ATOM 21575 O O . ARG A 1 55 ? 5.013 7.418 -15.298 1.00 50.55 55 ARG A O 14
ATOM 21596 N N . GLY A 1 56 ? 3.979 7.910 -13.362 1.00 33.41 56 GLY A N 14
ATOM 21597 C CA . GLY A 1 56 ? 4.018 9.340 -13.603 1.00 1.21 56 GLY A CA 14
ATOM 21598 C C . GLY A 1 56 ? 5.405 9.922 -13.413 1.00 13.22 56 GLY A C 14
ATOM 21599 O O . GLY A 1 56 ? 5.941 10.575 -14.309 1.00 74.15 56 GLY A O 14
ATOM 21603 N N . LEU A 1 57 ? 5.987 9.688 -12.242 1.00 64.22 57 LEU A N 14
ATOM 21604 C CA . LEU A 1 57 ? 7.321 10.195 -11.936 1.00 55.00 57 LEU A CA 14
ATOM 21605 C C . LEU A 1 57 ? 8.336 9.717 -12.969 1.00 54.13 57 LEU A C 14
ATOM 21606 O O . LEU A 1 57 ? 9.045 10.521 -13.575 1.00 23.52 57 LEU A O 14
ATOM 21622 N N . ASP A 1 58 ? 8.398 8.405 -13.167 1.00 75.01 58 ASP A N 14
ATOM 21623 C CA . ASP A 1 58 ? 9.323 7.820 -14.130 1.00 24.31 58 ASP A CA 14
ATOM 21624 C C . ASP A 1 58 ? 8.911 8.162 -15.558 1.00 54.20 58 ASP A C 14
ATOM 21625 O O . ASP A 1 58 ? 9.754 8.450 -16.406 1.00 54.34 58 ASP A O 14
ATOM 21634 N N . GLY A 1 59 ? 7.607 8.127 -15.817 1.00 12.45 59 GLY A N 14
ATOM 21635 C CA . GLY A 1 59 ? 7.105 8.435 -17.143 1.00 61.11 59 GLY A CA 14
ATOM 21636 C C . GLY A 1 59 ? 7.277 9.897 -17.503 1.00 41.15 59 GLY A C 14
ATOM 21637 O O . GLY A 1 59 ? 7.194 10.270 -18.674 1.00 1.21 59 GLY A O 14
ATOM 21641 N N . LYS A 1 60 ? 7.516 10.729 -16.495 1.00 40.14 60 LYS A N 14
ATOM 21642 C CA . LYS A 1 60 ? 7.700 12.159 -16.710 1.00 52.54 60 LYS A CA 14
ATOM 21643 C C . LYS A 1 60 ? 8.362 12.811 -15.500 1.00 74.13 60 LYS A C 14
ATOM 21644 O O . LYS A 1 60 ? 7.868 12.704 -14.378 1.00 13.24 60 LYS A O 14
ATOM 21663 N N . VAL A 1 61 ? 9.481 13.487 -15.736 1.00 44.14 61 VAL A N 14
ATOM 21664 C CA . VAL A 1 61 ? 10.209 14.158 -14.666 1.00 43.20 61 VAL A CA 14
ATOM 21665 C C . VAL A 1 61 ? 9.270 14.988 -13.799 1.00 15.04 61 VAL A C 14
ATOM 21666 O O . VAL A 1 61 ? 8.232 15.459 -14.265 1.00 73.10 61 VAL A O 14
ATOM 21679 N N . ILE A 1 62 ? 9.640 15.164 -12.535 1.00 23.42 62 ILE A N 14
ATOM 21680 C CA . ILE A 1 62 ? 8.831 15.938 -11.602 1.00 51.34 62 ILE A CA 14
ATOM 21681 C C . ILE A 1 62 ? 9.579 17.178 -11.124 1.00 54.33 62 ILE A C 14
ATOM 21682 O O . ILE A 1 62 ? 10.686 17.082 -10.595 1.00 25.02 62 ILE A O 14
ATOM 21698 N N . CYS A 1 63 ? 8.965 18.341 -11.313 1.00 3.33 63 CYS A N 14
ATOM 21699 C CA . CYS A 1 63 ? 9.572 19.602 -10.900 1.00 24.34 63 CYS A CA 14
ATOM 21700 C C . CYS A 1 63 ? 11.032 19.672 -11.338 1.00 34.31 63 CYS A C 14
ATOM 21701 O O . CYS A 1 63 ? 11.896 20.118 -10.585 1.00 30.43 63 CYS A O 14
ATOM 21709 N N . GLY A 1 64 ? 11.299 19.226 -12.562 1.00 14.11 64 GLY A N 14
ATOM 21710 C CA . GLY A 1 64 ? 12.655 19.245 -13.079 1.00 15.11 64 GLY A CA 14
ATOM 21711 C C . GLY A 1 64 ? 13.537 18.197 -12.430 1.00 42.41 64 GLY A C 14
ATOM 21712 O O . GLY A 1 64 ? 14.730 18.422 -12.223 1.00 54.22 64 GLY A O 14
ATOM 21716 N N . SER A 1 65 ? 12.950 17.049 -12.107 1.00 4.54 65 SER A N 14
ATOM 21717 C CA . SER A 1 65 ? 13.690 15.965 -11.472 1.00 64.11 65 SER A CA 14
ATOM 21718 C C . SER A 1 65 ? 13.511 14.661 -12.243 1.00 73.22 65 SER A C 14
ATOM 21719 O O . SER A 1 65 ? 12.471 14.008 -12.147 1.00 3.13 65 SER A O 14
ATOM 21727 N N . ARG A 1 66 ? 14.531 14.288 -13.008 1.00 62.24 66 ARG A N 14
ATOM 21728 C CA . ARG A 1 66 ? 14.487 13.063 -13.798 1.00 34.34 66 ARG A CA 14
ATOM 21729 C C . ARG A 1 66 ? 14.953 11.867 -12.972 1.00 41.12 66 ARG A C 14
ATOM 21730 O O . ARG A 1 66 ? 15.751 11.052 -13.436 1.00 41.51 66 ARG A O 14
ATOM 21751 N N . VAL A 1 67 ? 14.450 11.769 -11.746 1.00 21.33 67 VAL A N 14
ATOM 21752 C CA . VAL A 1 67 ? 14.814 10.673 -10.856 1.00 24.14 67 VAL A CA 14
ATOM 21753 C C . VAL A 1 67 ? 14.422 9.326 -11.453 1.00 10.23 67 VAL A C 14
ATOM 21754 O O . VAL A 1 67 ? 13.807 9.263 -12.517 1.00 42.35 67 VAL A O 14
ATOM 21767 N N . ARG A 1 68 ? 14.781 8.251 -10.760 1.00 20.44 68 ARG A N 14
ATOM 21768 C CA . ARG A 1 68 ? 14.467 6.904 -11.222 1.00 0.03 68 ARG A CA 14
ATOM 21769 C C . ARG A 1 68 ? 13.643 6.151 -10.182 1.00 31.33 68 ARG A C 14
ATOM 21770 O O . ARG A 1 68 ? 14.169 5.704 -9.162 1.00 52.21 68 ARG A O 14
ATOM 21791 N N . VAL A 1 69 ? 12.347 6.014 -10.447 1.00 24.34 69 VAL A N 14
ATOM 21792 C CA . VAL A 1 69 ? 11.450 5.314 -9.535 1.00 4.45 69 VAL A CA 14
ATOM 21793 C C . VAL A 1 69 ? 10.920 4.030 -10.162 1.00 43.12 69 VAL A C 14
ATOM 21794 O O . VAL A 1 69 ? 10.487 4.024 -11.314 1.00 13.03 69 VAL A O 14
ATOM 21807 N N . GLU A 1 70 ? 10.958 2.944 -9.396 1.00 41.14 70 GLU A N 14
ATOM 21808 C CA . GLU A 1 70 ? 10.481 1.653 -9.879 1.00 4.24 70 GLU A CA 14
ATOM 21809 C C . GLU A 1 70 ? 9.836 0.855 -8.749 1.00 64.12 70 GLU A C 14
ATOM 21810 O O . GLU A 1 70 ? 9.997 1.182 -7.572 1.00 70.54 70 GLU A O 14
ATOM 21822 N N . LEU A 1 71 ? 9.106 -0.192 -9.115 1.00 70.45 71 LEU A N 14
ATOM 21823 C CA . LEU A 1 71 ? 8.435 -1.038 -8.134 1.00 64.31 71 LEU A CA 14
ATOM 21824 C C . LEU A 1 71 ? 9.056 -2.431 -8.101 1.00 60.33 71 LEU A C 14
ATOM 21825 O O . LEU A 1 71 ? 9.139 -3.109 -9.126 1.00 3.15 71 LEU A O 14
ATOM 21841 N N . SER A 1 72 ? 9.488 -2.853 -6.917 1.00 64.13 72 SER A N 14
ATOM 21842 C CA . SER A 1 72 ? 10.103 -4.165 -6.751 1.00 32.01 72 SER A CA 14
ATOM 21843 C C . SER A 1 72 ? 9.051 -5.269 -6.811 1.00 45.03 72 SER A C 14
ATOM 21844 O O . SER A 1 72 ? 9.302 -6.354 -7.337 1.00 21.23 72 SER A O 14
ATOM 21852 N N . THR A 1 73 ? 7.871 -4.984 -6.269 1.00 25.11 73 THR A N 14
ATOM 21853 C CA . THR A 1 73 ? 6.781 -5.951 -6.259 1.00 64.41 73 THR A CA 14
ATOM 21854 C C . THR A 1 73 ? 5.427 -5.255 -6.330 1.00 44.45 73 THR A C 14
ATOM 21855 O O . THR A 1 73 ? 5.338 -4.035 -6.198 1.00 44.31 73 THR A O 14
ATOM 21866 N N . GLY A 1 74 ? 4.374 -6.038 -6.540 1.00 71.22 74 GLY A N 14
ATOM 21867 C CA . GLY A 1 74 ? 3.038 -5.478 -6.625 1.00 32.01 74 GLY A CA 14
ATOM 21868 C C . GLY A 1 74 ? 2.602 -5.231 -8.056 1.00 5.44 74 GLY A C 14
ATOM 21869 O O . GLY A 1 74 ? 1.750 -4.382 -8.314 1.00 15.13 74 GLY A O 14
ATOM 21873 N N . MET A 1 75 ? 3.191 -5.972 -8.988 1.00 71.42 75 MET A N 14
ATOM 21874 C CA . MET A 1 75 ? 2.859 -5.828 -10.401 1.00 34.42 75 MET A CA 14
ATOM 21875 C C . MET A 1 75 ? 2.533 -7.182 -11.023 1.00 70.35 75 MET A C 14
ATOM 21876 O O . MET A 1 75 ? 3.391 -7.849 -11.602 1.00 42.11 75 MET A O 14
ATOM 21890 N N . PRO A 1 76 ? 1.264 -7.600 -10.903 1.00 61.32 76 PRO A N 14
ATOM 21891 C CA . PRO A 1 76 ? 0.797 -8.878 -11.448 1.00 74.23 76 PRO A CA 14
ATOM 21892 C C . PRO A 1 76 ? 0.755 -8.878 -12.973 1.00 1.24 76 PRO A C 14
ATOM 21893 O O . PRO A 1 76 ? 0.048 -8.076 -13.583 1.00 45.24 76 PRO A O 14
ATOM 21904 N N . ARG A 1 77 ? 1.516 -9.782 -13.581 1.00 10.21 77 ARG A N 14
ATOM 21905 C CA . ARG A 1 77 ? 1.566 -9.885 -15.034 1.00 42.33 77 ARG A CA 14
ATOM 21906 C C . ARG A 1 77 ? 1.359 -11.328 -15.485 1.00 0.23 77 ARG A C 14
ATOM 21907 O O . ARG A 1 77 ? 1.228 -12.233 -14.661 1.00 14.15 77 ARG A O 14
ATOM 21928 N N . ARG A 1 78 ? 1.330 -11.534 -16.797 1.00 64.32 78 ARG A N 14
ATOM 21929 C CA . ARG A 1 78 ? 1.137 -12.867 -17.357 1.00 5.40 78 ARG A CA 14
ATOM 21930 C C . ARG A 1 78 ? 2.436 -13.667 -17.315 1.00 71.05 78 ARG A C 14
ATOM 21931 O O . ARG A 1 78 ? 2.443 -14.871 -17.572 1.00 41.11 78 ARG A O 14
ATOM 21952 N N . SER A 1 79 ? 3.533 -12.990 -16.991 1.00 54.42 79 SER A N 14
ATOM 21953 C CA . SER A 1 79 ? 4.838 -13.636 -16.920 1.00 74.33 79 SER A CA 14
ATOM 21954 C C . SER A 1 79 ? 4.891 -14.627 -15.762 1.00 34.45 79 SER A C 14
ATOM 21955 O O . SER A 1 79 ? 4.148 -14.501 -14.788 1.00 1.33 79 SER A O 14
ATOM 21963 N N . ARG A 1 80 ? 5.774 -15.614 -15.875 1.00 11.11 80 ARG A N 14
ATOM 21964 C CA . ARG A 1 80 ? 5.924 -16.628 -14.838 1.00 51.12 80 ARG A CA 14
ATOM 21965 C C . ARG A 1 80 ? 6.833 -16.130 -13.718 1.00 55.00 80 ARG A C 14
ATOM 21966 O O . ARG A 1 80 ? 7.788 -16.805 -13.333 1.00 13.31 80 ARG A O 14
ATOM 21987 N N . PHE A 1 81 ? 6.529 -14.945 -13.199 1.00 53.35 81 PHE A N 14
ATOM 21988 C CA . PHE A 1 81 ? 7.319 -14.355 -12.125 1.00 34.33 81 PHE A CA 14
ATOM 21989 C C . PHE A 1 81 ? 7.219 -15.194 -10.854 1.00 1.02 81 PHE A C 14
ATOM 21990 O O . PHE A 1 81 ? 6.152 -15.300 -10.249 1.00 1.41 81 PHE A O 14
ATOM 22007 N N . ASP A 1 82 ? 8.338 -15.789 -10.456 1.00 3.44 82 ASP A N 14
ATOM 22008 C CA . ASP A 1 82 ? 8.379 -16.618 -9.257 1.00 13.13 82 ASP A CA 14
ATOM 22009 C C . ASP A 1 82 ? 8.043 -15.796 -8.016 1.00 71.21 82 ASP A C 14
ATOM 22010 O O . ASP A 1 82 ? 7.441 -16.302 -7.069 1.00 24.24 82 ASP A O 14
ATOM 22019 N N . ARG A 1 83 ? 8.437 -14.527 -8.029 1.00 15.12 83 ARG A N 14
ATOM 22020 C CA . ARG A 1 83 ? 8.179 -13.636 -6.904 1.00 3.11 83 ARG A CA 14
ATOM 22021 C C . ARG A 1 83 ? 6.697 -13.282 -6.818 1.00 65.23 83 ARG A C 14
ATOM 22022 O O . ARG A 1 83 ? 6.094 -12.797 -7.775 1.00 54.12 83 ARG A O 14
ATOM 22043 N N . PRO A 1 84 ? 6.096 -13.531 -5.645 1.00 43.33 84 PRO A N 14
ATOM 22044 C CA . PRO A 1 84 ? 4.678 -13.246 -5.407 1.00 22.24 84 PRO A CA 14
ATOM 22045 C C . PRO A 1 84 ? 4.389 -11.750 -5.350 1.00 33.24 84 PRO A C 14
ATOM 22046 O O . PRO A 1 84 ? 4.807 -11.047 -4.430 1.00 24.02 84 PRO A O 14
ATOM 22057 N N . PRO A 1 85 ? 3.655 -11.250 -6.355 1.00 0.22 85 PRO A N 14
ATOM 22058 C CA . PRO A 1 85 ? 3.292 -9.832 -6.441 1.00 24.13 85 PRO A CA 14
ATOM 22059 C C . PRO A 1 85 ? 2.283 -9.426 -5.372 1.00 4.01 85 PRO A C 14
ATOM 22060 O O . PRO A 1 85 ? 1.394 -10.199 -5.019 1.00 73.51 85 PRO A O 14
ATOM 22071 N N . ALA A 1 86 ? 2.428 -8.208 -4.861 1.00 10.24 86 ALA A N 14
ATOM 22072 C CA . ALA A 1 86 ? 1.527 -7.699 -3.834 1.00 5.52 86 ALA A CA 14
ATOM 22073 C C . ALA A 1 86 ? 0.269 -7.101 -4.454 1.00 43.25 86 ALA A C 14
ATOM 22074 O O . ALA A 1 86 ? 0.299 -5.997 -5.000 1.00 31.41 86 ALA A O 14
ATOM 22081 N N . ARG A 1 87 ? -0.834 -7.836 -4.368 1.00 72.33 87 ARG A N 14
ATOM 22082 C CA . ARG A 1 87 ? -2.102 -7.379 -4.923 1.00 74.05 87 ARG A CA 14
ATOM 22083 C C . ARG A 1 87 ? -3.256 -8.250 -4.434 1.00 2.23 87 ARG A C 14
ATOM 22084 O O . ARG A 1 87 ? -4.264 -8.407 -5.123 1.00 10.35 87 ARG A O 14
ATOM 22105 N N . ARG A 1 88 ? -3.099 -8.814 -3.241 1.00 13.14 88 ARG A N 14
ATOM 22106 C CA . ARG A 1 88 ? -4.126 -9.670 -2.660 1.00 34.04 88 ARG A CA 14
ATOM 22107 C C . ARG A 1 88 ? -5.389 -8.871 -2.351 1.00 75.22 88 ARG A C 14
ATOM 22108 O O . ARG A 1 88 ? -5.479 -8.204 -1.321 1.00 0.34 88 ARG A O 14
ATOM 22129 N N . LYS A 1 89 ? -6.364 -8.944 -3.252 1.00 2.23 89 LYS A N 14
ATOM 22130 C CA . LYS A 1 89 ? -7.623 -8.229 -3.077 1.00 65.00 89 LYS A CA 14
ATOM 22131 C C . LYS A 1 89 ? -8.747 -8.910 -3.851 1.00 21.13 89 LYS A C 14
ATOM 22132 O O . LYS A 1 89 ? -9.600 -9.579 -3.266 1.00 22.41 89 LYS A O 14
ATOM 22151 N N . LEU A 1 90 ? -8.742 -8.737 -5.168 1.00 0.23 90 LEU A N 14
ATOM 22152 C CA . LEU A 1 90 ? -9.761 -9.336 -6.022 1.00 71.51 90 LEU A CA 14
ATOM 22153 C C . LEU A 1 90 ? -11.143 -8.782 -5.693 1.00 12.24 90 LEU A C 14
ATOM 22154 O O . LEU A 1 90 ? -11.931 -9.422 -4.995 1.00 60.31 90 LEU A O 14
ATOM 22170 N N . LEU A 1 91 ? -11.432 -7.589 -6.200 1.00 54.30 91 LEU A N 14
ATOM 22171 C CA . LEU A 1 91 ? -12.721 -6.948 -5.962 1.00 12.12 91 LEU A CA 14
ATOM 22172 C C . LEU A 1 91 ? -13.043 -5.945 -7.065 1.00 4.41 91 LEU A C 14
ATOM 22173 O O . LEU A 1 91 ? -14.141 -5.949 -7.619 1.00 50.04 91 LEU A O 14
ATOM 22189 N N . GLU A 1 92 ? -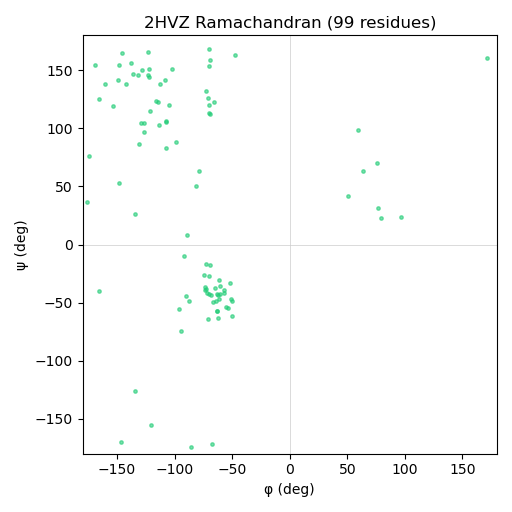12.076 -5.088 -7.379 1.00 2.23 92 GLU A N 14
ATOM 22190 C CA . GLU A 1 92 ? -12.257 -4.080 -8.417 1.00 24.01 92 GLU A CA 14
ATOM 22191 C C . GLU A 1 92 ? -11.851 -4.627 -9.783 1.00 11.04 92 GLU A C 14
ATOM 22192 O O . GLU A 1 92 ? -12.354 -4.184 -10.815 1.00 62.05 92 GLU A O 14
ATOM 22204 N N . VAL A 1 93 ? -10.938 -5.593 -9.779 1.00 44.34 93 VAL A N 14
ATOM 22205 C CA . VAL A 1 93 ? -10.464 -6.201 -11.017 1.00 31.22 93 VAL A CA 14
ATOM 22206 C C . VAL A 1 93 ? -11.237 -7.477 -11.333 1.00 11.22 93 VAL A C 14
ATOM 22207 O O . VAL A 1 93 ? -11.719 -8.164 -10.431 1.00 4.42 93 VAL A O 14
ATOM 22220 N N . LEU A 1 94 ? -11.352 -7.789 -12.619 1.00 1.11 94 LEU A N 14
ATOM 22221 C CA . LEU A 1 94 ? -12.066 -8.984 -13.055 1.00 54.44 94 LEU A CA 14
ATOM 22222 C C . LEU A 1 94 ? -11.720 -9.328 -14.500 1.00 41.24 94 LEU A C 14
ATOM 22223 O O . LEU A 1 94 ? -11.091 -8.537 -15.204 1.00 60.32 94 LEU A O 14
ATOM 22239 N N . PHE A 1 95 ? -12.136 -10.512 -14.937 1.00 52.22 95 PHE A N 14
ATOM 22240 C CA . PHE A 1 95 ? -11.871 -10.961 -16.299 1.00 50.52 95 PHE A CA 14
ATOM 22241 C C . PHE A 1 95 ? -13.133 -11.531 -16.939 1.00 53.34 95 PHE A C 14
ATOM 22242 O O . PHE A 1 95 ? -13.973 -12.121 -16.262 1.00 33.02 95 PHE A O 14
ATOM 22259 N N . ASN A 1 96 ? -13.259 -11.348 -18.250 1.00 20.40 96 ASN A N 14
ATOM 22260 C CA . ASN A 1 96 ? -14.419 -11.843 -18.983 1.00 21.23 96 ASN A CA 14
ATOM 22261 C C . ASN A 1 96 ? -14.110 -11.966 -20.472 1.00 1.33 96 ASN A C 14
ATOM 22262 O O . ASN A 1 96 ? -15.006 -11.883 -21.311 1.00 65.31 96 ASN A O 14
ATOM 22273 N N . GLY A 1 97 ? -12.835 -12.164 -20.792 1.00 4.02 97 GLY A N 14
ATOM 22274 C CA . GLY A 1 97 ? -12.430 -12.295 -22.179 1.00 62.42 97 GLY A CA 14
ATOM 22275 C C . GLY A 1 97 ? -12.457 -10.973 -22.919 1.00 12.41 97 GLY A C 14
ATOM 22276 O O . GLY A 1 97 ? -13.269 -10.757 -23.819 1.00 13.22 97 GLY A O 14
ATOM 22280 N N . PRO A 1 98 ? -11.553 -10.058 -22.537 1.00 54.13 98 PRO A N 14
ATOM 22281 C CA . PRO A 1 98 ? -11.458 -8.733 -23.157 1.00 63.02 98 PRO A CA 14
ATOM 22282 C C . PRO A 1 98 ? -10.932 -8.799 -24.587 1.00 54.33 98 PRO A C 14
ATOM 22283 O O . PRO A 1 98 ? -11.222 -7.926 -25.407 1.00 12.13 98 PRO A O 14
ATOM 22294 N N . LEU A 1 99 ? -10.159 -9.838 -24.881 1.00 71.13 99 LEU A N 14
ATOM 22295 C CA . LEU A 1 99 ? -9.593 -10.018 -26.214 1.00 34.12 99 LEU A CA 14
ATOM 22296 C C . LEU A 1 99 ? -10.389 -11.048 -27.009 1.00 34.12 99 LEU A C 14
ATOM 22297 O O . LEU A 1 99 ? -11.007 -11.945 -26.436 1.00 64.52 99 LEU A O 14
ATOM 22313 N N . GLU A 1 100 ? -10.368 -10.913 -28.331 1.00 53.21 100 GLU A N 14
ATOM 22314 C CA . GLU A 1 100 ? -11.087 -11.833 -29.204 1.00 74.11 100 GLU A CA 14
ATOM 22315 C C . GLU A 1 100 ? -10.197 -13.003 -29.613 1.00 21.01 100 GLU A C 14
ATOM 22316 O O . GLU A 1 100 ? -10.567 -13.811 -30.465 1.00 60.31 100 GLU A O 14
ATOM 22328 N N . HIS A 1 101 ? -9.021 -13.086 -28.999 1.00 64.44 101 HIS A N 14
ATOM 22329 C CA . HIS A 1 101 ? -8.076 -14.157 -29.299 1.00 34.01 101 HIS A CA 14
ATOM 22330 C C . HIS A 1 101 ? -7.698 -14.150 -30.777 1.00 31.20 101 HIS A C 14
ATOM 22331 O O . HIS A 1 101 ? -6.522 -14.038 -31.126 1.00 35.10 101 HIS A O 14
ATOM 22345 N N . MET A 1 1 ? 2.652 -1.925 -0.421 1.00 14.20 1 MET A N 15
ATOM 22346 C CA . MET A 1 1 ? 3.433 -1.827 -1.648 1.00 51.25 1 MET A CA 15
ATOM 22347 C C . MET A 1 1 ? 4.855 -1.361 -1.352 1.00 52.11 1 MET A C 15
ATOM 22348 O O . MET A 1 1 ? 5.104 -0.692 -0.349 1.00 33.01 1 MET A O 15
ATOM 22362 N N . LYS A 1 2 ? 5.785 -1.719 -2.231 1.00 1.22 2 LYS A N 15
ATOM 22363 C CA . LYS A 1 2 ? 7.182 -1.337 -2.065 1.00 25.15 2 LYS A CA 15
ATOM 22364 C C . LYS A 1 2 ? 7.644 -0.448 -3.215 1.00 22.21 2 LYS A C 15
ATOM 22365 O O . LYS A 1 2 ? 7.471 -0.790 -4.385 1.00 11.11 2 LYS A O 15
ATOM 22384 N N . VAL A 1 3 ? 8.234 0.693 -2.875 1.00 1.52 3 VAL A N 15
ATOM 22385 C CA . VAL A 1 3 ? 8.723 1.630 -3.879 1.00 44.13 3 VAL A CA 15
ATOM 22386 C C . VAL A 1 3 ? 10.188 1.978 -3.639 1.00 61.02 3 VAL A C 15
ATOM 22387 O O . VAL A 1 3 ? 10.617 2.150 -2.498 1.00 42.10 3 VAL A O 15
ATOM 22400 N N . TYR A 1 4 ? 10.951 2.080 -4.722 1.00 1.53 4 TYR A N 15
ATOM 22401 C CA . TYR A 1 4 ? 12.369 2.406 -4.629 1.00 43.22 4 TYR A CA 15
ATOM 22402 C C . TYR A 1 4 ? 12.700 3.640 -5.463 1.00 3.31 4 TYR A C 15
ATOM 22403 O O . TYR A 1 4 ? 12.717 3.587 -6.693 1.00 13.23 4 TYR A O 15
ATOM 22421 N N . VAL A 1 5 ? 12.965 4.752 -4.783 1.00 74.15 5 VAL A N 15
ATOM 22422 C CA . VAL A 1 5 ? 13.297 6.000 -5.459 1.00 44.14 5 VAL A CA 15
ATOM 22423 C C . VAL A 1 5 ? 14.775 6.338 -5.294 1.00 32.13 5 VAL A C 15
ATOM 22424 O O . VAL A 1 5 ? 15.206 6.780 -4.230 1.00 13.42 5 VAL A O 15
ATOM 22437 N N . GLY A 1 6 ? 15.547 6.126 -6.355 1.00 5.20 6 GLY A N 15
ATOM 22438 C CA . GLY A 1 6 ? 16.969 6.414 -6.307 1.00 20.02 6 GLY A CA 15
ATOM 22439 C C . GLY A 1 6 ? 17.342 7.632 -7.128 1.00 1.53 6 GLY A C 15
ATOM 22440 O O . GLY A 1 6 ? 16.471 8.332 -7.642 1.00 42.54 6 GLY A O 15
ATOM 22444 N N . ASN A 1 7 ? 18.641 7.887 -7.249 1.00 12.41 7 ASN A N 15
ATOM 22445 C CA . ASN A 1 7 ? 19.127 9.032 -8.011 1.00 62.42 7 ASN A CA 15
ATOM 22446 C C . ASN A 1 7 ? 18.691 10.342 -7.363 1.00 51.22 7 ASN A C 15
ATOM 22447 O O . ASN A 1 7 ? 17.802 11.031 -7.867 1.00 22.25 7 ASN A O 15
ATOM 22458 N N . LEU A 1 8 ? 19.322 10.681 -6.245 1.00 1.43 8 LEU A N 15
ATOM 22459 C CA . LEU A 1 8 ? 19.000 11.910 -5.527 1.00 43.11 8 LEU A CA 15
ATOM 22460 C C . LEU A 1 8 ? 20.240 12.782 -5.357 1.00 42.24 8 LEU A C 15
ATOM 22461 O O . LEU A 1 8 ? 20.945 12.688 -4.354 1.00 23.03 8 LEU A O 15
ATOM 22477 N N . GLY A 1 9 ? 20.499 13.633 -6.346 1.00 11.22 9 GLY A N 15
ATOM 22478 C CA . GLY A 1 9 ? 21.653 14.512 -6.286 1.00 34.54 9 GLY A CA 15
ATOM 22479 C C . GLY A 1 9 ? 21.523 15.703 -7.213 1.00 40.24 9 GLY A C 15
ATOM 22480 O O . GLY A 1 9 ? 22.317 15.868 -8.140 1.00 50.03 9 GLY A O 15
ATOM 22484 N N . THR A 1 10 ? 20.518 16.537 -6.966 1.00 51.50 10 THR A N 15
ATOM 22485 C CA . THR A 1 10 ? 20.285 17.718 -7.788 1.00 11.43 10 THR A CA 15
ATOM 22486 C C . THR A 1 10 ? 19.189 18.595 -7.192 1.00 71.15 10 THR A C 15
ATOM 22487 O O . THR A 1 10 ? 18.458 19.269 -7.917 1.00 2.53 10 THR A O 15
ATOM 22498 N N . GLY A 1 11 ? 19.080 18.581 -5.867 1.00 63.23 11 GLY A N 15
ATOM 22499 C CA . GLY A 1 11 ? 18.071 19.379 -5.197 1.00 54.32 11 GLY A CA 15
ATOM 22500 C C . GLY A 1 11 ? 16.750 18.648 -5.060 1.00 51.24 11 GLY A C 15
ATOM 22501 O O . GLY A 1 11 ? 15.718 19.262 -4.793 1.00 55.44 11 GLY A O 15
ATOM 22505 N N . ALA A 1 12 ? 16.782 17.332 -5.245 1.00 53.54 12 ALA A N 15
ATOM 22506 C CA . ALA A 1 12 ? 15.578 16.517 -5.141 1.00 1.03 12 ALA A CA 15
ATOM 22507 C C . ALA A 1 12 ? 15.803 15.323 -4.220 1.00 34.52 12 ALA A C 15
ATOM 22508 O O . ALA A 1 12 ? 16.463 14.354 -4.593 1.00 40.01 12 ALA A O 15
ATOM 22515 N N . GLY A 1 13 ? 15.249 15.399 -3.013 1.00 71.33 13 GLY A N 15
ATOM 22516 C CA . GLY A 1 13 ? 15.401 14.317 -2.058 1.00 2.34 13 GLY A CA 15
ATOM 22517 C C . GLY A 1 13 ? 14.087 13.926 -1.411 1.00 25.04 13 GLY A C 15
ATOM 22518 O O . GLY A 1 13 ? 13.108 13.640 -2.100 1.00 11.15 13 GLY A O 15
ATOM 22522 N N . LYS A 1 14 ? 14.065 13.911 -0.082 1.00 44.01 14 LYS A N 15
ATOM 22523 C CA . LYS A 1 14 ? 12.863 13.551 0.660 1.00 54.44 14 LYS A CA 15
ATOM 22524 C C . LYS A 1 14 ? 11.710 14.489 0.314 1.00 32.51 14 LYS A C 15
ATOM 22525 O O . LYS A 1 14 ? 10.592 14.044 0.057 1.00 52.34 14 LYS A O 15
ATOM 22544 N N . GLY A 1 15 ? 11.990 15.788 0.309 1.00 4.32 15 GLY A N 15
ATOM 22545 C CA . GLY A 1 15 ? 10.967 16.767 -0.007 1.00 72.05 15 GLY A CA 15
ATOM 22546 C C . GLY A 1 15 ? 10.428 16.608 -1.415 1.00 62.24 15 GLY A C 15
ATOM 22547 O O . GLY A 1 15 ? 9.218 16.659 -1.633 1.00 2.41 15 GLY A O 15
ATOM 22551 N N . GLU A 1 16 ? 11.329 16.415 -2.374 1.00 1.41 16 GLU A N 15
ATOM 22552 C CA . GLU A 1 16 ? 10.937 16.251 -3.769 1.00 15.05 16 GLU A CA 15
ATOM 22553 C C . GLU A 1 16 ? 10.016 15.045 -3.936 1.00 40.52 16 GLU A C 15
ATOM 22554 O O . GLU A 1 16 ? 8.888 15.173 -4.414 1.00 11.01 16 GLU A O 15
ATOM 22566 N N . LEU A 1 17 ? 10.505 13.876 -3.540 1.00 64.45 17 LEU A N 15
ATOM 22567 C CA . LEU A 1 17 ? 9.728 12.646 -3.647 1.00 20.32 17 LEU A CA 15
ATOM 22568 C C . LEU A 1 17 ? 8.453 12.734 -2.815 1.00 15.20 17 LEU A C 15
ATOM 22569 O O . LEU A 1 17 ? 7.426 12.157 -3.172 1.00 65.34 17 LEU A O 15
ATOM 22585 N N . GLU A 1 18 ? 8.525 13.463 -1.705 1.00 70.24 18 GLU A N 15
ATOM 22586 C CA . GLU A 1 18 ? 7.375 13.628 -0.824 1.00 71.51 18 GLU A CA 15
ATOM 22587 C C . GLU A 1 18 ? 6.224 14.314 -1.554 1.00 41.01 18 GLU A C 15
ATOM 22588 O O . GLU A 1 18 ? 5.103 13.807 -1.583 1.00 33.31 18 GLU A O 15
ATOM 22600 N N . ARG A 1 19 ? 6.510 15.471 -2.142 1.00 4.00 19 ARG A N 15
ATOM 22601 C CA . ARG A 1 19 ? 5.500 16.229 -2.870 1.00 71.43 19 ARG A CA 15
ATOM 22602 C C . ARG A 1 19 ? 4.997 15.443 -4.078 1.00 44.22 19 ARG A C 15
ATOM 22603 O O . ARG A 1 19 ? 3.803 15.436 -4.373 1.00 34.32 19 ARG A O 15
ATOM 22624 N N . ALA A 1 20 ? 5.918 14.784 -4.774 1.00 22.13 20 ALA A N 15
ATOM 22625 C CA . ALA A 1 20 ? 5.569 13.995 -5.948 1.00 73.42 20 ALA A CA 15
ATOM 22626 C C . ALA A 1 20 ? 4.658 12.830 -5.575 1.00 60.45 20 ALA A C 15
ATOM 22627 O O . ALA A 1 20 ? 3.505 12.769 -6.003 1.00 31.35 20 ALA A O 15
ATOM 22634 N N . PHE A 1 21 ? 5.183 11.906 -4.777 1.00 42.03 21 PHE A N 15
ATOM 22635 C CA . PHE A 1 21 ? 4.418 10.741 -4.349 1.00 13.35 21 PHE A CA 15
ATOM 22636 C C . PHE A 1 21 ? 3.073 11.160 -3.761 1.00 3.31 21 PHE A C 15
ATOM 22637 O O . PHE A 1 21 ? 2.043 10.546 -4.039 1.00 44.23 21 PHE A O 15
ATOM 22654 N N . SER A 1 22 ? 3.092 12.210 -2.946 1.00 11.12 22 SER A N 15
ATOM 22655 C CA . SER A 1 22 ? 1.876 12.710 -2.315 1.00 31.54 22 SER A CA 15
ATOM 22656 C C . SER A 1 22 ? 0.901 13.242 -3.360 1.00 14.10 22 SER A C 15
ATOM 22657 O O . SER A 1 22 ? -0.313 13.078 -3.234 1.00 11.04 22 SER A O 15
ATOM 22665 N N . TYR A 1 23 ? 1.440 13.881 -4.392 1.00 64.31 23 TYR A N 15
ATOM 22666 C CA . TYR A 1 23 ? 0.619 14.440 -5.459 1.00 41.30 23 TYR A CA 15
ATOM 22667 C C . TYR A 1 23 ? -0.034 13.334 -6.281 1.00 71.52 23 TYR A C 15
ATOM 22668 O O . TYR A 1 23 ? -1.148 13.491 -6.781 1.00 35.23 23 TYR A O 15
ATOM 22686 N N . TYR A 1 24 ? 0.668 12.214 -6.417 1.00 35.24 24 TYR A N 15
ATOM 22687 C CA . TYR A 1 24 ? 0.158 11.080 -7.179 1.00 43.22 24 TYR A CA 15
ATOM 22688 C C . TYR A 1 24 ? -0.794 10.239 -6.335 1.00 22.05 24 TYR A C 15
ATOM 22689 O O . TYR A 1 24 ? -1.816 9.759 -6.823 1.00 13.54 24 TYR A O 15
ATOM 22707 N N . GLY A 1 25 ? -0.449 10.065 -5.062 1.00 72.22 25 GLY A N 15
ATOM 22708 C CA . GLY A 1 25 ? -1.283 9.282 -4.168 1.00 43.23 25 GLY A CA 15
ATOM 22709 C C . GLY A 1 25 ? -0.893 9.454 -2.714 1.00 33.15 25 GLY A C 15
ATOM 22710 O O . GLY A 1 25 ? 0.088 10.121 -2.386 1.00 1.40 25 GLY A O 15
ATOM 22714 N N . PRO A 1 26 ? -1.675 8.842 -1.811 1.00 52.44 26 PRO A N 15
ATOM 22715 C CA . PRO A 1 26 ? -1.427 8.917 -0.369 1.00 11.34 26 PRO A CA 15
ATOM 22716 C C . PRO A 1 26 ? -0.179 8.146 0.046 1.00 44.13 26 PRO A C 15
ATOM 22717 O O . PRO A 1 26 ? -0.117 6.924 -0.092 1.00 71.44 26 PRO A O 15
ATOM 22728 N N . LEU A 1 27 ? 0.815 8.867 0.554 1.00 35.14 27 LEU A N 15
ATOM 22729 C CA . LEU A 1 27 ? 2.063 8.250 0.990 1.00 74.21 27 LEU A CA 15
ATOM 22730 C C . LEU A 1 27 ? 1.882 7.544 2.330 1.00 64.41 27 LEU A C 15
ATOM 22731 O O . LEU A 1 27 ? 1.351 8.119 3.280 1.00 44.43 27 LEU A O 15
ATOM 22747 N N . ARG A 1 28 ? 2.330 6.294 2.399 1.00 12.13 28 ARG A N 15
ATOM 22748 C CA . ARG A 1 28 ? 2.219 5.510 3.623 1.00 32.32 28 ARG A CA 15
ATOM 22749 C C . ARG A 1 28 ? 3.463 5.677 4.491 1.00 13.30 28 ARG A C 15
ATOM 22750 O O . ARG A 1 28 ? 3.366 5.879 5.702 1.00 1.11 28 ARG A O 15
ATOM 22771 N N . THR A 1 29 ? 4.632 5.592 3.864 1.00 73.03 29 THR A N 15
ATOM 22772 C CA . THR A 1 29 ? 5.894 5.732 4.578 1.00 44.21 29 THR A CA 15
ATOM 22773 C C . THR A 1 29 ? 7.015 6.155 3.635 1.00 2.42 29 THR A C 15
ATOM 22774 O O . THR A 1 29 ? 7.008 5.813 2.453 1.00 63.51 29 THR A O 15
ATOM 22785 N N . VAL A 1 30 ? 7.978 6.902 4.166 1.00 43.20 30 VAL A N 15
ATOM 22786 C CA . VAL A 1 30 ? 9.108 7.371 3.372 1.00 73.22 30 VAL A CA 15
ATOM 22787 C C . VAL A 1 30 ? 10.431 7.069 4.067 1.00 52.53 30 VAL A C 15
ATOM 22788 O O . VAL A 1 30 ? 10.517 7.091 5.294 1.00 24.54 30 VAL A O 15
ATOM 22801 N N . TRP A 1 31 ? 11.459 6.790 3.274 1.00 74.24 31 TRP A N 15
ATOM 22802 C CA . TRP A 1 31 ? 12.779 6.484 3.813 1.00 51.41 31 TRP A CA 15
ATOM 22803 C C . TRP A 1 31 ? 13.875 6.907 2.841 1.00 0.31 31 TRP A C 15
ATOM 22804 O O . TRP A 1 31 ? 13.748 6.723 1.630 1.00 24.33 31 TRP A O 15
ATOM 22825 N N . ILE A 1 32 ? 14.950 7.475 3.379 1.00 74.44 32 ILE A N 15
ATOM 22826 C CA . ILE A 1 32 ? 16.068 7.922 2.558 1.00 51.03 32 ILE A CA 15
ATOM 22827 C C . ILE A 1 32 ? 17.373 7.272 3.005 1.00 73.23 32 ILE A C 15
ATOM 22828 O O . ILE A 1 32 ? 17.618 7.106 4.199 1.00 3.42 32 ILE A O 15
ATOM 22844 N N . ALA A 1 33 ? 18.207 6.906 2.037 1.00 2.41 33 ALA A N 15
ATOM 22845 C CA . ALA A 1 33 ? 19.489 6.278 2.331 1.00 61.22 33 ALA A CA 15
ATOM 22846 C C . ALA A 1 33 ? 20.643 7.247 2.095 1.00 14.14 33 ALA A C 15
ATOM 22847 O O . ALA A 1 33 ? 21.012 7.521 0.954 1.00 42.35 33 ALA A O 15
ATOM 22854 N N . ARG A 1 34 ? 21.207 7.763 3.182 1.00 12.33 34 ARG A N 15
ATOM 22855 C CA . ARG A 1 34 ? 22.317 8.704 3.093 1.00 22.14 34 ARG A CA 15
ATOM 22856 C C . ARG A 1 34 ? 23.624 7.976 2.793 1.00 71.55 34 ARG A C 15
ATOM 22857 O O . ARG A 1 34 ? 24.530 8.535 2.176 1.00 74.32 34 ARG A O 15
ATOM 22878 N N . ASN A 1 35 ? 23.713 6.725 3.233 1.00 22.22 35 ASN A N 15
ATOM 22879 C CA . ASN A 1 35 ? 24.909 5.920 3.012 1.00 3.21 35 ASN A CA 15
ATOM 22880 C C . ASN A 1 35 ? 25.370 6.017 1.561 1.00 53.52 35 ASN A C 15
ATOM 22881 O O . ASN A 1 35 ? 26.487 6.442 1.265 1.00 11.20 35 ASN A O 15
ATOM 22892 N N . PRO A 1 36 ? 24.489 5.615 0.632 1.00 1.44 36 PRO A N 15
ATOM 22893 C CA . PRO A 1 36 ? 24.782 5.649 -0.804 1.00 31.24 36 PRO A CA 15
ATOM 22894 C C . PRO A 1 36 ? 24.855 7.071 -1.348 1.00 15.55 36 PRO A C 15
ATOM 22895 O O . PRO A 1 36 ? 24.510 8.039 -0.669 1.00 53.43 36 PRO A O 15
ATOM 22906 N N . PRO A 1 37 ? 25.313 7.204 -2.601 1.00 22.10 37 PRO A N 15
ATOM 22907 C CA . PRO A 1 37 ? 25.441 8.505 -3.264 1.00 14.11 37 PRO A CA 15
ATOM 22908 C C . PRO A 1 37 ? 24.086 9.125 -3.590 1.00 30.13 37 PRO A C 15
ATOM 22909 O O . PRO A 1 37 ? 23.952 10.346 -3.662 1.00 63.32 37 PRO A O 15
ATOM 22920 N N . GLY A 1 38 ? 23.083 8.274 -3.785 1.00 14.52 38 GLY A N 15
ATOM 22921 C CA . GLY A 1 38 ? 21.751 8.758 -4.100 1.00 61.02 38 GLY A CA 15
ATOM 22922 C C . GLY A 1 38 ? 20.744 7.634 -4.238 1.00 35.14 38 GLY A C 15
ATOM 22923 O O . GLY A 1 38 ? 20.438 7.196 -5.347 1.00 40.41 38 GLY A O 15
ATOM 22927 N N . PHE A 1 39 ? 20.227 7.163 -3.107 1.00 54.43 39 PHE A N 15
ATOM 22928 C CA . PHE A 1 39 ? 19.249 6.081 -3.106 1.00 3.00 39 PHE A CA 15
ATOM 22929 C C . PHE A 1 39 ? 18.263 6.241 -1.953 1.00 73.50 39 PHE A C 15
ATOM 22930 O O . PHE A 1 39 ? 18.659 6.450 -0.807 1.00 63.21 39 PHE A O 15
ATOM 22947 N N . ALA A 1 40 ? 16.975 6.141 -2.266 1.00 71.41 40 ALA A N 15
ATOM 22948 C CA . ALA A 1 40 ? 15.931 6.272 -1.257 1.00 41.22 40 ALA A CA 15
ATOM 22949 C C . ALA A 1 40 ? 14.819 5.253 -1.482 1.00 52.50 40 ALA A C 15
ATOM 22950 O O . ALA A 1 40 ? 14.619 4.774 -2.598 1.00 54.23 40 ALA A O 15
ATOM 22957 N N . PHE A 1 41 ? 14.098 4.926 -0.415 1.00 22.04 41 PHE A N 15
ATOM 22958 C CA . PHE A 1 41 ? 13.007 3.962 -0.495 1.00 53.35 41 PHE A CA 15
ATOM 22959 C C . PHE A 1 41 ? 11.702 4.575 0.005 1.00 20.04 41 PHE A C 15
ATOM 22960 O O . PHE A 1 41 ? 11.701 5.400 0.919 1.00 50.42 41 PHE A O 15
ATOM 22977 N N . VAL A 1 42 ? 10.592 4.165 -0.600 1.00 31.00 42 VAL A N 15
ATOM 22978 C CA . VAL A 1 42 ? 9.280 4.672 -0.216 1.00 51.12 42 VAL A CA 15
ATOM 22979 C C . VAL A 1 42 ? 8.250 3.549 -0.166 1.00 11.31 42 VAL A C 15
ATOM 22980 O O . VAL A 1 42 ? 8.308 2.605 -0.953 1.00 40.31 42 VAL A O 15
ATOM 22993 N N . GLU A 1 43 ? 7.307 3.659 0.765 1.00 4.41 43 GLU A N 15
ATOM 22994 C CA . GLU A 1 43 ? 6.264 2.652 0.918 1.00 41.22 43 GLU A CA 15
ATOM 22995 C C . GLU A 1 43 ? 4.892 3.238 0.598 1.00 34.23 43 GLU A C 15
ATOM 22996 O O . GLU A 1 43 ? 4.471 4.226 1.200 1.00 52.34 43 GLU A O 15
ATOM 23008 N N . PHE A 1 44 ? 4.198 2.621 -0.353 1.00 25.31 44 PHE A N 15
ATOM 23009 C CA . PHE A 1 44 ? 2.874 3.081 -0.754 1.00 62.34 44 PHE A CA 15
ATOM 23010 C C . PHE A 1 44 ? 1.789 2.162 -0.202 1.00 74.41 44 PHE A C 15
ATOM 23011 O O . PHE A 1 44 ? 1.789 0.959 -0.462 1.00 33.22 44 PHE A O 15
ATOM 23028 N N . GLU A 1 45 ? 0.866 2.738 0.561 1.00 15.05 45 GLU A N 15
ATOM 23029 C CA . GLU A 1 45 ? -0.225 1.970 1.152 1.00 42.44 45 GLU A CA 15
ATOM 23030 C C . GLU A 1 45 ? -0.950 1.150 0.089 1.00 52.11 45 GLU A C 15
ATOM 23031 O O . GLU A 1 45 ? -1.431 0.050 0.360 1.00 62.52 45 GLU A O 15
ATOM 23043 N N . ASP A 1 46 ? -1.026 1.694 -1.121 1.00 5.44 46 ASP A N 15
ATOM 23044 C CA . ASP A 1 46 ? -1.692 1.014 -2.225 1.00 65.12 46 ASP A CA 15
ATOM 23045 C C . ASP A 1 46 ? -0.743 0.840 -3.407 1.00 52.24 46 ASP A C 15
ATOM 23046 O O . ASP A 1 46 ? 0.140 1.663 -3.653 1.00 34.44 46 ASP A O 15
ATOM 23055 N N . PRO A 1 47 ? -0.927 -0.256 -4.158 1.00 54.01 47 PRO A N 15
ATOM 23056 C CA . PRO A 1 47 ? -0.098 -0.564 -5.327 1.00 4.33 47 PRO A CA 15
ATOM 23057 C C . PRO A 1 47 ? -0.352 0.393 -6.487 1.00 33.24 47 PRO A C 15
ATOM 23058 O O . PRO A 1 47 ? 0.585 0.876 -7.122 1.00 12.52 47 PRO A O 15
ATOM 23069 N N . ARG A 1 48 ? -1.625 0.662 -6.757 1.00 74.32 48 ARG A N 15
ATOM 23070 C CA . ARG A 1 48 ? -2.003 1.560 -7.842 1.00 3.35 48 ARG A CA 15
ATOM 23071 C C . ARG A 1 48 ? -1.278 2.897 -7.717 1.00 2.21 48 ARG A C 15
ATOM 23072 O O . ARG A 1 48 ? -0.755 3.425 -8.699 1.00 13.23 48 ARG A O 15
ATOM 23093 N N . ASP A 1 49 ? -1.251 3.439 -6.504 1.00 60.22 49 ASP A N 15
ATOM 23094 C CA . ASP A 1 49 ? -0.590 4.714 -6.251 1.00 20.33 49 ASP A CA 15
ATOM 23095 C C . ASP A 1 49 ? 0.897 4.630 -6.582 1.00 12.31 49 ASP A C 15
ATOM 23096 O O . ASP A 1 49 ? 1.488 5.591 -7.073 1.00 2.32 49 ASP A O 15
ATOM 23105 N N . ALA A 1 50 ? 1.495 3.475 -6.309 1.00 12.33 50 ALA A N 15
ATOM 23106 C CA . ALA A 1 50 ? 2.912 3.266 -6.578 1.00 51.25 50 ALA A CA 15
ATOM 23107 C C . ALA A 1 50 ? 3.163 3.067 -8.069 1.00 63.42 50 ALA A C 15
ATOM 23108 O O . ALA A 1 50 ? 4.140 3.577 -8.616 1.00 62.24 50 ALA A O 15
ATOM 23115 N N . GLU A 1 51 ? 2.276 2.321 -8.720 1.00 32.22 51 GLU A N 15
ATOM 23116 C CA . GLU A 1 51 ? 2.404 2.053 -10.148 1.00 11.35 51 GLU A CA 15
ATOM 23117 C C . GLU A 1 51 ? 2.360 3.350 -10.950 1.00 54.32 51 GLU A C 15
ATOM 23118 O O . GLU A 1 51 ? 3.186 3.574 -11.835 1.00 3.14 51 GLU A O 15
ATOM 23130 N N . ASP A 1 52 ? 1.389 4.201 -10.636 1.00 32.34 52 ASP A N 15
ATOM 23131 C CA . ASP A 1 52 ? 1.236 5.476 -11.326 1.00 73.14 52 ASP A CA 15
ATOM 23132 C C . ASP A 1 52 ? 2.348 6.443 -10.935 1.00 4.25 52 ASP A C 15
ATOM 23133 O O . ASP A 1 52 ? 2.988 7.049 -11.793 1.00 41.53 52 ASP A O 15
ATOM 23142 N N . ALA A 1 53 ? 2.573 6.583 -9.632 1.00 74.20 53 ALA A N 15
ATOM 23143 C CA . ALA A 1 53 ? 3.608 7.475 -9.127 1.00 1.45 53 ALA A CA 15
ATOM 23144 C C . ALA A 1 53 ? 4.978 7.096 -9.679 1.00 72.21 53 ALA A C 15
ATOM 23145 O O . ALA A 1 53 ? 5.811 7.961 -9.950 1.00 33.10 53 ALA A O 15
ATOM 23152 N N . VAL A 1 54 ? 5.205 5.796 -9.844 1.00 1.45 54 VAL A N 15
ATOM 23153 C CA . VAL A 1 54 ? 6.474 5.302 -10.364 1.00 41.23 54 VAL A CA 15
ATOM 23154 C C . VAL A 1 54 ? 6.591 5.559 -11.862 1.00 52.25 54 VAL A C 15
ATOM 23155 O O . VAL A 1 54 ? 7.514 6.235 -12.317 1.00 24.14 54 VAL A O 15
ATOM 23168 N N . ARG A 1 55 ? 5.648 5.016 -12.626 1.00 11.24 55 ARG A N 15
ATOM 23169 C CA . ARG A 1 55 ? 5.645 5.186 -14.074 1.00 2.14 55 ARG A CA 15
ATOM 23170 C C . ARG A 1 55 ? 5.782 6.659 -14.448 1.00 61.14 55 ARG A C 15
ATOM 23171 O O . ARG A 1 55 ? 6.391 6.998 -15.462 1.00 72.14 55 ARG A O 15
ATOM 23192 N N . GLY A 1 56 ? 5.211 7.530 -13.623 1.00 14.35 56 GLY A N 15
ATOM 23193 C CA . GLY A 1 56 ? 5.280 8.956 -13.885 1.00 34.03 56 GLY A CA 15
ATOM 23194 C C . GLY A 1 56 ? 6.628 9.547 -13.525 1.00 64.15 56 GLY A C 15
ATOM 23195 O O . GLY A 1 56 ? 7.306 10.129 -14.374 1.00 73.21 56 GLY A O 15
ATOM 23199 N N . LEU A 1 57 ? 7.020 9.400 -12.265 1.00 31.14 57 LEU A N 15
ATOM 23200 C CA . LEU A 1 57 ? 8.297 9.925 -11.794 1.00 11.32 57 LEU A CA 15
ATOM 23201 C C . LEU A 1 57 ? 9.455 9.347 -12.601 1.00 54.34 57 LEU A C 15
ATOM 23202 O O . LEU A 1 57 ? 10.467 10.013 -12.818 1.00 51.52 57 LEU A O 15
ATOM 23218 N N . ASP A 1 58 ? 9.297 8.105 -13.046 1.00 0.33 58 ASP A N 15
ATOM 23219 C CA . ASP A 1 58 ? 10.328 7.438 -13.833 1.00 12.33 58 ASP A CA 15
ATOM 23220 C C . ASP A 1 58 ? 10.196 7.791 -15.311 1.00 3.31 58 ASP A C 15
ATOM 23221 O O . ASP A 1 58 ? 11.194 7.932 -16.017 1.00 52.30 58 ASP A O 15
ATOM 23230 N N . GLY A 1 59 ? 8.957 7.932 -15.773 1.00 24.40 59 GLY A N 15
ATOM 23231 C CA . GLY A 1 59 ? 8.718 8.266 -17.165 1.00 21.52 59 GLY A CA 15
ATOM 23232 C C . GLY A 1 59 ? 9.323 9.600 -17.553 1.00 64.23 59 GLY A C 15
ATOM 23233 O O . GLY A 1 59 ? 9.908 9.736 -18.628 1.00 54.14 59 GLY A O 15
ATOM 23237 N N . LYS A 1 60 ? 9.183 10.589 -16.677 1.00 72.12 60 LYS A N 15
ATOM 23238 C CA . LYS A 1 60 ? 9.719 11.920 -16.933 1.00 45.30 60 LYS A CA 15
ATOM 23239 C C . LYS A 1 60 ? 10.341 12.508 -15.670 1.00 40.22 60 LYS A C 15
ATOM 23240 O O . LYS A 1 60 ? 10.576 11.797 -14.693 1.00 42.31 60 LYS A O 15
ATOM 23259 N N . VAL A 1 61 ? 10.604 13.811 -15.697 1.00 13.03 61 VAL A N 15
ATOM 23260 C CA . VAL A 1 61 ? 11.195 14.495 -14.553 1.00 64.10 61 VAL A CA 15
ATOM 23261 C C . VAL A 1 61 ? 10.144 15.281 -13.778 1.00 73.13 61 VAL A C 15
ATOM 23262 O O . VAL A 1 61 ? 9.181 15.787 -14.357 1.00 24.43 61 VAL A O 15
ATOM 23275 N N . ILE A 1 62 ? 10.334 15.380 -12.467 1.00 41.10 62 ILE A N 15
ATOM 23276 C CA . ILE A 1 62 ? 9.402 16.106 -11.613 1.00 44.21 62 ILE A CA 15
ATOM 23277 C C . ILE A 1 62 ? 10.071 17.320 -10.977 1.00 43.34 62 ILE A C 15
ATOM 23278 O O . ILE A 1 62 ? 11.097 17.196 -10.306 1.00 53.44 62 ILE A O 15
ATOM 23294 N N . CYS A 1 63 ? 9.484 18.492 -11.191 1.00 54.14 63 CYS A N 15
ATOM 23295 C CA . CYS A 1 63 ? 10.022 19.730 -10.638 1.00 70.23 63 CYS A CA 15
ATOM 23296 C C . CYS A 1 63 ? 11.525 19.824 -10.878 1.00 62.04 63 CYS A C 15
ATOM 23297 O O . CYS A 1 63 ? 12.282 20.219 -9.993 1.00 22.24 63 CYS A O 15
ATOM 23305 N N . GLY A 1 64 ? 11.951 19.457 -12.083 1.00 62.42 64 GLY A N 15
ATOM 23306 C CA . GLY A 1 64 ? 13.363 19.505 -12.418 1.00 15.13 64 GLY A CA 15
ATOM 23307 C C . GLY A 1 64 ? 14.160 18.418 -11.725 1.00 62.03 64 GLY A C 15
ATOM 23308 O O . GLY A 1 64 ? 15.325 18.617 -11.381 1.00 1.21 64 GLY A O 15
ATOM 23312 N N . SER A 1 65 ? 13.532 17.265 -11.519 1.00 54.11 65 SER A N 15
ATOM 23313 C CA . SER A 1 65 ? 14.189 16.144 -10.858 1.00 32.21 65 SER A CA 15
ATOM 23314 C C . SER A 1 65 ? 14.076 14.876 -11.699 1.00 22.44 65 SER A C 15
ATOM 23315 O O . SER A 1 65 ? 13.049 14.197 -11.684 1.00 0.21 65 SER A O 15
ATOM 23323 N N . ARG A 1 66 ? 15.140 14.562 -12.431 1.00 2.42 66 ARG A N 15
ATOM 23324 C CA . ARG A 1 66 ? 15.162 13.377 -13.279 1.00 74.03 66 ARG A CA 15
ATOM 23325 C C . ARG A 1 66 ? 15.633 12.156 -12.495 1.00 73.42 66 ARG A C 15
ATOM 23326 O O . ARG A 1 66 ? 16.509 11.416 -12.944 1.00 55.24 66 ARG A O 15
ATOM 23347 N N . VAL A 1 67 ? 15.046 11.951 -11.320 1.00 73.53 67 VAL A N 15
ATOM 23348 C CA . VAL A 1 67 ? 15.405 10.819 -10.474 1.00 15.14 67 VAL A CA 15
ATOM 23349 C C . VAL A 1 67 ? 15.005 9.499 -11.123 1.00 21.45 67 VAL A C 15
ATOM 23350 O O . VAL A 1 67 ? 14.427 9.479 -12.209 1.00 42.24 67 VAL A O 15
ATOM 23363 N N . ARG A 1 68 ? 15.317 8.396 -10.449 1.00 13.34 68 ARG A N 15
ATOM 23364 C CA . ARG A 1 68 ? 14.991 7.070 -10.960 1.00 12.50 68 ARG A CA 15
ATOM 23365 C C . ARG A 1 68 ? 14.207 6.267 -9.927 1.00 34.13 68 ARG A C 15
ATOM 23366 O O . ARG A 1 68 ? 14.769 5.780 -8.946 1.00 63.21 68 ARG A O 15
ATOM 23387 N N . VAL A 1 69 ? 12.904 6.133 -10.153 1.00 74.04 69 VAL A N 15
ATOM 23388 C CA . VAL A 1 69 ? 12.042 5.388 -9.243 1.00 52.41 69 VAL A CA 15
ATOM 23389 C C . VAL A 1 69 ? 11.560 4.090 -9.881 1.00 24.02 69 VAL A C 15
ATOM 23390 O O . VAL A 1 69 ? 11.270 4.045 -11.076 1.00 32.24 69 VAL A O 15
ATOM 23403 N N . GLU A 1 70 ? 11.478 3.036 -9.075 1.00 2.13 70 GLU A N 15
ATOM 23404 C CA . GLU A 1 70 ? 11.032 1.736 -9.561 1.00 72.03 70 GLU A CA 15
ATOM 23405 C C . GLU A 1 70 ? 10.299 0.967 -8.465 1.00 44.05 70 GLU A C 15
ATOM 23406 O O . GLU A 1 70 ? 10.369 1.323 -7.288 1.00 40.44 70 GLU A O 15
ATOM 23418 N N . LEU A 1 71 ? 9.597 -0.089 -8.861 1.00 21.15 71 LEU A N 15
ATOM 23419 C CA . LEU A 1 71 ? 8.850 -0.909 -7.913 1.00 25.40 71 LEU A CA 15
ATOM 23420 C C . LEU A 1 71 ? 9.493 -2.284 -7.758 1.00 61.15 71 LEU A C 15
ATOM 23421 O O . LEU A 1 71 ? 9.658 -3.016 -8.734 1.00 60.50 71 LEU A O 15
ATOM 23437 N N . SER A 1 72 ? 9.852 -2.629 -6.526 1.00 1.31 72 SER A N 15
ATOM 23438 C CA . SER A 1 72 ? 10.478 -3.915 -6.244 1.00 21.14 72 SER A CA 15
ATOM 23439 C C . SER A 1 72 ? 9.453 -5.043 -6.305 1.00 72.31 72 SER A C 15
ATOM 23440 O O . SER A 1 72 ? 9.784 -6.182 -6.636 1.00 32.50 72 SER A O 15
ATOM 23448 N N . THR A 1 73 ? 8.204 -4.718 -5.984 1.00 24.34 73 THR A N 15
ATOM 23449 C CA . THR A 1 73 ? 7.130 -5.703 -6.001 1.00 12.44 73 THR A CA 15
ATOM 23450 C C . THR A 1 73 ? 5.803 -5.062 -6.392 1.00 43.21 73 THR A C 15
ATOM 23451 O O . THR A 1 73 ? 5.591 -3.869 -6.176 1.00 30.41 73 THR A O 15
ATOM 23462 N N . GLY A 1 74 ? 4.912 -5.862 -6.969 1.00 60.14 74 GLY A N 15
ATOM 23463 C CA . GLY A 1 74 ? 3.616 -5.355 -7.381 1.00 44.53 74 GLY A CA 15
ATOM 23464 C C . GLY A 1 74 ? 3.582 -4.976 -8.849 1.00 33.42 74 GLY A C 15
ATOM 23465 O O . GLY A 1 74 ? 2.781 -4.138 -9.262 1.00 5.45 74 GLY A O 15
ATOM 23469 N N . MET A 1 75 ? 4.453 -5.595 -9.638 1.00 62.45 75 MET A N 15
ATOM 23470 C CA . MET A 1 75 ? 4.519 -5.318 -11.069 1.00 31.13 75 MET A CA 15
ATOM 23471 C C . MET A 1 75 ? 4.479 -6.612 -11.876 1.00 3.13 75 MET A C 15
ATOM 23472 O O . MET A 1 75 ? 5.511 -7.174 -12.244 1.00 50.20 75 MET A O 15
ATOM 23486 N N . PRO A 1 76 ? 3.261 -7.098 -12.158 1.00 2.43 76 PRO A N 15
ATOM 23487 C CA . PRO A 1 76 ? 3.059 -8.331 -12.924 1.00 55.41 76 PRO A CA 15
ATOM 23488 C C . PRO A 1 76 ? 3.442 -8.171 -14.391 1.00 51.23 76 PRO A C 15
ATOM 23489 O O . PRO A 1 76 ? 2.876 -7.342 -15.104 1.00 12.42 76 PRO A O 15
ATOM 23500 N N . ARG A 1 77 ? 4.406 -8.970 -14.837 1.00 10.23 77 ARG A N 15
ATOM 23501 C CA . ARG A 1 77 ? 4.865 -8.916 -16.219 1.00 41.03 77 ARG A CA 15
ATOM 23502 C C . ARG A 1 77 ? 4.823 -10.300 -16.860 1.00 42.05 77 ARG A C 15
ATOM 23503 O O . ARG A 1 77 ? 4.488 -11.288 -16.207 1.00 14.22 77 ARG A O 15
ATOM 23524 N N . ARG A 1 78 ? 5.165 -10.363 -18.143 1.00 44.11 78 ARG A N 15
ATOM 23525 C CA . ARG A 1 78 ? 5.165 -11.625 -18.873 1.00 22.01 78 ARG A CA 15
ATOM 23526 C C . ARG A 1 78 ? 6.421 -12.434 -18.561 1.00 10.31 78 ARG A C 15
ATOM 23527 O O . ARG A 1 78 ? 6.525 -13.604 -18.928 1.00 71.01 78 ARG A O 15
ATOM 23548 N N . SER A 1 79 ? 7.372 -11.801 -17.882 1.00 24.24 79 SER A N 15
ATOM 23549 C CA . SER A 1 79 ? 8.623 -12.460 -17.524 1.00 21.21 79 SER A CA 15
ATOM 23550 C C . SER A 1 79 ? 8.382 -13.565 -16.499 1.00 54.45 79 SER A C 15
ATOM 23551 O O . SER A 1 79 ? 7.389 -13.545 -15.772 1.00 34.20 79 SER A O 15
ATOM 23559 N N . ARG A 1 80 ? 9.297 -14.527 -16.449 1.00 41.40 80 ARG A N 15
ATOM 23560 C CA . ARG A 1 80 ? 9.184 -15.641 -15.515 1.00 41.43 80 ARG A CA 15
ATOM 23561 C C . ARG A 1 80 ? 9.728 -15.257 -14.142 1.00 51.53 80 ARG A C 15
ATOM 23562 O O . ARG A 1 80 ? 10.550 -15.969 -13.567 1.00 65.51 80 ARG A O 15
ATOM 23583 N N . PHE A 1 81 ? 9.263 -14.125 -13.623 1.00 42.00 81 PHE A N 15
ATOM 23584 C CA . PHE A 1 81 ? 9.704 -13.645 -12.318 1.00 52.14 81 PHE A CA 15
ATOM 23585 C C . PHE A 1 81 ? 9.261 -14.596 -11.211 1.00 33.32 81 PHE A C 15
ATOM 23586 O O . PHE A 1 81 ? 8.067 -14.748 -10.948 1.00 44.32 81 PHE A O 15
ATOM 23603 N N . ASP A 1 82 ? 10.230 -15.235 -10.565 1.00 61.33 82 ASP A N 15
ATOM 23604 C CA . ASP A 1 82 ? 9.941 -16.172 -9.485 1.00 45.04 82 ASP A CA 15
ATOM 23605 C C . ASP A 1 82 ? 9.312 -15.453 -8.296 1.00 71.13 82 ASP A C 15
ATOM 23606 O O . ASP A 1 82 ? 8.530 -16.039 -7.547 1.00 60.03 82 ASP A O 15
ATOM 23615 N N . ARG A 1 83 ? 9.659 -14.181 -8.129 1.00 31.21 83 ARG A N 15
ATOM 23616 C CA . ARG A 1 83 ? 9.130 -13.383 -7.029 1.00 74.25 83 ARG A CA 15
ATOM 23617 C C . ARG A 1 83 ? 7.657 -13.054 -7.256 1.00 71.43 83 ARG A C 15
ATOM 23618 O O . ARG A 1 83 ? 7.270 -12.506 -8.288 1.00 53.22 83 ARG A O 15
ATOM 23639 N N . PRO A 1 84 ? 6.815 -13.397 -6.270 1.00 60.40 84 PRO A N 15
ATOM 23640 C CA . PRO A 1 84 ? 5.372 -13.148 -6.339 1.00 21.35 84 PRO A CA 15
ATOM 23641 C C . PRO A 1 84 ? 5.035 -11.664 -6.243 1.00 72.30 84 PRO A C 15
ATOM 23642 O O . PRO A 1 84 ? 5.216 -11.027 -5.205 1.00 65.32 84 PRO A O 15
ATOM 23653 N N . PRO A 1 85 ? 4.531 -11.099 -7.350 1.00 42.40 85 PRO A N 15
ATOM 23654 C CA . PRO A 1 85 ? 4.157 -9.683 -7.415 1.00 51.24 85 PRO A CA 15
ATOM 23655 C C . PRO A 1 85 ? 2.923 -9.370 -6.576 1.00 71.00 85 PRO A C 15
ATOM 23656 O O . PRO A 1 85 ? 1.998 -10.177 -6.491 1.00 53.11 85 PRO A O 15
ATOM 23667 N N . ALA A 1 86 ? 2.916 -8.194 -5.958 1.00 1.41 86 ALA A N 15
ATOM 23668 C CA . ALA A 1 86 ? 1.794 -7.774 -5.127 1.00 44.42 86 ALA A CA 15
ATOM 23669 C C . ALA A 1 86 ? 0.731 -7.064 -5.959 1.00 32.53 86 ALA A C 15
ATOM 23670 O O . ALA A 1 86 ? 0.818 -5.860 -6.198 1.00 53.01 86 ALA A O 15
ATOM 23677 N N . ARG A 1 87 ? -0.272 -7.819 -6.397 1.00 24.12 87 ARG A N 15
ATOM 23678 C CA . ARG A 1 87 ? -1.351 -7.262 -7.203 1.00 61.45 87 ARG A CA 15
ATOM 23679 C C . ARG A 1 87 ? -2.608 -8.121 -7.096 1.00 40.33 87 ARG A C 15
ATOM 23680 O O . ARG A 1 87 ? -3.466 -8.095 -7.978 1.00 55.43 87 ARG A O 15
ATOM 23701 N N . ARG A 1 88 ? -2.709 -8.881 -6.011 1.00 4.44 88 ARG A N 15
ATOM 23702 C CA . ARG A 1 88 ? -3.859 -9.748 -5.789 1.00 53.10 88 ARG A CA 15
ATOM 23703 C C . ARG A 1 88 ? -5.158 -8.947 -5.818 1.00 4.43 88 ARG A C 15
ATOM 23704 O O . ARG A 1 88 ? -5.143 -7.718 -5.745 1.00 53.44 88 ARG A O 15
ATOM 23725 N N . LYS A 1 89 ? -6.279 -9.651 -5.924 1.00 52.13 89 LYS A N 15
ATOM 23726 C CA . LYS A 1 89 ? -7.587 -9.007 -5.962 1.00 61.00 89 LYS A CA 15
ATOM 23727 C C . LYS A 1 89 ? -8.705 -10.044 -5.939 1.00 20.42 89 LYS A C 15
ATOM 23728 O O . LYS A 1 89 ? -8.463 -11.227 -5.695 1.00 72.42 89 LYS A O 15
ATOM 23747 N N . LEU A 1 90 ? -9.928 -9.595 -6.195 1.00 14.53 90 LEU A N 15
ATOM 23748 C CA . LEU A 1 90 ? -11.084 -10.484 -6.205 1.00 33.52 90 LEU A CA 15
ATOM 23749 C C . LEU A 1 90 ? -12.301 -9.790 -6.807 1.00 52.33 90 LEU A C 15
ATOM 23750 O O . LEU A 1 90 ? -13.397 -9.836 -6.247 1.00 30.43 90 LEU A O 15
ATOM 23766 N N . LEU A 1 91 ? -12.102 -9.148 -7.953 1.00 12.50 91 LEU A N 15
ATOM 23767 C CA . LEU A 1 91 ? -13.184 -8.445 -8.634 1.00 11.51 91 LEU A CA 15
ATOM 23768 C C . LEU A 1 91 ? -12.826 -8.175 -10.092 1.00 23.22 91 LEU A C 15
ATOM 23769 O O . LEU A 1 91 ? -13.666 -8.304 -10.981 1.00 72.31 91 LEU A O 15
ATOM 23785 N N . GLU A 1 92 ? -11.572 -7.802 -10.329 1.00 22.34 92 GLU A N 15
ATOM 23786 C CA . GLU A 1 92 ? -11.103 -7.516 -11.679 1.00 64.53 92 GLU A CA 15
ATOM 23787 C C . GLU A 1 92 ? -11.156 -8.768 -12.550 1.00 74.42 92 GLU A C 15
ATOM 23788 O O . GLU A 1 92 ? -11.267 -8.683 -13.773 1.00 71.14 92 GLU A O 15
ATOM 23800 N N . VAL A 1 93 ? -11.077 -9.931 -11.911 1.00 4.03 93 VAL A N 15
ATOM 23801 C CA . VAL A 1 93 ? -11.117 -11.201 -12.626 1.00 25.14 93 VAL A CA 15
ATOM 23802 C C . VAL A 1 93 ? -12.532 -11.765 -12.665 1.00 33.32 93 VAL A C 15
ATOM 23803 O O . VAL A 1 93 ? -13.337 -11.516 -11.766 1.00 40.02 93 VAL A O 15
ATOM 23816 N N . LEU A 1 94 ? -12.831 -12.527 -13.711 1.00 64.33 94 LEU A N 15
ATOM 23817 C CA . LEU A 1 94 ? -14.150 -13.129 -13.868 1.00 54.33 94 LEU A CA 15
ATOM 23818 C C . LEU A 1 94 ? -14.077 -14.384 -14.731 1.00 74.25 94 LEU A C 15
ATOM 23819 O O . LEU A 1 94 ? -13.097 -14.605 -15.442 1.00 62.43 94 LEU A O 15
ATOM 23835 N N . PHE A 1 95 ? -15.122 -15.202 -14.666 1.00 74.50 95 PHE A N 15
ATOM 23836 C CA . PHE A 1 95 ? -15.178 -16.436 -15.443 1.00 3.44 95 PHE A CA 15
ATOM 23837 C C . PHE A 1 95 ? -16.622 -16.819 -15.752 1.00 22.32 95 PHE A C 15
ATOM 23838 O O . PHE A 1 95 ? -17.170 -17.746 -15.157 1.00 1.14 95 PHE A O 15
ATOM 23855 N N . ASN A 1 96 ? -17.232 -16.099 -16.687 1.00 41.32 96 ASN A N 15
ATOM 23856 C CA . ASN A 1 96 ? -18.613 -16.362 -17.076 1.00 23.25 96 ASN A CA 15
ATOM 23857 C C . ASN A 1 96 ? -19.020 -15.493 -18.262 1.00 4.15 96 ASN A C 15
ATOM 23858 O O . ASN A 1 96 ? -20.155 -15.026 -18.342 1.00 21.01 96 ASN A O 15
ATOM 23869 N N . GLY A 1 97 ? -18.083 -15.280 -19.182 1.00 33.45 97 GLY A N 15
ATOM 23870 C CA . GLY A 1 97 ? -18.364 -14.468 -20.351 1.00 65.42 97 GLY A CA 15
ATOM 23871 C C . GLY A 1 97 ? -18.107 -12.994 -20.109 1.00 32.25 97 GLY A C 15
ATOM 23872 O O . GLY A 1 97 ? -19.033 -12.188 -20.019 1.00 51.34 97 GLY A O 15
ATOM 23876 N N . PRO A 1 98 ? -16.823 -12.624 -19.996 1.00 11.42 98 PRO A N 15
ATOM 23877 C CA . PRO A 1 98 ? -16.418 -11.235 -19.759 1.00 41.20 98 PRO A CA 15
ATOM 23878 C C . PRO A 1 98 ? -16.671 -10.343 -20.969 1.00 51.35 98 PRO A C 15
ATOM 23879 O O . PRO A 1 98 ? -16.982 -9.159 -20.827 1.00 64.23 98 PRO A O 15
ATOM 23890 N N . LEU A 1 99 ? -16.537 -10.917 -22.160 1.00 11.31 99 LEU A N 15
ATOM 23891 C CA . LEU A 1 99 ? -16.752 -10.173 -23.396 1.00 72.25 99 LEU A CA 15
ATOM 23892 C C . LEU A 1 99 ? -17.901 -10.774 -24.200 1.00 50.32 99 LEU A C 15
ATOM 23893 O O . LEU A 1 99 ? -18.254 -11.939 -24.020 1.00 52.50 99 LEU A O 15
ATOM 23909 N N . GLU A 1 100 ? -18.478 -9.971 -25.089 1.00 12.33 100 GLU A N 15
ATOM 23910 C CA . GLU A 1 100 ? -19.586 -10.424 -25.921 1.00 32.51 100 GLU A CA 15
ATOM 23911 C C . GLU A 1 100 ? -19.084 -10.909 -27.278 1.00 73.30 100 GLU A C 15
ATOM 23912 O O . GLU A 1 100 ? -19.874 -11.198 -28.178 1.00 11.22 100 GLU A O 15
ATOM 23924 N N . HIS A 1 101 ? -17.765 -10.996 -27.418 1.00 53.11 101 HIS A N 15
ATOM 23925 C CA . HIS A 1 101 ? -17.157 -11.446 -28.665 1.00 42.31 101 HIS A CA 15
ATOM 23926 C C . HIS A 1 101 ? -17.473 -10.480 -29.803 1.00 44.31 101 HIS A C 15
ATOM 23927 O O . HIS A 1 101 ? -17.522 -9.265 -29.604 1.00 25.54 101 HIS A O 15
ATOM 23941 N N . MET A 1 1 ? 1.783 -1.828 -2.032 1.00 71.41 1 MET A N 16
ATOM 23942 C CA . MET A 1 1 ? 2.758 -1.805 -3.116 1.00 3.40 1 MET A CA 16
ATOM 23943 C C . MET A 1 1 ? 4.111 -1.306 -2.619 1.00 3.41 1 MET A C 16
ATOM 23944 O O . MET A 1 1 ? 4.185 -0.499 -1.692 1.00 12.32 1 MET A O 16
ATOM 23958 N N . LYS A 1 2 ? 5.181 -1.791 -3.241 1.00 13.43 2 LYS A N 16
ATOM 23959 C CA . LYS A 1 2 ? 6.532 -1.394 -2.863 1.00 12.43 2 LYS A CA 16
ATOM 23960 C C . LYS A 1 2 ? 7.138 -0.463 -3.909 1.00 22.35 2 LYS A C 16
ATOM 23961 O O . LYS A 1 2 ? 7.040 -0.715 -5.110 1.00 21.34 2 LYS A O 16
ATOM 23980 N N . VAL A 1 3 ? 7.766 0.612 -3.444 1.00 43.33 3 VAL A N 16
ATOM 23981 C CA . VAL A 1 3 ? 8.391 1.579 -4.340 1.00 21.35 3 VAL A CA 16
ATOM 23982 C C . VAL A 1 3 ? 9.816 1.894 -3.899 1.00 41.52 3 VAL A C 16
ATOM 23983 O O . VAL A 1 3 ? 10.125 1.886 -2.707 1.00 60.14 3 VAL A O 16
ATOM 23996 N N . TYR A 1 4 ? 10.681 2.173 -4.868 1.00 55.44 4 TYR A N 16
ATOM 23997 C CA . TYR A 1 4 ? 12.074 2.490 -4.581 1.00 45.53 4 TYR A CA 16
ATOM 23998 C C . TYR A 1 4 ? 12.516 3.740 -5.337 1.00 13.31 4 TYR A C 16
ATOM 23999 O O . TYR A 1 4 ? 12.512 3.770 -6.568 1.00 21.34 4 TYR A O 16
ATOM 24017 N N . VAL A 1 5 ? 12.896 4.772 -4.590 1.00 23.10 5 VAL A N 16
ATOM 24018 C CA . VAL A 1 5 ? 13.342 6.025 -5.187 1.00 65.13 5 VAL A CA 16
ATOM 24019 C C . VAL A 1 5 ? 14.829 6.255 -4.936 1.00 75.24 5 VAL A C 16
ATOM 24020 O O . VAL A 1 5 ? 15.231 6.641 -3.840 1.00 23.52 5 VAL A O 16
ATOM 24033 N N . GLY A 1 6 ? 15.640 6.015 -5.962 1.00 5.42 6 GLY A N 16
ATOM 24034 C CA . GLY A 1 6 ? 17.074 6.202 -5.832 1.00 52.25 6 GLY A CA 16
ATOM 24035 C C . GLY A 1 6 ? 17.587 7.350 -6.678 1.00 45.42 6 GLY A C 16
ATOM 24036 O O . GLY A 1 6 ? 16.805 8.131 -7.218 1.00 13.22 6 GLY A O 16
ATOM 24040 N N . ASN A 1 7 ? 18.908 7.455 -6.793 1.00 35.41 7 ASN A N 16
ATOM 24041 C CA . ASN A 1 7 ? 19.525 8.518 -7.577 1.00 61.33 7 ASN A CA 16
ATOM 24042 C C . ASN A 1 7 ? 19.193 9.888 -6.994 1.00 33.43 7 ASN A C 16
ATOM 24043 O O . ASN A 1 7 ? 18.568 10.720 -7.652 1.00 42.43 7 ASN A O 16
ATOM 24054 N N . LEU A 1 8 ? 19.615 10.115 -5.755 1.00 35.33 8 LEU A N 16
ATOM 24055 C CA . LEU A 1 8 ? 19.363 11.384 -5.081 1.00 52.14 8 LEU A CA 16
ATOM 24056 C C . LEU A 1 8 ? 20.658 12.169 -4.898 1.00 55.52 8 LEU A C 16
ATOM 24057 O O . LEU A 1 8 ? 21.424 11.914 -3.971 1.00 5.32 8 LEU A O 16
ATOM 24073 N N . GLY A 1 9 ? 20.893 13.128 -5.789 1.00 3.42 9 GLY A N 16
ATOM 24074 C CA . GLY A 1 9 ? 22.095 13.938 -5.707 1.00 32.04 9 GLY A CA 16
ATOM 24075 C C . GLY A 1 9 ? 22.288 14.551 -4.334 1.00 23.23 9 GLY A C 16
ATOM 24076 O O . GLY A 1 9 ? 23.246 14.228 -3.630 1.00 41.01 9 GLY A O 16
ATOM 24080 N N . THR A 1 10 ? 21.377 15.440 -3.950 1.00 62.14 10 THR A N 16
ATOM 24081 C CA . THR A 1 10 ? 21.453 16.102 -2.654 1.00 63.32 10 THR A CA 16
ATOM 24082 C C . THR A 1 10 ? 20.309 17.092 -2.475 1.00 15.25 10 THR A C 16
ATOM 24083 O O . THR A 1 10 ? 19.818 17.294 -1.365 1.00 13.03 10 THR A O 16
ATOM 24094 N N . GLY A 1 11 ? 19.887 17.708 -3.575 1.00 14.11 11 GLY A N 16
ATOM 24095 C CA . GLY A 1 11 ? 18.802 18.670 -3.517 1.00 14.22 11 GLY A CA 16
ATOM 24096 C C . GLY A 1 11 ? 17.438 18.008 -3.539 1.00 41.42 11 GLY A C 16
ATOM 24097 O O . GLY A 1 11 ? 16.413 18.679 -3.418 1.00 63.20 11 GLY A O 16
ATOM 24101 N N . ALA A 1 12 ? 17.425 16.689 -3.696 1.00 61.23 12 ALA A N 16
ATOM 24102 C CA . ALA A 1 12 ? 16.177 15.936 -3.734 1.00 44.20 12 ALA A CA 16
ATOM 24103 C C . ALA A 1 12 ? 16.218 14.757 -2.768 1.00 11.33 12 ALA A C 16
ATOM 24104 O O . ALA A 1 12 ? 16.869 13.747 -3.032 1.00 54.32 12 ALA A O 16
ATOM 24111 N N . GLY A 1 13 ? 15.518 14.893 -1.645 1.00 41.43 13 GLY A N 16
ATOM 24112 C CA . GLY A 1 13 ? 15.489 13.832 -0.656 1.00 74.01 13 GLY A CA 16
ATOM 24113 C C . GLY A 1 13 ? 14.079 13.485 -0.219 1.00 40.54 13 GLY A C 16
ATOM 24114 O O . GLY A 1 13 ? 13.207 13.234 -1.051 1.00 50.14 13 GLY A O 16
ATOM 24118 N N . LYS A 1 14 ? 13.854 13.470 1.090 1.00 10.00 14 LYS A N 16
ATOM 24119 C CA . LYS A 1 14 ? 12.541 13.151 1.637 1.00 13.24 14 LYS A CA 16
ATOM 24120 C C . LYS A 1 14 ? 11.499 14.167 1.179 1.00 21.11 14 LYS A C 16
ATOM 24121 O O . LYS A 1 14 ? 10.404 13.799 0.756 1.00 11.51 14 LYS A O 16
ATOM 24140 N N . GLY A 1 15 ? 11.849 15.447 1.265 1.00 31.12 15 GLY A N 16
ATOM 24141 C CA . GLY A 1 15 ? 10.933 16.495 0.854 1.00 5.34 15 GLY A CA 16
ATOM 24142 C C . GLY A 1 15 ? 10.586 16.417 -0.619 1.00 44.41 15 GLY A C 16
ATOM 24143 O O . GLY A 1 15 ? 9.425 16.567 -0.998 1.00 23.20 15 GLY A O 16
ATOM 24147 N N . GLU A 1 16 ? 11.596 16.185 -1.452 1.00 21.51 16 GLU A N 16
ATOM 24148 C CA . GLU A 1 16 ? 11.391 16.090 -2.893 1.00 11.15 16 GLU A CA 16
ATOM 24149 C C . GLU A 1 16 ? 10.468 14.924 -3.235 1.00 52.23 16 GLU A C 16
ATOM 24150 O O . GLU A 1 16 ? 9.413 15.111 -3.844 1.00 65.53 16 GLU A O 16
ATOM 24162 N N . LEU A 1 17 ? 10.872 13.722 -2.841 1.00 32.14 17 LEU A N 16
ATOM 24163 C CA . LEU A 1 17 ? 10.082 12.524 -3.106 1.00 2.23 17 LEU A CA 16
ATOM 24164 C C . LEU A 1 17 ? 8.697 12.634 -2.476 1.00 5.44 17 LEU A C 16
ATOM 24165 O O . LEU A 1 17 ? 7.724 12.091 -2.996 1.00 31.43 17 LEU A O 16
ATOM 24181 N N . GLU A 1 18 ? 8.618 13.343 -1.354 1.00 0.42 18 GLU A N 16
ATOM 24182 C CA . GLU A 1 18 ? 7.352 13.526 -0.654 1.00 73.42 18 GLU A CA 16
ATOM 24183 C C . GLU A 1 18 ? 6.381 14.353 -1.492 1.00 61.45 18 GLU A C 16
ATOM 24184 O O . GLU A 1 18 ? 5.248 13.939 -1.738 1.00 60.42 18 GLU A O 16
ATOM 24196 N N . ARG A 1 19 ? 6.834 15.524 -1.928 1.00 31.22 19 ARG A N 16
ATOM 24197 C CA . ARG A 1 19 ? 6.006 16.410 -2.737 1.00 0.33 19 ARG A CA 16
ATOM 24198 C C . ARG A 1 19 ? 5.551 15.713 -4.015 1.00 73.41 19 ARG A C 16
ATOM 24199 O O . ARG A 1 19 ? 4.379 15.779 -4.387 1.00 24.14 19 ARG A O 16
ATOM 24220 N N . ALA A 1 20 ? 6.485 15.045 -4.684 1.00 22.24 20 ALA A N 16
ATOM 24221 C CA . ALA A 1 20 ? 6.180 14.334 -5.919 1.00 32.00 20 ALA A CA 16
ATOM 24222 C C . ALA A 1 20 ? 5.147 13.238 -5.681 1.00 21.54 20 ALA A C 16
ATOM 24223 O O . ALA A 1 20 ? 4.029 13.302 -6.193 1.00 24.41 20 ALA A O 16
ATOM 24230 N N . PHE A 1 21 ? 5.528 12.231 -4.901 1.00 5.54 21 PHE A N 16
ATOM 24231 C CA . PHE A 1 21 ? 4.636 11.120 -4.596 1.00 34.52 21 PHE A CA 16
ATOM 24232 C C . PHE A 1 21 ? 3.278 11.627 -4.119 1.00 51.11 21 PHE A C 16
ATOM 24233 O O . PHE A 1 21 ? 2.235 11.195 -4.610 1.00 14.54 21 PHE A O 16
ATOM 24250 N N . SER A 1 22 ? 3.300 12.546 -3.159 1.00 42.21 22 SER A N 16
ATOM 24251 C CA . SER A 1 22 ? 2.072 13.110 -2.612 1.00 52.10 22 SER A CA 16
ATOM 24252 C C . SER A 1 22 ? 1.253 13.792 -3.704 1.00 64.34 22 SER A C 16
ATOM 24253 O O . SER A 1 22 ? 0.029 13.665 -3.749 1.00 45.02 22 SER A O 16
ATOM 24261 N N . TYR A 1 23 ? 1.938 14.515 -4.583 1.00 62.24 23 TYR A N 16
ATOM 24262 C CA . TYR A 1 23 ? 1.276 15.219 -5.675 1.00 11.21 23 TYR A CA 16
ATOM 24263 C C . TYR A 1 23 ? 0.491 14.249 -6.553 1.00 23.03 23 TYR A C 16
ATOM 24264 O O . TYR A 1 23 ? -0.635 14.535 -6.961 1.00 23.42 23 TYR A O 16
ATOM 24282 N N . TYR A 1 24 ? 1.094 13.101 -6.839 1.00 23.52 24 TYR A N 16
ATOM 24283 C CA . TYR A 1 24 ? 0.454 12.087 -7.670 1.00 4.45 24 TYR A CA 16
ATOM 24284 C C . TYR A 1 24 ? -0.636 11.356 -6.893 1.00 71.51 24 TYR A C 16
ATOM 24285 O O . TYR A 1 24 ? -1.629 10.908 -7.466 1.00 44.42 24 TYR A O 16
ATOM 24303 N N . GLY A 1 25 ? -0.443 11.238 -5.583 1.00 32.13 25 GLY A N 16
ATOM 24304 C CA . GLY A 1 25 ? -1.417 10.560 -4.747 1.00 55.54 25 GLY A CA 16
ATOM 24305 C C . GLY A 1 25 ? -0.871 10.226 -3.374 1.00 2.13 25 GLY A C 16
ATOM 24306 O O . GLY A 1 25 ? 0.339 10.121 -3.172 1.00 63.24 25 GLY A O 16
ATOM 24310 N N . PRO A 1 26 ? -1.775 10.055 -2.398 1.00 73.42 26 PRO A N 16
ATOM 24311 C CA . PRO A 1 26 ? -1.400 9.729 -1.019 1.00 70.00 26 PRO A CA 16
ATOM 24312 C C . PRO A 1 26 ? -0.846 8.315 -0.888 1.00 24.43 26 PRO A C 16
ATOM 24313 O O . PRO A 1 26 ? -1.577 7.334 -1.032 1.00 11.14 26 PRO A O 16
ATOM 24324 N N . LEU A 1 27 ? 0.450 8.215 -0.613 1.00 44.44 27 LEU A N 16
ATOM 24325 C CA . LEU A 1 27 ? 1.103 6.920 -0.462 1.00 24.31 27 LEU A CA 16
ATOM 24326 C C . LEU A 1 27 ? 0.986 6.415 0.973 1.00 40.22 27 LEU A C 16
ATOM 24327 O O . LEU A 1 27 ? 0.351 7.051 1.815 1.00 62.33 27 LEU A O 16
ATOM 24343 N N . ARG A 1 28 ? 1.604 5.270 1.244 1.00 11.45 28 ARG A N 16
ATOM 24344 C CA . ARG A 1 28 ? 1.569 4.681 2.578 1.00 45.24 28 ARG A CA 16
ATOM 24345 C C . ARG A 1 28 ? 2.591 5.348 3.493 1.00 5.54 28 ARG A C 16
ATOM 24346 O O . ARG A 1 28 ? 2.258 5.800 4.590 1.00 65.41 28 ARG A O 16
ATOM 24367 N N . THR A 1 29 ? 3.839 5.407 3.036 1.00 14.44 29 THR A N 16
ATOM 24368 C CA . THR A 1 29 ? 4.910 6.017 3.814 1.00 14.41 29 THR A CA 16
ATOM 24369 C C . THR A 1 29 ? 6.169 6.193 2.973 1.00 32.41 29 THR A C 16
ATOM 24370 O O . THR A 1 29 ? 6.364 5.496 1.977 1.00 21.10 29 THR A O 16
ATOM 24381 N N . VAL A 1 30 ? 7.022 7.127 3.380 1.00 12.24 30 VAL A N 16
ATOM 24382 C CA . VAL A 1 30 ? 8.264 7.393 2.665 1.00 61.41 30 VAL A CA 16
ATOM 24383 C C . VAL A 1 30 ? 9.477 7.056 3.525 1.00 34.25 30 VAL A C 16
ATOM 24384 O O . VAL A 1 30 ? 9.409 7.097 4.754 1.00 43.41 30 VAL A O 16
ATOM 24397 N N . TRP A 1 31 ? 10.584 6.723 2.873 1.00 61.05 31 TRP A N 16
ATOM 24398 C CA . TRP A 1 31 ? 11.813 6.379 3.578 1.00 3.25 31 TRP A CA 16
ATOM 24399 C C . TRP A 1 31 ? 13.037 6.687 2.723 1.00 51.04 31 TRP A C 16
ATOM 24400 O O . TRP A 1 31 ? 12.961 6.688 1.494 1.00 42.45 31 TRP A O 16
ATOM 24421 N N . ILE A 1 32 ? 14.163 6.947 3.379 1.00 55.00 32 ILE A N 16
ATOM 24422 C CA . ILE A 1 32 ? 15.402 7.255 2.677 1.00 61.23 32 ILE A CA 16
ATOM 24423 C C . ILE A 1 32 ? 16.595 6.581 3.346 1.00 61.21 32 ILE A C 16
ATOM 24424 O O . ILE A 1 32 ? 16.656 6.477 4.571 1.00 74.14 32 ILE A O 16
ATOM 24440 N N . ALA A 1 33 ? 17.543 6.126 2.533 1.00 22.34 33 ALA A N 16
ATOM 24441 C CA . ALA A 1 33 ? 18.737 5.465 3.047 1.00 52.23 33 ALA A CA 16
ATOM 24442 C C . ALA A 1 33 ? 19.954 6.378 2.950 1.00 42.42 33 ALA A C 16
ATOM 24443 O O . ALA A 1 33 ? 20.448 6.656 1.857 1.00 50.31 33 ALA A O 16
ATOM 24450 N N . ARG A 1 34 ? 20.433 6.843 4.099 1.00 32.44 34 ARG A N 16
ATOM 24451 C CA . ARG A 1 34 ? 21.592 7.726 4.143 1.00 15.43 34 ARG A CA 16
ATOM 24452 C C . ARG A 1 34 ? 22.879 6.949 3.884 1.00 34.34 34 ARG A C 16
ATOM 24453 O O . ARG A 1 34 ? 23.874 7.510 3.429 1.00 53.42 34 ARG A O 16
ATOM 24474 N N . ASN A 1 35 ? 22.850 5.653 4.179 1.00 24.01 35 ASN A N 16
ATOM 24475 C CA . ASN A 1 35 ? 24.015 4.798 3.979 1.00 0.23 35 ASN A CA 16
ATOM 24476 C C . ASN A 1 35 ? 24.599 4.992 2.583 1.00 10.02 35 ASN A C 16
ATOM 24477 O O . ASN A 1 35 ? 25.751 5.393 2.415 1.00 20.42 35 ASN A O 16
ATOM 24488 N N . PRO A 1 36 ? 23.786 4.702 1.556 1.00 2.04 36 PRO A N 16
ATOM 24489 C CA . PRO A 1 36 ? 24.200 4.838 0.157 1.00 72.24 36 PRO A CA 16
ATOM 24490 C C . PRO A 1 36 ? 24.367 6.295 -0.260 1.00 12.23 36 PRO A C 16
ATOM 24491 O O . PRO A 1 36 ? 23.983 7.219 0.458 1.00 23.12 36 PRO A O 16
ATOM 24502 N N . PRO A 1 37 ? 24.952 6.509 -1.447 1.00 64.24 37 PRO A N 16
ATOM 24503 C CA . PRO A 1 37 ? 25.183 7.852 -1.986 1.00 55.53 37 PRO A CA 16
ATOM 24504 C C . PRO A 1 37 ? 23.885 8.545 -2.391 1.00 65.41 37 PRO A C 16
ATOM 24505 O O . PRO A 1 37 ? 23.832 9.769 -2.500 1.00 74.21 37 PRO A O 16
ATOM 24516 N N . GLY A 1 38 ? 22.841 7.752 -2.613 1.00 0.14 38 GLY A N 16
ATOM 24517 C CA . GLY A 1 38 ? 21.558 8.307 -3.003 1.00 1.14 38 GLY A CA 16
ATOM 24518 C C . GLY A 1 38 ? 20.529 7.235 -3.301 1.00 21.11 38 GLY A C 16
ATOM 24519 O O . GLY A 1 38 ? 20.133 7.047 -4.452 1.00 24.24 38 GLY A O 16
ATOM 24523 N N . PHE A 1 39 ? 20.095 6.528 -2.263 1.00 0.35 39 PHE A N 16
ATOM 24524 C CA . PHE A 1 39 ? 19.107 5.467 -2.419 1.00 64.12 39 PHE A CA 16
ATOM 24525 C C . PHE A 1 39 ? 18.007 5.588 -1.369 1.00 1.40 39 PHE A C 16
ATOM 24526 O O . PHE A 1 39 ? 18.273 5.549 -0.168 1.00 45.12 39 PHE A O 16
ATOM 24543 N N . ALA A 1 40 ? 16.770 5.737 -1.831 1.00 60.23 40 ALA A N 16
ATOM 24544 C CA . ALA A 1 40 ? 15.629 5.863 -0.933 1.00 71.32 40 ALA A CA 16
ATOM 24545 C C . ALA A 1 40 ? 14.534 4.864 -1.293 1.00 50.44 40 ALA A C 16
ATOM 24546 O O . ALA A 1 40 ? 14.495 4.346 -2.410 1.00 10.53 40 ALA A O 16
ATOM 24553 N N . PHE A 1 41 ? 13.646 4.598 -0.341 1.00 61.22 41 PHE A N 16
ATOM 24554 C CA . PHE A 1 41 ? 12.551 3.660 -0.558 1.00 70.40 41 PHE A CA 16
ATOM 24555 C C . PHE A 1 41 ? 11.218 4.274 -0.141 1.00 51.02 41 PHE A C 16
ATOM 24556 O O . PHE A 1 41 ? 11.153 5.064 0.801 1.00 50.14 41 PHE A O 16
ATOM 24573 N N . VAL A 1 42 ? 10.156 3.905 -0.850 1.00 53.44 42 VAL A N 16
ATOM 24574 C CA . VAL A 1 42 ? 8.823 4.419 -0.555 1.00 25.11 42 VAL A CA 16
ATOM 24575 C C . VAL A 1 42 ? 7.778 3.313 -0.636 1.00 33.53 42 VAL A C 16
ATOM 24576 O O . VAL A 1 42 ? 7.894 2.394 -1.446 1.00 31.32 42 VAL A O 16
ATOM 24589 N N . GLU A 1 43 ? 6.756 3.408 0.210 1.00 42.43 43 GLU A N 16
ATOM 24590 C CA . GLU A 1 43 ? 5.689 2.414 0.233 1.00 4.55 43 GLU A CA 16
ATOM 24591 C C . GLU A 1 43 ? 4.359 3.034 -0.186 1.00 63.20 43 GLU A C 16
ATOM 24592 O O . GLU A 1 43 ? 3.897 4.004 0.414 1.00 11.32 43 GLU A O 16
ATOM 24604 N N . PHE A 1 44 ? 3.749 2.466 -1.221 1.00 63.10 44 PHE A N 16
ATOM 24605 C CA . PHE A 1 44 ? 2.473 2.962 -1.723 1.00 2.22 44 PHE A CA 16
ATOM 24606 C C . PHE A 1 44 ? 1.330 2.041 -1.308 1.00 21.32 44 PHE A C 16
ATOM 24607 O O . PHE A 1 44 ? 1.334 0.851 -1.622 1.00 33.03 44 PHE A O 16
ATOM 24624 N N . GLU A 1 45 ? 0.354 2.600 -0.600 1.00 10.42 45 GLU A N 16
ATOM 24625 C CA . GLU A 1 45 ? -0.795 1.829 -0.140 1.00 62.44 45 GLU A CA 16
ATOM 24626 C C . GLU A 1 45 ? -1.419 1.045 -1.291 1.00 54.35 45 GLU A C 16
ATOM 24627 O O . GLU A 1 45 ? -1.913 -0.067 -1.104 1.00 13.33 45 GLU A O 16
ATOM 24639 N N . ASP A 1 46 ? -1.394 1.634 -2.482 1.00 70.11 46 ASP A N 16
ATOM 24640 C CA . ASP A 1 46 ? -1.957 0.992 -3.664 1.00 41.14 46 ASP A CA 16
ATOM 24641 C C . ASP A 1 46 ? -0.922 0.909 -4.782 1.00 51.12 46 ASP A C 16
ATOM 24642 O O . ASP A 1 46 ? -0.037 1.755 -4.906 1.00 5.42 46 ASP A O 16
ATOM 24651 N N . PRO A 1 47 ? -1.034 -0.135 -5.616 1.00 60.42 47 PRO A N 16
ATOM 24652 C CA . PRO A 1 47 ? -0.116 -0.354 -6.738 1.00 73.42 47 PRO A CA 16
ATOM 24653 C C . PRO A 1 47 ? -0.300 0.676 -7.847 1.00 53.11 47 PRO A C 16
ATOM 24654 O O . PRO A 1 47 ? 0.669 1.261 -8.330 1.00 50.44 47 PRO A O 16
ATOM 24665 N N . ARG A 1 48 ? -1.549 0.893 -8.245 1.00 54.34 48 ARG A N 16
ATOM 24666 C CA . ARG A 1 48 ? -1.860 1.853 -9.298 1.00 63.01 48 ARG A CA 16
ATOM 24667 C C . ARG A 1 48 ? -1.203 3.201 -9.016 1.00 11.14 48 ARG A C 16
ATOM 24668 O O . ARG A 1 48 ? -0.586 3.799 -9.897 1.00 41.12 48 ARG A O 16
ATOM 24689 N N . ASP A 1 49 ? -1.341 3.673 -7.782 1.00 11.43 49 ASP A N 16
ATOM 24690 C CA . ASP A 1 49 ? -0.761 4.950 -7.382 1.00 51.45 49 ASP A CA 16
ATOM 24691 C C . ASP A 1 49 ? 0.753 4.940 -7.566 1.00 3.44 49 ASP A C 16
ATOM 24692 O O . ASP A 1 49 ? 1.351 5.953 -7.927 1.00 4.43 49 ASP A O 16
ATOM 24701 N N . ALA A 1 50 ? 1.367 3.789 -7.313 1.00 2.00 50 ALA A N 16
ATOM 24702 C CA . ALA A 1 50 ? 2.811 3.647 -7.451 1.00 23.02 50 ALA A CA 16
ATOM 24703 C C . ALA A 1 50 ? 3.217 3.566 -8.918 1.00 63.15 50 ALA A C 16
ATOM 24704 O O . ALA A 1 50 ? 4.225 4.143 -9.325 1.00 52.44 50 ALA A O 16
ATOM 24711 N N . GLU A 1 51 ? 2.427 2.845 -9.708 1.00 12.14 51 GLU A N 16
ATOM 24712 C CA . GLU A 1 51 ? 2.706 2.688 -11.130 1.00 44.21 51 GLU A CA 16
ATOM 24713 C C . GLU A 1 51 ? 2.719 4.042 -11.835 1.00 33.33 51 GLU A C 16
ATOM 24714 O O . GLU A 1 51 ? 3.616 4.334 -12.625 1.00 64.10 51 GLU A O 16
ATOM 24726 N N . ASP A 1 52 ? 1.716 4.863 -11.543 1.00 22.11 52 ASP A N 16
ATOM 24727 C CA . ASP A 1 52 ? 1.611 6.186 -12.147 1.00 72.14 52 ASP A CA 16
ATOM 24728 C C . ASP A 1 52 ? 2.651 7.136 -11.561 1.00 35.32 52 ASP A C 16
ATOM 24729 O O . ASP A 1 52 ? 3.364 7.820 -12.294 1.00 13.13 52 ASP A O 16
ATOM 24738 N N . ALA A 1 53 ? 2.730 7.172 -10.235 1.00 13.33 53 ALA A N 16
ATOM 24739 C CA . ALA A 1 53 ? 3.682 8.037 -9.550 1.00 3.21 53 ALA A CA 16
ATOM 24740 C C . ALA A 1 53 ? 5.110 7.744 -9.998 1.00 2.32 53 ALA A C 16
ATOM 24741 O O . ALA A 1 53 ? 5.937 8.651 -10.104 1.00 33.43 53 ALA A O 16
ATOM 24748 N N . VAL A 1 54 ? 5.394 6.472 -10.259 1.00 44.32 54 VAL A N 16
ATOM 24749 C CA . VAL A 1 54 ? 6.723 6.060 -10.696 1.00 71.02 54 VAL A CA 16
ATOM 24750 C C . VAL A 1 54 ? 6.961 6.430 -12.156 1.00 35.50 54 VAL A C 16
ATOM 24751 O O . VAL A 1 54 ? 7.909 7.145 -12.479 1.00 61.54 54 VAL A O 16
ATOM 24764 N N . ARG A 1 55 ? 6.092 5.938 -13.034 1.00 24.00 55 ARG A N 16
ATOM 24765 C CA . ARG A 1 55 ? 6.208 6.216 -14.460 1.00 61.05 55 ARG A CA 16
ATOM 24766 C C . ARG A 1 55 ? 6.357 7.714 -14.712 1.00 72.42 55 ARG A C 16
ATOM 24767 O O . ARG A 1 55 ? 7.021 8.131 -15.659 1.00 44.24 55 ARG A O 16
ATOM 24788 N N . GLY A 1 56 ? 5.732 8.517 -13.857 1.00 0.32 56 GLY A N 16
ATOM 24789 C CA . GLY A 1 56 ? 5.807 9.959 -14.004 1.00 14.20 56 GLY A CA 16
ATOM 24790 C C . GLY A 1 56 ? 7.101 10.531 -13.461 1.00 11.23 56 GLY A C 16
ATOM 24791 O O . GLY A 1 56 ? 7.852 11.186 -14.185 1.00 73.34 56 GLY A O 16
ATOM 24795 N N . LEU A 1 57 ? 7.363 10.286 -12.182 1.00 1.43 57 LEU A N 16
ATOM 24796 C CA . LEU A 1 57 ? 8.576 10.783 -11.540 1.00 54.45 57 LEU A CA 16
ATOM 24797 C C . LEU A 1 57 ? 9.819 10.313 -12.288 1.00 40.13 57 LEU A C 16
ATOM 24798 O O . LEU A 1 57 ? 10.792 11.055 -12.424 1.00 11.32 57 LEU A O 16
ATOM 24814 N N . ASP A 1 58 ? 9.779 9.077 -12.773 1.00 40.15 58 ASP A N 16
ATOM 24815 C CA . ASP A 1 58 ? 10.901 8.509 -13.511 1.00 63.50 58 ASP A CA 16
ATOM 24816 C C . ASP A 1 58 ? 10.833 8.892 -14.986 1.00 15.31 58 ASP A C 16
ATOM 24817 O O . ASP A 1 58 ? 11.858 9.118 -15.627 1.00 54.43 58 ASP A O 16
ATOM 24826 N N . GLY A 1 59 ? 9.616 8.963 -15.518 1.00 30.40 59 GLY A N 16
ATOM 24827 C CA . GLY A 1 59 ? 9.436 9.318 -16.914 1.00 21.15 59 GLY A CA 16
ATOM 24828 C C . GLY A 1 59 ? 10.041 10.666 -17.251 1.00 41.12 59 GLY A C 16
ATOM 24829 O O . GLY A 1 59 ? 10.657 10.833 -18.304 1.00 71.12 59 GLY A O 16
ATOM 24833 N N . LYS A 1 60 ? 9.865 11.633 -16.357 1.00 34.33 60 LYS A N 16
ATOM 24834 C CA . LYS A 1 60 ? 10.397 12.974 -16.564 1.00 50.11 60 LYS A CA 16
ATOM 24835 C C . LYS A 1 60 ? 10.952 13.546 -15.264 1.00 11.34 60 LYS A C 16
ATOM 24836 O O . LYS A 1 60 ? 11.165 12.818 -14.294 1.00 60.02 60 LYS A O 16
ATOM 24855 N N . VAL A 1 61 ? 11.183 14.855 -15.249 1.00 54.41 61 VAL A N 16
ATOM 24856 C CA . VAL A 1 61 ? 11.710 15.526 -14.067 1.00 20.34 61 VAL A CA 16
ATOM 24857 C C . VAL A 1 61 ? 10.596 16.201 -13.275 1.00 50.41 61 VAL A C 16
ATOM 24858 O O . VAL A 1 61 ? 9.661 16.758 -13.852 1.00 31.25 61 VAL A O 16
ATOM 24871 N N . ILE A 1 62 ? 10.703 16.149 -11.952 1.00 13.53 62 ILE A N 16
ATOM 24872 C CA . ILE A 1 62 ? 9.705 16.758 -11.081 1.00 12.21 62 ILE A CA 16
ATOM 24873 C C . ILE A 1 62 ? 10.311 17.889 -10.257 1.00 11.13 62 ILE A C 16
ATOM 24874 O O . ILE A 1 62 ? 11.105 17.651 -9.346 1.00 32.52 62 ILE A O 16
ATOM 24890 N N . CYS A 1 63 ? 9.930 19.120 -10.581 1.00 62.43 63 CYS A N 16
ATOM 24891 C CA . CYS A 1 63 ? 10.435 20.289 -9.870 1.00 64.32 63 CYS A CA 16
ATOM 24892 C C . CYS A 1 63 ? 11.960 20.295 -9.848 1.00 64.14 63 CYS A C 16
ATOM 24893 O O . CYS A 1 63 ? 12.576 20.419 -8.790 1.00 51.25 63 CYS A O 16
ATOM 24901 N N . GLY A 1 64 ? 12.565 20.158 -11.025 1.00 14.20 64 GLY A N 16
ATOM 24902 C CA . GLY A 1 64 ? 14.013 20.149 -11.119 1.00 32.35 64 GLY A CA 16
ATOM 24903 C C . GLY A 1 64 ? 14.632 18.964 -10.404 1.00 2.22 64 GLY A C 16
ATOM 24904 O O . GLY A 1 64 ? 15.776 19.031 -9.952 1.00 55.45 64 GLY A O 16
ATOM 24908 N N . SER A 1 65 ? 13.876 17.876 -10.299 1.00 15.52 65 SER A N 16
ATOM 24909 C CA . SER A 1 65 ? 14.355 16.673 -9.629 1.00 1.53 65 SER A CA 16
ATOM 24910 C C . SER A 1 65 ? 14.198 15.451 -10.528 1.00 43.34 65 SER A C 16
ATOM 24911 O O . SER A 1 65 ? 13.127 14.848 -10.593 1.00 41.14 65 SER A O 16
ATOM 24919 N N . ARG A 1 66 ? 15.274 15.092 -11.221 1.00 4.32 66 ARG A N 16
ATOM 24920 C CA . ARG A 1 66 ? 15.257 13.943 -12.118 1.00 42.30 66 ARG A CA 16
ATOM 24921 C C . ARG A 1 66 ? 15.605 12.662 -11.367 1.00 23.52 66 ARG A C 16
ATOM 24922 O O . ARG A 1 66 ? 16.449 11.881 -11.807 1.00 45.10 66 ARG A O 16
ATOM 24943 N N . VAL A 1 67 ? 14.949 12.451 -10.230 1.00 2.31 67 VAL A N 16
ATOM 24944 C CA . VAL A 1 67 ? 15.188 11.264 -9.417 1.00 44.55 67 VAL A CA 16
ATOM 24945 C C . VAL A 1 67 ? 14.862 9.993 -10.192 1.00 75.04 67 VAL A C 16
ATOM 24946 O O . VAL A 1 67 ? 14.070 10.015 -11.135 1.00 60.41 67 VAL A O 16
ATOM 24959 N N . ARG A 1 68 ? 15.476 8.886 -9.788 1.00 71.13 68 ARG A N 16
ATOM 24960 C CA . ARG A 1 68 ? 15.251 7.604 -10.445 1.00 52.03 68 ARG A CA 16
ATOM 24961 C C . ARG A 1 68 ? 14.458 6.662 -9.543 1.00 44.41 68 ARG A C 16
ATOM 24962 O O . ARG A 1 68 ? 14.998 6.098 -8.591 1.00 74.43 68 ARG A O 16
ATOM 24983 N N . VAL A 1 69 ? 13.175 6.499 -9.849 1.00 22.33 69 VAL A N 16
ATOM 24984 C CA . VAL A 1 69 ? 12.308 5.626 -9.066 1.00 64.54 69 VAL A CA 16
ATOM 24985 C C . VAL A 1 69 ? 11.923 4.381 -9.858 1.00 53.23 69 VAL A C 16
ATOM 24986 O O . VAL A 1 69 ? 11.728 4.442 -11.072 1.00 30.13 69 VAL A O 16
ATOM 24999 N N . GLU A 1 70 ? 11.814 3.254 -9.162 1.00 71.45 70 GLU A N 16
ATOM 25000 C CA . GLU A 1 70 ? 11.452 1.994 -9.802 1.00 15.22 70 GLU A CA 16
ATOM 25001 C C . GLU A 1 70 ? 10.514 1.183 -8.912 1.00 60.45 70 GLU A C 16
ATOM 25002 O O . GLU A 1 70 ? 10.360 1.473 -7.725 1.00 75.14 70 GLU A O 16
ATOM 25014 N N . LEU A 1 71 ? 9.890 0.165 -9.495 1.00 32.33 71 LEU A N 16
ATOM 25015 C CA . LEU A 1 71 ? 8.966 -0.690 -8.756 1.00 44.14 71 LEU A CA 16
ATOM 25016 C C . LEU A 1 71 ? 9.577 -2.066 -8.510 1.00 12.25 71 LEU A C 16
ATOM 25017 O O . LEU A 1 71 ? 9.800 -2.834 -9.445 1.00 44.32 71 LEU A O 16
ATOM 25033 N N . SER A 1 72 ? 9.842 -2.371 -7.243 1.00 62.24 72 SER A N 16
ATOM 25034 C CA . SER A 1 72 ? 10.428 -3.654 -6.873 1.00 61.23 72 SER A CA 16
ATOM 25035 C C . SER A 1 72 ? 9.420 -4.785 -7.055 1.00 52.40 72 SER A C 16
ATOM 25036 O O . SER A 1 72 ? 9.784 -5.908 -7.406 1.00 53.41 72 SER A O 16
ATOM 25044 N N . THR A 1 73 ? 8.148 -4.480 -6.813 1.00 45.23 73 THR A N 16
ATOM 25045 C CA . THR A 1 73 ? 7.086 -5.469 -6.948 1.00 44.45 73 THR A CA 16
ATOM 25046 C C . THR A 1 73 ? 5.878 -4.883 -7.670 1.00 44.35 73 THR A C 16
ATOM 25047 O O . THR A 1 73 ? 5.800 -3.675 -7.890 1.00 13.23 73 THR A O 16
ATOM 25058 N N . GLY A 1 74 ? 4.937 -5.747 -8.038 1.00 23.44 74 GLY A N 16
ATOM 25059 C CA . GLY A 1 74 ? 3.745 -5.296 -8.731 1.00 11.12 74 GLY A CA 16
ATOM 25060 C C . GLY A 1 74 ? 4.013 -4.954 -10.183 1.00 71.52 74 GLY A C 16
ATOM 25061 O O . GLY A 1 74 ? 3.302 -4.145 -10.778 1.00 45.15 74 GLY A O 16
ATOM 25065 N N . MET A 1 75 ? 5.042 -5.572 -10.754 1.00 52.14 75 MET A N 16
ATOM 25066 C CA . MET A 1 75 ? 5.402 -5.328 -12.146 1.00 51.14 75 MET A CA 16
ATOM 25067 C C . MET A 1 75 ? 5.237 -6.594 -12.981 1.00 32.34 75 MET A C 16
ATOM 25068 O O . MET A 1 75 ? 6.174 -7.371 -13.165 1.00 70.15 75 MET A O 16
ATOM 25082 N N . PRO A 1 76 ? 4.018 -6.809 -13.497 1.00 34.43 76 PRO A N 16
ATOM 25083 C CA . PRO A 1 76 ? 3.702 -7.981 -14.320 1.00 12.33 76 PRO A CA 16
ATOM 25084 C C . PRO A 1 76 ? 4.378 -7.929 -15.685 1.00 41.14 76 PRO A C 16
ATOM 25085 O O . PRO A 1 76 ? 4.143 -7.010 -16.470 1.00 62.14 76 PRO A O 16
ATOM 25096 N N . ARG A 1 77 ? 5.218 -8.921 -15.963 1.00 0.14 77 ARG A N 16
ATOM 25097 C CA . ARG A 1 77 ? 5.929 -8.987 -17.234 1.00 31.33 77 ARG A CA 16
ATOM 25098 C C . ARG A 1 77 ? 6.054 -10.431 -17.712 1.00 20.02 77 ARG A C 16
ATOM 25099 O O . ARG A 1 77 ? 5.635 -11.362 -17.023 1.00 50.35 77 ARG A O 16
ATOM 25120 N N . ARG A 1 78 ? 6.633 -10.609 -18.895 1.00 33.01 78 ARG A N 16
ATOM 25121 C CA . ARG A 1 78 ? 6.811 -11.939 -19.466 1.00 3.44 78 ARG A CA 16
ATOM 25122 C C . ARG A 1 78 ? 8.145 -12.541 -19.033 1.00 73.31 78 ARG A C 16
ATOM 25123 O O . ARG A 1 78 ? 8.219 -13.716 -18.674 1.00 71.41 78 ARG A O 16
ATOM 25144 N N . SER A 1 79 ? 9.196 -11.728 -19.071 1.00 33.35 79 SER A N 16
ATOM 25145 C CA . SER A 1 79 ? 10.527 -12.182 -18.687 1.00 23.23 79 SER A CA 16
ATOM 25146 C C . SER A 1 79 ? 11.134 -11.258 -17.636 1.00 2.15 79 SER A C 16
ATOM 25147 O O . SER A 1 79 ? 10.485 -10.324 -17.165 1.00 52.33 79 SER A O 16
ATOM 25155 N N . ARG A 1 80 ? 12.384 -11.526 -17.272 1.00 30.13 80 ARG A N 16
ATOM 25156 C CA . ARG A 1 80 ? 13.079 -10.720 -16.275 1.00 63.34 80 ARG A CA 16
ATOM 25157 C C . ARG A 1 80 ? 12.394 -10.826 -14.916 1.00 40.22 80 ARG A C 16
ATOM 25158 O O . ARG A 1 80 ? 12.640 -10.018 -14.021 1.00 1.44 80 ARG A O 16
ATOM 25179 N N . PHE A 1 81 ? 11.533 -11.827 -14.770 1.00 34.12 81 PHE A N 16
ATOM 25180 C CA . PHE A 1 81 ? 10.810 -12.038 -13.521 1.00 3.24 81 PHE A CA 16
ATOM 25181 C C . PHE A 1 81 ? 10.786 -13.518 -13.149 1.00 41.42 81 PHE A C 16
ATOM 25182 O O . PHE A 1 81 ? 10.263 -14.347 -13.894 1.00 1.03 81 PHE A O 16
ATOM 25199 N N . ASP A 1 82 ? 11.356 -13.841 -11.994 1.00 2.43 82 ASP A N 16
ATOM 25200 C CA . ASP A 1 82 ? 11.400 -15.220 -11.522 1.00 3.20 82 ASP A CA 16
ATOM 25201 C C . ASP A 1 82 ? 10.177 -15.542 -10.670 1.00 33.12 82 ASP A C 16
ATOM 25202 O O . ASP A 1 82 ? 9.566 -16.600 -10.819 1.00 35.31 82 ASP A O 16
ATOM 25211 N N . ARG A 1 83 ? 9.826 -14.623 -9.776 1.00 73.21 83 ARG A N 16
ATOM 25212 C CA . ARG A 1 83 ? 8.677 -14.811 -8.898 1.00 53.35 83 ARG A CA 16
ATOM 25213 C C . ARG A 1 83 ? 7.476 -14.012 -9.397 1.00 72.31 83 ARG A C 16
ATOM 25214 O O . ARG A 1 83 ? 7.607 -13.067 -10.175 1.00 3.23 83 ARG A O 16
ATOM 25235 N N . PRO A 1 84 ? 6.276 -14.401 -8.940 1.00 51.44 84 PRO A N 16
ATOM 25236 C CA . PRO A 1 84 ? 5.028 -13.735 -9.327 1.00 4.42 84 PRO A CA 16
ATOM 25237 C C . PRO A 1 84 ? 4.911 -12.335 -8.733 1.00 54.02 84 PRO A C 16
ATOM 25238 O O . PRO A 1 84 ? 5.246 -12.096 -7.573 1.00 33.53 84 PRO A O 16
ATOM 25249 N N . PRO A 1 85 ? 4.423 -11.386 -9.546 1.00 14.13 85 PRO A N 16
ATOM 25250 C CA . PRO A 1 85 ? 4.248 -9.994 -9.121 1.00 44.54 85 PRO A CA 16
ATOM 25251 C C . PRO A 1 85 ? 3.127 -9.835 -8.101 1.00 14.41 85 PRO A C 16
ATOM 25252 O O . PRO A 1 85 ? 2.215 -10.658 -8.033 1.00 71.34 85 PRO A O 16
ATOM 25263 N N . ALA A 1 86 ? 3.200 -8.770 -7.309 1.00 11.12 86 ALA A N 16
ATOM 25264 C CA . ALA A 1 86 ? 2.189 -8.502 -6.294 1.00 31.04 86 ALA A CA 16
ATOM 25265 C C . ALA A 1 86 ? 0.924 -7.923 -6.918 1.00 32.31 86 ALA A C 16
ATOM 25266 O O . ALA A 1 86 ? 0.509 -6.813 -6.586 1.00 54.21 86 ALA A O 16
ATOM 25273 N N . ARG A 1 87 ? 0.316 -8.682 -7.824 1.00 32.44 87 ARG A N 16
ATOM 25274 C CA . ARG A 1 87 ? -0.901 -8.243 -8.496 1.00 32.43 87 ARG A CA 16
ATOM 25275 C C . ARG A 1 87 ? -2.067 -9.173 -8.171 1.00 41.03 87 ARG A C 16
ATOM 25276 O O . ARG A 1 87 ? -3.044 -9.242 -8.917 1.00 33.43 87 ARG A O 16
ATOM 25297 N N . ARG A 1 88 ? -1.956 -9.886 -7.055 1.00 42.32 88 ARG A N 16
ATOM 25298 C CA . ARG A 1 88 ? -2.999 -10.812 -6.633 1.00 73.22 88 ARG A CA 16
ATOM 25299 C C . ARG A 1 88 ? -4.362 -10.126 -6.618 1.00 51.03 88 ARG A C 16
ATOM 25300 O O . ARG A 1 88 ? -4.671 -9.355 -5.710 1.00 14.14 88 ARG A O 16
ATOM 25321 N N . LYS A 1 89 ? -5.173 -10.411 -7.631 1.00 75.21 89 LYS A N 16
ATOM 25322 C CA . LYS A 1 89 ? -6.504 -9.823 -7.735 1.00 64.25 89 LYS A CA 16
ATOM 25323 C C . LYS A 1 89 ? -7.370 -10.609 -8.714 1.00 55.34 89 LYS A C 16
ATOM 25324 O O . LYS A 1 89 ? -6.890 -11.516 -9.395 1.00 32.55 89 LYS A O 16
ATOM 25343 N N . LEU A 1 90 ? -8.649 -10.254 -8.782 1.00 43.51 90 LEU A N 16
ATOM 25344 C CA . LEU A 1 90 ? -9.583 -10.924 -9.680 1.00 23.53 90 LEU A CA 16
ATOM 25345 C C . LEU A 1 90 ? -10.461 -9.912 -10.408 1.00 45.12 90 LEU A C 16
ATOM 25346 O O . LEU A 1 90 ? -11.558 -9.586 -9.955 1.00 13.24 90 LEU A O 16
ATOM 25362 N N . LEU A 1 91 ? -9.971 -9.419 -11.541 1.00 31.14 91 LEU A N 16
ATOM 25363 C CA . LEU A 1 91 ? -10.712 -8.445 -12.334 1.00 40.24 91 LEU A CA 16
ATOM 25364 C C . LEU A 1 91 ? -11.352 -9.107 -13.551 1.00 5.33 91 LEU A C 16
ATOM 25365 O O . LEU A 1 91 ? -12.540 -8.927 -13.813 1.00 72.10 91 LEU A O 16
ATOM 25381 N N . GLU A 1 92 ? -10.555 -9.874 -14.288 1.00 4.00 92 GLU A N 16
ATOM 25382 C CA . GLU A 1 92 ? -11.044 -10.564 -15.476 1.00 14.33 92 GLU A CA 16
ATOM 25383 C C . GLU A 1 92 ? -12.110 -11.592 -15.107 1.00 64.40 92 GLU A C 16
ATOM 25384 O O . GLU A 1 92 ? -13.088 -11.776 -15.831 1.00 13.11 92 GLU A O 16
ATOM 25396 N N . VAL A 1 93 ? -11.911 -12.262 -13.976 1.00 11.32 93 VAL A N 16
ATOM 25397 C CA . VAL A 1 93 ? -12.854 -13.272 -13.510 1.00 3.33 93 VAL A CA 16
ATOM 25398 C C . VAL A 1 93 ? -13.856 -12.676 -12.527 1.00 60.23 93 VAL A C 16
ATOM 25399 O O . VAL A 1 93 ? -13.552 -11.716 -11.818 1.00 25.31 93 VAL A O 16
ATOM 25412 N N . LEU A 1 94 ? -15.053 -13.252 -12.490 1.00 43.41 94 LEU A N 16
ATOM 25413 C CA . LEU A 1 94 ? -16.102 -12.778 -11.593 1.00 64.45 94 LEU A CA 16
ATOM 25414 C C . LEU A 1 94 ? -17.312 -13.705 -11.635 1.00 75.10 94 LEU A C 16
ATOM 25415 O O . LEU A 1 94 ? -17.681 -14.215 -12.693 1.00 53.23 94 LEU A O 16
ATOM 25431 N N . PHE A 1 95 ? -17.929 -13.917 -10.477 1.00 24.51 95 PHE A N 16
ATOM 25432 C CA . PHE A 1 95 ? -19.099 -14.782 -10.381 1.00 11.22 95 PHE A CA 16
ATOM 25433 C C . PHE A 1 95 ? -20.371 -14.015 -10.730 1.00 34.11 95 PHE A C 16
ATOM 25434 O O . PHE A 1 95 ? -21.320 -13.976 -9.947 1.00 44.11 95 PHE A O 16
ATOM 25451 N N . ASN A 1 96 ? -20.383 -13.406 -11.911 1.00 61.12 96 ASN A N 16
ATOM 25452 C CA . ASN A 1 96 ? -21.537 -12.639 -12.365 1.00 35.05 96 ASN A CA 16
ATOM 25453 C C . ASN A 1 96 ? -21.527 -12.485 -13.882 1.00 65.44 96 ASN A C 16
ATOM 25454 O O . ASN A 1 96 ? -21.560 -11.372 -14.404 1.00 50.14 96 ASN A O 16
ATOM 25465 N N . GLY A 1 97 ? -21.480 -13.613 -14.586 1.00 10.12 97 GLY A N 16
ATOM 25466 C CA . GLY A 1 97 ? -21.466 -13.582 -16.037 1.00 31.14 97 GLY A CA 16
ATOM 25467 C C . GLY A 1 97 ? -20.098 -13.246 -16.596 1.00 51.32 97 GLY A C 16
ATOM 25468 O O . GLY A 1 97 ? -19.890 -12.188 -17.192 1.00 34.50 97 GLY A O 16
ATOM 25472 N N . PRO A 1 98 ? -19.135 -14.159 -16.404 1.00 60.23 98 PRO A N 16
ATOM 25473 C CA . PRO A 1 98 ? -17.763 -13.976 -16.886 1.00 4.20 98 PRO A CA 16
ATOM 25474 C C . PRO A 1 98 ? -17.667 -14.051 -18.406 1.00 2.20 98 PRO A C 16
ATOM 25475 O O . PRO A 1 98 ? -16.787 -13.440 -19.014 1.00 2.33 98 PRO A O 16
ATOM 25486 N N . LEU A 1 99 ? -18.577 -14.803 -19.015 1.00 0.30 99 LEU A N 16
ATOM 25487 C CA . LEU A 1 99 ? -18.595 -14.957 -20.465 1.00 75.15 99 LEU A CA 16
ATOM 25488 C C . LEU A 1 99 ? -19.708 -14.120 -21.088 1.00 51.11 99 LEU A C 16
ATOM 25489 O O . LEU A 1 99 ? -20.670 -13.750 -20.415 1.00 62.43 99 LEU A O 16
ATOM 25505 N N . GLU A 1 100 ? -19.570 -13.826 -22.377 1.00 72.43 100 GLU A N 16
ATOM 25506 C CA . GLU A 1 100 ? -20.565 -13.034 -23.090 1.00 52.13 100 GLU A CA 16
ATOM 25507 C C . GLU A 1 100 ? -21.595 -13.934 -23.766 1.00 72.34 100 GLU A C 16
ATOM 25508 O O . GLU A 1 100 ? -22.434 -13.467 -24.537 1.00 54.10 100 GLU A O 16
ATOM 25520 N N . HIS A 1 101 ? -21.525 -15.229 -23.473 1.00 4.24 101 HIS A N 16
ATOM 25521 C CA . HIS A 1 101 ? -22.450 -16.196 -24.052 1.00 14.24 101 HIS A CA 16
ATOM 25522 C C . HIS A 1 101 ? -22.284 -16.267 -25.567 1.00 35.14 101 HIS A C 16
ATOM 25523 O O . HIS A 1 101 ? -21.305 -15.763 -26.118 1.00 14.34 101 HIS A O 16
ATOM 25537 N N . MET A 1 1 ? 0.491 1.225 0.702 1.00 42.42 1 MET A N 17
ATOM 25538 C CA . MET A 1 1 ? 1.135 0.931 -0.573 1.00 50.42 1 MET A CA 17
ATOM 25539 C C . MET A 1 1 ? 2.654 0.984 -0.440 1.00 53.34 1 MET A C 17
ATOM 25540 O O . MET A 1 1 ? 3.191 1.745 0.365 1.00 33.01 1 MET A O 17
ATOM 25554 N N . LYS A 1 2 ? 3.341 0.171 -1.235 1.00 43.53 2 LYS A N 17
ATOM 25555 C CA . LYS A 1 2 ? 4.798 0.126 -1.208 1.00 24.21 2 LYS A CA 17
ATOM 25556 C C . LYS A 1 2 ? 5.389 0.875 -2.398 1.00 52.11 2 LYS A C 17
ATOM 25557 O O . LYS A 1 2 ? 4.915 0.740 -3.526 1.00 64.25 2 LYS A O 17
ATOM 25576 N N . VAL A 1 3 ? 6.426 1.665 -2.139 1.00 63.32 3 VAL A N 17
ATOM 25577 C CA . VAL A 1 3 ? 7.083 2.433 -3.190 1.00 1.33 3 VAL A CA 17
ATOM 25578 C C . VAL A 1 3 ? 8.599 2.306 -3.098 1.00 5.15 3 VAL A C 17
ATOM 25579 O O . VAL A 1 3 ? 9.159 2.201 -2.006 1.00 32.52 3 VAL A O 17
ATOM 25592 N N . TYR A 1 4 ? 9.260 2.317 -4.250 1.00 54.41 4 TYR A N 17
ATOM 25593 C CA . TYR A 1 4 ? 10.712 2.201 -4.300 1.00 42.42 4 TYR A CA 17
ATOM 25594 C C . TYR A 1 4 ? 11.307 3.218 -5.270 1.00 12.00 4 TYR A C 17
ATOM 25595 O O . TYR A 1 4 ? 11.042 3.176 -6.471 1.00 52.25 4 TYR A O 17
ATOM 25613 N N . VAL A 1 5 ? 12.114 4.131 -4.739 1.00 15.23 5 VAL A N 17
ATOM 25614 C CA . VAL A 1 5 ? 12.748 5.159 -5.556 1.00 24.53 5 VAL A CA 17
ATOM 25615 C C . VAL A 1 5 ? 14.261 4.971 -5.597 1.00 73.44 5 VAL A C 17
ATOM 25616 O O . VAL A 1 5 ? 14.964 5.298 -4.643 1.00 1.13 5 VAL A O 17
ATOM 25629 N N . GLY A 1 6 ? 14.755 4.441 -6.712 1.00 64.22 6 GLY A N 17
ATOM 25630 C CA . GLY A 1 6 ? 16.182 4.219 -6.858 1.00 61.43 6 GLY A CA 17
ATOM 25631 C C . GLY A 1 6 ? 16.821 5.179 -7.842 1.00 74.44 6 GLY A C 17
ATOM 25632 O O . GLY A 1 6 ? 16.187 6.136 -8.286 1.00 24.43 6 GLY A O 17
ATOM 25636 N N . ASN A 1 7 ? 18.079 4.923 -8.184 1.00 5.33 7 ASN A N 17
ATOM 25637 C CA . ASN A 1 7 ? 18.805 5.774 -9.120 1.00 70.02 7 ASN A CA 17
ATOM 25638 C C . ASN A 1 7 ? 18.972 7.182 -8.558 1.00 44.42 7 ASN A C 17
ATOM 25639 O O . ASN A 1 7 ? 18.324 8.126 -9.013 1.00 71.44 7 ASN A O 17
ATOM 25650 N N . LEU A 1 8 ? 19.847 7.318 -7.567 1.00 75.21 8 LEU A N 17
ATOM 25651 C CA . LEU A 1 8 ? 20.101 8.611 -6.943 1.00 13.45 8 LEU A CA 17
ATOM 25652 C C . LEU A 1 8 ? 21.593 8.816 -6.701 1.00 32.41 8 LEU A C 17
ATOM 25653 O O . LEU A 1 8 ? 22.424 8.070 -7.217 1.00 74.44 8 LEU A O 17
ATOM 25669 N N . GLY A 1 9 ? 21.926 9.831 -5.910 1.00 14.32 9 GLY A N 17
ATOM 25670 C CA . GLY A 1 9 ? 23.317 10.114 -5.612 1.00 4.15 9 GLY A CA 17
ATOM 25671 C C . GLY A 1 9 ? 23.929 11.104 -6.583 1.00 12.44 9 GLY A C 17
ATOM 25672 O O . GLY A 1 9 ? 24.941 10.815 -7.222 1.00 53.33 9 GLY A O 17
ATOM 25676 N N . THR A 1 10 ? 23.313 12.277 -6.696 1.00 10.32 10 THR A N 17
ATOM 25677 C CA . THR A 1 10 ? 23.801 13.313 -7.598 1.00 32.31 10 THR A CA 17
ATOM 25678 C C . THR A 1 10 ? 22.950 14.574 -7.499 1.00 31.31 10 THR A C 17
ATOM 25679 O O . THR A 1 10 ? 22.443 15.073 -8.503 1.00 23.23 10 THR A O 17
ATOM 25690 N N . GLY A 1 11 ? 22.797 15.085 -6.281 1.00 42.21 11 GLY A N 17
ATOM 25691 C CA . GLY A 1 11 ? 22.007 16.285 -6.074 1.00 70.40 11 GLY A CA 17
ATOM 25692 C C . GLY A 1 11 ? 20.525 15.989 -5.956 1.00 51.31 11 GLY A C 17
ATOM 25693 O O . GLY A 1 11 ? 19.724 16.888 -5.701 1.00 4.43 11 GLY A O 17
ATOM 25697 N N . ALA A 1 12 ? 20.158 14.726 -6.144 1.00 61.13 12 ALA A N 17
ATOM 25698 C CA . ALA A 1 12 ? 18.762 14.315 -6.057 1.00 64.43 12 ALA A CA 17
ATOM 25699 C C . ALA A 1 12 ? 18.601 13.112 -5.134 1.00 20.13 12 ALA A C 17
ATOM 25700 O O . ALA A 1 12 ? 18.940 11.987 -5.499 1.00 34.14 12 ALA A O 17
ATOM 25707 N N . GLY A 1 13 ? 18.082 13.358 -3.935 1.00 31.35 13 GLY A N 17
ATOM 25708 C CA . GLY A 1 13 ? 17.886 12.285 -2.977 1.00 72.00 13 GLY A CA 17
ATOM 25709 C C . GLY A 1 13 ? 16.681 12.516 -2.087 1.00 20.35 13 GLY A C 17
ATOM 25710 O O . GLY A 1 13 ? 15.560 12.669 -2.572 1.00 61.54 13 GLY A O 17
ATOM 25714 N N . LYS A 1 14 ? 16.910 12.540 -0.778 1.00 24.40 14 LYS A N 17
ATOM 25715 C CA . LYS A 1 14 ? 15.836 12.753 0.184 1.00 74.31 14 LYS A CA 17
ATOM 25716 C C . LYS A 1 14 ? 15.017 13.987 -0.179 1.00 41.54 14 LYS A C 17
ATOM 25717 O O . LYS A 1 14 ? 13.796 13.918 -0.311 1.00 71.13 14 LYS A O 17
ATOM 25736 N N . GLY A 1 15 ? 15.699 15.118 -0.341 1.00 71.54 15 GLY A N 17
ATOM 25737 C CA . GLY A 1 15 ? 15.018 16.351 -0.690 1.00 3.15 15 GLY A CA 17
ATOM 25738 C C . GLY A 1 15 ? 14.301 16.262 -2.022 1.00 62.50 15 GLY A C 17
ATOM 25739 O O . GLY A 1 15 ? 13.195 16.779 -2.174 1.00 44.04 15 GLY A O 17
ATOM 25743 N N . GLU A 1 16 ? 14.933 15.604 -2.990 1.00 3.45 16 GLU A N 17
ATOM 25744 C CA . GLU A 1 16 ? 14.349 15.452 -4.317 1.00 35.24 16 GLU A CA 17
ATOM 25745 C C . GLU A 1 16 ? 13.064 14.630 -4.254 1.00 63.21 16 GLU A C 17
ATOM 25746 O O . GLU A 1 16 ? 12.000 15.087 -4.672 1.00 12.41 16 GLU A O 17
ATOM 25758 N N . LEU A 1 17 ? 13.172 13.414 -3.730 1.00 63.11 17 LEU A N 17
ATOM 25759 C CA . LEU A 1 17 ? 12.021 12.526 -3.613 1.00 14.34 17 LEU A CA 17
ATOM 25760 C C . LEU A 1 17 ? 10.974 13.114 -2.672 1.00 13.31 17 LEU A C 17
ATOM 25761 O O . LEU A 1 17 ? 9.780 12.853 -2.816 1.00 30.21 17 LEU A O 17
ATOM 25777 N N . GLU A 1 18 ? 11.430 13.911 -1.711 1.00 1.14 18 GLU A N 17
ATOM 25778 C CA . GLU A 1 18 ? 10.532 14.537 -0.748 1.00 12.05 18 GLU A CA 17
ATOM 25779 C C . GLU A 1 18 ? 9.647 15.579 -1.426 1.00 62.01 18 GLU A C 17
ATOM 25780 O O . GLU A 1 18 ? 8.429 15.583 -1.251 1.00 74.21 18 GLU A O 17
ATOM 25792 N N . ARG A 1 19 ? 10.270 16.461 -2.200 1.00 50.44 19 ARG A N 17
ATOM 25793 C CA . ARG A 1 19 ? 9.541 17.509 -2.904 1.00 15.50 19 ARG A CA 17
ATOM 25794 C C . ARG A 1 19 ? 8.591 16.911 -3.937 1.00 74.03 19 ARG A C 17
ATOM 25795 O O . ARG A 1 19 ? 7.455 17.361 -4.085 1.00 52.10 19 ARG A O 17
ATOM 25816 N N . ALA A 1 20 ? 9.064 15.894 -4.650 1.00 2.10 20 ALA A N 17
ATOM 25817 C CA . ALA A 1 20 ? 8.257 15.233 -5.668 1.00 1.21 20 ALA A CA 17
ATOM 25818 C C . ALA A 1 20 ? 7.042 14.551 -5.048 1.00 2.30 20 ALA A C 17
ATOM 25819 O O . ALA A 1 20 ? 5.901 14.923 -5.324 1.00 22.32 20 ALA A O 17
ATOM 25826 N N . PHE A 1 21 ? 7.294 13.551 -4.210 1.00 3.53 21 PHE A N 17
ATOM 25827 C CA . PHE A 1 21 ? 6.220 12.816 -3.552 1.00 4.33 21 PHE A CA 17
ATOM 25828 C C . PHE A 1 21 ? 5.243 13.772 -2.873 1.00 61.15 21 PHE A C 17
ATOM 25829 O O . PHE A 1 21 ? 4.031 13.677 -3.066 1.00 41.32 21 PHE A O 17
ATOM 25846 N N . SER A 1 22 ? 5.780 14.692 -2.078 1.00 71.40 22 SER A N 17
ATOM 25847 C CA . SER A 1 22 ? 4.956 15.662 -1.367 1.00 40.21 22 SER A CA 17
ATOM 25848 C C . SER A 1 22 ? 4.101 16.467 -2.342 1.00 23.34 22 SER A C 17
ATOM 25849 O O . SER A 1 22 ? 2.911 16.682 -2.110 1.00 24.13 22 SER A O 17
ATOM 25857 N N . TYR A 1 23 ? 4.717 16.909 -3.433 1.00 33.53 23 TYR A N 17
ATOM 25858 C CA . TYR A 1 23 ? 4.014 17.692 -4.442 1.00 63.44 23 TYR A CA 17
ATOM 25859 C C . TYR A 1 23 ? 2.794 16.939 -4.964 1.00 64.43 23 TYR A C 17
ATOM 25860 O O . TYR A 1 23 ? 1.717 17.514 -5.124 1.00 64.54 23 TYR A O 17
ATOM 25878 N N . TYR A 1 24 ? 2.972 15.649 -5.227 1.00 74.23 24 TYR A N 17
ATOM 25879 C CA . TYR A 1 24 ? 1.887 14.816 -5.733 1.00 30.32 24 TYR A CA 17
ATOM 25880 C C . TYR A 1 24 ? 0.864 14.530 -4.638 1.00 32.11 24 TYR A C 17
ATOM 25881 O O . TYR A 1 24 ? -0.339 14.484 -4.893 1.00 21.22 24 TYR A O 17
ATOM 25899 N N . GLY A 1 25 ? 1.352 14.339 -3.416 1.00 31.11 25 GLY A N 17
ATOM 25900 C CA . GLY A 1 25 ? 0.468 14.061 -2.299 1.00 70.51 25 GLY A CA 17
ATOM 25901 C C . GLY A 1 25 ? 1.218 13.582 -1.072 1.00 34.42 25 GLY A C 17
ATOM 25902 O O . GLY A 1 25 ? 2.353 13.112 -1.155 1.00 53.22 25 GLY A O 17
ATOM 25906 N N . PRO A 1 26 ? 0.577 13.700 0.101 1.00 65.10 26 PRO A N 17
ATOM 25907 C CA . PRO A 1 26 ? 1.173 13.282 1.374 1.00 70.24 26 PRO A CA 17
ATOM 25908 C C . PRO A 1 26 ? 1.300 11.766 1.484 1.00 12.31 26 PRO A C 17
ATOM 25909 O O . PRO A 1 26 ? 0.298 11.050 1.519 1.00 2.14 26 PRO A O 17
ATOM 25920 N N . LEU A 1 27 ? 2.536 11.283 1.539 1.00 40.22 27 LEU A N 17
ATOM 25921 C CA . LEU A 1 27 ? 2.794 9.851 1.646 1.00 11.41 27 LEU A CA 17
ATOM 25922 C C . LEU A 1 27 ? 2.795 9.406 3.105 1.00 51.10 27 LEU A C 17
ATOM 25923 O O . LEU A 1 27 ? 2.558 10.207 4.009 1.00 53.40 27 LEU A O 17
ATOM 25939 N N . ARG A 1 28 ? 3.065 8.124 3.327 1.00 64.13 28 ARG A N 17
ATOM 25940 C CA . ARG A 1 28 ? 3.098 7.572 4.676 1.00 44.32 28 ARG A CA 17
ATOM 25941 C C . ARG A 1 28 ? 4.453 7.822 5.332 1.00 1.13 28 ARG A C 17
ATOM 25942 O O . ARG A 1 28 ? 4.528 8.280 6.473 1.00 41.41 28 ARG A O 17
ATOM 25963 N N . THR A 1 29 ? 5.523 7.517 4.604 1.00 0.23 29 THR A N 17
ATOM 25964 C CA . THR A 1 29 ? 6.875 7.707 5.116 1.00 74.44 29 THR A CA 17
ATOM 25965 C C . THR A 1 29 ? 7.906 7.597 3.998 1.00 15.21 29 THR A C 17
ATOM 25966 O O . THR A 1 29 ? 7.646 6.994 2.957 1.00 31.51 29 THR A O 17
ATOM 25977 N N . VAL A 1 30 ? 9.077 8.185 4.220 1.00 21.44 30 VAL A N 17
ATOM 25978 C CA . VAL A 1 30 ? 10.149 8.151 3.232 1.00 13.32 30 VAL A CA 17
ATOM 25979 C C . VAL A 1 30 ? 11.415 7.535 3.816 1.00 43.24 30 VAL A C 17
ATOM 25980 O O . VAL A 1 30 ? 11.719 7.716 4.995 1.00 44.24 30 VAL A O 17
ATOM 25993 N N . TRP A 1 31 ? 12.150 6.807 2.982 1.00 10.35 31 TRP A N 17
ATOM 25994 C CA . TRP A 1 31 ? 13.385 6.164 3.416 1.00 43.12 31 TRP A CA 17
ATOM 25995 C C . TRP A 1 31 ? 14.396 6.102 2.276 1.00 54.13 31 TRP A C 17
ATOM 25996 O O . TRP A 1 31 ? 14.020 6.060 1.104 1.00 44.54 31 TRP A O 17
ATOM 26017 N N . ILE A 1 32 ? 15.677 6.096 2.626 1.00 2.13 32 ILE A N 17
ATOM 26018 C CA . ILE A 1 32 ? 16.741 6.038 1.631 1.00 33.31 32 ILE A CA 17
ATOM 26019 C C . ILE A 1 32 ? 17.869 5.118 2.085 1.00 31.15 32 ILE A C 17
ATOM 26020 O O . ILE A 1 32 ? 18.210 5.074 3.267 1.00 11.10 32 ILE A O 17
ATOM 26036 N N . ALA A 1 33 ? 18.446 4.385 1.138 1.00 14.53 33 ALA A N 17
ATOM 26037 C CA . ALA A 1 33 ? 19.538 3.469 1.440 1.00 3.32 33 ALA A CA 17
ATOM 26038 C C . ALA A 1 33 ? 20.872 4.026 0.953 1.00 72.21 33 ALA A C 17
ATOM 26039 O O . ALA A 1 33 ? 21.136 4.066 -0.249 1.00 3.33 33 ALA A O 17
ATOM 26046 N N . ARG A 1 34 ? 21.708 4.454 1.893 1.00 51.31 34 ARG A N 17
ATOM 26047 C CA . ARG A 1 34 ? 23.013 5.010 1.558 1.00 4.45 34 ARG A CA 17
ATOM 26048 C C . ARG A 1 34 ? 24.000 3.903 1.198 1.00 53.41 34 ARG A C 17
ATOM 26049 O O . ARG A 1 34 ? 24.955 4.127 0.456 1.00 51.23 34 ARG A O 17
ATOM 26070 N N . ASN A 1 35 ? 23.761 2.709 1.730 1.00 71.14 35 ASN A N 17
ATOM 26071 C CA . ASN A 1 35 ? 24.629 1.567 1.465 1.00 52.12 35 ASN A CA 17
ATOM 26072 C C . ASN A 1 35 ? 24.900 1.425 -0.030 1.00 5.42 35 ASN A C 17
ATOM 26073 O O . ASN A 1 35 ? 26.043 1.470 -0.485 1.00 44.22 35 ASN A O 17
ATOM 26084 N N . PRO A 1 36 ? 23.825 1.251 -0.813 1.00 24.23 36 PRO A N 17
ATOM 26085 C CA . PRO A 1 36 ? 23.922 1.100 -2.268 1.00 13.34 36 PRO A CA 17
ATOM 26086 C C . PRO A 1 36 ? 24.336 2.395 -2.958 1.00 41.02 36 PRO A C 17
ATOM 26087 O O . PRO A 1 36 ? 24.381 3.465 -2.350 1.00 32.51 36 PRO A O 17
ATOM 26098 N N . PRO A 1 37 ? 24.647 2.299 -4.260 1.00 15.44 37 PRO A N 17
ATOM 26099 C CA . PRO A 1 37 ? 25.062 3.454 -5.061 1.00 51.33 37 PRO A CA 17
ATOM 26100 C C . PRO A 1 37 ? 23.918 4.432 -5.305 1.00 54.25 37 PRO A C 17
ATOM 26101 O O . PRO A 1 37 ? 24.142 5.613 -5.569 1.00 25.33 37 PRO A O 17
ATOM 26112 N N . GLY A 1 38 ? 22.689 3.932 -5.216 1.00 14.51 38 GLY A N 17
ATOM 26113 C CA . GLY A 1 38 ? 21.527 4.776 -5.430 1.00 4.24 38 GLY A CA 17
ATOM 26114 C C . GLY A 1 38 ? 20.227 3.999 -5.373 1.00 65.31 38 GLY A C 17
ATOM 26115 O O . GLY A 1 38 ? 19.667 3.637 -6.408 1.00 33.33 38 GLY A O 17
ATOM 26119 N N . PHE A 1 39 ? 19.747 3.739 -4.162 1.00 1.25 39 PHE A N 17
ATOM 26120 C CA . PHE A 1 39 ? 18.506 2.997 -3.974 1.00 21.20 39 PHE A CA 17
ATOM 26121 C C . PHE A 1 39 ? 17.767 3.479 -2.729 1.00 54.15 39 PHE A C 17
ATOM 26122 O O . PHE A 1 39 ? 18.296 3.425 -1.620 1.00 31.21 39 PHE A O 17
ATOM 26139 N N . ALA A 1 40 ? 16.540 3.952 -2.923 1.00 74.45 40 ALA A N 17
ATOM 26140 C CA . ALA A 1 40 ? 15.726 4.442 -1.818 1.00 3.31 40 ALA A CA 17
ATOM 26141 C C . ALA A 1 40 ? 14.345 3.796 -1.824 1.00 11.43 40 ALA A C 17
ATOM 26142 O O . ALA A 1 40 ? 13.894 3.281 -2.847 1.00 13.32 40 ALA A O 17
ATOM 26149 N N . PHE A 1 41 ? 13.678 3.827 -0.675 1.00 30.43 41 PHE A N 17
ATOM 26150 C CA . PHE A 1 41 ? 12.348 3.242 -0.547 1.00 50.31 41 PHE A CA 17
ATOM 26151 C C . PHE A 1 41 ? 11.374 4.239 0.074 1.00 35.54 41 PHE A C 17
ATOM 26152 O O . PHE A 1 41 ? 11.748 5.039 0.932 1.00 65.34 41 PHE A O 17
ATOM 26169 N N . VAL A 1 42 ? 10.120 4.184 -0.365 1.00 21.23 42 VAL A N 17
ATOM 26170 C CA . VAL A 1 42 ? 9.091 5.080 0.148 1.00 74.01 42 VAL A CA 17
ATOM 26171 C C . VAL A 1 42 ? 7.776 4.339 0.366 1.00 1.32 42 VAL A C 17
ATOM 26172 O O . VAL A 1 42 ? 7.456 3.398 -0.358 1.00 71.51 42 VAL A O 17
ATOM 26185 N N . GLU A 1 43 ? 7.019 4.772 1.369 1.00 13.22 43 GLU A N 17
ATOM 26186 C CA . GLU A 1 43 ? 5.738 4.149 1.683 1.00 62.02 43 GLU A CA 17
ATOM 26187 C C . GLU A 1 43 ? 4.590 5.134 1.481 1.00 70.53 43 GLU A C 17
ATOM 26188 O O . GLU A 1 43 ? 4.568 6.210 2.078 1.00 60.01 43 GLU A O 17
ATOM 26200 N N . PHE A 1 44 ? 3.637 4.757 0.634 1.00 24.21 44 PHE A N 17
ATOM 26201 C CA . PHE A 1 44 ? 2.486 5.606 0.351 1.00 4.21 44 PHE A CA 17
ATOM 26202 C C . PHE A 1 44 ? 1.236 5.079 1.050 1.00 65.24 44 PHE A C 17
ATOM 26203 O O . PHE A 1 44 ? 0.803 3.954 0.802 1.00 24.14 44 PHE A O 17
ATOM 26220 N N . GLU A 1 45 ? 0.663 5.900 1.923 1.00 12.33 45 GLU A N 17
ATOM 26221 C CA . GLU A 1 45 ? -0.536 5.516 2.659 1.00 73.04 45 GLU A CA 17
ATOM 26222 C C . GLU A 1 45 ? -1.615 5.001 1.710 1.00 63.23 45 GLU A C 17
ATOM 26223 O O . GLU A 1 45 ? -2.390 4.110 2.059 1.00 44.13 45 GLU A O 17
ATOM 26235 N N . ASP A 1 46 ? -1.658 5.568 0.509 1.00 21.13 46 ASP A N 17
ATOM 26236 C CA . ASP A 1 46 ? -2.640 5.167 -0.491 1.00 73.40 46 ASP A CA 17
ATOM 26237 C C . ASP A 1 46 ? -1.955 4.736 -1.784 1.00 44.40 46 ASP A C 17
ATOM 26238 O O . ASP A 1 46 ? -0.894 5.242 -2.151 1.00 24.13 46 ASP A O 17
ATOM 26247 N N . PRO A 1 47 ? -2.573 3.780 -2.492 1.00 61.41 47 PRO A N 17
ATOM 26248 C CA . PRO A 1 47 ? -2.040 3.260 -3.755 1.00 23.22 47 PRO A CA 17
ATOM 26249 C C . PRO A 1 47 ? -2.119 4.283 -4.883 1.00 34.23 47 PRO A C 17
ATOM 26250 O O . PRO A 1 47 ? -1.157 4.478 -5.626 1.00 33.15 47 PRO A O 17
ATOM 26261 N N . ARG A 1 48 ? -3.272 4.934 -5.005 1.00 23.34 48 ARG A N 17
ATOM 26262 C CA . ARG A 1 48 ? -3.477 5.937 -6.043 1.00 24.51 48 ARG A CA 17
ATOM 26263 C C . ARG A 1 48 ? -2.346 6.961 -6.040 1.00 0.34 48 ARG A C 17
ATOM 26264 O O . ARG A 1 48 ? -1.806 7.308 -7.090 1.00 63.32 48 ARG A O 17
ATOM 26285 N N . ASP A 1 49 ? -1.994 7.442 -4.852 1.00 52.44 49 ASP A N 17
ATOM 26286 C CA . ASP A 1 49 ? -0.928 8.427 -4.712 1.00 3.11 49 ASP A CA 17
ATOM 26287 C C . ASP A 1 49 ? 0.394 7.876 -5.239 1.00 15.01 49 ASP A C 17
ATOM 26288 O O . ASP A 1 49 ? 1.194 8.607 -5.820 1.00 44.34 49 ASP A O 17
ATOM 26297 N N . ALA A 1 50 ? 0.615 6.582 -5.030 1.00 54.30 50 ALA A N 17
ATOM 26298 C CA . ALA A 1 50 ? 1.838 5.933 -5.485 1.00 11.23 50 ALA A CA 17
ATOM 26299 C C . ALA A 1 50 ? 1.815 5.714 -6.994 1.00 32.34 50 ALA A C 17
ATOM 26300 O O . ALA A 1 50 ? 2.821 5.910 -7.673 1.00 44.15 50 ALA A O 17
ATOM 26307 N N . GLU A 1 51 ? 0.660 5.305 -7.510 1.00 20.21 51 GLU A N 17
ATOM 26308 C CA . GLU A 1 51 ? 0.508 5.057 -8.939 1.00 10.41 51 GLU A CA 17
ATOM 26309 C C . GLU A 1 51 ? 0.803 6.320 -9.744 1.00 72.30 51 GLU A C 17
ATOM 26310 O O . GLU A 1 51 ? 1.519 6.278 -10.744 1.00 62.54 51 GLU A O 17
ATOM 26322 N N . ASP A 1 52 ? 0.245 7.441 -9.301 1.00 32.34 52 ASP A N 17
ATOM 26323 C CA . ASP A 1 52 ? 0.447 8.716 -9.979 1.00 25.24 52 ASP A CA 17
ATOM 26324 C C . ASP A 1 52 ? 1.864 9.234 -9.749 1.00 14.41 52 ASP A C 17
ATOM 26325 O O . ASP A 1 52 ? 2.561 9.603 -10.693 1.00 51.34 52 ASP A O 17
ATOM 26334 N N . ALA A 1 53 ? 2.281 9.260 -8.488 1.00 5.35 53 ALA A N 17
ATOM 26335 C CA . ALA A 1 53 ? 3.614 9.733 -8.134 1.00 23.31 53 ALA A CA 17
ATOM 26336 C C . ALA A 1 53 ? 4.689 8.965 -8.897 1.00 10.54 53 ALA A C 17
ATOM 26337 O O . ALA A 1 53 ? 5.597 9.561 -9.478 1.00 35.42 53 ALA A O 17
ATOM 26344 N N . VAL A 1 54 ? 4.581 7.641 -8.890 1.00 60.41 54 VAL A N 17
ATOM 26345 C CA . VAL A 1 54 ? 5.544 6.792 -9.582 1.00 34.32 54 VAL A CA 17
ATOM 26346 C C . VAL A 1 54 ? 5.455 6.978 -11.092 1.00 51.13 54 VAL A C 17
ATOM 26347 O O . VAL A 1 54 ? 6.470 7.147 -11.768 1.00 2.22 54 VAL A O 17
ATOM 26360 N N . ARG A 1 55 ? 4.234 6.947 -11.616 1.00 71.42 55 ARG A N 17
ATOM 26361 C CA . ARG A 1 55 ? 4.012 7.111 -13.048 1.00 3.43 55 ARG A CA 17
ATOM 26362 C C . ARG A 1 55 ? 4.698 8.374 -13.562 1.00 74.11 55 ARG A C 17
ATOM 26363 O O . ARG A 1 55 ? 5.277 8.380 -14.647 1.00 60.24 55 ARG A O 17
ATOM 26384 N N . GLY A 1 56 ? 4.626 9.443 -12.774 1.00 64.15 56 GLY A N 17
ATOM 26385 C CA . GLY A 1 56 ? 5.243 10.696 -13.167 1.00 42.35 56 GLY A CA 17
ATOM 26386 C C . GLY A 1 56 ? 6.738 10.711 -12.917 1.00 21.44 56 GLY A C 17
ATOM 26387 O O . GLY A 1 56 ? 7.528 10.925 -13.837 1.00 52.03 56 GLY A O 17
ATOM 26391 N N . LEU A 1 57 ? 7.129 10.484 -11.667 1.00 73.54 57 LEU A N 17
ATOM 26392 C CA . LEU A 1 57 ? 8.540 10.473 -11.297 1.00 73.40 57 LEU A CA 17
ATOM 26393 C C . LEU A 1 57 ? 9.339 9.560 -12.222 1.00 55.12 57 LEU A C 17
ATOM 26394 O O . LEU A 1 57 ? 10.478 9.863 -12.577 1.00 31.11 57 LEU A O 17
ATOM 26410 N N . ASP A 1 58 ? 8.733 8.444 -12.611 1.00 34.32 58 ASP A N 17
ATOM 26411 C CA . ASP A 1 58 ? 9.386 7.488 -13.498 1.00 11.12 58 ASP A CA 17
ATOM 26412 C C . ASP A 1 58 ? 9.181 7.875 -14.959 1.00 42.41 58 ASP A C 17
ATOM 26413 O O . ASP A 1 58 ? 10.092 7.755 -15.777 1.00 43.41 58 ASP A O 17
ATOM 26422 N N . GLY A 1 59 ? 7.977 8.340 -15.280 1.00 64.22 59 GLY A N 17
ATOM 26423 C CA . GLY A 1 59 ? 7.674 8.736 -16.643 1.00 4.31 59 GLY A CA 17
ATOM 26424 C C . GLY A 1 59 ? 8.687 9.717 -17.200 1.00 13.41 59 GLY A C 17
ATOM 26425 O O . GLY A 1 59 ? 9.093 9.612 -18.357 1.00 44.12 59 GLY A O 17
ATOM 26429 N N . LYS A 1 60 ? 9.094 10.676 -16.376 1.00 4.45 60 LYS A N 17
ATOM 26430 C CA . LYS A 1 60 ? 10.065 11.682 -16.791 1.00 61.21 60 LYS A CA 17
ATOM 26431 C C . LYS A 1 60 ? 10.980 12.066 -15.633 1.00 2.22 60 LYS A C 17
ATOM 26432 O O . LYS A 1 60 ? 11.019 11.386 -14.607 1.00 41.23 60 LYS A O 17
ATOM 26451 N N . VAL A 1 61 ? 11.714 13.161 -15.803 1.00 4.23 61 VAL A N 17
ATOM 26452 C CA . VAL A 1 61 ? 12.627 13.637 -14.770 1.00 41.53 61 VAL A CA 17
ATOM 26453 C C . VAL A 1 61 ? 11.947 14.656 -13.862 1.00 73.24 61 VAL A C 17
ATOM 26454 O O . VAL A 1 61 ? 10.989 15.318 -14.264 1.00 2.03 61 VAL A O 17
ATOM 26467 N N . ILE A 1 62 ? 12.448 14.776 -12.638 1.00 35.14 62 ILE A N 17
ATOM 26468 C CA . ILE A 1 62 ? 11.889 15.715 -11.673 1.00 52.11 62 ILE A CA 17
ATOM 26469 C C . ILE A 1 62 ? 12.940 16.718 -11.210 1.00 20.13 62 ILE A C 17
ATOM 26470 O O . ILE A 1 62 ? 13.908 16.353 -10.541 1.00 42.43 62 ILE A O 17
ATOM 26486 N N . CYS A 1 63 ? 12.742 17.982 -11.567 1.00 62.35 63 CYS A N 17
ATOM 26487 C CA . CYS A 1 63 ? 13.673 19.039 -11.187 1.00 71.45 63 CYS A CA 17
ATOM 26488 C C . CYS A 1 63 ? 15.107 18.651 -11.535 1.00 14.15 63 CYS A C 17
ATOM 26489 O O . CYS A 1 63 ? 16.021 18.831 -10.731 1.00 72.31 63 CYS A O 17
ATOM 26497 N N . GLY A 1 64 ? 15.295 18.117 -12.737 1.00 63.43 64 GLY A N 17
ATOM 26498 C CA . GLY A 1 64 ? 16.620 17.710 -13.169 1.00 11.20 64 GLY A CA 17
ATOM 26499 C C . GLY A 1 64 ? 17.085 16.436 -12.492 1.00 53.10 64 GLY A C 17
ATOM 26500 O O . GLY A 1 64 ? 18.284 16.222 -12.313 1.00 53.10 64 GLY A O 17
ATOM 26504 N N . SER A 1 65 ? 16.134 15.588 -12.113 1.00 52.21 65 SER A N 17
ATOM 26505 C CA . SER A 1 65 ? 16.452 14.331 -11.447 1.00 30.22 65 SER A CA 17
ATOM 26506 C C . SER A 1 65 ? 15.797 13.155 -12.165 1.00 30.44 65 SER A C 17
ATOM 26507 O O . SER A 1 65 ? 14.648 12.807 -11.890 1.00 3.24 65 SER A O 17
ATOM 26515 N N . ARG A 1 66 ? 16.536 12.546 -13.086 1.00 23.10 66 ARG A N 17
ATOM 26516 C CA . ARG A 1 66 ? 16.028 11.410 -13.845 1.00 21.51 66 ARG A CA 17
ATOM 26517 C C . ARG A 1 66 ? 16.147 10.120 -13.038 1.00 60.10 66 ARG A C 17
ATOM 26518 O O . ARG A 1 66 ? 16.763 9.151 -13.483 1.00 11.20 66 ARG A O 17
ATOM 26539 N N . VAL A 1 67 ? 15.554 10.115 -11.848 1.00 53.35 67 VAL A N 17
ATOM 26540 C CA . VAL A 1 67 ? 15.592 8.945 -10.979 1.00 44.24 67 VAL A CA 17
ATOM 26541 C C . VAL A 1 67 ? 14.718 7.824 -11.528 1.00 74.24 67 VAL A C 17
ATOM 26542 O O . VAL A 1 67 ? 14.020 7.999 -12.527 1.00 52.53 67 VAL A O 17
ATOM 26555 N N . ARG A 1 68 ? 14.760 6.671 -10.869 1.00 31.14 68 ARG A N 17
ATOM 26556 C CA . ARG A 1 68 ? 13.971 5.520 -11.291 1.00 24.41 68 ARG A CA 17
ATOM 26557 C C . ARG A 1 68 ? 13.126 4.987 -10.138 1.00 21.05 68 ARG A C 17
ATOM 26558 O O . ARG A 1 68 ? 13.640 4.343 -9.223 1.00 3.44 68 ARG A O 17
ATOM 26579 N N . VAL A 1 69 ? 11.826 5.260 -10.188 1.00 2.22 69 VAL A N 17
ATOM 26580 C CA . VAL A 1 69 ? 10.909 4.808 -9.148 1.00 42.42 69 VAL A CA 17
ATOM 26581 C C . VAL A 1 69 ? 9.987 3.712 -9.668 1.00 34.31 69 VAL A C 17
ATOM 26582 O O . VAL A 1 69 ? 9.563 3.739 -10.823 1.00 3.41 69 VAL A O 17
ATOM 26595 N N . GLU A 1 70 ? 9.679 2.747 -8.806 1.00 51.23 70 GLU A N 17
ATOM 26596 C CA . GLU A 1 70 ? 8.806 1.640 -9.179 1.00 50.45 70 GLU A CA 17
ATOM 26597 C C . GLU A 1 70 ? 7.928 1.220 -8.004 1.00 61.33 70 GLU A C 17
ATOM 26598 O O . GLU A 1 70 ? 8.178 1.602 -6.860 1.00 73.51 70 GLU A O 17
ATOM 26610 N N . LEU A 1 71 ? 6.899 0.431 -8.295 1.00 0.52 71 LEU A N 17
ATOM 26611 C CA . LEU A 1 71 ? 5.983 -0.042 -7.263 1.00 55.32 71 LEU A CA 17
ATOM 26612 C C . LEU A 1 71 ? 6.184 -1.530 -6.996 1.00 42.15 71 LEU A C 17
ATOM 26613 O O . LEU A 1 71 ? 5.843 -2.371 -7.828 1.00 22.54 71 LEU A O 17
ATOM 26629 N N . SER A 1 72 ? 6.739 -1.847 -5.831 1.00 32.11 72 SER A N 17
ATOM 26630 C CA . SER A 1 72 ? 6.987 -3.234 -5.455 1.00 3.11 72 SER A CA 17
ATOM 26631 C C . SER A 1 72 ? 5.679 -4.011 -5.350 1.00 33.21 72 SER A C 17
ATOM 26632 O O . SER A 1 72 ? 5.652 -5.232 -5.513 1.00 41.41 72 SER A O 17
ATOM 26640 N N . THR A 1 73 ? 4.593 -3.295 -5.076 1.00 34.12 73 THR A N 17
ATOM 26641 C CA . THR A 1 73 ? 3.280 -3.916 -4.947 1.00 42.34 73 THR A CA 17
ATOM 26642 C C . THR A 1 73 ? 2.173 -2.950 -5.353 1.00 41.51 73 THR A C 17
ATOM 26643 O O . THR A 1 73 ? 2.201 -1.773 -4.996 1.00 10.34 73 THR A O 17
ATOM 26654 N N . GLY A 1 74 ? 1.198 -3.455 -6.102 1.00 35.11 74 GLY A N 17
ATOM 26655 C CA . GLY A 1 74 ? 0.094 -2.623 -6.543 1.00 52.43 74 GLY A CA 17
ATOM 26656 C C . GLY A 1 74 ? 0.302 -2.078 -7.943 1.00 34.43 74 GLY A C 17
ATOM 26657 O O . GLY A 1 74 ? -0.329 -1.096 -8.334 1.00 24.33 74 GLY A O 17
ATOM 26661 N N . MET A 1 75 ? 1.189 -2.717 -8.698 1.00 41.34 75 MET A N 17
ATOM 26662 C CA . MET A 1 75 ? 1.478 -2.290 -10.062 1.00 45.35 75 MET A CA 17
ATOM 26663 C C . MET A 1 75 ? 1.184 -3.409 -11.056 1.00 43.14 75 MET A C 17
ATOM 26664 O O . MET A 1 75 ? 2.055 -4.206 -11.406 1.00 42.33 75 MET A O 17
ATOM 26678 N N . PRO A 1 76 ? -0.072 -3.472 -11.523 1.00 23.53 76 PRO A N 17
ATOM 26679 C CA . PRO A 1 76 ? -0.509 -4.490 -12.483 1.00 30.10 76 PRO A CA 17
ATOM 26680 C C . PRO A 1 76 ? 0.098 -4.281 -13.866 1.00 62.10 76 PRO A C 17
ATOM 26681 O O . PRO A 1 76 ? -0.110 -3.244 -14.495 1.00 52.33 76 PRO A O 17
ATOM 26692 N N . ARG A 1 77 ? 0.849 -5.273 -14.334 1.00 3.25 77 ARG A N 17
ATOM 26693 C CA . ARG A 1 77 ? 1.487 -5.197 -15.642 1.00 42.42 77 ARG A CA 17
ATOM 26694 C C . ARG A 1 77 ? 1.455 -6.552 -16.343 1.00 12.24 77 ARG A C 17
ATOM 26695 O O . ARG A 1 77 ? 0.986 -7.541 -15.780 1.00 22.42 77 ARG A O 17
ATOM 26716 N N . ARG A 1 78 ? 1.955 -6.588 -17.573 1.00 61.23 78 ARG A N 17
ATOM 26717 C CA . ARG A 1 78 ? 1.982 -7.821 -18.351 1.00 72.11 78 ARG A CA 17
ATOM 26718 C C . ARG A 1 78 ? 3.240 -8.628 -18.047 1.00 64.52 78 ARG A C 17
ATOM 26719 O O . ARG A 1 78 ? 3.184 -9.847 -17.886 1.00 30.54 78 ARG A O 17
ATOM 26740 N N . SER A 1 79 ? 4.375 -7.940 -17.972 1.00 30.25 79 SER A N 17
ATOM 26741 C CA . SER A 1 79 ? 5.648 -8.594 -17.691 1.00 42.55 79 SER A CA 17
ATOM 26742 C C . SER A 1 79 ? 6.365 -7.911 -16.530 1.00 70.42 79 SER A C 17
ATOM 26743 O O . SER A 1 79 ? 5.836 -6.983 -15.919 1.00 52.23 79 SER A O 17
ATOM 26751 N N . ARG A 1 80 ? 7.572 -8.379 -16.231 1.00 64.55 80 ARG A N 17
ATOM 26752 C CA . ARG A 1 80 ? 8.362 -7.817 -15.143 1.00 43.50 80 ARG A CA 17
ATOM 26753 C C . ARG A 1 80 ? 7.679 -8.049 -13.799 1.00 22.44 80 ARG A C 17
ATOM 26754 O O . ARG A 1 80 ? 8.040 -7.438 -12.793 1.00 1.12 80 ARG A O 17
ATOM 26775 N N . PHE A 1 81 ? 6.690 -8.937 -13.789 1.00 63.11 81 PHE A N 17
ATOM 26776 C CA . PHE A 1 81 ? 5.955 -9.250 -12.569 1.00 44.21 81 PHE A CA 17
ATOM 26777 C C . PHE A 1 81 ? 5.720 -10.752 -12.446 1.00 73.41 81 PHE A C 17
ATOM 26778 O O . PHE A 1 81 ? 5.037 -11.354 -13.275 1.00 61.42 81 PHE A O 17
ATOM 26795 N N . ASP A 1 82 ? 6.290 -11.351 -11.406 1.00 72.35 82 ASP A N 17
ATOM 26796 C CA . ASP A 1 82 ? 6.142 -12.783 -11.174 1.00 23.35 82 ASP A CA 17
ATOM 26797 C C . ASP A 1 82 ? 4.931 -13.068 -10.291 1.00 60.30 82 ASP A C 17
ATOM 26798 O O . ASP A 1 82 ? 4.154 -13.983 -10.564 1.00 33.25 82 ASP A O 17
ATOM 26807 N N . ARG A 1 83 ? 4.778 -12.280 -9.232 1.00 51.44 83 ARG A N 17
ATOM 26808 C CA . ARG A 1 83 ? 3.663 -12.449 -8.309 1.00 12.34 83 ARG A CA 17
ATOM 26809 C C . ARG A 1 83 ? 2.553 -11.445 -8.606 1.00 40.33 83 ARG A C 17
ATOM 26810 O O . ARG A 1 83 ? 2.768 -10.417 -9.249 1.00 2.32 83 ARG A O 17
ATOM 26831 N N . PRO A 1 84 ? 1.337 -11.748 -8.129 1.00 74.03 84 PRO A N 17
ATOM 26832 C CA . PRO A 1 84 ? 0.169 -10.885 -8.332 1.00 21.11 84 PRO A CA 17
ATOM 26833 C C . PRO A 1 84 ? 0.264 -9.586 -7.539 1.00 33.10 84 PRO A C 17
ATOM 26834 O O . PRO A 1 84 ? 0.666 -9.569 -6.375 1.00 55.23 84 PRO A O 17
ATOM 26845 N N . PRO A 1 85 ? -0.115 -8.471 -8.181 1.00 0.00 85 PRO A N 17
ATOM 26846 C CA . PRO A 1 85 ? -0.083 -7.147 -7.553 1.00 45.55 85 PRO A CA 17
ATOM 26847 C C . PRO A 1 85 ? -1.139 -6.995 -6.464 1.00 24.21 85 PRO A C 17
ATOM 26848 O O . PRO A 1 85 ? -2.150 -7.697 -6.465 1.00 3.41 85 PRO A O 17
ATOM 26859 N N . ALA A 1 86 ? -0.897 -6.075 -5.536 1.00 30.11 86 ALA A N 17
ATOM 26860 C CA . ALA A 1 86 ? -1.829 -5.830 -4.442 1.00 61.41 86 ALA A CA 17
ATOM 26861 C C . ALA A 1 86 ? -2.996 -4.962 -4.899 1.00 40.10 86 ALA A C 17
ATOM 26862 O O . ALA A 1 86 ? -3.242 -3.892 -4.341 1.00 63.32 86 ALA A O 17
ATOM 26869 N N . ARG A 1 87 ? -3.712 -5.428 -5.917 1.00 64.41 87 ARG A N 17
ATOM 26870 C CA . ARG A 1 87 ? -4.852 -4.693 -6.450 1.00 41.31 87 ARG A CA 17
ATOM 26871 C C . ARG A 1 87 ? -6.164 -5.369 -6.064 1.00 20.04 87 ARG A C 17
ATOM 26872 O O . ARG A 1 87 ? -7.001 -4.778 -5.381 1.00 51.24 87 ARG A O 17
ATOM 26893 N N . ARG A 1 88 ? -6.336 -6.611 -6.505 1.00 0.23 88 ARG A N 17
ATOM 26894 C CA . ARG A 1 88 ? -7.546 -7.367 -6.207 1.00 14.34 88 ARG A CA 17
ATOM 26895 C C . ARG A 1 88 ? -7.232 -8.850 -6.032 1.00 52.30 88 ARG A C 17
ATOM 26896 O O . ARG A 1 88 ? -6.354 -9.393 -6.703 1.00 12.22 88 ARG A O 17
ATOM 26917 N N . LYS A 1 89 ? -7.955 -9.500 -5.126 1.00 41.40 89 LYS A N 17
ATOM 26918 C CA . LYS A 1 89 ? -7.755 -10.920 -4.863 1.00 11.35 89 LYS A CA 17
ATOM 26919 C C . LYS A 1 89 ? -7.798 -11.725 -6.157 1.00 55.34 89 LYS A C 17
ATOM 26920 O O . LYS A 1 89 ? -6.989 -12.630 -6.365 1.00 51.21 89 LYS A O 17
ATOM 26939 N N . LEU A 1 90 ? -8.746 -11.389 -7.026 1.00 32.23 90 LEU A N 17
ATOM 26940 C CA . LEU A 1 90 ? -8.894 -12.080 -8.302 1.00 21.20 90 LEU A CA 17
ATOM 26941 C C . LEU A 1 90 ? -9.079 -13.580 -8.091 1.00 44.53 90 LEU A C 17
ATOM 26942 O O . LEU A 1 90 ? -8.114 -14.345 -8.121 1.00 30.02 90 LEU A O 17
ATOM 26958 N N . LEU A 1 91 ? -10.323 -13.993 -7.881 1.00 33.13 91 LEU A N 17
ATOM 26959 C CA . LEU A 1 91 ? -10.636 -15.402 -7.667 1.00 63.05 91 LEU A CA 17
ATOM 26960 C C . LEU A 1 91 ? -11.934 -15.784 -8.370 1.00 74.31 91 LEU A C 17
ATOM 26961 O O . LEU A 1 91 ? -12.014 -16.824 -9.023 1.00 55.15 91 LEU A O 17
ATOM 26977 N N . GLU A 1 92 ? -12.948 -14.935 -8.232 1.00 70.22 92 GLU A N 17
ATOM 26978 C CA . GLU A 1 92 ? -14.243 -15.184 -8.855 1.00 65.45 92 GLU A CA 17
ATOM 26979 C C . GLU A 1 92 ? -14.124 -15.181 -10.377 1.00 25.32 92 GLU A C 17
ATOM 26980 O O . GLU A 1 92 ? -14.893 -15.845 -11.072 1.00 42.33 92 GLU A O 17
ATOM 26992 N N . VAL A 1 93 ? -13.154 -14.429 -10.887 1.00 43.11 93 VAL A N 17
ATOM 26993 C CA . VAL A 1 93 ? -12.933 -14.339 -12.325 1.00 45.25 93 VAL A CA 17
ATOM 26994 C C . VAL A 1 93 ? -11.856 -15.319 -12.778 1.00 41.44 93 VAL A C 17
ATOM 26995 O O . VAL A 1 93 ? -10.950 -15.658 -12.016 1.00 63.33 93 VAL A O 17
ATOM 27008 N N . LEU A 1 94 ? -11.961 -15.770 -14.023 1.00 45.24 94 LEU A N 17
ATOM 27009 C CA . LEU A 1 94 ? -10.995 -16.711 -14.580 1.00 20.33 94 LEU A CA 17
ATOM 27010 C C . LEU A 1 94 ? -11.234 -16.919 -16.072 1.00 12.13 94 LEU A C 17
ATOM 27011 O O . LEU A 1 94 ? -12.254 -16.490 -16.613 1.00 64.42 94 LEU A O 17
ATOM 27027 N N . PHE A 1 95 ? -10.289 -17.581 -16.731 1.00 10.22 95 PHE A N 17
ATOM 27028 C CA . PHE A 1 95 ? -10.397 -17.847 -18.161 1.00 14.25 95 PHE A CA 17
ATOM 27029 C C . PHE A 1 95 ? -9.212 -18.673 -18.651 1.00 40.35 95 PHE A C 17
ATOM 27030 O O . PHE A 1 95 ? -8.135 -18.138 -18.912 1.00 20.33 95 PHE A O 17
ATOM 27047 N N . ASN A 1 96 ? -9.420 -19.980 -18.775 1.00 3.33 96 ASN A N 17
ATOM 27048 C CA . ASN A 1 96 ? -8.368 -20.881 -19.233 1.00 55.20 96 ASN A CA 17
ATOM 27049 C C . ASN A 1 96 ? -8.882 -22.315 -19.322 1.00 3.22 96 ASN A C 17
ATOM 27050 O O . ASN A 1 96 ? -8.221 -23.251 -18.874 1.00 44.30 96 ASN A O 17
ATOM 27061 N N . GLY A 1 97 ? -10.066 -22.479 -19.904 1.00 42.01 97 GLY A N 17
ATOM 27062 C CA . GLY A 1 97 ? -10.648 -23.801 -20.042 1.00 23.31 97 GLY A CA 17
ATOM 27063 C C . GLY A 1 97 ? -11.552 -23.914 -21.253 1.00 44.44 97 GLY A C 17
ATOM 27064 O O . GLY A 1 97 ? -11.206 -24.537 -22.257 1.00 63.21 97 GLY A O 17
ATOM 27068 N N . PRO A 1 98 ? -12.741 -23.300 -21.168 1.00 34.12 98 PRO A N 17
ATOM 27069 C CA . PRO A 1 98 ? -13.723 -23.321 -22.257 1.00 2.35 98 PRO A CA 17
ATOM 27070 C C . PRO A 1 98 ? -13.274 -22.496 -23.458 1.00 3.54 98 PRO A C 17
ATOM 27071 O O . PRO A 1 98 ? -13.665 -22.769 -24.593 1.00 70.01 98 PRO A O 17
ATOM 27082 N N . LEU A 1 99 ? -12.450 -21.485 -23.201 1.00 31.43 99 LEU A N 17
ATOM 27083 C CA . LEU A 1 99 ? -11.947 -20.620 -24.262 1.00 3.24 99 LEU A CA 17
ATOM 27084 C C . LEU A 1 99 ? -10.661 -21.182 -24.859 1.00 61.21 99 LEU A C 17
ATOM 27085 O O . LEU A 1 99 ? -9.706 -21.471 -24.139 1.00 62.31 99 LEU A O 17
ATOM 27101 N N . GLU A 1 100 ? -10.644 -21.332 -26.180 1.00 32.31 100 GLU A N 17
ATOM 27102 C CA . GLU A 1 100 ? -9.474 -21.859 -26.873 1.00 55.34 100 GLU A CA 17
ATOM 27103 C C . GLU A 1 100 ? -8.284 -20.915 -26.726 1.00 32.21 100 GLU A C 17
ATOM 27104 O O . GLU A 1 100 ? -7.174 -21.343 -26.410 1.00 23.42 100 GLU A O 17
ATOM 27116 N N . HIS A 1 101 ? -8.524 -19.629 -26.958 1.00 12.51 101 HIS A N 17
ATOM 27117 C CA . HIS A 1 101 ? -7.473 -18.623 -26.851 1.00 64.31 101 HIS A CA 17
ATOM 27118 C C . HIS A 1 101 ? -7.998 -17.244 -27.237 1.00 14.02 101 HIS A C 17
ATOM 27119 O O . HIS A 1 101 ? -7.734 -16.255 -26.552 1.00 41.14 101 HIS A O 17
ATOM 27133 N N . MET A 1 1 ? 1.311 -1.372 -0.779 1.00 43.11 1 MET A N 18
ATOM 27134 C CA . MET A 1 1 ? 2.132 -1.464 -1.981 1.00 54.03 1 MET A CA 18
ATOM 27135 C C . MET A 1 1 ? 3.542 -0.946 -1.718 1.00 60.10 1 MET A C 18
ATOM 27136 O O . MET A 1 1 ? 3.787 -0.259 -0.726 1.00 43.13 1 MET A O 18
ATOM 27150 N N . LYS A 1 2 ? 4.467 -1.280 -2.612 1.00 34.21 2 LYS A N 18
ATOM 27151 C CA . LYS A 1 2 ? 5.853 -0.849 -2.477 1.00 52.55 2 LYS A CA 18
ATOM 27152 C C . LYS A 1 2 ? 6.257 0.054 -3.639 1.00 72.31 2 LYS A C 18
ATOM 27153 O O . LYS A 1 2 ? 5.831 -0.152 -4.776 1.00 33.34 2 LYS A O 18
ATOM 27172 N N . VAL A 1 3 ? 7.082 1.054 -3.347 1.00 24.44 3 VAL A N 18
ATOM 27173 C CA . VAL A 1 3 ? 7.546 1.986 -4.367 1.00 61.34 3 VAL A CA 18
ATOM 27174 C C . VAL A 1 3 ? 9.062 2.145 -4.319 1.00 35.51 3 VAL A C 18
ATOM 27175 O O . VAL A 1 3 ? 9.651 2.248 -3.243 1.00 63.01 3 VAL A O 18
ATOM 27188 N N . TYR A 1 4 ? 9.686 2.164 -5.491 1.00 24.51 4 TYR A N 18
ATOM 27189 C CA . TYR A 1 4 ? 11.134 2.308 -5.583 1.00 24.12 4 TYR A CA 18
ATOM 27190 C C . TYR A 1 4 ? 11.508 3.545 -6.393 1.00 42.41 4 TYR A C 18
ATOM 27191 O O . TYR A 1 4 ? 11.225 3.628 -7.588 1.00 51.32 4 TYR A O 18
ATOM 27209 N N . VAL A 1 5 ? 12.147 4.506 -5.733 1.00 65.01 5 VAL A N 18
ATOM 27210 C CA . VAL A 1 5 ? 12.563 5.739 -6.391 1.00 13.34 5 VAL A CA 18
ATOM 27211 C C . VAL A 1 5 ? 14.071 5.935 -6.290 1.00 23.23 5 VAL A C 18
ATOM 27212 O O . VAL A 1 5 ? 14.590 6.310 -5.239 1.00 64.13 5 VAL A O 18
ATOM 27225 N N . GLY A 1 6 ? 14.771 5.678 -7.391 1.00 11.11 6 GLY A N 18
ATOM 27226 C CA . GLY A 1 6 ? 16.214 5.832 -7.406 1.00 31.23 6 GLY A CA 18
ATOM 27227 C C . GLY A 1 6 ? 16.680 6.834 -8.443 1.00 14.41 6 GLY A C 18
ATOM 27228 O O . GLY A 1 6 ? 15.903 7.673 -8.898 1.00 33.30 6 GLY A O 18
ATOM 27232 N N . ASN A 1 7 ? 17.952 6.749 -8.816 1.00 43.33 7 ASN A N 18
ATOM 27233 C CA . ASN A 1 7 ? 18.521 7.658 -9.805 1.00 1.21 7 ASN A CA 18
ATOM 27234 C C . ASN A 1 7 ? 18.505 9.096 -9.295 1.00 24.13 7 ASN A C 18
ATOM 27235 O O . ASN A 1 7 ? 17.846 9.963 -9.870 1.00 5.33 7 ASN A O 18
ATOM 27246 N N . LEU A 1 8 ? 19.235 9.342 -8.212 1.00 65.34 8 LEU A N 18
ATOM 27247 C CA . LEU A 1 8 ? 19.307 10.675 -7.624 1.00 72.31 8 LEU A CA 18
ATOM 27248 C C . LEU A 1 8 ? 20.658 11.323 -7.906 1.00 64.13 8 LEU A C 18
ATOM 27249 O O . LEU A 1 8 ? 21.616 11.139 -7.156 1.00 34.43 8 LEU A O 18
ATOM 27265 N N . GLY A 1 9 ? 20.728 12.085 -8.994 1.00 2.13 9 GLY A N 18
ATOM 27266 C CA . GLY A 1 9 ? 21.966 12.751 -9.355 1.00 21.04 9 GLY A CA 18
ATOM 27267 C C . GLY A 1 9 ? 22.550 13.550 -8.207 1.00 4.41 9 GLY A C 18
ATOM 27268 O O . GLY A 1 9 ? 23.674 13.297 -7.772 1.00 4.10 9 GLY A O 18
ATOM 27272 N N . THR A 1 10 ? 21.787 14.521 -7.714 1.00 72.05 10 THR A N 18
ATOM 27273 C CA . THR A 1 10 ? 22.236 15.362 -6.613 1.00 1.25 10 THR A CA 18
ATOM 27274 C C . THR A 1 10 ? 21.185 16.407 -6.254 1.00 61.51 10 THR A C 18
ATOM 27275 O O . THR A 1 10 ? 21.042 16.783 -5.092 1.00 15.42 10 THR A O 18
ATOM 27286 N N . GLY A 1 11 ? 20.451 16.871 -7.261 1.00 31.41 11 GLY A N 18
ATOM 27287 C CA . GLY A 1 11 ? 19.421 17.867 -7.030 1.00 44.25 11 GLY A CA 18
ATOM 27288 C C . GLY A 1 11 ? 18.034 17.261 -6.955 1.00 22.10 11 GLY A C 18
ATOM 27289 O O . GLY A 1 11 ? 17.063 17.953 -6.653 1.00 13.23 11 GLY A O 18
ATOM 27293 N N . ALA A 1 12 ? 17.941 15.964 -7.232 1.00 12.50 12 ALA A N 18
ATOM 27294 C CA . ALA A 1 12 ? 16.662 15.265 -7.194 1.00 4.34 12 ALA A CA 18
ATOM 27295 C C . ALA A 1 12 ? 16.756 13.996 -6.354 1.00 60.32 12 ALA A C 18
ATOM 27296 O O . ALA A 1 12 ? 17.320 12.993 -6.789 1.00 60.51 12 ALA A O 18
ATOM 27303 N N . GLY A 1 13 ? 16.200 14.047 -5.148 1.00 34.24 13 GLY A N 18
ATOM 27304 C CA . GLY A 1 13 ? 16.232 12.894 -4.266 1.00 44.42 13 GLY A CA 18
ATOM 27305 C C . GLY A 1 13 ? 15.078 12.883 -3.284 1.00 71.30 13 GLY A C 18
ATOM 27306 O O . GLY A 1 13 ? 13.913 12.876 -3.683 1.00 21.00 13 GLY A O 18
ATOM 27310 N N . LYS A 1 14 ? 15.400 12.879 -1.995 1.00 31.41 14 LYS A N 18
ATOM 27311 C CA . LYS A 1 14 ? 14.382 12.867 -0.951 1.00 55.05 14 LYS A CA 18
ATOM 27312 C C . LYS A 1 14 ? 13.352 13.968 -1.184 1.00 1.44 14 LYS A C 18
ATOM 27313 O O . LYS A 1 14 ? 12.147 13.720 -1.162 1.00 4.05 14 LYS A O 18
ATOM 27332 N N . GLY A 1 15 ? 13.835 15.187 -1.408 1.00 25.33 15 GLY A N 18
ATOM 27333 C CA . GLY A 1 15 ? 12.943 16.307 -1.642 1.00 45.11 15 GLY A CA 18
ATOM 27334 C C . GLY A 1 15 ? 12.143 16.153 -2.920 1.00 14.12 15 GLY A C 18
ATOM 27335 O O . GLY A 1 15 ? 10.948 16.447 -2.950 1.00 21.02 15 GLY A O 18
ATOM 27339 N N . GLU A 1 16 ? 12.802 15.693 -3.978 1.00 63.42 16 GLU A N 18
ATOM 27340 C CA . GLU A 1 16 ? 12.143 15.503 -5.265 1.00 44.11 16 GLU A CA 18
ATOM 27341 C C . GLU A 1 16 ? 11.015 14.482 -5.154 1.00 22.55 16 GLU A C 18
ATOM 27342 O O . GLU A 1 16 ? 9.857 14.785 -5.441 1.00 14.21 16 GLU A O 18
ATOM 27354 N N . LEU A 1 17 ? 11.362 13.269 -4.735 1.00 41.40 17 LEU A N 18
ATOM 27355 C CA . LEU A 1 17 ? 10.380 12.201 -4.585 1.00 53.45 17 LEU A CA 18
ATOM 27356 C C . LEU A 1 17 ? 9.306 12.587 -3.573 1.00 21.11 17 LEU A C 18
ATOM 27357 O O . LEU A 1 17 ? 8.144 12.208 -3.712 1.00 52.05 17 LEU A O 18
ATOM 27373 N N . GLU A 1 18 ? 9.704 13.344 -2.555 1.00 42.13 18 GLU A N 18
ATOM 27374 C CA . GLU A 1 18 ? 8.775 13.782 -1.520 1.00 72.14 18 GLU A CA 18
ATOM 27375 C C . GLU A 1 18 ? 7.688 14.677 -2.109 1.00 32.14 18 GLU A C 18
ATOM 27376 O O . GLU A 1 18 ? 6.500 14.482 -1.848 1.00 4.40 18 GLU A O 18
ATOM 27388 N N . ARG A 1 19 ? 8.103 15.658 -2.903 1.00 2.33 19 ARG A N 18
ATOM 27389 C CA . ARG A 1 19 ? 7.166 16.585 -3.527 1.00 21.33 19 ARG A CA 18
ATOM 27390 C C . ARG A 1 19 ? 6.240 15.853 -4.494 1.00 22.55 19 ARG A C 18
ATOM 27391 O O . ARG A 1 19 ? 5.028 16.067 -4.491 1.00 24.05 19 ARG A O 18
ATOM 27412 N N . ALA A 1 20 ? 6.820 14.988 -5.320 1.00 11.11 20 ALA A N 18
ATOM 27413 C CA . ALA A 1 20 ? 6.047 14.223 -6.291 1.00 1.42 20 ALA A CA 18
ATOM 27414 C C . ALA A 1 20 ? 5.048 13.304 -5.596 1.00 5.00 20 ALA A C 18
ATOM 27415 O O . ALA A 1 20 ? 3.837 13.441 -5.771 1.00 5.02 20 ALA A O 18
ATOM 27422 N N . PHE A 1 21 ? 5.564 12.366 -4.808 1.00 13.32 21 PHE A N 18
ATOM 27423 C CA . PHE A 1 21 ? 4.717 11.423 -4.088 1.00 33.42 21 PHE A CA 18
ATOM 27424 C C . PHE A 1 21 ? 3.625 12.154 -3.313 1.00 34.05 21 PHE A C 18
ATOM 27425 O O . PHE A 1 21 ? 2.440 11.846 -3.447 1.00 45.13 21 PHE A O 18
ATOM 27442 N N . SER A 1 22 ? 4.032 13.124 -2.500 1.00 63.31 22 SER A N 18
ATOM 27443 C CA . SER A 1 22 ? 3.090 13.897 -1.699 1.00 62.33 22 SER A CA 18
ATOM 27444 C C . SER A 1 22 ? 2.018 14.529 -2.582 1.00 21.13 22 SER A C 18
ATOM 27445 O O . SER A 1 22 ? 0.835 14.526 -2.239 1.00 44.43 22 SER A O 18
ATOM 27453 N N . TYR A 1 23 ? 2.441 15.070 -3.719 1.00 75.20 23 TYR A N 18
ATOM 27454 C CA . TYR A 1 23 ? 1.518 15.708 -4.651 1.00 3.24 23 TYR A CA 18
ATOM 27455 C C . TYR A 1 23 ? 0.422 14.739 -5.082 1.00 52.11 23 TYR A C 18
ATOM 27456 O O . TYR A 1 23 ? -0.760 15.083 -5.087 1.00 13.50 23 TYR A O 18
ATOM 27474 N N . TYR A 1 24 ? 0.823 13.525 -5.443 1.00 50.42 24 TYR A N 18
ATOM 27475 C CA . TYR A 1 24 ? -0.124 12.505 -5.878 1.00 42.53 24 TYR A CA 18
ATOM 27476 C C . TYR A 1 24 ? -0.935 11.977 -4.699 1.00 70.23 24 TYR A C 18
ATOM 27477 O O . TYR A 1 24 ? -2.114 11.655 -4.837 1.00 74.00 24 TYR A O 18
ATOM 27495 N N . GLY A 1 25 ? -0.293 11.891 -3.538 1.00 64.23 25 GLY A N 18
ATOM 27496 C CA . GLY A 1 25 ? -0.969 11.401 -2.351 1.00 4.50 25 GLY A CA 18
ATOM 27497 C C . GLY A 1 25 ? 0.001 10.955 -1.275 1.00 33.44 25 GLY A C 18
ATOM 27498 O O . GLY A 1 25 ? 1.127 10.544 -1.555 1.00 71.22 25 GLY A O 18
ATOM 27502 N N . PRO A 1 26 ? -0.437 11.034 -0.009 1.00 45.01 26 PRO A N 18
ATOM 27503 C CA . PRO A 1 26 ? 0.386 10.640 1.139 1.00 73.13 26 PRO A CA 18
ATOM 27504 C C . PRO A 1 26 ? 0.604 9.132 1.205 1.00 14.12 26 PRO A C 18
ATOM 27505 O O . PRO A 1 26 ? -0.353 8.357 1.235 1.00 72.15 26 PRO A O 18
ATOM 27516 N N . LEU A 1 27 ? 1.867 8.722 1.229 1.00 10.21 27 LEU A N 18
ATOM 27517 C CA . LEU A 1 27 ? 2.211 7.306 1.293 1.00 73.12 27 LEU A CA 18
ATOM 27518 C C . LEU A 1 27 ? 2.283 6.828 2.739 1.00 23.35 27 LEU A C 18
ATOM 27519 O O . LEU A 1 27 ? 2.014 7.588 3.669 1.00 11.43 27 LEU A O 18
ATOM 27535 N N . ARG A 1 28 ? 2.651 5.564 2.922 1.00 73.43 28 ARG A N 18
ATOM 27536 C CA . ARG A 1 28 ? 2.760 4.984 4.255 1.00 11.31 28 ARG A CA 18
ATOM 27537 C C . ARG A 1 28 ? 4.039 5.448 4.946 1.00 14.34 28 ARG A C 18
ATOM 27538 O O . ARG A 1 28 ? 4.001 5.972 6.060 1.00 12.33 28 ARG A O 18
ATOM 27559 N N . THR A 1 29 ? 5.171 5.252 4.278 1.00 22.15 29 THR A N 18
ATOM 27560 C CA . THR A 1 29 ? 6.461 5.648 4.828 1.00 4.04 29 THR A CA 18
ATOM 27561 C C . THR A 1 29 ? 7.519 5.746 3.735 1.00 72.44 29 THR A C 18
ATOM 27562 O O . THR A 1 29 ? 7.552 4.928 2.815 1.00 63.11 29 THR A O 18
ATOM 27573 N N . VAL A 1 30 ? 8.382 6.751 3.841 1.00 62.35 30 VAL A N 18
ATOM 27574 C CA . VAL A 1 30 ? 9.443 6.954 2.861 1.00 73.12 30 VAL A CA 18
ATOM 27575 C C . VAL A 1 30 ? 10.817 6.881 3.516 1.00 64.32 30 VAL A C 18
ATOM 27576 O O . VAL A 1 30 ? 10.966 7.165 4.704 1.00 34.24 30 VAL A O 18
ATOM 27589 N N . TRP A 1 31 ? 11.820 6.499 2.733 1.00 73.41 31 TRP A N 18
ATOM 27590 C CA . TRP A 1 31 ? 13.184 6.388 3.237 1.00 11.41 31 TRP A CA 18
ATOM 27591 C C . TRP A 1 31 ? 14.193 6.447 2.095 1.00 13.14 31 TRP A C 18
ATOM 27592 O O . TRP A 1 31 ? 13.945 5.924 1.009 1.00 75.14 31 TRP A O 18
ATOM 27613 N N . ILE A 1 32 ? 15.330 7.086 2.349 1.00 52.05 32 ILE A N 18
ATOM 27614 C CA . ILE A 1 32 ? 16.376 7.211 1.341 1.00 31.11 32 ILE A CA 18
ATOM 27615 C C . ILE A 1 32 ? 17.580 6.342 1.688 1.00 1.35 32 ILE A C 18
ATOM 27616 O O . ILE A 1 32 ? 17.863 6.095 2.860 1.00 12.44 32 ILE A O 18
ATOM 27632 N N . ALA A 1 33 ? 18.287 5.883 0.661 1.00 22.33 33 ALA A N 18
ATOM 27633 C CA . ALA A 1 33 ? 19.464 5.045 0.858 1.00 73.13 33 ALA A CA 18
ATOM 27634 C C . ALA A 1 33 ? 20.744 5.819 0.564 1.00 42.00 33 ALA A C 18
ATOM 27635 O O . ALA A 1 33 ? 21.077 6.069 -0.594 1.00 45.44 33 ALA A O 18
ATOM 27642 N N . ARG A 1 34 ? 21.458 6.196 1.620 1.00 73.00 34 ARG A N 18
ATOM 27643 C CA . ARG A 1 34 ? 22.701 6.944 1.475 1.00 72.43 34 ARG A CA 18
ATOM 27644 C C . ARG A 1 34 ? 23.827 6.036 0.989 1.00 4.21 34 ARG A C 18
ATOM 27645 O O . ARG A 1 34 ? 24.782 6.496 0.364 1.00 21.12 34 ARG A O 18
ATOM 27666 N N . ASN A 1 35 ? 23.708 4.745 1.282 1.00 43.21 35 ASN A N 18
ATOM 27667 C CA . ASN A 1 35 ? 24.717 3.773 0.876 1.00 1.31 35 ASN A CA 18
ATOM 27668 C C . ASN A 1 35 ? 25.053 3.924 -0.605 1.00 33.54 35 ASN A C 18
ATOM 27669 O O . ASN A 1 35 ? 26.190 4.204 -0.984 1.00 0.25 35 ASN A O 18
ATOM 27680 N N . PRO A 1 36 ? 24.040 3.733 -1.463 1.00 51.22 36 PRO A N 18
ATOM 27681 C CA . PRO A 1 36 ? 24.202 3.844 -2.916 1.00 22.41 36 PRO A CA 18
ATOM 27682 C C . PRO A 1 36 ? 24.442 5.281 -3.365 1.00 30.01 36 PRO A C 18
ATOM 27683 O O . PRO A 1 36 ? 24.292 6.230 -2.595 1.00 52.35 36 PRO A O 18
ATOM 27694 N N . PRO A 1 37 ? 24.823 5.448 -4.640 1.00 23.31 37 PRO A N 18
ATOM 27695 C CA . PRO A 1 37 ? 25.091 6.767 -5.220 1.00 51.01 37 PRO A CA 18
ATOM 27696 C C . PRO A 1 37 ? 23.821 7.594 -5.389 1.00 41.30 37 PRO A C 18
ATOM 27697 O O . PRO A 1 37 ? 23.874 8.821 -5.472 1.00 30.35 37 PRO A O 18
ATOM 27708 N N . GLY A 1 38 ? 22.679 6.915 -5.439 1.00 64.44 38 GLY A N 18
ATOM 27709 C CA . GLY A 1 38 ? 21.412 7.604 -5.598 1.00 22.31 38 GLY A CA 18
ATOM 27710 C C . GLY A 1 38 ? 20.240 6.647 -5.695 1.00 2.23 38 GLY A C 18
ATOM 27711 O O . GLY A 1 38 ? 19.676 6.453 -6.771 1.00 74.44 38 GLY A O 18
ATOM 27715 N N . PHE A 1 39 ? 19.874 6.047 -4.567 1.00 71.32 39 PHE A N 18
ATOM 27716 C CA . PHE A 1 39 ? 18.763 5.103 -4.530 1.00 20.32 39 PHE A CA 18
ATOM 27717 C C . PHE A 1 39 ? 17.875 5.356 -3.315 1.00 21.41 39 PHE A C 18
ATOM 27718 O O . PHE A 1 39 ? 18.358 5.434 -2.186 1.00 12.53 39 PHE A O 18
ATOM 27735 N N . ALA A 1 40 ? 16.574 5.482 -3.556 1.00 44.43 40 ALA A N 18
ATOM 27736 C CA . ALA A 1 40 ? 15.618 5.725 -2.483 1.00 63.11 40 ALA A CA 18
ATOM 27737 C C . ALA A 1 40 ? 14.443 4.757 -2.566 1.00 54.42 40 ALA A C 18
ATOM 27738 O O . ALA A 1 40 ? 14.043 4.342 -3.654 1.00 63.13 40 ALA A O 18
ATOM 27745 N N . PHE A 1 41 ? 13.892 4.402 -1.410 1.00 63.42 41 PHE A N 18
ATOM 27746 C CA . PHE A 1 41 ? 12.763 3.481 -1.352 1.00 72.04 41 PHE A CA 18
ATOM 27747 C C . PHE A 1 41 ? 11.572 4.125 -0.649 1.00 55.13 41 PHE A C 18
ATOM 27748 O O . PHE A 1 41 ? 11.738 4.918 0.278 1.00 33.51 41 PHE A O 18
ATOM 27765 N N . VAL A 1 42 ? 10.369 3.779 -1.098 1.00 41.32 42 VAL A N 18
ATOM 27766 C CA . VAL A 1 42 ? 9.149 4.322 -0.513 1.00 2.51 42 VAL A CA 18
ATOM 27767 C C . VAL A 1 42 ? 8.078 3.246 -0.378 1.00 1.13 42 VAL A C 18
ATOM 27768 O O . VAL A 1 42 ? 8.051 2.285 -1.145 1.00 73.40 42 VAL A O 18
ATOM 27781 N N . GLU A 1 43 ? 7.197 3.416 0.603 1.00 21.44 43 GLU A N 18
ATOM 27782 C CA . GLU A 1 43 ? 6.123 2.457 0.839 1.00 44.40 43 GLU A CA 18
ATOM 27783 C C . GLU A 1 43 ? 4.761 3.142 0.782 1.00 51.02 43 GLU A C 18
ATOM 27784 O O . GLU A 1 43 ? 4.450 4.000 1.608 1.00 34.02 43 GLU A O 18
ATOM 27796 N N . PHE A 1 44 ? 3.952 2.757 -0.200 1.00 65.11 44 PHE A N 18
ATOM 27797 C CA . PHE A 1 44 ? 2.624 3.334 -0.367 1.00 73.12 44 PHE A CA 18
ATOM 27798 C C . PHE A 1 44 ? 1.561 2.449 0.278 1.00 24.12 44 PHE A C 18
ATOM 27799 O O . PHE A 1 44 ? 1.408 1.283 -0.083 1.00 23.54 44 PHE A O 18
ATOM 27816 N N . GLU A 1 45 ? 0.831 3.013 1.235 1.00 1.21 45 GLU A N 18
ATOM 27817 C CA . GLU A 1 45 ? -0.216 2.275 1.932 1.00 63.12 45 GLU A CA 18
ATOM 27818 C C . GLU A 1 45 ? -1.360 1.929 0.984 1.00 74.21 45 GLU A C 18
ATOM 27819 O O . GLU A 1 45 ? -2.140 1.013 1.244 1.00 74.50 45 GLU A O 18
ATOM 27831 N N . ASP A 1 46 ? -1.454 2.669 -0.116 1.00 33.55 46 ASP A N 18
ATOM 27832 C CA . ASP A 1 46 ? -2.503 2.441 -1.103 1.00 63.42 46 ASP A CA 18
ATOM 27833 C C . ASP A 1 46 ? -1.913 1.926 -2.413 1.00 0.32 46 ASP A C 18
ATOM 27834 O O . ASP A 1 46 ? -0.859 2.374 -2.866 1.00 33.13 46 ASP A O 18
ATOM 27843 N N . PRO A 1 47 ? -2.607 0.962 -3.036 1.00 43.43 47 PRO A N 18
ATOM 27844 C CA . PRO A 1 47 ? -2.170 0.366 -4.302 1.00 74.32 47 PRO A CA 18
ATOM 27845 C C . PRO A 1 47 ? -2.283 1.339 -5.471 1.00 31.41 47 PRO A C 18
ATOM 27846 O O . PRO A 1 47 ? -1.334 1.519 -6.234 1.00 51.21 47 PRO A O 18
ATOM 27857 N N . ARG A 1 48 ? -3.449 1.963 -5.605 1.00 5.13 48 ARG A N 18
ATOM 27858 C CA . ARG A 1 48 ? -3.685 2.917 -6.681 1.00 42.33 48 ARG A CA 18
ATOM 27859 C C . ARG A 1 48 ? -2.739 4.109 -6.569 1.00 0.44 48 ARG A C 18
ATOM 27860 O O . ARG A 1 48 ? -2.356 4.708 -7.574 1.00 13.21 48 ARG A O 18
ATOM 27881 N N . ASP A 1 49 ? -2.367 4.448 -5.339 1.00 43.22 49 ASP A N 18
ATOM 27882 C CA . ASP A 1 49 ? -1.465 5.568 -5.095 1.00 13.23 49 ASP A CA 18
ATOM 27883 C C . ASP A 1 49 ? -0.056 5.249 -5.584 1.00 32.42 49 ASP A C 18
ATOM 27884 O O . ASP A 1 49 ? 0.657 6.126 -6.069 1.00 0.21 49 ASP A O 18
ATOM 27893 N N . ALA A 1 50 ? 0.338 3.986 -5.452 1.00 5.44 50 ALA A N 18
ATOM 27894 C CA . ALA A 1 50 ? 1.662 3.551 -5.881 1.00 34.22 50 ALA A CA 18
ATOM 27895 C C . ALA A 1 50 ? 1.741 3.452 -7.400 1.00 51.25 50 ALA A C 18
ATOM 27896 O O . ALA A 1 50 ? 2.708 3.907 -8.011 1.00 14.21 50 ALA A O 18
ATOM 27903 N N . GLU A 1 51 ? 0.718 2.855 -8.004 1.00 65.34 51 GLU A N 18
ATOM 27904 C CA . GLU A 1 51 ? 0.675 2.696 -9.453 1.00 72.32 51 GLU A CA 18
ATOM 27905 C C . GLU A 1 51 ? 0.569 4.051 -10.146 1.00 44.14 51 GLU A C 18
ATOM 27906 O O . GLU A 1 51 ? 1.198 4.283 -11.179 1.00 63.31 51 GLU A O 18
ATOM 27918 N N . ASP A 1 52 ? -0.230 4.942 -9.571 1.00 54.22 52 ASP A N 18
ATOM 27919 C CA . ASP A 1 52 ? -0.419 6.275 -10.132 1.00 42.03 52 ASP A CA 18
ATOM 27920 C C . ASP A 1 52 ? 0.838 7.122 -9.955 1.00 74.21 52 ASP A C 18
ATOM 27921 O O . ASP A 1 52 ? 1.343 7.708 -10.912 1.00 11.12 52 ASP A O 18
ATOM 27930 N N . ALA A 1 53 ? 1.336 7.182 -8.724 1.00 70.25 53 ALA A N 18
ATOM 27931 C CA . ALA A 1 53 ? 2.533 7.956 -8.422 1.00 64.11 53 ALA A CA 18
ATOM 27932 C C . ALA A 1 53 ? 3.694 7.546 -9.323 1.00 11.43 53 ALA A C 18
ATOM 27933 O O . ALA A 1 53 ? 4.363 8.394 -9.914 1.00 23.23 53 ALA A O 18
ATOM 27940 N N . VAL A 1 54 ? 3.928 6.242 -9.422 1.00 74.45 54 VAL A N 18
ATOM 27941 C CA . VAL A 1 54 ? 5.007 5.720 -10.252 1.00 24.44 54 VAL A CA 18
ATOM 27942 C C . VAL A 1 54 ? 4.762 6.020 -11.726 1.00 65.10 54 VAL A C 18
ATOM 27943 O O . VAL A 1 54 ? 5.622 6.579 -12.407 1.00 41.12 54 VAL A O 18
ATOM 27956 N N . ARG A 1 55 ? 3.584 5.645 -12.213 1.00 10.12 55 ARG A N 18
ATOM 27957 C CA . ARG A 1 55 ? 3.226 5.874 -13.607 1.00 73.33 55 ARG A CA 18
ATOM 27958 C C . ARG A 1 55 ? 3.455 7.331 -13.996 1.00 12.43 55 ARG A C 18
ATOM 27959 O O . ARG A 1 55 ? 3.942 7.625 -15.087 1.00 20.34 55 ARG A O 18
ATOM 27980 N N . GLY A 1 56 ? 3.099 8.242 -13.094 1.00 61.21 56 GLY A N 18
ATOM 27981 C CA . GLY A 1 56 ? 3.273 9.658 -13.361 1.00 71.42 56 GLY A CA 18
ATOM 27982 C C . GLY A 1 56 ? 4.728 10.080 -13.325 1.00 1.25 56 GLY A C 18
ATOM 27983 O O . GLY A 1 56 ? 5.274 10.543 -14.327 1.00 55.13 56 GLY A O 18
ATOM 27987 N N . LEU A 1 57 ? 5.359 9.923 -12.166 1.00 61.12 57 LEU A N 18
ATOM 27988 C CA . LEU A 1 57 ? 6.761 10.293 -12.002 1.00 15.22 57 LEU A CA 18
ATOM 27989 C C . LEU A 1 57 ? 7.618 9.685 -13.107 1.00 73.31 57 LEU A C 18
ATOM 27990 O O . LEU A 1 57 ? 8.339 10.394 -13.809 1.00 0.13 57 LEU A O 18
ATOM 28006 N N . ASP A 1 58 ? 7.532 8.368 -13.258 1.00 21.45 58 ASP A N 18
ATOM 28007 C CA . ASP A 1 58 ? 8.297 7.663 -14.280 1.00 3.41 58 ASP A CA 18
ATOM 28008 C C . ASP A 1 58 ? 7.789 8.012 -15.675 1.00 45.34 58 ASP A C 18
ATOM 28009 O O . ASP A 1 58 ? 8.557 8.045 -16.636 1.00 42.52 58 ASP A O 18
ATOM 28018 N N . GLY A 1 59 ? 6.489 8.271 -15.779 1.00 43.13 59 GLY A N 18
ATOM 28019 C CA . GLY A 1 59 ? 5.901 8.613 -17.061 1.00 60.31 59 GLY A CA 18
ATOM 28020 C C . GLY A 1 59 ? 6.275 10.009 -17.517 1.00 12.32 59 GLY A C 18
ATOM 28021 O O . GLY A 1 59 ? 6.128 10.348 -18.691 1.00 74.24 59 GLY A O 18
ATOM 28025 N N . LYS A 1 60 ? 6.759 10.824 -16.586 1.00 14.15 60 LYS A N 18
ATOM 28026 C CA . LYS A 1 60 ? 7.155 12.193 -16.896 1.00 75.43 60 LYS A CA 18
ATOM 28027 C C . LYS A 1 60 ? 8.011 12.778 -15.778 1.00 51.42 60 LYS A C 18
ATOM 28028 O O . LYS A 1 60 ? 7.606 12.794 -14.616 1.00 22.44 60 LYS A O 18
ATOM 28047 N N . VAL A 1 61 ? 9.196 13.261 -16.138 1.00 0.43 61 VAL A N 18
ATOM 28048 C CA . VAL A 1 61 ? 10.108 13.851 -15.165 1.00 63.11 61 VAL A CA 18
ATOM 28049 C C . VAL A 1 61 ? 9.388 14.860 -14.278 1.00 24.04 61 VAL A C 18
ATOM 28050 O O . VAL A 1 61 ? 8.296 15.323 -14.607 1.00 32.12 61 VAL A O 18
ATOM 28063 N N . ILE A 1 62 ? 10.008 15.197 -13.151 1.00 72.05 62 ILE A N 18
ATOM 28064 C CA . ILE A 1 62 ? 9.427 16.153 -12.217 1.00 74.20 62 ILE A CA 18
ATOM 28065 C C . ILE A 1 62 ? 10.337 17.361 -12.029 1.00 45.31 62 ILE A C 18
ATOM 28066 O O . ILE A 1 62 ? 11.502 17.221 -11.653 1.00 12.33 62 ILE A O 18
ATOM 28082 N N . CYS A 1 63 ? 9.799 18.547 -12.292 1.00 5.02 63 CYS A N 18
ATOM 28083 C CA . CYS A 1 63 ? 10.564 19.781 -12.151 1.00 14.54 63 CYS A CA 18
ATOM 28084 C C . CYS A 1 63 ? 11.929 19.655 -12.818 1.00 40.13 63 CYS A C 18
ATOM 28085 O O . CYS A 1 63 ? 12.926 20.174 -12.319 1.00 2.24 63 CYS A O 18
ATOM 28093 N N . GLY A 1 64 ? 11.966 18.960 -13.951 1.00 23.41 64 GLY A N 18
ATOM 28094 C CA . GLY A 1 64 ? 13.215 18.776 -14.668 1.00 34.33 64 GLY A CA 18
ATOM 28095 C C . GLY A 1 64 ? 14.099 17.722 -14.031 1.00 72.44 64 GLY A C 18
ATOM 28096 O O . GLY A 1 64 ? 15.325 17.825 -14.069 1.00 72.44 64 GLY A O 18
ATOM 28100 N N . SER A 1 65 ? 13.476 16.705 -13.443 1.00 52.42 65 SER A N 18
ATOM 28101 C CA . SER A 1 65 ? 14.214 15.631 -12.791 1.00 23.44 65 SER A CA 18
ATOM 28102 C C . SER A 1 65 ? 13.763 14.269 -13.310 1.00 24.43 65 SER A C 18
ATOM 28103 O O . SER A 1 65 ? 12.715 13.757 -12.915 1.00 3.53 65 SER A O 18
ATOM 28111 N N . ARG A 1 66 ? 14.563 13.686 -14.197 1.00 51.55 66 ARG A N 18
ATOM 28112 C CA . ARG A 1 66 ? 14.247 12.385 -14.772 1.00 74.44 66 ARG A CA 18
ATOM 28113 C C . ARG A 1 66 ? 14.570 11.263 -13.789 1.00 54.23 66 ARG A C 18
ATOM 28114 O O . ARG A 1 66 ? 15.364 10.371 -14.088 1.00 12.22 66 ARG A O 18
ATOM 28135 N N . VAL A 1 67 ? 13.949 11.315 -12.615 1.00 53.41 67 VAL A N 18
ATOM 28136 C CA . VAL A 1 67 ? 14.169 10.304 -11.588 1.00 42.30 67 VAL A CA 18
ATOM 28137 C C . VAL A 1 67 ? 13.677 8.937 -12.048 1.00 74.12 67 VAL A C 18
ATOM 28138 O O . VAL A 1 67 ? 12.909 8.832 -13.005 1.00 44.13 67 VAL A O 18
ATOM 28151 N N . ARG A 1 68 ? 14.122 7.891 -11.360 1.00 4.11 68 ARG A N 18
ATOM 28152 C CA . ARG A 1 68 ? 13.727 6.529 -11.698 1.00 45.13 68 ARG A CA 18
ATOM 28153 C C . ARG A 1 68 ? 12.737 5.980 -10.675 1.00 44.03 68 ARG A C 18
ATOM 28154 O O . ARG A 1 68 ? 13.117 5.615 -9.563 1.00 32.35 68 ARG A O 18
ATOM 28175 N N . VAL A 1 69 ? 11.466 5.925 -11.060 1.00 1.32 69 VAL A N 18
ATOM 28176 C CA . VAL A 1 69 ? 10.421 5.421 -10.177 1.00 24.41 69 VAL A CA 18
ATOM 28177 C C . VAL A 1 69 ? 9.792 4.152 -10.740 1.00 74.40 69 VAL A C 18
ATOM 28178 O O . VAL A 1 69 ? 9.453 4.087 -11.921 1.00 60.12 69 VAL A O 18
ATOM 28191 N N . GLU A 1 70 ? 9.637 3.145 -9.886 1.00 25.41 70 GLU A N 18
ATOM 28192 C CA . GLU A 1 70 ? 9.048 1.877 -10.299 1.00 62.54 70 GLU A CA 18
ATOM 28193 C C . GLU A 1 70 ? 8.421 1.155 -9.110 1.00 61.52 70 GLU A C 18
ATOM 28194 O O . GLU A 1 70 ? 8.729 1.453 -7.955 1.00 63.54 70 GLU A O 18
ATOM 28206 N N . LEU A 1 71 ? 7.539 0.204 -9.401 1.00 4.44 71 LEU A N 18
ATOM 28207 C CA . LEU A 1 71 ? 6.867 -0.561 -8.356 1.00 44.02 71 LEU A CA 18
ATOM 28208 C C . LEU A 1 71 ? 7.340 -2.011 -8.354 1.00 70.22 71 LEU A C 18
ATOM 28209 O O . LEU A 1 71 ? 7.368 -2.667 -9.396 1.00 3.33 71 LEU A O 18
ATOM 28225 N N . SER A 1 72 ? 7.708 -2.507 -7.177 1.00 3.40 72 SER A N 18
ATOM 28226 C CA . SER A 1 72 ? 8.181 -3.879 -7.039 1.00 61.14 72 SER A CA 18
ATOM 28227 C C . SER A 1 72 ? 7.021 -4.865 -7.134 1.00 31.45 72 SER A C 18
ATOM 28228 O O . SER A 1 72 ? 7.108 -5.881 -7.825 1.00 35.03 72 SER A O 18
ATOM 28236 N N . THR A 1 73 ? 5.933 -4.559 -6.433 1.00 5.04 73 THR A N 18
ATOM 28237 C CA . THR A 1 73 ? 4.756 -5.417 -6.435 1.00 33.31 73 THR A CA 18
ATOM 28238 C C . THR A 1 73 ? 3.597 -4.759 -7.175 1.00 62.25 73 THR A C 18
ATOM 28239 O O . THR A 1 73 ? 3.661 -3.582 -7.526 1.00 53.33 73 THR A O 18
ATOM 28250 N N . GLY A 1 74 ? 2.538 -5.528 -7.410 1.00 14.40 74 GLY A N 18
ATOM 28251 C CA . GLY A 1 74 ? 1.379 -5.001 -8.107 1.00 41.14 74 GLY A CA 18
ATOM 28252 C C . GLY A 1 74 ? 1.404 -5.312 -9.591 1.00 5.32 74 GLY A C 18
ATOM 28253 O O . GLY A 1 74 ? 0.808 -4.593 -10.392 1.00 72.43 74 GLY A O 18
ATOM 28257 N N . MET A 1 75 ? 2.099 -6.384 -9.957 1.00 75.12 75 MET A N 18
ATOM 28258 C CA . MET A 1 75 ? 2.200 -6.788 -11.355 1.00 15.30 75 MET A CA 18
ATOM 28259 C C . MET A 1 75 ? 1.629 -8.188 -11.559 1.00 42.42 75 MET A C 18
ATOM 28260 O O . MET A 1 75 ? 2.343 -9.189 -11.500 1.00 34.33 75 MET A O 18
ATOM 28274 N N . PRO A 1 76 ? 0.313 -8.261 -11.806 1.00 32.24 76 PRO A N 18
ATOM 28275 C CA . PRO A 1 76 ? -0.382 -9.534 -12.024 1.00 2.42 76 PRO A CA 18
ATOM 28276 C C . PRO A 1 76 ? 0.002 -10.184 -13.349 1.00 0.24 76 PRO A C 18
ATOM 28277 O O . PRO A 1 76 ? -0.209 -9.609 -14.417 1.00 24.22 76 PRO A O 18
ATOM 28288 N N . ARG A 1 77 ? 0.566 -11.385 -13.272 1.00 14.14 77 ARG A N 18
ATOM 28289 C CA . ARG A 1 77 ? 0.979 -12.113 -14.465 1.00 43.32 77 ARG A CA 18
ATOM 28290 C C . ARG A 1 77 ? 0.736 -13.610 -14.301 1.00 23.14 77 ARG A C 18
ATOM 28291 O O . ARG A 1 77 ? 0.306 -14.066 -13.241 1.00 62.31 77 ARG A O 18
ATOM 28312 N N . ARG A 1 78 ? 1.014 -14.369 -15.356 1.00 1.14 78 ARG A N 18
ATOM 28313 C CA . ARG A 1 78 ? 0.824 -15.814 -15.329 1.00 21.24 78 ARG A CA 18
ATOM 28314 C C . ARG A 1 78 ? 2.103 -16.523 -14.891 1.00 50.54 78 ARG A C 18
ATOM 28315 O O . ARG A 1 78 ? 2.063 -17.467 -14.103 1.00 72.33 78 ARG A O 18
ATOM 28336 N N . SER A 1 79 ? 3.236 -16.060 -15.409 1.00 43.31 79 SER A N 18
ATOM 28337 C CA . SER A 1 79 ? 4.527 -16.651 -15.076 1.00 33.42 79 SER A CA 18
ATOM 28338 C C . SER A 1 79 ? 5.509 -15.583 -14.604 1.00 73.23 79 SER A C 18
ATOM 28339 O O . SER A 1 79 ? 5.153 -14.412 -14.474 1.00 43.34 79 SER A O 18
ATOM 28347 N N . ARG A 1 80 ? 6.746 -15.997 -14.349 1.00 52.25 80 ARG A N 18
ATOM 28348 C CA . ARG A 1 80 ? 7.780 -15.077 -13.891 1.00 53.21 80 ARG A CA 18
ATOM 28349 C C . ARG A 1 80 ? 7.410 -14.474 -12.539 1.00 41.51 80 ARG A C 18
ATOM 28350 O O . ARG A 1 80 ? 7.979 -13.465 -12.121 1.00 41.22 80 ARG A O 18
ATOM 28371 N N . PHE A 1 81 ? 6.453 -15.098 -11.860 1.00 44.31 81 PHE A N 18
ATOM 28372 C CA . PHE A 1 81 ? 6.006 -14.622 -10.556 1.00 44.22 81 PHE A CA 18
ATOM 28373 C C . PHE A 1 81 ? 5.837 -15.784 -9.582 1.00 5.12 81 PHE A C 18
ATOM 28374 O O . PHE A 1 81 ? 5.068 -16.711 -9.833 1.00 32.53 81 PHE A O 18
ATOM 28391 N N . ASP A 1 82 ? 6.563 -15.726 -8.470 1.00 75.02 82 ASP A N 18
ATOM 28392 C CA . ASP A 1 82 ? 6.494 -16.773 -7.457 1.00 15.40 82 ASP A CA 18
ATOM 28393 C C . ASP A 1 82 ? 5.422 -16.454 -6.419 1.00 72.31 82 ASP A C 18
ATOM 28394 O O . ASP A 1 82 ? 4.645 -17.325 -6.027 1.00 62.51 82 ASP A O 18
ATOM 28403 N N . ARG A 1 83 ? 5.387 -15.201 -5.978 1.00 35.35 83 ARG A N 18
ATOM 28404 C CA . ARG A 1 83 ? 4.412 -14.769 -4.983 1.00 53.34 83 ARG A CA 18
ATOM 28405 C C . ARG A 1 83 ? 3.298 -13.952 -5.633 1.00 64.21 83 ARG A C 18
ATOM 28406 O O . ARG A 1 83 ? 3.441 -13.433 -6.740 1.00 51.03 83 ARG A O 18
ATOM 28427 N N . PRO A 1 84 ? 2.162 -13.835 -4.930 1.00 23.42 84 PRO A N 18
ATOM 28428 C CA . PRO A 1 84 ? 1.003 -13.083 -5.418 1.00 74.53 84 PRO A CA 18
ATOM 28429 C C . PRO A 1 84 ? 1.256 -11.580 -5.445 1.00 32.00 84 PRO A C 18
ATOM 28430 O O . PRO A 1 84 ? 1.911 -11.021 -4.565 1.00 54.21 84 PRO A O 18
ATOM 28441 N N . PRO A 1 85 ? 0.725 -10.908 -6.478 1.00 24.04 85 PRO A N 18
ATOM 28442 C CA . PRO A 1 85 ? 0.880 -9.460 -6.643 1.00 2.33 85 PRO A CA 18
ATOM 28443 C C . PRO A 1 85 ? 0.097 -8.670 -5.600 1.00 34.34 85 PRO A C 18
ATOM 28444 O O . PRO A 1 85 ? -0.883 -9.163 -5.041 1.00 60.44 85 PRO A O 18
ATOM 28455 N N . ALA A 1 86 ? 0.534 -7.442 -5.342 1.00 22.20 86 ALA A N 18
ATOM 28456 C CA . ALA A 1 86 ? -0.128 -6.584 -4.368 1.00 12.13 86 ALA A CA 18
ATOM 28457 C C . ALA A 1 86 ? -1.334 -5.882 -4.984 1.00 63.31 86 ALA A C 18
ATOM 28458 O O . ALA A 1 86 ? -1.431 -4.655 -4.956 1.00 32.42 86 ALA A O 18
ATOM 28465 N N . ARG A 1 87 ? -2.249 -6.668 -5.541 1.00 71.40 87 ARG A N 18
ATOM 28466 C CA . ARG A 1 87 ? -3.447 -6.122 -6.166 1.00 54.21 87 ARG A CA 18
ATOM 28467 C C . ARG A 1 87 ? -4.672 -6.346 -5.283 1.00 44.42 87 ARG A C 18
ATOM 28468 O O . ARG A 1 87 ? -5.653 -5.607 -5.367 1.00 72.33 87 ARG A O 18
ATOM 28489 N N . ARG A 1 88 ? -4.606 -7.369 -4.438 1.00 1.02 88 ARG A N 18
ATOM 28490 C CA . ARG A 1 88 ? -5.709 -7.691 -3.541 1.00 32.11 88 ARG A CA 18
ATOM 28491 C C . ARG A 1 88 ? -6.988 -7.964 -4.328 1.00 3.22 88 ARG A C 18
ATOM 28492 O O . ARG A 1 88 ? -7.725 -7.041 -4.676 1.00 5.11 88 ARG A O 18
ATOM 28513 N N . LYS A 1 89 ? -7.245 -9.237 -4.606 1.00 21.53 89 LYS A N 18
ATOM 28514 C CA . LYS A 1 89 ? -8.434 -9.634 -5.351 1.00 10.43 89 LYS A CA 18
ATOM 28515 C C . LYS A 1 89 ? -9.660 -9.663 -4.443 1.00 41.44 89 LYS A C 18
ATOM 28516 O O . LYS A 1 89 ? -9.537 -9.694 -3.218 1.00 55.11 89 LYS A O 18
ATOM 28535 N N . LEU A 1 90 ? -10.841 -9.653 -5.052 1.00 23.52 90 LEU A N 18
ATOM 28536 C CA . LEU A 1 90 ? -12.090 -9.680 -4.299 1.00 23.54 90 LEU A CA 18
ATOM 28537 C C . LEU A 1 90 ? -13.227 -10.237 -5.150 1.00 1.35 90 LEU A C 18
ATOM 28538 O O . LEU A 1 90 ? -14.397 -9.925 -4.922 1.00 23.21 90 LEU A O 18
ATOM 28554 N N . LEU A 1 91 ? -12.876 -11.063 -6.129 1.00 54.30 91 LEU A N 18
ATOM 28555 C CA . LEU A 1 91 ? -13.868 -11.665 -7.013 1.00 61.24 91 LEU A CA 18
ATOM 28556 C C . LEU A 1 91 ? -14.377 -10.651 -8.032 1.00 44.34 91 LEU A C 18
ATOM 28557 O O . LEU A 1 91 ? -15.162 -10.987 -8.918 1.00 22.20 91 LEU A O 18
ATOM 28573 N N . GLU A 1 92 ? -13.922 -9.408 -7.901 1.00 64.51 92 GLU A N 18
ATOM 28574 C CA . GLU A 1 92 ? -14.330 -8.346 -8.812 1.00 52.31 92 GLU A CA 18
ATOM 28575 C C . GLU A 1 92 ? -13.296 -8.148 -9.917 1.00 31.33 92 GLU A C 18
ATOM 28576 O O . GLU A 1 92 ? -13.636 -7.785 -11.043 1.00 3.12 92 GLU A O 18
ATOM 28588 N N . VAL A 1 93 ? -12.032 -8.390 -9.586 1.00 24.24 93 VAL A N 18
ATOM 28589 C CA . VAL A 1 93 ? -10.947 -8.240 -10.548 1.00 51.04 93 VAL A CA 18
ATOM 28590 C C . VAL A 1 93 ? -10.589 -9.578 -11.186 1.00 54.44 93 VAL A C 18
ATOM 28591 O O . VAL A 1 93 ? -10.755 -10.634 -10.575 1.00 3.25 93 VAL A O 18
ATOM 28604 N N . LEU A 1 94 ? -10.098 -9.526 -12.419 1.00 50.15 94 LEU A N 18
ATOM 28605 C CA . LEU A 1 94 ? -9.715 -10.734 -13.142 1.00 35.21 94 LEU A CA 18
ATOM 28606 C C . LEU A 1 94 ? -8.913 -10.390 -14.392 1.00 44.13 94 LEU A C 18
ATOM 28607 O O . LEU A 1 94 ? -9.062 -9.308 -14.960 1.00 4.40 94 LEU A O 18
ATOM 28623 N N . PHE A 1 95 ? -8.062 -11.318 -14.818 1.00 34.44 95 PHE A N 18
ATOM 28624 C CA . PHE A 1 95 ? -7.237 -11.114 -16.002 1.00 5.11 95 PHE A CA 18
ATOM 28625 C C . PHE A 1 95 ? -7.416 -12.259 -16.994 1.00 40.04 95 PHE A C 18
ATOM 28626 O O . PHE A 1 95 ? -7.210 -13.424 -16.658 1.00 33.13 95 PHE A O 18
ATOM 28643 N N . ASN A 1 96 ? -7.802 -11.917 -18.220 1.00 24.25 96 ASN A N 18
ATOM 28644 C CA . ASN A 1 96 ? -8.010 -12.916 -19.262 1.00 13.14 96 ASN A CA 18
ATOM 28645 C C . ASN A 1 96 ? -7.389 -12.465 -20.580 1.00 10.41 96 ASN A C 18
ATOM 28646 O O . ASN A 1 96 ? -7.872 -12.812 -21.657 1.00 1.31 96 ASN A O 18
ATOM 28657 N N . GLY A 1 97 ? -6.314 -11.688 -20.486 1.00 64.21 97 GLY A N 18
ATOM 28658 C CA . GLY A 1 97 ? -5.643 -11.202 -21.678 1.00 32.31 97 GLY A CA 18
ATOM 28659 C C . GLY A 1 97 ? -6.430 -10.115 -22.383 1.00 63.32 97 GLY A C 18
ATOM 28660 O O . GLY A 1 97 ? -6.934 -10.303 -23.490 1.00 72.34 97 GLY A O 18
ATOM 28664 N N . PRO A 1 98 ? -6.544 -8.947 -21.735 1.00 14.24 98 PRO A N 18
ATOM 28665 C CA . PRO A 1 98 ? -7.275 -7.803 -22.288 1.00 13.13 98 PRO A CA 18
ATOM 28666 C C . PRO A 1 98 ? -6.561 -7.181 -23.483 1.00 21.41 98 PRO A C 18
ATOM 28667 O O . PRO A 1 98 ? -7.200 -6.680 -24.409 1.00 64.43 98 PRO A O 18
ATOM 28678 N N . LEU A 1 99 ? -5.233 -7.217 -23.457 1.00 32.33 99 LEU A N 18
ATOM 28679 C CA . LEU A 1 99 ? -4.431 -6.658 -24.539 1.00 52.32 99 LEU A CA 18
ATOM 28680 C C . LEU A 1 99 ? -4.453 -7.571 -25.761 1.00 2.41 99 LEU A C 18
ATOM 28681 O O . LEU A 1 99 ? -4.494 -8.794 -25.632 1.00 40.34 99 LEU A O 18
ATOM 28697 N N . GLU A 1 100 ? -4.423 -6.967 -26.945 1.00 64.00 100 GLU A N 18
ATOM 28698 C CA . GLU A 1 100 ? -4.437 -7.727 -28.190 1.00 13.24 100 GLU A CA 18
ATOM 28699 C C . GLU A 1 100 ? -3.019 -8.080 -28.628 1.00 51.23 100 GLU A C 18
ATOM 28700 O O . GLU A 1 100 ? -2.807 -8.593 -29.727 1.00 62.24 100 GLU A O 18
ATOM 28712 N N . HIS A 1 101 ? -2.051 -7.800 -27.761 1.00 61.34 101 HIS A N 18
ATOM 28713 C CA . HIS A 1 101 ? -0.652 -8.088 -28.059 1.00 11.04 101 HIS A CA 18
ATOM 28714 C C . HIS A 1 101 ? -0.171 -7.269 -29.253 1.00 21.24 101 HIS A C 18
ATOM 28715 O O . HIS A 1 101 ? 0.916 -6.691 -29.223 1.00 62.22 101 HIS A O 18
ATOM 28729 N N . MET A 1 1 ? 1.534 -0.309 -3.055 1.00 35.41 1 MET A N 19
ATOM 28730 C CA . MET A 1 1 ? 2.755 -0.998 -3.457 1.00 12.23 1 MET A CA 19
ATOM 28731 C C . MET A 1 1 ? 3.983 -0.321 -2.856 1.00 71.03 1 MET A C 19
ATOM 28732 O O . MET A 1 1 ? 3.866 0.538 -1.982 1.00 22.23 1 MET A O 19
ATOM 28746 N N . LYS A 1 2 ? 5.160 -0.713 -3.331 1.00 23.32 2 LYS A N 19
ATOM 28747 C CA . LYS A 1 2 ? 6.411 -0.144 -2.842 1.00 72.41 2 LYS A CA 19
ATOM 28748 C C . LYS A 1 2 ? 7.069 0.721 -3.912 1.00 4.15 2 LYS A C 19
ATOM 28749 O O . LYS A 1 2 ? 6.994 0.418 -5.102 1.00 44.45 2 LYS A O 19
ATOM 28768 N N . VAL A 1 3 ? 7.716 1.799 -3.479 1.00 31.02 3 VAL A N 19
ATOM 28769 C CA . VAL A 1 3 ? 8.390 2.707 -4.399 1.00 62.10 3 VAL A CA 19
ATOM 28770 C C . VAL A 1 3 ? 9.885 2.775 -4.107 1.00 11.41 3 VAL A C 19
ATOM 28771 O O . VAL A 1 3 ? 10.309 2.666 -2.956 1.00 71.32 3 VAL A O 19
ATOM 28784 N N . TYR A 1 4 ? 10.679 2.958 -5.156 1.00 21.01 4 TYR A N 19
ATOM 28785 C CA . TYR A 1 4 ? 12.128 3.039 -5.013 1.00 12.43 4 TYR A CA 19
ATOM 28786 C C . TYR A 1 4 ? 12.678 4.269 -5.730 1.00 31.43 4 TYR A C 19
ATOM 28787 O O . TYR A 1 4 ? 12.699 4.327 -6.959 1.00 50.32 4 TYR A O 19
ATOM 28805 N N . VAL A 1 5 ? 13.123 5.250 -4.951 1.00 64.32 5 VAL A N 19
ATOM 28806 C CA . VAL A 1 5 ? 13.676 6.478 -5.510 1.00 32.02 5 VAL A CA 19
ATOM 28807 C C . VAL A 1 5 ? 15.188 6.534 -5.325 1.00 41.05 5 VAL A C 19
ATOM 28808 O O . VAL A 1 5 ? 15.681 6.806 -4.232 1.00 1.33 5 VAL A O 19
ATOM 28821 N N . GLY A 1 6 ? 15.921 6.275 -6.405 1.00 35.55 6 GLY A N 19
ATOM 28822 C CA . GLY A 1 6 ? 17.370 6.301 -6.341 1.00 61.10 6 GLY A CA 19
ATOM 28823 C C . GLY A 1 6 ? 17.963 7.469 -7.104 1.00 13.12 6 GLY A C 19
ATOM 28824 O O . GLY A 1 6 ? 17.234 8.293 -7.655 1.00 31.04 6 GLY A O 19
ATOM 28828 N N . ASN A 1 7 ? 19.289 7.542 -7.135 1.00 25.33 7 ASN A N 19
ATOM 28829 C CA . ASN A 1 7 ? 19.980 8.619 -7.834 1.00 11.42 7 ASN A CA 19
ATOM 28830 C C . ASN A 1 7 ? 19.682 9.968 -7.184 1.00 61.54 7 ASN A C 19
ATOM 28831 O O . ASN A 1 7 ? 18.947 10.786 -7.737 1.00 54.53 7 ASN A O 19
ATOM 28842 N N . LEU A 1 8 ? 20.258 10.192 -6.009 1.00 24.43 8 LEU A N 19
ATOM 28843 C CA . LEU A 1 8 ? 20.056 11.441 -5.283 1.00 70.12 8 LEU A CA 19
ATOM 28844 C C . LEU A 1 8 ? 21.374 12.189 -5.108 1.00 72.32 8 LEU A C 19
ATOM 28845 O O . LEU A 1 8 ? 21.976 12.164 -4.036 1.00 13.05 8 LEU A O 19
ATOM 28861 N N . GLY A 1 9 ? 21.816 12.856 -6.170 1.00 73.44 9 GLY A N 19
ATOM 28862 C CA . GLY A 1 9 ? 23.058 13.603 -6.113 1.00 3.12 9 GLY A CA 19
ATOM 28863 C C . GLY A 1 9 ? 23.006 14.879 -6.930 1.00 60.52 9 GLY A C 19
ATOM 28864 O O . GLY A 1 9 ? 23.947 15.199 -7.658 1.00 31.54 9 GLY A O 19
ATOM 28868 N N . THR A 1 10 ? 21.902 15.610 -6.813 1.00 70.02 10 THR A N 19
ATOM 28869 C CA . THR A 1 10 ? 21.729 16.856 -7.549 1.00 60.11 10 THR A CA 19
ATOM 28870 C C . THR A 1 10 ? 20.841 17.829 -6.782 1.00 74.32 10 THR A C 19
ATOM 28871 O O . THR A 1 10 ? 20.108 18.617 -7.378 1.00 11.10 10 THR A O 19
ATOM 28882 N N . GLY A 1 11 ? 20.911 17.768 -5.456 1.00 3.12 11 GLY A N 19
ATOM 28883 C CA . GLY A 1 11 ? 20.108 18.650 -4.629 1.00 63.11 11 GLY A CA 19
ATOM 28884 C C . GLY A 1 11 ? 18.709 18.115 -4.400 1.00 32.43 11 GLY A C 19
ATOM 28885 O O . GLY A 1 11 ? 17.798 18.867 -4.056 1.00 11.11 11 GLY A O 19
ATOM 28889 N N . ALA A 1 12 ? 18.537 16.811 -4.592 1.00 72.10 12 ALA A N 19
ATOM 28890 C CA . ALA A 1 12 ? 17.238 16.176 -4.404 1.00 24.24 12 ALA A CA 19
ATOM 28891 C C . ALA A 1 12 ? 17.352 14.950 -3.504 1.00 24.12 12 ALA A C 19
ATOM 28892 O O . ALA A 1 12 ? 17.838 13.901 -3.925 1.00 42.34 12 ALA A O 19
ATOM 28899 N N . GLY A 1 13 ? 16.902 15.090 -2.261 1.00 35.23 13 GLY A N 19
ATOM 28900 C CA . GLY A 1 13 ? 16.963 13.986 -1.321 1.00 30.23 13 GLY A CA 19
ATOM 28901 C C . GLY A 1 13 ? 15.616 13.681 -0.696 1.00 20.31 13 GLY A C 19
ATOM 28902 O O . GLY A 1 13 ? 14.615 13.536 -1.399 1.00 3.35 13 GLY A O 19
ATOM 28906 N N . LYS A 1 14 ? 15.589 13.580 0.629 1.00 42.33 14 LYS A N 19
ATOM 28907 C CA . LYS A 1 14 ? 14.356 13.290 1.350 1.00 74.34 14 LYS A CA 19
ATOM 28908 C C . LYS A 1 14 ? 13.342 14.415 1.169 1.00 73.23 14 LYS A C 19
ATOM 28909 O O . LYS A 1 14 ? 12.162 14.167 0.924 1.00 71.13 14 LYS A O 19
ATOM 28928 N N . GLY A 1 15 ? 13.811 15.653 1.290 1.00 55.20 15 GLY A N 19
ATOM 28929 C CA . GLY A 1 15 ? 12.932 16.798 1.135 1.00 34.44 15 GLY A CA 19
ATOM 28930 C C . GLY A 1 15 ? 12.363 16.907 -0.266 1.00 4.13 15 GLY A C 19
ATOM 28931 O O . GLY A 1 15 ? 11.166 17.130 -0.440 1.00 71.44 15 GLY A O 19
ATOM 28935 N N . GLU A 1 16 ? 13.225 16.752 -1.266 1.00 1.10 16 GLU A N 19
ATOM 28936 C CA . GLU A 1 16 ? 12.801 16.838 -2.659 1.00 24.34 16 GLU A CA 19
ATOM 28937 C C . GLU A 1 16 ? 11.759 15.769 -2.977 1.00 3.32 16 GLU A C 19
ATOM 28938 O O . GLU A 1 16 ? 10.651 16.078 -3.416 1.00 14.44 16 GLU A O 19
ATOM 28950 N N . LEU A 1 17 ? 12.123 14.511 -2.753 1.00 43.44 17 LEU A N 19
ATOM 28951 C CA . LEU A 1 17 ? 11.221 13.396 -3.016 1.00 60.34 17 LEU A CA 19
ATOM 28952 C C . LEU A 1 17 ? 9.947 13.519 -2.187 1.00 72.31 17 LEU A C 19
ATOM 28953 O O . LEU A 1 17 ? 8.867 13.130 -2.631 1.00 31.24 17 LEU A O 19
ATOM 28969 N N . GLU A 1 18 ? 10.081 14.064 -0.982 1.00 62.02 18 GLU A N 19
ATOM 28970 C CA . GLU A 1 18 ? 8.940 14.239 -0.092 1.00 54.31 18 GLU A CA 19
ATOM 28971 C C . GLU A 1 18 ? 7.903 15.170 -0.714 1.00 11.51 18 GLU A C 19
ATOM 28972 O O . GLU A 1 18 ? 6.721 14.836 -0.792 1.00 55.40 18 GLU A O 19
ATOM 28984 N N . ARG A 1 19 ? 8.355 16.340 -1.154 1.00 41.02 19 ARG A N 19
ATOM 28985 C CA . ARG A 1 19 ? 7.467 17.321 -1.767 1.00 65.33 19 ARG A CA 19
ATOM 28986 C C . ARG A 1 19 ? 6.848 16.768 -3.047 1.00 74.43 19 ARG A C 19
ATOM 28987 O O . ARG A 1 19 ? 5.655 16.939 -3.295 1.00 54.44 19 ARG A O 19
ATOM 29008 N N . ALA A 1 20 ? 7.667 16.104 -3.856 1.00 74.33 20 ALA A N 19
ATOM 29009 C CA . ALA A 1 20 ? 7.199 15.524 -5.109 1.00 52.34 20 ALA A CA 19
ATOM 29010 C C . ALA A 1 20 ? 6.154 14.443 -4.858 1.00 31.43 20 ALA A C 19
ATOM 29011 O O . ALA A 1 20 ? 4.993 14.585 -5.244 1.00 23.45 20 ALA A O 19
ATOM 29018 N N . PHE A 1 21 ? 6.573 13.361 -4.209 1.00 51.10 21 PHE A N 19
ATOM 29019 C CA . PHE A 1 21 ? 5.673 12.254 -3.907 1.00 61.04 21 PHE A CA 19
ATOM 29020 C C . PHE A 1 21 ? 4.389 12.759 -3.256 1.00 21.34 21 PHE A C 19
ATOM 29021 O O . PHE A 1 21 ? 3.287 12.443 -3.704 1.00 40.32 21 PHE A O 19
ATOM 29038 N N . SER A 1 22 ? 4.541 13.544 -2.194 1.00 15.00 22 SER A N 19
ATOM 29039 C CA . SER A 1 22 ? 3.394 14.089 -1.477 1.00 10.52 22 SER A CA 19
ATOM 29040 C C . SER A 1 22 ? 2.485 14.871 -2.420 1.00 51.23 22 SER A C 19
ATOM 29041 O O . SER A 1 22 ? 1.260 14.760 -2.354 1.00 44.42 22 SER A O 19
ATOM 29049 N N . TYR A 1 23 ? 3.093 15.662 -3.298 1.00 21.44 23 TYR A N 19
ATOM 29050 C CA . TYR A 1 23 ? 2.340 16.464 -4.254 1.00 11.54 23 TYR A CA 19
ATOM 29051 C C . TYR A 1 23 ? 1.439 15.584 -5.115 1.00 24.14 23 TYR A C 19
ATOM 29052 O O . TYR A 1 23 ? 0.267 15.895 -5.327 1.00 1.01 23 TYR A O 19
ATOM 29070 N N . TYR A 1 24 ? 1.996 14.483 -5.607 1.00 50.01 24 TYR A N 19
ATOM 29071 C CA . TYR A 1 24 ? 1.245 13.557 -6.447 1.00 23.14 24 TYR A CA 19
ATOM 29072 C C . TYR A 1 24 ? 0.265 12.738 -5.613 1.00 32.04 24 TYR A C 19
ATOM 29073 O O . TYR A 1 24 ? -0.784 12.318 -6.101 1.00 3.44 24 TYR A O 19
ATOM 29091 N N . GLY A 1 25 ? 0.615 12.515 -4.349 1.00 73.13 25 GLY A N 19
ATOM 29092 C CA . GLY A 1 25 ? -0.244 11.748 -3.466 1.00 71.21 25 GLY A CA 19
ATOM 29093 C C . GLY A 1 25 ? 0.464 11.321 -2.195 1.00 50.35 25 GLY A C 19
ATOM 29094 O O . GLY A 1 25 ? 1.650 10.989 -2.202 1.00 14.45 25 GLY A O 19
ATOM 29098 N N . PRO A 1 26 ? -0.271 11.328 -1.073 1.00 44.42 26 PRO A N 19
ATOM 29099 C CA . PRO A 1 26 ? 0.274 10.943 0.232 1.00 63.10 26 PRO A CA 19
ATOM 29100 C C . PRO A 1 26 ? 0.570 9.450 0.318 1.00 24.45 26 PRO A C 19
ATOM 29101 O O . PRO A 1 26 ? -0.328 8.619 0.174 1.00 24.23 26 PRO A O 19
ATOM 29112 N N . LEU A 1 27 ? 1.834 9.115 0.555 1.00 71.40 27 LEU A N 19
ATOM 29113 C CA . LEU A 1 27 ? 2.249 7.720 0.661 1.00 35.04 27 LEU A CA 19
ATOM 29114 C C . LEU A 1 27 ? 2.101 7.216 2.093 1.00 33.34 27 LEU A C 19
ATOM 29115 O O . LEU A 1 27 ? 1.633 7.940 2.972 1.00 42.40 27 LEU A O 19
ATOM 29131 N N . ARG A 1 28 ? 2.504 5.970 2.321 1.00 10.12 28 ARG A N 19
ATOM 29132 C CA . ARG A 1 28 ? 2.417 5.369 3.647 1.00 43.32 28 ARG A CA 19
ATOM 29133 C C . ARG A 1 28 ? 3.595 5.799 4.517 1.00 51.24 28 ARG A C 19
ATOM 29134 O O . ARG A 1 28 ? 3.411 6.301 5.626 1.00 4.31 28 ARG A O 19
ATOM 29155 N N . THR A 1 29 ? 4.806 5.598 4.006 1.00 51.42 29 THR A N 19
ATOM 29156 C CA . THR A 1 29 ? 6.013 5.963 4.736 1.00 44.23 29 THR A CA 19
ATOM 29157 C C . THR A 1 29 ? 7.224 6.003 3.810 1.00 1.53 29 THR A C 19
ATOM 29158 O O . THR A 1 29 ? 7.425 5.104 2.995 1.00 70.54 29 THR A O 19
ATOM 29169 N N . VAL A 1 30 ? 8.030 7.053 3.942 1.00 34.35 30 VAL A N 19
ATOM 29170 C CA . VAL A 1 30 ? 9.222 7.209 3.119 1.00 45.21 30 VAL A CA 19
ATOM 29171 C C . VAL A 1 30 ? 10.489 6.992 3.939 1.00 30.42 30 VAL A C 19
ATOM 29172 O O . VAL A 1 30 ? 10.466 7.071 5.167 1.00 22.44 30 VAL A O 19
ATOM 29185 N N . TRP A 1 31 ? 11.592 6.718 3.252 1.00 20.12 31 TRP A N 19
ATOM 29186 C CA . TRP A 1 31 ? 12.870 6.489 3.918 1.00 54.24 31 TRP A CA 19
ATOM 29187 C C . TRP A 1 31 ? 14.029 6.650 2.940 1.00 31.23 31 TRP A C 19
ATOM 29188 O O . TRP A 1 31 ? 13.844 6.571 1.726 1.00 74.45 31 TRP A O 19
ATOM 29209 N N . ILE A 1 32 ? 15.223 6.875 3.477 1.00 0.35 32 ILE A N 19
ATOM 29210 C CA . ILE A 1 32 ? 16.412 7.045 2.651 1.00 11.45 32 ILE A CA 19
ATOM 29211 C C . ILE A 1 32 ? 17.492 6.037 3.028 1.00 10.13 32 ILE A C 19
ATOM 29212 O O . ILE A 1 32 ? 17.558 5.580 4.169 1.00 71.01 32 ILE A O 19
ATOM 29228 N N . ALA A 1 33 ? 18.338 5.696 2.062 1.00 3.00 33 ALA A N 19
ATOM 29229 C CA . ALA A 1 33 ? 19.418 4.745 2.293 1.00 24.11 33 ALA A CA 19
ATOM 29230 C C . ALA A 1 33 ? 20.769 5.450 2.345 1.00 44.33 33 ALA A C 19
ATOM 29231 O O . ALA A 1 33 ? 21.309 5.855 1.315 1.00 55.14 33 ALA A O 19
ATOM 29238 N N . ARG A 1 34 ? 21.311 5.595 3.550 1.00 74.21 34 ARG A N 19
ATOM 29239 C CA . ARG A 1 34 ? 22.598 6.253 3.735 1.00 0.42 34 ARG A CA 19
ATOM 29240 C C . ARG A 1 34 ? 23.739 5.361 3.256 1.00 42.00 34 ARG A C 19
ATOM 29241 O O . ARG A 1 34 ? 24.802 5.848 2.873 1.00 21.13 34 ARG A O 19
ATOM 29262 N N . ASN A 1 35 ? 23.510 4.052 3.281 1.00 64.02 35 ASN A N 19
ATOM 29263 C CA . ASN A 1 35 ? 24.520 3.091 2.850 1.00 54.40 35 ASN A CA 19
ATOM 29264 C C . ASN A 1 35 ? 25.071 3.461 1.476 1.00 4.25 35 ASN A C 19
ATOM 29265 O O . ASN A 1 35 ? 26.261 3.732 1.310 1.00 12.53 35 ASN A O 19
ATOM 29276 N N . PRO A 1 36 ? 24.188 3.473 0.468 1.00 53.55 36 PRO A N 19
ATOM 29277 C CA . PRO A 1 36 ? 24.563 3.810 -0.909 1.00 72.42 36 PRO A CA 19
ATOM 29278 C C . PRO A 1 36 ? 24.915 5.284 -1.070 1.00 44.43 36 PRO A C 19
ATOM 29279 O O . PRO A 1 36 ? 24.672 6.106 -0.186 1.00 73.12 36 PRO A O 19
ATOM 29290 N N . PRO A 1 37 ? 25.502 5.630 -2.226 1.00 5.54 37 PRO A N 19
ATOM 29291 C CA . PRO A 1 37 ? 25.900 7.008 -2.530 1.00 1.22 37 PRO A CA 19
ATOM 29292 C C . PRO A 1 37 ? 24.700 7.922 -2.753 1.00 11.14 37 PRO A C 19
ATOM 29293 O O . PRO A 1 37 ? 24.785 9.134 -2.555 1.00 72.55 37 PRO A O 19
ATOM 29304 N N . GLY A 1 38 ? 23.581 7.333 -3.165 1.00 24.03 38 GLY A N 19
ATOM 29305 C CA . GLY A 1 38 ? 22.380 8.110 -3.407 1.00 73.30 38 GLY A CA 19
ATOM 29306 C C . GLY A 1 38 ? 21.188 7.240 -3.757 1.00 2.42 38 GLY A C 19
ATOM 29307 O O . GLY A 1 38 ? 20.764 7.192 -4.911 1.00 73.35 38 GLY A O 19
ATOM 29311 N N . PHE A 1 39 ? 20.648 6.550 -2.758 1.00 14.50 39 PHE A N 19
ATOM 29312 C CA . PHE A 1 39 ? 19.499 5.676 -2.966 1.00 42.23 39 PHE A CA 19
ATOM 29313 C C . PHE A 1 39 ? 18.482 5.837 -1.841 1.00 13.33 39 PHE A C 19
ATOM 29314 O O . PHE A 1 39 ? 18.843 5.888 -0.666 1.00 1.15 39 PHE A O 19
ATOM 29331 N N . ALA A 1 40 ? 17.208 5.918 -2.210 1.00 74.11 40 ALA A N 19
ATOM 29332 C CA . ALA A 1 40 ? 16.137 6.072 -1.233 1.00 22.23 40 ALA A CA 19
ATOM 29333 C C . ALA A 1 40 ? 14.968 5.145 -1.549 1.00 12.53 40 ALA A C 19
ATOM 29334 O O . ALA A 1 40 ? 14.749 4.777 -2.703 1.00 53.50 40 ALA A O 19
ATOM 29341 N N . PHE A 1 41 ? 14.220 4.771 -0.516 1.00 52.11 41 PHE A N 19
ATOM 29342 C CA . PHE A 1 41 ? 13.073 3.886 -0.684 1.00 22.22 41 PHE A CA 19
ATOM 29343 C C . PHE A 1 41 ? 11.811 4.514 -0.099 1.00 62.35 41 PHE A C 19
ATOM 29344 O O . PHE A 1 41 ? 11.866 5.229 0.901 1.00 31.42 41 PHE A O 19
ATOM 29361 N N . VAL A 1 42 ? 10.674 4.241 -0.732 1.00 44.54 42 VAL A N 19
ATOM 29362 C CA . VAL A 1 42 ? 9.398 4.778 -0.276 1.00 51.43 42 VAL A CA 19
ATOM 29363 C C . VAL A 1 42 ? 8.321 3.699 -0.262 1.00 4.02 42 VAL A C 19
ATOM 29364 O O . VAL A 1 42 ? 8.382 2.739 -1.029 1.00 32.45 42 VAL A O 19
ATOM 29377 N N . GLU A 1 43 ? 7.337 3.865 0.616 1.00 74.22 43 GLU A N 19
ATOM 29378 C CA . GLU A 1 43 ? 6.246 2.903 0.730 1.00 42.41 43 GLU A CA 19
ATOM 29379 C C . GLU A 1 43 ? 4.901 3.572 0.463 1.00 51.41 43 GLU A C 19
ATOM 29380 O O . GLU A 1 43 ? 4.474 4.453 1.210 1.00 35.31 43 GLU A O 19
ATOM 29392 N N . PHE A 1 44 ? 4.238 3.149 -0.608 1.00 64.43 44 PHE A N 19
ATOM 29393 C CA . PHE A 1 44 ? 2.942 3.707 -0.976 1.00 24.11 44 PHE A CA 19
ATOM 29394 C C . PHE A 1 44 ? 1.807 2.807 -0.496 1.00 51.43 44 PHE A C 19
ATOM 29395 O O . PHE A 1 44 ? 1.717 1.644 -0.885 1.00 64.53 44 PHE A O 19
ATOM 29412 N N . GLU A 1 45 ? 0.943 3.357 0.351 1.00 35.33 45 GLU A N 19
ATOM 29413 C CA . GLU A 1 45 ? -0.186 2.604 0.885 1.00 33.42 45 GLU A CA 19
ATOM 29414 C C . GLU A 1 45 ? -1.038 2.028 -0.242 1.00 54.13 45 GLU A C 19
ATOM 29415 O O . GLU A 1 45 ? -1.668 0.982 -0.087 1.00 32.32 45 GLU A O 19
ATOM 29427 N N . ASP A 1 46 ? -1.053 2.720 -1.376 1.00 73.45 46 ASP A N 19
ATOM 29428 C CA . ASP A 1 46 ? -1.827 2.278 -2.531 1.00 12.20 46 ASP A CA 19
ATOM 29429 C C . ASP A 1 46 ? -0.958 2.236 -3.784 1.00 20.21 46 ASP A C 19
ATOM 29430 O O . ASP A 1 46 ? -0.017 3.014 -3.943 1.00 71.20 46 ASP A O 19
ATOM 29439 N N . PRO A 1 47 ? -1.278 1.305 -4.695 1.00 42.12 47 PRO A N 19
ATOM 29440 C CA . PRO A 1 47 ? -0.538 1.138 -5.950 1.00 10.43 47 PRO A CA 19
ATOM 29441 C C . PRO A 1 47 ? -0.761 2.299 -6.913 1.00 54.11 47 PRO A C 19
ATOM 29442 O O . PRO A 1 47 ? 0.187 2.825 -7.496 1.00 54.31 47 PRO A O 19
ATOM 29453 N N . ARG A 1 48 ? -2.020 2.694 -7.075 1.00 71.42 48 ARG A N 19
ATOM 29454 C CA . ARG A 1 48 ? -2.367 3.792 -7.969 1.00 34.02 48 ARG A CA 19
ATOM 29455 C C . ARG A 1 48 ? -1.495 5.013 -7.693 1.00 52.44 48 ARG A C 19
ATOM 29456 O O . ARG A 1 48 ? -0.963 5.630 -8.617 1.00 31.51 48 ARG A O 19
ATOM 29477 N N . ASP A 1 49 ? -1.354 5.358 -6.418 1.00 71.42 49 ASP A N 19
ATOM 29478 C CA . ASP A 1 49 ? -0.546 6.505 -6.021 1.00 33.13 49 ASP A CA 19
ATOM 29479 C C . ASP A 1 49 ? 0.898 6.339 -6.482 1.00 61.53 49 ASP A C 19
ATOM 29480 O O . ASP A 1 49 ? 1.555 7.308 -6.861 1.00 13.13 49 ASP A O 19
ATOM 29489 N N . ALA A 1 50 ? 1.387 5.103 -6.447 1.00 54.11 50 ALA A N 19
ATOM 29490 C CA . ALA A 1 50 ? 2.753 4.810 -6.863 1.00 34.34 50 ALA A CA 19
ATOM 29491 C C . ALA A 1 50 ? 2.892 4.880 -8.379 1.00 62.05 50 ALA A C 19
ATOM 29492 O O . ALA A 1 50 ? 3.879 5.402 -8.897 1.00 30.10 50 ALA A O 19
ATOM 29499 N N . GLU A 1 51 ? 1.898 4.350 -9.086 1.00 2.42 51 GLU A N 19
ATOM 29500 C CA . GLU A 1 51 ? 1.913 4.353 -10.544 1.00 34.51 51 GLU A CA 19
ATOM 29501 C C . GLU A 1 51 ? 1.971 5.778 -11.085 1.00 54.14 51 GLU A C 19
ATOM 29502 O O . GLU A 1 51 ? 2.738 6.075 -12.001 1.00 71.23 51 GLU A O 19
ATOM 29514 N N . ASP A 1 52 ? 1.154 6.656 -10.513 1.00 30.41 52 ASP A N 19
ATOM 29515 C CA . ASP A 1 52 ? 1.112 8.050 -10.937 1.00 12.32 52 ASP A CA 19
ATOM 29516 C C . ASP A 1 52 ? 2.380 8.785 -10.514 1.00 41.23 52 ASP A C 19
ATOM 29517 O O . ASP A 1 52 ? 3.005 9.478 -11.317 1.00 75.12 52 ASP A O 19
ATOM 29526 N N . ALA A 1 53 ? 2.754 8.630 -9.249 1.00 22.25 53 ALA A N 19
ATOM 29527 C CA . ALA A 1 53 ? 3.948 9.278 -8.720 1.00 20.43 53 ALA A CA 19
ATOM 29528 C C . ALA A 1 53 ? 5.188 8.870 -9.507 1.00 64.04 53 ALA A C 19
ATOM 29529 O O . ALA A 1 53 ? 5.953 9.720 -9.964 1.00 24.31 53 ALA A O 19
ATOM 29536 N N . VAL A 1 54 ? 5.382 7.564 -9.663 1.00 4.11 54 VAL A N 19
ATOM 29537 C CA . VAL A 1 54 ? 6.530 7.044 -10.396 1.00 62.31 54 VAL A CA 19
ATOM 29538 C C . VAL A 1 54 ? 6.506 7.500 -11.851 1.00 21.24 54 VAL A C 19
ATOM 29539 O O . VAL A 1 54 ? 7.508 7.984 -12.377 1.00 24.33 54 VAL A O 19
ATOM 29552 N N . ARG A 1 55 ? 5.355 7.343 -12.495 1.00 75.42 55 ARG A N 19
ATOM 29553 C CA . ARG A 1 55 ? 5.200 7.738 -13.890 1.00 34.31 55 ARG A CA 19
ATOM 29554 C C . ARG A 1 55 ? 5.619 9.191 -14.093 1.00 75.11 55 ARG A C 19
ATOM 29555 O O . ARG A 1 55 ? 6.283 9.525 -15.073 1.00 25.22 55 ARG A O 19
ATOM 29576 N N . GLY A 1 56 ? 5.224 10.052 -13.160 1.00 34.54 56 GLY A N 19
ATOM 29577 C CA . GLY A 1 56 ? 5.566 11.458 -13.255 1.00 4.40 56 GLY A CA 19
ATOM 29578 C C . GLY A 1 56 ? 6.993 11.738 -12.826 1.00 63.23 56 GLY A C 19
ATOM 29579 O O . GLY A 1 56 ? 7.809 12.202 -13.623 1.00 43.55 56 GLY A O 19
ATOM 29583 N N . LEU A 1 57 ? 7.296 11.456 -11.564 1.00 11.11 57 LEU A N 19
ATOM 29584 C CA . LEU A 1 57 ? 8.634 11.681 -11.029 1.00 44.44 57 LEU A CA 19
ATOM 29585 C C . LEU A 1 57 ? 9.699 11.155 -11.987 1.00 52.40 57 LEU A C 19
ATOM 29586 O O . LEU A 1 57 ? 10.667 11.850 -12.297 1.00 53.13 57 LEU A O 19
ATOM 29602 N N . ASP A 1 58 ? 9.512 9.926 -12.453 1.00 72.34 58 ASP A N 19
ATOM 29603 C CA . ASP A 1 58 ? 10.454 9.307 -13.379 1.00 2.42 58 ASP A CA 19
ATOM 29604 C C . ASP A 1 58 ? 10.210 9.789 -14.806 1.00 32.14 58 ASP A C 19
ATOM 29605 O O . ASP A 1 58 ? 11.142 9.906 -15.600 1.00 74.33 58 ASP A O 19
ATOM 29614 N N . GLY A 1 59 ? 8.949 10.066 -15.124 1.00 11.23 59 GLY A N 19
ATOM 29615 C CA . GLY A 1 59 ? 8.604 10.530 -16.455 1.00 5.42 59 GLY A CA 19
ATOM 29616 C C . GLY A 1 59 ? 9.460 11.700 -16.900 1.00 70.34 59 GLY A C 19
ATOM 29617 O O . GLY A 1 59 ? 9.972 11.714 -18.020 1.00 74.32 59 GLY A O 19
ATOM 29621 N N . LYS A 1 60 ? 9.615 12.685 -16.023 1.00 43.30 60 LYS A N 19
ATOM 29622 C CA . LYS A 1 60 ? 10.414 13.866 -16.331 1.00 23.41 60 LYS A CA 19
ATOM 29623 C C . LYS A 1 60 ? 11.123 14.383 -15.083 1.00 51.44 60 LYS A C 19
ATOM 29624 O O . LYS A 1 60 ? 11.192 13.695 -14.065 1.00 61.44 60 LYS A O 19
ATOM 29643 N N . VAL A 1 61 ? 11.647 15.602 -15.169 1.00 22.01 61 VAL A N 19
ATOM 29644 C CA . VAL A 1 61 ? 12.348 16.213 -14.046 1.00 42.20 61 VAL A CA 19
ATOM 29645 C C . VAL A 1 61 ? 11.391 17.017 -13.173 1.00 25.24 61 VAL A C 19
ATOM 29646 O O . VAL A 1 61 ? 10.502 17.703 -13.677 1.00 43.13 61 VAL A O 19
ATOM 29659 N N . ILE A 1 62 ? 11.580 16.927 -11.860 1.00 43.24 62 ILE A N 19
ATOM 29660 C CA . ILE A 1 62 ? 10.735 17.648 -10.917 1.00 32.44 62 ILE A CA 19
ATOM 29661 C C . ILE A 1 62 ? 11.539 18.682 -10.137 1.00 21.15 62 ILE A C 19
ATOM 29662 O O . ILE A 1 62 ? 12.496 18.342 -9.439 1.00 14.21 62 ILE A O 19
ATOM 29678 N N . CYS A 1 63 ? 11.144 19.944 -10.258 1.00 2.32 63 CYS A N 19
ATOM 29679 C CA . CYS A 1 63 ? 11.828 21.029 -9.563 1.00 12.50 63 CYS A CA 19
ATOM 29680 C C . CYS A 1 63 ? 13.338 20.931 -9.754 1.00 52.41 63 CYS A C 19
ATOM 29681 O O . CYS A 1 63 ? 14.102 21.016 -8.794 1.00 2.22 63 CYS A O 19
ATOM 29689 N N . GLY A 1 64 ? 13.761 20.750 -11.002 1.00 11.44 64 GLY A N 19
ATOM 29690 C CA . GLY A 1 64 ? 15.178 20.642 -11.296 1.00 32.41 64 GLY A CA 19
ATOM 29691 C C . GLY A 1 64 ? 15.807 19.411 -10.673 1.00 14.22 64 GLY A C 19
ATOM 29692 O O . GLY A 1 64 ? 16.995 19.408 -10.353 1.00 63.52 64 GLY A O 19
ATOM 29696 N N . SER A 1 65 ? 15.007 18.364 -10.498 1.00 70.10 65 SER A N 19
ATOM 29697 C CA . SER A 1 65 ? 15.491 17.123 -9.904 1.00 10.44 65 SER A CA 19
ATOM 29698 C C . SER A 1 65 ? 15.167 15.930 -10.797 1.00 54.11 65 SER A C 19
ATOM 29699 O O . SER A 1 65 ? 14.046 15.419 -10.787 1.00 5.33 65 SER A O 19
ATOM 29707 N N . ARG A 1 66 ? 16.155 15.491 -11.569 1.00 41.24 66 ARG A N 19
ATOM 29708 C CA . ARG A 1 66 ? 15.976 14.359 -12.470 1.00 52.14 66 ARG A CA 19
ATOM 29709 C C . ARG A 1 66 ? 16.258 13.043 -11.752 1.00 65.23 66 ARG A C 19
ATOM 29710 O O . ARG A 1 66 ? 17.009 12.202 -12.248 1.00 35.31 66 ARG A O 19
ATOM 29731 N N . VAL A 1 67 ? 15.653 12.871 -10.581 1.00 42.53 67 VAL A N 19
ATOM 29732 C CA . VAL A 1 67 ? 15.839 11.658 -9.795 1.00 21.21 67 VAL A CA 19
ATOM 29733 C C . VAL A 1 67 ? 15.299 10.437 -10.532 1.00 13.52 67 VAL A C 19
ATOM 29734 O O . VAL A 1 67 ? 14.454 10.559 -11.419 1.00 42.13 67 VAL A O 19
ATOM 29747 N N . ARG A 1 68 ? 15.791 9.261 -10.158 1.00 1.15 68 ARG A N 19
ATOM 29748 C CA . ARG A 1 68 ? 15.358 8.018 -10.783 1.00 62.44 68 ARG A CA 19
ATOM 29749 C C . ARG A 1 68 ? 14.480 7.208 -9.834 1.00 24.23 68 ARG A C 19
ATOM 29750 O O . ARG A 1 68 ? 14.976 6.576 -8.900 1.00 74.14 68 ARG A O 19
ATOM 29771 N N . VAL A 1 69 ? 13.174 7.232 -10.078 1.00 71.10 69 VAL A N 19
ATOM 29772 C CA . VAL A 1 69 ? 12.227 6.500 -9.245 1.00 72.05 69 VAL A CA 19
ATOM 29773 C C . VAL A 1 69 ? 11.572 5.366 -10.026 1.00 33.34 69 VAL A C 19
ATOM 29774 O O . VAL A 1 69 ? 11.272 5.507 -11.210 1.00 55.24 69 VAL A O 19
ATOM 29787 N N . GLU A 1 70 ? 11.353 4.241 -9.352 1.00 34.21 70 GLU A N 19
ATOM 29788 C CA . GLU A 1 70 ? 10.733 3.082 -9.983 1.00 72.41 70 GLU A CA 19
ATOM 29789 C C . GLU A 1 70 ? 9.900 2.294 -8.976 1.00 21.13 70 GLU A C 19
ATOM 29790 O O . GLU A 1 70 ? 10.030 2.480 -7.765 1.00 24.40 70 GLU A O 19
ATOM 29802 N N . LEU A 1 71 ? 9.044 1.414 -9.484 1.00 1.30 71 LEU A N 19
ATOM 29803 C CA . LEU A 1 71 ? 8.189 0.598 -8.630 1.00 32.42 71 LEU A CA 19
ATOM 29804 C C . LEU A 1 71 ? 8.642 -0.859 -8.638 1.00 41.34 71 LEU A C 19
ATOM 29805 O O . LEU A 1 71 ? 8.841 -1.451 -9.699 1.00 31.21 71 LEU A O 19
ATOM 29821 N N . SER A 1 72 ? 8.802 -1.431 -7.449 1.00 55.51 72 SER A N 19
ATOM 29822 C CA . SER A 1 72 ? 9.233 -2.817 -7.319 1.00 72.54 72 SER A CA 19
ATOM 29823 C C . SER A 1 72 ? 8.099 -3.774 -7.676 1.00 21.44 72 SER A C 19
ATOM 29824 O O . SER A 1 72 ? 8.264 -4.670 -8.504 1.00 74.52 72 SER A O 19
ATOM 29832 N N . THR A 1 73 ? 6.946 -3.578 -7.043 1.00 4.01 73 THR A N 19
ATOM 29833 C CA . THR A 1 73 ? 5.785 -4.423 -7.291 1.00 10.33 73 THR A CA 19
ATOM 29834 C C . THR A 1 73 ? 4.689 -3.652 -8.018 1.00 2.55 73 THR A C 19
ATOM 29835 O O . THR A 1 73 ? 4.768 -2.433 -8.165 1.00 14.32 73 THR A O 19
ATOM 29846 N N . GLY A 1 74 ? 3.666 -4.370 -8.470 1.00 63.52 74 GLY A N 19
ATOM 29847 C CA . GLY A 1 74 ? 2.568 -3.736 -9.176 1.00 45.00 74 GLY A CA 19
ATOM 29848 C C . GLY A 1 74 ? 2.733 -3.800 -10.682 1.00 31.35 74 GLY A C 19
ATOM 29849 O O . GLY A 1 74 ? 2.204 -2.959 -11.407 1.00 15.43 74 GLY A O 19
ATOM 29853 N N . MET A 1 75 ? 3.470 -4.801 -11.153 1.00 0.25 75 MET A N 19
ATOM 29854 C CA . MET A 1 75 ? 3.703 -4.971 -12.582 1.00 50.30 75 MET A CA 19
ATOM 29855 C C . MET A 1 75 ? 3.073 -6.266 -13.085 1.00 41.43 75 MET A C 19
ATOM 29856 O O . MET A 1 75 ? 3.714 -7.316 -13.139 1.00 53.32 75 MET A O 19
ATOM 29870 N N . PRO A 1 76 ? 1.788 -6.192 -13.463 1.00 21.23 76 PRO A N 19
ATOM 29871 C CA . PRO A 1 76 ? 1.044 -7.350 -13.968 1.00 41.44 76 PRO A CA 19
ATOM 29872 C C . PRO A 1 76 ? 1.525 -7.791 -15.346 1.00 64.13 76 PRO A C 19
ATOM 29873 O O . PRO A 1 76 ? 1.470 -7.025 -16.308 1.00 73.14 76 PRO A O 19
ATOM 29884 N N . ARG A 1 77 ? 1.997 -9.030 -15.434 1.00 61.51 77 ARG A N 19
ATOM 29885 C CA . ARG A 1 77 ? 2.489 -9.573 -16.695 1.00 32.23 77 ARG A CA 19
ATOM 29886 C C . ARG A 1 77 ? 2.126 -11.049 -16.829 1.00 62.34 77 ARG A C 19
ATOM 29887 O O . ARG A 1 77 ? 1.567 -11.648 -15.910 1.00 43.31 77 ARG A O 19
ATOM 29908 N N . ARG A 1 78 ? 2.448 -11.630 -17.981 1.00 54.40 78 ARG A N 19
ATOM 29909 C CA . ARG A 1 78 ? 2.154 -13.035 -18.237 1.00 2.44 78 ARG A CA 19
ATOM 29910 C C . ARG A 1 78 ? 3.333 -13.917 -17.838 1.00 21.54 78 ARG A C 19
ATOM 29911 O O . ARG A 1 78 ? 3.152 -14.980 -17.243 1.00 64.12 78 ARG A O 19
ATOM 29932 N N . SER A 1 79 ? 4.540 -13.470 -18.169 1.00 51.13 79 SER A N 19
ATOM 29933 C CA . SER A 1 79 ? 5.748 -14.221 -17.850 1.00 22.03 79 SER A CA 19
ATOM 29934 C C . SER A 1 79 ? 6.754 -13.344 -17.110 1.00 54.40 79 SER A C 19
ATOM 29935 O O . SER A 1 79 ? 6.465 -12.194 -16.779 1.00 52.50 79 SER A O 19
ATOM 29943 N N . ARG A 1 80 ? 7.935 -13.895 -16.854 1.00 62.42 80 ARG A N 19
ATOM 29944 C CA . ARG A 1 80 ? 8.984 -13.165 -16.153 1.00 12.43 80 ARG A CA 19
ATOM 29945 C C . ARG A 1 80 ? 8.529 -12.774 -14.750 1.00 14.42 80 ARG A C 19
ATOM 29946 O O . ARG A 1 80 ? 9.115 -11.894 -14.118 1.00 71.31 80 ARG A O 19
ATOM 29967 N N . PHE A 1 81 ? 7.480 -13.432 -14.269 1.00 34.34 81 PHE A N 19
ATOM 29968 C CA . PHE A 1 81 ? 6.944 -13.153 -12.941 1.00 45.31 81 PHE A CA 19
ATOM 29969 C C . PHE A 1 81 ? 6.612 -14.447 -12.205 1.00 73.31 81 PHE A C 19
ATOM 29970 O O . PHE A 1 81 ? 5.807 -15.252 -12.675 1.00 12.31 81 PHE A O 19
ATOM 29987 N N . ASP A 1 82 ? 7.237 -14.641 -11.049 1.00 64.14 82 ASP A N 19
ATOM 29988 C CA . ASP A 1 82 ? 7.008 -15.837 -10.247 1.00 63.22 82 ASP A CA 19
ATOM 29989 C C . ASP A 1 82 ? 5.869 -15.617 -9.257 1.00 20.22 82 ASP A C 19
ATOM 29990 O O . ASP A 1 82 ? 5.006 -16.479 -9.087 1.00 50.42 82 ASP A O 19
ATOM 29999 N N . ARG A 1 83 ? 5.874 -14.459 -8.605 1.00 32.11 83 ARG A N 19
ATOM 30000 C CA . ARG A 1 83 ? 4.842 -14.127 -7.630 1.00 22.14 83 ARG A CA 19
ATOM 30001 C C . ARG A 1 83 ? 3.849 -13.124 -8.209 1.00 71.10 83 ARG A C 19
ATOM 30002 O O . ARG A 1 83 ? 4.127 -12.433 -9.189 1.00 62.24 83 ARG A O 19
ATOM 30023 N N . PRO A 1 84 ? 2.662 -13.042 -7.590 1.00 52.32 84 PRO A N 19
ATOM 30024 C CA . PRO A 1 84 ? 1.603 -12.127 -8.027 1.00 42.50 84 PRO A CA 19
ATOM 30025 C C . PRO A 1 84 ? 1.953 -10.666 -7.762 1.00 23.33 84 PRO A C 19
ATOM 30026 O O . PRO A 1 84 ? 2.561 -10.323 -6.747 1.00 53.02 84 PRO A O 19
ATOM 30037 N N . PRO A 1 85 ? 1.562 -9.784 -8.693 1.00 60.44 85 PRO A N 19
ATOM 30038 C CA . PRO A 1 85 ? 1.823 -8.346 -8.581 1.00 62.24 85 PRO A CA 19
ATOM 30039 C C . PRO A 1 85 ? 1.001 -7.692 -7.476 1.00 71.13 85 PRO A C 19
ATOM 30040 O O . PRO A 1 85 ? -0.052 -8.199 -7.091 1.00 13.32 85 PRO A O 19
ATOM 30051 N N . ALA A 1 86 ? 1.489 -6.564 -6.971 1.00 53.21 86 ALA A N 19
ATOM 30052 C CA . ALA A 1 86 ? 0.797 -5.839 -5.912 1.00 61.30 86 ALA A CA 19
ATOM 30053 C C . ALA A 1 86 ? -0.259 -4.902 -6.487 1.00 50.14 86 ALA A C 19
ATOM 30054 O O . ALA A 1 86 ? -0.283 -3.711 -6.174 1.00 63.53 86 ALA A O 19
ATOM 30061 N N . ARG A 1 87 ? -1.130 -5.446 -7.330 1.00 74.05 87 ARG A N 19
ATOM 30062 C CA . ARG A 1 87 ? -2.188 -4.657 -7.951 1.00 61.20 87 ARG A CA 19
ATOM 30063 C C . ARG A 1 87 ? -3.477 -4.742 -7.139 1.00 72.23 87 ARG A C 19
ATOM 30064 O O . ARG A 1 87 ? -4.337 -3.865 -7.228 1.00 22.44 87 ARG A O 19
ATOM 30085 N N . ARG A 1 88 ? -3.604 -5.804 -6.350 1.00 14.31 88 ARG A N 19
ATOM 30086 C CA . ARG A 1 88 ? -4.789 -6.004 -5.524 1.00 70.11 88 ARG A CA 19
ATOM 30087 C C . ARG A 1 88 ? -6.049 -6.052 -6.383 1.00 51.44 88 ARG A C 19
ATOM 30088 O O . ARG A 1 88 ? -6.994 -5.294 -6.162 1.00 41.10 88 ARG A O 19
ATOM 30109 N N . LYS A 1 89 ? -6.056 -6.947 -7.365 1.00 42.33 89 LYS A N 19
ATOM 30110 C CA . LYS A 1 89 ? -7.199 -7.095 -8.258 1.00 42.14 89 LYS A CA 19
ATOM 30111 C C . LYS A 1 89 ? -8.302 -7.916 -7.598 1.00 51.24 89 LYS A C 19
ATOM 30112 O O . LYS A 1 89 ? -8.238 -8.214 -6.405 1.00 74.51 89 LYS A O 19
ATOM 30131 N N . LEU A 1 90 ? -9.312 -8.279 -8.382 1.00 2.05 90 LEU A N 19
ATOM 30132 C CA . LEU A 1 90 ? -10.429 -9.067 -7.873 1.00 60.52 90 LEU A CA 19
ATOM 30133 C C . LEU A 1 90 ? -9.938 -10.371 -7.253 1.00 24.41 90 LEU A C 19
ATOM 30134 O O . LEU A 1 90 ? -9.892 -10.511 -6.030 1.00 33.40 90 LEU A O 19
ATOM 30150 N N . LEU A 1 91 ? -9.568 -11.323 -8.103 1.00 54.35 91 LEU A N 19
ATOM 30151 C CA . LEU A 1 91 ? -9.077 -12.616 -7.639 1.00 53.43 91 LEU A CA 19
ATOM 30152 C C . LEU A 1 91 ? -10.225 -13.487 -7.140 1.00 14.21 91 LEU A C 19
ATOM 30153 O O . LEU A 1 91 ? -10.025 -14.646 -6.779 1.00 74.12 91 LEU A O 19
ATOM 30169 N N . GLU A 1 92 ? -11.428 -12.920 -7.124 1.00 60.31 92 GLU A N 19
ATOM 30170 C CA . GLU A 1 92 ? -12.608 -13.647 -6.670 1.00 50.23 92 GLU A CA 19
ATOM 30171 C C . GLU A 1 92 ? -13.373 -14.235 -7.853 1.00 23.24 92 GLU A C 19
ATOM 30172 O O . GLU A 1 92 ? -14.078 -15.235 -7.715 1.00 3.02 92 GLU A O 19
ATOM 30184 N N . VAL A 1 93 ? -13.228 -13.607 -9.015 1.00 53.20 93 VAL A N 19
ATOM 30185 C CA . VAL A 1 93 ? -13.904 -14.067 -10.222 1.00 72.21 93 VAL A CA 19
ATOM 30186 C C . VAL A 1 93 ? -12.994 -14.964 -11.053 1.00 70.34 93 VAL A C 19
ATOM 30187 O O . VAL A 1 93 ? -11.771 -14.824 -11.024 1.00 24.44 93 VAL A O 19
ATOM 30200 N N . LEU A 1 94 ? -13.598 -15.886 -11.795 1.00 53.33 94 LEU A N 19
ATOM 30201 C CA . LEU A 1 94 ? -12.842 -16.807 -12.637 1.00 14.11 94 LEU A CA 19
ATOM 30202 C C . LEU A 1 94 ? -13.716 -17.363 -13.757 1.00 20.02 94 LEU A C 19
ATOM 30203 O O . LEU A 1 94 ? -14.834 -17.820 -13.518 1.00 1.14 94 LEU A O 19
ATOM 30219 N N . PHE A 1 95 ? -13.198 -17.323 -14.980 1.00 23.02 95 PHE A N 19
ATOM 30220 C CA . PHE A 1 95 ? -13.930 -17.824 -16.137 1.00 62.11 95 PHE A CA 19
ATOM 30221 C C . PHE A 1 95 ? -13.339 -19.144 -16.625 1.00 10.22 95 PHE A C 19
ATOM 30222 O O . PHE A 1 95 ? -12.160 -19.219 -16.966 1.00 64.34 95 PHE A O 19
ATOM 30239 N N . ASN A 1 96 ? -14.168 -20.182 -16.653 1.00 55.13 96 ASN A N 19
ATOM 30240 C CA . ASN A 1 96 ? -13.729 -21.500 -17.098 1.00 2.53 96 ASN A CA 19
ATOM 30241 C C . ASN A 1 96 ? -14.227 -21.792 -18.510 1.00 1.41 96 ASN A C 19
ATOM 30242 O O . ASN A 1 96 ? -14.439 -22.946 -18.878 1.00 62.03 96 ASN A O 19
ATOM 30253 N N . GLY A 1 97 ? -14.411 -20.736 -19.297 1.00 14.21 97 GLY A N 19
ATOM 30254 C CA . GLY A 1 97 ? -14.883 -20.900 -20.660 1.00 4.44 97 GLY A CA 19
ATOM 30255 C C . GLY A 1 97 ? -16.287 -21.466 -20.723 1.00 71.23 97 GLY A C 19
ATOM 30256 O O . GLY A 1 97 ? -16.506 -22.590 -21.175 1.00 31.41 97 GLY A O 19
ATOM 30260 N N . PRO A 1 98 ? -17.269 -20.678 -20.261 1.00 2.11 98 PRO A N 19
ATOM 30261 C CA . PRO A 1 98 ? -18.676 -21.087 -20.256 1.00 34.24 98 PRO A CA 19
ATOM 30262 C C . PRO A 1 98 ? -19.264 -21.161 -21.661 1.00 10.13 98 PRO A C 19
ATOM 30263 O O . PRO A 1 98 ? -20.272 -21.831 -21.889 1.00 14.32 98 PRO A O 19
ATOM 30274 N N . LEU A 1 99 ? -18.628 -20.469 -22.600 1.00 20.51 99 LEU A N 19
ATOM 30275 C CA . LEU A 1 99 ? -19.088 -20.457 -23.984 1.00 63.13 99 LEU A CA 19
ATOM 30276 C C . LEU A 1 99 ? -18.109 -21.198 -24.890 1.00 1.12 99 LEU A C 19
ATOM 30277 O O . LEU A 1 99 ? -16.979 -21.484 -24.495 1.00 33.40 99 LEU A O 19
ATOM 30293 N N . GLU A 1 100 ? -18.550 -21.503 -26.106 1.00 55.20 100 GLU A N 19
ATOM 30294 C CA . GLU A 1 100 ? -17.712 -22.209 -27.068 1.00 10.04 100 GLU A CA 19
ATOM 30295 C C . GLU A 1 100 ? -16.916 -21.226 -27.920 1.00 43.55 100 GLU A C 19
ATOM 30296 O O . GLU A 1 100 ? -16.261 -21.614 -28.888 1.00 61.33 100 GLU A O 19
ATOM 30308 N N . HIS A 1 101 ? -16.977 -19.949 -27.555 1.00 33.14 101 HIS A N 19
ATOM 30309 C CA . HIS A 1 101 ? -16.262 -18.909 -28.285 1.00 53.15 101 HIS A CA 19
ATOM 30310 C C . HIS A 1 101 ? -16.700 -18.873 -29.746 1.00 55.55 101 HIS A C 19
ATOM 30311 O O . HIS A 1 101 ? -16.827 -17.801 -30.340 1.00 0.22 101 HIS A O 19
ATOM 30325 N N . MET A 1 1 ? 1.336 0.898 -0.219 1.00 71.31 1 MET A N 20
ATOM 30326 C CA . MET A 1 1 ? 2.392 -0.012 -0.648 1.00 72.12 1 MET A CA 20
ATOM 30327 C C . MET A 1 1 ? 3.767 0.613 -0.437 1.00 61.00 1 MET A C 20
ATOM 30328 O O . MET A 1 1 ? 3.879 1.780 -0.060 1.00 20.42 1 MET A O 20
ATOM 30342 N N . LYS A 1 2 ? 4.812 -0.170 -0.682 1.00 60.23 2 LYS A N 20
ATOM 30343 C CA . LYS A 1 2 ? 6.181 0.306 -0.520 1.00 74.03 2 LYS A CA 20
ATOM 30344 C C . LYS A 1 2 ? 6.675 0.983 -1.794 1.00 44.33 2 LYS A C 20
ATOM 30345 O O . LYS A 1 2 ? 6.335 0.568 -2.902 1.00 41.33 2 LYS A O 20
ATOM 30364 N N . VAL A 1 3 ? 7.482 2.027 -1.629 1.00 53.24 3 VAL A N 20
ATOM 30365 C CA . VAL A 1 3 ? 8.026 2.760 -2.766 1.00 54.23 3 VAL A CA 20
ATOM 30366 C C . VAL A 1 3 ? 9.543 2.870 -2.674 1.00 64.33 3 VAL A C 20
ATOM 30367 O O . VAL A 1 3 ? 10.107 2.932 -1.581 1.00 73.32 3 VAL A O 20
ATOM 30380 N N . TYR A 1 4 ? 10.200 2.894 -3.829 1.00 22.44 4 TYR A N 20
ATOM 30381 C CA . TYR A 1 4 ? 11.654 2.994 -3.879 1.00 30.11 4 TYR A CA 20
ATOM 30382 C C . TYR A 1 4 ? 12.097 3.927 -5.001 1.00 42.33 4 TYR A C 20
ATOM 30383 O O . TYR A 1 4 ? 11.891 3.641 -6.181 1.00 12.02 4 TYR A O 20
ATOM 30401 N N . VAL A 1 5 ? 12.709 5.046 -4.625 1.00 73.00 5 VAL A N 20
ATOM 30402 C CA . VAL A 1 5 ? 13.184 6.022 -5.598 1.00 54.23 5 VAL A CA 20
ATOM 30403 C C . VAL A 1 5 ? 14.707 6.040 -5.661 1.00 32.42 5 VAL A C 20
ATOM 30404 O O . VAL A 1 5 ? 15.369 6.578 -4.774 1.00 72.43 5 VAL A O 20
ATOM 30417 N N . GLY A 1 6 ? 15.257 5.447 -6.716 1.00 64.01 6 GLY A N 20
ATOM 30418 C CA . GLY A 1 6 ? 16.699 5.406 -6.875 1.00 62.14 6 GLY A CA 20
ATOM 30419 C C . GLY A 1 6 ? 17.183 6.292 -8.006 1.00 61.43 6 GLY A C 20
ATOM 30420 O O . GLY A 1 6 ? 16.420 7.091 -8.547 1.00 63.13 6 GLY A O 20
ATOM 30424 N N . ASN A 1 7 ? 18.456 6.151 -8.363 1.00 75.44 7 ASN A N 20
ATOM 30425 C CA . ASN A 1 7 ? 19.041 6.946 -9.436 1.00 50.52 7 ASN A CA 20
ATOM 30426 C C . ASN A 1 7 ? 19.082 8.424 -9.057 1.00 74.15 7 ASN A C 20
ATOM 30427 O O . ASN A 1 7 ? 18.285 9.224 -9.550 1.00 3.53 7 ASN A O 20
ATOM 30438 N N . LEU A 1 8 ? 20.014 8.779 -8.181 1.00 24.44 8 LEU A N 20
ATOM 30439 C CA . LEU A 1 8 ? 20.160 10.160 -7.736 1.00 3.24 8 LEU A CA 20
ATOM 30440 C C . LEU A 1 8 ? 21.356 10.826 -8.409 1.00 22.20 8 LEU A C 20
ATOM 30441 O O . LEU A 1 8 ? 21.892 10.315 -9.391 1.00 61.25 8 LEU A O 20
ATOM 30457 N N . GLY A 1 9 ? 21.771 11.969 -7.871 1.00 41.05 9 GLY A N 20
ATOM 30458 C CA . GLY A 1 9 ? 22.902 12.685 -8.432 1.00 23.31 9 GLY A CA 20
ATOM 30459 C C . GLY A 1 9 ? 23.116 14.035 -7.777 1.00 24.10 9 GLY A C 20
ATOM 30460 O O . GLY A 1 9 ? 23.027 15.073 -8.433 1.00 14.53 9 GLY A O 20
ATOM 30464 N N . THR A 1 10 ? 23.399 14.023 -6.478 1.00 20.31 10 THR A N 20
ATOM 30465 C CA . THR A 1 10 ? 23.623 15.255 -5.733 1.00 44.10 10 THR A CA 20
ATOM 30466 C C . THR A 1 10 ? 22.712 16.372 -6.230 1.00 22.41 10 THR A C 20
ATOM 30467 O O . THR A 1 10 ? 23.178 17.362 -6.791 1.00 54.43 10 THR A O 20
ATOM 30478 N N . GLY A 1 11 ? 21.410 16.205 -6.019 1.00 20.32 11 GLY A N 20
ATOM 30479 C CA . GLY A 1 11 ? 20.454 17.207 -6.451 1.00 50.31 11 GLY A CA 20
ATOM 30480 C C . GLY A 1 11 ? 19.045 16.659 -6.553 1.00 73.54 11 GLY A C 20
ATOM 30481 O O . GLY A 1 11 ? 18.073 17.411 -6.499 1.00 52.41 11 GLY A O 20
ATOM 30485 N N . ALA A 1 12 ? 18.933 15.343 -6.703 1.00 61.35 12 ALA A N 20
ATOM 30486 C CA . ALA A 1 12 ? 17.633 14.694 -6.813 1.00 75.04 12 ALA A CA 20
ATOM 30487 C C . ALA A 1 12 ? 17.517 13.526 -5.839 1.00 43.52 12 ALA A C 20
ATOM 30488 O O . ALA A 1 12 ? 18.087 12.460 -6.063 1.00 64.45 12 ALA A O 20
ATOM 30495 N N . GLY A 1 13 ? 16.776 13.737 -4.756 1.00 20.45 13 GLY A N 20
ATOM 30496 C CA . GLY A 1 13 ? 16.601 12.693 -3.763 1.00 34.41 13 GLY A CA 20
ATOM 30497 C C . GLY A 1 13 ? 15.432 12.964 -2.837 1.00 32.14 13 GLY A C 20
ATOM 30498 O O . GLY A 1 13 ? 14.287 13.056 -3.280 1.00 12.44 13 GLY A O 20
ATOM 30502 N N . LYS A 1 14 ? 15.719 13.090 -1.545 1.00 41.25 14 LYS A N 20
ATOM 30503 C CA . LYS A 1 14 ? 14.684 13.352 -0.553 1.00 33.12 14 LYS A CA 20
ATOM 30504 C C . LYS A 1 14 ? 13.823 14.542 -0.965 1.00 70.21 14 LYS A C 20
ATOM 30505 O O . LYS A 1 14 ? 12.595 14.463 -0.961 1.00 2.34 14 LYS A O 20
ATOM 30524 N N . GLY A 1 15 ? 14.476 15.644 -1.323 1.00 20.54 15 GLY A N 20
ATOM 30525 C CA . GLY A 1 15 ? 13.754 16.833 -1.734 1.00 40.30 15 GLY A CA 20
ATOM 30526 C C . GLY A 1 15 ? 12.955 16.617 -3.004 1.00 63.40 15 GLY A C 20
ATOM 30527 O O . GLY A 1 15 ? 11.782 16.980 -3.076 1.00 1.31 15 GLY A O 20
ATOM 30531 N N . GLU A 1 16 ? 13.593 16.024 -4.009 1.00 2.03 16 GLU A N 20
ATOM 30532 C CA . GLU A 1 16 ? 12.934 15.762 -5.283 1.00 0.52 16 GLU A CA 20
ATOM 30533 C C . GLU A 1 16 ? 11.719 14.859 -5.092 1.00 23.25 16 GLU A C 20
ATOM 30534 O O . GLU A 1 16 ? 10.593 15.236 -5.418 1.00 61.23 16 GLU A O 20
ATOM 30546 N N . LEU A 1 17 ? 11.956 13.664 -4.561 1.00 11.32 17 LEU A N 20
ATOM 30547 C CA . LEU A 1 17 ? 10.882 12.705 -4.326 1.00 1.12 17 LEU A CA 20
ATOM 30548 C C . LEU A 1 17 ? 9.805 13.303 -3.427 1.00 54.41 17 LEU A C 20
ATOM 30549 O O . LEU A 1 17 ? 8.618 13.027 -3.597 1.00 73.05 17 LEU A O 20
ATOM 30565 N N . GLU A 1 18 ? 10.227 14.126 -2.472 1.00 22.21 18 GLU A N 20
ATOM 30566 C CA . GLU A 1 18 ? 9.297 14.764 -1.548 1.00 3.02 18 GLU A CA 20
ATOM 30567 C C . GLU A 1 18 ? 8.278 15.613 -2.302 1.00 0.54 18 GLU A C 20
ATOM 30568 O O . GLU A 1 18 ? 7.071 15.405 -2.182 1.00 14.13 18 GLU A O 20
ATOM 30580 N N . ARG A 1 19 ? 8.774 16.572 -3.078 1.00 34.32 19 ARG A N 20
ATOM 30581 C CA . ARG A 1 19 ? 7.907 17.454 -3.850 1.00 1.12 19 ARG A CA 20
ATOM 30582 C C . ARG A 1 19 ? 6.986 16.650 -4.762 1.00 71.52 19 ARG A C 20
ATOM 30583 O O . ARG A 1 19 ? 5.780 16.891 -4.813 1.00 4.43 19 ARG A O 20
ATOM 30604 N N . ALA A 1 20 ? 7.563 15.693 -5.482 1.00 33.43 20 ALA A N 20
ATOM 30605 C CA . ALA A 1 20 ? 6.794 14.852 -6.391 1.00 32.22 20 ALA A CA 20
ATOM 30606 C C . ALA A 1 20 ? 5.743 14.045 -5.636 1.00 13.21 20 ALA A C 20
ATOM 30607 O O . ALA A 1 20 ? 4.542 14.246 -5.819 1.00 51.10 20 ALA A O 20
ATOM 30614 N N . PHE A 1 21 ? 6.202 13.131 -4.787 1.00 53.33 21 PHE A N 20
ATOM 30615 C CA . PHE A 1 21 ? 5.300 12.293 -4.006 1.00 24.24 21 PHE A CA 20
ATOM 30616 C C . PHE A 1 21 ? 4.211 13.133 -3.345 1.00 44.11 21 PHE A C 20
ATOM 30617 O O . PHE A 1 21 ? 3.026 12.815 -3.437 1.00 13.40 21 PHE A O 20
ATOM 30634 N N . SER A 1 22 ? 4.623 14.207 -2.679 1.00 24.13 22 SER A N 20
ATOM 30635 C CA . SER A 1 22 ? 3.684 15.091 -1.999 1.00 4.25 22 SER A CA 20
ATOM 30636 C C . SER A 1 22 ? 2.637 15.624 -2.972 1.00 22.31 22 SER A C 20
ATOM 30637 O O . SER A 1 22 ? 1.452 15.700 -2.646 1.00 62.41 22 SER A O 20
ATOM 30645 N N . TYR A 1 23 ? 3.083 15.991 -4.168 1.00 2.21 23 TYR A N 20
ATOM 30646 C CA . TYR A 1 23 ? 2.186 16.519 -5.189 1.00 43.10 23 TYR A CA 20
ATOM 30647 C C . TYR A 1 23 ? 1.122 15.492 -5.563 1.00 61.12 23 TYR A C 20
ATOM 30648 O O . TYR A 1 23 ? -0.047 15.831 -5.746 1.00 52.12 23 TYR A O 20
ATOM 30666 N N . TYR A 1 24 ? 1.536 14.235 -5.675 1.00 23.24 24 TYR A N 20
ATOM 30667 C CA . TYR A 1 24 ? 0.620 13.157 -6.029 1.00 25.15 24 TYR A CA 20
ATOM 30668 C C . TYR A 1 24 ? -0.269 12.787 -4.845 1.00 41.14 24 TYR A C 20
ATOM 30669 O O . TYR A 1 24 ? -1.434 12.431 -5.017 1.00 50.41 24 TYR A O 20
ATOM 30687 N N . GLY A 1 25 ? 0.291 12.875 -3.642 1.00 73.24 25 GLY A N 20
ATOM 30688 C CA . GLY A 1 25 ? -0.464 12.547 -2.447 1.00 55.23 25 GLY A CA 20
ATOM 30689 C C . GLY A 1 25 ? 0.416 12.429 -1.219 1.00 41.11 25 GLY A C 20
ATOM 30690 O O . GLY A 1 25 ? 1.620 12.190 -1.313 1.00 43.30 25 GLY A O 20
ATOM 30694 N N . PRO A 1 26 ? -0.188 12.600 -0.034 1.00 53.51 26 PRO A N 20
ATOM 30695 C CA . PRO A 1 26 ? 0.531 12.517 1.241 1.00 53.53 26 PRO A CA 20
ATOM 30696 C C . PRO A 1 26 ? 0.977 11.095 1.563 1.00 15.32 26 PRO A C 20
ATOM 30697 O O . PRO A 1 26 ? 0.151 10.194 1.716 1.00 55.35 26 PRO A O 20
ATOM 30708 N N . LEU A 1 27 ? 2.286 10.900 1.667 1.00 44.15 27 LEU A N 20
ATOM 30709 C CA . LEU A 1 27 ? 2.842 9.586 1.972 1.00 44.40 27 LEU A CA 20
ATOM 30710 C C . LEU A 1 27 ? 2.925 9.367 3.479 1.00 5.32 27 LEU A C 20
ATOM 30711 O O . LEU A 1 27 ? 2.528 10.228 4.264 1.00 4.34 27 LEU A O 20
ATOM 30727 N N . ARG A 1 28 ? 3.446 8.211 3.876 1.00 71.41 28 ARG A N 20
ATOM 30728 C CA . ARG A 1 28 ? 3.582 7.879 5.289 1.00 21.20 28 ARG A CA 20
ATOM 30729 C C . ARG A 1 28 ? 4.957 8.283 5.812 1.00 3.33 28 ARG A C 20
ATOM 30730 O O . ARG A 1 28 ? 5.069 9.059 6.762 1.00 22.13 28 ARG A O 20
ATOM 30751 N N . THR A 1 29 ? 6.003 7.752 5.186 1.00 31.02 29 THR A N 20
ATOM 30752 C CA . THR A 1 29 ? 7.370 8.056 5.589 1.00 22.31 29 THR A CA 20
ATOM 30753 C C . THR A 1 29 ? 8.308 8.068 4.387 1.00 14.11 29 THR A C 20
ATOM 30754 O O . THR A 1 29 ? 7.956 7.591 3.308 1.00 42.10 29 THR A O 20
ATOM 30765 N N . VAL A 1 30 ? 9.503 8.616 4.580 1.00 1.44 30 VAL A N 20
ATOM 30766 C CA . VAL A 1 30 ? 10.493 8.689 3.512 1.00 55.20 30 VAL A CA 20
ATOM 30767 C C . VAL A 1 30 ? 11.909 8.702 4.075 1.00 42.31 30 VAL A C 20
ATOM 30768 O O . VAL A 1 30 ? 12.175 9.330 5.100 1.00 13.00 30 VAL A O 20
ATOM 30781 N N . TRP A 1 31 ? 12.815 8.006 3.398 1.00 41.21 31 TRP A N 20
ATOM 30782 C CA . TRP A 1 31 ? 14.206 7.938 3.831 1.00 43.14 31 TRP A CA 20
ATOM 30783 C C . TRP A 1 31 ? 15.131 7.667 2.649 1.00 22.01 31 TRP A C 20
ATOM 30784 O O . TRP A 1 31 ? 14.776 6.932 1.728 1.00 61.55 31 TRP A O 20
ATOM 30805 N N . ILE A 1 32 ? 16.317 8.265 2.683 1.00 65.54 32 ILE A N 20
ATOM 30806 C CA . ILE A 1 32 ? 17.293 8.085 1.614 1.00 11.44 32 ILE A CA 20
ATOM 30807 C C . ILE A 1 32 ? 18.458 7.215 2.074 1.00 11.51 32 ILE A C 20
ATOM 30808 O O . ILE A 1 32 ? 18.766 7.151 3.264 1.00 72.42 32 ILE A O 20
ATOM 30824 N N . ALA A 1 33 ? 19.103 6.549 1.122 1.00 4.43 33 ALA A N 20
ATOM 30825 C CA . ALA A 1 33 ? 20.237 5.686 1.429 1.00 44.33 33 ALA A CA 20
ATOM 30826 C C . ALA A 1 33 ? 21.551 6.333 1.001 1.00 74.32 33 ALA A C 20
ATOM 30827 O O . ALA A 1 33 ? 21.872 6.379 -0.187 1.00 4.45 33 ALA A O 20
ATOM 30834 N N . ARG A 1 34 ? 22.305 6.831 1.975 1.00 32.53 34 ARG A N 20
ATOM 30835 C CA . ARG A 1 34 ? 23.582 7.476 1.699 1.00 43.13 34 ARG A CA 20
ATOM 30836 C C . ARG A 1 34 ? 24.652 6.442 1.359 1.00 12.00 34 ARG A C 20
ATOM 30837 O O . ARG A 1 34 ? 25.594 6.728 0.622 1.00 40.41 34 ARG A O 20
ATOM 30858 N N . ASN A 1 35 ? 24.498 5.239 1.903 1.00 61.02 35 ASN A N 20
ATOM 30859 C CA . ASN A 1 35 ? 25.451 4.162 1.658 1.00 2.43 35 ASN A CA 20
ATOM 30860 C C . ASN A 1 35 ? 25.734 4.014 0.166 1.00 12.54 35 ASN A C 20
ATOM 30861 O O . ASN A 1 35 ? 26.867 4.156 -0.293 1.00 42.31 35 ASN A O 20
ATOM 30872 N N . PRO A 1 36 ? 24.679 3.723 -0.610 1.00 3.04 36 PRO A N 20
ATOM 30873 C CA . PRO A 1 36 ? 24.788 3.551 -2.061 1.00 62.32 36 PRO A CA 20
ATOM 30874 C C . PRO A 1 36 ? 25.079 4.863 -2.781 1.00 11.34 36 PRO A C 20
ATOM 30875 O O . PRO A 1 36 ? 25.012 5.946 -2.199 1.00 14.23 36 PRO A O 20
ATOM 30886 N N . PRO A 1 37 ? 25.410 4.768 -4.077 1.00 72.10 37 PRO A N 20
ATOM 30887 C CA . PRO A 1 37 ? 25.716 5.939 -4.904 1.00 23.20 37 PRO A CA 20
ATOM 30888 C C . PRO A 1 37 ? 24.483 6.792 -5.180 1.00 42.25 37 PRO A C 20
ATOM 30889 O O . PRO A 1 37 ? 24.572 8.015 -5.277 1.00 13.41 37 PRO A O 20
ATOM 30900 N N . GLY A 1 38 ? 23.332 6.138 -5.307 1.00 4.02 38 GLY A N 20
ATOM 30901 C CA . GLY A 1 38 ? 22.098 6.853 -5.571 1.00 14.33 38 GLY A CA 20
ATOM 30902 C C . GLY A 1 38 ? 20.875 5.965 -5.447 1.00 44.25 38 GLY A C 20
ATOM 30903 O O . GLY A 1 38 ? 20.349 5.479 -6.449 1.00 14.44 38 GLY A O 20
ATOM 30907 N N . PHE A 1 39 ? 20.424 5.751 -4.216 1.00 74.43 39 PHE A N 20
ATOM 30908 C CA . PHE A 1 39 ? 19.257 4.912 -3.965 1.00 40.34 39 PHE A CA 20
ATOM 30909 C C . PHE A 1 39 ? 18.466 5.426 -2.766 1.00 23.34 39 PHE A C 20
ATOM 30910 O O . PHE A 1 39 ? 19.017 5.617 -1.682 1.00 11.51 39 PHE A O 20
ATOM 30927 N N . ALA A 1 40 ? 17.172 5.647 -2.969 1.00 34.34 40 ALA A N 20
ATOM 30928 C CA . ALA A 1 40 ? 16.304 6.136 -1.904 1.00 42.34 40 ALA A CA 20
ATOM 30929 C C . ALA A 1 40 ? 15.037 5.295 -1.798 1.00 70.22 40 ALA A C 20
ATOM 30930 O O . ALA A 1 40 ? 14.620 4.658 -2.766 1.00 33.13 40 ALA A O 20
ATOM 30937 N N . PHE A 1 41 ? 14.429 5.296 -0.617 1.00 30.35 41 PHE A N 20
ATOM 30938 C CA . PHE A 1 41 ? 13.210 4.531 -0.384 1.00 33.55 41 PHE A CA 20
ATOM 30939 C C . PHE A 1 41 ? 12.121 5.413 0.221 1.00 61.31 41 PHE A C 20
ATOM 30940 O O . PHE A 1 41 ? 12.406 6.328 0.993 1.00 33.04 41 PHE A O 20
ATOM 30957 N N . VAL A 1 42 ? 10.872 5.131 -0.137 1.00 65.43 42 VAL A N 20
ATOM 30958 C CA . VAL A 1 42 ? 9.740 5.897 0.369 1.00 22.02 42 VAL A CA 20
ATOM 30959 C C . VAL A 1 42 ? 8.561 4.986 0.694 1.00 44.43 42 VAL A C 20
ATOM 30960 O O . VAL A 1 42 ? 8.400 3.925 0.092 1.00 45.44 42 VAL A O 20
ATOM 30973 N N . GLU A 1 43 ? 7.739 5.409 1.649 1.00 5.22 43 GLU A N 20
ATOM 30974 C CA . GLU A 1 43 ? 6.575 4.631 2.054 1.00 72.42 43 GLU A CA 20
ATOM 30975 C C . GLU A 1 43 ? 5.300 5.462 1.945 1.00 51.10 43 GLU A C 20
ATOM 30976 O O . GLU A 1 43 ? 5.167 6.502 2.591 1.00 75.31 43 GLU A O 20
ATOM 30988 N N . PHE A 1 44 ? 4.365 4.997 1.123 1.00 64.33 44 PHE A N 20
ATOM 30989 C CA . PHE A 1 44 ? 3.102 5.697 0.927 1.00 15.31 44 PHE A CA 20
ATOM 30990 C C . PHE A 1 44 ? 2.008 5.102 1.809 1.00 12.33 44 PHE A C 20
ATOM 30991 O O . PHE A 1 44 ? 1.702 3.914 1.720 1.00 64.25 44 PHE A O 20
ATOM 31008 N N . GLU A 1 45 ? 1.423 5.938 2.661 1.00 12.44 45 GLU A N 20
ATOM 31009 C CA . GLU A 1 45 ? 0.364 5.495 3.561 1.00 63.22 45 GLU A CA 20
ATOM 31010 C C . GLU A 1 45 ? -0.727 4.754 2.793 1.00 23.43 45 GLU A C 20
ATOM 31011 O O . GLU A 1 45 ? -1.344 3.824 3.313 1.00 11.03 45 GLU A O 20
ATOM 31023 N N . ASP A 1 46 ? -0.958 5.172 1.554 1.00 13.20 46 ASP A N 20
ATOM 31024 C CA . ASP A 1 46 ? -1.974 4.549 0.714 1.00 70.33 46 ASP A CA 20
ATOM 31025 C C . ASP A 1 46 ? -1.332 3.795 -0.447 1.00 25.25 46 ASP A C 20
ATOM 31026 O O . ASP A 1 46 ? -0.309 4.206 -0.996 1.00 32.11 46 ASP A O 20
ATOM 31035 N N . PRO A 1 47 ? -1.943 2.664 -0.829 1.00 30.12 47 PRO A N 20
ATOM 31036 C CA . PRO A 1 47 ? -1.448 1.828 -1.927 1.00 2.43 47 PRO A CA 20
ATOM 31037 C C . PRO A 1 47 ? -1.619 2.497 -3.287 1.00 35.44 47 PRO A C 20
ATOM 31038 O O . PRO A 1 47 ? -0.681 2.559 -4.081 1.00 1.22 47 PRO A O 20
ATOM 31049 N N . ARG A 1 48 ? -2.823 2.995 -3.548 1.00 74.11 48 ARG A N 20
ATOM 31050 C CA . ARG A 1 48 ? -3.118 3.658 -4.813 1.00 24.03 48 ARG A CA 20
ATOM 31051 C C . ARG A 1 48 ? -2.218 4.874 -5.011 1.00 43.13 48 ARG A C 20
ATOM 31052 O O . ARG A 1 48 ? -1.821 5.188 -6.133 1.00 45.44 48 ARG A O 20
ATOM 31073 N N . ASP A 1 49 ? -1.901 5.554 -3.915 1.00 3.10 49 ASP A N 20
ATOM 31074 C CA . ASP A 1 49 ? -1.047 6.735 -3.968 1.00 53.50 49 ASP A CA 20
ATOM 31075 C C . ASP A 1 49 ? 0.377 6.360 -4.366 1.00 33.22 49 ASP A C 20
ATOM 31076 O O . ASP A 1 49 ? 1.053 7.108 -5.071 1.00 13.42 49 ASP A O 20
ATOM 31085 N N . ALA A 1 50 ? 0.826 5.196 -3.908 1.00 20.12 50 ALA A N 20
ATOM 31086 C CA . ALA A 1 50 ? 2.169 4.721 -4.216 1.00 71.45 50 ALA A CA 20
ATOM 31087 C C . ALA A 1 50 ? 2.277 4.290 -5.675 1.00 60.13 50 ALA A C 20
ATOM 31088 O O . ALA A 1 50 ? 3.230 4.645 -6.367 1.00 44.43 50 ALA A O 20
ATOM 31095 N N . GLU A 1 51 ? 1.294 3.522 -6.135 1.00 41.24 51 GLU A N 20
ATOM 31096 C CA . GLU A 1 51 ? 1.281 3.042 -7.512 1.00 41.43 51 GLU A CA 20
ATOM 31097 C C . GLU A 1 51 ? 1.237 4.209 -8.495 1.00 2.22 51 GLU A C 20
ATOM 31098 O O . GLU A 1 51 ? 2.008 4.257 -9.453 1.00 64.13 51 GLU A O 20
ATOM 31110 N N . ASP A 1 52 ? 0.330 5.148 -8.249 1.00 75.42 52 ASP A N 20
ATOM 31111 C CA . ASP A 1 52 ? 0.184 6.315 -9.111 1.00 63.00 52 ASP A CA 20
ATOM 31112 C C . ASP A 1 52 ? 1.419 7.207 -9.030 1.00 11.43 52 ASP A C 20
ATOM 31113 O O . ASP A 1 52 ? 1.896 7.718 -10.043 1.00 34.21 52 ASP A O 20
ATOM 31122 N N . ALA A 1 53 ? 1.931 7.392 -7.817 1.00 72.32 53 ALA A N 20
ATOM 31123 C CA . ALA A 1 53 ? 3.110 8.221 -7.604 1.00 10.42 53 ALA A CA 20
ATOM 31124 C C . ALA A 1 53 ? 4.279 7.745 -8.460 1.00 14.20 53 ALA A C 20
ATOM 31125 O O . ALA A 1 53 ? 4.919 8.538 -9.150 1.00 43.12 53 ALA A O 20
ATOM 31132 N N . VAL A 1 54 ? 4.552 6.445 -8.410 1.00 54.21 54 VAL A N 20
ATOM 31133 C CA . VAL A 1 54 ? 5.643 5.863 -9.182 1.00 4.24 54 VAL A CA 20
ATOM 31134 C C . VAL A 1 54 ? 5.371 5.960 -10.678 1.00 42.25 54 VAL A C 20
ATOM 31135 O O . VAL A 1 54 ? 6.230 6.389 -11.449 1.00 61.44 54 VAL A O 20
ATOM 31148 N N . ARG A 1 55 ? 4.170 5.560 -11.083 1.00 62.01 55 ARG A N 20
ATOM 31149 C CA . ARG A 1 55 ? 3.785 5.601 -12.488 1.00 54.15 55 ARG A CA 20
ATOM 31150 C C . ARG A 1 55 ? 4.093 6.966 -13.097 1.00 54.01 55 ARG A C 20
ATOM 31151 O O . ARG A 1 55 ? 4.638 7.058 -14.196 1.00 54.31 55 ARG A O 20
ATOM 31172 N N . GLY A 1 56 ? 3.739 8.024 -12.374 1.00 12.40 56 GLY A N 20
ATOM 31173 C CA . GLY A 1 56 ? 3.985 9.370 -12.859 1.00 34.11 56 GLY A CA 20
ATOM 31174 C C . GLY A 1 56 ? 5.426 9.799 -12.672 1.00 64.05 56 GLY A C 20
ATOM 31175 O O . GLY A 1 56 ? 6.051 10.320 -13.597 1.00 45.31 56 GLY A O 20
ATOM 31179 N N . LEU A 1 57 ? 5.956 9.582 -11.474 1.00 23.31 57 LEU A N 20
ATOM 31180 C CA . LEU A 1 57 ? 7.334 9.951 -11.168 1.00 40.10 57 LEU A CA 20
ATOM 31181 C C . LEU A 1 57 ? 8.288 9.431 -12.239 1.00 13.41 57 LEU A C 20
ATOM 31182 O O . LEU A 1 57 ? 9.109 10.180 -12.770 1.00 34.05 57 LEU A O 20
ATOM 31198 N N . ASP A 1 58 ? 8.172 8.146 -12.553 1.00 61.11 58 ASP A N 20
ATOM 31199 C CA . ASP A 1 58 ? 9.022 7.526 -13.564 1.00 12.35 58 ASP A CA 20
ATOM 31200 C C . ASP A 1 58 ? 8.427 7.705 -14.957 1.00 62.51 58 ASP A C 20
ATOM 31201 O O . ASP A 1 58 ? 9.144 7.682 -15.956 1.00 43.35 58 ASP A O 20
ATOM 31210 N N . GLY A 1 59 ? 7.111 7.880 -15.015 1.00 55.43 59 GLY A N 20
ATOM 31211 C CA . GLY A 1 59 ? 6.442 8.058 -16.291 1.00 14.41 59 GLY A CA 20
ATOM 31212 C C . GLY A 1 59 ? 6.703 9.423 -16.897 1.00 13.11 59 GLY A C 20
ATOM 31213 O O . GLY A 1 59 ? 6.464 9.639 -18.085 1.00 41.32 59 GLY A O 20
ATOM 31217 N N . LYS A 1 60 ? 7.193 10.348 -16.079 1.00 11.14 60 LYS A N 20
ATOM 31218 C CA . LYS A 1 60 ? 7.487 11.700 -16.539 1.00 75.15 60 LYS A CA 20
ATOM 31219 C C . LYS A 1 60 ? 8.437 12.408 -15.579 1.00 63.43 60 LYS A C 20
ATOM 31220 O O . LYS A 1 60 ? 8.182 12.480 -14.377 1.00 74.42 60 LYS A O 20
ATOM 31239 N N . VAL A 1 61 ? 9.534 12.930 -16.118 1.00 5.22 61 VAL A N 20
ATOM 31240 C CA . VAL A 1 61 ? 10.522 13.635 -15.309 1.00 60.30 61 VAL A CA 20
ATOM 31241 C C . VAL A 1 61 ? 9.854 14.647 -14.385 1.00 45.11 61 VAL A C 20
ATOM 31242 O O . VAL A 1 61 ? 8.874 15.292 -14.759 1.00 63.21 61 VAL A O 20
ATOM 31255 N N . ILE A 1 62 ? 10.392 14.782 -13.177 1.00 71.24 62 ILE A N 20
ATOM 31256 C CA . ILE A 1 62 ? 9.849 15.717 -12.200 1.00 50.33 62 ILE A CA 20
ATOM 31257 C C . ILE A 1 62 ? 10.852 16.820 -11.879 1.00 12.21 62 ILE A C 20
ATOM 31258 O O . ILE A 1 62 ? 11.914 16.561 -11.312 1.00 11.44 62 ILE A O 20
ATOM 31274 N N . CYS A 1 63 ? 10.507 18.050 -12.243 1.00 50.13 63 CYS A N 20
ATOM 31275 C CA . CYS A 1 63 ? 11.377 19.194 -11.993 1.00 32.11 63 CYS A CA 20
ATOM 31276 C C . CYS A 1 63 ? 12.799 18.908 -12.463 1.00 4.33 63 CYS A C 20
ATOM 31277 O O . CYS A 1 63 ? 13.759 19.083 -11.712 1.00 73.25 63 CYS A O 20
ATOM 31285 N N . GLY A 1 64 ? 12.928 18.466 -13.710 1.00 52.11 64 GLY A N 20
ATOM 31286 C CA . GLY A 1 64 ? 14.237 18.161 -14.258 1.00 54.31 64 GLY A CA 20
ATOM 31287 C C . GLY A 1 64 ? 14.916 17.016 -13.534 1.00 31.00 64 GLY A C 20
ATOM 31288 O O . GLY A 1 64 ? 16.144 16.943 -13.487 1.00 52.51 64 GLY A O 20
ATOM 31292 N N . SER A 1 65 ? 14.116 16.119 -12.966 1.00 52.22 65 SER A N 20
ATOM 31293 C CA . SER A 1 65 ? 14.647 14.974 -12.236 1.00 3.52 65 SER A CA 20
ATOM 31294 C C . SER A 1 65 ? 14.067 13.670 -12.773 1.00 73.02 65 SER A C 20
ATOM 31295 O O . SER A 1 65 ? 12.977 13.254 -12.379 1.00 24.41 65 SER A O 20
ATOM 31303 N N . ARG A 1 66 ? 14.803 13.030 -13.676 1.00 74.10 66 ARG A N 20
ATOM 31304 C CA . ARG A 1 66 ? 14.361 11.773 -14.269 1.00 44.44 66 ARG A CA 20
ATOM 31305 C C . ARG A 1 66 ? 14.801 10.586 -13.418 1.00 12.04 66 ARG A C 20
ATOM 31306 O O . ARG A 1 66 ? 15.370 9.620 -13.926 1.00 44.44 66 ARG A O 20
ATOM 31327 N N . VAL A 1 67 ? 14.533 10.665 -12.118 1.00 53.11 67 VAL A N 20
ATOM 31328 C CA . VAL A 1 67 ? 14.900 9.597 -11.195 1.00 55.44 67 VAL A CA 20
ATOM 31329 C C . VAL A 1 67 ? 14.186 8.297 -11.548 1.00 64.03 67 VAL A C 20
ATOM 31330 O O . VAL A 1 67 ? 13.203 8.298 -12.289 1.00 30.41 67 VAL A O 20
ATOM 31343 N N . ARG A 1 68 ? 14.688 7.189 -11.013 1.00 5.12 68 ARG A N 20
ATOM 31344 C CA . ARG A 1 68 ? 14.100 5.881 -11.272 1.00 32.34 68 ARG A CA 20
ATOM 31345 C C . ARG A 1 68 ? 13.386 5.351 -10.031 1.00 70.35 68 ARG A C 20
ATOM 31346 O O . ARG A 1 68 ? 14.024 4.898 -9.081 1.00 0.43 68 ARG A O 20
ATOM 31367 N N . VAL A 1 69 ? 12.058 5.410 -10.048 1.00 41.43 69 VAL A N 20
ATOM 31368 C CA . VAL A 1 69 ? 11.257 4.936 -8.926 1.00 43.30 69 VAL A CA 20
ATOM 31369 C C . VAL A 1 69 ? 10.529 3.644 -9.278 1.00 12.12 69 VAL A C 20
ATOM 31370 O O . VAL A 1 69 ? 10.089 3.457 -10.412 1.00 5.31 69 VAL A O 20
ATOM 31383 N N . GLU A 1 70 ? 10.404 2.755 -8.297 1.00 44.30 70 GLU A N 20
ATOM 31384 C CA . GLU A 1 70 ? 9.729 1.480 -8.504 1.00 72.21 70 GLU A CA 20
ATOM 31385 C C . GLU A 1 70 ? 8.889 1.105 -7.286 1.00 70.14 70 GLU A C 20
ATOM 31386 O O . GLU A 1 70 ? 9.035 1.691 -6.213 1.00 11.11 70 GLU A O 20
ATOM 31398 N N . LEU A 1 71 ? 8.009 0.125 -7.461 1.00 42.11 71 LEU A N 20
ATOM 31399 C CA . LEU A 1 71 ? 7.145 -0.329 -6.377 1.00 55.04 71 LEU A CA 20
ATOM 31400 C C . LEU A 1 71 ? 7.577 -1.702 -5.875 1.00 22.55 71 LEU A C 20
ATOM 31401 O O . LEU A 1 71 ? 7.501 -2.693 -6.602 1.00 4.14 71 LEU A O 20
ATOM 31417 N N . SER A 1 72 ? 8.029 -1.754 -4.626 1.00 21.44 72 SER A N 20
ATOM 31418 C CA . SER A 1 72 ? 8.475 -3.006 -4.026 1.00 23.34 72 SER A CA 20
ATOM 31419 C C . SER A 1 72 ? 7.342 -4.028 -3.994 1.00 5.31 72 SER A C 20
ATOM 31420 O O . SER A 1 72 ? 7.579 -5.236 -4.015 1.00 33.34 72 SER A O 20
ATOM 31428 N N . THR A 1 73 ? 6.109 -3.533 -3.944 1.00 24.35 73 THR A N 20
ATOM 31429 C CA . THR A 1 73 ? 4.939 -4.401 -3.908 1.00 11.23 73 THR A CA 20
ATOM 31430 C C . THR A 1 73 ? 3.783 -3.797 -4.697 1.00 33.23 73 THR A C 20
ATOM 31431 O O . THR A 1 73 ? 3.485 -2.610 -4.571 1.00 25.00 73 THR A O 20
ATOM 31442 N N . GLY A 1 74 ? 3.132 -4.623 -5.511 1.00 24.33 74 GLY A N 20
ATOM 31443 C CA . GLY A 1 74 ? 2.015 -4.152 -6.308 1.00 61.10 74 GLY A CA 20
ATOM 31444 C C . GLY A 1 74 ? 2.426 -3.777 -7.718 1.00 4.52 74 GLY A C 20
ATOM 31445 O O . GLY A 1 74 ? 1.754 -2.985 -8.377 1.00 51.43 74 GLY A O 20
ATOM 31449 N N . MET A 1 75 ? 3.535 -4.345 -8.180 1.00 41.23 75 MET A N 20
ATOM 31450 C CA . MET A 1 75 ? 4.035 -4.064 -9.521 1.00 62.21 75 MET A CA 20
ATOM 31451 C C . MET A 1 75 ? 4.357 -5.358 -10.263 1.00 52.41 75 MET A C 20
ATOM 31452 O O . MET A 1 75 ? 5.492 -5.835 -10.264 1.00 34.33 75 MET A O 20
ATOM 31466 N N . PRO A 1 76 ? 3.336 -5.939 -10.910 1.00 61.32 76 PRO A N 20
ATOM 31467 C CA . PRO A 1 76 ? 3.486 -7.185 -11.668 1.00 63.11 76 PRO A CA 20
ATOM 31468 C C . PRO A 1 76 ? 4.311 -6.996 -12.937 1.00 20.03 76 PRO A C 20
ATOM 31469 O O . PRO A 1 76 ? 3.947 -6.213 -13.814 1.00 51.20 76 PRO A O 20
ATOM 31480 N N . ARG A 1 77 ? 5.423 -7.718 -13.027 1.00 71.32 77 ARG A N 20
ATOM 31481 C CA . ARG A 1 77 ? 6.299 -7.629 -14.189 1.00 25.02 77 ARG A CA 20
ATOM 31482 C C . ARG A 1 77 ? 6.503 -9.002 -14.823 1.00 40.11 77 ARG A C 20
ATOM 31483 O O . ARG A 1 77 ? 6.008 -10.010 -14.318 1.00 0.51 77 ARG A O 20
ATOM 31504 N N . ARG A 1 78 ? 7.234 -9.033 -15.933 1.00 10.24 78 ARG A N 20
ATOM 31505 C CA . ARG A 1 78 ? 7.501 -10.281 -16.637 1.00 24.13 78 ARG A CA 20
ATOM 31506 C C . ARG A 1 78 ? 8.756 -10.956 -16.089 1.00 73.15 78 ARG A C 20
ATOM 31507 O O . ARG A 1 78 ? 9.056 -12.100 -16.430 1.00 33.42 78 ARG A O 20
ATOM 31528 N N . SER A 1 79 ? 9.485 -10.239 -15.240 1.00 73.03 79 SER A N 20
ATOM 31529 C CA . SER A 1 79 ? 10.709 -10.767 -14.649 1.00 51.33 79 SER A CA 20
ATOM 31530 C C . SER A 1 79 ? 10.400 -11.914 -13.692 1.00 75.04 79 SER A C 20
ATOM 31531 O O . SER A 1 79 ? 9.249 -12.124 -13.309 1.00 75.14 79 SER A O 20
ATOM 31539 N N . ARG A 1 80 ? 11.436 -12.653 -13.310 1.00 73.45 80 ARG A N 20
ATOM 31540 C CA . ARG A 1 80 ? 11.276 -13.780 -12.400 1.00 32.44 80 ARG A CA 20
ATOM 31541 C C . ARG A 1 80 ? 11.187 -13.302 -10.953 1.00 73.03 80 ARG A C 20
ATOM 31542 O O . ARG A 1 80 ? 11.931 -13.765 -10.088 1.00 52.34 80 ARG A O 20
ATOM 31563 N N . PHE A 1 81 ? 10.272 -12.373 -10.698 1.00 52.42 81 PHE A N 20
ATOM 31564 C CA . PHE A 1 81 ? 10.086 -11.830 -9.357 1.00 62.24 81 PHE A CA 20
ATOM 31565 C C . PHE A 1 81 ? 9.610 -12.913 -8.394 1.00 22.24 81 PHE A C 20
ATOM 31566 O O . PHE A 1 81 ? 8.723 -13.702 -8.719 1.00 31.32 81 PHE A O 20
ATOM 31583 N N . ASP A 1 82 ? 10.207 -12.945 -7.207 1.00 50.42 82 ASP A N 20
ATOM 31584 C CA . ASP A 1 82 ? 9.845 -13.930 -6.195 1.00 13.21 82 ASP A CA 20
ATOM 31585 C C . ASP A 1 82 ? 8.758 -13.387 -5.272 1.00 41.42 82 ASP A C 20
ATOM 31586 O O . ASP A 1 82 ? 7.834 -14.107 -4.895 1.00 14.44 82 ASP A O 20
ATOM 31595 N N . ARG A 1 83 ? 8.877 -12.113 -4.912 1.00 50.23 83 ARG A N 20
ATOM 31596 C CA . ARG A 1 83 ? 7.906 -11.474 -4.032 1.00 3.11 83 ARG A CA 20
ATOM 31597 C C . ARG A 1 83 ? 6.577 -11.263 -4.751 1.00 11.44 83 ARG A C 20
ATOM 31598 O O . ARG A 1 83 ? 6.512 -10.667 -5.826 1.00 4.50 83 ARG A O 20
ATOM 31619 N N . PRO A 1 84 ? 5.490 -11.763 -4.144 1.00 41.23 84 PRO A N 20
ATOM 31620 C CA . PRO A 1 84 ? 4.143 -11.641 -4.708 1.00 75.34 84 PRO A CA 20
ATOM 31621 C C . PRO A 1 84 ? 3.625 -10.208 -4.669 1.00 51.54 84 PRO A C 20
ATOM 31622 O O . PRO A 1 84 ? 3.365 -9.645 -3.606 1.00 12.42 84 PRO A O 20
ATOM 31633 N N . PRO A 1 85 ? 3.471 -9.601 -5.856 1.00 15.24 85 PRO A N 20
ATOM 31634 C CA . PRO A 1 85 ? 2.981 -8.225 -5.983 1.00 45.23 85 PRO A CA 20
ATOM 31635 C C . PRO A 1 85 ? 1.507 -8.097 -5.616 1.00 21.22 85 PRO A C 20
ATOM 31636 O O . PRO A 1 85 ? 0.713 -9.002 -5.872 1.00 42.25 85 PRO A O 20
ATOM 31647 N N . ALA A 1 86 ? 1.148 -6.968 -5.014 1.00 34.10 86 ALA A N 20
ATOM 31648 C CA . ALA A 1 86 ? -0.232 -6.722 -4.614 1.00 12.43 86 ALA A CA 20
ATOM 31649 C C . ALA A 1 86 ? -1.133 -6.540 -5.831 1.00 21.42 86 ALA A C 20
ATOM 31650 O O . ALA A 1 86 ? -1.373 -5.418 -6.275 1.00 50.24 86 ALA A O 20
ATOM 31657 N N . ARG A 1 87 ? -1.628 -7.652 -6.366 1.00 2.15 87 ARG A N 20
ATOM 31658 C CA . ARG A 1 87 ? -2.501 -7.615 -7.533 1.00 24.22 87 ARG A CA 20
ATOM 31659 C C . ARG A 1 87 ? -3.599 -8.669 -7.424 1.00 1.13 87 ARG A C 20
ATOM 31660 O O . ARG A 1 87 ? -4.130 -9.133 -8.433 1.00 11.32 87 ARG A O 20
ATOM 31681 N N . ARG A 1 88 ? -3.933 -9.042 -6.193 1.00 34.21 88 ARG A N 20
ATOM 31682 C CA . ARG A 1 88 ? -4.967 -10.042 -5.952 1.00 62.11 88 ARG A CA 20
ATOM 31683 C C . ARG A 1 88 ? -6.261 -9.670 -6.670 1.00 20.12 88 ARG A C 20
ATOM 31684 O O . ARG A 1 88 ? -6.824 -8.599 -6.443 1.00 43.34 88 ARG A O 20
ATOM 31705 N N . LYS A 1 89 ? -6.728 -10.562 -7.537 1.00 22.00 89 LYS A N 20
ATOM 31706 C CA . LYS A 1 89 ? -7.956 -10.329 -8.288 1.00 63.52 89 LYS A CA 20
ATOM 31707 C C . LYS A 1 89 ? -8.768 -11.614 -8.415 1.00 22.53 89 LYS A C 20
ATOM 31708 O O . LYS A 1 89 ? -8.408 -12.647 -7.848 1.00 3.15 89 LYS A O 20
ATOM 31727 N N . LEU A 1 90 ? -9.864 -11.545 -9.162 1.00 65.14 90 LEU A N 20
ATOM 31728 C CA . LEU A 1 90 ? -10.726 -12.704 -9.365 1.00 13.11 90 LEU A CA 20
ATOM 31729 C C . LEU A 1 90 ? -9.945 -13.865 -9.973 1.00 13.44 90 LEU A C 20
ATOM 31730 O O . LEU A 1 90 ? -9.607 -14.828 -9.283 1.00 51.14 90 LEU A O 20
ATOM 31746 N N . LEU A 1 91 ? -9.660 -13.766 -11.266 1.00 51.13 91 LEU A N 20
ATOM 31747 C CA . LEU A 1 91 ? -8.916 -14.807 -11.967 1.00 52.34 91 LEU A CA 20
ATOM 31748 C C . LEU A 1 91 ? -9.795 -16.027 -12.222 1.00 14.21 91 LEU A C 20
ATOM 31749 O O . LEU A 1 91 ? -9.362 -16.997 -12.843 1.00 11.40 91 LEU A O 20
ATOM 31765 N N . GLU A 1 92 ? -11.033 -15.969 -11.739 1.00 63.42 92 GLU A N 20
ATOM 31766 C CA . GLU A 1 92 ? -11.973 -17.070 -11.916 1.00 42.13 92 GLU A CA 20
ATOM 31767 C C . GLU A 1 92 ? -12.885 -16.819 -13.113 1.00 52.15 92 GLU A C 20
ATOM 31768 O O . GLU A 1 92 ? -13.365 -17.757 -13.750 1.00 41.02 92 GLU A O 20
ATOM 31780 N N . VAL A 1 93 ? -13.121 -15.546 -13.414 1.00 1.43 93 VAL A N 20
ATOM 31781 C CA . VAL A 1 93 ? -13.975 -15.170 -14.534 1.00 41.31 93 VAL A CA 20
ATOM 31782 C C . VAL A 1 93 ? -13.149 -14.888 -15.784 1.00 40.21 93 VAL A C 20
ATOM 31783 O O . VAL A 1 93 ? -11.993 -14.470 -15.697 1.00 73.41 93 VAL A O 20
ATOM 31796 N N . LEU A 1 94 ? -13.749 -15.118 -16.947 1.00 3.21 94 LEU A N 20
ATOM 31797 C CA . LEU A 1 94 ? -13.069 -14.888 -18.217 1.00 60.01 94 LEU A CA 20
ATOM 31798 C C . LEU A 1 94 ? -14.022 -15.097 -19.390 1.00 5.40 94 LEU A C 20
ATOM 31799 O O . LEU A 1 94 ? -14.759 -16.081 -19.437 1.00 33.23 94 LEU A O 20
ATOM 31815 N N . PHE A 1 95 ? -13.999 -14.165 -20.337 1.00 2.40 95 PHE A N 20
ATOM 31816 C CA . PHE A 1 95 ? -14.859 -14.247 -21.511 1.00 55.33 95 PHE A CA 20
ATOM 31817 C C . PHE A 1 95 ? -14.043 -14.551 -22.764 1.00 1.31 95 PHE A C 20
ATOM 31818 O O . PHE A 1 95 ? -13.394 -13.668 -23.324 1.00 23.43 95 PHE A O 20
ATOM 31835 N N . ASN A 1 96 ? -14.081 -15.807 -23.197 1.00 42.43 96 ASN A N 20
ATOM 31836 C CA . ASN A 1 96 ? -13.344 -16.229 -24.383 1.00 3.41 96 ASN A CA 20
ATOM 31837 C C . ASN A 1 96 ? -14.298 -16.590 -25.517 1.00 33.12 96 ASN A C 20
ATOM 31838 O O . ASN A 1 96 ? -13.966 -17.389 -26.391 1.00 61.12 96 ASN A O 20
ATOM 31849 N N . GLY A 1 97 ? -15.487 -15.995 -25.495 1.00 51.20 97 GLY A N 20
ATOM 31850 C CA . GLY A 1 97 ? -16.472 -16.266 -26.526 1.00 64.11 97 GLY A CA 20
ATOM 31851 C C . GLY A 1 97 ? -16.999 -17.686 -26.465 1.00 0.10 97 GLY A C 20
ATOM 31852 O O . GLY A 1 97 ? -16.754 -18.501 -27.355 1.00 2.23 97 GLY A O 20
ATOM 31856 N N . PRO A 1 98 ? -17.741 -18.000 -25.393 1.00 22.04 98 PRO A N 20
ATOM 31857 C CA . PRO A 1 98 ? -18.319 -19.332 -25.192 1.00 64.34 98 PRO A CA 20
ATOM 31858 C C . PRO A 1 98 ? -19.442 -19.631 -26.179 1.00 70.22 98 PRO A C 20
ATOM 31859 O O . PRO A 1 98 ? -19.643 -20.779 -26.578 1.00 64.24 98 PRO A O 20
ATOM 31870 N N . LEU A 1 99 ? -20.172 -18.592 -26.570 1.00 30.33 99 LEU A N 20
ATOM 31871 C CA . LEU A 1 99 ? -21.276 -18.744 -27.511 1.00 40.33 99 LEU A CA 20
ATOM 31872 C C . LEU A 1 99 ? -20.785 -18.624 -28.950 1.00 44.13 99 LEU A C 20
ATOM 31873 O O . LEU A 1 99 ? -20.150 -17.636 -29.319 1.00 32.11 99 LEU A O 20
ATOM 31889 N N . GLU A 1 100 ? -21.084 -19.636 -29.759 1.00 15.41 100 GLU A N 20
ATOM 31890 C CA . GLU A 1 100 ? -20.674 -19.642 -31.158 1.00 41.10 100 GLU A CA 20
ATOM 31891 C C . GLU A 1 100 ? -21.773 -19.072 -32.050 1.00 41.31 100 GLU A C 20
ATOM 31892 O O . GLU A 1 100 ? -21.681 -19.123 -33.277 1.00 51.01 100 GLU A O 20
ATOM 31904 N N . HIS A 1 101 ? -22.813 -18.529 -31.425 1.00 4.25 101 HIS A N 20
ATOM 31905 C CA . HIS A 1 101 ? -23.930 -17.949 -32.161 1.00 10.52 101 HIS A CA 20
ATOM 31906 C C . HIS A 1 101 ? -24.652 -19.014 -32.981 1.00 11.45 101 HIS A C 20
ATOM 31907 O O . HIS A 1 101 ? -25.811 -19.336 -32.714 1.00 44.54 101 HIS A O 20
#

Sequence (101 aa):
MKVYVGNLGTGAGKGELERAFSYYGPLRTVWIARNPPGFAFVEFEDPRDAEDAVRGLDGKVICGSRVRVELSTGMPRRSRFDRPPARRKLLEVLFNGPLEHMKVYVGNLGTGAGKGELERAFSYYGPLRTVWIARNPPGFAFVEFEDPRDAEDAVRGLDGKVICGSRVRVELSTGMPRRSRFDRPPARRKLLEVLFNGPLEHMKVYVGNLGTGAGKGELERAFSYYGPLRTVWIARNPPGFAFVEFEDPRDAEDAVRGLDGKVICGSRVRVELSTGMPRRSRFDRPPARRKLLEVLFNGPLEHMKVYVGNLGTGAGKGELERAFSYYGPLRTVWIARNPPGFAFVEFEDPRDAEDAVRGLDGKVICGSRVRVELSTGMPRRSRFDRPPARRKLLEVLFNGPLEHMKVYVGNLGTGAGKGELERAFSYYGPLRTVWIARNPPGFAFVEFEDPRDAEDAVRGLDGKVICGSRVRVELSTGMPRRSRFDRPPARRKLLEVLFNGPLEHMKVYVGNLGTGAGKGELERAFSYYGPLRTVWIARNPPGFAFVEFEDPRDAEDAVRGLDGKVICGSRVRVELSTGMPRRSRFDRPPARRKLLEVLFNGPLEHMKVYVGNLGTGAGKGELERAFSYYGPLRTVWIARNPPGFAFVEFEDPRDAEDAVRGLDGKVICGSRVRVELSTGMPRRSRFDRPPARRKLLEVLFNGPLEHMKVYVGNLGTGAGKGELERAFSYYGPLRTVWIARNPPGFAFVEFEDPRDAEDAVRGLDGKVICGSRVRVELSTGMPRRSRFDRPPARRKLLEVLFNGPLEHMKVYVGNLGTGAGKGELERAFSYYGPLRTVWIARNPPGFAFVEFEDPRDAEDAVRGLDGKVICGSRVRVELSTGMPRRSRFDRPPARRKLLEVLFNGPLEHMKVYVGNLGTGAGKGELERAFSYYGPLRTVWIARNPPGFAFVEFEDPRDAEDAVRGLDGKVICGSRVRVELSTGMPRRSRFDRPPARRKLLEVLFNGPLEHMKVYVGNLGTGAGKGELERAFSYYGPLRTVWIARNPPGFAFVEFEDPRDAEDAVRGLDGKVICGSRVRVELSTGMPRRSRFDRPPARRKLLEVLFNGPLEHMKVYVGNLGTGAGKGELERAFSYYGPLRTVWIARNPPGFAFVEFEDPRDAEDAVRGLDGKVICGSRVRVELSTGMPRRSRFDRPPARRKLLEVLFNGPLEHMKVYVGNLGTGAGKGELERAFSYYGPLRTVWIARNPPGFAFVEFEDPRDAEDAVRGLDGKVICGSRVRVELSTGMPRRSRFDRPPARRKLLEVLFNGPLEHMKVYVGNLGTGAGKGELERAFSYYGPLRTVWIARNPPGFAFVEFEDPRDAEDAVRGLDGKVICGSRVRVELSTGMPRRSRFDRPPARRKLLEVLFNGPLEHMKVYVGNLGTGAGKGELERAFSYYGPLRTVWIARNPPGFAFVEFEDPRDAEDAVRGLDGKVICGSRVRVELSTGMPRRSRFDRPPARRKLLEVLFNGPLEHMKVYVGNLGTGAGKGELERAFSYYGPLRTVWIARNPPGFAFVEFEDPRDAEDAVRGLDGKVICGSRVRVELSTGMPRRSRFDRPPARRKLLEVLFNGPLEHMKVYVGNLGTGAGKGELERAFSYYGPLRTVWIARNPPGFAFVEFEDPRDAEDAVRGLDGKVICGSRVRVELSTGMPRRSRFDRPPARRKLLEVLFNGPLEHMKVYVGNLGTGAGKGELERAFSYYGPLRTVWIARNPPGFAFVEFEDPRDAEDAVRGLDGKVICGSRVRVELSTGMPRRSRFDRPPARRKLLEVLFNGPLEHMKVYVGNLGTGAGKGELERAFSYYGPLRTVWIARNPPGFAFVEFEDPRDAEDAVRGLDGKVICGSRVRVELSTGMPRRSRFDRPPARRKLLEVLFNGPLEHMKVYVGNLGTGAGKGELERAFSYYGPLRTVWIARNPPGFAFVEFEDPRDAEDAVRGLDGKVICGSRVRVELSTGMPRRSRFDRPPARRKLLEVLFNGPLEH

Foldseek 3Di:
DWKKWWDDDVPDDPVQLVVQLVVLHDADAWFQDPPDPTITIGGGPDDVSRVVSQCDCCVDPGPVHNIHMDGPAQDDDPDPDDDHHPDDDDVPDDCPPPDPD

InterPro domains:
  IPR000504 RNA recognition motif domain [PF00076] (13-77)
  IPR000504 RNA recognition motif domain [PS50102] (11-84)
  IPR000504 RNA recognition motif domain [SM00360] (12-80)
  IPR001878 Zinc finger, CCHC-type [PS50158] (105-119)
  IPR012677 Nucleotide-binding alpha-beta plait domain superfamily [G3DSA:3.30.70.330] (8-84)
  IPR034651 SRSF7, RNA recognition motif [cd12646] (12-88)
  IPR035979 RNA-binding domain superfamily [SSF54928] (9-99)
  IPR036875 Zinc finger, CCHC-type superfamily [SSF57756] (91-126)